Protein 2A7K (pdb70)

Solvent-accessible surface area: 74426 Å² total; per-residue (Å²): 79,23,104,58,117,87,35,127,46,0,24,10,0,20,0,51,27,114,69,126,65,0,35,8,35,162,59,0,2,61,27,0,46,69,0,1,62,116,0,56,85,49,138,78,1,73,0,0,0,0,16,1,3,74,160,46,2,0,0,32,2,31,79,38,58,108,25,129,132,61,69,57,130,61,33,72,107,68,5,41,64,5,0,56,0,0,16,26,0,2,60,2,17,24,4,0,0,0,0,0,14,21,88,0,44,6,14,0,0,6,0,0,1,1,0,1,7,7,0,0,0,41,104,0,29,0,14,1,14,20,0,116,91,20,20,44,2,32,22,1,4,28,0,0,21,54,4,26,31,12,10,14,7,2,6,5,0,1,42,10,83,64,3,68,3,92,68,0,82,83,10,56,0,9,32,59,52,32,114,46,116,45,0,51,103,17,0,21,70,42,0,56,72,1,4,82,6,55,36,78,11,4,62,68,1,0,127,41,5,2,121,66,1,37,84,35,0,69,117,12,30,88,53,12,40,62,88,82,174,77,27,93,64,88,90,34,124,26,0,23,5,0,6,0,62,27,109,68,125,66,0,30,5,36,132,77,0,1,62,20,0,54,69,0,2,60,116,0,48,90,48,141,77,3,114,0,0,0,0,15,2,5,75,161,48,2,0,0,31,1,19,42,60,100,77,26,120,135,42,66,141,38,104,47,17,44,83,42,7,41,41,5,0,56,0,0,19,26,0,4,64,1,37,26,5,0,0,0,0,0,12,20,91,0,44,7,12,0,0,7,0,0,1,2,0,0,2,7,0,0,0,43,105,1,26,0,14,1,15,20,0,120,94,16,18,43,2,27,16,1,2,30,0,0,22,52,4,27,30,10,12,14,7,5,15,4,0,0,35,6,80,63,3,66,4,91,66,0,84,88,9,53,1,7,29,62,51,35,113,46,118,40,0,52,95,16,0,30,74,33,0,56,64,1,8,75,8,66,56,79,12,3,51,42,1,4,139,47,5,1,146,64,0,44,106,36,0,61,92,11,31,90,61,6,45,72,74,80,105,47,28,90,60,92,91,37,129,50,0,20,4,0,5,0,58,29,81,68,105,60,0,34,9,40,80,15,0,0,59,21,0,52,63,0,1,49,75,0,50,60,45,135,78,2,82,0,0,0,0,16,0,4,74,160,43,2,0,0,30,2,14,64,44,90,105,22,115,132,34,60,82,11,49,15,16,31,82,53,6,20,56,4,0,29,0,0,7,26,0,5,48,3,40,25,6,0,0,0,0,0,12,22,86,0,38,1,10,0,0,7,0,0,2,1,0,0,7,6,1,0,0,42,97,0,28,0,12,1,9,9,1,122,86,12,11,42,2,31,21,1,3,29,0,0,21,52,3,28,32,12,11,14,8,3,5,3,0,1,27,9,82,68,3,71,5,93,72,0,84,90,10,54,1,7,29,58,51,30,102,46,112,47,0,47,99,16,0,22,69,50,0,60,72,7,6,83,6,61,33,81,11,3,62,73,1,2,84,41,6,2,107,65,0,25,65,34,0,13,112,10,8,94,72,9,24,53,65,50,75,58,54,40,131,73,81,110,121,75,24,100,54,110,92,33,123,45,0,23,10,0,20,1,48,26,114,73,108,58,0,31,8,38,154,71,0,2,64,20,0,56,72,0,1,62,122,0,60,83,47,135,80,4,87,0,0,0,0,15,2,4,75,150,46,2,0,0,31,1,14,90,46,114,49,27,122,145,48,44,123,92,29,40,106,63,7,36,51,3,0,59,0,0,18,28,0,2,74,2,27,29,5,0,0,0,0,0,12,22,84,0,37,2,10,0,0,8,0,0,1,1,0,0,1,4,0,0,0,43,100,1,25,0,12,1,10,9,1,118,73,19,9,45,3,32,24,1,3,28,0,0,22,52,2,26,32,12,11,13,7,4,8,4,0,0,29,9,84,65,3,66,2,94,69,0,82,90,10,53,0,7,29,56,51,34,105,43,114,44,0,51,99,21,0,24,82,28,0,57,64,1,2,83,6,59,41,77,11,3,56,63,1,1,123,42,5,2,139,63,0,43,108,36,0,64,90,10,32,90,57,9,50,70,96,90,93,72,27,96,63,96,95,37,124,44,0,23,6,0,6,0,56,26,108,54,115,78,0,32,9,39,139,75,0,2,62,23,0,49,70,0,1,63,114,0,56,86,44,136,82,3,84,0,0,0,0,15,1,4,72,170,45,3,0,0,30,2,17,72,47,105,34,29,115,136,47,104,53,19,76,61,26,55,90,57,7,38,41,7,0,57,0,0,15,24,0,2,80,2,28,25,7,0,0,0,0,0,12,22,89,0,35,1,16,0,0,8,0,0,1,2,0,1,2,4,0,0,0,43,101,1,26,0,12,1,10,9,0,120,82,17,10,41,2,31,23,1,4,27,0,0,21,52,4,26,32,13,10,16,6,3,7,5,0,1,22,8,77,68,3,67,2,93,68,0,83,87,10,50,1,6,29,65,52,30,103,49,114,44,0,54,101,18,0,22,72,37,0,55,63,1,6,84,7,57,39,81,13,3,57,90,2,0,77,45,6,2,149,63,1,45,102,36,0,61,84,11,28,88,53,9,44,64,78,71,30,63,68,97,145,95,110,26,30,72,51,97,90,36,125,53,0,19,5,0,6,0,30,16,48,70,124,65,0,31,7,40,86,26,0,2,66,23,0,50,47,0,1,39,61,0,48,58,49,135,78,3,85,0,0,0,0,12,1,3,72,167,49,3,0,0,32,2,15,66,43,117,104,24,119,64,43,96,63,72,39,35,55,63,51,46,9,7,51,4,0,25,0,0,19,26,0,5,72,2,38,22,5,0,0,0,0,0,13,22,88,0,36,1,13,0,0,6,0,0,2,2,0,0,0,7,0,0,0,44,102,1,27,0,13,1,10,10,0,122,83,17,9,45,3,29,17,0,3,29,0,0,21,52,3,28,30,13,10,16,7,4,5,5,0,1,33,8,86,64,3,65,4,90,75,0,85,90,10,53,0,7,30,67,52,37,109,48,115,44,0,52,102,19,0,32,75,24,0,55,68,1,4,79,8,62,35,83,14,3,55,74,1,3,136,43,6,2,143,65,1,44,102,34,0,16,94,9,11,97,85,33,87,86,26,94,60,86,92,40,127,28,0,16,4,0,5,0,61,25,109,71,48,82,0,32,7,37,132,75,0,2,65,19,0,54,70,0,1,62,114,0,55,82,48,136,79,2,120,0,0,0,0,14,1,5,78,105,47,4,0,0,32,2,30,121,70,33,147,89,63,77,58,90,81,33,26,62,80,54,6,39,40,5,0,54,0,0,16,27,0,2,80,2,27,25,5,0,0,0,0,0,12,22,86,0,42,7,12,0,0,7,0,0,1,3,0,1,1,3,1,0,0,42,102,1,27,0,15,1,19,21,0,122,98,20,29,42,2,31,25,0,3,29,0,0,20,53,2,27,31,11,11,12,8,3,9,6,0,0,26,10,86,62,4,67,2,95,69,0,88,81,9,60,0,6,30,72,54,27,107,45,110,44,0,50,98,20,0,24,82,36,0,56,62,1,8,74,10,63,63,80,12,3,51,63,1,0,128,40,6,2,114,67,1,32,91,40,0,64,118,13,31,89,55,13,48,72,94,98,123,74,28,92,66,90,96,33,129,43,0,22,5,0,5,0,62,24,112,70,104,62,0,32,9,40,54,77,0,2,85,27,0,54,73,0,1,60,97,0,54,84,46,140,75,2,77,0,0,0,0,12,0,4,70,146,47,2,0,0,32,2,14,84,48,114,81,20,108,71,42,103,37,57,130,63,28,48,122,49,6,43,53,6,0,55,0,0,16,25,0,0,75,1,24,22,6,0,0,0,0,0,14,20,92,0,38,1,14,0,0,7,0,0,3,0,0,0,4,7,2,0,0,40,102,1,27,0,12,1,9,8,0,124,81,20,10,45,3,29,22,0,2,29,0,0,22,53,4,28,32,12,8,15,7,4,10,5,0,0,29,8,78,70,3,67,4,94,70,0,82,81,8,57,0,8,33,74,48,27,106,45,118,46,0,51,98,19,0,24,71,48,0,55,68,3,1,82,7,59,38,82,14,2,44,46,1,0,136,38,6,0,114,67,0,37,87,39,0,72,113,12,29,85,56,11,43,67,76,90,158,136,25,28,64,56,89,75,36,121,26,0,24,5,0,4,0,36,14,25,74,117,63,0,32,7,32,93,17,0,2,67,24,0,51,56,0,1,37,73,0,58,37,47,130,76,2,119,0,0,0,0,14,2,4,64,160,45,2,0,0,31,2,16,84,44,87,58,26,122,122,57,55,52,73,31,23,57,64,46,8,28,52,4,0,11,0,0,6,24,0,2,42,3,31,25,6,0,0,0,0,0,14,21,90,0,38,1,14,0,0,6,0,0,1,1,0,1,1,5,0,0,0,41,104,1,27,0,13,1,11,7,1,121,80,15,8,41,2,17,14,0,3,29,0,0,22,52,3,26,31,14,12,12,6,3,10,3,0,2,39,10,79,61,2,68,3,92,72,0,82,85,7,54,0,9,27,60,50,32,110,46,112,46,0,52,96,20,0,24,74,32,0,57,67,1,7,81,9,64,59,84,12,2,67,76,0,0,71,42,5,1,115,67,0,29,99,37,0,24,89,10,21,82,60,6,32,82,58,120

Organism: Pectobacterium carotovorum subsp. carotovorum (NCBI:txid555)

B-factor: mean 36.79, std 12.66, range [13.12, 106.33]

Structure (mmCIF, N/CA/C/O backbone):
data_2A7K
#
_entry.id   2A7K
#
_cell.length_a   87.207
_cell.length_b   89.860
_cell.length_c   264.582
_cell.angle_alpha   90.00
_cell.angle_beta   90.00
_cell.angle_gamma   90.00
#
_symmetry.space_group_name_H-M   'P 21 21 21'
#
loop_
_entity.id
_entity.type
_entity.pdbx_description
1 polymer CarB
2 water water
#
loop_
_atom_site.group_PDB
_atom_site.id
_atom_site.type_symbol
_atom_site.label_atom_id
_atom_site.label_alt_id
_atom_site.label_comp_id
_atom_site.label_asym_id
_atom_site.label_entity_id
_atom_site.label_seq_id
_atom_site.pdbx_PDB_ins_code
_atom_site.Cartn_x
_atom_site.Cartn_y
_atom_site.Cartn_z
_atom_site.occupancy
_atom_site.B_iso_or_equiv
_atom_site.auth_seq_id
_atom_site.auth_comp_id
_atom_site.auth_asym_id
_atom_site.auth_atom_id
_atom_site.pdbx_PDB_model_num
ATOM 1 N N . MET A 1 1 ? 62.667 -50.669 104.625 1.00 45.55 1 MET A N 1
ATOM 2 C CA . MET A 1 1 ? 63.341 -49.530 105.326 1.00 43.88 1 MET A CA 1
ATOM 3 C C . MET A 1 1 ? 64.841 -49.714 105.521 1.00 40.98 1 MET A C 1
ATOM 4 O O . MET A 1 1 ? 65.516 -48.819 106.020 1.00 39.91 1 MET A O 1
ATOM 9 N N . VAL A 1 2 ? 65.341 -50.886 105.143 1.00 40.33 2 VAL A N 1
ATOM 10 C CA . VAL A 1 2 ? 66.771 -51.187 105.123 1.00 38.61 2 VAL A CA 1
ATOM 11 C C . VAL A 1 2 ? 67.094 -51.993 103.858 1.00 39.91 2 VAL A C 1
ATOM 12 O O . VAL A 1 2 ? 66.230 -52.668 103.317 1.00 41.27 2 VAL A O 1
ATOM 16 N N . PHE A 1 3 ? 68.327 -51.923 103.379 1.00 39.78 3 PHE A N 1
ATOM 17 C CA . PHE A 1 3 ? 68.800 -52.903 102.422 1.00 41.28 3 PHE A CA 1
ATOM 18 C C . PHE A 1 3 ? 69.740 -53.860 103.071 1.00 39.39 3 PHE A C 1
ATOM 19 O O . PHE A 1 3 ? 70.461 -53.507 103.993 1.00 37.78 3 PHE A O 1
ATOM 27 N N . GLU A 1 4 ? 69.754 -55.075 102.552 1.00 40.42 4 GLU A N 1
ATOM 28 C CA . GLU A 1 4 ? 70.594 -56.123 103.085 1.00 39.85 4 GLU A CA 1
ATOM 29 C C . GLU A 1 4 ? 71.422 -56.677 101.950 1.00 40.73 4 GLU A C 1
ATOM 30 O O . GLU A 1 4 ? 70.873 -57.140 100.988 1.00 42.79 4 GLU A O 1
ATOM 36 N N . GLU A 1 5 ? 72.742 -56.563 102.041 1.00 39.81 5 GLU A N 1
ATOM 37 C CA . GLU A 1 5 ? 73.603 -57.006 100.953 1.00 41.21 5 GLU A CA 1
ATOM 38 C C . GLU A 1 5 ? 74.731 -57.785 101.575 1.00 40.07 5 GLU A C 1
ATOM 39 O O . GLU A 1 5 ? 74.881 -57.801 102.797 1.00 37.83 5 GLU A O 1
ATOM 45 N N . ASN A 1 6 ? 75.487 -58.466 100.729 1.00 41.55 6 ASN A N 1
ATOM 46 C CA . ASN A 1 6 ? 76.551 -59.340 101.207 1.00 41.32 6 ASN A CA 1
ATOM 47 C C . ASN A 1 6 ? 77.860 -59.044 100.541 1.00 41.91 6 ASN A C 1
ATOM 48 O O . ASN A 1 6 ? 77.925 -58.888 99.328 1.00 43.16 6 ASN A O 1
ATOM 53 N N . SER A 1 7 ? 78.895 -58.966 101.369 1.00 40.65 7 SER A N 1
ATOM 54 C CA . SER A 1 7 ? 80.264 -59.024 100.922 1.00 41.90 7 SER A CA 1
ATOM 55 C C . SER A 1 7 ? 80.759 -60.379 101.450 1.00 41.88 7 SER A C 1
ATOM 56 O O . SER A 1 7 ? 81.329 -60.477 102.531 1.00 40.31 7 SER A O 1
ATOM 59 N N . ASP A 1 8 ? 80.480 -61.423 100.680 1.00 43.74 8 ASP A N 1
ATOM 60 C CA . ASP A 1 8 ? 80.714 -62.797 101.085 1.00 44.63 8 ASP A CA 1
ATOM 61 C C . ASP A 1 8 ? 80.064 -63.069 102.435 1.00 42.53 8 ASP A C 1
ATOM 62 O O . ASP A 1 8 ? 78.843 -62.975 102.529 1.00 42.29 8 ASP A O 1
ATOM 67 N N . GLU A 1 9 ? 80.856 -63.385 103.461 1.00 41.40 9 GLU A N 1
ATOM 68 C CA . GLU A 1 9 ? 80.337 -63.776 104.768 1.00 39.93 9 GLU A CA 1
ATOM 69 C C . GLU A 1 9 ? 79.921 -62.549 105.609 1.00 37.35 9 GLU A C 1
ATOM 70 O O . GLU A 1 9 ? 79.452 -62.706 106.733 1.00 35.80 9 GLU A O 1
ATOM 76 N N . VAL A 1 10 ? 80.111 -61.347 105.062 1.00 36.76 10 VAL A N 1
ATOM 77 C CA . VAL A 1 10 ? 79.724 -60.104 105.745 1.00 34.91 10 VAL A CA 1
ATOM 78 C C . VAL A 1 10 ? 78.362 -59.625 105.250 1.00 34.89 10 VAL A C 1
ATOM 79 O O . VAL A 1 10 ? 78.152 -59.400 104.081 1.00 36.47 10 VAL A O 1
ATOM 83 N N . ARG A 1 11 ? 77.419 -59.503 106.169 1.00 34.15 11 ARG A N 1
ATOM 84 C CA . ARG A 1 11 ? 76.129 -58.897 105.878 1.00 33.77 11 ARG A CA 1
ATOM 85 C C . ARG A 1 11 ? 76.205 -57.404 106.114 1.00 32.56 11 ARG A C 1
ATOM 86 O O . ARG A 1 11 ? 76.581 -56.954 107.201 1.00 30.57 11 ARG A O 1
ATOM 94 N N . VAL A 1 12 ? 75.860 -56.643 105.087 1.00 33.71 12 VAL A N 1
ATOM 95 C CA . VAL A 1 12 ? 75.796 -55.202 105.185 1.00 33.13 12 VAL A CA 1
ATOM 96 C C . VAL A 1 12 ? 74.339 -54.725 105.205 1.00 33.09 12 VAL A C 1
ATOM 97 O O . VAL A 1 12 ? 73.590 -54.911 104.265 1.00 34.17 12 VAL A O 1
ATOM 101 N N . ILE A 1 13 ? 73.960 -54.105 106.312 1.00 31.85 13 ILE A N 1
ATOM 102 C CA . ILE A 1 13 ? 72.617 -53.571 106.496 1.00 32.09 13 ILE A CA 1
ATOM 103 C C . ILE A 1 13 ? 72.677 -52.041 106.377 1.00 32.24 13 ILE A C 1
ATOM 104 O O . ILE A 1 13 ? 73.340 -51.358 107.167 1.00 31.05 13 ILE A O 1
ATOM 109 N N . THR A 1 14 ? 72.011 -51.514 105.360 1.00 33.75 14 THR A N 1
ATOM 110 C CA . THR A 1 14 ? 72.040 -50.101 105.096 1.00 34.17 14 THR A CA 1
ATOM 111 C C . THR A 1 14 ? 70.669 -49.537 105.462 1.00 34.78 14 THR A C 1
ATOM 112 O O . THR A 1 14 ? 69.646 -49.978 104.956 1.00 35.18 14 THR A O 1
ATOM 116 N N . LEU A 1 15 ? 70.659 -48.567 106.368 1.00 34.26 15 LEU A N 1
ATOM 117 C CA . LEU A 1 15 ? 69.395 -47.968 106.805 1.00 34.91 15 LEU A CA 1
ATOM 118 C C . LEU A 1 15 ? 68.869 -47.102 105.675 1.00 36.45 15 LEU A C 1
ATOM 119 O O . LEU A 1 15 ? 69.617 -46.334 105.073 1.00 36.57 15 LEU A O 1
ATOM 124 N N . ASP A 1 16 ? 67.577 -47.247 105.384 1.00 37.66 16 ASP A N 1
ATOM 125 C CA . ASP A 1 16 ? 66.961 -46.604 104.224 1.00 39.77 16 ASP A CA 1
ATOM 126 C C . ASP A 1 16 ? 65.595 -45.993 104.571 1.00 40.91 16 ASP A C 1
ATOM 127 O O . ASP A 1 16 ? 64.591 -46.199 103.874 1.00 42.72 16 ASP A O 1
ATOM 132 N N . HIS A 1 17 ? 65.552 -45.228 105.647 1.00 39.85 17 HIS A N 1
ATOM 133 C CA . HIS A 1 17 ? 64.384 -44.411 105.945 1.00 40.98 17 HIS A CA 1
ATOM 134 C C . HIS A 1 17 ? 64.192 -43.433 104.775 1.00 43.03 17 HIS A C 1
ATOM 135 O O . HIS A 1 17 ? 65.185 -43.027 104.178 1.00 42.25 17 HIS A O 1
ATOM 142 N N . PRO A 1 18 ? 62.928 -43.060 104.447 1.00 45.53 18 PRO A N 1
ATOM 143 C CA . PRO A 1 18 ? 62.731 -42.030 103.405 1.00 48.23 18 PRO A CA 1
ATOM 144 C C . PRO A 1 18 ? 63.503 -40.719 103.666 1.00 47.99 18 PRO A C 1
ATOM 145 O O . PRO A 1 18 ? 63.920 -40.037 102.725 1.00 49.02 18 PRO A O 1
ATOM 149 N N . ASN A 1 19 ? 63.675 -40.375 104.935 1.00 46.59 19 ASN A N 1
ATOM 150 C CA . ASN A 1 19 ? 64.499 -39.256 105.341 1.00 46.07 19 ASN A CA 1
ATOM 151 C C . ASN A 1 19 ? 65.960 -39.633 105.400 1.00 43.94 19 ASN A C 1
ATOM 152 O O . ASN A 1 19 ? 66.340 -40.661 105.988 1.00 42.17 19 ASN A O 1
ATOM 157 N N . LYS A 1 20 ? 66.790 -38.774 104.819 1.00 44.59 20 LYS A N 1
ATOM 158 C CA . LYS A 1 20 ? 68.218 -39.040 104.631 1.00 43.38 20 LYS A CA 1
ATOM 159 C C . LYS A 1 20 ? 68.988 -39.191 105.953 1.00 40.34 20 LYS A C 1
ATOM 160 O O . LYS A 1 20 ? 70.058 -39.753 105.975 1.00 37.96 20 LYS A O 1
ATOM 166 N N . HIS A 1 21 ? 68.408 -38.693 107.044 1.00 40.43 21 HIS A N 1
ATOM 167 C CA . HIS A 1 21 ? 69.027 -38.743 108.356 1.00 38.66 21 HIS A CA 1
ATOM 168 C C . HIS A 1 21 ? 68.693 -39.984 109.181 1.00 36.63 21 HIS A C 1
ATOM 169 O O . HIS A 1 21 ? 69.165 -40.106 110.313 1.00 33.81 21 HIS A O 1
ATOM 176 N N . ASN A 1 22 ? 67.888 -40.883 108.603 1.00 37.08 22 ASN A N 1
ATOM 177 C CA . ASN A 1 22 ? 67.577 -42.172 109.200 1.00 35.63 22 ASN A CA 1
ATOM 178 C C . ASN A 1 22 ? 67.053 -42.048 110.616 1.00 34.94 22 ASN A C 1
ATOM 179 O O . ASN A 1 22 ? 67.570 -42.703 111.527 1.00 32.85 22 ASN A O 1
ATOM 184 N N . PRO A 1 23 ? 66.004 -41.227 110.802 1.00 36.59 23 PRO A N 1
ATOM 185 C CA . PRO A 1 23 ? 65.417 -41.110 112.129 1.00 36.22 23 PRO A CA 1
ATOM 186 C C . PRO A 1 23 ? 64.801 -42.446 112.532 1.00 36.03 23 PRO A C 1
ATOM 187 O O . PRO A 1 23 ? 64.231 -43.178 111.688 1.00 36.16 23 PRO A O 1
ATOM 191 N N . PHE A 1 24 ? 64.928 -42.781 113.811 1.00 35.24 24 PHE A N 1
ATOM 192 C CA . PHE A 1 24 ? 64.325 -44.011 114.313 1.00 35.16 24 PHE A CA 1
ATOM 193 C C . PHE A 1 24 ? 62.841 -43.863 114.525 1.00 37.26 24 PHE A C 1
ATOM 194 O O . PHE A 1 24 ? 62.374 -43.584 115.615 1.00 38.26 24 PHE A O 1
ATOM 202 N N . SER A 1 25 ? 62.112 -44.048 113.437 1.00 38.86 25 SER A N 1
ATOM 203 C CA . SER A 1 25 ? 60.702 -44.318 113.504 1.00 40.50 25 SER A CA 1
ATOM 204 C C . SER A 1 25 ? 60.493 -45.776 113.940 1.00 39.58 25 SER A C 1
ATOM 205 O O . SER A 1 25 ? 61.413 -46.603 113.914 1.00 37.36 25 SER A O 1
ATOM 208 N N . ARG A 1 26 ? 59.262 -46.083 114.321 1.00 40.85 26 ARG A N 1
ATOM 209 C CA . ARG A 1 26 ? 58.868 -47.437 114.694 1.00 40.69 26 ARG A CA 1
ATOM 210 C C . ARG A 1 26 ? 59.115 -48.409 113.545 1.00 40.69 26 ARG A C 1
ATOM 211 O O . ARG A 1 26 ? 59.561 -49.525 113.803 1.00 39.59 26 ARG A O 1
ATOM 219 N N . THR A 1 27 ? 58.867 -47.980 112.298 1.00 42.55 27 THR A N 1
ATOM 220 C CA . THR A 1 27 ? 59.129 -48.815 111.125 1.00 42.90 27 THR A CA 1
ATOM 221 C C . THR A 1 27 ? 60.610 -49.097 110.914 1.00 40.52 27 THR A C 1
ATOM 222 O O . THR A 1 27 ? 60.960 -50.237 110.618 1.00 40.27 27 THR A O 1
ATOM 226 N N . LEU A 1 28 ? 61.474 -48.080 111.057 1.00 39.15 28 LEU A N 1
ATOM 227 C CA . LEU A 1 28 ? 62.900 -48.282 110.898 1.00 36.93 28 LEU A CA 1
ATOM 228 C C . LEU A 1 28 ? 63.427 -49.198 111.971 1.00 35.69 28 LEU A C 1
ATOM 229 O O . LEU A 1 28 ? 64.171 -50.122 111.669 1.00 35.27 28 LEU A O 1
ATOM 234 N N . GLU A 1 29 ? 63.039 -48.960 113.221 1.00 35.47 29 GLU A N 1
ATOM 235 C CA . GLU A 1 29 ? 63.443 -49.838 114.307 1.00 34.34 29 GLU A CA 1
ATOM 236 C C . GLU A 1 29 ? 63.079 -51.291 114.016 1.00 34.83 29 GLU A C 1
ATOM 237 O O . GLU A 1 29 ? 63.862 -52.184 114.212 1.00 33.47 29 GLU A O 1
ATOM 243 N N . THR A 1 30 ? 61.859 -51.529 113.573 1.00 37.06 30 THR A N 1
ATOM 244 C CA . THR A 1 30 ? 61.432 -52.892 113.321 1.00 38.08 30 THR A CA 1
ATOM 245 C C . THR A 1 30 ? 62.218 -53.565 112.178 1.00 38.11 30 THR A C 1
ATOM 246 O O . THR A 1 30 ? 62.567 -54.735 112.293 1.00 37.92 30 THR A O 1
ATOM 250 N N . SER A 1 31 ? 62.489 -52.821 111.096 1.00 38.36 31 SER A N 1
ATOM 251 C CA . SER A 1 31 ? 63.256 -53.322 109.944 1.00 37.81 31 SER A CA 1
ATOM 252 C C . SER A 1 31 ? 64.681 -53.657 110.351 1.00 35.47 31 SER A C 1
ATOM 253 O O . SER A 1 31 ? 65.203 -54.679 109.954 1.00 35.44 31 SER A O 1
ATOM 256 N N . VAL A 1 32 ? 65.292 -52.793 111.147 1.00 33.99 32 VAL A N 1
ATOM 257 C CA . VAL A 1 32 ? 66.636 -52.998 111.652 1.00 32.03 32 VAL A CA 1
ATOM 258 C C . VAL A 1 32 ? 66.668 -54.216 112.609 1.00 31.85 32 VAL A C 1
ATOM 259 O O . VAL A 1 32 ? 67.530 -55.096 112.528 1.00 30.89 32 VAL A O 1
ATOM 263 N N . LYS A 1 33 ? 65.737 -54.264 113.541 1.00 32.18 33 LYS A N 1
ATOM 264 C CA . LYS A 1 33 ? 65.735 -55.374 114.473 1.00 32.34 33 LYS A CA 1
ATOM 265 C C . LYS A 1 33 ? 65.529 -56.687 113.706 1.00 33.69 33 LYS A C 1
ATOM 266 O O . LYS A 1 33 ? 66.182 -57.668 113.995 1.00 33.91 33 LYS A O 1
ATOM 272 N N . ASP A 1 34 ? 64.632 -56.700 112.723 1.00 35.58 34 ASP A N 1
ATOM 273 C CA . ASP A 1 34 ? 64.402 -57.898 111.898 1.00 37.09 34 ASP A CA 1
ATOM 274 C C . ASP A 1 34 ? 65.634 -58.290 111.077 1.00 36.20 34 ASP A C 1
ATOM 275 O O . ASP A 1 34 ? 65.958 -59.448 110.947 1.00 37.18 34 ASP A O 1
ATOM 280 N N . ALA A 1 35 ? 66.309 -57.312 110.494 1.00 35.29 35 ALA A N 1
ATOM 281 C CA . ALA A 1 35 ? 67.507 -57.563 109.682 1.00 34.65 35 ALA A CA 1
ATOM 282 C C . ALA A 1 35 ? 68.647 -58.132 110.515 1.00 33.41 35 ALA A C 1
ATOM 283 O O . ALA A 1 35 ? 69.405 -58.981 110.057 1.00 34.11 35 ALA A O 1
ATOM 285 N N . LEU A 1 36 ? 68.779 -57.624 111.727 1.00 32.25 36 LEU A N 1
ATOM 286 C CA . LEU A 1 36 ? 69.782 -58.096 112.694 1.00 31.62 36 LEU A CA 1
ATOM 287 C C . LEU A 1 36 ? 69.518 -59.554 113.112 1.00 32.16 36 LEU A C 1
ATOM 288 O O . LEU A 1 36 ? 70.427 -60.357 113.261 1.00 32.01 36 LEU A O 1
ATOM 293 N N . ALA A 1 37 ? 68.254 -59.878 113.324 1.00 33.64 37 ALA A N 1
ATOM 294 C CA . ALA A 1 37 ? 67.873 -61.211 113.731 1.00 34.91 37 ALA A CA 1
ATOM 295 C C . ALA A 1 37 ? 68.126 -62.184 112.576 1.00 36.11 37 ALA A C 1
ATOM 296 O O . ALA A 1 37 ? 68.597 -63.305 112.786 1.00 36.86 37 ALA A O 1
ATOM 298 N N . ARG A 1 38 ? 67.809 -61.758 111.358 1.00 36.47 38 ARG A N 1
ATOM 299 C CA . ARG A 1 38 ? 68.110 -62.567 110.198 1.00 37.82 38 ARG A CA 1
ATOM 300 C C . ARG A 1 38 ? 69.602 -62.847 110.131 1.00 36.51 38 ARG A C 1
ATOM 301 O O . ARG A 1 38 ? 70.023 -63.969 110.014 1.00 37.72 38 ARG A O 1
ATOM 309 N N . ALA A 1 39 ? 70.393 -61.793 110.215 1.00 34.95 39 ALA A N 1
ATOM 310 C CA . ALA A 1 39 ? 71.825 -61.884 110.119 1.00 33.88 39 ALA A CA 1
ATOM 311 C C . ALA A 1 39 ? 72.419 -62.827 111.160 1.00 33.93 39 ALA A C 1
ATOM 312 O O . ALA A 1 39 ? 73.333 -63.596 110.852 1.00 34.73 39 ALA A O 1
ATOM 314 N N . ASN A 1 40 ? 71.868 -62.788 112.378 1.00 33.45 40 ASN A N 1
ATOM 315 C CA . ASN A 1 40 ? 72.339 -63.620 113.482 1.00 33.43 40 ASN A CA 1
ATOM 316 C C . ASN A 1 40 ? 71.990 -65.097 113.294 1.00 35.22 40 ASN A C 1
ATOM 317 O O . ASN A 1 40 ? 72.756 -65.950 113.753 1.00 35.45 40 ASN A O 1
ATOM 322 N N . ALA A 1 41 ? 70.857 -65.392 112.629 1.00 36.67 41 ALA A N 1
ATOM 323 C CA . ALA A 1 41 ? 70.377 -66.764 112.412 1.00 38.63 41 ALA A CA 1
ATOM 324 C C . ALA A 1 41 ? 70.912 -67.391 111.124 1.00 39.91 41 ALA A C 1
ATOM 325 O O . ALA A 1 41 ? 70.878 -68.619 110.962 1.00 41.95 41 ALA A O 1
ATOM 327 N N . ASP A 1 42 ? 71.360 -66.553 110.197 1.00 39.08 42 ASP A N 1
ATOM 328 C CA . ASP A 1 42 ? 71.899 -67.008 108.914 1.00 40.56 42 ASP A CA 1
ATOM 329 C C . ASP A 1 42 ? 73.307 -67.518 109.139 1.00 40.46 42 ASP A C 1
ATOM 330 O O . ASP A 1 42 ? 74.205 -66.755 109.490 1.00 38.91 42 ASP A O 1
ATOM 335 N N . ASP A 1 43 ? 73.506 -68.813 108.936 1.00 42.58 43 ASP A N 1
ATOM 336 C CA . ASP A 1 43 ? 74.822 -69.443 109.126 1.00 43.12 43 ASP A CA 1
ATOM 337 C C . ASP A 1 43 ? 75.868 -68.945 108.137 1.00 42.43 43 ASP A C 1
ATOM 338 O O . ASP A 1 43 ? 77.057 -69.006 108.427 1.00 42.39 43 ASP A O 1
ATOM 343 N N . SER A 1 44 ? 75.422 -68.463 106.982 1.00 42.75 44 SER A N 1
ATOM 344 C CA . SER A 1 44 ? 76.335 -67.974 105.939 1.00 42.92 44 SER A CA 1
ATOM 345 C C . SER A 1 44 ? 76.865 -66.581 106.262 1.00 40.67 44 SER A C 1
ATOM 346 O O . SER A 1 44 ? 77.743 -66.071 105.563 1.00 41.27 44 SER A O 1
ATOM 349 N N . VAL A 1 45 ? 76.328 -65.961 107.308 1.00 38.89 45 VAL A N 1
ATOM 350 C CA . VAL A 1 45 ? 76.776 -64.643 107.698 1.00 36.49 45 VAL A CA 1
ATOM 351 C C . VAL A 1 45 ? 77.674 -64.808 108.926 1.00 36.18 45 VAL A C 1
ATOM 352 O O . VAL A 1 45 ? 77.278 -65.458 109.910 1.00 35.94 45 VAL A O 1
ATOM 356 N N . ARG A 1 46 ? 78.893 -64.269 108.840 1.00 35.73 46 ARG A N 1
ATOM 357 C CA . ARG A 1 46 ? 79.882 -64.396 109.914 1.00 35.91 46 ARG A CA 1
ATOM 358 C C . ARG A 1 46 ? 80.218 -63.041 110.563 1.00 33.31 46 ARG A C 1
ATOM 359 O O . ARG A 1 46 ? 80.946 -62.997 111.553 1.00 32.73 46 ARG A O 1
ATOM 367 N N . ALA A 1 47 ? 79.737 -61.944 109.985 1.00 32.35 47 ALA A N 1
ATOM 368 C CA . ALA A 1 47 ? 79.959 -60.615 110.530 1.00 30.43 47 ALA A CA 1
ATOM 369 C C . ALA A 1 47 ? 78.956 -59.666 109.935 1.00 29.93 47 ALA A C 1
ATOM 370 O O . ALA A 1 47 ? 78.433 -59.932 108.877 1.00 30.81 47 ALA A O 1
ATOM 372 N N . VAL A 1 48 ? 78.683 -58.569 110.646 1.00 28.96 48 VAL A N 1
ATOM 373 C CA . VAL A 1 48 ? 77.612 -57.638 110.312 1.00 28.85 48 VAL A CA 1
ATOM 374 C C . VAL A 1 48 ? 78.104 -56.200 110.316 1.00 28.13 48 VAL A C 1
ATOM 375 O O . VAL A 1 48 ? 78.741 -55.759 111.280 1.00 26.99 48 VAL A O 1
ATOM 379 N N . VAL A 1 49 ? 77.808 -55.474 109.225 1.00 28.95 49 VAL A N 1
ATOM 380 C CA . VAL A 1 49 ? 78.048 -54.024 109.166 1.00 28.28 49 VAL A CA 1
ATOM 381 C C . VAL A 1 49 ? 76.705 -53.311 109.079 1.00 28.15 49 VAL A C 1
ATOM 382 O O . VAL A 1 49 ? 75.852 -53.713 108.306 1.00 28.16 49 VAL A O 1
ATOM 386 N N . VAL A 1 50 ? 76.532 -52.266 109.892 1.00 27.17 50 VAL A N 1
ATOM 387 C CA . VAL A 1 50 ? 75.372 -51.353 109.759 1.00 27.82 50 VAL A CA 1
ATOM 388 C C . VAL A 1 50 ? 75.865 -49.956 109.362 1.00 27.69 50 VAL A C 1
ATOM 389 O O . VAL A 1 50 ? 76.784 -49.397 109.957 1.00 26.97 50 VAL A O 1
ATOM 393 N N . TYR A 1 51 ? 75.219 -49.423 108.346 1.00 29.08 51 TYR A N 1
ATOM 394 C CA . TYR A 1 51 ? 75.646 -48.226 107.663 1.00 29.59 51 TYR A CA 1
ATOM 395 C C . TYR A 1 51 ? 74.407 -47.396 107.364 1.00 30.46 51 TYR A C 1
ATOM 396 O O . TYR A 1 51 ? 73.375 -47.930 106.986 1.00 30.94 51 TYR A O 1
ATOM 405 N N . GLY A 1 52 ? 74.501 -46.084 107.546 1.00 30.91 52 GLY A N 1
ATOM 406 C CA . GLY A 1 52 ? 73.397 -45.202 107.185 1.00 32.45 52 GLY A CA 1
ATOM 407 C C . GLY A 1 52 ? 73.183 -44.996 105.697 1.00 34.08 52 GLY A C 1
ATOM 408 O O . GLY A 1 52 ? 72.149 -44.498 105.298 1.00 35.44 52 GLY A O 1
ATOM 409 N N . GLY A 1 53 ? 74.165 -45.364 104.874 1.00 34.73 53 GLY A N 1
ATOM 410 C CA . GLY A 1 53 ? 74.114 -45.110 103.449 1.00 36.36 53 GLY A CA 1
ATOM 411 C C . GLY A 1 53 ? 74.976 -43.912 103.032 1.00 37.54 53 GLY A C 1
ATOM 412 O O . GLY A 1 53 ? 75.288 -43.041 103.835 1.00 36.07 53 GLY A O 1
ATOM 413 N N . ALA A 1 54 ? 75.350 -43.872 101.756 1.00 39.77 54 ALA A N 1
ATOM 414 C CA . ALA A 1 54 ? 76.141 -42.773 101.224 1.00 41.67 54 ALA A CA 1
ATOM 415 C C . ALA A 1 54 ? 75.318 -41.476 101.240 1.00 43.05 54 ALA A C 1
ATOM 416 O O . ALA A 1 54 ? 74.196 -41.452 100.751 1.00 43.97 54 ALA A O 1
ATOM 418 N N . GLU A 1 55 ? 75.879 -40.404 101.801 1.00 43.40 55 GLU A N 1
ATOM 419 C CA . GLU A 1 55 ? 75.259 -39.076 101.741 1.00 45.15 55 GLU A CA 1
ATOM 420 C C . GLU A 1 55 ? 74.097 -39.008 102.720 1.00 43.19 55 GLU A C 1
ATOM 421 O O . GLU A 1 55 ? 73.203 -38.162 102.635 1.00 43.92 55 GLU A O 1
ATOM 427 N N . ARG A 1 56 ? 74.127 -39.918 103.673 1.00 40.92 56 ARG A N 1
ATOM 428 C CA . ARG A 1 56 ? 73.070 -39.998 104.650 1.00 39.35 56 ARG A CA 1
ATOM 429 C C . ARG A 1 56 ? 73.701 -40.005 106.042 1.00 37.45 56 ARG A C 1
ATOM 430 O O . ARG A 1 56 ? 74.902 -40.186 106.197 1.00 37.14 56 ARG A O 1
ATOM 438 N N . SER A 1 57 ? 72.887 -39.805 107.061 1.00 36.65 57 SER A N 1
ATOM 439 C CA . SER A 1 57 ? 73.370 -39.907 108.429 1.00 34.12 57 SER A CA 1
ATOM 440 C C . SER A 1 57 ? 73.157 -41.326 108.927 1.00 32.97 57 SER A C 1
ATOM 441 O O . SER A 1 57 ? 72.236 -42.013 108.491 1.00 33.26 57 SER A O 1
ATOM 444 N N . PHE A 1 58 ? 74.025 -41.754 109.850 1.00 31.52 58 PHE A N 1
ATOM 445 C CA . PHE A 1 58 ? 73.857 -43.024 110.547 1.00 30.39 58 PHE A CA 1
ATOM 446 C C . PHE A 1 58 ? 72.474 -43.068 111.183 1.00 30.29 58 PHE A C 1
ATOM 447 O O . PHE A 1 58 ? 71.690 -43.985 110.916 1.00 30.17 58 PHE A O 1
ATOM 455 N N . SER A 1 59 ? 72.195 -42.084 112.041 1.00 30.47 59 SER A N 1
ATOM 456 C CA . SER A 1 59 ? 70.840 -41.813 112.505 1.00 30.78 59 SER A CA 1
ATOM 457 C C . SER A 1 59 ? 70.810 -40.529 113.335 1.00 31.22 59 SER A C 1
ATOM 458 O O . SER A 1 59 ? 71.543 -40.377 114.317 1.00 29.35 59 SER A O 1
ATOM 461 N N . ALA A 1 60 ? 69.932 -39.616 112.923 1.00 33.24 60 ALA A N 1
ATOM 462 C CA . ALA A 1 60 ? 69.574 -38.444 113.707 1.00 33.95 60 ALA A CA 1
ATOM 463 C C . ALA A 1 60 ? 68.767 -38.803 114.961 1.00 33.64 60 ALA A C 1
ATOM 464 O O . ALA A 1 60 ? 68.486 -37.937 115.777 1.00 34.73 60 ALA A O 1
ATOM 466 N N . GLY A 1 61 ? 68.419 -40.078 115.119 1.00 33.21 61 GLY A N 1
ATOM 467 C CA . GLY A 1 61 ? 67.827 -40.589 116.364 1.00 32.96 61 GLY A CA 1
ATOM 468 C C . GLY A 1 61 ? 66.324 -40.552 116.336 1.00 34.68 61 GLY A C 1
ATOM 469 O O . GLY A 1 61 ? 65.744 -40.478 115.277 1.00 36.45 61 GLY A O 1
ATOM 470 N N . GLY A 1 62 ? 65.684 -40.564 117.491 1.00 35.95 62 GLY A N 1
ATOM 471 C CA . GLY A 1 62 ? 64.226 -40.441 117.539 1.00 39.34 62 GLY A CA 1
ATOM 472 C C . GLY A 1 62 ? 63.693 -39.029 117.446 1.00 43.03 62 GLY A C 1
ATOM 473 O O . GLY A 1 62 ? 64.406 -38.058 117.692 1.00 42.97 62 GLY A O 1
ATOM 474 N N . ASP A 1 63 ? 62.409 -38.904 117.134 1.00 49.19 63 ASP A N 1
ATOM 475 C CA . ASP A 1 63 ? 61.783 -37.580 117.105 1.00 53.89 63 ASP A CA 1
ATOM 476 C C . ASP A 1 63 ? 61.517 -36.984 118.498 1.00 56.43 63 ASP A C 1
ATOM 477 O O . ASP A 1 63 ? 60.614 -37.424 119.224 1.00 58.09 63 ASP A O 1
ATOM 482 N N . PHE A 1 64 ? 62.297 -35.962 118.849 1.00 57.88 64 PHE A N 1
ATOM 483 C CA . PHE A 1 64 ? 62.221 -35.360 120.175 1.00 59.86 64 PHE A CA 1
ATOM 484 C C . PHE A 1 64 ? 60.839 -34.743 120.415 1.00 63.07 64 PHE A C 1
ATOM 485 O O . PHE A 1 64 ? 60.335 -34.790 121.535 1.00 63.72 64 PHE A O 1
ATOM 487 N N . ASN A 1 65 ? 60.226 -34.203 119.353 1.00 65.98 65 ASN A N 1
ATOM 488 C CA . ASN A 1 65 ? 58.854 -33.648 119.401 1.00 69.75 65 ASN A CA 1
ATOM 489 C C . ASN A 1 65 ? 57.790 -34.717 119.725 1.00 71.02 65 ASN A C 1
ATOM 490 O O . ASN A 1 65 ? 56.821 -34.446 120.435 1.00 73.09 65 ASN A O 1
ATOM 492 N N . GLU A 1 66 ? 57.989 -35.931 119.209 1.00 70.40 66 GLU A N 1
ATOM 493 C CA . GLU A 1 66 ? 57.126 -37.077 119.533 1.00 71.35 66 GLU A CA 1
ATOM 494 C C . GLU A 1 66 ? 57.306 -37.606 120.969 1.00 70.67 66 GLU A C 1
ATOM 495 O O . GLU A 1 66 ? 56.363 -38.167 121.547 1.00 72.41 66 GLU A O 1
ATOM 501 N N . VAL A 1 67 ? 58.501 -37.421 121.538 1.00 68.78 67 VAL A N 1
ATOM 502 C CA . VAL A 1 67 ? 58.760 -37.783 122.936 1.00 68.22 67 VAL A CA 1
ATOM 503 C C . VAL A 1 67 ? 58.131 -36.749 123.901 1.00 70.80 67 VAL A C 1
ATOM 504 O O . VAL A 1 67 ? 57.452 -37.134 124.867 1.00 71.74 67 VAL A O 1
ATOM 506 N N . LYS A 1 68 ? 58.338 -35.456 123.629 1.00 71.85 68 LYS A N 1
ATOM 507 C CA . LYS A 1 68 ? 57.803 -34.369 124.475 1.00 74.47 68 LYS A CA 1
ATOM 508 C C . LYS A 1 68 ? 56.277 -34.479 124.734 1.00 77.92 68 LYS A C 1
ATOM 509 O O . LYS A 1 68 ? 55.752 -33.928 125.710 1.00 79.57 68 LYS A O 1
ATOM 515 N N . GLN A 1 69 ? 55.589 -35.209 123.860 1.00 78.84 69 GLN A N 1
ATOM 516 C CA . GLN A 1 69 ? 54.144 -35.257 123.830 1.00 82.29 69 GLN A CA 1
ATOM 517 C C . GLN A 1 69 ? 53.536 -36.606 124.243 1.00 82.78 69 GLN A C 1
ATOM 518 O O . GLN A 1 69 ? 52.317 -36.785 124.111 1.00 85.78 69 GLN A O 1
ATOM 524 N N . LEU A 1 70 ? 54.350 -37.549 124.735 1.00 80.22 70 LEU A N 1
ATOM 525 C CA . LEU A 1 70 ? 53.838 -38.896 125.041 1.00 80.43 70 LEU A CA 1
ATOM 526 C C . LEU A 1 70 ? 52.712 -38.904 126.108 1.00 83.81 70 LEU A C 1
ATOM 527 O O . LEU A 1 70 ? 52.913 -38.593 127.294 1.00 83.74 70 LEU A O 1
ATOM 532 N N . ARG A 1 72 ? 50.846 -40.192 127.871 1.00 83.59 72 ARG A N 1
ATOM 533 C CA . ARG A 1 72 ? 50.128 -41.288 128.536 1.00 85.46 72 ARG A CA 1
ATOM 534 C C . ARG A 1 72 ? 51.107 -42.408 128.900 1.00 82.24 72 ARG A C 1
ATOM 535 O O . ARG A 1 72 ? 52.135 -42.573 128.234 1.00 79.48 72 ARG A O 1
ATOM 537 N N . SER A 1 73 ? 50.789 -43.191 129.934 1.00 82.86 73 SER A N 1
ATOM 538 C CA . SER A 1 73 ? 51.774 -44.140 130.491 1.00 79.41 73 SER A CA 1
ATOM 539 C C . SER A 1 73 ? 52.011 -45.430 129.675 1.00 77.43 73 SER A C 1
ATOM 540 O O . SER A 1 73 ? 53.116 -45.992 129.699 1.00 74.35 73 SER A O 1
ATOM 543 N N . GLU A 1 74 ? 50.983 -45.884 128.959 1.00 79.05 74 GLU A N 1
ATOM 544 C CA . GLU A 1 74 ? 51.083 -47.057 128.082 1.00 77.75 74 GLU A CA 1
ATOM 545 C C . GLU A 1 74 ? 52.093 -46.755 126.976 1.00 74.00 74 GLU A C 1
ATOM 546 O O . GLU A 1 74 ? 52.881 -47.616 126.580 1.00 71.00 74 GLU A O 1
ATOM 552 N N . ASP A 1 75 ? 52.032 -45.509 126.499 1.00 73.68 75 ASP A N 1
ATOM 553 C CA . ASP A 1 75 ? 52.883 -44.994 125.433 1.00 70.63 75 ASP A CA 1
ATOM 554 C C . ASP A 1 75 ? 54.297 -44.687 125.926 1.00 66.59 75 ASP A C 1
ATOM 555 O O . ASP A 1 75 ? 55.278 -44.926 125.207 1.00 63.82 75 ASP A O 1
ATOM 560 N N . ILE A 1 76 ? 54.421 -44.148 127.136 1.00 66.16 76 ILE A N 1
ATOM 561 C CA . ILE A 1 76 ? 55.763 -43.814 127.625 1.00 62.84 76 ILE A CA 1
ATOM 562 C C . ILE A 1 76 ? 56.572 -45.095 127.924 1.00 60.21 76 ILE A C 1
ATOM 563 O O . ILE A 1 76 ? 57.759 -45.155 127.601 1.00 56.95 76 ILE A O 1
ATOM 568 N N . GLU A 1 77 ? 55.907 -46.097 128.517 1.00 60.91 77 GLU A N 1
ATOM 569 C CA . GLU A 1 77 ? 56.473 -47.436 128.714 1.00 59.27 77 GLU A CA 1
ATOM 570 C C . GLU A 1 77 ? 56.794 -48.136 127.394 1.00 57.05 77 GLU A C 1
ATOM 571 O O . GLU A 1 77 ? 57.847 -48.784 127.268 1.00 54.47 77 GLU A O 1
ATOM 577 N N . GLU A 1 78 ? 55.890 -47.991 126.427 1.00 57.60 78 GLU A N 1
ATOM 578 C CA . GLU A 1 78 ? 56.033 -48.554 125.066 1.00 56.18 78 GLU A CA 1
ATOM 579 C C . GLU A 1 78 ? 57.218 -47.994 124.278 1.00 50.97 78 GLU A C 1
ATOM 580 O O . GLU A 1 78 ? 57.908 -48.747 123.567 1.00 49.83 78 GLU A O 1
ATOM 586 N N . TRP A 1 79 ? 57.471 -46.688 124.402 1.00 48.12 79 TRP A N 1
ATOM 587 C CA . TRP A 1 79 ? 58.620 -46.052 123.756 1.00 44.95 79 TRP A CA 1
ATOM 588 C C . TRP A 1 79 ? 59.957 -46.461 124.384 1.00 41.55 79 TRP A C 1
ATOM 589 O O . TRP A 1 79 ? 60.935 -46.753 123.669 1.00 39.29 79 TRP A O 1
ATOM 600 N N . ILE A 1 80 ? 60.021 -46.455 125.714 1.00 40.84 80 ILE A N 1
ATOM 601 C CA . ILE A 1 80 ? 61.203 -46.909 126.432 1.00 38.78 80 ILE A CA 1
ATOM 602 C C . ILE A 1 80 ? 61.539 -48.319 126.027 1.00 36.90 80 ILE A C 1
ATOM 603 O O . ILE A 1 80 ? 62.686 -48.621 125.738 1.00 35.14 80 ILE A O 1
ATOM 608 N N . ASP A 1 81 ? 60.527 -49.179 126.020 1.00 38.19 81 ASP A N 1
ATOM 609 C CA . ASP A 1 81 ? 60.702 -50.562 125.602 1.00 37.82 81 ASP A CA 1
ATOM 610 C C . ASP A 1 81 ? 61.278 -50.692 124.191 1.00 36.42 81 ASP A C 1
ATOM 611 O O . ASP A 1 81 ? 62.139 -51.508 123.976 1.00 35.40 81 ASP A O 1
ATOM 616 N N . ARG A 1 82 ? 60.789 -49.880 123.257 1.00 37.13 82 ARG A N 1
ATOM 617 C CA . ARG A 1 82 ? 61.244 -49.866 121.877 1.00 36.72 82 ARG A CA 1
ATOM 618 C C . ARG A 1 82 ? 62.728 -49.520 121.788 1.00 33.89 82 ARG A C 1
ATOM 619 O O . ARG A 1 82 ? 63.485 -50.136 121.072 1.00 32.56 82 ARG A O 1
ATOM 627 N N . VAL A 1 83 ? 63.113 -48.503 122.537 1.00 33.71 83 VAL A N 1
ATOM 628 C CA . VAL A 1 83 ? 64.485 -48.014 122.545 1.00 31.57 83 VAL A CA 1
ATOM 629 C C . VAL A 1 83 ? 65.432 -49.102 123.051 1.00 29.83 83 VAL A C 1
ATOM 630 O O . VAL A 1 83 ? 66.394 -49.472 122.382 1.00 28.05 83 VAL A O 1
ATOM 634 N N . ILE A 1 84 ? 65.121 -49.654 124.216 1.00 30.43 84 ILE A N 1
ATOM 635 C CA . ILE A 1 84 ? 65.978 -50.685 124.817 1.00 29.27 84 ILE A CA 1
ATOM 636 C C . ILE A 1 84 ? 65.988 -51.959 123.944 1.00 29.21 84 ILE A C 1
ATOM 637 O O . ILE A 1 84 ? 67.025 -52.586 123.796 1.00 26.97 84 ILE A O 1
ATOM 642 N N . ASP A 1 85 ? 64.815 -52.328 123.392 1.00 30.77 85 ASP A N 1
ATOM 643 C CA . ASP A 1 85 ? 64.701 -53.515 122.530 1.00 31.42 85 ASP A CA 1
ATOM 644 C C . ASP A 1 85 ? 65.573 -53.369 121.292 1.00 30.43 85 ASP A C 1
ATOM 645 O O . ASP A 1 85 ? 66.209 -54.326 120.859 1.00 29.93 85 ASP A O 1
ATOM 650 N N . LEU A 1 86 ? 65.581 -52.172 120.718 1.00 30.05 86 LEU A N 1
ATOM 651 C CA . LEU A 1 86 ? 66.477 -51.873 119.607 1.00 29.56 86 LEU A CA 1
ATOM 652 C C . LEU A 1 86 ? 67.938 -52.157 119.952 1.00 27.71 86 LEU A C 1
ATOM 653 O O . LEU A 1 86 ? 68.651 -52.789 119.199 1.00 27.79 86 LEU A O 1
ATOM 658 N N . TYR A 1 87 ? 68.401 -51.679 121.099 1.00 27.01 87 TYR A N 1
ATOM 659 C CA . TYR A 1 87 ? 69.811 -51.840 121.474 1.00 24.87 87 TYR A CA 1
ATOM 660 C C . TYR A 1 87 ? 70.112 -53.297 121.875 1.00 25.40 87 TYR A C 1
ATOM 661 O O . TYR A 1 87 ? 71.145 -53.838 121.556 1.00 23.62 87 TYR A O 1
ATOM 670 N N . GLN A 1 88 ? 69.178 -53.944 122.573 1.00 27.10 88 GLN A N 1
ATOM 671 C CA . GLN A 1 88 ? 69.379 -55.338 122.949 1.00 27.76 88 GLN A CA 1
ATOM 672 C C . GLN A 1 88 ? 69.523 -56.176 121.697 1.00 27.43 88 GLN A C 1
ATOM 673 O O . GLN A 1 88 ? 70.336 -57.080 121.689 1.00 26.80 88 GLN A O 1
ATOM 679 N N . ALA A 1 89 ? 68.749 -55.851 120.658 1.00 27.98 89 ALA A N 1
ATOM 680 C CA . ALA A 1 89 ? 68.810 -56.547 119.361 1.00 28.42 89 ALA A CA 1
ATOM 681 C C . ALA A 1 89 ? 70.239 -56.572 118.776 1.00 27.37 89 ALA A C 1
ATOM 682 O O . ALA A 1 89 ? 70.685 -57.560 118.201 1.00 28.62 89 ALA A O 1
ATOM 684 N N . VAL A 1 90 ? 70.958 -55.470 118.939 1.00 26.25 90 VAL A N 1
ATOM 685 C CA . VAL A 1 90 ? 72.329 -55.352 118.487 1.00 24.95 90 VAL A CA 1
ATOM 686 C C . VAL A 1 90 ? 73.264 -56.186 119.382 1.00 24.90 90 VAL A C 1
ATOM 687 O O . VAL A 1 90 ? 74.152 -56.933 118.886 1.00 24.19 90 VAL A O 1
ATOM 691 N N . LEU A 1 91 ? 73.072 -56.049 120.704 1.00 24.51 91 LEU A N 1
ATOM 692 C CA . LEU A 1 91 ? 73.940 -56.719 121.681 1.00 24.28 91 LEU A CA 1
ATOM 693 C C . LEU A 1 91 ? 73.804 -58.208 121.598 1.00 25.34 91 LEU A C 1
ATOM 694 O O . LEU A 1 91 ? 74.778 -58.905 121.855 1.00 25.61 91 LEU A O 1
ATOM 699 N N . ASN A 1 92 ? 72.624 -58.693 121.211 1.00 26.80 92 ASN A N 1
ATOM 700 C CA . ASN A 1 92 ? 72.389 -60.136 121.115 1.00 28.66 92 ASN A CA 1
ATOM 701 C C . ASN A 1 92 ? 72.780 -60.801 119.785 1.00 28.37 92 ASN A C 1
ATOM 702 O O . ASN A 1 92 ? 72.596 -61.986 119.620 1.00 29.63 92 ASN A O 1
ATOM 707 N N . VAL A 1 93 ? 73.349 -60.034 118.865 1.00 27.83 93 VAL A N 1
ATOM 708 C CA . VAL A 1 93 ? 73.990 -60.586 117.689 1.00 28.47 93 VAL A CA 1
ATOM 709 C C . VAL A 1 93 ? 75.326 -61.164 118.101 1.00 29.05 93 VAL A C 1
ATOM 710 O O . VAL A 1 93 ? 76.217 -60.446 118.575 1.00 28.40 93 VAL A O 1
ATOM 714 N N . ASN A 1 94 ? 75.485 -62.468 117.934 1.00 31.30 94 ASN A N 1
ATOM 715 C CA . ASN A 1 94 ? 76.695 -63.094 118.464 1.00 32.81 94 ASN A CA 1
ATOM 716 C C . ASN A 1 94 ? 77.857 -63.234 117.476 1.00 32.63 94 ASN A C 1
ATOM 717 O O . ASN A 1 94 ? 78.881 -63.836 117.765 1.00 35.16 94 ASN A O 1
ATOM 722 N N . LYS A 1 95 ? 77.695 -62.611 116.332 1.00 31.38 95 LYS A N 1
ATOM 723 C CA . LYS A 1 95 ? 78.737 -62.470 115.353 1.00 30.58 95 LYS A CA 1
ATOM 724 C C . LYS A 1 95 ? 79.275 -61.034 115.499 1.00 28.55 95 LYS A C 1
ATOM 725 O O . LYS A 1 95 ? 78.599 -60.177 116.067 1.00 27.58 95 LYS A O 1
ATOM 731 N N . PRO A 1 96 ? 80.489 -60.761 114.990 1.00 28.26 96 PRO A N 1
ATOM 732 C CA . PRO A 1 96 ? 81.024 -59.390 114.983 1.00 27.16 96 PRO A CA 1
ATOM 733 C C . PRO A 1 96 ? 80.074 -58.376 114.362 1.00 26.60 96 PRO A C 1
ATOM 734 O O . PRO A 1 96 ? 79.514 -58.631 113.299 1.00 26.79 96 PRO A O 1
ATOM 738 N N . THR A 1 97 ? 79.891 -57.248 115.033 1.00 25.65 97 THR A N 1
ATOM 739 C CA . THR A 1 97 ? 79.082 -56.163 114.512 1.00 25.27 97 THR A CA 1
ATOM 740 C C . THR A 1 97 ? 79.911 -54.893 114.430 1.00 25.11 97 THR A C 1
ATOM 741 O O . THR A 1 97 ? 80.649 -54.551 115.373 1.00 23.82 97 THR A O 1
ATOM 745 N N . ILE A 1 98 ? 79.791 -54.234 113.276 1.00 25.81 98 ILE A N 1
ATOM 746 C CA . ILE A 1 98 ? 80.545 -53.031 112.959 1.00 26.20 98 ILE A CA 1
ATOM 747 C C . ILE A 1 98 ? 79.569 -51.933 112.561 1.00 25.61 98 ILE A C 1
ATOM 748 O O . ILE A 1 98 ? 78.721 -52.154 111.726 1.00 25.97 98 ILE A O 1
ATOM 753 N N . ALA A 1 99 ? 79.693 -50.767 113.206 1.00 25.27 99 ALA A N 1
ATOM 754 C CA . ALA A 1 99 ? 78.953 -49.573 112.858 1.00 24.85 99 ALA A CA 1
ATOM 755 C C . ALA A 1 99 ? 79.831 -48.715 111.978 1.00 25.96 99 ALA A C 1
ATOM 756 O O . ALA A 1 99 ? 80.967 -48.402 112.373 1.00 25.85 99 ALA A O 1
ATOM 758 N N . ALA A 1 100 ? 79.315 -48.329 110.803 1.00 26.84 100 ALA A N 1
ATOM 759 C CA . ALA A 1 100 ? 79.995 -47.390 109.906 1.00 27.76 100 ALA A CA 1
ATOM 760 C C . ALA A 1 100 ? 79.243 -46.066 109.909 1.00 28.18 100 ALA A C 1
ATOM 761 O O . ALA A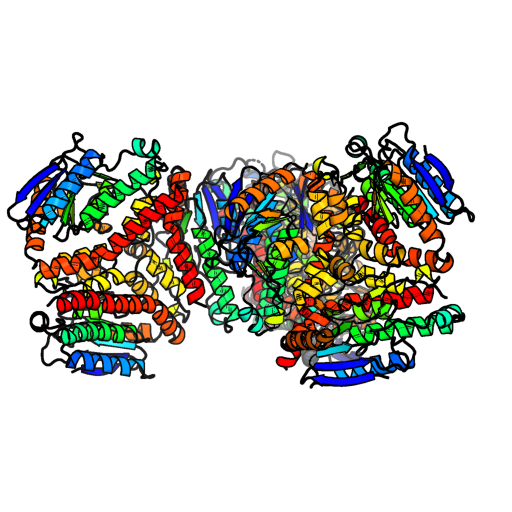 1 100 ? 78.179 -45.932 109.266 1.00 28.71 100 ALA A O 1
ATOM 763 N N . VAL A 1 101 ? 79.774 -45.097 110.656 1.00 27.85 101 VAL A N 1
ATOM 764 C CA . VAL A 1 101 ? 79.039 -43.855 110.954 1.00 28.05 101 VAL A CA 1
ATOM 765 C C . VAL A 1 101 ? 79.438 -42.684 110.057 1.00 29.51 101 VAL A C 1
ATOM 766 O O . VAL A 1 101 ? 80.557 -42.174 110.118 1.00 29.84 101 VAL A O 1
ATOM 770 N N . ASP A 1 102 ? 78.521 -42.253 109.213 1.00 30.67 102 ASP A N 1
ATOM 771 C CA . ASP A 1 102 ? 78.741 -41.030 108.435 1.00 32.48 102 ASP A CA 1
ATOM 772 C C . ASP A 1 102 ? 77.601 -40.081 108.788 1.00 32.76 102 ASP A C 1
ATOM 773 O O . ASP A 1 102 ? 76.618 -40.490 109.392 1.00 31.88 102 ASP A O 1
ATOM 778 N N . GLY A 1 103 ? 77.749 -38.819 108.435 1.00 34.54 103 GLY A N 1
ATOM 779 C CA . GLY A 1 103 ? 76.820 -37.783 108.847 1.00 35.28 103 GLY A CA 1
ATOM 780 C C . GLY A 1 103 ? 76.655 -37.784 110.350 1.00 34.02 103 GLY A C 1
ATOM 781 O O . GLY A 1 103 ? 77.624 -37.862 111.089 1.00 33.00 103 GLY A O 1
ATOM 782 N N . TYR A 1 104 ? 75.411 -37.722 110.802 1.00 34.34 104 TYR A N 1
ATOM 783 C CA . TYR A 1 104 ? 75.106 -37.571 112.224 1.00 33.27 104 TYR A CA 1
ATOM 784 C C . TYR A 1 104 ? 74.729 -38.868 112.901 1.00 31.17 104 TYR A C 1
ATOM 785 O O . TYR A 1 104 ? 74.043 -39.705 112.323 1.00 30.97 104 TYR A O 1
ATOM 794 N N . ALA A 1 105 ? 75.226 -39.016 114.130 1.00 29.46 105 ALA A N 1
ATOM 795 C CA . ALA A 1 105 ? 74.773 -39.998 115.065 1.00 28.16 105 ALA A CA 1
ATOM 796 C C . ALA A 1 105 ? 74.318 -39.228 116.303 1.00 28.25 105 ALA A C 1
ATOM 797 O O . ALA A 1 105 ? 75.134 -38.865 117.138 1.00 27.76 105 ALA A O 1
ATOM 799 N N . ILE A 1 106 ? 73.011 -38.979 116.403 1.00 28.89 106 ILE A N 1
ATOM 800 C CA . ILE A 1 106 ? 72.450 -38.091 117.423 1.00 29.28 106 ILE A CA 1
ATOM 801 C C . ILE A 1 106 ? 71.504 -38.855 118.348 1.00 29.07 106 ILE A C 1
ATOM 802 O O . ILE A 1 106 ? 70.676 -39.644 117.879 1.00 29.20 106 ILE A O 1
ATOM 807 N N . GLY A 1 107 ? 71.644 -38.653 119.666 1.00 29.22 107 GLY A N 1
ATOM 808 C CA . GLY A 1 107 ? 70.712 -39.247 120.627 1.00 28.64 107 GLY A CA 1
ATOM 809 C C . GLY A 1 107 ? 70.700 -40.750 120.476 1.00 27.80 107 GLY A C 1
ATOM 810 O O . GLY A 1 107 ? 71.726 -41.397 120.685 1.00 26.27 107 GLY A O 1
ATOM 811 N N . MET A 1 108 ? 69.539 -41.314 120.127 1.00 28.64 108 MET A N 1
ATOM 812 C CA . MET A 1 108 ? 69.401 -42.755 119.907 1.00 28.10 108 MET A CA 1
ATOM 813 C C . MET A 1 108 ? 70.392 -43.285 118.915 1.00 26.81 108 MET A C 1
ATOM 814 O O . MET A 1 108 ? 70.818 -44.425 119.032 1.00 25.93 108 MET A O 1
ATOM 819 N N . GLY A 1 109 ? 70.753 -42.466 117.927 1.00 27.36 109 GLY A N 1
ATOM 820 C CA . GLY A 1 109 ? 71.736 -42.860 116.920 1.00 26.45 109 GLY A CA 1
ATOM 821 C C . GLY A 1 109 ? 73.098 -43.072 117.526 1.00 25.41 109 GLY A C 1
ATOM 822 O O . GLY A 1 109 ? 73.820 -43.949 117.119 1.00 25.37 109 GLY A O 1
ATOM 823 N N . PHE A 1 110 ? 73.456 -42.219 118.473 1.00 25.32 110 PHE A N 1
ATOM 824 C CA . PHE A 1 110 ? 74.700 -42.276 119.210 1.00 24.69 110 PHE A CA 1
ATOM 825 C C . PHE A 1 110 ? 74.669 -43.532 120.120 1.00 24.25 110 PHE A C 1
ATOM 826 O O . PHE A 1 110 ? 75.579 -44.366 120.132 1.00 23.44 110 PHE A O 1
ATOM 834 N N . GLN A 1 111 ? 73.569 -43.669 120.865 1.00 24.66 111 GLN A N 1
ATOM 835 C CA . GLN A 1 111 ? 73.382 -44.810 121.747 1.00 23.89 111 GLN A CA 1
ATOM 836 C C . GLN A 1 111 ? 73.395 -46.132 120.995 1.00 23.10 111 GLN A C 1
ATOM 837 O O . GLN A 1 111 ? 73.974 -47.143 121.440 1.00 22.63 111 GLN A O 1
ATOM 843 N N . PHE A 1 112 ? 72.736 -46.133 119.859 1.00 23.88 112 PHE A N 1
ATOM 844 C CA . PHE A 1 112 ? 72.719 -47.276 118.976 1.00 23.97 112 PHE A CA 1
ATOM 845 C C . PHE A 1 112 ? 74.105 -47.734 118.526 1.00 23.02 112 PHE A C 1
ATOM 846 O O . PHE A 1 112 ? 74.423 -48.913 118.579 1.00 22.84 112 PHE A O 1
ATOM 854 N N . ALA A 1 113 ? 74.907 -46.784 118.070 1.00 22.85 113 ALA A N 1
ATOM 855 C CA . ALA A 1 113 ? 76.282 -47.049 117.673 1.00 22.75 113 ALA A CA 1
ATOM 856 C C . ALA A 1 113 ? 77.143 -47.662 118.802 1.00 22.33 113 ALA A C 1
ATOM 857 O O . ALA A 1 113 ? 78.051 -48.471 118.549 1.00 22.35 113 ALA A O 1
ATOM 859 N N . LEU A 1 114 ? 76.878 -47.269 120.042 1.00 21.95 114 LEU A N 1
ATOM 860 C CA . LEU A 1 114 ? 77.620 -47.806 121.173 1.00 21.36 114 LEU A CA 1
ATOM 861 C C . LEU A 1 114 ? 77.354 -49.259 121.453 1.00 21.53 114 LEU A C 1
ATOM 862 O O . LEU A 1 114 ? 78.082 -49.881 122.248 1.00 22.07 114 LEU A O 1
ATOM 867 N N . MET A 1 115 ? 76.355 -49.828 120.797 1.00 22.12 115 MET A N 1
ATOM 868 C CA . MET A 1 115 ? 76.009 -51.253 120.974 1.00 22.21 115 MET A CA 1
ATOM 869 C C . MET A 1 115 ? 76.872 -52.198 120.137 1.00 22.23 115 MET A C 1
ATOM 870 O O . MET A 1 115 ? 76.879 -53.426 120.390 1.00 23.08 115 MET A O 1
ATOM 875 N N . PHE A 1 116 ? 77.572 -51.629 119.149 1.00 21.95 116 PHE A N 1
ATOM 876 C CA . PHE A 1 116 ? 78.383 -52.388 118.190 1.00 21.74 116 PHE A CA 1
ATOM 877 C C . PHE A 1 116 ? 79.730 -52.710 118.739 1.00 21.86 116 PHE A C 1
ATOM 878 O O . PHE A 1 116 ? 80.298 -51.978 119.523 1.00 20.71 116 PHE A O 1
ATOM 886 N N . ASP A 1 117 ? 80.274 -53.831 118.295 1.00 22.73 117 ASP A N 1
ATOM 887 C CA . ASP A 1 117 ? 81.570 -54.246 118.763 1.00 22.93 117 ASP A CA 1
ATOM 888 C C . ASP A 1 117 ? 82.670 -53.238 118.420 1.00 23.58 117 ASP A C 1
ATOM 889 O O . ASP A 1 117 ? 83.598 -53.041 119.216 1.00 24.01 117 ASP A O 1
ATOM 894 N N . GLN A 1 118 ? 82.588 -52.640 117.225 1.00 24.70 118 GLN A N 1
ATOM 895 C CA . GLN A 1 118 ? 83.555 -51.639 116.749 1.00 25.48 118 GLN A CA 1
ATOM 896 C C . GLN A 1 118 ? 82.748 -50.553 116.057 1.00 24.49 118 GLN A C 1
ATOM 897 O O . GLN A 1 118 ? 81.688 -50.823 115.528 1.00 24.55 118 GLN A O 1
ATOM 903 N N . ARG A 1 119 ? 83.284 -49.335 116.056 1.00 24.84 119 ARG A N 1
ATOM 904 C CA . ARG A 1 119 ? 82.739 -48.202 115.299 1.00 25.39 119 ARG A CA 1
ATOM 905 C C . ARG A 1 119 ? 83.850 -47.574 114.448 1.00 26.26 119 ARG A C 1
ATOM 906 O O . ARG A 1 119 ? 84.960 -47.340 114.931 1.00 25.58 119 ARG A O 1
ATOM 914 N N . LEU A 1 120 ? 83.533 -47.307 113.179 1.00 27.16 120 LEU A N 1
ATOM 915 C CA . LEU A 1 120 ? 84.343 -46.364 112.394 1.00 28.69 120 LEU A CA 1
ATOM 916 C C . LEU A 1 120 ? 83.450 -45.196 112.021 1.00 28.67 120 LEU A C 1
ATOM 917 O O . LEU A 1 120 ? 82.251 -45.357 111.817 1.00 28.61 120 LEU A O 1
ATOM 922 N N . MET A 1 121 ? 84.046 -44.027 111.910 1.00 29.34 121 MET A N 1
ATOM 923 C CA . MET A 1 121 ? 83.306 -42.878 111.434 1.00 29.94 121 MET A CA 1
ATOM 924 C C . MET A 1 121 ? 84.069 -42.207 110.306 1.00 31.53 121 MET A C 1
ATOM 925 O O . MET A 1 121 ? 85.269 -42.395 110.167 1.00 32.11 121 MET A O 1
ATOM 930 N N . ALA A 1 122 ? 83.336 -41.417 109.531 1.00 32.10 122 ALA A N 1
ATOM 931 C CA . ALA A 1 122 ? 83.917 -40.573 108.525 1.00 33.99 122 ALA A CA 1
ATOM 932 C C . ALA A 1 122 ? 84.516 -39.385 109.214 1.00 34.60 122 ALA A C 1
ATOM 933 O O . ALA A 1 122 ? 84.071 -38.995 110.272 1.00 33.02 122 ALA A O 1
ATOM 935 N N . SER A 1 123 ? 85.533 -38.801 108.594 1.00 36.74 123 SER A N 1
ATOM 936 C CA . SER A 1 123 ? 86.229 -37.674 109.159 1.00 37.71 123 SER A CA 1
ATOM 937 C C . SER A 1 123 ? 85.318 -36.448 109.230 1.00 38.60 123 SER A C 1
ATOM 938 O O . SER A 1 123 ? 85.611 -35.506 109.966 1.00 39.29 123 SER A O 1
ATOM 941 N N . THR A 1 124 ? 84.205 -36.486 108.481 1.00 38.71 124 THR A N 1
ATOM 942 C CA . THR A 1 124 ? 83.242 -35.400 108.420 1.00 39.30 124 THR A CA 1
ATOM 943 C C . THR A 1 124 ? 81.948 -35.717 109.183 1.00 37.46 124 THR A C 1
ATOM 944 O O . THR A 1 124 ? 80.984 -34.955 109.135 1.00 38.17 124 THR A O 1
ATOM 948 N N . ALA A 1 125 ? 81.936 -36.831 109.908 1.00 35.40 125 ALA A N 1
ATOM 949 C CA . ALA A 1 125 ? 80.784 -37.210 110.730 1.00 33.45 125 ALA A CA 1
ATOM 950 C C . ALA A 1 125 ? 80.818 -36.538 112.112 1.00 32.89 125 ALA A C 1
ATOM 951 O O . ALA A 1 125 ? 81.848 -36.001 112.533 1.00 32.78 125 ALA A O 1
ATOM 953 N N . ASN A 1 126 ? 79.673 -36.597 112.807 1.00 32.05 126 ASN A N 1
ATOM 954 C CA . ASN A 1 126 ? 79.512 -36.041 114.140 1.00 31.54 126 ASN A CA 1
ATOM 955 C C . ASN A 1 126 ? 78.644 -36.932 114.998 1.00 29.97 126 ASN A C 1
ATOM 956 O O . ASN A 1 126 ? 77.612 -37.425 114.539 1.00 28.88 126 ASN A O 1
ATOM 961 N N . PHE A 1 127 ? 79.086 -37.119 116.248 1.00 29.27 127 PHE A N 1
ATOM 962 C CA . PHE A 1 127 ? 78.277 -37.715 117.312 1.00 28.18 127 PHE A CA 1
ATOM 963 C C . PHE A 1 127 ? 77.704 -36.594 118.179 1.00 29.14 127 PHE A C 1
ATOM 964 O O . PHE A 1 127 ? 78.397 -35.647 118.502 1.00 29.79 127 PHE A O 1
ATOM 972 N N . VAL A 1 128 ? 76.434 -36.702 118.568 1.00 29.37 128 VAL A N 1
ATOM 973 C CA . VAL A 1 128 ? 75.820 -35.697 119.452 1.00 30.07 128 VAL A CA 1
ATOM 974 C C . VAL A 1 128 ? 74.903 -36.420 120.440 1.00 29.46 128 VAL A C 1
ATOM 975 O O . VAL A 1 128 ? 74.246 -37.411 120.066 1.00 28.71 128 VAL A O 1
ATOM 979 N N . MET A 1 129 ? 74.917 -35.949 121.689 1.00 29.59 129 MET A N 1
ATOM 980 C CA . MET A 1 129 ? 73.952 -36.347 122.732 1.00 29.84 129 MET A CA 1
ATOM 981 C C . MET A 1 129 ? 73.327 -35.067 123.316 1.00 31.40 129 MET A C 1
ATOM 982 O O . MET A 1 129 ? 73.606 -34.698 124.466 1.00 31.79 129 MET A O 1
ATOM 987 N N . PRO A 1 130 ? 72.491 -34.378 122.506 1.00 32.07 130 PRO A N 1
ATOM 988 C CA . PRO A 1 130 ? 72.003 -33.042 122.847 1.00 33.95 130 PRO A CA 1
ATOM 989 C C . PRO A 1 130 ? 70.685 -33.008 123.627 1.00 34.55 130 PRO A C 1
ATOM 990 O O . PRO A 1 130 ? 70.098 -31.929 123.801 1.00 36.20 130 PRO A O 1
ATOM 994 N N . GLU A 1 131 ? 70.243 -34.179 124.103 1.00 33.61 131 GLU A N 1
ATOM 995 C CA . GLU A 1 131 ? 68.927 -34.320 124.734 1.00 34.62 131 GLU A CA 1
ATOM 996 C C . GLU A 1 131 ? 68.607 -33.199 125.729 1.00 36.12 131 GLU A C 1
ATOM 997 O O . GLU A 1 131 ? 67.572 -32.570 125.602 1.00 37.74 131 GLU A O 1
ATOM 1003 N N . LEU A 1 132 ? 69.502 -32.949 126.687 1.00 35.89 132 LEU A N 1
ATOM 1004 C CA . LEU A 1 132 ? 69.245 -32.021 127.768 1.00 37.49 132 LEU A CA 1
ATOM 1005 C C . LEU A 1 132 ? 69.095 -30.592 127.305 1.00 39.64 132 LEU A C 1
ATOM 1006 O O . LEU A 1 132 ? 68.295 -29.839 127.857 1.00 41.13 132 LEU A O 1
ATOM 1011 N N . LYS A 1 133 ? 69.885 -30.229 126.302 1.00 39.43 133 LYS A N 1
ATOM 1012 C CA . LYS A 1 133 ? 69.808 -28.928 125.655 1.00 41.72 133 LYS A CA 1
ATOM 1013 C C . LYS A 1 133 ? 68.408 -28.687 125.039 1.00 43.21 133 LYS A C 1
ATOM 1014 O O . LYS A 1 133 ? 67.950 -27.552 124.966 1.00 44.97 133 LYS A O 1
ATOM 1020 N N . HIS A 1 134 ? 67.764 -29.773 124.610 1.00 42.26 134 HIS A N 1
ATOM 1021 C CA . HIS A 1 134 ? 66.472 -29.730 123.968 1.00 43.93 134 HIS A CA 1
ATOM 1022 C C . HIS A 1 134 ? 65.292 -30.087 124.874 1.00 44.88 134 HIS A C 1
ATOM 1023 O O . HIS A 1 134 ? 64.168 -30.225 124.393 1.00 45.78 134 HIS A O 1
ATOM 1030 N N . GLY A 1 135 ? 65.547 -30.215 126.178 1.00 44.10 135 GLY A N 1
ATOM 1031 C CA . GLY A 1 135 ? 64.500 -30.514 127.151 1.00 44.76 135 GLY A CA 1
ATOM 1032 C C . GLY A 1 135 ? 64.032 -31.948 127.098 1.00 43.16 135 GLY A C 1
ATOM 1033 O O . GLY A 1 135 ? 62.897 -32.245 127.441 1.00 44.17 135 GLY A O 1
ATOM 1034 N N . ILE A 1 136 ? 64.915 -32.835 126.644 1.00 40.96 136 ILE A N 1
ATOM 1035 C CA . ILE A 1 136 ? 64.637 -34.266 126.526 1.00 40.20 136 ILE A CA 1
ATOM 1036 C C . ILE A 1 136 ? 65.452 -35.001 127.603 1.00 38.73 136 ILE A C 1
ATOM 1037 O O . ILE A 1 136 ? 66.633 -34.736 127.770 1.00 37.38 136 ILE A O 1
ATOM 1042 N N . GLY A 1 137 ? 64.828 -35.909 128.336 1.00 39.11 137 GLY A N 1
ATOM 1043 C CA . GLY A 1 137 ? 65.540 -36.678 129.335 1.00 38.01 137 GLY A CA 1
ATOM 1044 C C . GLY A 1 137 ? 66.660 -37.453 128.681 1.00 35.63 137 GLY A C 1
ATOM 1045 O O . GLY A 1 137 ? 66.535 -37.915 127.541 1.00 35.16 137 GLY A O 1
ATOM 1046 N N . CYS A 1 138 ? 67.781 -37.581 129.379 1.00 34.73 138 CYS A N 1
ATOM 1047 C CA . CYS A 1 138 ? 68.905 -38.340 128.838 1.00 32.26 138 CYS A CA 1
ATOM 1048 C C . CYS A 1 138 ? 69.346 -39.485 129.743 1.00 30.83 138 CYS A C 1
ATOM 1049 O O . CYS A 1 138 ? 70.488 -39.896 129.695 1.00 29.29 138 CYS A O 1
ATOM 1052 N N . SER A 1 139 ? 68.444 -40.008 130.563 1.00 31.63 139 SER A N 1
ATOM 1053 C CA . SER A 1 139 ? 68.848 -41.003 131.534 1.00 31.45 139 SER A CA 1
ATOM 1054 C C . SER A 1 139 ? 69.286 -42.290 130.846 1.00 29.69 139 SER A C 1
ATOM 1055 O O . SER A 1 139 ? 70.176 -42.959 131.327 1.00 29.57 139 SER A O 1
ATOM 1058 N N . VAL A 1 140 ? 68.703 -42.615 129.698 1.00 29.41 140 VAL A N 1
ATOM 1059 C CA . VAL A 1 140 ? 69.087 -43.807 128.934 1.00 28.09 140 VAL A CA 1
ATOM 1060 C C . VAL A 1 140 ? 70.450 -43.637 128.285 1.00 26.57 140 VAL A C 1
ATOM 1061 O O . VAL A 1 140 ? 71.321 -44.495 128.387 1.00 25.85 140 VAL A O 1
ATOM 1065 N N . GLY A 1 141 ? 70.645 -42.530 127.599 1.00 26.60 141 GLY A N 1
ATOM 1066 C CA . GLY A 1 141 ? 71.944 -42.241 127.028 1.00 25.55 141 GLY A CA 1
ATOM 1067 C C . GLY A 1 141 ? 73.057 -42.117 128.070 1.00 25.32 141 GLY A C 1
ATOM 1068 O O . GLY A 1 141 ? 74.202 -42.528 127.820 1.00 24.95 141 GLY A O 1
ATOM 1069 N N . ALA A 1 142 ? 72.721 -41.582 129.236 1.00 26.11 142 ALA A N 1
ATOM 1070 C CA . ALA A 1 142 ? 73.654 -41.503 130.346 1.00 26.22 142 ALA A CA 1
ATOM 1071 C C . ALA A 1 142 ? 74.066 -42.893 130.870 1.00 25.39 142 ALA A C 1
ATOM 1072 O O . ALA A 1 142 ? 75.235 -43.170 131.092 1.00 24.81 142 ALA A O 1
ATOM 1074 N N . ALA A 1 143 ? 73.085 -43.761 131.081 1.00 26.12 143 ALA A N 1
ATOM 1075 C CA . ALA A 1 143 ? 73.330 -45.085 131.582 1.00 25.45 143 ALA A CA 1
ATOM 1076 C C . ALA A 1 143 ? 74.255 -45.811 130.635 1.00 23.98 143 ALA A C 1
ATOM 1077 O O . ALA A 1 143 ? 75.196 -46.442 131.061 1.00 23.61 143 ALA A O 1
ATOM 1079 N N . ILE A 1 144 ? 73.973 -45.695 129.339 1.00 24.00 144 ILE A N 1
ATOM 1080 C CA . ILE A 1 144 ? 74.735 -46.382 128.307 1.00 23.19 144 ILE A CA 1
ATOM 1081 C C . ILE A 1 144 ? 76.178 -45.853 128.228 1.00 22.68 144 ILE A C 1
ATOM 1082 O O . ILE A 1 144 ? 77.148 -46.588 128.277 1.00 22.07 144 ILE A O 1
ATOM 1087 N N . LEU A 1 145 ? 76.317 -44.554 128.147 1.00 23.38 145 LEU A N 1
ATOM 1088 C CA . LEU A 1 145 ? 77.635 -43.963 127.997 1.00 23.80 145 LEU A CA 1
ATOM 1089 C C . LEU A 1 145 ? 78.486 -44.147 129.255 1.00 23.34 145 LEU A C 1
ATOM 1090 O O . LEU A 1 145 ? 79.696 -44.371 129.160 1.00 23.20 145 LEU A O 1
ATOM 1095 N N . GLY A 1 146 ? 77.862 -44.067 130.429 1.00 23.61 146 GLY A N 1
ATOM 1096 C CA . GLY A 1 146 ? 78.539 -44.350 131.680 1.00 23.88 146 GLY A CA 1
ATOM 1097 C C . GLY A 1 146 ? 79.062 -45.785 131.716 1.00 23.72 146 GLY A C 1
ATOM 1098 O O . GLY A 1 146 ? 80.123 -46.043 132.232 1.00 23.70 146 GLY A O 1
ATOM 1099 N N . PHE A 1 147 ? 78.282 -46.731 131.193 1.00 23.51 147 PHE A N 1
ATOM 1100 C CA . PHE A 1 147 ? 78.721 -48.131 131.094 1.00 23.12 147 PHE A CA 1
ATOM 1101 C C . PHE A 1 147 ? 79.887 -48.289 130.109 1.00 22.32 147 PHE A C 1
ATOM 1102 O O . PHE A 1 147 ? 80.895 -48.951 130.414 1.00 22.26 147 PHE A O 1
ATOM 1110 N N . THR A 1 148 ? 79.741 -47.671 128.942 1.00 21.66 148 THR A N 1
ATOM 1111 C CA . THR A 1 148 ? 80.716 -47.848 127.849 1.00 21.40 148 THR A CA 1
ATOM 1112 C C . THR A 1 148 ? 81.978 -47.067 128.071 1.00 21.58 148 THR A C 1
ATOM 1113 O O . THR A 1 148 ? 83.079 -47.591 127.835 1.00 21.57 148 THR A O 1
ATOM 1117 N N . HIS A 1 149 ? 81.832 -45.828 128.539 1.00 21.46 149 HIS A N 1
ATOM 1118 C CA . HIS A 1 149 ? 82.955 -44.903 128.577 1.00 22.05 149 HIS A CA 1
ATOM 1119 C C . HIS A 1 149 ? 83.243 -44.284 129.945 1.00 22.75 149 HIS A C 1
ATOM 1120 O O . HIS A 1 149 ? 84.107 -43.448 130.056 1.00 23.19 149 HIS A O 1
ATOM 1127 N N . GLY A 1 150 ? 82.540 -44.745 130.963 1.00 22.89 150 GLY A N 1
ATOM 1128 C CA . GLY A 1 150 ? 82.755 -44.327 132.322 1.00 24.00 150 GLY A CA 1
ATOM 1129 C C . GLY A 1 150 ? 81.999 -43.047 132.649 1.00 24.53 150 GLY A C 1
ATOM 1130 O O . GLY A 1 150 ? 81.537 -42.313 131.756 1.00 23.46 150 GLY A O 1
ATOM 1131 N N . PHE A 1 151 ? 81.938 -42.771 133.944 1.00 25.66 151 PHE A N 1
ATOM 1132 C CA . PHE A 1 151 ? 81.079 -41.757 134.480 1.00 26.15 151 PHE A CA 1
ATOM 1133 C C . PHE A 1 151 ? 81.451 -40.338 134.061 1.00 26.86 151 PHE A C 1
ATOM 1134 O O . PHE A 1 151 ? 80.586 -39.572 133.596 1.00 25.79 151 PHE A O 1
ATOM 1142 N N . SER A 1 152 ? 82.719 -39.981 134.212 1.00 27.84 152 SER A N 1
ATOM 1143 C CA . SER A 1 152 ? 83.149 -38.599 133.990 1.00 29.20 152 SER A CA 1
ATOM 1144 C C . SER A 1 152 ? 83.104 -38.200 132.507 1.00 28.16 152 SER A C 1
ATOM 1145 O O . SER A 1 152 ? 82.769 -37.077 132.159 1.00 28.21 152 SER A O 1
ATOM 1148 N N . THR A 1 153 ? 83.419 -39.135 131.629 1.00 26.82 153 THR A N 1
ATOM 1149 C CA . THR A 1 153 ? 83.223 -38.895 130.197 1.00 26.39 153 THR A CA 1
ATOM 1150 C C . THR A 1 153 ? 81.767 -38.749 129.833 1.00 25.49 153 THR A C 1
ATOM 1151 O O . THR A 1 153 ? 81.399 -37.917 129.031 1.00 24.79 153 THR A O 1
ATOM 1155 N N . MET A 1 154 ? 80.936 -39.598 130.417 1.00 25.23 154 MET A N 1
ATOM 1156 C CA . MET A 1 154 ? 79.511 -39.509 130.206 1.00 24.99 154 MET A CA 1
ATOM 1157 C C . MET A 1 154 ? 78.985 -38.128 130.638 1.00 26.38 154 MET A C 1
ATOM 1158 O O . MET A 1 154 ? 78.240 -37.485 129.872 1.00 25.42 154 MET A O 1
ATOM 1163 N N . GLN A 1 155 ? 79.374 -37.692 131.844 1.00 26.92 155 GLN A N 1
ATOM 1164 C CA . GLN A 1 155 ? 78.942 -36.406 132.357 1.00 29.20 155 GLN A CA 1
ATOM 1165 C C . GLN A 1 155 ? 79.268 -35.271 131.406 1.00 29.71 155 GLN A C 1
ATOM 1166 O O . GLN A 1 155 ? 78.449 -34.397 131.150 1.00 30.11 155 GLN A O 1
ATOM 1172 N N . GLU A 1 156 ? 80.508 -35.281 130.940 1.00 30.18 156 GLU A N 1
ATOM 1173 C CA . GLU A 1 156 ? 81.029 -34.260 130.051 1.00 31.65 156 GLU A CA 1
ATOM 1174 C C . GLU A 1 156 ? 80.196 -34.220 128.755 1.00 30.44 156 GLU A C 1
ATOM 1175 O O . GLU A 1 156 ? 79.787 -33.153 128.286 1.00 31.00 156 GLU A O 1
ATOM 1181 N N . ILE A 1 157 ? 79.924 -35.386 128.203 1.00 28.71 157 ILE A N 1
ATOM 1182 C CA . ILE A 1 157 ? 79.204 -35.467 126.949 1.00 28.36 157 ILE A CA 1
ATOM 1183 C C . ILE A 1 157 ? 77.751 -35.016 127.087 1.00 28.53 157 ILE A C 1
ATOM 1184 O O . ILE A 1 157 ? 77.317 -34.174 126.324 1.00 28.82 157 ILE A O 1
ATOM 1189 N N . ILE A 1 158 ? 77.018 -35.561 128.053 1.00 28.66 158 ILE A N 1
ATOM 1190 C CA . ILE A 1 158 ? 75.578 -35.259 128.194 1.00 29.62 158 ILE A CA 1
ATOM 1191 C C . ILE A 1 158 ? 75.292 -33.831 128.731 1.00 31.27 158 ILE A C 1
ATOM 1192 O O . ILE A 1 158 ? 74.221 -33.283 128.483 1.00 32.73 158 ILE A O 1
ATOM 1197 N N . TYR A 1 159 ? 76.233 -33.250 129.474 1.00 31.40 159 TYR A N 1
ATOM 1198 C CA . TYR A 1 159 ? 76.040 -31.935 130.061 1.00 33.40 159 TYR A CA 1
ATOM 1199 C C . TYR A 1 159 ? 76.526 -30.813 129.159 1.00 34.75 159 TYR A C 1
ATOM 1200 O O . TYR A 1 159 ? 76.066 -29.683 129.293 1.00 36.80 159 TYR A O 1
ATOM 1209 N N . GLN A 1 160 ? 77.435 -31.118 128.242 1.00 33.85 160 GLN A N 1
ATOM 1210 C CA . GLN A 1 160 ? 77.898 -30.132 127.295 1.00 35.79 160 GLN A CA 1
ATOM 1211 C C . GLN A 1 160 ? 77.073 -30.071 126.007 1.00 35.72 160 GLN A C 1
ATOM 1212 O O . GLN A 1 160 ? 76.980 -29.018 125.399 1.00 36.86 160 GLN A O 1
ATOM 1218 N N . CYS A 1 161 ? 76.501 -31.203 125.597 1.00 34.30 161 CYS A N 1
ATOM 1219 C CA . CYS A 1 161 ? 75.638 -31.272 124.438 1.00 34.63 161 CYS A CA 1
ATOM 1220 C C . CYS A 1 161 ? 76.288 -30.688 123.183 1.00 35.72 161 CYS A C 1
ATOM 1221 O O . CYS A 1 161 ? 75.673 -29.941 122.419 1.00 36.53 161 CYS A O 1
ATOM 1224 N N . GLN A 1 162 ? 77.548 -31.018 122.994 1.00 35.25 162 GLN A N 1
ATOM 1225 C CA . GLN A 1 162 ? 78.296 -30.536 121.864 1.00 36.67 162 GLN A CA 1
ATOM 1226 C C . GLN A 1 162 ? 78.308 -31.522 120.713 1.00 34.60 162 GLN A C 1
ATOM 1227 O O . GLN A 1 162 ? 78.150 -32.721 120.901 1.00 33.17 162 GLN A O 1
ATOM 1233 N N . SER A 1 163 ? 78.464 -30.991 119.521 1.00 35.46 163 SER A N 1
ATOM 1234 C CA . SER A 1 163 ? 78.682 -31.791 118.358 1.00 35.43 163 SER A CA 1
ATOM 1235 C C . SER A 1 163 ? 80.095 -32.288 118.402 1.00 34.45 163 SER A C 1
ATOM 1236 O O . SER A 1 163 ? 81.039 -31.497 118.458 1.00 35.49 163 SER A O 1
ATOM 1239 N N . LEU A 1 164 ? 80.234 -33.612 118.409 1.00 32.49 164 LEU A N 1
ATOM 1240 C CA . LEU A 1 164 ? 81.538 -34.261 118.541 1.00 31.71 164 LEU A CA 1
ATOM 1241 C C . LEU A 1 164 ? 82.052 -34.645 117.191 1.00 31.98 164 LEU A C 1
ATOM 1242 O O . LEU A 1 164 ? 81.577 -35.602 116.616 1.00 31.05 164 LEU A O 1
ATOM 1247 N N . ASP A 1 165 ? 83.034 -33.909 116.696 1.00 33.84 165 ASP A N 1
ATOM 1248 C CA . ASP A 1 165 ? 83.648 -34.230 115.416 1.00 34.54 165 ASP A CA 1
ATOM 1249 C C . ASP A 1 165 ? 84.632 -35.397 115.543 1.00 34.00 165 ASP A C 1
ATOM 1250 O O . ASP A 1 165 ? 84.811 -35.978 116.641 1.00 33.26 165 ASP A O 1
ATOM 1255 N N . ALA A 1 166 ? 85.217 -35.784 114.413 1.00 34.41 166 ALA A N 1
ATOM 1256 C CA . ALA A 1 166 ? 86.051 -36.961 114.367 1.00 33.66 166 ALA A CA 1
ATOM 1257 C C . ALA A 1 166 ? 87.188 -36.932 115.378 1.00 33.54 166 ALA A C 1
ATOM 1258 O O . ALA A 1 166 ? 87.373 -37.893 116.102 1.00 32.19 166 ALA A O 1
ATOM 1260 N N . PRO A 1 167 ? 87.977 -35.853 115.401 1.00 35.66 167 PRO A N 1
ATOM 1261 C CA . PRO A 1 167 ? 89.033 -35.744 116.402 1.00 36.48 167 PRO A CA 1
ATOM 1262 C C . PRO A 1 167 ? 88.553 -35.822 117.845 1.00 35.31 167 PRO A C 1
ATOM 1263 O O . PRO A 1 167 ? 89.237 -36.372 118.684 1.00 35.11 167 PRO A O 1
ATOM 1267 N N . ARG A 1 168 ? 87.392 -35.243 118.126 1.00 35.45 168 ARG A N 1
ATOM 1268 C CA . ARG A 1 168 ? 86.834 -35.280 119.472 1.00 34.82 168 ARG A CA 1
ATOM 1269 C C . ARG A 1 168 ? 86.382 -36.699 119.836 1.00 32.16 168 ARG A C 1
ATOM 1270 O O . ARG A 1 168 ? 86.558 -37.154 120.966 1.00 32.04 168 ARG A O 1
ATOM 1278 N N . CYS A 1 169 ? 85.821 -37.414 118.875 1.00 31.15 169 CYS A N 1
ATOM 1279 C CA . CYS A 1 169 ? 85.453 -38.829 119.077 1.00 29.20 169 CYS A CA 1
ATOM 1280 C C . CYS A 1 169 ? 86.665 -39.742 119.246 1.00 29.27 169 CYS A C 1
ATOM 1281 O O . CYS A 1 169 ? 86.620 -40.685 120.009 1.00 28.64 169 CYS A O 1
ATOM 1284 N N . VAL A 1 170 ? 87.757 -39.462 118.539 1.00 30.94 170 VAL A N 1
ATOM 1285 C CA . VAL A 1 170 ? 89.021 -40.181 118.753 1.00 31.66 170 VAL A CA 1
ATOM 1286 C C . VAL A 1 170 ? 89.541 -39.930 120.196 1.00 32.29 170 VAL A C 1
ATOM 1287 O O . VAL A 1 170 ? 89.850 -40.877 120.945 1.00 31.84 170 VAL A O 1
ATOM 1291 N N . ASP A 1 171 ? 89.573 -38.664 120.594 1.00 33.04 171 ASP A N 1
ATOM 1292 C CA . ASP A 1 171 ? 89.950 -38.302 121.949 1.00 34.10 171 ASP A CA 1
ATOM 1293 C C . ASP A 1 171 ? 89.109 -38.999 123.053 1.00 32.39 171 ASP A C 1
ATOM 1294 O O . ASP A 1 171 ? 89.658 -39.421 124.069 1.00 32.51 171 ASP A O 1
ATOM 1299 N N . TYR A 1 172 ? 87.797 -39.136 122.838 1.00 30.61 172 TYR A N 1
ATOM 1300 C CA . TYR A 1 172 ? 86.923 -39.858 123.760 1.00 29.03 172 TYR A CA 1
ATOM 1301 C C . TYR A 1 172 ? 86.999 -41.366 123.653 1.00 28.21 172 TYR A C 1
ATOM 1302 O O . TYR A 1 172 ? 86.481 -42.089 124.501 1.00 27.33 172 TYR A O 1
ATOM 1311 N N . ARG A 1 173 ? 87.635 -41.831 122.588 1.00 29.27 173 ARG A N 1
ATOM 1312 C CA . ARG A 1 173 ? 87.678 -43.240 122.222 1.00 28.99 173 ARG A CA 1
ATOM 1313 C C . ARG A 1 173 ? 86.278 -43.737 121.914 1.00 26.61 173 ARG A C 1
ATOM 1314 O O . ARG A 1 173 ? 85.913 -44.853 122.261 1.00 25.64 173 ARG A O 1
ATOM 1322 N N . LEU A 1 174 ? 85.478 -42.907 121.233 1.00 26.24 174 LEU A N 1
ATOM 1323 C CA . LEU A 1 174 ? 84.119 -43.324 120.853 1.00 25.19 174 LEU A CA 1
ATOM 1324 C C . LEU A 1 174 ? 84.153 -44.157 119.594 1.00 24.99 174 LEU A C 1
ATOM 1325 O O . LEU A 1 174 ? 83.206 -44.907 119.288 1.00 24.67 174 LEU A O 1
ATOM 1330 N N . VAL A 1 175 ? 85.242 -44.024 118.839 1.00 25.81 175 VAL A N 1
ATOM 1331 C CA . VAL A 1 175 ? 85.367 -44.759 117.588 1.00 25.86 175 VAL A CA 1
ATOM 1332 C C . VAL A 1 175 ? 86.763 -45.365 117.493 1.00 27.02 175 VAL A C 1
ATOM 1333 O O . VAL A 1 175 ? 87.684 -44.914 118.175 1.00 27.83 175 VAL A O 1
ATOM 1337 N N . ASN A 1 176 ? 86.873 -46.393 116.652 1.00 27.42 176 ASN A N 1
ATOM 1338 C CA . ASN A 1 176 ? 88.027 -47.232 116.509 1.00 28.79 176 ASN A CA 1
ATOM 1339 C C . ASN A 1 176 ? 88.904 -46.718 115.397 1.00 30.62 176 ASN A C 1
ATOM 1340 O O . ASN A 1 176 ? 90.090 -46.886 115.430 1.00 32.08 176 ASN A O 1
ATOM 1345 N N . GLN A 1 177 ? 88.270 -46.097 114.392 1.00 31.42 177 GLN A N 1
ATOM 1346 C CA . GLN A 1 177 ? 88.915 -45.554 113.190 1.00 32.91 177 GLN A CA 1
ATOM 1347 C C . GLN A 1 177 ? 88.170 -44.371 112.645 1.00 32.24 177 GLN A C 1
ATOM 1348 O O . GLN A 1 177 ? 86.960 -44.282 112.730 1.00 30.51 177 GLN A O 1
ATOM 1354 N N . VAL A 1 178 ? 88.927 -43.479 112.026 1.00 33.92 178 VAL A N 1
ATOM 1355 C CA . VAL A 1 178 ? 88.379 -42.374 111.260 1.00 34.44 178 VAL A CA 1
ATOM 1356 C C . VAL A 1 178 ? 88.912 -42.493 109.840 1.00 36.46 178 VAL A C 1
ATOM 1357 O O . VAL A 1 178 ? 90.112 -42.610 109.657 1.00 37.58 178 VAL A O 1
ATOM 1361 N N . VAL A 1 179 ? 88.027 -42.459 108.847 1.00 37.02 179 VAL A N 1
ATOM 1362 C CA . VAL A 1 179 ? 88.442 -42.464 107.427 1.00 39.24 179 VAL A CA 1
ATOM 1363 C C . VAL A 1 179 ? 87.556 -41.494 106.622 1.00 39.81 179 VAL A C 1
ATOM 1364 O O . VAL A 1 179 ? 86.608 -40.938 107.158 1.00 38.86 179 VAL A O 1
ATOM 1368 N N . GLU A 1 180 ? 87.880 -41.258 105.363 1.00 42.04 180 GLU A N 1
ATOM 1369 C CA . GLU A 1 180 ? 87.068 -40.369 104.532 1.00 43.60 180 GLU A CA 1
ATOM 1370 C C . GLU A 1 180 ? 85.751 -41.077 104.201 1.00 42.06 180 GLU A C 1
ATOM 1371 O O . GLU A 1 180 ? 85.704 -42.307 104.123 1.00 41.18 180 GLU A O 1
ATOM 1377 N N . SER A 1 181 ? 84.686 -40.296 104.032 1.00 42.07 181 SER A N 1
ATOM 1378 C CA . SER A 1 181 ? 83.365 -40.846 103.713 1.00 41.17 181 SER A CA 1
ATOM 1379 C C . SER A 1 181 ? 83.414 -41.896 102.619 1.00 41.91 181 SER A C 1
ATOM 1380 O O . SER A 1 181 ? 82.786 -42.948 102.734 1.00 40.87 181 SER A O 1
ATOM 1383 N N . SER A 1 182 ? 84.162 -41.604 101.558 1.00 44.41 182 SER A N 1
ATOM 1384 C CA . SER A 1 182 ? 84.205 -42.470 100.385 1.00 45.78 182 SER A CA 1
ATOM 1385 C C . SER A 1 182 ? 84.912 -43.790 100.643 1.00 44.84 182 SER A C 1
ATOM 1386 O O . SER A 1 182 ? 84.771 -44.717 99.860 1.00 45.67 182 SER A O 1
ATOM 1389 N N . ALA A 1 183 ? 85.684 -43.859 101.729 1.00 43.58 183 ALA A N 1
ATOM 1390 C CA . ALA A 1 183 ? 86.416 -45.061 102.122 1.00 42.94 183 ALA A CA 1
ATOM 1391 C C . ALA A 1 183 ? 85.757 -45.805 103.301 1.00 40.30 183 ALA A C 1
ATOM 1392 O O . ALA A 1 183 ? 86.151 -46.905 103.651 1.00 40.31 183 ALA A O 1
ATOM 1394 N N . LEU A 1 184 ? 84.749 -45.199 103.916 1.00 38.70 184 LEU A N 1
ATOM 1395 C CA . LEU A 1 184 ? 84.222 -45.694 105.164 1.00 36.15 184 LEU A CA 1
ATOM 1396 C C . LEU A 1 184 ? 83.639 -47.086 105.077 1.00 35.33 184 LEU A C 1
ATOM 1397 O O . LEU A 1 184 ? 83.963 -47.942 105.898 1.00 33.87 184 LEU A O 1
ATOM 1402 N N . LEU A 1 185 ? 82.735 -47.313 104.131 1.00 35.97 185 LEU A N 1
ATOM 1403 C CA . LEU A 1 185 ? 82.039 -48.581 104.094 1.00 35.53 185 LEU A CA 1
ATOM 1404 C C . LEU A 1 185 ? 83.010 -49.741 103.826 1.00 36.02 185 LEU A C 1
ATOM 1405 O O . LEU A 1 185 ? 82.906 -50.807 104.430 1.00 34.99 185 LEU A O 1
ATOM 1410 N N . ASP A 1 186 ? 83.950 -49.531 102.915 1.00 38.34 186 ASP A N 1
ATOM 1411 C CA . ASP A 1 186 ? 84.982 -50.529 102.623 1.00 39.51 186 ASP A CA 1
ATOM 1412 C C . ASP A 1 186 ? 85.877 -50.801 103.822 1.00 37.70 186 ASP A C 1
ATOM 1413 O O . ASP A 1 186 ? 86.278 -51.925 104.071 1.00 37.23 186 ASP A O 1
ATOM 1418 N N . ALA A 1 187 ? 86.215 -49.764 104.562 1.00 36.99 187 ALA A N 1
ATOM 1419 C CA . ALA A 1 187 ? 87.029 -49.974 105.761 1.00 36.24 187 ALA A CA 1
ATOM 1420 C C . ALA A 1 187 ? 86.247 -50.787 106.819 1.00 34.05 187 ALA A C 1
ATOM 1421 O O . ALA A 1 187 ? 86.795 -51.653 107.507 1.00 33.78 187 ALA A O 1
ATOM 1423 N N . ALA A 1 188 ? 84.957 -50.523 106.924 1.00 33.17 188 ALA A N 1
ATOM 1424 C CA . ALA A 1 188 ? 84.104 -51.226 107.870 1.00 31.01 188 ALA A CA 1
ATOM 1425 C C . ALA A 1 188 ? 83.911 -52.691 107.472 1.00 31.63 188 ALA A C 1
ATOM 1426 O O . ALA A 1 188 ? 83.962 -53.591 108.304 1.00 30.71 188 ALA A O 1
ATOM 1428 N N . ILE A 1 189 ? 83.688 -52.930 106.189 1.00 33.53 189 ILE A N 1
ATOM 1429 C CA . ILE A 1 189 ? 83.594 -54.282 105.671 1.00 34.37 189 ILE A CA 1
ATOM 1430 C C . ILE A 1 189 ? 84.902 -55.056 105.882 1.00 35.34 189 ILE A C 1
ATOM 1431 O O . ILE A 1 189 ? 84.875 -56.241 106.277 1.00 35.42 189 ILE A O 1
ATOM 1436 N N . THR A 1 190 ? 86.026 -54.377 105.625 1.00 36.30 190 THR A N 1
ATOM 1437 C CA . THR A 1 190 ? 87.350 -54.911 105.868 1.00 37.42 190 THR A CA 1
ATOM 1438 C C . THR A 1 190 ? 87.499 -55.382 107.315 1.00 36.23 190 THR A C 1
ATOM 1439 O O . THR A 1 190 ? 87.906 -56.510 107.555 1.00 37.00 190 THR A O 1
ATOM 1443 N N . GLN A 1 191 ? 87.171 -54.521 108.278 1.00 34.92 191 GLN A N 1
ATOM 1444 C CA . GLN A 1 191 ? 87.247 -54.932 109.713 1.00 34.20 191 GLN A CA 1
ATOM 1445 C C . GLN A 1 191 ? 86.288 -56.063 110.035 1.00 32.83 191 GLN A C 1
ATOM 1446 O O . GLN A 1 191 ? 86.575 -56.893 110.873 1.00 32.46 191 GLN A O 1
ATOM 1452 N N . ALA A 1 192 ? 85.135 -56.081 109.374 1.00 32.28 192 ALA A N 1
ATOM 1453 C CA . ALA A 1 192 ? 84.187 -57.156 109.560 1.00 31.73 192 ALA A CA 1
ATOM 1454 C C . ALA A 1 192 ? 84.757 -58.507 109.058 1.00 33.39 192 ALA A C 1
ATOM 1455 O O . ALA A 1 192 ? 84.501 -59.573 109.651 1.00 33.43 192 ALA A O 1
ATOM 1457 N N . HIS A 1 193 ? 85.526 -58.456 107.968 1.00 34.54 193 HIS A N 1
ATOM 1458 C CA . HIS A 1 193 ? 86.183 -59.630 107.441 1.00 36.23 193 HIS A CA 1
ATOM 1459 C C . HIS A 1 193 ? 87.235 -60.140 108.408 1.00 36.20 193 HIS A C 1
ATOM 1460 O O . HIS A 1 193 ? 87.344 -61.338 108.631 1.00 37.07 193 HIS A O 1
ATOM 1467 N N . VAL A 1 194 ? 88.006 -59.220 108.976 1.00 35.59 194 VAL A N 1
ATOM 1468 C CA . VAL A 1 194 ? 89.033 -59.568 109.941 1.00 36.21 194 VAL A CA 1
ATOM 1469 C C . VAL A 1 194 ? 88.442 -60.304 111.157 1.00 34.95 194 VAL A C 1
ATOM 1470 O O . VAL A 1 194 ? 88.949 -61.343 111.556 1.00 36.56 194 VAL A O 1
ATOM 1474 N N . MET A 1 195 ? 87.365 -59.766 111.708 1.00 33.21 195 MET A N 1
ATOM 1475 C CA . MET A 1 195 ? 86.710 -60.331 112.860 1.00 32.36 195 MET A CA 1
ATOM 1476 C C . MET A 1 195 ? 85.926 -61.599 112.537 1.00 32.38 195 MET A C 1
ATOM 1477 O O . MET A 1 195 ? 85.827 -62.509 113.362 1.00 32.27 195 MET A O 1
ATOM 1482 N N . ALA A 1 196 ? 85.366 -61.665 111.334 1.00 32.97 196 ALA A N 1
ATOM 1483 C CA . ALA A 1 196 ? 84.721 -62.902 110.848 1.00 34.14 196 ALA A CA 1
ATOM 1484 C C . ALA A 1 196 ? 85.702 -64.092 110.741 1.00 36.28 196 ALA A C 1
ATOM 1485 O O . ALA A 1 196 ? 85.281 -65.263 110.820 1.00 37.29 196 ALA A O 1
ATOM 1487 N N . SER A 1 197 ? 86.995 -63.807 110.570 1.00 36.99 197 SER A N 1
ATOM 1488 C CA . SER A 1 197 ? 87.993 -64.860 110.446 1.00 39.12 197 SER A CA 1
ATOM 1489 C C . SER A 1 197 ? 88.382 -65.425 111.815 1.00 38.66 197 SER A C 1
ATOM 1490 O O . SER A 1 197 ? 89.029 -66.454 111.897 1.00 40.32 197 SER A O 1
ATOM 1493 N N . TYR A 1 198 ? 87.997 -64.758 112.893 1.00 36.58 198 TYR A N 1
ATOM 1494 C CA . TYR A 1 198 ? 88.190 -65.332 114.220 1.00 36.52 198 TYR A CA 1
ATOM 1495 C C . TYR A 1 198 ? 87.309 -66.553 114.362 1.00 37.02 198 TYR A C 1
ATOM 1496 O O . TYR A 1 198 ? 86.106 -66.456 114.121 1.00 35.96 198 TYR A O 1
ATOM 1505 N N . PRO A 1 199 ? 87.897 -67.707 114.748 1.00 38.56 199 PRO A N 1
ATOM 1506 C CA . PRO A 1 199 ? 87.062 -68.892 114.997 1.00 39.40 199 PRO A CA 1
ATOM 1507 C C . PRO A 1 199 ? 85.787 -68.566 115.790 1.00 38.03 199 PRO A C 1
ATOM 1508 O O . PRO A 1 199 ? 85.834 -67.916 116.835 1.00 36.38 199 PRO A O 1
ATOM 1512 N N . ALA A 1 200 ? 84.652 -69.008 115.253 1.00 38.29 200 ALA A N 1
ATOM 1513 C CA . ALA A 1 200 ? 83.337 -68.530 115.679 1.00 36.85 200 ALA A CA 1
ATOM 1514 C C . ALA A 1 200 ? 82.962 -68.903 117.083 1.00 36.73 200 ALA A C 1
ATOM 1515 O O . ALA A 1 200 ? 82.416 -68.109 117.822 1.00 35.85 200 ALA A O 1
ATOM 1517 N N . SER A 1 201 ? 83.267 -70.124 117.461 1.00 38.98 201 SER A N 1
ATOM 1518 C CA . SER A 1 201 ? 82.876 -70.627 118.760 1.00 39.75 201 SER A CA 1
ATOM 1519 C C . SER A 1 201 ? 83.485 -69.834 119.893 1.00 38.22 201 SER A C 1
ATOM 1520 O O . SER A 1 201 ? 82.761 -69.463 120.794 1.00 37.39 201 SER A O 1
ATOM 1523 N N . ALA A 1 202 ? 84.803 -69.595 119.847 1.00 38.36 202 ALA A N 1
ATOM 1524 C CA . ALA A 1 202 ? 85.491 -68.794 120.849 1.00 36.81 202 ALA A CA 1
ATOM 1525 C C . ALA A 1 202 ? 84.957 -67.385 120.804 1.00 34.21 202 ALA A C 1
ATOM 1526 O O . ALA A 1 202 ? 84.739 -66.789 121.853 1.00 32.63 202 ALA A O 1
ATOM 1528 N N . PHE A 1 203 ? 84.724 -66.854 119.605 1.00 33.10 203 PHE A N 1
ATOM 1529 C CA . PHE A 1 203 ? 84.223 -65.493 119.500 1.00 31.50 203 PHE A CA 1
ATOM 1530 C C . PHE A 1 203 ? 82.828 -65.289 120.138 1.00 30.69 203 PHE A C 1
ATOM 1531 O O . PHE A 1 203 ? 82.588 -64.376 120.884 1.00 28.44 203 PHE A O 1
ATOM 1539 N N . ILE A 1 204 ? 81.902 -66.164 119.755 1.00 32.53 204 ILE A N 1
ATOM 1540 C CA . ILE A 1 204 ? 80.520 -66.150 120.218 1.00 32.14 204 ILE A CA 1
ATOM 1541 C C . ILE A 1 204 ? 80.483 -66.253 121.723 1.00 31.97 204 ILE A C 1
ATOM 1542 O O . ILE A 1 204 ? 79.839 -65.437 122.368 1.00 31.05 204 ILE A O 1
ATOM 1547 N N . ASN A 1 205 ? 81.206 -67.220 122.281 1.00 33.48 205 ASN A N 1
ATOM 1548 C CA . ASN A 1 205 ? 81.194 -67.419 123.723 1.00 34.26 205 ASN A CA 1
ATOM 1549 C C . ASN A 1 205 ? 81.790 -66.224 124.479 1.00 32.32 205 ASN A C 1
ATOM 1550 O O . ASN A 1 205 ? 81.231 -65.781 125.485 1.00 31.32 205 ASN A O 1
ATOM 1555 N N . THR A 1 206 ? 82.861 -65.662 123.942 1.00 31.39 206 THR A N 1
ATOM 1556 C CA . THR A 1 206 ? 83.494 -64.493 124.513 1.00 29.80 206 THR A CA 1
ATOM 1557 C C . THR A 1 206 ? 82.566 -63.300 124.459 1.00 27.89 206 THR A C 1
ATOM 1558 O O . THR A 1 206 ? 82.354 -62.647 125.478 1.00 26.46 206 THR A O 1
ATOM 1562 N N . LYS A 1 207 ? 82.011 -63.026 123.280 1.00 27.21 207 LYS A N 1
ATOM 1563 C CA . LYS A 1 207 ? 81.124 -61.865 123.097 1.00 26.49 207 LYS A CA 1
ATOM 1564 C C . LYS A 1 207 ? 79.895 -61.911 124.020 1.00 26.82 207 LYS A C 1
ATOM 1565 O O . LYS A 1 207 ? 79.485 -60.903 124.537 1.00 25.37 207 LYS A O 1
ATOM 1571 N N . ARG A 1 208 ? 79.317 -63.097 124.179 1.00 28.27 208 ARG A N 1
ATOM 1572 C CA . ARG A 1 208 ? 78.226 -63.288 125.088 1.00 29.86 208 ARG A CA 1
ATOM 1573 C C . ARG A 1 208 ? 78.601 -62.898 126.511 1.00 28.61 208 ARG A C 1
ATOM 1574 O O . ARG A 1 208 ? 77.847 -62.189 127.145 1.00 28.12 208 ARG A O 1
ATOM 1582 N N . ALA A 1 209 ? 79.749 -63.363 126.993 1.00 28.81 209 ALA A N 1
ATOM 1583 C CA . ALA A 1 209 ? 80.260 -63.010 128.308 1.00 28.92 209 ALA A CA 1
ATOM 1584 C C . ALA A 1 209 ? 80.547 -61.505 128.429 1.00 27.19 209 ALA A C 1
ATOM 1585 O O . ALA A 1 209 ? 80.272 -60.900 129.458 1.00 27.95 209 ALA A O 1
ATOM 1587 N N . VAL A 1 210 ? 81.102 -60.925 127.378 1.00 26.11 210 VAL A N 1
ATOM 1588 C CA . VAL A 1 210 ? 81.378 -59.475 127.278 1.00 24.96 210 VAL A CA 1
ATOM 1589 C C . VAL A 1 210 ? 80.111 -58.625 127.350 1.00 24.09 210 VAL A C 1
ATOM 1590 O O . VAL A 1 210 ? 80.022 -57.642 128.073 1.00 23.57 210 VAL A O 1
ATOM 1594 N N . ASN A 1 211 ? 79.124 -59.003 126.549 1.00 24.50 211 ASN A N 1
ATOM 1595 C CA . ASN A 1 211 ? 77.898 -58.202 126.411 1.00 24.35 211 ASN A CA 1
ATOM 1596 C C . ASN A 1 211 ? 76.891 -58.437 127.512 1.00 24.70 211 ASN A C 1
ATOM 1597 O O . ASN A 1 211 ? 76.002 -57.652 127.667 1.00 24.32 211 ASN A O 1
ATOM 1602 N N . LYS A 1 212 ? 77.059 -59.517 128.261 1.00 26.01 212 LYS A N 1
ATOM 1603 C CA . LYS A 1 212 ? 76.118 -59.868 129.318 1.00 27.58 212 LYS A CA 1
ATOM 1604 C C . LYS A 1 212 ? 75.872 -58.728 130.331 1.00 26.46 212 LYS A C 1
ATOM 1605 O O . LYS A 1 212 ? 74.744 -58.368 130.561 1.00 26.14 212 LYS A O 1
ATOM 1611 N N . PRO A 1 213 ? 76.922 -58.163 130.936 1.00 26.25 213 PRO A N 1
ATOM 1612 C CA . PRO A 1 213 ? 76.688 -57.003 131.826 1.00 26.18 213 PRO A CA 1
ATOM 1613 C C . PRO A 1 213 ? 76.104 -55.745 131.146 1.00 25.16 213 PRO A C 1
ATOM 1614 O O . PRO A 1 213 ? 75.448 -54.964 131.819 1.00 25.12 213 PRO A O 1
ATOM 1618 N N . PHE A 1 214 ? 76.316 -55.579 129.831 1.00 24.23 214 PHE A N 1
ATOM 1619 C CA . PHE A 1 214 ? 75.705 -54.470 129.069 1.00 23.67 214 PHE A CA 1
ATOM 1620 C C . PHE A 1 214 ? 74.196 -54.704 128.942 1.00 24.71 214 PHE A C 1
ATOM 1621 O O . PHE A 1 214 ? 73.359 -53.803 129.182 1.00 25.24 214 PHE A O 1
ATOM 1629 N N . ILE A 1 215 ? 73.837 -55.922 128.573 1.00 25.13 215 ILE A N 1
ATOM 1630 C CA . ILE A 1 215 ? 72.447 -56.304 128.454 1.00 25.71 215 ILE A CA 1
ATOM 1631 C C . ILE A 1 215 ? 71.721 -56.142 129.772 1.00 27.36 215 ILE A C 1
ATOM 1632 O O . ILE A 1 215 ? 70.567 -55.664 129.810 1.00 27.54 215 ILE A O 1
ATOM 1637 N N . HIS A 1 216 ? 72.381 -56.574 130.854 1.00 27.79 216 HIS A N 1
ATOM 1638 C CA . HIS A 1 216 ? 71.846 -56.459 132.193 1.00 29.38 216 HIS A CA 1
ATOM 1639 C C . HIS A 1 216 ? 71.657 -54.965 132.560 1.00 28.71 216 HIS A C 1
ATOM 1640 O O . HIS A 1 216 ? 70.629 -54.551 133.057 1.00 29.16 216 HIS A O 1
ATOM 1647 N N . LEU A 1 217 ? 72.657 -54.150 132.281 1.00 27.62 217 LEU A N 1
ATOM 1648 C CA . LEU A 1 217 ? 72.549 -52.715 132.498 1.00 27.45 217 LEU A CA 1
ATOM 1649 C C . LEU A 1 217 ? 71.333 -52.129 131.737 1.00 27.23 217 LEU A C 1
ATOM 1650 O O . LEU A 1 217 ? 70.547 -51.361 132.297 1.00 27.35 217 LEU A O 1
ATOM 1655 N N . LEU A 1 218 ? 71.170 -52.505 130.466 1.00 26.50 218 LEU A N 1
ATOM 1656 C CA . LEU A 1 218 ? 70.056 -51.981 129.684 1.00 26.88 218 LEU A CA 1
ATOM 1657 C C . LEU A 1 218 ? 68.718 -52.359 130.267 1.00 28.43 218 LEU A C 1
ATOM 1658 O O . LEU A 1 218 ? 67.796 -51.567 130.270 1.00 28.52 218 LEU A O 1
ATOM 1663 N N . GLU A 1 219 ? 68.633 -53.584 130.760 1.00 29.56 219 GLU A N 1
ATOM 1664 C CA . GLU A 1 219 ? 67.434 -54.088 131.367 1.00 32.13 219 GLU A CA 1
ATOM 1665 C C . GLU A 1 219 ? 67.098 -53.351 132.656 1.00 32.93 219 GLU A C 1
ATOM 1666 O O . GLU A 1 219 ? 65.935 -53.022 132.921 1.00 34.32 219 GLU A O 1
ATOM 1672 N N . GLN A 1 220 ? 68.115 -53.093 133.467 1.00 32.90 220 GLN A N 1
ATOM 1673 C CA . GLN A 1 220 ? 67.949 -52.264 134.672 1.00 34.69 220 GLN A CA 1
ATOM 1674 C C . GLN A 1 220 ? 67.515 -50.850 134.305 1.00 33.53 220 GLN A C 1
ATOM 1675 O O . GLN A 1 220 ? 66.714 -50.239 134.998 1.00 35.11 220 GLN A O 1
ATOM 1681 N N . THR A 1 221 ? 68.060 -50.341 133.205 1.00 31.87 221 THR A N 1
ATOM 1682 C CA . THR A 1 221 ? 67.717 -49.004 132.715 1.00 31.55 221 THR A CA 1
ATOM 1683 C C . THR A 1 221 ? 66.261 -48.966 132.219 1.00 33.20 221 THR A C 1
ATOM 1684 O O . THR A 1 221 ? 65.550 -48.016 132.507 1.00 34.13 221 THR A O 1
ATOM 1688 N N . ARG A 1 222 ? 65.828 -50.007 131.523 1.00 32.82 222 ARG A N 1
ATOM 1689 C CA . ARG A 1 222 ? 64.455 -50.117 131.086 1.00 34.31 222 ARG A CA 1
ATOM 1690 C C . ARG A 1 222 ? 63.538 -49.955 132.291 1.00 37.18 222 ARG A C 1
ATOM 1691 O O . ARG A 1 222 ? 62.623 -49.122 132.281 1.00 38.33 222 ARG A O 1
ATOM 1699 N N . ASP A 1 223 ? 63.814 -50.732 133.337 1.00 37.94 223 ASP A N 1
ATOM 1700 C CA . ASP A 1 223 ? 62.989 -50.767 134.509 1.00 41.21 223 ASP A CA 1
ATOM 1701 C C . ASP A 1 223 ? 63.000 -49.453 135.285 1.00 41.62 223 ASP A C 1
ATOM 1702 O O . ASP A 1 223 ? 61.963 -49.031 135.841 1.00 43.54 223 ASP A O 1
ATOM 1707 N N . ALA A 1 224 ? 64.174 -48.846 135.370 1.00 39.53 224 ALA A N 1
ATOM 1708 C CA . ALA A 1 224 ? 64.345 -47.629 136.128 1.00 40.02 224 ALA A CA 1
ATOM 1709 C C . ALA A 1 224 ? 63.688 -46.458 135.423 1.00 40.78 224 ALA A C 1
ATOM 1710 O O . ALA A 1 224 ? 63.015 -45.672 136.088 1.00 43.09 224 ALA A O 1
ATOM 1712 N N . SER A 1 225 ? 63.863 -46.315 134.108 1.00 40.14 225 SER A N 1
ATOM 1713 C CA . SER A 1 225 ? 63.152 -45.234 133.378 1.00 42.23 225 SER A CA 1
ATOM 1714 C C . SER A 1 225 ? 61.620 -45.326 133.596 1.00 45.47 225 SER A C 1
ATOM 1715 O O . SER A 1 225 ? 60.926 -44.295 133.600 1.00 47.42 225 SER A O 1
ATOM 1718 N N . LYS A 1 226 ? 61.106 -46.541 133.835 1.00 47.34 226 LYS A N 1
ATOM 1719 C CA . LYS A 1 226 ? 59.678 -46.767 134.079 1.00 51.15 226 LYS A CA 1
ATOM 1720 C C . LYS A 1 226 ? 59.202 -46.603 135.525 1.00 54.80 226 LYS A C 1
ATOM 1721 O O . LYS A 1 226 ? 58.143 -46.009 135.768 1.00 57.64 226 LYS A O 1
ATOM 1727 N N . ALA A 1 227 ? 59.944 -47.166 136.477 1.00 55.70 227 ALA A N 1
ATOM 1728 C CA . ALA A 1 227 ? 59.701 -46.905 137.900 1.00 59.11 227 ALA A CA 1
ATOM 1729 C C . ALA A 1 227 ? 59.573 -45.398 138.089 1.00 61.22 227 ALA A C 1
ATOM 1730 O O . ALA A 1 227 ? 58.677 -44.911 138.789 1.00 63.75 227 ALA A O 1
ATOM 1732 N N . VAL A 1 228 ? 60.477 -44.681 137.426 1.00 60.35 228 VAL A N 1
ATOM 1733 C CA . VAL A 1 228 ? 60.518 -43.227 137.459 1.00 62.36 228 VAL A CA 1
ATOM 1734 C C . VAL A 1 228 ? 59.267 -42.592 136.847 1.00 64.92 228 VAL A C 1
ATOM 1735 O O . VAL A 1 228 ? 58.620 -41.783 137.503 1.00 67.67 228 VAL A O 1
ATOM 1739 N N . HIS A 1 229 ? 58.925 -42.957 135.614 1.00 65.36 229 HIS A N 1
ATOM 1740 C CA . HIS A 1 229 ? 57.707 -42.435 134.957 1.00 68.24 229 HIS A CA 1
ATOM 1741 C C . HIS A 1 229 ? 56.411 -43.025 135.553 1.00 72.58 229 HIS A C 1
ATOM 1742 O O . HIS A 1 229 ? 55.807 -43.965 134.999 1.00 73.37 229 HIS A O 1
ATOM 1749 N N . LYS A 1 230 ? 55.990 -42.425 136.671 1.00 75.48 230 LYS A N 1
ATOM 1750 C CA . LYS A 1 230 ? 55.001 -42.981 137.567 1.00 79.06 230 LYS A CA 1
ATOM 1751 C C . LYS A 1 230 ? 55.359 -42.530 138.995 1.00 80.33 230 LYS A C 1
ATOM 1752 O O . LYS A 1 230 ? 55.006 -41.426 139.428 1.00 82.13 230 LYS A O 1
ATOM 1757 N N . MET B 1 1 ? 111.264 -72.463 139.551 1.00 41.51 1 MET B N 1
ATOM 1758 C CA . MET B 1 1 ? 111.061 -71.753 138.263 1.00 40.65 1 MET B CA 1
ATOM 1759 C C . MET B 1 1 ? 110.991 -70.263 138.437 1.00 37.74 1 MET B C 1
ATOM 1760 O O . MET B 1 1 ? 110.598 -69.571 137.517 1.00 36.96 1 MET B O 1
ATOM 1765 N N . VAL B 1 2 ? 111.371 -69.776 139.620 1.00 36.90 2 VAL B N 1
ATOM 1766 C CA . VAL B 1 2 ? 111.534 -68.352 139.875 1.00 35.18 2 VAL B CA 1
ATOM 1767 C C . VAL B 1 2 ? 112.813 -68.169 140.692 1.00 36.52 2 VAL B C 1
ATOM 1768 O O . VAL B 1 2 ? 113.242 -69.103 141.399 1.00 37.47 2 VAL B O 1
ATOM 1772 N N . PHE B 1 3 ? 113.443 -66.995 140.623 1.00 36.40 3 PHE B N 1
ATOM 1773 C CA . PHE B 1 3 ? 114.389 -66.671 141.682 1.00 37.60 3 PHE B CA 1
ATOM 1774 C C . PHE B 1 3 ? 113.992 -65.461 142.449 1.00 35.64 3 PHE B C 1
ATOM 1775 O O . PHE B 1 3 ? 113.384 -64.549 141.921 1.00 34.35 3 PHE B O 1
ATOM 1783 N N . GLU B 1 4 ? 114.320 -65.492 143.734 1.00 36.39 4 GLU B N 1
ATOM 1784 C CA . GLU B 1 4 ? 113.857 -64.507 144.704 1.00 35.55 4 GLU B CA 1
ATOM 1785 C C . GLU B 1 4 ? 115.077 -63.783 145.197 1.00 36.38 4 GLU B C 1
ATOM 1786 O O . GLU B 1 4 ? 115.996 -64.394 145.675 1.00 38.39 4 GLU B O 1
ATOM 1792 N N . GLU B 1 5 ? 115.060 -62.467 145.063 1.00 35.67 5 GLU B N 1
ATOM 1793 C CA . GLU B 1 5 ? 116.149 -61.625 145.470 1.00 36.70 5 GLU B CA 1
ATOM 1794 C C . GLU B 1 5 ? 115.620 -60.474 146.261 1.00 35.79 5 GLU B C 1
ATOM 1795 O O . GLU B 1 5 ? 114.412 -60.159 146.206 1.00 33.75 5 GLU B O 1
ATOM 1801 N N . ASN B 1 6 ? 116.513 -59.821 146.986 1.00 36.93 6 ASN B N 1
ATOM 1802 C CA . ASN B 1 6 ? 116.106 -58.708 147.817 1.00 36.89 6 ASN B CA 1
ATOM 1803 C C . ASN B 1 6 ? 116.919 -57.445 147.568 1.00 37.59 6 ASN B C 1
ATOM 1804 O O . ASN B 1 6 ? 118.141 -57.495 147.463 1.00 38.99 6 ASN B O 1
ATOM 1809 N N . SER B 1 7 ? 116.203 -56.326 147.412 1.00 36.93 7 SER B N 1
ATOM 1810 C CA . SER B 1 7 ? 116.799 -54.991 147.494 1.00 38.09 7 SER B CA 1
ATOM 1811 C C . SER B 1 7 ? 116.237 -54.438 148.776 1.00 37.86 7 SER B C 1
ATOM 1812 O O . SER B 1 7 ? 115.197 -53.811 148.785 1.00 36.33 7 SER B O 1
ATOM 1815 N N . ASP B 1 8 ? 116.930 -54.712 149.866 1.00 39.43 8 ASP B N 1
ATOM 1816 C CA . ASP B 1 8 ? 116.432 -54.434 151.214 1.00 40.16 8 ASP B CA 1
ATOM 1817 C C . ASP B 1 8 ? 115.017 -54.954 151.431 1.00 38.13 8 ASP B C 1
ATOM 1818 O O . ASP B 1 8 ? 114.786 -56.162 151.428 1.00 37.53 8 ASP B O 1
ATOM 1823 N N . GLU B 1 9 ? 114.067 -54.039 151.612 1.00 37.06 9 GLU B N 1
ATOM 1824 C CA . GLU B 1 9 ? 112.707 -54.417 151.949 1.00 35.42 9 GLU B CA 1
ATOM 1825 C C . GLU B 1 9 ? 111.874 -54.770 150.704 1.00 33.19 9 GLU B C 1
ATOM 1826 O O . GLU B 1 9 ? 110.666 -55.053 150.806 1.00 31.06 9 GLU B O 1
ATOM 1832 N N . VAL B 1 10 ? 112.509 -54.695 149.530 1.00 33.02 10 VAL B N 1
ATOM 1833 C CA . VAL B 1 10 ? 111.851 -55.058 148.271 1.00 30.96 10 VAL B CA 1
ATOM 1834 C C . VAL B 1 10 ? 112.247 -56.476 147.831 1.00 30.94 10 VAL B C 1
ATOM 1835 O O . VAL B 1 10 ? 113.409 -56.762 147.583 1.00 32.61 10 VAL B O 1
ATOM 1839 N N . ARG B 1 11 ? 111.248 -57.350 147.757 1.00 30.08 11 ARG B N 1
ATOM 1840 C CA . ARG B 1 11 ? 111.401 -58.691 147.205 1.00 29.70 11 ARG B CA 1
ATOM 1841 C C . ARG B 1 11 ? 111.227 -58.632 145.684 1.00 28.81 11 ARG B C 1
ATOM 1842 O O . ARG B 1 11 ? 110.194 -58.148 145.188 1.00 26.47 11 ARG B O 1
ATOM 1850 N N . VAL B 1 12 ? 112.243 -59.126 144.973 1.00 29.84 12 VAL B N 1
ATOM 1851 C CA . VAL B 1 12 ? 112.227 -59.208 143.522 1.00 29.50 12 VAL B CA 1
ATOM 1852 C C . VAL B 1 12 ? 112.080 -60.679 143.154 1.00 29.50 12 VAL B C 1
ATOM 1853 O O . VAL B 1 12 ? 112.900 -61.501 143.526 1.00 30.55 12 VAL B O 1
ATOM 1857 N N . ILE B 1 13 ? 111.002 -60.993 142.447 1.00 28.13 13 ILE B N 1
ATOM 1858 C CA . ILE B 1 13 ? 110.736 -62.343 141.958 1.00 28.63 13 ILE B CA 1
ATOM 1859 C C . ILE B 1 13 ? 110.909 -62.361 140.431 1.00 28.84 13 ILE B C 1
ATOM 1860 O O . ILE B 1 13 ? 110.166 -61.713 139.688 1.00 27.60 13 ILE B O 1
ATOM 1865 N N . THR B 1 14 ? 111.911 -63.102 139.972 1.00 30.34 14 THR B N 1
ATOM 1866 C CA . THR B 1 14 ? 112.194 -63.190 138.533 1.00 30.90 14 THR B CA 1
ATOM 1867 C C . THR B 1 14 ? 111.709 -64.532 138.031 1.00 31.21 14 THR B C 1
ATOM 1868 O O . THR B 1 14 ? 112.035 -65.568 138.575 1.00 31.83 14 THR B O 1
ATOM 1872 N N . LEU B 1 15 ? 110.861 -64.487 137.015 1.00 31.08 15 LEU B N 1
ATOM 1873 C CA . LEU B 1 15 ? 110.320 -65.693 136.431 1.00 31.90 15 LEU B CA 1
ATOM 1874 C C . LEU B 1 15 ? 111.438 -66.364 135.644 1.00 33.53 15 LEU B C 1
ATOM 1875 O O . LEU B 1 15 ? 112.158 -65.697 134.890 1.00 33.64 15 LEU B O 1
ATOM 1880 N N . ASP B 1 16 ? 111.574 -67.677 135.839 1.00 34.60 16 ASP B N 1
ATOM 1881 C CA . ASP B 1 16 ? 112.688 -68.425 135.313 1.00 36.82 16 ASP B CA 1
ATOM 1882 C C . ASP B 1 16 ? 112.261 -69.778 134.728 1.00 38.15 16 ASP B C 1
ATOM 1883 O O . ASP B 1 16 ? 112.878 -70.810 134.981 1.00 39.50 16 ASP B O 1
ATOM 1888 N N . HIS B 1 17 ? 111.201 -69.765 133.931 1.00 37.27 17 HIS B N 1
ATOM 1889 C CA . HIS B 1 17 ? 110.849 -70.941 133.122 1.00 38.57 17 HIS B CA 1
ATOM 1890 C C . HIS B 1 17 ? 112.013 -71.302 132.186 1.00 40.48 17 HIS B C 1
ATOM 1891 O O . HIS B 1 17 ? 112.761 -70.438 131.748 1.00 39.74 17 HIS B O 1
ATOM 1898 N N . PRO B 1 18 ? 112.205 -72.593 131.903 1.00 43.29 18 PRO B N 1
ATOM 1899 C CA . PRO B 1 18 ? 113.225 -72.956 130.912 1.00 45.81 18 PRO B CA 1
ATOM 1900 C C . PRO B 1 18 ? 113.153 -72.183 129.598 1.00 45.61 18 PRO B C 1
ATOM 1901 O O . PRO B 1 18 ? 114.175 -71.858 129.024 1.00 46.42 18 PRO B O 1
ATOM 1905 N N . ASN B 1 19 ? 111.945 -71.930 129.120 1.00 44.55 19 ASN B N 1
ATOM 1906 C CA . ASN B 1 19 ? 111.711 -71.084 127.939 1.00 44.19 19 ASN B CA 1
ATOM 1907 C C . ASN B 1 19 ? 111.778 -69.587 128.283 1.00 41.81 19 ASN B C 1
ATOM 1908 O O . ASN B 1 19 ? 111.088 -69.097 129.213 1.00 39.59 19 ASN B O 1
ATOM 1913 N N . LYS B 1 20 ? 112.590 -68.858 127.518 1.00 42.26 20 LYS B N 1
ATOM 1914 C CA . LYS B 1 20 ? 112.818 -67.445 127.778 1.00 41.08 20 LYS B CA 1
ATOM 1915 C C . LYS B 1 20 ? 111.553 -66.572 127.725 1.00 38.56 20 LYS B C 1
ATOM 1916 O O . LYS B 1 20 ? 111.606 -65.429 128.157 1.00 37.28 20 LYS B O 1
ATOM 1922 N N . HIS B 1 21 ? 110.424 -67.094 127.220 1.00 38.27 21 HIS B N 1
ATOM 1923 C CA . HIS B 1 21 ? 109.161 -66.326 127.196 1.00 36.29 21 HIS B CA 1
ATOM 1924 C C . HIS B 1 21 ? 108.249 -66.520 128.409 1.00 34.17 21 HIS B C 1
ATOM 1925 O O . HIS B 1 21 ? 107.183 -65.939 128.462 1.00 31.24 21 HIS B O 1
ATOM 1932 N N . ASN B 1 22 ? 108.696 -67.341 129.364 1.00 34.64 22 ASN B N 1
ATOM 1933 C CA . ASN B 1 22 ? 107.979 -67.575 130.625 1.00 33.38 22 ASN B CA 1
ATOM 1934 C C . ASN B 1 22 ? 106.533 -67.931 130.439 1.00 32.70 22 ASN B C 1
ATOM 1935 O O . ASN B 1 22 ? 105.654 -67.283 131.027 1.00 30.31 22 ASN B O 1
ATOM 1940 N N . PRO B 1 23 ? 106.285 -68.969 129.631 1.00 34.38 23 PRO B N 1
ATOM 1941 C CA . PRO B 1 23 ? 104.926 -69.452 129.471 1.00 34.28 23 PRO B CA 1
ATOM 1942 C C . PRO B 1 23 ? 104.397 -69.976 130.800 1.00 34.14 23 PRO B C 1
ATOM 1943 O O . PRO B 1 23 ? 105.140 -70.625 131.558 1.00 34.23 23 PRO B O 1
ATOM 1947 N N . PHE B 1 24 ? 103.127 -69.677 131.093 1.00 33.05 24 PHE B N 1
ATOM 1948 C CA . PHE B 1 24 ? 102.524 -70.144 132.335 1.00 32.89 24 PHE B CA 1
ATOM 1949 C C . PHE B 1 24 ? 102.133 -71.622 132.218 1.00 35.01 24 PHE B C 1
ATOM 1950 O O . PHE B 1 24 ? 101.003 -71.983 131.928 1.00 36.15 24 PHE B O 1
ATOM 1958 N N . SER B 1 25 ? 103.121 -72.460 132.442 1.00 36.60 25 SER B N 1
ATOM 1959 C CA . SER B 1 25 ? 102.913 -73.859 132.724 1.00 38.37 25 SER B CA 1
ATOM 1960 C C . SER B 1 25 ? 102.422 -73.967 134.172 1.00 37.41 25 SER B C 1
ATOM 1961 O O . SER B 1 25 ? 102.526 -73.028 134.949 1.00 34.93 25 SER B O 1
ATOM 1964 N N . ARG B 1 26 ? 101.883 -75.126 134.514 1.00 39.54 26 ARG B N 1
ATOM 1965 C CA . ARG B 1 26 ? 101.449 -75.394 135.869 1.00 40.43 26 ARG B CA 1
ATOM 1966 C C . ARG B 1 26 ? 102.586 -75.256 136.882 1.00 39.34 26 ARG B C 1
ATOM 1967 O O . ARG B 1 26 ? 102.361 -74.785 137.960 1.00 38.86 26 ARG B O 1
ATOM 1975 N N . THR B 1 27 ? 103.799 -75.646 136.523 1.00 40.17 27 THR B N 1
ATOM 1976 C CA . THR B 1 27 ? 104.985 -75.485 137.371 1.00 40.03 27 THR B CA 1
ATOM 1977 C C . THR B 1 27 ? 105.320 -74.020 137.640 1.00 37.45 27 THR B C 1
ATOM 1978 O O . THR B 1 27 ? 105.533 -73.630 138.780 1.00 36.91 27 THR B O 1
ATOM 1982 N N . LEU B 1 28 ? 105.347 -73.193 136.602 1.00 36.26 28 LEU B N 1
ATOM 1983 C CA . LEU B 1 28 ? 105.628 -71.780 136.798 1.00 34.11 28 LEU B CA 1
ATOM 1984 C C . LEU B 1 28 ? 104.514 -71.070 137.606 1.00 32.81 28 LEU B C 1
ATOM 1985 O O . LEU B 1 28 ? 104.796 -70.193 138.443 1.00 31.85 28 LEU B O 1
ATOM 1990 N N . GLU B 1 29 ? 103.249 -71.416 137.355 1.00 32.73 29 GLU B N 1
ATOM 1991 C CA . GLU B 1 29 ? 102.141 -70.877 138.167 1.00 31.27 29 GLU B CA 1
ATOM 1992 C C . GLU B 1 29 ? 102.372 -71.170 139.654 1.00 31.32 29 GLU B C 1
ATOM 1993 O O . GLU B 1 29 ? 102.285 -70.308 140.498 1.00 29.44 29 GLU B O 1
ATOM 1999 N N . THR B 1 30 ? 102.665 -72.423 139.951 1.00 33.40 30 THR B N 1
ATOM 2000 C CA . THR B 1 30 ? 102.860 -72.842 141.313 1.00 34.36 30 THR B CA 1
ATOM 2001 C C . THR B 1 30 ? 104.035 -72.108 141.991 1.00 33.96 30 THR B C 1
ATOM 2002 O O . THR B 1 30 ? 103.916 -71.688 143.136 1.00 33.48 30 THR B O 1
ATOM 2006 N N . SER B 1 31 ? 105.164 -71.987 141.283 1.00 34.34 31 SER B N 1
ATOM 2007 C CA . SER B 1 31 ? 106.357 -71.309 141.788 1.00 33.93 31 SER B CA 1
ATOM 2008 C C . SER B 1 31 ? 106.090 -69.857 142.093 1.00 31.24 31 SER B C 1
ATOM 2009 O O . SER B 1 31 ? 106.535 -69.346 143.105 1.00 30.79 31 SER B O 1
ATOM 2012 N N . VAL B 1 32 ? 105.390 -69.205 141.188 1.00 30.28 32 VAL B N 1
ATOM 2013 C CA . VAL B 1 32 ? 105.013 -67.805 141.338 1.00 28.18 32 VAL B CA 1
ATOM 2014 C C . VAL B 1 32 ? 104.078 -67.648 142.527 1.00 27.75 32 VAL B C 1
ATOM 2015 O O . VAL B 1 32 ? 104.344 -66.837 143.412 1.00 27.21 32 VAL B O 1
ATOM 2019 N N . LYS B 1 33 ? 103.013 -68.442 142.561 1.00 28.22 33 LYS B N 1
ATOM 2020 C CA . LYS B 1 33 ? 102.026 -68.393 143.629 1.00 27.90 33 LYS B CA 1
ATOM 2021 C C . LYS B 1 33 ? 102.696 -68.603 144.981 1.00 28.73 33 LYS B C 1
ATOM 2022 O O . LYS B 1 33 ? 102.429 -67.892 145.935 1.00 28.92 33 LYS B O 1
ATOM 2028 N N . ASP B 1 34 ? 103.582 -69.586 145.049 1.00 30.68 34 ASP B N 1
ATOM 2029 C CA . ASP B 1 34 ? 104.362 -69.909 146.260 1.00 31.85 34 ASP B CA 1
ATOM 2030 C C . ASP B 1 34 ? 105.301 -68.766 146.709 1.00 31.29 34 ASP B C 1
ATOM 2031 O O . ASP B 1 34 ? 105.430 -68.494 147.904 1.00 31.87 34 ASP B O 1
ATOM 2036 N N . ALA B 1 35 ? 105.947 -68.112 145.745 1.00 30.67 35 ALA B N 1
ATOM 2037 C CA . ALA B 1 35 ? 106.842 -66.999 146.017 1.00 30.19 35 ALA B CA 1
ATOM 2038 C C . ALA B 1 35 ? 106.098 -65.778 146.530 1.00 28.90 35 ALA B C 1
ATOM 2039 O O . ALA B 1 35 ? 106.593 -65.068 147.410 1.00 29.39 35 ALA B O 1
ATOM 2041 N N . LEU B 1 36 ? 104.936 -65.526 145.944 1.00 27.78 36 LEU B N 1
ATOM 2042 C CA . LEU B 1 36 ? 104.096 -64.420 146.314 1.00 26.96 36 LEU B CA 1
ATOM 2043 C C . LEU B 1 36 ? 103.574 -64.580 147.711 1.00 27.02 36 LEU B C 1
ATOM 2044 O O . LEU B 1 36 ? 103.404 -63.612 148.444 1.00 27.17 36 LEU B O 1
ATOM 2049 N N . ALA B 1 37 ? 103.233 -65.816 148.044 1.00 28.39 37 ALA B N 1
ATOM 2050 C CA . ALA B 1 37 ? 102.725 -66.179 149.368 1.00 29.33 37 ALA B CA 1
ATOM 2051 C C . ALA B 1 37 ? 103.797 -66.028 150.444 1.00 30.32 37 ALA B C 1
ATOM 2052 O O . ALA B 1 37 ? 103.513 -65.611 151.540 1.00 30.96 37 ALA B O 1
ATOM 2054 N N . ARG B 1 38 ? 105.031 -66.385 150.104 1.00 30.89 38 ARG B N 1
ATOM 2055 C CA . ARG B 1 38 ? 106.167 -66.139 150.966 1.00 31.94 38 ARG B CA 1
ATOM 2056 C C . ARG B 1 38 ? 106.423 -64.666 151.160 1.00 30.89 38 ARG B C 1
ATOM 2057 O O . ARG B 1 38 ? 106.604 -64.234 152.290 1.00 31.94 38 ARG B O 1
ATOM 2065 N N . ALA B 1 39 ? 106.453 -63.910 150.074 1.00 29.24 39 ALA B N 1
ATOM 2066 C CA . ALA B 1 39 ? 106.631 -62.466 150.156 1.00 28.74 39 ALA B CA 1
ATOM 2067 C C . ALA B 1 39 ? 105.572 -61.809 151.060 1.00 28.68 39 ALA B C 1
ATOM 2068 O O . ALA B 1 39 ? 105.872 -60.881 151.833 1.00 29.88 39 ALA B O 1
ATOM 2070 N N . ASN B 1 40 ? 104.327 -62.270 150.928 1.00 27.79 40 ASN B N 1
ATOM 2071 C CA . ASN B 1 40 ? 103.177 -61.729 151.661 1.00 28.07 40 ASN B CA 1
ATOM 2072 C C . ASN B 1 40 ? 103.227 -61.965 153.184 1.00 29.12 40 ASN B C 1
ATOM 2073 O O . ASN B 1 40 ? 102.740 -61.152 153.985 1.00 29.10 40 ASN B O 1
ATOM 2078 N N . ALA B 1 41 ? 103.815 -63.101 153.548 1.00 30.12 41 ALA B N 1
ATOM 2079 C CA . ALA B 1 41 ? 103.932 -63.559 154.935 1.00 31.72 41 ALA B CA 1
ATOM 2080 C C . ALA B 1 41 ? 105.222 -63.125 155.622 1.00 33.03 41 ALA B C 1
ATOM 2081 O O . ALA B 1 41 ? 105.316 -63.186 156.860 1.00 34.72 41 ALA B O 1
ATOM 2083 N N . ASP B 1 42 ? 106.216 -62.728 154.822 1.00 32.65 42 ASP B N 1
ATOM 2084 C CA . ASP B 1 42 ? 107.498 -62.292 155.300 1.00 33.70 42 ASP B CA 1
ATOM 2085 C C . ASP B 1 42 ? 107.408 -60.803 155.680 1.00 33.72 42 ASP B C 1
ATOM 2086 O O . ASP B 1 42 ? 107.137 -59.934 154.859 1.00 31.97 42 ASP B O 1
ATOM 2091 N N . ASP B 1 43 ? 107.618 -60.538 156.952 1.00 35.56 43 ASP B N 1
ATOM 2092 C CA . ASP B 1 43 ? 107.491 -59.225 157.546 1.00 36.10 43 ASP B CA 1
ATOM 2093 C C . ASP B 1 43 ? 108.623 -58.304 157.072 1.00 36.04 43 ASP B C 1
ATOM 2094 O O . ASP B 1 43 ? 108.478 -57.094 157.092 1.00 36.45 43 ASP B O 1
ATOM 2099 N N . SER B 1 44 ? 109.747 -58.880 156.666 1.00 36.46 44 SER B N 1
ATOM 2100 C CA . SER B 1 44 ? 110.902 -58.115 156.195 1.00 36.80 44 SER B CA 1
ATOM 2101 C C . SER B 1 44 ? 110.639 -57.547 154.817 1.00 34.81 44 SER B C 1
ATOM 2102 O O . SER B 1 44 ? 111.333 -56.655 154.364 1.00 35.89 44 SER B O 1
ATOM 2105 N N . VAL B 1 45 ? 109.625 -58.063 154.149 1.00 33.18 45 VAL B N 1
ATOM 2106 C CA . VAL B 1 45 ? 109.294 -57.659 152.780 1.00 31.17 45 VAL B CA 1
ATOM 2107 C C . VAL B 1 45 ? 108.190 -56.595 152.806 1.00 30.80 45 VAL B C 1
ATOM 2108 O O . VAL B 1 45 ? 107.092 -56.820 153.306 1.00 30.17 45 VAL B O 1
ATOM 2112 N N . ARG B 1 46 ? 108.475 -55.428 152.260 1.00 31.01 46 ARG B N 1
ATOM 2113 C CA . ARG B 1 46 ? 107.515 -54.339 152.314 1.00 31.25 46 ARG B CA 1
ATOM 2114 C C . ARG B 1 46 ? 106.986 -53.954 150.929 1.00 29.32 46 ARG B C 1
ATOM 2115 O O . ARG B 1 46 ? 106.074 -53.140 150.818 1.00 29.07 46 ARG B O 1
ATOM 2123 N N . ALA B 1 47 ? 107.558 -54.543 149.879 1.00 28.42 47 ALA B N 1
ATOM 2124 C CA . ALA B 1 47 ? 107.034 -54.395 148.520 1.00 27.01 47 ALA B CA 1
ATOM 2125 C C . ALA B 1 47 ? 107.532 -55.543 147.693 1.00 26.20 47 ALA B C 1
ATOM 2126 O O . ALA B 1 47 ? 108.481 -56.200 148.063 1.00 27.00 47 ALA B O 1
ATOM 2128 N N . VAL B 1 48 ? 106.890 -55.744 146.539 1.00 25.71 48 VAL B N 1
ATOM 2129 C CA . VAL B 1 48 ? 107.205 -56.874 145.648 1.00 25.30 48 VAL B CA 1
ATOM 2130 C C . VAL B 1 48 ? 107.313 -56.444 144.191 1.00 24.78 48 VAL B C 1
ATOM 2131 O O . VAL B 1 48 ? 106.413 -55.787 143.675 1.00 24.16 48 VAL B O 1
ATOM 2135 N N . VAL B 1 49 ? 108.401 -56.841 143.532 1.00 25.32 49 VAL B N 1
ATOM 2136 C CA . VAL B 1 49 ? 108.565 -56.666 142.105 1.00 24.97 49 VAL B CA 1
ATOM 2137 C C . VAL B 1 49 ? 108.560 -58.032 141.392 1.00 24.89 49 VAL B C 1
ATOM 2138 O O . VAL B 1 49 ? 109.237 -58.960 141.802 1.00 25.05 49 VAL B O 1
ATOM 2142 N N . VAL B 1 50 ? 107.772 -58.141 140.320 1.00 24.02 50 VAL B N 1
ATOM 2143 C CA . VAL B 1 50 ? 107.797 -59.319 139.474 1.00 24.68 50 VAL B CA 1
ATOM 2144 C C . VAL B 1 50 ? 108.316 -58.958 138.086 1.00 24.72 50 VAL B C 1
ATOM 2145 O O . VAL B 1 50 ? 107.842 -58.058 137.484 1.00 24.61 50 VAL B O 1
ATOM 2149 N N . TYR B 1 51 ? 109.299 -59.712 137.613 1.00 26.13 51 TYR B N 1
ATOM 2150 C CA . TYR B 1 51 ? 110.086 -59.395 136.439 1.00 26.73 51 TYR B CA 1
ATOM 2151 C C . TYR B 1 51 ? 110.322 -60.701 135.690 1.00 27.52 51 TYR B C 1
ATOM 2152 O O . TYR B 1 51 ? 110.574 -61.730 136.293 1.00 28.21 51 TYR B O 1
ATOM 2161 N N . GLY B 1 52 ? 110.212 -60.655 134.380 1.00 28.00 52 GLY B N 1
ATOM 2162 C CA . GLY B 1 52 ? 110.483 -61.838 133.545 1.00 29.72 52 GLY B CA 1
ATOM 2163 C C . GLY B 1 52 ? 111.951 -62.203 133.397 1.00 31.09 52 GLY B C 1
ATOM 2164 O O . GLY B 1 52 ? 112.249 -63.300 132.978 1.00 32.34 52 GLY B O 1
ATOM 2165 N N . GLY B 1 53 ? 112.845 -61.275 133.745 1.00 31.44 53 GLY B N 1
ATOM 2166 C CA . GLY B 1 53 ? 114.295 -61.456 133.615 1.00 33.24 53 GLY B CA 1
ATOM 2167 C C . GLY B 1 53 ? 114.855 -60.717 132.394 1.00 34.41 53 GLY B C 1
ATOM 2168 O O . GLY B 1 53 ? 114.125 -60.348 131.484 1.00 33.32 53 GLY B O 1
ATOM 2169 N N . ALA B 1 54 ? 116.155 -60.480 132.389 1.00 36.47 54 ALA B N 1
ATOM 2170 C CA . ALA B 1 54 ? 116.803 -59.756 131.311 1.00 38.03 54 ALA B CA 1
ATOM 2171 C C . ALA B 1 54 ? 116.797 -60.584 130.029 1.00 39.77 54 ALA B C 1
ATOM 2172 O O . ALA B 1 54 ? 117.200 -61.765 130.029 1.00 40.61 54 ALA B O 1
ATOM 2174 N N . GLU B 1 55 ? 116.377 -59.928 128.942 1.00 40.32 55 GLU B N 1
ATOM 2175 C CA . GLU B 1 55 ? 116.282 -60.543 127.622 1.00 41.86 55 GLU B CA 1
ATOM 2176 C C . GLU B 1 55 ? 115.301 -61.724 127.593 1.00 40.07 55 GLU B C 1
ATOM 2177 O O . GLU B 1 55 ? 115.481 -62.685 126.868 1.00 41.59 55 GLU B O 1
ATOM 2183 N N . ARG B 1 56 ? 114.274 -61.636 128.422 1.00 37.59 56 ARG B N 1
ATOM 2184 C CA . ARG B 1 56 ? 113.209 -62.634 128.461 1.00 36.31 56 ARG B CA 1
ATOM 2185 C C . ARG B 1 56 ? 111.903 -61.862 128.370 1.00 34.50 56 ARG B C 1
ATOM 2186 O O . ARG B 1 56 ? 111.909 -60.634 128.381 1.00 34.26 56 ARG B O 1
ATOM 2194 N N . SER B 1 57 ? 110.800 -62.581 128.225 1.00 33.72 57 SER B N 1
ATOM 2195 C CA . SER B 1 57 ? 109.469 -61.980 128.230 1.00 31.45 57 SER B CA 1
ATOM 2196 C C . SER B 1 57 ? 108.864 -62.076 129.610 1.00 30.07 57 SER B C 1
ATOM 2197 O O . SER B 1 57 ? 109.134 -63.011 130.338 1.00 30.45 57 SER B O 1
ATOM 2200 N N . PHE B 1 58 ? 108.018 -61.110 129.936 1.00 28.56 58 PHE B N 1
ATOM 2201 C CA . PHE B 1 58 ? 107.269 -61.138 131.192 1.00 27.79 58 PHE B CA 1
ATOM 2202 C C . PHE B 1 58 ? 106.469 -62.454 131.260 1.00 27.84 58 PHE B C 1
ATOM 2203 O O . PHE B 1 58 ? 106.639 -63.255 132.194 1.00 27.61 58 PHE B O 1
ATOM 2211 N N . SER B 1 59 ? 105.631 -62.675 130.245 1.00 27.95 59 SER B N 1
ATOM 2212 C CA . SER B 1 59 ? 105.038 -64.001 129.998 1.00 28.53 59 SER B CA 1
ATOM 2213 C C . SER B 1 59 ? 104.280 -63.975 128.698 1.00 28.80 59 SER B C 1
ATOM 2214 O O . SER B 1 59 ? 103.415 -63.102 128.493 1.00 26.96 59 SER B O 1
ATOM 2217 N N . ALA B 1 60 ? 104.638 -64.909 127.825 1.00 30.66 60 ALA B N 1
ATOM 2218 C CA . ALA B 1 60 ? 103.890 -65.194 126.627 1.00 31.63 60 ALA B CA 1
ATOM 2219 C C . ALA B 1 60 ? 102.553 -65.877 126.941 1.00 31.74 60 ALA B C 1
ATOM 2220 O O . ALA B 1 60 ? 101.775 -66.149 126.006 1.00 33.13 60 ALA B O 1
ATOM 2222 N N . GLY B 1 61 ? 102.294 -66.162 128.228 1.00 30.90 61 GLY B N 1
ATOM 2223 C CA . GLY B 1 61 ? 101.002 -66.651 128.695 1.00 30.72 61 GLY B CA 1
ATOM 2224 C C . GLY B 1 61 ? 100.873 -68.149 128.709 1.00 32.75 61 GLY B C 1
ATOM 2225 O O . GLY B 1 61 ? 101.868 -68.864 128.748 1.00 34.54 61 GLY B O 1
ATOM 2226 N N . GLY B 1 62 ? 99.637 -68.634 128.654 1.00 34.18 62 GLY B N 1
ATOM 2227 C CA . GLY B 1 62 ? 99.375 -70.059 128.573 1.00 37.37 62 GLY B CA 1
ATOM 2228 C C . GLY B 1 62 ? 99.659 -70.670 127.228 1.00 41.53 62 GLY B C 1
ATOM 2229 O O . GLY B 1 62 ? 99.361 -70.080 126.136 1.00 41.42 62 GLY B O 1
ATOM 2230 N N . ASP B 1 63 ? 100.291 -71.848 127.340 1.00 48.06 63 ASP B N 1
ATOM 2231 C CA . ASP B 1 63 ? 100.282 -72.926 126.319 1.00 53.40 63 ASP B CA 1
ATOM 2232 C C . ASP B 1 63 ? 98.928 -73.039 125.557 1.00 57.18 63 ASP B C 1
ATOM 2233 O O . ASP B 1 63 ? 97.881 -73.365 126.145 1.00 58.11 63 ASP B O 1
ATOM 2235 N N . PHE B 1 64 ? 98.949 -72.778 124.245 1.00 60.93 64 PHE B N 1
ATOM 2236 C CA . PHE B 1 64 ? 97.720 -72.421 123.510 1.00 62.43 64 PHE B CA 1
ATOM 2237 C C . PHE B 1 64 ? 97.155 -73.556 122.603 1.00 66.22 64 PHE B C 1
ATOM 2238 O O . PHE B 1 64 ? 95.970 -73.541 122.243 1.00 66.85 64 PHE B O 1
ATOM 2241 N N . ASN B 1 65 ? 97.971 -74.547 122.255 1.00 69.77 65 ASN B N 1
ATOM 2242 C CA . ASN B 1 65 ? 97.408 -75.813 121.716 1.00 73.40 65 ASN B CA 1
ATOM 2243 C C . ASN B 1 65 ? 97.036 -76.767 122.863 1.00 74.89 65 ASN B C 1
ATOM 2244 O O . ASN B 1 65 ? 96.225 -77.671 122.695 1.00 77.03 65 ASN B O 1
ATOM 2249 N N . GLU B 1 66 ? 97.630 -76.525 124.027 1.00 74.26 66 GLU B N 1
ATOM 2250 C CA . GLU B 1 66 ? 97.236 -77.169 125.276 1.00 75.25 66 GLU B CA 1
ATOM 2251 C C . GLU B 1 66 ? 95.765 -76.873 125.561 1.00 75.10 66 GLU B C 1
ATOM 2252 O O . GLU B 1 66 ? 95.008 -77.786 125.876 1.00 77.64 66 GLU B O 1
ATOM 2258 N N . VAL B 1 67 ? 95.345 -75.617 125.431 1.00 73.26 67 VAL B N 1
ATOM 2259 C CA . VAL B 1 67 ? 93.932 -75.274 125.679 1.00 72.82 67 VAL B CA 1
ATOM 2260 C C . VAL B 1 67 ? 92.975 -75.704 124.535 1.00 75.21 67 VAL B C 1
ATOM 2261 O O . VAL B 1 67 ? 91.791 -75.964 124.782 1.00 75.96 67 VAL B O 1
ATOM 2265 N N . LYS B 1 68 ? 93.469 -75.796 123.301 1.00 76.82 68 LYS B N 1
ATOM 2266 C CA . LYS B 1 68 ? 92.662 -76.380 122.212 1.00 79.46 68 LYS B CA 1
ATOM 2267 C C . LYS B 1 68 ? 92.464 -77.891 122.423 1.00 82.88 68 LYS B C 1
ATOM 2268 O O . LYS B 1 68 ? 91.344 -78.398 122.291 1.00 84.67 68 LYS B O 1
ATOM 2274 N N . GLN B 1 69 ? 93.554 -78.597 122.748 1.00 83.95 69 GLN B N 1
ATOM 2275 C CA . GLN B 1 69 ? 93.509 -80.043 123.009 1.00 87.06 69 GLN B CA 1
ATOM 2276 C C . GLN B 1 69 ? 92.889 -80.361 124.375 1.00 86.16 69 GLN B C 1
ATOM 2277 O O . GLN B 1 69 ? 92.274 -81.418 124.544 1.00 89.10 69 GLN B O 1
ATOM 2283 N N . LEU B 1 70 ? 93.056 -79.459 125.341 1.00 82.43 70 LEU B N 1
ATOM 2284 C CA . LEU B 1 70 ? 92.149 -79.402 126.481 1.00 81.14 70 LEU B CA 1
ATOM 2285 C C . LEU B 1 70 ? 90.742 -79.546 125.909 1.00 82.26 70 LEU B C 1
ATOM 2286 O O . LEU B 1 70 ? 90.312 -78.701 125.124 1.00 81.30 70 LEU B O 1
ATOM 2291 N N . SER B 1 71 ? 90.027 -80.603 126.282 1.00 84.63 71 SER B N 1
ATOM 2292 C CA . SER B 1 71 ? 88.696 -80.851 125.722 1.00 86.18 71 SER B CA 1
ATOM 2293 C C . SER B 1 71 ? 87.663 -81.430 126.691 1.00 87.06 71 SER B C 1
ATOM 2294 O O . SER B 1 71 ? 86.466 -81.415 126.394 1.00 88.15 71 SER B O 1
ATOM 2295 N N . ARG B 1 72 ? 88.117 -81.938 127.837 1.00 86.46 72 ARG B N 1
ATOM 2296 C CA . ARG B 1 72 ? 87.224 -82.561 128.812 1.00 87.34 72 ARG B CA 1
ATOM 2297 C C . ARG B 1 72 ? 86.718 -81.537 129.817 1.00 83.21 72 ARG B C 1
ATOM 2298 O O . ARG B 1 72 ? 87.457 -80.628 130.192 1.00 79.90 72 ARG B O 1
ATOM 2306 N N . SER B 1 73 ? 85.468 -81.704 130.260 1.00 83.06 73 SER B N 1
ATOM 2307 C CA . SER B 1 73 ? 84.854 -80.806 131.240 1.00 79.39 73 SER B CA 1
ATOM 2308 C C . SER B 1 73 ? 85.788 -80.532 132.424 1.00 76.08 73 SER B C 1
ATOM 2309 O O . SER B 1 73 ? 86.102 -79.379 132.719 1.00 73.18 73 SER B O 1
ATOM 2310 N N . GLU B 1 74 ? 86.232 -81.592 133.095 1.00 76.97 74 GLU B N 1
ATOM 2311 C CA . GLU B 1 74 ? 87.064 -81.448 134.295 1.00 74.36 74 GLU B CA 1
ATOM 2312 C C . GLU B 1 74 ? 88.339 -80.655 134.031 1.00 70.45 74 GLU B C 1
ATOM 2313 O O . GLU B 1 74 ? 88.774 -79.863 134.882 1.00 67.55 74 GLU B O 1
ATOM 2319 N N . ASP B 1 75 ? 88.914 -80.868 132.844 1.00 69.80 75 ASP B N 1
ATOM 2320 C CA . ASP B 1 75 ? 90.225 -80.324 132.477 1.00 66.60 75 ASP B CA 1
ATOM 2321 C C . ASP B 1 75 ? 90.209 -78.833 132.192 1.00 62.11 75 ASP B C 1
ATOM 2322 O O . ASP B 1 75 ? 91.154 -78.122 132.570 1.00 59.61 75 ASP B O 1
ATOM 2327 N N . ILE B 1 76 ? 89.155 -78.361 131.521 1.00 60.81 76 ILE B N 1
ATOM 2328 C CA . ILE B 1 76 ? 89.025 -76.926 131.166 1.00 57.29 76 ILE B CA 1
ATOM 2329 C C . ILE B 1 76 ? 88.754 -76.076 132.419 1.00 53.75 76 ILE B C 1
ATOM 2330 O O . ILE B 1 76 ? 89.226 -74.934 132.526 1.00 50.96 76 ILE B O 1
ATOM 2335 N N . GLU B 1 77 ? 87.973 -76.657 133.335 1.00 53.79 77 GLU B N 1
ATOM 2336 C CA . GLU B 1 77 ? 87.602 -76.042 134.607 1.00 51.70 77 GLU B CA 1
ATOM 2337 C C . GLU B 1 77 ? 88.785 -75.983 135.590 1.00 50.23 77 GLU B C 1
ATOM 2338 O O . GLU B 1 77 ? 89.016 -74.942 136.198 1.00 48.33 77 GLU B O 1
ATOM 2344 N N . GLU B 1 78 ? 89.504 -77.099 135.738 1.00 51.58 78 GLU B N 1
ATOM 2345 C CA . GLU B 1 78 ? 90.823 -77.154 136.402 1.00 50.75 78 GLU B CA 1
ATOM 2346 C C . GLU B 1 78 ? 91.720 -76.000 135.917 1.00 46.16 78 GLU B C 1
ATOM 2347 O O . GLU B 1 78 ? 92.380 -75.285 136.684 1.00 43.86 78 GLU B O 1
ATOM 2353 N N . TRP B 1 79 ? 91.718 -75.820 134.618 1.00 44.33 79 TRP B N 1
ATOM 2354 C CA . TRP B 1 79 ? 92.517 -74.782 134.033 1.00 41.73 79 TRP B CA 1
ATOM 2355 C C . TRP B 1 79 ? 91.985 -73.361 134.344 1.00 38.19 79 TRP B C 1
ATOM 2356 O O . TRP B 1 79 ? 92.768 -72.470 134.651 1.00 35.76 79 TRP B O 1
ATOM 2367 N N . ILE B 1 80 ? 90.664 -73.151 134.282 1.00 37.52 80 ILE B N 1
ATOM 2368 C CA . ILE B 1 80 ? 90.080 -71.851 134.650 1.00 35.26 80 ILE B CA 1
ATOM 2369 C C . ILE B 1 80 ? 90.405 -71.546 136.138 1.00 33.15 80 ILE B C 1
ATOM 2370 O O . ILE B 1 80 ? 90.758 -70.433 136.476 1.00 31.00 80 ILE B O 1
ATOM 2375 N N . ASP B 1 81 ? 90.274 -72.540 137.006 1.00 34.02 81 ASP B N 1
ATOM 2376 C CA . ASP B 1 81 ? 90.661 -72.393 138.401 1.00 33.53 81 ASP B CA 1
ATOM 2377 C C . ASP B 1 81 ? 92.118 -71.950 138.572 1.00 32.33 81 ASP B C 1
ATOM 2378 O O . ASP B 1 81 ? 92.436 -71.075 139.398 1.00 31.03 81 ASP B O 1
ATOM 2383 N N . ARG B 1 82 ? 93.008 -72.557 137.801 1.00 33.32 82 ARG B N 1
ATOM 2384 C CA . ARG B 1 82 ? 94.426 -72.210 137.850 1.00 32.86 82 ARG B CA 1
ATOM 2385 C C . ARG B 1 82 ? 94.677 -70.774 137.497 1.00 30.71 82 ARG B C 1
ATOM 2386 O O . ARG B 1 82 ? 95.448 -70.064 138.156 1.00 29.58 82 ARG B O 1
ATOM 2394 N N . VAL B 1 83 ? 94.036 -70.348 136.416 1.00 30.29 83 VAL B N 1
ATOM 2395 C CA . VAL B 1 83 ? 94.201 -68.997 135.924 1.00 28.22 83 VAL B CA 1
ATOM 2396 C C . VAL B 1 83 ? 93.741 -68.005 136.992 1.00 26.45 83 VAL B C 1
ATOM 2397 O O . VAL B 1 83 ? 94.469 -67.086 137.363 1.00 24.72 83 VAL B O 1
ATOM 2401 N N . ILE B 1 84 ? 92.537 -68.200 137.498 1.00 26.94 84 ILE B N 1
ATOM 2402 C CA . ILE B 1 84 ? 91.994 -67.246 138.462 1.00 25.69 84 ILE B CA 1
ATOM 2403 C C . ILE B 1 84 ? 92.806 -67.290 139.750 1.00 25.28 84 ILE B C 1
ATOM 2404 O O . ILE B 1 84 ? 93.077 -66.255 140.340 1.00 23.62 84 ILE B O 1
ATOM 2409 N N . ASP B 1 85 ? 93.156 -68.492 140.190 1.00 26.65 85 ASP B N 1
ATOM 2410 C CA . ASP B 1 85 ? 93.971 -68.673 141.391 1.00 27.06 85 ASP B CA 1
ATOM 2411 C C . ASP B 1 85 ? 95.286 -67.884 141.281 1.00 26.09 85 ASP B C 1
ATOM 2412 O O . ASP B 1 85 ? 95.711 -67.237 142.220 1.00 25.51 85 ASP B O 1
ATOM 2417 N N . LEU B 1 86 ? 95.906 -67.937 140.110 1.00 26.31 86 LEU B N 1
ATOM 2418 C CA . LEU B 1 86 ? 97.134 -67.178 139.836 1.00 25.82 86 LEU B CA 1
ATOM 2419 C C . LEU B 1 86 ? 96.979 -65.687 140.046 1.00 24.18 86 LEU B C 1
ATOM 2420 O O . LEU B 1 86 ? 97.866 -65.029 140.608 1.00 23.99 86 LEU B O 1
ATOM 2425 N N . TYR B 1 87 ? 95.868 -65.147 139.545 1.00 23.59 87 TYR B N 1
ATOM 2426 C CA . TYR B 1 87 ? 95.619 -63.704 139.626 1.00 21.67 87 TYR B CA 1
ATOM 2427 C C . TYR B 1 87 ? 95.233 -63.308 141.013 1.00 21.90 87 TYR B C 1
ATOM 2428 O O . TYR B 1 87 ? 95.677 -62.265 141.483 1.00 20.57 87 TYR B O 1
ATOM 2437 N N . GLN B 1 88 ? 94.393 -64.119 141.661 1.00 22.81 88 GLN B N 1
ATOM 2438 C CA . GLN B 1 88 ? 94.001 -63.866 143.058 1.00 23.37 88 GLN B CA 1
ATOM 2439 C C . GLN B 1 88 ? 95.222 -63.827 143.965 1.00 23.41 88 GLN B C 1
ATOM 2440 O O . GLN B 1 88 ? 95.292 -63.023 144.875 1.00 23.40 88 GLN B O 1
ATOM 2446 N N . ALA B 1 89 ? 96.184 -64.694 143.697 1.00 23.90 89 ALA B N 1
ATOM 2447 C CA . ALA B 1 89 ? 97.420 -64.728 144.428 1.00 24.14 89 ALA B CA 1
ATOM 2448 C C . ALA B 1 89 ? 98.165 -63.362 144.436 1.00 23.26 89 ALA B C 1
ATOM 2449 O O . ALA B 1 89 ? 98.745 -62.967 145.454 1.00 24.57 89 ALA B O 1
ATOM 2451 N N . VAL B 1 90 ? 98.139 -62.659 143.320 1.00 22.04 90 VAL B N 1
ATOM 2452 C CA . VAL B 1 90 ? 98.726 -61.343 143.215 1.00 21.03 90 VAL B CA 1
ATOM 2453 C C . VAL B 1 90 ? 97.844 -60.282 143.905 1.00 20.74 90 VAL B C 1
ATOM 2454 O O . VAL B 1 90 ? 98.331 -59.411 144.621 1.00 20.19 90 VAL B O 1
ATOM 2458 N N . LEU B 1 91 ? 96.543 -60.351 143.681 1.00 20.26 91 LEU B N 1
ATOM 2459 C CA . LEU B 1 91 ? 95.622 -59.364 144.243 1.00 20.07 91 LEU B CA 1
ATOM 2460 C C . LEU B 1 91 ? 95.592 -59.408 145.738 1.00 20.57 91 LEU B C 1
ATOM 2461 O O . LEU B 1 91 ? 95.350 -58.404 146.357 1.00 21.03 91 LEU B O 1
ATOM 2466 N N . ASN B 1 92 ? 95.872 -60.570 146.314 1.00 22.14 92 ASN B N 1
ATOM 2467 C CA . ASN B 1 92 ? 95.829 -60.749 147.750 1.00 23.34 92 ASN B CA 1
ATOM 2468 C C . ASN B 1 92 ? 97.132 -60.437 148.465 1.00 23.28 92 ASN B C 1
ATOM 2469 O O . ASN B 1 92 ? 97.208 -60.590 149.629 1.00 24.46 92 ASN B O 1
ATOM 2474 N N . VAL B 1 93 ? 98.144 -59.979 147.751 1.00 23.29 93 VAL B N 1
ATOM 2475 C CA . VAL B 1 93 ? 99.367 -59.471 148.350 1.00 23.75 93 VAL B CA 1
ATOM 2476 C C . VAL B 1 93 ? 99.095 -58.107 148.947 1.00 24.54 93 VAL B C 1
ATOM 2477 O O . VAL B 1 93 ? 98.710 -57.159 148.290 1.00 24.69 93 VAL B O 1
ATOM 2481 N N . ASN B 1 94 ? 99.299 -58.017 150.241 1.00 26.73 94 ASN B N 1
ATOM 2482 C CA . ASN B 1 94 ? 98.856 -56.898 150.979 1.00 28.32 94 ASN B CA 1
ATOM 2483 C C . ASN B 1 94 ? 99.938 -55.755 151.072 1.00 28.76 94 ASN B C 1
ATOM 2484 O O . ASN B 1 94 ? 99.736 -54.708 151.715 1.00 31.87 94 ASN B O 1
ATOM 2489 N N . LYS B 1 95 ? 101.043 -55.934 150.377 1.00 27.49 95 LYS B N 1
ATOM 2490 C CA . LYS B 1 95 ? 102.089 -54.938 150.231 1.00 26.81 95 LYS B CA 1
ATOM 2491 C C . LYS B 1 95 ? 102.078 -54.487 148.754 1.00 24.96 95 LYS B C 1
ATOM 2492 O O . LYS B 1 95 ? 101.454 -55.153 147.915 1.00 24.09 95 LYS B O 1
ATOM 2498 N N . PRO B 1 96 ? 102.739 -53.356 148.437 1.00 24.59 96 PRO B N 1
ATOM 2499 C CA . PRO B 1 96 ? 102.833 -52.869 147.061 1.00 24.14 96 PRO B CA 1
ATOM 2500 C C . PRO B 1 96 ? 103.372 -53.942 146.135 1.00 23.37 96 PRO B C 1
ATOM 2501 O O . PRO B 1 96 ? 104.329 -54.619 146.509 1.00 23.69 96 PRO B O 1
ATOM 2505 N N . THR B 1 97 ? 102.757 -54.075 144.955 1.00 22.71 97 THR B N 1
ATOM 2506 C CA . THR B 1 97 ? 103.266 -54.937 143.913 1.00 22.35 97 THR B CA 1
ATOM 2507 C C . THR B 1 97 ? 103.535 -54.169 142.648 1.00 22.44 97 THR B C 1
ATOM 2508 O O . THR B 1 97 ? 102.756 -53.339 142.246 1.00 21.23 97 THR B O 1
ATOM 2512 N N . ILE B 1 98 ? 104.676 -54.472 142.028 1.00 22.96 98 ILE B N 1
ATOM 2513 C CA . ILE B 1 98 ? 105.074 -53.837 140.797 1.00 23.44 98 ILE B CA 1
ATOM 2514 C C . ILE B 1 98 ? 105.415 -54.902 139.771 1.00 23.01 98 ILE B C 1
ATOM 2515 O O . ILE B 1 98 ? 106.179 -55.830 140.057 1.00 23.14 98 ILE B O 1
ATOM 2520 N N . ALA B 1 99 ? 104.849 -54.748 138.567 1.00 22.93 99 ALA B N 1
ATOM 2521 C CA . ALA B 1 99 ? 105.200 -55.582 137.398 1.00 22.59 99 ALA B CA 1
ATOM 2522 C C . ALA B 1 99 ? 106.223 -54.832 136.552 1.00 23.44 99 ALA B C 1
ATOM 2523 O O . ALA B 1 99 ? 105.993 -53.689 136.171 1.00 23.21 99 ALA B O 1
ATOM 2525 N N . ALA B 1 100 ? 107.348 -55.487 136.259 1.00 24.27 100 ALA B N 1
ATOM 2526 C CA . ALA B 1 100 ? 108.342 -54.936 135.345 1.00 25.13 100 ALA B CA 1
ATOM 2527 C C . ALA B 1 100 ? 108.283 -55.721 134.053 1.00 25.36 100 ALA B C 1
ATOM 2528 O O . ALA B 1 100 ? 108.854 -56.802 133.950 1.00 26.00 100 ALA B O 1
ATOM 2530 N N . VAL B 1 101 ? 107.638 -55.155 133.043 1.00 24.94 101 VAL B N 1
ATOM 2531 C CA . VAL B 1 101 ? 107.338 -55.900 131.844 1.00 25.21 101 VAL B CA 1
ATOM 2532 C C . VAL B 1 101 ? 108.304 -55.632 130.705 1.00 26.57 101 VAL B C 1
ATOM 2533 O O . VAL B 1 101 ? 108.399 -54.518 130.192 1.00 26.85 101 VAL B O 1
ATOM 2537 N N . ASP B 1 102 ? 109.035 -56.670 130.312 1.00 27.90 102 ASP B N 1
ATOM 2538 C CA . ASP B 1 102 ? 109.884 -56.575 129.120 1.00 29.56 102 ASP B CA 1
ATOM 2539 C C . ASP B 1 102 ? 109.479 -57.716 128.223 1.00 30.00 102 ASP B C 1
ATOM 2540 O O . ASP B 1 102 ? 108.800 -58.640 128.671 1.00 29.15 102 ASP B O 1
ATOM 2545 N N . GLY B 1 103 ? 109.883 -57.643 126.962 1.00 31.53 103 GLY B N 1
ATOM 2546 C CA . GLY B 1 103 ? 109.476 -58.615 125.974 1.00 32.16 103 GLY B CA 1
ATOM 2547 C C . GLY B 1 103 ? 107.986 -58.609 125.848 1.00 31.16 103 GLY B C 1
ATOM 2548 O O . GLY B 1 103 ? 107.370 -57.547 125.833 1.00 30.46 103 GLY B O 1
ATOM 2549 N N . TYR B 1 104 ? 107.396 -59.799 125.765 1.00 31.29 104 TYR B N 1
ATOM 2550 C CA . TYR B 1 104 ? 105.971 -59.927 125.545 1.00 30.54 104 TYR B CA 1
ATOM 2551 C C . TYR B 1 104 ? 105.200 -60.190 126.846 1.00 28.58 104 TYR B C 1
ATOM 2552 O O . TYR B 1 104 ? 105.641 -60.912 127.747 1.00 28.53 104 TYR B O 1
ATOM 2561 N N . ALA B 1 105 ? 104.038 -59.566 126.930 1.00 27.17 105 ALA B N 1
ATOM 2562 C CA . ALA B 1 105 ? 103.004 -59.928 127.894 1.00 25.68 105 ALA B CA 1
ATOM 2563 C C . ALA B 1 105 ? 101.777 -60.270 127.043 1.00 25.89 105 ALA B C 1
ATOM 2564 O O . ALA B 1 105 ? 101.078 -59.379 126.558 1.00 25.82 105 ALA B O 1
ATOM 2566 N N . ILE B 1 106 ? 101.544 -61.558 126.835 1.00 26.39 106 ILE B N 1
ATOM 2567 C CA . ILE B 1 106 ? 100.497 -62.024 125.950 1.00 26.95 106 ILE B CA 1
ATOM 2568 C C . ILE B 1 106 ? 99.476 -62.881 126.730 1.00 27.02 106 ILE B C 1
ATOM 2569 O O . ILE B 1 106 ? 99.851 -63.777 127.458 1.00 27.17 106 ILE B O 1
ATOM 2574 N N . GLY B 1 107 ? 98.192 -62.587 126.546 1.00 27.03 107 GLY B N 1
ATOM 2575 C CA . GLY B 1 107 ? 97.102 -63.371 127.104 1.00 26.73 107 GLY B CA 1
ATOM 2576 C C . GLY B 1 107 ? 97.139 -63.393 128.594 1.00 25.40 107 GLY B C 1
ATOM 2577 O O . GLY B 1 107 ? 97.002 -62.351 129.238 1.00 23.76 107 GLY B O 1
ATOM 2578 N N . MET B 1 108 ? 97.356 -64.573 129.159 1.00 26.19 108 MET B N 1
ATOM 2579 C CA . MET B 1 108 ? 97.521 -64.677 130.631 1.00 25.88 108 MET B CA 1
ATOM 2580 C C . MET B 1 108 ? 98.626 -63.772 131.166 1.00 24.57 108 MET B C 1
ATOM 2581 O O . MET B 1 108 ? 98.530 -63.299 132.290 1.00 23.45 108 MET B O 1
ATOM 2586 N N . GLY B 1 109 ? 99.669 -63.545 130.368 1.00 25.13 109 GLY B N 1
ATOM 2587 C CA . GLY B 1 109 ? 100.785 -62.636 130.771 1.00 24.55 109 GLY B CA 1
ATOM 2588 C C . GLY B 1 109 ? 100.335 -61.196 130.916 1.00 23.02 109 GLY B C 1
ATOM 2589 O O . GLY B 1 109 ? 100.782 -60.494 131.808 1.00 22.32 109 GLY B O 1
ATOM 2590 N N . PHE B 1 110 ? 99.443 -60.790 130.009 1.00 23.07 110 PHE B N 1
ATOM 2591 C CA . PHE B 1 110 ? 98.811 -59.480 129.971 1.00 22.45 110 PHE B CA 1
ATOM 2592 C C . PHE B 1 110 ? 97.869 -59.349 131.166 1.00 21.76 110 PHE B C 1
ATOM 2593 O O . PHE B 1 110 ? 97.921 -58.384 131.934 1.00 21.70 110 PHE B O 1
ATOM 2601 N N . GLN B 1 111 ? 96.998 -60.322 131.313 1.00 22.11 111 GLN B N 1
ATOM 2602 C CA . GLN B 1 111 ? 96.043 -60.367 132.412 1.00 21.34 111 GLN B CA 1
ATOM 2603 C C . GLN B 1 111 ? 96.735 -60.388 133.763 1.00 20.86 111 GLN B C 1
ATOM 2604 O O . GLN B 1 111 ? 96.320 -59.701 134.664 1.00 20.42 111 GLN B O 1
ATOM 2610 N N . PHE B 1 112 ? 97.779 -61.195 133.877 1.00 21.49 112 PHE B N 1
ATOM 2611 C CA . PHE B 1 112 ? 98.629 -61.261 135.057 1.00 21.33 112 PHE B CA 1
ATOM 2612 C C . PHE B 1 112 ? 99.203 -59.890 135.452 1.00 20.57 112 PHE B C 1
ATOM 2613 O O . PHE B 1 112 ? 99.156 -59.489 136.611 1.00 19.90 112 PHE B O 1
ATOM 2621 N N . ALA B 1 113 ? 99.722 -59.157 134.477 1.00 20.64 113 ALA B N 1
ATOM 2622 C CA . ALA B 1 113 ? 100.252 -57.813 134.743 1.00 20.33 113 ALA B CA 1
ATOM 2623 C C . ALA B 1 113 ? 99.228 -56.811 135.234 1.00 19.70 113 ALA B C 1
ATOM 2624 O O . ALA B 1 113 ? 99.571 -55.900 136.012 1.00 20.07 113 ALA B O 1
ATOM 2626 N N . LEU B 1 114 ? 97.985 -56.967 134.819 1.00 19.37 114 LEU B N 1
ATOM 2627 C CA . LEU B 1 114 ? 96.909 -56.100 135.280 1.00 19.35 114 LEU B CA 1
ATOM 2628 C C . LEU B 1 114 ? 96.544 -56.276 136.751 1.00 19.03 114 LEU B C 1
ATOM 2629 O O . LEU B 1 114 ? 95.814 -55.470 137.262 1.00 19.00 114 LEU B O 1
ATOM 2634 N N . MET B 1 115 ? 97.044 -57.334 137.395 1.00 19.36 115 MET B N 1
ATOM 2635 C CA . MET B 1 115 ? 96.783 -57.603 138.820 1.00 19.29 115 MET B CA 1
ATOM 2636 C C . MET B 1 115 ? 97.664 -56.815 139.750 1.00 19.30 115 MET B C 1
ATOM 2637 O O . MET B 1 115 ? 97.353 -56.708 140.938 1.00 20.38 115 MET B O 1
ATOM 2642 N N . PHE B 1 116 ? 98.751 -56.261 139.216 1.00 19.43 116 PHE B N 1
ATOM 2643 C CA . PHE B 1 116 ? 99.740 -55.509 139.977 1.00 19.34 116 PHE B CA 1
ATOM 2644 C C . PHE B 1 116 ? 99.289 -54.072 140.247 1.00 19.39 116 PHE B C 1
ATOM 2645 O O . PHE B 1 116 ? 98.525 -53.497 139.490 1.00 18.23 116 PHE B O 1
ATOM 2653 N N . ASP B 1 117 ? 99.778 -53.508 141.352 1.00 19.45 117 ASP B N 1
ATOM 2654 C CA . ASP B 1 117 ? 99.410 -52.162 141.711 1.00 20.46 117 ASP B CA 1
ATOM 2655 C C . ASP B 1 117 ? 99.914 -51.171 140.700 1.00 21.21 117 ASP B C 1
ATOM 2656 O O . ASP B 1 117 ? 99.240 -50.188 140.419 1.00 21.36 117 ASP B O 1
ATOM 2661 N N . GLN B 1 118 ? 101.101 -51.429 140.158 1.00 22.24 118 GLN B N 1
ATOM 2662 C CA . GLN B 1 118 ? 101.700 -50.561 139.130 1.00 23.25 118 GLN B CA 1
ATOM 2663 C C . GLN B 1 118 ? 102.430 -51.444 138.131 1.00 22.22 118 GLN B C 1
ATOM 2664 O O . GLN B 1 118 ? 102.842 -52.538 138.465 1.00 22.18 118 GLN B O 1
ATOM 2670 N N . ARG B 1 119 ? 102.521 -50.958 136.908 1.00 22.58 119 ARG B N 1
ATOM 2671 C CA . ARG B 1 119 ? 103.207 -51.596 135.805 1.00 23.67 119 ARG B CA 1
ATOM 2672 C C . ARG B 1 119 ? 104.196 -50.604 135.196 1.00 24.14 119 ARG B C 1
ATOM 2673 O O . ARG B 1 119 ? 103.827 -49.486 134.890 1.00 23.92 119 ARG B O 1
ATOM 2681 N N . LEU B 1 120 ? 105.445 -51.035 135.020 1.00 25.15 120 LEU B N 1
ATOM 2682 C CA . LEU B 1 120 ? 106.370 -50.365 134.106 1.00 26.60 120 LEU B CA 1
ATOM 2683 C C . LEU B 1 120 ? 106.674 -51.347 132.982 1.00 26.38 120 LEU B C 1
ATOM 2684 O O . LEU B 1 120 ? 106.671 -52.569 133.190 1.00 25.84 120 LEU B O 1
ATOM 2689 N N . MET B 1 121 ? 106.907 -50.811 131.791 1.00 27.02 121 MET B N 1
ATOM 2690 C CA . MET B 1 121 ? 107.339 -51.625 130.676 1.00 27.30 121 MET B CA 1
ATOM 2691 C C . MET B 1 121 ? 108.535 -50.990 130.004 1.00 28.51 121 MET B C 1
ATOM 2692 O O . MET B 1 121 ? 108.783 -49.771 130.122 1.00 28.84 121 MET B O 1
ATOM 2697 N N . ALA B 1 122 ? 109.269 -51.841 129.291 1.00 29.33 122 ALA B N 1
ATOM 2698 C CA . ALA B 1 122 ? 110.384 -51.414 128.470 1.00 30.72 122 ALA B CA 1
ATOM 2699 C C . ALA B 1 122 ? 109.827 -50.784 127.216 1.00 31.37 122 ALA B C 1
ATOM 2700 O O . ALA B 1 122 ? 108.713 -51.086 126.795 1.00 29.66 122 ALA B O 1
ATOM 2702 N N . SER B 1 123 ? 110.608 -49.901 126.608 1.00 33.19 123 SER B N 1
ATOM 2703 C CA . SER B 1 123 ? 110.158 -49.201 125.412 1.00 34.13 123 SER B CA 1
ATOM 2704 C C . SER B 1 123 ? 110.027 -50.160 124.226 1.00 34.58 123 SER B C 1
ATOM 2705 O O . SER B 1 123 ? 109.415 -49.833 123.197 1.00 35.36 123 SER B O 1
ATOM 2708 N N . THR B 1 124 ? 110.628 -51.334 124.364 1.00 34.66 124 THR B N 1
ATOM 2709 C CA . THR B 1 124 ? 110.644 -52.352 123.299 1.00 35.23 124 THR B CA 1
ATOM 2710 C C . THR B 1 124 ? 109.718 -53.526 123.622 1.00 33.77 124 THR B C 1
ATOM 2711 O O . THR B 1 124 ? 109.709 -54.521 122.901 1.00 34.15 124 THR B O 1
ATOM 2715 N N . ALA B 1 125 ? 108.934 -53.390 124.703 1.00 31.86 125 ALA B N 1
ATOM 2716 C CA . ALA B 1 125 ? 107.982 -54.420 125.104 1.00 29.99 125 ALA B CA 1
ATOM 2717 C C . ALA B 1 125 ? 106.639 -54.276 124.396 1.00 29.54 125 ALA B C 1
ATOM 2718 O O . ALA B 1 125 ? 106.294 -53.216 123.866 1.00 29.55 125 ALA B O 1
ATOM 2720 N N . ASN B 1 126 ? 105.889 -55.373 124.410 1.00 29.01 126 ASN B N 1
ATOM 2721 C CA . ASN B 1 126 ? 104.564 -55.463 123.796 1.00 28.48 126 ASN B CA 1
ATOM 2722 C C . ASN B 1 126 ? 103.573 -56.192 124.704 1.00 27.19 126 ASN B C 1
ATOM 2723 O O . ASN B 1 126 ? 103.904 -57.236 125.296 1.00 26.26 126 ASN B O 1
ATOM 2728 N N . PHE B 1 127 ? 102.370 -55.619 124.812 1.00 26.51 127 PHE B N 1
ATOM 2729 C CA . PHE B 1 127 ? 101.211 -56.274 125.412 1.00 25.66 127 PHE B CA 1
ATOM 2730 C C . PHE B 1 127 ? 100.328 -56.793 124.269 1.00 26.86 127 PHE B C 1
ATOM 2731 O O . PHE B 1 127 ? 100.118 -56.093 123.275 1.00 27.42 127 PHE B O 1
ATOM 2739 N N . VAL B 1 128 ? 99.809 -58.011 124.398 1.00 26.80 128 VAL B N 1
ATOM 2740 C CA . VAL B 1 128 ? 98.921 -58.569 123.372 1.00 27.60 128 VAL B CA 1
ATOM 2741 C C . VAL B 1 128 ? 97.809 -59.395 124.014 1.00 27.19 128 VAL B C 1
ATOM 2742 O O . VAL B 1 128 ? 98.041 -60.143 124.951 1.00 26.70 128 VAL B O 1
ATOM 2746 N N . MET B 1 129 ? 96.597 -59.242 123.500 1.00 27.62 129 MET B N 1
ATOM 2747 C CA . MET B 1 129 ? 95.458 -60.070 123.905 1.00 27.54 129 MET B CA 1
ATOM 2748 C C . MET B 1 129 ? 94.845 -60.696 122.658 1.00 29.14 129 MET B C 1
ATOM 2749 O O . MET B 1 129 ? 93.727 -60.344 122.294 1.00 29.34 129 MET B O 1
ATOM 2754 N N . PRO B 1 130 ? 95.578 -61.654 122.020 1.00 29.91 130 PRO B N 1
ATOM 2755 C CA . PRO B 1 130 ? 95.250 -62.162 120.706 1.00 31.58 130 PRO B CA 1
ATOM 2756 C C . PRO B 1 130 ? 94.343 -63.370 120.723 1.00 32.39 130 PRO B C 1
ATOM 2757 O O . PRO B 1 130 ? 94.116 -63.954 119.684 1.00 34.15 130 PRO B O 1
ATOM 2761 N N . GLU B 1 131 ? 93.805 -63.722 121.884 1.00 31.26 131 GLU B N 1
ATOM 2762 C CA . GLU B 1 131 ? 93.032 -64.958 122.034 1.00 32.47 131 GLU B CA 1
ATOM 2763 C C . GLU B 1 131 ? 92.078 -65.253 120.889 1.00 33.90 131 GLU B C 1
ATOM 2764 O O . GLU B 1 131 ? 92.108 -66.317 120.353 1.00 34.99 131 GLU B O 1
ATOM 2770 N N . LEU B 1 132 ? 91.227 -64.289 120.557 1.00 33.93 132 LEU B N 1
ATOM 2771 C CA . LEU B 1 132 ? 90.140 -64.477 119.582 1.00 35.48 132 LEU B CA 1
ATOM 2772 C C . LEU B 1 132 ? 90.680 -64.751 118.195 1.00 37.40 132 LEU B C 1
ATOM 2773 O O . LEU B 1 132 ? 90.110 -65.572 117.482 1.00 38.98 132 LEU B O 1
ATOM 2778 N N . LYS B 1 133 ? 91.766 -64.066 117.839 1.00 36.85 133 LYS B N 1
ATOM 2779 C CA . LYS B 1 133 ? 92.454 -64.264 116.571 1.00 39.33 133 LYS B CA 1
ATOM 2780 C C . LYS B 1 133 ? 92.894 -65.724 116.419 1.00 41.16 133 LYS B C 1
ATOM 2781 O O . LYS B 1 133 ? 92.960 -66.261 115.312 1.00 43.11 133 LYS B O 1
ATOM 2787 N N . HIS B 1 134 ? 93.215 -66.346 117.555 1.00 40.29 134 HIS B N 1
ATOM 2788 C CA . HIS B 1 134 ? 93.733 -67.718 117.589 1.00 42.25 134 HIS B CA 1
ATOM 2789 C C . HIS B 1 134 ? 92.701 -68.778 117.941 1.00 43.15 134 HIS B C 1
ATOM 2790 O O . HIS B 1 134 ? 93.043 -69.945 118.134 1.00 44.16 134 HIS B O 1
ATOM 2797 N N . GLY B 1 135 ? 91.442 -68.371 118.030 1.00 42.30 135 GLY B N 1
ATOM 2798 C CA . GLY B 1 135 ? 90.346 -69.294 118.306 1.00 43.33 135 GLY B CA 1
ATOM 2799 C C . GLY B 1 135 ? 90.295 -69.711 119.755 1.00 41.69 135 GLY B C 1
ATOM 2800 O O . GLY B 1 135 ? 89.762 -70.755 120.080 1.00 42.91 135 GLY B O 1
ATOM 2801 N N . ILE B 1 136 ? 90.855 -68.893 120.620 1.00 39.32 136 ILE B N 1
ATOM 2802 C CA . ILE B 1 136 ? 90.834 -69.117 122.082 1.00 38.54 136 ILE B CA 1
ATOM 2803 C C . ILE B 1 136 ? 89.808 -68.154 122.727 1.00 36.77 136 ILE B C 1
ATOM 2804 O O . ILE B 1 136 ? 89.734 -66.986 122.411 1.00 35.17 136 ILE B O 1
ATOM 2809 N N . GLY B 1 137 ? 88.986 -68.672 123.617 1.00 37.31 137 GLY B N 1
ATOM 2810 C CA . GLY B 1 137 ? 88.040 -67.812 124.320 1.00 36.06 137 GLY B CA 1
ATOM 2811 C C . GLY B 1 137 ? 88.745 -66.719 125.106 1.00 33.64 137 GLY B C 1
ATOM 2812 O O . GLY B 1 137 ? 89.809 -66.936 125.710 1.00 33.02 137 GLY B O 1
ATOM 2813 N N . CYS B 1 138 ? 88.178 -65.517 125.111 1.00 32.61 138 CYS B N 1
ATOM 2814 C CA . CYS B 1 138 ? 88.806 -64.433 125.867 1.00 29.98 138 CYS B CA 1
ATOM 2815 C C . CYS B 1 138 ? 87.895 -63.859 126.957 1.00 28.32 138 CYS B C 1
ATOM 2816 O O . CYS B 1 138 ? 88.001 -62.693 127.325 1.00 27.60 138 CYS B O 1
ATOM 2819 N N . SER B 1 139 ? 87.004 -64.652 127.492 1.00 28.90 139 SER B N 1
ATOM 2820 C CA . SER B 1 139 ? 86.025 -64.111 128.425 1.00 28.70 139 SER B CA 1
ATOM 2821 C C . SER B 1 139 ? 86.671 -63.678 129.733 1.00 26.85 139 SER B C 1
ATOM 2822 O O . SER B 1 139 ? 86.252 -62.704 130.375 1.00 26.76 139 SER B O 1
ATOM 2825 N N . VAL B 1 140 ? 87.707 -64.373 130.138 1.00 26.57 140 VAL B N 1
ATOM 2826 C CA . VAL B 1 140 ? 88.447 -63.988 131.353 1.00 25.05 140 VAL B CA 1
ATOM 2827 C C . VAL B 1 140 ? 89.259 -62.713 131.124 1.00 23.84 140 VAL B C 1
ATOM 2828 O O . VAL B 1 140 ? 89.227 -61.815 131.941 1.00 22.73 140 VAL B O 1
ATOM 2832 N N . GLY B 1 141 ? 89.984 -62.629 130.008 1.00 23.97 141 GLY B N 1
ATOM 2833 C CA . GLY B 1 141 ? 90.697 -61.403 129.669 1.00 23.26 141 GLY B CA 1
ATOM 2834 C C . GLY B 1 141 ? 89.767 -60.212 129.489 1.00 23.18 141 GLY B C 1
ATOM 2835 O O . GLY B 1 141 ? 90.093 -59.089 129.864 1.00 22.94 141 GLY B O 1
ATOM 2836 N N . ALA B 1 142 ? 88.600 -60.452 128.902 1.00 24.33 142 ALA B N 1
ATOM 2837 C CA . ALA B 1 142 ? 87.604 -59.412 128.721 1.00 23.86 142 ALA B CA 1
ATOM 2838 C C . ALA B 1 142 ? 87.084 -58.896 130.080 1.00 23.28 142 ALA B C 1
ATOM 2839 O O . ALA B 1 142 ? 86.892 -57.674 130.295 1.00 22.54 142 ALA B O 1
ATOM 2841 N N . ALA B 1 143 ? 86.777 -59.828 130.984 1.00 23.63 143 ALA B N 1
ATOM 2842 C CA . ALA B 1 143 ? 86.224 -59.459 132.261 1.00 22.69 143 ALA B CA 1
ATOM 2843 C C . ALA B 1 143 ? 87.215 -58.540 132.982 1.00 21.45 143 ALA B C 1
ATOM 2844 O O . ALA B 1 143 ? 86.854 -57.491 133.505 1.00 21.24 143 ALA B O 1
ATOM 2846 N N . ILE B 1 144 ? 88.472 -58.919 132.959 1.00 21.37 144 ILE B N 1
ATOM 2847 C CA . ILE B 1 144 ? 89.531 -58.220 133.676 1.00 20.41 144 ILE B CA 1
ATOM 2848 C C . ILE B 1 144 ? 89.760 -56.826 133.086 1.00 20.62 144 ILE B C 1
ATOM 2849 O O . ILE B 1 144 ? 89.856 -55.806 133.782 1.00 19.61 144 ILE B O 1
ATOM 2854 N N . LEU B 1 145 ? 89.882 -56.786 131.782 1.00 21.21 145 LEU B N 1
ATOM 2855 C CA . LEU B 1 145 ? 90.228 -55.560 131.135 1.00 21.53 145 LEU B CA 1
ATOM 2856 C C . LEU B 1 145 ? 89.030 -54.583 131.172 1.00 21.36 145 LEU B C 1
ATOM 2857 O O . LEU B 1 145 ? 89.205 -53.365 131.294 1.00 20.83 145 LEU B O 1
ATOM 2862 N N . GLY B 1 146 ? 87.818 -55.127 131.103 1.00 21.12 146 GLY B N 1
ATOM 2863 C CA . GLY B 1 146 ? 86.618 -54.361 131.311 1.00 21.76 146 GLY B CA 1
ATOM 2864 C C . GLY B 1 146 ? 86.554 -53.729 132.712 1.00 21.41 146 GLY B C 1
ATOM 2865 O O . GLY B 1 146 ? 86.080 -52.595 132.891 1.00 21.50 146 GLY B O 1
ATOM 2866 N N . PHE B 1 147 ? 87.018 -54.462 133.712 1.00 20.82 147 PHE B N 1
ATOM 2867 C CA . PHE B 1 147 ? 87.082 -53.940 135.084 1.00 20.09 147 PHE B CA 1
ATOM 2868 C C . PHE B 1 147 ? 88.185 -52.869 135.234 1.00 19.85 147 PHE B C 1
ATOM 2869 O O . PHE B 1 147 ? 87.974 -51.787 135.788 1.00 20.28 147 PHE B O 1
ATOM 2877 N N . THR B 1 148 ? 89.355 -53.145 134.703 1.00 19.60 148 THR B N 1
ATOM 2878 C CA . THR B 1 148 ? 90.515 -52.292 134.921 1.00 19.20 148 THR B CA 1
ATOM 2879 C C . THR B 1 148 ? 90.503 -51.070 134.064 1.00 19.61 148 THR B C 1
ATOM 2880 O O . THR B 1 148 ? 90.860 -50.014 134.552 1.00 19.93 148 THR B O 1
ATOM 2884 N N . HIS B 1 149 ? 90.063 -51.204 132.804 1.00 19.88 149 HIS B N 1
ATOM 2885 C CA . HIS B 1 149 ? 90.136 -50.149 131.823 1.00 20.35 149 HIS B CA 1
ATOM 2886 C C . HIS B 1 149 ? 88.815 -49.700 131.148 1.00 21.32 149 HIS B C 1
ATOM 2887 O O . HIS B 1 149 ? 88.777 -48.795 130.290 1.00 21.35 149 HIS B O 1
ATOM 2894 N N . GLY B 1 150 ? 87.728 -50.318 131.565 1.00 21.25 150 GLY B N 1
ATOM 2895 C CA . GLY B 1 150 ? 86.425 -49.962 131.057 1.00 21.77 150 GLY B CA 1
ATOM 2896 C C . GLY B 1 150 ? 86.091 -50.755 129.794 1.00 22.65 150 GLY B C 1
ATOM 2897 O O . GLY B 1 150 ? 86.949 -51.321 129.084 1.00 21.66 150 GLY B O 1
ATOM 2898 N N . PHE B 1 151 ? 84.818 -50.716 129.485 1.00 23.65 151 PHE B N 1
ATOM 2899 C CA . PHE B 1 151 ? 84.243 -51.559 128.482 1.00 24.13 151 PHE B CA 1
ATOM 2900 C C . PHE B 1 151 ? 84.741 -51.304 127.069 1.00 24.31 151 PHE B C 1
ATOM 2901 O O . PHE B 1 151 ? 85.120 -52.229 126.392 1.00 23.38 151 PHE B O 1
ATOM 2909 N N . SER B 1 152 ? 84.734 -50.055 126.629 1.00 25.46 152 SER B N 1
ATOM 2910 C CA . SER B 1 152 ? 85.078 -49.722 125.262 1.00 27.07 152 SER B CA 1
ATOM 2911 C C . SER B 1 152 ? 86.562 -49.946 124.930 1.00 25.88 152 SER B C 1
ATOM 2912 O O . SER B 1 152 ? 86.883 -50.336 123.816 1.00 25.21 152 SER B O 1
ATOM 2915 N N . THR B 1 153 ? 87.435 -49.686 125.901 1.00 24.45 153 THR B N 1
ATOM 2916 C CA . THR B 1 153 ? 88.840 -49.977 125.749 1.00 24.39 153 THR B CA 1
ATOM 2917 C C . THR B 1 153 ? 89.060 -51.494 125.702 1.00 23.52 153 THR B C 1
ATOM 2918 O O . THR B 1 153 ? 89.820 -52.000 124.886 1.00 23.32 153 THR B O 1
ATOM 2922 N N . MET B 1 154 ? 88.380 -52.221 126.573 1.00 23.07 154 MET B N 1
ATOM 2923 C CA . MET B 1 154 ? 88.445 -53.681 126.510 1.00 23.13 154 MET B CA 1
ATOM 2924 C C . MET B 1 154 ? 87.998 -54.205 125.150 1.00 23.73 154 MET B C 1
ATOM 2925 O O . MET B 1 154 ? 88.647 -55.057 124.622 1.00 22.96 154 MET B O 1
ATOM 2930 N N . GLN B 1 155 ? 86.882 -53.713 124.625 1.00 24.44 155 GLN B N 1
ATOM 2931 C CA . GLN B 1 155 ? 86.376 -54.164 123.331 1.00 26.85 155 GLN B CA 1
ATOM 2932 C C . GLN B 1 155 ? 87.407 -53.989 122.247 1.00 27.17 155 GLN B C 1
ATOM 2933 O O . GLN B 1 155 ? 87.627 -54.890 121.477 1.00 27.58 155 GLN B O 1
ATOM 2939 N N . GLU B 1 156 ? 88.002 -52.803 122.201 1.00 27.37 156 GLU B N 1
ATOM 2940 C CA . GLU B 1 156 ? 89.023 -52.446 121.235 1.00 28.84 156 GLU B CA 1
ATOM 2941 C C . GLU B 1 156 ? 90.200 -53.435 121.305 1.00 27.38 156 GLU B C 1
ATOM 2942 O O . GLU B 1 156 ? 90.614 -54.041 120.324 1.00 27.87 156 GLU B O 1
ATOM 2948 N N . ILE B 1 157 ? 90.698 -53.670 122.494 1.00 26.16 157 ILE B N 1
ATOM 2949 C CA . ILE B 1 157 ? 91.850 -54.524 122.641 1.00 25.77 157 ILE B CA 1
ATOM 2950 C C . ILE B 1 157 ? 91.560 -55.986 122.276 1.00 25.97 157 ILE B C 1
ATOM 2951 O O . ILE B 1 157 ? 92.284 -56.597 121.529 1.00 26.22 157 ILE B O 1
ATOM 2956 N N . ILE B 1 158 ? 90.480 -56.545 122.807 1.00 26.52 158 ILE B N 1
ATOM 2957 C CA . ILE B 1 158 ? 90.169 -57.964 122.581 1.00 27.31 158 ILE B CA 1
ATOM 2958 C C . ILE B 1 158 ? 89.690 -58.273 121.176 1.00 28.49 158 ILE B C 1
ATOM 2959 O O . ILE B 1 158 ? 89.907 -59.363 120.704 1.00 30.27 158 ILE B O 1
ATOM 2964 N N . TYR B 1 159 ? 89.082 -57.311 120.497 1.00 28.96 159 TYR B N 1
ATOM 2965 C CA . TYR B 1 159 ? 88.573 -57.529 119.131 1.00 30.62 159 TYR B CA 1
ATOM 2966 C C . TYR B 1 159 ? 89.559 -57.170 118.021 1.00 31.79 159 TYR B C 1
ATOM 2967 O O . TYR B 1 159 ? 89.461 -57.695 116.926 1.00 33.88 159 TYR B O 1
ATOM 2976 N N . GLN B 1 160 ? 90.521 -56.303 118.306 1.00 31.26 160 GLN B N 1
ATOM 2977 C CA . GLN B 1 160 ? 91.568 -55.975 117.324 1.00 32.96 160 GLN B CA 1
ATOM 2978 C C . GLN B 1 160 ? 92.759 -56.925 117.363 1.00 32.75 160 GLN B C 1
ATOM 2979 O O . GLN B 1 160 ? 93.371 -57.146 116.324 1.00 33.92 160 GLN B O 1
ATOM 2985 N N . CYS B 1 161 ? 93.044 -57.501 118.545 1.00 31.70 161 CYS B N 1
ATOM 2986 C CA . CYS B 1 161 ? 94.116 -58.491 118.735 1.00 31.99 161 CYS B CA 1
ATOM 2987 C C . CYS B 1 161 ? 95.440 -57.998 118.156 1.00 32.95 161 CYS B C 1
ATOM 2988 O O . CYS B 1 161 ? 96.135 -58.748 117.474 1.00 33.79 161 CYS B O 1
ATOM 2991 N N . GLN B 1 162 ? 95.769 -56.731 118.436 1.00 32.25 162 GLN B N 1
ATOM 2992 C CA . GLN B 1 162 ? 97.004 -56.113 117.990 1.00 33.26 162 GLN B CA 1
ATOM 2993 C C . GLN B 1 162 ? 98.102 -56.204 119.015 1.00 31.54 162 GLN B C 1
ATOM 2994 O O . GLN B 1 162 ? 97.873 -56.266 120.210 1.00 29.98 162 GLN B O 1
ATOM 3000 N N . SER B 1 163 ? 99.319 -56.201 118.521 1.00 32.70 163 SER B N 1
ATOM 3001 C CA . SER B 1 163 ? 100.483 -56.037 119.378 1.00 32.52 163 SER B CA 1
ATOM 3002 C C . SER B 1 163 ? 100.511 -54.578 119.836 1.00 31.19 163 SER B C 1
ATOM 3003 O O . SER B 1 163 ? 100.517 -53.655 119.009 1.00 32.07 163 SER B O 1
ATOM 3006 N N . LEU B 1 164 ? 100.480 -54.376 121.147 1.00 29.38 164 LEU B N 1
ATOM 3007 C CA . LEU B 1 164 ? 100.447 -53.037 121.731 1.00 28.59 164 LEU B CA 1
ATOM 3008 C C . LEU B 1 164 ? 101.843 -52.651 122.182 1.00 28.80 164 LEU B C 1
ATOM 3009 O O . LEU B 1 164 ? 102.357 -53.150 123.179 1.00 27.83 164 LEU B O 1
ATOM 3014 N N . ASP B 1 165 ? 102.464 -51.759 121.433 1.00 30.30 165 ASP B N 1
ATOM 3015 C CA . ASP B 1 165 ? 103.797 -51.304 121.770 1.00 31.31 165 ASP B CA 1
ATOM 3016 C C . ASP B 1 165 ? 103.728 -50.240 122.876 1.00 30.67 165 ASP B C 1
ATOM 3017 O O . ASP B 1 165 ? 102.659 -49.890 123.307 1.00 30.45 165 ASP B O 1
ATOM 3022 N N . ALA B 1 166 ? 104.874 -49.775 123.364 1.00 31.29 166 ALA B N 1
ATOM 3023 C CA . ALA B 1 166 ? 104.918 -48.856 124.496 1.00 30.40 166 ALA B CA 1
ATOM 3024 C C . ALA B 1 166 ? 104.019 -47.622 124.345 1.00 30.59 166 ALA B C 1
ATOM 3025 O O . ALA B 1 166 ? 103.228 -47.327 125.242 1.00 29.52 166 ALA B O 1
ATOM 3027 N N . PRO B 1 167 ? 104.141 -46.886 123.246 1.00 32.29 167 PRO B N 1
ATOM 3028 C CA . PRO B 1 167 ? 103.243 -45.725 123.060 1.00 33.11 167 PRO B CA 1
ATOM 3029 C C . PRO B 1 167 ? 101.769 -46.071 123.099 1.00 32.50 167 PRO B C 1
ATOM 3030 O O . PRO B 1 167 ? 100.950 -45.305 123.624 1.00 32.07 167 PRO B O 1
ATOM 3034 N N . ARG B 1 168 ? 101.432 -47.231 122.534 1.00 32.56 168 ARG B N 1
ATOM 3035 C CA . ARG B 1 168 ? 100.054 -47.680 122.513 1.00 31.94 168 ARG B CA 1
ATOM 3036 C C . ARG B 1 168 ? 99.592 -48.035 123.922 1.00 29.65 168 ARG B C 1
ATOM 3037 O O . ARG B 1 168 ? 98.444 -47.776 124.281 1.00 29.13 168 ARG B O 1
ATOM 3045 N N . CYS B 1 169 ? 100.489 -48.605 124.718 1.00 28.32 169 CYS B N 1
ATOM 3046 C CA . CYS B 1 169 ? 100.192 -48.908 126.120 1.00 27.00 169 CYS B CA 1
ATOM 3047 C C . CYS B 1 169 ? 100.040 -47.657 126.994 1.00 26.92 169 CYS B C 1
ATOM 3048 O O . CYS B 1 169 ? 99.194 -47.619 127.886 1.00 26.25 169 CYS B O 1
ATOM 3051 N N . VAL B 1 170 ? 100.869 -46.661 126.755 1.00 28.27 170 VAL B N 1
ATOM 3052 C CA . VAL B 1 170 ? 100.763 -45.371 127.407 1.00 29.27 170 VAL B CA 1
ATOM 3053 C C . VAL B 1 170 ? 99.408 -44.726 127.058 1.00 29.80 170 VAL B C 1
ATOM 3054 O O . VAL B 1 170 ? 98.701 -44.309 127.943 1.00 29.13 170 VAL B O 1
ATOM 3058 N N . ASP B 1 171 ? 99.075 -44.684 125.766 1.00 30.56 171 ASP B N 1
ATOM 3059 C CA . ASP B 1 171 ? 97.787 -44.166 125.306 1.00 31.78 171 ASP B CA 1
ATOM 3060 C C . ASP B 1 171 ? 96.554 -44.860 125.955 1.00 30.22 171 ASP B C 1
ATOM 3061 O O . ASP B 1 171 ? 95.562 -44.186 126.250 1.00 30.42 171 ASP B O 1
ATOM 3066 N N . TYR B 1 172 ? 96.628 -46.180 126.157 1.00 28.42 172 TYR B N 1
ATOM 3067 C CA . TYR B 1 172 ? 95.568 -46.937 126.837 1.00 26.98 172 TYR B CA 1
ATOM 3068 C C . TYR B 1 172 ? 95.633 -46.819 128.362 1.00 26.52 172 TYR B C 1
ATOM 3069 O O . TYR B 1 172 ? 94.692 -47.255 129.074 1.00 26.14 172 TYR B O 1
ATOM 3078 N N . ARG B 1 173 ? 96.729 -46.268 128.866 1.00 27.12 173 ARG B N 1
ATOM 3079 C CA . ARG B 1 173 ? 97.012 -46.239 130.290 1.00 27.21 173 ARG B CA 1
ATOM 3080 C C . ARG B 1 173 ? 97.176 -47.651 130.864 1.00 24.60 173 ARG B C 1
ATOM 3081 O O . ARG B 1 173 ? 96.756 -47.943 131.986 1.00 23.37 173 ARG B O 1
ATOM 3089 N N . LEU B 1 174 ? 97.813 -48.527 130.100 1.00 24.30 174 LEU B N 1
ATOM 3090 C CA . LEU B 1 174 ? 98.028 -49.880 130.572 1.00 22.89 174 LEU B CA 1
ATOM 3091 C C . LEU B 1 174 ? 99.242 -49.970 131.483 1.00 23.03 174 LEU B C 1
ATOM 3092 O O . LEU B 1 174 ? 99.401 -50.940 132.233 1.00 22.60 174 LEU B O 1
ATOM 3097 N N . VAL B 1 175 ? 100.106 -48.972 131.393 1.00 23.77 175 VAL B N 1
ATOM 3098 C CA . VAL B 1 175 ? 101.316 -48.947 132.193 1.00 23.88 175 VAL B CA 1
ATOM 3099 C C . VAL B 1 175 ? 101.473 -47.552 132.725 1.00 25.02 175 VAL B C 1
ATOM 3100 O O . VAL B 1 175 ? 100.904 -46.619 132.181 1.00 26.14 175 VAL B O 1
ATOM 3104 N N . ASN B 1 176 ? 102.284 -47.436 133.766 1.00 25.75 176 ASN B N 1
ATOM 3105 C CA . ASN B 1 176 ? 102.521 -46.198 134.481 1.00 27.08 176 ASN B CA 1
ATOM 3106 C C . ASN B 1 176 ? 103.804 -45.529 134.065 1.00 28.79 176 ASN B C 1
ATOM 3107 O O . ASN B 1 176 ? 103.969 -44.335 134.259 1.00 30.54 176 ASN B O 1
ATOM 3112 N N . GLN B 1 177 ? 104.738 -46.308 133.521 1.00 29.17 177 GLN B N 1
ATOM 3113 C CA . GLN B 1 177 ? 106.026 -45.787 133.065 1.00 30.82 177 GLN B CA 1
ATOM 3114 C C . GLN B 1 177 ? 106.569 -46.639 131.937 1.00 29.99 177 GLN B C 1
ATOM 3115 O O . GLN B 1 177 ? 106.367 -47.871 131.924 1.00 28.01 177 GLN B O 1
ATOM 3121 N N . VAL B 1 178 ? 107.294 -45.988 131.027 1.00 31.44 178 VAL B N 1
ATOM 3122 C CA . VAL B 1 178 ? 108.074 -46.664 129.992 1.00 31.61 178 VAL B CA 1
ATOM 3123 C C . VAL B 1 178 ? 109.537 -46.266 130.187 1.00 33.70 178 VAL B C 1
ATOM 3124 O O . VAL B 1 178 ? 109.857 -45.086 130.337 1.00 34.61 178 VAL B O 1
ATOM 3128 N N . VAL B 1 179 ? 110.425 -47.262 130.215 1.00 34.08 179 VAL B N 1
ATOM 3129 C CA . VAL B 1 179 ? 111.862 -47.014 130.257 1.00 36.19 179 VAL B CA 1
ATOM 3130 C C . VAL B 1 179 ? 112.607 -47.998 129.340 1.00 36.38 179 VAL B C 1
ATOM 3131 O O . VAL B 1 179 ? 112.015 -48.890 128.770 1.00 35.13 179 VAL B O 1
ATOM 3135 N N . GLU B 1 180 ? 113.905 -47.802 129.188 1.00 38.34 180 GLU B N 1
ATOM 3136 C CA . GLU B 1 180 ? 114.734 -48.697 128.399 1.00 39.73 180 GLU B CA 1
ATOM 3137 C C . GLU B 1 180 ? 114.879 -50.019 129.137 1.00 38.35 180 GLU B C 1
ATOM 3138 O O . GLU B 1 180 ? 114.908 -50.047 130.373 1.00 38.00 180 GLU B O 1
ATOM 3144 N N . SER B 1 181 ? 114.967 -51.114 128.385 1.00 38.35 181 SER B N 1
ATOM 3145 C CA . SER B 1 181 ? 115.083 -52.447 128.973 1.00 37.41 181 SER B CA 1
ATOM 3146 C C . SER B 1 181 ? 116.124 -52.471 130.063 1.00 37.89 181 SER B C 1
ATOM 3147 O O . SER B 1 181 ? 115.884 -53.032 131.121 1.00 37.45 181 SER B O 1
ATOM 3150 N N . SER B 1 182 ? 117.266 -51.850 129.816 1.00 40.48 182 SER B N 1
ATOM 3151 C CA . SER B 1 182 ? 118.417 -51.880 130.740 1.00 41.77 182 SER B CA 1
ATOM 3152 C C . SER B 1 182 ? 118.198 -51.069 132.019 1.00 41.02 182 SER B C 1
ATOM 3153 O O . SER B 1 182 ? 118.953 -51.226 132.987 1.00 42.09 182 SER B O 1
ATOM 3156 N N . ALA B 1 183 ? 117.188 -50.210 132.018 1.00 39.73 183 ALA B N 1
ATOM 3157 C CA . ALA B 1 183 ? 116.853 -49.407 133.177 1.00 39.39 183 ALA B CA 1
ATOM 3158 C C . ALA B 1 183 ? 115.615 -49.900 133.888 1.00 37.10 183 ALA B C 1
ATOM 3159 O O . ALA B 1 183 ? 115.297 -49.403 134.960 1.00 37.24 183 ALA B O 1
ATOM 3161 N N . LEU B 1 184 ? 114.908 -50.869 133.294 1.00 35.71 184 LEU B N 1
ATOM 3162 C CA . LEU B 1 184 ? 113.560 -51.258 133.740 1.00 33.10 184 LEU B CA 1
ATOM 3163 C C . LEU B 1 184 ? 113.511 -51.820 135.153 1.00 32.22 184 LEU B C 1
ATOM 3164 O O . LEU B 1 184 ? 112.683 -51.397 135.970 1.00 31.05 184 LEU B O 1
ATOM 3169 N N . LEU B 1 185 ? 114.357 -52.786 135.447 1.00 32.62 185 LEU B N 1
ATOM 3170 C CA . LEU B 1 185 ? 114.282 -53.433 136.749 1.00 32.57 185 LEU B CA 1
ATOM 3171 C C . LEU B 1 185 ? 114.576 -52.467 137.911 1.00 33.21 185 LEU B C 1
ATOM 3172 O O . LEU B 1 185 ? 113.911 -52.494 138.954 1.00 32.11 185 LEU B O 1
ATOM 3177 N N . ASP B 1 186 ? 115.606 -51.656 137.725 1.00 35.14 186 ASP B N 1
ATOM 3178 C CA . ASP B 1 186 ? 115.978 -50.618 138.635 1.00 36.27 186 ASP B CA 1
ATOM 3179 C C . ASP B 1 186 ? 114.838 -49.555 138.829 1.00 35.02 186 ASP B C 1
ATOM 3180 O O . ASP B 1 186 ? 114.516 -49.144 139.954 1.00 34.25 186 ASP B O 1
ATOM 3185 N N . ALA B 1 187 ? 114.191 -49.154 137.738 1.00 34.18 187 ALA B N 1
ATOM 3186 C CA . ALA B 1 187 ? 113.065 -48.231 137.830 1.00 33.39 187 ALA B CA 1
ATOM 3187 C C . ALA B 1 187 ? 111.907 -48.870 138.619 1.00 31.67 187 ALA B C 1
ATOM 3188 O O . ALA B 1 187 ? 111.199 -48.189 139.383 1.00 31.66 187 ALA B O 1
ATOM 3190 N N . ALA B 1 188 ? 111.714 -50.174 138.447 1.00 30.35 188 ALA B N 1
ATOM 3191 C CA . ALA B 1 188 ? 110.637 -50.881 139.140 1.00 28.54 188 ALA B CA 1
ATOM 3192 C C . ALA B 1 188 ? 110.944 -51.033 140.649 1.00 29.18 188 ALA B C 1
ATOM 3193 O O . ALA B 1 188 ? 110.074 -50.830 141.507 1.00 28.63 188 ALA B O 1
ATOM 3195 N N . ILE B 1 189 ? 112.175 -51.392 140.967 1.00 30.65 189 ILE B N 1
ATOM 3196 C CA . ILE B 1 189 ? 112.639 -51.460 142.341 1.00 31.35 189 ILE B CA 1
ATOM 3197 C C . ILE B 1 189 ? 112.521 -50.084 143.019 1.00 32.50 189 ILE B C 1
ATOM 3198 O O . ILE B 1 189 ? 112.038 -49.983 144.146 1.00 32.91 189 ILE B O 1
ATOM 3203 N N . THR B 1 190 ? 112.911 -49.026 142.318 1.00 33.66 190 THR B N 1
ATOM 3204 C CA . THR B 1 190 ? 112.785 -47.673 142.842 1.00 34.85 190 THR B CA 1
ATOM 3205 C C . THR B 1 190 ? 111.345 -47.362 143.235 1.00 33.97 190 THR B C 1
ATOM 3206 O O . THR B 1 190 ? 111.100 -46.877 144.330 1.00 35.22 190 THR B O 1
ATOM 3210 N N . GLN B 1 191 ? 110.402 -47.640 142.349 1.00 32.56 191 GLN B N 1
ATOM 3211 C CA . GLN B 1 191 ? 108.990 -47.420 142.629 1.00 31.98 191 GLN B CA 1
ATOM 3212 C C . GLN B 1 191 ? 108.460 -48.288 143.783 1.00 30.62 191 GLN B C 1
ATOM 3213 O O . GLN B 1 191 ? 107.560 -47.897 144.523 1.00 30.46 191 GLN B O 1
ATOM 3219 N N . ALA B 1 192 ? 109.001 -49.491 143.903 1.00 30.11 192 ALA B N 1
ATOM 3220 C CA . ALA B 1 192 ? 108.671 -50.394 144.997 1.00 29.16 192 ALA B CA 1
ATOM 3221 C C . ALA B 1 192 ? 109.175 -49.825 146.337 1.00 30.66 192 ALA B C 1
ATOM 3222 O O . ALA B 1 192 ? 108.506 -49.986 147.380 1.00 30.58 192 ALA B O 1
ATOM 3224 N N . HIS B 1 193 ? 110.336 -49.163 146.305 1.00 31.89 193 HIS B N 1
ATOM 3225 C CA . HIS B 1 193 ? 110.854 -48.480 147.500 1.00 33.56 193 HIS B CA 1
ATOM 3226 C C . HIS B 1 193 ? 109.964 -47.301 147.891 1.00 33.90 193 HIS B C 1
ATOM 3227 O O . HIS B 1 193 ? 109.726 -47.049 149.079 1.00 34.48 193 HIS B O 1
ATOM 3234 N N . VAL B 1 194 ? 109.484 -46.568 146.889 1.00 33.51 194 VAL B N 1
ATOM 3235 C CA . VAL B 1 194 ? 108.622 -45.413 147.157 1.00 34.20 194 VAL B CA 1
ATOM 3236 C C . VAL B 1 194 ? 107.306 -45.871 147.815 1.00 32.69 194 VAL B C 1
ATOM 3237 O O . VAL B 1 194 ? 106.848 -45.318 148.800 1.00 33.65 194 VAL B O 1
ATOM 3241 N N . MET B 1 195 ? 106.720 -46.909 147.255 1.00 30.67 195 MET B N 1
ATOM 3242 C CA . MET B 1 195 ? 105.471 -47.429 147.779 1.00 29.88 195 MET B CA 1
ATOM 3243 C C . MET B 1 195 ? 105.619 -48.166 149.097 1.00 29.56 195 MET B C 1
ATOM 3244 O O . MET B 1 195 ? 104.703 -48.154 149.910 1.00 29.73 195 MET B O 1
ATOM 3249 N N . ALA B 1 196 ? 106.768 -48.806 149.307 1.00 30.73 196 ALA B N 1
ATOM 3250 C CA . ALA B 1 196 ? 107.131 -49.421 150.594 1.00 31.15 196 ALA B CA 1
ATOM 3251 C C . ALA B 1 196 ? 107.256 -48.394 151.712 1.00 32.96 196 ALA B C 1
ATOM 3252 O O . ALA B 1 196 ? 107.010 -48.710 152.870 1.00 33.79 196 ALA B O 1
ATOM 3254 N N . SER B 1 197 ? 107.640 -47.162 151.375 1.00 34.08 197 SER B N 1
ATOM 3255 C CA . SER B 1 197 ? 107.790 -46.107 152.381 1.00 36.42 197 SER B CA 1
ATOM 3256 C C . SER B 1 197 ? 106.434 -45.562 152.858 1.00 35.92 197 SER B C 1
ATOM 3257 O O . SER B 1 197 ? 106.368 -44.870 153.854 1.00 37.66 197 SER B O 1
ATOM 3260 N N . TYR B 1 198 ? 105.357 -45.849 152.139 1.00 33.80 198 TYR B N 1
ATOM 3261 C CA . TYR B 1 198 ? 104.035 -45.491 152.609 1.00 33.77 198 TYR B CA 1
ATOM 3262 C C . TYR B 1 198 ? 103.739 -46.312 153.885 1.00 34.00 198 TYR B C 1
ATOM 3263 O O . TYR B 1 198 ? 103.861 -47.532 153.850 1.00 33.21 198 TYR B O 1
ATOM 3272 N N . PRO B 1 199 ? 103.348 -45.656 154.988 1.00 35.28 199 PRO B N 1
ATOM 3273 C CA . PRO B 1 199 ? 102.995 -46.394 156.205 1.00 35.92 199 PRO B CA 1
ATOM 3274 C C . PRO B 1 199 ? 102.108 -47.603 155.879 1.00 34.31 199 PRO B C 1
ATOM 3275 O O . PRO B 1 199 ? 101.081 -47.481 155.159 1.00 32.86 199 PRO B O 1
ATOM 3279 N N . ALA B 1 200 ? 102.523 -48.766 156.384 1.00 34.16 200 ALA B N 1
ATOM 3280 C CA . ALA B 1 200 ? 101.983 -50.047 155.939 1.00 32.72 200 ALA B CA 1
ATOM 3281 C C . ALA B 1 200 ? 100.507 -50.197 156.253 1.00 32.35 200 ALA B C 1
ATOM 3282 O O . ALA B 1 200 ? 99.726 -50.622 155.417 1.00 31.41 200 ALA B O 1
ATOM 3284 N N . SER B 1 201 ? 100.123 -49.852 157.462 1.00 34.09 201 SER B N 1
ATOM 3285 C CA . SER B 1 201 ? 98.773 -50.091 157.903 1.00 34.64 201 SER B CA 1
ATOM 3286 C C . SER B 1 201 ? 97.729 -49.391 156.997 1.00 33.53 201 SER B C 1
ATOM 3287 O O . SER B 1 201 ? 96.748 -49.983 156.549 1.00 32.40 201 SER B O 1
ATOM 3290 N N . ALA B 1 202 ? 97.941 -48.108 156.746 1.00 34.07 202 ALA B N 1
ATOM 3291 C CA . ALA B 1 202 ? 97.043 -47.340 155.875 1.00 33.03 202 ALA B CA 1
ATOM 3292 C C . ALA B 1 202 ? 97.070 -47.863 154.442 1.00 30.57 202 ALA B C 1
ATOM 3293 O O . ALA B 1 202 ? 96.044 -47.818 153.739 1.00 28.64 202 ALA B O 1
ATOM 3295 N N . PHE B 1 203 ? 98.243 -48.329 154.012 1.00 29.74 203 PHE B N 1
ATOM 3296 C CA . PHE B 1 203 ? 98.389 -48.879 152.692 1.00 27.72 203 PHE B CA 1
ATOM 3297 C C . PHE B 1 203 ? 97.628 -50.160 152.529 1.00 27.09 203 PHE B C 1
ATOM 3298 O O . PHE B 1 203 ? 96.867 -50.298 151.532 1.00 25.44 203 PHE B O 1
ATOM 3306 N N . ILE B 1 204 ? 97.851 -51.087 153.459 1.00 27.77 204 ILE B N 1
ATOM 3307 C CA . ILE B 1 204 ? 97.226 -52.411 153.475 1.00 27.69 204 ILE B CA 1
ATOM 3308 C C . ILE B 1 204 ? 95.719 -52.264 153.468 1.00 27.55 204 ILE B C 1
ATOM 3309 O O . ILE B 1 204 ? 95.030 -52.843 152.649 1.00 26.90 204 ILE B O 1
ATOM 3314 N N . ASN B 1 205 ? 95.201 -51.462 154.378 1.00 28.93 205 ASN B N 1
ATOM 3315 C CA . ASN B 1 205 ? 93.770 -51.266 154.460 1.00 29.17 205 ASN B CA 1
ATOM 3316 C C . ASN B 1 205 ? 93.178 -50.703 153.177 1.00 28.01 205 ASN B C 1
ATOM 3317 O O . ASN B 1 205 ? 92.083 -51.064 152.715 1.00 26.84 205 ASN B O 1
ATOM 3322 N N . THR B 1 206 ? 93.875 -49.731 152.635 1.00 27.14 206 THR B N 1
ATOM 3323 C CA . THR B 1 206 ? 93.418 -49.103 151.413 1.00 25.95 206 THR B CA 1
ATOM 3324 C C . THR B 1 206 ? 93.442 -50.102 150.238 1.00 24.28 206 THR B C 1
ATOM 3325 O O . THR B 1 206 ? 92.493 -50.210 149.445 1.00 22.92 206 THR B O 1
ATOM 3329 N N . LYS B 1 207 ? 94.530 -50.841 150.123 1.00 23.86 207 LYS B N 1
ATOM 3330 C CA . LYS B 1 207 ? 94.651 -51.808 149.054 1.00 23.00 207 LYS B CA 1
ATOM 3331 C C . LYS B 1 207 ? 93.574 -52.893 149.131 1.00 22.87 207 LYS B C 1
ATOM 3332 O O . LYS B 1 207 ? 92.988 -53.255 148.090 1.00 21.68 207 LYS B O 1
ATOM 3338 N N . ARG B 1 208 ? 93.306 -53.394 150.337 1.00 23.79 208 ARG B N 1
ATOM 3339 C CA . ARG B 1 208 ? 92.237 -54.386 150.540 1.00 24.61 208 ARG B CA 1
ATOM 3340 C C . ARG B 1 208 ? 90.899 -53.863 150.002 1.00 24.10 208 ARG B C 1
ATOM 3341 O O . ARG B 1 208 ? 90.130 -54.570 149.359 1.00 23.77 208 ARG B O 1
ATOM 3349 N N . ALA B 1 209 ? 90.595 -52.620 150.339 1.00 24.15 209 ALA B N 1
ATOM 3350 C CA . ALA B 1 209 ? 89.399 -51.977 149.889 1.00 24.27 209 ALA B CA 1
ATOM 3351 C C . ALA B 1 209 ? 89.350 -51.739 148.386 1.00 23.31 209 ALA B C 1
ATOM 3352 O O . ALA B 1 209 ? 88.295 -51.868 147.743 1.00 23.93 209 ALA B O 1
ATOM 3354 N N . VAL B 1 210 ? 90.493 -51.346 147.837 1.00 22.48 210 VAL B N 1
ATOM 3355 C CA . VAL B 1 210 ? 90.689 -51.190 146.380 1.00 21.34 210 VAL B CA 1
ATOM 3356 C C . VAL B 1 210 ? 90.493 -52.505 145.592 1.00 20.74 210 VAL B C 1
ATOM 3357 O O . VAL B 1 210 ? 89.786 -52.524 144.581 1.00 20.33 210 VAL B O 1
ATOM 3361 N N . ASN B 1 211 ? 91.120 -53.563 146.052 1.00 20.12 211 ASN B N 1
ATOM 3362 C CA . ASN B 1 211 ? 91.157 -54.802 145.334 1.00 20.29 211 ASN B CA 1
ATOM 3363 C C . ASN B 1 211 ? 89.966 -55.705 145.582 1.00 20.83 211 ASN B C 1
ATOM 3364 O O . ASN B 1 211 ? 89.746 -56.626 144.826 1.00 20.96 211 ASN B O 1
ATOM 3369 N N . LYS B 1 212 ? 89.211 -55.439 146.635 1.00 21.76 212 LYS B N 1
ATOM 3370 C CA . LYS B 1 212 ? 88.023 -56.227 146.968 1.00 22.52 212 LYS B CA 1
ATOM 3371 C C . LYS B 1 212 ? 87.069 -56.467 145.816 1.00 21.90 212 LYS B C 1
ATOM 3372 O O . LYS B 1 212 ? 86.743 -57.606 145.569 1.00 21.30 212 LYS B O 1
ATOM 3378 N N . PRO B 1 213 ? 86.598 -55.392 145.129 1.00 21.81 213 PRO B N 1
ATOM 3379 C CA . PRO B 1 213 ? 85.749 -55.607 143.984 1.00 21.99 213 PRO B CA 1
ATOM 3380 C C . PRO B 1 213 ? 86.449 -56.293 142.783 1.00 21.05 213 PRO B C 1
ATOM 3381 O O . PRO B 1 213 ? 85.775 -56.934 141.999 1.00 21.08 213 PRO B O 1
ATOM 3385 N N . PHE B 1 214 ? 87.775 -56.176 142.667 1.00 20.48 214 PHE B N 1
ATOM 3386 C CA . PHE B 1 214 ? 88.537 -56.870 141.636 1.00 19.80 214 PHE B CA 1
ATOM 3387 C C . PHE B 1 214 ? 88.525 -58.383 141.951 1.00 20.54 214 PHE B C 1
ATOM 3388 O O . PHE B 1 214 ? 88.225 -59.195 141.112 1.00 20.81 214 PHE B O 1
ATOM 3396 N N . ILE B 1 215 ? 88.818 -58.732 143.199 1.00 21.00 215 ILE B N 1
ATOM 3397 C CA . ILE B 1 215 ? 88.818 -60.099 143.672 1.00 21.16 215 ILE B CA 1
ATOM 3398 C C . ILE B 1 215 ? 87.445 -60.722 143.459 1.00 22.11 215 ILE B C 1
ATOM 3399 O O . ILE B 1 215 ? 87.341 -61.852 143.001 1.00 22.25 215 ILE B O 1
ATOM 3404 N N . HIS B 1 216 ? 86.404 -59.967 143.788 1.00 22.97 216 HIS B N 1
ATOM 3405 C CA . HIS B 1 216 ? 85.053 -60.395 143.656 1.00 23.74 216 HIS B CA 1
ATOM 3406 C C . HIS B 1 216 ? 84.723 -60.610 142.182 1.00 24.02 216 HIS B C 1
ATOM 3407 O O . HIS B 1 216 ? 84.108 -61.625 141.825 1.00 24.90 216 HIS B O 1
ATOM 3414 N N . LEU B 1 217 ? 85.126 -59.677 141.332 1.00 23.13 217 LEU B N 1
ATOM 3415 C CA . LEU B 1 217 ? 84.959 -59.852 139.896 1.00 23.40 217 LEU B CA 1
ATOM 3416 C C . LEU B 1 217 ? 85.608 -61.163 139.391 1.00 23.04 217 LEU B C 1
ATOM 3417 O O . LEU B 1 217 ? 85.024 -61.888 138.601 1.00 23.75 217 LEU B O 1
ATOM 3422 N N . LEU B 1 218 ? 86.833 -61.434 139.814 1.00 22.57 218 LEU B N 1
ATOM 3423 C CA . LEU B 1 218 ? 87.504 -62.654 139.382 1.00 23.19 218 LEU B CA 1
ATOM 3424 C C . LEU B 1 218 ? 86.766 -63.924 139.809 1.00 24.08 218 LEU B C 1
ATOM 3425 O O . LEU B 1 218 ? 86.741 -64.877 139.074 1.00 24.11 218 LEU B O 1
ATOM 3430 N N . GLU B 1 219 ? 86.179 -63.910 140.998 1.00 24.82 219 GLU B N 1
ATOM 3431 C CA . GLU B 1 219 ? 85.411 -65.033 141.474 1.00 27.05 219 GLU B CA 1
ATOM 3432 C C . GLU B 1 219 ? 84.163 -65.246 140.667 1.00 27.99 219 GLU B C 1
ATOM 3433 O O . GLU B 1 219 ? 83.804 -66.397 140.417 1.00 29.36 219 GLU B O 1
ATOM 3439 N N . GLN B 1 220 ? 83.486 -64.155 140.299 1.00 27.96 220 GLN B N 1
ATOM 3440 C CA . GLN B 1 220 ? 82.301 -64.227 139.438 1.00 29.70 220 GLN B CA 1
ATOM 3441 C C . GLN B 1 220 ? 82.684 -64.762 138.060 1.00 29.07 220 GLN B C 1
ATOM 3442 O O . GLN B 1 220 ? 81.937 -65.495 137.438 1.00 30.72 220 GLN B O 1
ATOM 3448 N N . THR B 1 221 ? 83.856 -64.352 137.600 1.00 27.44 221 THR B N 1
ATOM 3449 C CA . THR B 1 221 ? 84.396 -64.763 136.311 1.00 27.47 221 THR B CA 1
ATOM 3450 C C . THR B 1 221 ? 84.754 -66.256 136.318 1.00 29.14 221 THR B C 1
ATOM 3451 O O . THR B 1 221 ? 84.499 -66.951 135.349 1.00 30.09 221 THR B O 1
ATOM 3455 N N . ARG B 1 222 ? 85.329 -66.729 137.429 1.00 28.77 222 ARG B N 1
ATOM 3456 C CA . ARG B 1 222 ? 85.645 -68.122 137.608 1.00 29.87 222 ARG B CA 1
ATOM 3457 C C . ARG B 1 222 ? 84.369 -68.927 137.436 1.00 32.44 222 ARG B C 1
ATOM 3458 O O . ARG B 1 222 ? 84.331 -69.880 136.654 1.00 33.78 222 ARG B O 1
ATOM 3466 N N . ASP B 1 223 ? 83.319 -68.525 138.145 1.00 33.21 223 ASP B N 1
ATOM 3467 C CA . ASP B 1 223 ? 82.062 -69.257 138.141 1.00 35.97 223 ASP B CA 1
ATOM 3468 C C . ASP B 1 223 ? 81.377 -69.188 136.767 1.00 36.57 223 ASP B C 1
ATOM 3469 O O . ASP B 1 223 ? 80.794 -70.188 136.300 1.00 38.79 223 ASP B O 1
ATOM 3474 N N . ALA B 1 224 ? 81.415 -68.011 136.138 1.00 34.64 224 ALA B N 1
ATOM 3475 C CA . ALA B 1 224 ? 80.737 -67.815 134.848 1.00 35.51 224 ALA B CA 1
ATOM 3476 C C . ALA B 1 224 ? 81.424 -68.584 133.718 1.00 36.48 224 ALA B C 1
ATOM 3477 O O . ALA B 1 224 ? 80.769 -69.254 132.949 1.00 39.17 224 ALA B O 1
ATOM 3479 N N . SER B 1 225 ? 82.734 -68.508 133.638 1.00 35.94 225 SER B N 1
ATOM 3480 C CA . SER B 1 225 ? 83.500 -69.261 132.634 1.00 38.27 225 SER B CA 1
ATOM 3481 C C . SER B 1 225 ? 83.405 -70.803 132.734 1.00 41.30 225 SER B C 1
ATOM 3482 O O . SER B 1 225 ? 83.299 -71.520 131.711 1.00 43.49 225 SER B O 1
ATOM 3485 N N . LYS B 1 226 ? 83.445 -71.321 133.948 1.00 43.68 226 LYS B N 1
ATOM 3486 C CA . LYS B 1 226 ? 83.253 -72.771 134.162 1.00 47.48 226 LYS B CA 1
ATOM 3487 C C . LYS B 1 226 ? 81.830 -73.277 133.853 1.00 52.16 226 LYS B C 1
ATOM 3488 O O . LYS B 1 226 ? 81.639 -74.462 133.504 1.00 56.02 226 LYS B O 1
ATOM 3494 N N . ALA B 1 227 ? 80.824 -72.413 133.992 1.00 53.64 227 ALA B N 1
ATOM 3495 C CA . ALA B 1 227 ? 79.451 -72.820 133.712 1.00 57.73 227 ALA B CA 1
ATOM 3496 C C . ALA B 1 227 ? 79.215 -72.828 132.204 1.00 60.45 227 ALA B C 1
ATOM 3497 O O . ALA B 1 227 ? 78.329 -73.538 131.704 1.00 63.33 227 ALA B O 1
ATOM 3499 N N . VAL B 1 228 ? 80.020 -72.039 131.487 1.00 60.40 228 VAL B N 1
ATOM 3500 C CA . VAL B 1 228 ? 80.082 -72.111 130.025 1.00 63.07 228 VAL B CA 1
ATOM 3501 C C . VAL B 1 228 ? 80.554 -73.506 129.546 1.00 66.30 228 VAL B C 1
ATOM 3502 O O . VAL B 1 228 ? 79.776 -74.256 128.921 1.00 68.45 228 VAL B O 1
ATOM 3506 N N . HIS B 1 229 ? 81.808 -73.868 129.851 1.00 66.62 229 HIS B N 1
ATOM 3507 C CA . HIS B 1 229 ? 82.294 -75.232 129.541 1.00 69.59 229 HIS B CA 1
ATOM 3508 C C . HIS B 1 229 ? 81.744 -76.273 130.573 1.00 72.08 229 HIS B C 1
ATOM 3509 O O . HIS B 1 229 ? 82.511 -76.946 131.281 1.00 72.39 229 HIS B O 1
ATOM 3516 N N . LYS B 1 230 ? 80.405 -76.374 130.629 1.00 73.74 230 LYS B N 1
ATOM 3517 C CA . LYS B 1 230 ? 79.660 -77.300 131.517 1.00 75.99 230 LYS B CA 1
ATOM 3518 C C . LYS B 1 230 ? 78.163 -77.173 131.258 1.00 77.44 230 LYS B C 1
ATOM 3519 O O . LYS B 1 230 ? 77.729 -77.113 130.109 1.00 78.21 230 LYS B O 1
ATOM 3521 N N . MET C 1 1 ? 81.423 -18.745 156.763 1.00 41.52 1 MET C N 1
ATOM 3522 C CA . MET C 1 1 ? 82.660 -19.252 156.113 1.00 40.14 1 MET C CA 1
ATOM 3523 C C . MET C 1 1 ? 82.521 -19.469 154.604 1.00 38.24 1 MET C C 1
ATOM 3524 O O . MET C 1 1 ? 83.363 -20.142 154.009 1.00 37.50 1 MET C O 1
ATOM 3529 N N . VAL C 1 2 ? 81.447 -18.942 154.010 1.00 38.24 2 VAL C N 1
ATOM 3530 C CA . VAL C 1 2 ? 81.266 -18.865 152.562 1.00 37.49 2 VAL C CA 1
ATOM 3531 C C . VAL C 1 2 ? 80.599 -17.526 152.275 1.00 38.99 2 VAL C C 1
ATOM 3532 O O . VAL C 1 2 ? 79.939 -17.000 153.141 1.00 39.61 2 VAL C O 1
ATOM 3536 N N . PHE C 1 3 ? 80.765 -16.975 151.078 1.00 39.62 3 PHE C N 1
ATOM 3537 C CA . PHE C 1 3 ? 79.818 -15.949 150.655 1.00 41.59 3 PHE C CA 1
ATOM 3538 C C . PHE C 1 3 ? 79.056 -16.367 149.409 1.00 40.38 3 PHE C C 1
ATOM 3539 O O . PHE C 1 3 ? 79.508 -17.176 148.611 1.00 39.06 3 PHE C O 1
ATOM 3547 N N . GLU C 1 4 ? 77.857 -15.828 149.300 1.00 41.36 4 GLU C N 1
ATOM 3548 C CA . GLU C 1 4 ? 76.917 -16.224 148.294 1.00 41.09 4 GLU C CA 1
ATOM 3549 C C . GLU C 1 4 ? 76.640 -15.022 147.453 1.00 42.82 4 GLU C C 1
ATOM 3550 O O . GLU C 1 4 ? 76.264 -13.969 147.985 1.00 44.96 4 GLU C O 1
ATOM 3556 N N . GLU C 1 5 ? 76.815 -15.172 146.142 1.00 42.35 5 GLU C N 1
ATOM 3557 C CA . GLU C 1 5 ? 76.595 -14.087 145.207 1.00 44.08 5 GLU C CA 1
ATOM 3558 C C . GLU C 1 5 ? 75.808 -14.625 144.045 1.00 43.38 5 GLU C C 1
ATOM 3559 O O . GLU C 1 5 ? 75.748 -15.824 143.823 1.00 41.43 5 GLU C O 1
ATOM 3565 N N . ASN C 1 6 ? 75.201 -13.721 143.297 1.00 45.03 6 ASN C N 1
ATOM 3566 C CA . ASN C 1 6 ? 74.358 -14.108 142.192 1.00 45.15 6 ASN C CA 1
ATOM 3567 C C . ASN C 1 6 ? 74.731 -13.426 140.895 1.00 46.37 6 ASN C C 1
ATOM 3568 O O . ASN C 1 6 ? 74.943 -12.217 140.849 1.00 47.76 6 ASN C O 1
ATOM 3573 N N . SER C 1 7 ? 74.856 -14.239 139.853 1.00 45.55 7 SER C N 1
ATOM 3574 C CA . SER C 1 7 ? 74.924 -13.756 138.493 1.00 46.95 7 SER C CA 1
ATOM 3575 C C . SER C 1 7 ? 73.597 -14.187 137.871 1.00 47.10 7 SER C C 1
ATOM 3576 O O . SER C 1 7 ? 73.472 -15.244 137.256 1.00 45.72 7 SER C O 1
ATOM 3579 N N . ASP C 1 8 ? 72.593 -13.346 138.073 1.00 49.09 8 ASP C N 1
ATOM 3580 C CA . ASP C 1 8 ? 71.210 -13.665 137.734 1.00 49.86 8 ASP C CA 1
ATOM 3581 C C . ASP C 1 8 ? 70.803 -15.026 138.316 1.00 47.55 8 ASP C C 1
ATOM 3582 O O . ASP C 1 8 ? 70.748 -15.171 139.538 1.00 46.89 8 ASP C O 1
ATOM 3587 N N . GLU C 1 9 ? 70.536 -16.014 137.460 1.00 46.59 9 GLU C N 1
ATOM 3588 C CA . GLU C 1 9 ? 70.031 -17.316 137.909 1.00 44.74 9 GLU C CA 1
ATOM 3589 C C . GLU C 1 9 ? 71.153 -18.235 138.403 1.00 41.80 9 GLU C C 1
ATOM 3590 O O . GLU C 1 9 ? 70.884 -19.321 138.852 1.00 39.98 9 GLU C O 1
ATOM 3596 N N . VAL C 1 10 ? 72.396 -17.776 138.328 1.00 41.49 10 VAL C N 1
ATOM 3597 C CA . VAL C 1 10 ? 73.543 -18.513 138.815 1.00 39.36 10 VAL C CA 1
ATOM 3598 C C . VAL C 1 10 ? 73.984 -18.098 140.217 1.00 39.06 10 VAL C C 1
ATOM 3599 O O . VAL C 1 10 ? 74.390 -16.956 140.433 1.00 40.42 10 VAL C O 1
ATOM 3603 N N . ARG C 1 11 ? 73.914 -19.031 141.162 1.00 37.80 11 ARG C N 1
ATOM 3604 C CA . ARG C 1 11 ? 74.426 -18.800 142.508 1.00 37.30 11 ARG C CA 1
ATOM 3605 C C . ARG C 1 11 ? 75.890 -19.127 142.565 1.00 35.95 11 ARG C C 1
ATOM 3606 O O . ARG C 1 11 ? 76.289 -20.238 142.239 1.00 34.21 11 ARG C O 1
ATOM 3614 N N . VAL C 1 12 ? 76.685 -18.172 143.018 1.00 36.93 12 VAL C N 1
ATOM 3615 C CA . VAL C 1 12 ? 78.102 -18.373 143.198 1.00 36.27 12 VAL C CA 1
ATOM 3616 C C . VAL C 1 12 ? 78.428 -18.440 144.690 1.00 35.79 12 VAL C C 1
ATOM 3617 O O . VAL C 1 12 ? 78.245 -17.478 145.428 1.00 36.53 12 VAL C O 1
ATOM 3621 N N . ILE C 1 13 ? 78.949 -19.596 145.099 1.00 34.33 13 ILE C N 1
ATOM 3622 C CA . ILE C 1 13 ? 79.358 -19.840 146.470 1.00 34.03 13 ILE C CA 1
ATOM 3623 C C . ILE C 1 13 ? 80.885 -19.859 146.532 1.00 33.96 13 ILE C C 1
ATOM 3624 O O . ILE C 1 13 ? 81.554 -20.734 145.945 1.00 32.30 13 ILE C O 1
ATOM 3629 N N . THR C 1 14 ? 81.423 -18.860 147.247 1.00 35.30 14 THR C N 1
ATOM 3630 C CA . THR C 1 14 ? 82.844 -18.730 147.422 1.00 35.53 14 THR C CA 1
ATOM 3631 C C . THR C 1 14 ? 83.202 -19.178 148.836 1.00 35.04 14 THR C C 1
ATOM 3632 O O . THR C 1 14 ? 82.666 -18.676 149.814 1.00 35.21 14 THR C O 1
ATOM 3636 N N . LEU C 1 15 ? 84.110 -20.148 148.916 1.00 34.47 15 LEU C N 1
ATOM 3637 C CA . LEU C 1 15 ? 84.612 -20.636 150.192 1.00 34.18 15 LEU C CA 1
ATOM 3638 C C . LEU C 1 15 ? 85.521 -19.573 150.822 1.00 35.76 15 LEU C C 1
ATOM 3639 O O . LEU C 1 15 ? 86.370 -18.960 150.158 1.00 35.96 15 LEU C O 1
ATOM 3644 N N . ASP C 1 16 ? 85.306 -19.350 152.111 1.00 36.31 16 ASP C N 1
ATOM 3645 C CA . ASP C 1 16 ? 85.899 -18.229 152.815 1.00 38.01 16 ASP C CA 1
ATOM 3646 C C . ASP C 1 16 ? 86.332 -18.644 154.229 1.00 38.16 16 ASP C C 1
ATOM 3647 O O . ASP C 1 16 ? 86.038 -17.969 155.219 1.00 39.41 16 ASP C O 1
ATOM 3652 N N . HIS C 1 17 ? 87.050 -19.758 154.309 1.00 36.84 17 HIS C N 1
ATOM 3653 C CA . HIS C 1 17 ? 87.743 -20.131 155.529 1.00 37.07 17 HIS C CA 1
ATOM 3654 C C . HIS C 1 17 ? 88.740 -19.001 155.840 1.00 38.88 17 HIS C C 1
ATOM 3655 O O . HIS C 1 17 ? 89.273 -18.369 154.917 1.00 38.77 17 HIS C O 1
ATOM 3662 N N . PRO C 1 18 ? 88.989 -18.723 157.134 1.00 40.81 18 PRO C N 1
ATOM 3663 C CA . PRO C 1 18 ? 90.101 -17.787 157.455 1.00 42.87 18 PRO C CA 1
ATOM 3664 C C . PRO C 1 18 ? 91.451 -18.120 156.794 1.00 42.70 18 PRO C C 1
ATOM 3665 O O . PRO C 1 18 ? 92.190 -17.199 156.429 1.00 44.11 18 PRO C O 1
ATOM 3669 N N . ASN C 1 19 ? 91.768 -19.409 156.655 1.00 41.38 19 ASN C N 1
ATOM 3670 C CA . ASN C 1 19 ? 92.923 -19.855 155.887 1.00 41.20 19 ASN C CA 1
ATOM 3671 C C . ASN C 1 19 ? 92.637 -19.861 154.376 1.00 40.04 19 ASN C C 1
ATOM 3672 O O . ASN C 1 19 ? 91.623 -20.330 153.929 1.00 38.27 19 ASN C O 1
ATOM 3677 N N . LYS C 1 20 ? 93.559 -19.334 153.594 1.00 41.96 20 LYS C N 1
ATOM 3678 C CA . LYS C 1 20 ? 93.357 -19.142 152.156 1.00 41.53 20 LYS C CA 1
ATOM 3679 C C . LYS C 1 20 ? 93.395 -20.449 151.382 1.00 38.86 20 LYS C C 1
ATOM 3680 O O . LYS C 1 20 ? 93.190 -20.455 150.195 1.00 38.29 20 LYS C O 1
ATOM 3686 N N . HIS C 1 21 ? 93.691 -21.561 152.035 1.00 37.58 21 HIS C N 1
ATOM 3687 C CA . HIS C 1 21 ? 93.644 -22.845 151.341 1.00 35.74 21 HIS C CA 1
ATOM 3688 C C . HIS C 1 21 ? 92.299 -23.572 151.546 1.00 33.83 21 HIS C C 1
ATOM 3689 O O . HIS C 1 21 ? 92.098 -24.635 151.015 1.00 31.01 21 HIS C O 1
ATOM 3696 N N . ASN C 1 22 ? 91.386 -22.949 152.299 1.00 34.44 22 ASN C N 1
ATOM 3697 C CA . ASN C 1 22 ? 90.034 -23.485 152.471 1.00 32.99 22 ASN C CA 1
ATOM 3698 C C . ASN C 1 22 ? 90.012 -24.929 152.960 1.00 31.37 22 ASN C C 1
ATOM 3699 O O . ASN C 1 22 ? 89.337 -25.794 152.358 1.00 29.60 22 ASN C O 1
ATOM 3704 N N . PRO C 1 23 ? 90.742 -25.190 154.056 1.00 32.10 23 PRO C N 1
ATOM 3705 C CA . PRO C 1 23 ? 90.695 -26.504 154.664 1.00 31.57 23 PRO C CA 1
ATOM 3706 C C . PRO C 1 23 ? 89.285 -26.848 155.144 1.00 31.14 23 PRO C C 1
ATOM 3707 O O . PRO C 1 23 ? 88.558 -25.997 155.692 1.00 31.26 23 PRO C O 1
ATOM 3711 N N . PHE C 1 24 ? 88.879 -28.082 154.926 1.00 30.25 24 PHE C N 1
ATOM 3712 C CA . PHE C 1 24 ? 87.546 -28.504 155.357 1.00 29.94 24 PHE C CA 1
ATOM 3713 C C . PHE C 1 24 ? 87.561 -28.779 156.867 1.00 31.25 24 PHE C C 1
ATOM 3714 O O . PHE C 1 24 ? 87.777 -29.903 157.328 1.00 31.68 24 PHE C O 1
ATOM 3722 N N . SER C 1 25 ? 87.385 -27.699 157.621 1.00 32.73 25 SER C N 1
ATOM 3723 C CA . SER C 1 25 ? 87.012 -27.776 159.010 1.00 33.33 25 SER C CA 1
ATOM 3724 C C . SER C 1 25 ? 85.517 -28.055 159.046 1.00 32.80 25 SER C C 1
ATOM 3725 O O . SER C 1 25 ? 84.825 -27.931 158.053 1.00 31.42 25 SER C O 1
ATOM 3728 N N . ARG C 1 26 ? 85.043 -28.429 160.217 1.00 34.04 26 ARG C N 1
ATOM 3729 C CA . ARG C 1 26 ? 83.662 -28.703 160.483 1.00 33.63 26 ARG C CA 1
ATOM 3730 C C . ARG C 1 26 ? 82.802 -27.498 160.105 1.00 33.97 26 ARG C C 1
ATOM 3731 O O . ARG C 1 26 ? 81.770 -27.625 159.449 1.00 32.24 26 ARG C O 1
ATOM 3739 N N . THR C 1 27 ? 83.254 -26.321 160.509 1.00 35.15 27 THR C N 1
ATOM 3740 C CA . THR C 1 27 ? 82.541 -25.104 160.220 1.00 35.90 27 THR C CA 1
ATOM 3741 C C . THR C 1 27 ? 82.433 -24.868 158.716 1.00 34.41 27 THR C C 1
ATOM 3742 O O . THR C 1 27 ? 81.353 -24.533 158.236 1.00 34.85 27 THR C O 1
ATOM 3746 N N . LEU C 1 28 ? 83.526 -25.020 157.973 1.00 33.50 28 LEU C N 1
ATOM 3747 C CA . LEU C 1 28 ? 83.472 -24.791 156.538 1.00 32.49 28 LEU C CA 1
ATOM 3748 C C . LEU C 1 28 ? 82.565 -25.788 155.870 1.00 31.36 28 LEU C C 1
ATOM 3749 O O . LEU C 1 28 ? 81.814 -25.393 154.981 1.00 31.84 28 LEU C O 1
ATOM 3754 N N . GLU C 1 29 ? 82.625 -27.057 156.271 1.00 30.92 29 GLU C N 1
ATOM 3755 C CA . GLU C 1 29 ? 81.716 -28.074 155.725 1.00 29.74 29 GLU C CA 1
ATOM 3756 C C . GLU C 1 29 ? 80.280 -27.655 155.891 1.00 30.39 29 GLU C C 1
ATOM 3757 O O . GLU C 1 29 ? 79.482 -27.705 154.940 1.00 29.39 29 GLU C O 1
ATOM 3763 N N . THR C 1 30 ? 79.942 -27.257 157.109 1.00 31.69 30 THR C N 1
ATOM 3764 C CA . THR C 1 30 ? 78.579 -26.932 157.446 1.00 32.75 30 THR C CA 1
ATOM 3765 C C . THR C 1 30 ? 78.064 -25.743 156.631 1.00 33.37 30 THR C C 1
ATOM 3766 O O . THR C 1 30 ? 76.950 -25.766 156.136 1.00 33.75 30 THR C O 1
ATOM 3770 N N . SER C 1 31 ? 78.877 -24.709 156.513 1.00 33.84 31 SER C N 1
ATOM 3771 C CA . SER C 1 31 ? 78.531 -23.544 155.711 1.00 34.13 31 SER C CA 1
ATOM 3772 C C . SER C 1 31 ? 78.299 -23.921 154.250 1.00 32.67 31 SER C C 1
ATOM 3773 O O . SER C 1 31 ? 77.394 -23.407 153.594 1.00 32.58 31 SER C O 1
ATOM 3776 N N . VAL C 1 32 ? 79.150 -24.799 153.732 1.00 31.23 32 VAL C N 1
ATOM 3777 C CA . VAL C 1 32 ? 79.021 -25.213 152.344 1.00 30.09 32 VAL C CA 1
ATOM 3778 C C . VAL C 1 32 ? 77.737 -26.003 152.170 1.00 30.12 32 VAL C C 1
ATOM 3779 O O . VAL C 1 32 ? 76.978 -25.745 151.227 1.00 29.93 32 VAL C O 1
ATOM 3783 N N . LYS C 1 33 ? 77.504 -26.960 153.071 1.00 29.94 33 LYS C N 1
ATOM 3784 C CA . LYS C 1 33 ? 76.341 -27.830 152.978 1.00 29.81 33 LYS C CA 1
ATOM 3785 C C . LYS C 1 33 ? 75.076 -26.994 153.038 1.00 30.92 33 LYS C C 1
ATOM 3786 O O . LYS C 1 33 ? 74.176 -27.213 152.261 1.00 31.08 33 LYS C O 1
ATOM 3792 N N . ASP C 1 34 ? 75.038 -26.038 153.960 1.00 32.66 34 ASP C N 1
ATOM 3793 C CA . ASP C 1 34 ? 73.903 -25.141 154.154 1.00 33.79 34 ASP C CA 1
ATOM 3794 C C . ASP C 1 34 ? 73.676 -24.243 152.942 1.00 34.39 34 ASP C C 1
ATOM 3795 O O . ASP C 1 34 ? 72.529 -23.916 152.603 1.00 35.88 34 ASP C O 1
ATOM 3800 N N . ALA C 1 35 ? 74.758 -23.779 152.324 1.00 33.74 35 ALA C N 1
ATOM 3801 C CA . ALA C 1 35 ? 74.647 -22.903 151.152 1.00 34.23 35 ALA C CA 1
ATOM 3802 C C . ALA C 1 35 ? 74.088 -23.670 149.942 1.00 33.31 35 ALA C C 1
ATOM 3803 O O . ALA C 1 35 ? 73.284 -23.155 149.151 1.00 34.37 35 ALA C O 1
ATOM 3805 N N . LEU C 1 36 ? 74.531 -24.897 149.815 1.00 32.02 36 LEU C N 1
ATOM 3806 C CA . LEU C 1 36 ? 74.088 -25.781 148.755 1.00 31.33 36 LEU C CA 1
ATOM 3807 C C . LEU C 1 36 ? 72.601 -26.082 148.894 1.00 31.97 36 LEU C C 1
ATOM 3808 O O . LEU C 1 36 ? 71.871 -26.168 147.907 1.00 32.22 36 LEU C O 1
ATOM 3813 N N . ALA C 1 37 ? 72.164 -26.300 150.128 1.00 32.63 37 ALA C N 1
ATOM 3814 C CA . ALA C 1 37 ? 70.776 -26.634 150.391 1.00 33.65 37 ALA C CA 1
ATOM 3815 C C . ALA C 1 37 ? 69.879 -25.416 150.126 1.00 35.23 37 ALA C C 1
ATOM 3816 O O . ALA C 1 37 ? 68.749 -25.555 149.666 1.00 36.31 37 ALA C O 1
ATOM 3818 N N . ARG C 1 38 ? 70.365 -24.224 150.444 1.00 35.70 38 ARG C N 1
ATOM 3819 C CA . ARG C 1 38 ? 69.641 -23.028 150.094 1.00 37.26 38 ARG C CA 1
ATOM 3820 C C . ARG C 1 38 ? 69.572 -22.841 148.585 1.00 36.94 38 ARG C C 1
ATOM 3821 O O . ARG C 1 38 ? 68.526 -22.463 148.053 1.00 38.47 38 ARG C O 1
ATOM 3829 N N . ALA C 1 39 ? 70.683 -23.060 147.897 1.00 35.44 39 ALA C N 1
ATOM 3830 C CA . ALA C 1 39 ? 70.693 -22.931 146.447 1.00 35.46 39 ALA C CA 1
ATOM 3831 C C . ALA C 1 39 ? 69.693 -23.896 145.797 1.00 35.43 39 ALA C C 1
ATOM 3832 O O . ALA C 1 39 ? 69.022 -23.559 144.832 1.00 36.45 39 ALA C O 1
ATOM 3834 N N . ASN C 1 40 ? 69.633 -25.110 146.326 1.00 34.59 40 ASN C N 1
ATOM 3835 C CA . ASN C 1 40 ? 68.788 -26.152 145.766 1.00 34.47 40 ASN C CA 1
ATOM 3836 C C . ASN C 1 40 ? 67.295 -25.836 145.984 1.00 36.08 40 ASN C C 1
ATOM 3837 O O . ASN C 1 40 ? 66.450 -26.165 145.157 1.00 36.55 40 ASN C O 1
ATOM 3842 N N . ALA C 1 41 ? 66.964 -25.202 147.103 1.00 36.96 41 ALA C N 1
ATOM 3843 C CA . ALA C 1 41 ? 65.549 -24.954 147.412 1.00 38.74 41 ALA C CA 1
ATOM 3844 C C . ALA C 1 41 ? 65.068 -23.586 146.904 1.00 40.49 41 ALA C C 1
ATOM 3845 O O . ALA C 1 41 ? 63.869 -23.325 146.879 1.00 42.07 41 ALA C O 1
ATOM 3847 N N . ASP C 1 42 ? 66.015 -22.728 146.512 1.00 40.26 42 ASP C N 1
ATOM 3848 C CA . ASP C 1 42 ? 65.735 -21.386 145.975 1.00 41.88 42 ASP C CA 1
ATOM 3849 C C . ASP C 1 42 ? 65.381 -21.492 144.495 1.00 42.27 42 ASP C C 1
ATOM 3850 O O . ASP C 1 42 ? 66.202 -21.894 143.673 1.00 40.83 42 ASP C O 1
ATOM 3855 N N . ASP C 1 43 ? 64.135 -21.177 144.166 1.00 44.36 43 ASP C N 1
ATOM 3856 C CA . ASP C 1 43 ? 63.639 -21.322 142.792 1.00 45.43 43 ASP C CA 1
ATOM 3857 C C . ASP C 1 43 ? 64.286 -20.345 141.832 1.00 45.58 43 ASP C C 1
ATOM 3858 O O . ASP C 1 43 ? 64.357 -20.598 140.617 1.00 45.70 43 ASP C O 1
ATOM 3863 N N . SER C 1 44 ? 64.758 -19.235 142.389 1.00 45.80 44 SER C N 1
ATOM 3864 C CA . SER C 1 44 ? 65.448 -18.220 141.605 1.00 46.34 44 SER C CA 1
ATOM 3865 C C . SER C 1 44 ? 66.861 -18.650 141.170 1.00 44.16 44 SER C C 1
ATOM 3866 O O . SER C 1 44 ? 67.495 -17.984 140.355 1.00 45.17 44 SER C O 1
ATOM 3869 N N . VAL C 1 45 ? 67.343 -19.756 141.718 1.00 42.05 45 VAL C N 1
ATOM 3870 C CA . VAL C 1 45 ? 68.645 -20.280 141.370 1.00 39.91 45 VAL C CA 1
ATOM 3871 C C . VAL C 1 45 ? 68.458 -21.425 140.397 1.00 39.61 45 VAL C C 1
ATOM 3872 O O . VAL C 1 45 ? 67.680 -22.338 140.659 1.00 39.23 45 VAL C O 1
ATOM 3876 N N . ARG C 1 46 ? 69.163 -21.376 139.274 1.00 39.45 46 ARG C N 1
ATOM 3877 C CA . ARG C 1 46 ? 69.036 -22.398 138.255 1.00 39.53 46 ARG C CA 1
ATOM 3878 C C . ARG C 1 46 ? 70.339 -23.150 137.992 1.00 37.17 46 ARG C C 1
ATOM 3879 O O . ARG C 1 46 ? 70.339 -24.135 137.277 1.00 36.49 46 ARG C O 1
ATOM 3887 N N . ALA C 1 47 ? 71.436 -22.682 138.579 1.00 36.23 47 ALA C N 1
ATOM 3888 C CA . ALA C 1 47 ? 72.735 -23.346 138.483 1.00 34.34 47 ALA C CA 1
ATOM 3889 C C . ALA C 1 47 ? 73.623 -22.788 139.591 1.00 33.71 47 ALA C C 1
ATOM 3890 O O . ALA C 1 47 ? 73.382 -21.687 140.104 1.00 34.77 47 ALA C O 1
ATOM 3892 N N . VAL C 1 48 ? 74.633 -23.546 139.956 1.00 32.19 48 VAL C N 1
ATOM 3893 C CA . VAL C 1 48 ? 75.468 -23.222 141.105 1.00 32.18 48 VAL C CA 1
ATOM 3894 C C . VAL C 1 48 ? 76.947 -23.385 140.760 1.00 31.32 48 VAL C C 1
ATOM 3895 O O . VAL C 1 48 ? 77.349 -24.376 140.153 1.00 30.47 48 VAL C O 1
ATOM 3899 N N . VAL C 1 49 ? 77.722 -22.370 141.115 1.00 32.10 49 VAL C N 1
ATOM 3900 C CA . VAL C 1 49 ? 79.165 -22.411 140.995 1.00 31.60 49 VAL C CA 1
ATOM 3901 C C . VAL C 1 49 ? 79.768 -22.391 142.396 1.00 31.04 49 VAL C C 1
ATOM 3902 O O . VAL C 1 49 ? 79.357 -21.561 143.211 1.00 30.88 49 VAL C O 1
ATOM 3906 N N . VAL C 1 50 ? 80.719 -23.311 142.664 1.00 29.78 50 VAL C N 1
ATOM 3907 C CA . VAL C 1 50 ? 81.548 -23.244 143.870 1.00 29.70 50 VAL C CA 1
ATOM 3908 C C . VAL C 1 50 ? 83.010 -22.950 143.499 1.00 29.87 50 VAL C C 1
ATOM 3909 O O . VAL C 1 50 ? 83.566 -23.563 142.598 1.00 29.29 50 VAL C O 1
ATOM 3913 N N . TYR C 1 51 ? 83.588 -21.983 144.217 1.00 30.92 51 TYR C N 1
ATOM 3914 C CA . TYR C 1 51 ? 84.862 -21.376 143.928 1.00 31.36 51 TYR C CA 1
ATOM 3915 C C . TYR C 1 51 ? 85.582 -21.089 145.251 1.00 31.94 51 TYR C C 1
ATOM 3916 O O . TYR C 1 51 ? 84.991 -20.595 146.209 1.00 32.26 51 TYR C O 1
ATOM 3925 N N . GLY C 1 52 ? 86.866 -21.393 145.306 1.00 32.10 52 GLY C N 1
ATOM 3926 C CA . GLY C 1 52 ? 87.666 -21.083 146.511 1.00 33.04 52 GLY C CA 1
ATOM 3927 C C . GLY C 1 52 ? 87.937 -19.606 146.763 1.00 34.52 52 GLY C C 1
ATOM 3928 O O . GLY C 1 52 ? 88.343 -19.218 147.844 1.00 35.34 52 GLY C O 1
ATOM 3929 N N . GLY C 1 53 ? 87.725 -18.775 145.760 1.00 35.56 53 GLY C N 1
ATOM 3930 C CA . GLY C 1 53 ? 88.030 -17.343 145.874 1.00 37.72 53 GLY C CA 1
ATOM 3931 C C . GLY C 1 53 ? 89.319 -16.998 145.149 1.00 38.77 53 GLY C C 1
ATOM 3932 O O . GLY C 1 53 ? 90.112 -17.881 144.868 1.00 37.51 53 GLY C O 1
ATOM 3933 N N . ALA C 1 54 ? 89.514 -15.720 144.834 1.00 40.97 54 ALA C N 1
ATOM 3934 C CA . ALA C 1 54 ? 90.711 -15.267 144.144 1.00 42.71 54 ALA C CA 1
ATOM 3935 C C . ALA C 1 54 ? 91.924 -15.398 145.035 1.00 43.48 54 ALA C C 1
ATOM 3936 O O . ALA C 1 54 ? 91.894 -14.971 146.182 1.00 44.11 54 ALA C O 1
ATOM 3938 N N . GLU C 1 55 ? 92.995 -15.974 144.480 1.00 44.07 55 GLU C N 1
ATOM 3939 C CA . GLU C 1 55 ? 94.290 -16.151 145.173 1.00 44.63 55 GLU C CA 1
ATOM 3940 C C . GLU C 1 55 ? 94.169 -17.084 146.377 1.00 42.27 55 GLU C C 1
ATOM 3941 O O . GLU C 1 55 ? 94.912 -17.021 147.340 1.00 42.19 55 GLU C O 1
ATOM 3947 N N . ARG C 1 56 ? 93.200 -17.978 146.285 1.00 40.53 56 ARG C N 1
ATOM 3948 C CA . ARG C 1 56 ? 92.958 -18.960 147.313 1.00 38.48 56 ARG C CA 1
ATOM 3949 C C . ARG C 1 56 ? 92.934 -20.310 146.633 1.00 36.79 56 ARG C C 1
ATOM 3950 O O . ARG C 1 56 ? 92.862 -20.383 145.404 1.00 36.96 56 ARG C O 1
ATOM 3958 N N . SER C 1 57 ? 92.989 -21.373 147.432 1.00 35.67 57 SER C N 1
ATOM 3959 C CA . SER C 1 57 ? 92.818 -22.733 146.927 1.00 33.29 57 SER C CA 1
ATOM 3960 C C . SER C 1 57 ? 91.361 -23.143 147.022 1.00 32.37 57 SER C C 1
ATOM 3961 O O . SER C 1 57 ? 90.616 -22.689 147.900 1.00 32.62 57 SER C O 1
ATOM 3964 N N . PHE C 1 58 ? 90.976 -24.032 146.111 1.00 31.13 58 PHE C N 1
ATOM 3965 C CA . PHE C 1 58 ? 89.661 -24.656 146.118 1.00 30.19 58 PHE C CA 1
ATOM 3966 C C . PHE C 1 58 ? 89.415 -25.340 147.472 1.00 29.58 58 PHE C C 1
ATOM 3967 O O . PHE C 1 58 ? 88.458 -25.018 148.186 1.00 29.42 58 PHE C O 1
ATOM 3975 N N . SER C 1 59 ? 90.296 -26.277 147.819 1.00 29.17 59 SER C N 1
ATOM 3976 C CA . SER C 1 59 ? 90.407 -26.789 149.186 1.00 28.90 59 SER C CA 1
ATOM 3977 C C . SER C 1 59 ? 91.649 -27.668 149.322 1.00 28.83 59 SER C C 1
ATOM 3978 O O . SER C 1 59 ? 91.822 -28.611 148.559 1.00 27.01 59 SER C O 1
ATOM 3981 N N . ALA C 1 60 ? 92.498 -27.327 150.297 1.00 30.07 60 ALA C N 1
ATOM 3982 C CA . ALA C 1 60 ? 93.574 -28.173 150.750 1.00 30.35 60 ALA C CA 1
ATOM 3983 C C . ALA C 1 60 ? 93.044 -29.426 151.481 1.00 29.69 60 ALA C C 1
ATOM 3984 O O . ALA C 1 60 ? 93.811 -30.320 151.819 1.00 29.98 60 ALA C O 1
ATOM 3986 N N . GLY C 1 61 ? 91.734 -29.492 151.693 1.00 29.19 61 GLY C N 1
ATOM 3987 C CA . GLY C 1 61 ? 91.093 -30.686 152.233 1.00 28.75 61 GLY C CA 1
ATOM 3988 C C . GLY C 1 61 ? 91.075 -30.709 153.756 1.00 29.96 61 GLY C C 1
ATOM 3989 O O . GLY C 1 61 ? 91.223 -29.670 154.404 1.00 30.90 61 GLY C O 1
ATOM 3990 N N . GLY C 1 62 ? 90.898 -31.898 154.324 1.00 30.54 62 GLY C N 1
ATOM 3991 C CA . GLY C 1 62 ? 90.949 -32.070 155.779 1.00 32.99 62 GLY C CA 1
ATOM 3992 C C . GLY C 1 62 ? 92.366 -32.097 156.363 1.00 35.42 62 GLY C C 1
ATOM 3993 O O . GLY C 1 62 ? 93.345 -32.429 155.672 1.00 35.40 62 GLY C O 1
ATOM 3994 N N . ASP C 1 63 ? 92.493 -31.794 157.652 1.00 38.35 63 ASP C N 1
ATOM 3995 C CA . ASP C 1 63 ? 93.806 -31.823 158.306 1.00 40.79 63 ASP C CA 1
ATOM 3996 C C . ASP C 1 63 ? 94.259 -33.280 158.541 1.00 41.01 63 ASP C C 1
ATOM 3997 O O . ASP C 1 63 ? 93.662 -33.990 159.360 1.00 41.57 63 ASP C O 1
ATOM 4002 N N . PHE C 1 64 ? 95.307 -33.715 157.832 1.00 41.22 64 PHE C N 1
ATOM 4003 C CA . PHE C 1 64 ? 95.802 -35.090 157.957 1.00 41.80 64 PHE C CA 1
ATOM 4004 C C . PHE C 1 64 ? 96.309 -35.386 159.370 1.00 44.72 64 PHE C C 1
ATOM 4005 O O . PHE C 1 64 ? 96.129 -36.498 159.878 1.00 44.54 64 PHE C O 1
ATOM 4013 N N . ASN C 1 65 ? 96.972 -34.408 159.982 1.00 47.38 65 ASN C N 1
ATOM 4014 C CA . ASN C 1 65 ? 97.427 -34.550 161.363 1.00 50.67 65 ASN C CA 1
ATOM 4015 C C . ASN C 1 65 ? 96.272 -34.795 162.309 1.00 50.90 65 ASN C C 1
ATOM 4016 O O . ASN C 1 65 ? 96.345 -35.677 163.147 1.00 51.88 65 ASN C O 1
ATOM 4021 N N . GLU C 1 66 ? 95.213 -34.011 162.186 1.00 50.93 66 GLU C N 1
ATOM 4022 C CA . GLU C 1 66 ? 94.022 -34.248 162.994 1.00 52.37 66 GLU C CA 1
ATOM 4023 C C . GLU C 1 66 ? 93.482 -35.661 162.810 1.00 50.82 66 GLU C C 1
ATOM 4024 O O . GLU C 1 66 ? 93.156 -36.324 163.785 1.00 51.95 66 GLU C O 1
ATOM 4030 N N . VAL C 1 67 ? 93.387 -36.140 161.577 1.00 49.02 67 VAL C N 1
ATOM 4031 C CA . VAL C 1 67 ? 92.808 -37.467 161.390 1.00 48.65 67 VAL C CA 1
ATOM 4032 C C . VAL C 1 67 ? 93.688 -38.591 162.007 1.00 49.69 67 VAL C C 1
ATOM 4033 O O . VAL C 1 67 ? 93.159 -39.503 162.667 1.00 49.53 67 VAL C O 1
ATOM 4037 N N . LYS C 1 68 ? 95.009 -38.508 161.834 1.00 50.53 68 LYS C N 1
ATOM 4038 C CA . LYS C 1 68 ? 95.928 -39.491 162.430 1.00 52.15 68 LYS C CA 1
ATOM 4039 C C . LYS C 1 68 ? 95.885 -39.469 163.961 1.00 54.00 68 LYS C C 1
ATOM 4040 O O . LYS C 1 68 ? 96.199 -40.487 164.610 1.00 55.51 68 LYS C O 1
ATOM 4046 N N . GLN C 1 69 ? 95.510 -38.327 164.540 1.00 53.90 69 GLN C N 1
ATOM 4047 C CA . GLN C 1 69 ? 95.528 -38.177 165.999 1.00 55.87 69 GLN C CA 1
ATOM 4048 C C . GLN C 1 69 ? 94.190 -38.556 166.673 1.00 55.12 69 GLN C C 1
ATOM 4049 O O . GLN C 1 69 ? 94.122 -38.620 167.897 1.00 56.25 69 GLN C O 1
ATOM 4055 N N . LEU C 1 70 ? 93.148 -38.813 165.875 1.00 52.50 70 LEU C N 1
ATOM 4056 C CA . LEU C 1 70 ? 91.831 -39.220 166.389 1.00 52.27 70 LEU C CA 1
ATOM 4057 C C . LEU C 1 70 ? 91.885 -40.472 167.286 1.00 53.69 70 LEU C C 1
ATOM 4058 O O . LEU C 1 70 ? 92.268 -41.552 166.845 1.00 53.25 70 LEU C O 1
ATOM 4063 N N . SER C 1 71 ? 91.481 -40.311 168.551 1.00 55.69 71 SER C N 1
ATOM 4064 C CA . SER C 1 71 ? 91.714 -41.338 169.573 1.00 57.29 71 SER C CA 1
ATOM 4065 C C . SER C 1 71 ? 90.649 -42.440 169.669 1.00 57.24 71 SER C C 1
ATOM 4066 O O . SER C 1 71 ? 90.896 -43.453 170.311 1.00 59.23 71 SER C O 1
ATOM 4069 N N . ARG C 1 72 ? 89.489 -42.260 169.037 1.00 55.23 72 ARG C N 1
ATOM 4070 C CA . ARG C 1 72 ? 88.405 -43.238 169.132 1.00 55.56 72 ARG C CA 1
ATOM 4071 C C . ARG C 1 72 ? 87.858 -43.634 167.761 1.00 51.82 72 ARG C C 1
ATOM 4072 O O . ARG C 1 72 ? 87.838 -42.845 166.826 1.00 49.75 72 ARG C O 1
ATOM 4080 N N . SER C 1 73 ? 87.408 -44.875 167.659 1.00 51.34 73 SER C N 1
ATOM 4081 C CA . SER C 1 73 ? 86.748 -45.372 166.461 1.00 48.72 73 SER C CA 1
ATOM 4082 C C . SER C 1 73 ? 85.602 -44.412 166.060 1.00 46.77 73 SER C C 1
ATOM 4083 O O . SER C 1 73 ? 85.510 -43.966 164.908 1.00 43.52 73 SER C O 1
ATOM 4086 N N . GLU C 1 74 ? 84.758 -44.092 167.043 1.00 47.79 74 GLU C N 1
ATOM 4087 C CA . GLU C 1 74 ? 83.622 -43.153 166.886 1.00 46.96 74 GLU C CA 1
ATOM 4088 C C . GLU C 1 74 ? 84.009 -41.764 166.350 1.00 44.57 74 GLU C C 1
ATOM 4089 O O . GLU C 1 74 ? 83.242 -41.146 165.605 1.00 41.97 74 GLU C O 1
ATOM 4095 N N . ASP C 1 75 ? 85.192 -41.279 166.746 1.00 44.56 75 ASP C N 1
ATOM 4096 C CA . ASP C 1 75 ? 85.750 -40.011 166.227 1.00 43.45 75 ASP C CA 1
ATOM 4097 C C . ASP C 1 75 ? 85.948 -40.043 164.733 1.00 40.84 75 ASP C C 1
ATOM 4098 O O . ASP C 1 75 ? 85.611 -39.094 164.035 1.00 39.92 75 ASP C O 1
ATOM 4103 N N . ILE C 1 76 ? 86.520 -41.146 164.260 1.00 40.19 76 ILE C N 1
ATOM 4104 C CA . ILE C 1 76 ? 86.797 -41.352 162.856 1.00 38.67 76 ILE C CA 1
ATOM 4105 C C . ILE C 1 76 ? 85.511 -41.624 162.043 1.00 36.57 76 ILE C C 1
ATOM 4106 O O . ILE C 1 76 ? 85.379 -41.141 160.945 1.00 34.10 76 ILE C O 1
ATOM 4111 N N . GLU C 1 77 ? 84.607 -42.424 162.595 1.00 37.43 77 GLU C N 1
ATOM 4112 C CA . GLU C 1 77 ? 83.263 -42.603 162.067 1.00 38.04 77 GLU C CA 1
ATOM 4113 C C . GLU C 1 77 ? 82.474 -41.291 161.834 1.00 37.23 77 GLU C C 1
ATOM 4114 O O . GLU C 1 77 ? 81.995 -41.045 160.725 1.00 35.94 77 GLU C O 1
ATOM 4120 N N . GLU C 1 78 ? 82.336 -40.474 162.876 1.00 38.86 78 GLU C N 1
ATOM 4121 C CA . GLU C 1 78 ? 81.705 -39.151 162.779 1.00 39.46 78 GLU C CA 1
ATOM 4122 C C . GLU C 1 78 ? 82.421 -38.346 161.709 1.00 36.85 78 GLU C C 1
ATOM 4123 O O . GLU C 1 78 ? 81.804 -37.603 160.957 1.00 35.20 78 GLU C O 1
ATOM 4129 N N . TRP C 1 79 ? 83.736 -38.500 161.635 1.00 36.16 79 TRP C N 1
ATOM 4130 C CA . TRP C 1 79 ? 84.466 -37.805 160.575 1.00 34.17 79 TRP C CA 1
ATOM 4131 C C . TRP C 1 79 ? 84.176 -38.367 159.156 1.00 31.75 79 TRP C C 1
ATOM 4132 O O . TRP C 1 79 ? 84.019 -37.579 158.183 1.00 29.99 79 TRP C O 1
ATOM 4143 N N . ILE C 1 80 ? 84.093 -39.698 159.025 1.00 30.61 80 ILE C N 1
ATOM 4144 C CA . ILE C 1 80 ? 83.715 -40.305 157.771 1.00 28.76 80 ILE C CA 1
ATOM 4145 C C . ILE C 1 80 ? 82.277 -39.867 157.368 1.00 28.11 80 ILE C C 1
ATOM 4146 O O . ILE C 1 80 ? 82.036 -39.562 156.193 1.00 27.01 80 ILE C O 1
ATOM 4151 N N . ASP C 1 81 ? 81.337 -39.849 158.313 1.00 28.62 81 ASP C N 1
ATOM 4152 C CA . ASP C 1 81 ? 79.980 -39.359 158.043 1.00 28.61 81 ASP C CA 1
ATOM 4153 C C . ASP C 1 81 ? 79.971 -37.922 157.553 1.00 28.14 81 ASP C C 1
ATOM 4154 O O . ASP C 1 81 ? 79.253 -37.596 156.628 1.00 27.79 81 ASP C O 1
ATOM 4159 N N . ARG C 1 82 ? 80.785 -37.075 158.161 1.00 28.40 82 ARG C N 1
ATOM 4160 C CA . ARG C 1 82 ? 80.951 -35.724 157.714 1.00 28.67 82 ARG C CA 1
ATOM 4161 C C . ARG C 1 82 ? 81.410 -35.630 156.281 1.00 27.63 82 ARG C C 1
ATOM 4162 O O . ARG C 1 82 ? 80.892 -34.831 155.490 1.00 27.16 82 ARG C O 1
ATOM 4170 N N . VAL C 1 83 ? 82.404 -36.445 155.954 1.00 26.80 83 VAL C N 1
ATOM 4171 C CA . VAL C 1 83 ? 83.014 -36.426 154.621 1.00 25.43 83 VAL C CA 1
ATOM 4172 C C . VAL C 1 83 ? 81.976 -36.859 153.572 1.00 24.44 83 VAL C C 1
ATOM 4173 O O . VAL C 1 83 ? 81.779 -36.203 152.542 1.00 23.26 83 VAL C O 1
ATOM 4177 N N . ILE C 1 84 ? 81.292 -37.965 153.843 1.00 24.75 84 ILE C N 1
ATOM 4178 C CA . ILE C 1 84 ? 80.371 -38.494 152.903 1.00 23.84 84 ILE C CA 1
ATOM 4179 C C . ILE C 1 84 ? 79.156 -37.572 152.788 1.00 24.41 84 ILE C C 1
ATOM 4180 O O . ILE C 1 84 ? 78.626 -37.414 151.690 1.00 23.22 84 ILE C O 1
ATOM 4185 N N . ASP C 1 85 ? 78.722 -36.982 153.914 1.00 25.32 85 ASP C N 1
ATOM 4186 C CA . ASP C 1 85 ? 77.595 -36.041 153.927 1.00 25.85 85 ASP C CA 1
ATOM 4187 C C . ASP C 1 85 ? 77.893 -34.811 153.100 1.00 25.81 85 ASP C C 1
ATOM 4188 O O . ASP C 1 85 ? 77.048 -34.342 152.374 1.00 26.01 85 ASP C O 1
ATOM 4193 N N . LEU C 1 86 ? 79.116 -34.296 153.209 1.00 25.69 86 LEU C N 1
ATOM 4194 C CA . LEU C 1 86 ? 79.566 -33.178 152.376 1.00 26.09 86 LEU C CA 1
ATOM 4195 C C . LEU C 1 86 ? 79.368 -33.471 150.881 1.00 25.14 86 LEU C C 1
ATOM 4196 O O . LEU C 1 86 ? 78.839 -32.652 150.123 1.00 25.76 86 LEU C O 1
ATOM 4201 N N . TYR C 1 87 ? 79.807 -34.646 150.459 1.00 24.14 87 TYR C N 1
ATOM 4202 C CA . TYR C 1 87 ? 79.774 -35.015 149.042 1.00 22.93 87 TYR C CA 1
ATOM 4203 C C . TYR C 1 87 ? 78.364 -35.313 148.572 1.00 23.20 87 TYR C C 1
ATOM 4204 O O . TYR C 1 87 ? 78.013 -34.981 147.480 1.00 23.03 87 TYR C O 1
ATOM 4213 N N . GLN C 1 88 ? 77.565 -35.952 149.398 1.00 24.38 88 GLN C N 1
ATOM 4214 C CA . GLN C 1 88 ? 76.170 -36.240 149.066 1.00 25.23 88 GLN C CA 1
ATOM 4215 C C . GLN C 1 88 ? 75.397 -34.935 148.913 1.00 25.65 88 GLN C C 1
ATOM 4216 O O . GLN C 1 88 ? 74.561 -34.814 148.024 1.00 25.75 88 GLN C O 1
ATOM 4222 N N . ALA C 1 89 ? 75.701 -33.960 149.778 1.00 26.01 89 ALA C N 1
ATOM 4223 C CA . ALA C 1 89 ? 75.133 -32.614 149.689 1.00 26.51 89 ALA C CA 1
ATOM 4224 C C . ALA C 1 89 ? 75.267 -32.071 148.279 1.00 26.32 89 ALA C C 1
ATOM 4225 O O . ALA C 1 89 ? 74.286 -31.498 147.747 1.00 27.81 89 ALA C O 1
ATOM 4227 N N . VAL C 1 90 ? 76.451 -32.236 147.671 1.00 25.07 90 VAL C N 1
ATOM 4228 C CA . VAL C 1 90 ? 76.686 -31.732 146.308 1.00 24.67 90 VAL C CA 1
ATOM 4229 C C . VAL C 1 90 ? 75.917 -32.568 145.261 1.00 24.61 90 VAL C C 1
ATOM 4230 O O . VAL C 1 90 ? 75.310 -32.034 144.322 1.00 24.46 90 VAL C O 1
ATOM 4234 N N . LEU C 1 91 ? 75.956 -33.890 145.422 1.00 23.93 91 LEU C N 1
ATOM 4235 C CA . LEU C 1 91 ? 75.279 -34.762 144.468 1.00 23.95 91 LEU C CA 1
ATOM 4236 C C . LEU C 1 91 ? 73.765 -34.590 144.474 1.00 25.08 91 LEU C C 1
ATOM 4237 O O . LEU C 1 91 ? 73.080 -34.852 143.479 1.00 25.34 91 LEU C O 1
ATOM 4242 N N . ASN C 1 92 ? 73.233 -34.184 145.625 1.00 26.43 92 ASN C N 1
ATOM 4243 C CA . ASN C 1 92 ? 71.810 -34.020 145.763 1.00 27.90 92 ASN C CA 1
ATOM 4244 C C . ASN C 1 92 ? 71.262 -32.667 145.309 1.00 28.36 92 ASN C C 1
ATOM 4245 O O . ASN C 1 92 ? 70.056 -32.459 145.339 1.00 29.51 92 ASN C O 1
ATOM 4250 N N . VAL C 1 93 ? 72.136 -31.781 144.840 1.00 28.12 93 VAL C N 1
ATOM 4251 C CA . VAL C 1 93 ? 71.690 -30.531 144.226 1.00 29.22 93 VAL C CA 1
ATOM 4252 C C . VAL C 1 93 ? 71.217 -30.861 142.823 1.00 30.13 93 VAL C C 1
ATOM 4253 O O . VAL C 1 93 ? 71.995 -31.318 141.989 1.00 30.17 93 VAL C O 1
ATOM 4257 N N . ASN C 1 94 ? 69.944 -30.642 142.550 1.00 32.56 94 ASN C N 1
ATOM 4258 C CA . ASN C 1 94 ? 69.349 -31.095 141.277 1.00 34.43 94 ASN C CA 1
ATOM 4259 C C . ASN C 1 94 ? 69.429 -30.035 140.151 1.00 35.04 94 ASN C C 1
ATOM 4260 O O . ASN C 1 94 ? 68.758 -30.175 139.107 1.00 37.65 94 ASN C O 1
ATOM 4265 N N . LYS C 1 95 ? 70.174 -28.970 140.402 1.00 33.69 95 LYS C N 1
ATOM 4266 C CA . LYS C 1 95 ? 70.507 -27.980 139.430 1.00 33.29 95 LYS C CA 1
ATOM 4267 C C . LYS C 1 95 ? 71.955 -28.212 139.017 1.00 31.46 95 LYS C C 1
ATOM 4268 O O . LYS C 1 95 ? 72.722 -28.831 139.750 1.00 30.02 95 LYS C O 1
ATOM 4274 N N . PRO C 1 96 ? 72.336 -27.725 137.842 1.00 31.42 96 PRO C N 1
ATOM 4275 C CA . PRO C 1 96 ? 73.723 -27.775 137.385 1.00 30.43 96 PRO C CA 1
ATOM 4276 C C . PRO C 1 96 ? 74.719 -27.286 138.426 1.00 29.67 96 PRO C C 1
ATOM 4277 O O . PRO C 1 96 ? 74.517 -26.235 139.017 1.00 30.20 96 PRO C O 1
ATOM 4281 N N . THR C 1 97 ? 75.790 -28.035 138.643 1.00 28.63 97 THR C N 1
ATOM 4282 C CA . THR C 1 97 ? 76.852 -27.619 139.579 1.00 28.45 97 THR C CA 1
ATOM 4283 C C . THR C 1 97 ? 78.188 -27.569 138.881 1.00 28.18 97 THR C C 1
ATOM 4284 O O . THR C 1 97 ? 78.545 -28.509 138.171 1.00 27.00 97 THR C O 1
ATOM 4288 N N . ILE C 1 98 ? 78.909 -26.466 139.095 1.00 28.91 98 ILE C N 1
ATOM 4289 C CA . ILE C 1 98 ? 80.188 -26.222 138.453 1.00 29.15 98 ILE C CA 1
ATOM 4290 C C . ILE C 1 98 ? 81.207 -25.865 139.519 1.00 28.33 98 ILE C C 1
ATOM 4291 O O . ILE C 1 98 ? 80.964 -24.999 140.324 1.00 28.64 98 ILE C O 1
ATOM 4296 N N . ALA C 1 99 ? 82.329 -26.577 139.521 1.00 28.00 99 ALA C N 1
ATOM 4297 C CA . ALA C 1 99 ? 83.439 -26.344 140.417 1.00 27.38 99 ALA C CA 1
ATOM 4298 C C . ALA C 1 99 ? 84.492 -25.552 139.657 1.00 28.57 99 ALA C C 1
ATOM 4299 O O . ALA C 1 99 ? 84.949 -25.985 138.602 1.00 28.24 99 ALA C O 1
ATOM 4301 N N . ALA C 1 100 ? 84.880 -24.399 140.211 1.00 29.72 100 ALA C N 1
ATOM 4302 C CA . ALA C 1 100 ? 85.936 -23.560 139.646 1.00 30.61 100 ALA C CA 1
ATOM 4303 C C . ALA C 1 100 ? 87.175 -23.664 140.526 1.00 30.58 100 ALA C C 1
ATOM 4304 O O . ALA C 1 100 ? 87.277 -23.000 141.568 1.00 30.77 100 ALA C O 1
ATOM 4306 N N . VAL C 1 101 ? 88.121 -24.504 140.078 1.00 30.16 101 VAL C N 1
ATOM 4307 C CA . VAL C 1 101 ? 89.257 -24.915 140.885 1.00 29.66 101 VAL C CA 1
ATOM 4308 C C . VAL C 1 101 ? 90.516 -24.095 140.610 1.00 30.84 101 VAL C C 1
ATOM 4309 O O . VAL C 1 101 ? 91.088 -24.120 139.524 1.00 30.84 101 VAL C O 1
ATOM 4313 N N . ASP C 1 102 ? 90.927 -23.350 141.619 1.00 31.81 102 ASP C N 1
ATOM 4314 C CA . ASP C 1 102 ? 92.179 -22.635 141.557 1.00 33.53 102 ASP C CA 1
ATOM 4315 C C . ASP C 1 102 ? 93.025 -23.085 142.726 1.00 33.24 102 ASP C C 1
ATOM 4316 O O . ASP C 1 102 ? 92.511 -23.709 143.662 1.00 31.69 102 ASP C O 1
ATOM 4321 N N . GLY C 1 103 ? 94.316 -22.768 142.685 1.00 34.60 103 GLY C N 1
ATOM 4322 C CA . GLY C 1 103 ? 95.218 -23.239 143.721 1.00 34.74 103 GLY C CA 1
ATOM 4323 C C . GLY C 1 103 ? 95.119 -24.758 143.814 1.00 33.37 103 GLY C C 1
ATOM 4324 O O . GLY C 1 103 ? 95.058 -25.473 142.796 1.00 32.14 103 GLY C O 1
ATOM 4325 N N . TYR C 1 104 ? 95.081 -25.243 145.045 1.00 33.22 104 TYR C N 1
ATOM 4326 C CA . TYR C 1 104 ? 95.107 -26.667 145.313 1.00 31.93 104 TYR C CA 1
ATOM 4327 C C . TYR C 1 104 ? 93.757 -27.260 145.606 1.00 30.09 104 TYR C C 1
ATOM 4328 O O . TYR C 1 104 ? 92.977 -26.659 146.343 1.00 30.19 104 TYR C O 1
ATOM 4337 N N . ALA C 1 105 ? 93.517 -28.446 145.026 1.00 28.36 105 ALA C N 1
ATOM 4338 C CA . ALA C 1 105 ? 92.425 -29.353 145.401 1.00 26.76 105 ALA C CA 1
ATOM 4339 C C . ALA C 1 105 ? 93.111 -30.634 145.904 1.00 26.42 105 ALA C C 1
ATOM 4340 O O . ALA C 1 105 ? 93.579 -31.462 145.097 1.00 25.89 105 ALA C O 1
ATOM 4342 N N . ILE C 1 106 ? 93.231 -30.761 147.230 1.00 26.18 106 ILE C N 1
ATOM 4343 C CA . ILE C 1 106 ? 93.978 -31.845 147.839 1.00 26.11 106 ILE C CA 1
ATOM 4344 C C . ILE C 1 106 ? 93.046 -32.738 148.662 1.00 25.68 106 ILE C C 1
ATOM 4345 O O . ILE C 1 106 ? 92.267 -32.260 149.459 1.00 25.88 106 ILE C O 1
ATOM 4350 N N . GLY C 1 107 ? 93.132 -34.044 148.460 1.00 25.69 107 GLY C N 1
ATOM 4351 C CA . GLY C 1 107 ? 92.409 -35.008 149.281 1.00 24.91 107 GLY C CA 1
ATOM 4352 C C . GLY C 1 107 ? 90.922 -34.785 149.180 1.00 24.27 107 GLY C C 1
ATOM 4353 O O . GLY C 1 107 ? 90.338 -34.930 148.099 1.00 23.32 107 GLY C O 1
ATOM 4354 N N . MET C 1 108 ? 90.306 -34.433 150.306 1.00 24.53 108 MET C N 1
ATOM 4355 C CA . MET C 1 108 ? 88.900 -34.070 150.332 1.00 24.76 108 MET C CA 1
ATOM 4356 C C . MET C 1 108 ? 88.562 -33.006 149.320 1.00 24.12 108 MET C C 1
ATOM 4357 O O . MET C 1 108 ? 87.459 -32.977 148.820 1.00 24.05 108 MET C O 1
ATOM 4362 N N . GLY C 1 109 ? 89.489 -32.097 149.057 1.00 24.68 109 GLY C N 1
ATOM 4363 C CA . GLY C 1 109 ? 89.260 -31.050 148.081 1.00 24.93 109 GLY C CA 1
ATOM 4364 C C . GLY C 1 109 ? 89.129 -31.552 146.662 1.00 24.17 109 GLY C C 1
ATOM 4365 O O . GLY C 1 109 ? 88.308 -31.035 145.881 1.00 24.30 109 GLY C O 1
ATOM 4366 N N . PHE C 1 110 ? 89.961 -32.545 146.347 1.00 23.62 110 PHE C N 1
ATOM 4367 C CA . PHE C 1 110 ? 89.946 -33.261 145.086 1.00 23.38 110 PHE C CA 1
ATOM 4368 C C . PHE C 1 110 ? 88.638 -34.113 144.984 1.00 22.71 110 PHE C C 1
ATOM 4369 O O . PHE C 1 110 ? 87.931 -34.069 143.983 1.00 22.37 110 PHE C O 1
ATOM 4377 N N . GLN C 1 111 ? 88.329 -34.861 146.033 1.00 22.40 111 GLN C N 1
ATOM 4378 C CA . GLN C 1 111 ? 87.076 -35.655 146.083 1.00 21.96 111 GLN C CA 1
ATOM 4379 C C . GLN C 1 111 ? 85.835 -34.790 145.988 1.00 21.71 111 GLN C C 1
ATOM 4380 O O . GLN C 1 111 ? 84.880 -35.125 145.320 1.00 21.62 111 GLN C O 1
ATOM 4386 N N . PHE C 1 112 ? 85.856 -33.680 146.688 1.00 22.68 112 PHE C N 1
ATOM 4387 C CA . PHE C 1 112 ? 84.774 -32.717 146.647 1.00 22.79 112 PHE C CA 1
ATOM 4388 C C . PHE C 1 112 ? 84.520 -32.270 145.212 1.00 22.80 112 PHE C C 1
ATOM 4389 O O . PHE C 1 112 ? 83.394 -32.282 144.726 1.00 22.94 112 PHE C O 1
ATOM 4397 N N . ALA C 1 113 ? 85.577 -31.887 144.513 1.00 22.53 113 ALA C N 1
ATOM 4398 C CA . ALA C 1 113 ? 85.430 -31.433 143.156 1.00 22.77 113 ALA C CA 1
ATOM 4399 C C . ALA C 1 113 ? 84.804 -32.442 142.233 1.00 22.55 113 ALA C C 1
ATOM 4400 O O . ALA C 1 113 ? 84.107 -32.059 141.313 1.00 22.82 113 ALA C O 1
ATOM 4402 N N . LEU C 1 114 ? 85.081 -33.728 142.468 1.00 22.27 114 LEU C N 1
ATOM 4403 C CA . LEU C 1 114 ? 84.530 -34.825 141.658 1.00 21.82 114 LEU C CA 1
ATOM 4404 C C . LEU C 1 114 ? 83.011 -35.024 141.769 1.00 21.82 114 LEU C C 1
ATOM 4405 O O . LEU C 1 114 ? 82.428 -35.753 140.992 1.00 21.37 114 LEU C O 1
ATOM 4410 N N . MET C 1 115 ? 82.389 -34.340 142.732 1.00 22.41 115 MET C N 1
ATOM 4411 C CA . MET C 1 115 ? 80.948 -34.410 142.940 1.00 22.33 115 MET C CA 1
ATOM 4412 C C . MET C 1 115 ? 80.175 -33.445 142.023 1.00 23.41 115 MET C C 1
ATOM 4413 O O . MET C 1 115 ? 78.948 -33.580 141.852 1.00 23.83 115 MET C O 1
ATOM 4418 N N . PHE C 1 116 ? 80.903 -32.480 141.439 1.00 23.04 116 PHE C N 1
ATOM 4419 C CA . PHE C 1 116 ? 80.304 -31.460 140.610 1.00 23.31 116 PHE C CA 1
ATOM 4420 C C . PHE C 1 116 ? 80.070 -32.010 139.208 1.00 23.70 116 PHE C C 1
ATOM 4421 O O . PHE C 1 116 ? 80.787 -32.886 138.760 1.00 21.97 116 PHE C O 1
ATOM 4429 N N . ASP C 1 117 ? 79.044 -31.482 138.536 1.00 24.80 117 ASP C N 1
ATOM 4430 C CA . ASP C 1 117 ? 78.708 -31.890 137.166 1.00 25.17 117 ASP C CA 1
ATOM 4431 C C . ASP C 1 117 ? 79.814 -31.560 136.213 1.00 25.95 117 ASP C C 1
ATOM 4432 O O . ASP C 1 117 ? 80.062 -32.309 135.281 1.00 25.94 117 ASP C O 1
ATOM 4437 N N . GLN C 1 118 ? 80.460 -30.415 136.415 1.00 27.08 118 GLN C N 1
ATOM 4438 C CA . GLN C 1 118 ? 81.552 -30.004 135.543 1.00 28.13 118 GLN C CA 1
ATOM 4439 C C . GLN C 1 118 ? 82.605 -29.325 136.402 1.00 27.35 118 GLN C C 1
ATOM 4440 O O . GLN C 1 118 ? 82.298 -28.763 137.444 1.00 27.26 118 GLN C O 1
ATOM 4446 N N . ARG C 1 119 ? 83.857 -29.447 135.984 1.00 27.79 119 ARG C N 1
ATOM 4447 C CA . ARG C 1 119 ? 85.001 -28.838 136.678 1.00 28.24 119 ARG C CA 1
ATOM 4448 C C . ARG C 1 119 ? 85.770 -28.012 135.674 1.00 29.06 119 ARG C C 1
ATOM 4449 O O . ARG C 1 119 ? 86.051 -28.505 134.582 1.00 28.83 119 ARG C O 1
ATOM 4457 N N . LEU C 1 120 ? 86.102 -26.769 136.039 1.00 30.10 120 LEU C N 1
ATOM 4458 C CA . LEU C 1 120 ? 87.142 -26.014 135.340 1.00 31.43 120 LEU C CA 1
ATOM 4459 C C . LEU C 1 120 ? 88.280 -25.719 136.323 1.00 31.05 120 LEU C C 1
ATOM 4460 O O . LEU C 1 120 ? 88.074 -25.528 137.504 1.00 30.92 120 LEU C O 1
ATOM 4465 N N . MET C 1 121 ? 89.501 -25.693 135.833 1.00 31.79 121 MET C N 1
ATOM 4466 C CA . MET C 1 121 ? 90.606 -25.310 136.695 1.00 32.21 121 MET C CA 1
ATOM 4467 C C . MET C 1 121 ? 91.434 -24.244 136.044 1.00 33.41 121 MET C C 1
ATOM 4468 O O . MET C 1 121 ? 91.410 -24.066 134.830 1.00 34.44 121 MET C O 1
ATOM 4473 N N . ALA C 1 122 ? 92.183 -23.542 136.880 1.00 34.02 122 ALA C N 1
ATOM 4474 C CA . ALA C 1 122 ? 93.147 -22.577 136.422 1.00 35.70 122 ALA C CA 1
ATOM 4475 C C . ALA C 1 122 ? 94.375 -23.315 135.864 1.00 36.01 122 ALA C C 1
ATOM 4476 O O . ALA C 1 122 ? 94.706 -24.419 136.281 1.00 34.51 122 ALA C O 1
ATOM 4478 N N . SER C 1 123 ? 95.080 -22.706 134.925 1.00 38.23 123 SER C N 1
ATOM 4479 C CA . SER C 1 123 ? 96.248 -23.376 134.337 1.00 38.85 123 SER C CA 1
ATOM 4480 C C . SER C 1 123 ? 97.375 -23.549 135.369 1.00 39.00 123 SER C C 1
ATOM 4481 O O . SER C 1 123 ? 98.341 -24.291 135.142 1.00 39.03 123 SER C O 1
ATOM 4484 N N . THR C 1 124 ? 97.237 -22.850 136.497 1.00 39.00 124 THR C N 1
ATOM 4485 C CA . THR C 1 124 ? 98.236 -22.853 137.547 1.00 39.16 124 THR C CA 1
ATOM 4486 C C . THR C 1 124 ? 97.756 -23.630 138.754 1.00 37.21 124 THR C C 1
ATOM 4487 O O . THR C 1 124 ? 98.413 -23.637 139.798 1.00 37.54 124 THR C O 1
ATOM 4491 N N . ALA C 1 125 ? 96.615 -24.304 138.621 1.00 35.64 125 ALA C N 1
ATOM 4492 C CA . ALA C 1 125 ? 96.081 -25.123 139.727 1.00 33.49 125 ALA C CA 1
ATOM 4493 C C . ALA C 1 125 ? 96.653 -26.534 139.747 1.00 32.48 125 ALA C C 1
ATOM 4494 O O . ALA C 1 125 ? 97.277 -27.014 138.778 1.00 32.37 125 ALA C O 1
ATOM 4496 N N . ASN C 1 126 ? 96.451 -27.192 140.882 1.00 31.37 126 ASN C N 1
ATOM 4497 C CA . ASN C 1 126 ? 96.916 -28.571 141.087 1.00 30.68 126 ASN C CA 1
ATOM 4498 C C . ASN C 1 126 ? 95.879 -29.407 141.810 1.00 28.75 126 ASN C C 1
ATOM 4499 O O . ASN C 1 126 ? 95.310 -28.949 142.782 1.00 28.42 126 ASN C O 1
ATOM 4504 N N . PHE C 1 127 ? 95.640 -30.619 141.330 1.00 28.09 127 PHE C N 1
ATOM 4505 C CA . PHE C 1 127 ? 94.885 -31.643 142.056 1.00 26.73 127 PHE C CA 1
ATOM 4506 C C . PHE C 1 127 ? 95.874 -32.626 142.689 1.00 27.02 127 PHE C C 1
ATOM 4507 O O . PHE C 1 127 ? 96.867 -32.971 142.084 1.00 27.64 127 PHE C O 1
ATOM 4515 N N . VAL C 1 128 ? 95.616 -33.039 143.924 1.00 26.63 128 VAL C N 1
ATOM 4516 C CA . VAL C 1 128 ? 96.489 -33.988 144.608 1.00 27.20 128 VAL C CA 1
ATOM 4517 C C . VAL C 1 128 ? 95.648 -34.960 145.440 1.00 26.20 128 VAL C C 1
ATOM 4518 O O . VAL C 1 128 ? 94.709 -34.550 146.117 1.00 26.01 128 VAL C O 1
ATOM 4522 N N . MET C 1 129 ? 96.001 -36.240 145.390 1.00 26.03 129 MET C N 1
ATOM 4523 C CA . MET C 1 129 ? 95.433 -37.253 146.274 1.00 25.48 129 MET C CA 1
ATOM 4524 C C . MET C 1 129 ? 96.572 -38.003 147.048 1.00 26.57 129 MET C C 1
ATOM 4525 O O . MET C 1 129 ? 96.837 -39.205 146.817 1.00 26.76 129 MET C O 1
ATOM 4530 N N . PRO C 1 130 ? 97.224 -37.299 147.999 1.00 26.91 130 PRO C N 1
ATOM 4531 C CA . PRO C 1 130 ? 98.505 -37.694 148.540 1.00 27.90 130 PRO C CA 1
ATOM 4532 C C . PRO C 1 130 ? 98.365 -38.482 149.846 1.00 28.06 130 PRO C C 1
ATOM 4533 O O . PRO C 1 130 ? 99.344 -38.692 150.559 1.00 29.03 130 PRO C O 1
ATOM 4537 N N . GLU C 1 131 ? 97.147 -38.924 150.142 1.00 27.11 131 GLU C N 1
ATOM 4538 C CA . GLU C 1 131 ? 96.838 -39.563 151.424 1.00 27.39 131 GLU C CA 1
ATOM 4539 C C . GLU C 1 131 ? 97.850 -40.606 151.844 1.00 28.22 131 GLU C C 1
ATOM 4540 O O . GLU C 1 131 ? 98.348 -40.561 152.952 1.00 28.96 131 GLU C O 1
ATOM 4546 N N . LEU C 1 132 ? 98.144 -41.553 150.960 1.00 28.36 132 LEU C N 1
ATOM 4547 C CA . LEU C 1 132 ? 99.001 -42.682 151.303 1.00 28.92 132 LEU C CA 1
ATOM 4548 C C . LEU C 1 132 ? 100.446 -42.277 151.629 1.00 30.85 132 LEU C C 1
ATOM 4549 O O . LEU C 1 132 ? 101.093 -42.878 152.526 1.00 31.41 132 LEU C O 1
ATOM 4554 N N . LYS C 1 133 ? 100.953 -41.298 150.871 1.00 30.80 133 LYS C N 1
ATOM 4555 C CA . LYS C 1 133 ? 102.261 -40.718 151.093 1.00 32.85 133 LYS C CA 1
ATOM 4556 C C . LYS C 1 133 ? 102.365 -40.197 152.531 1.00 33.81 133 LYS C C 1
ATOM 4557 O O . LYS C 1 133 ? 103.403 -40.268 153.173 1.00 34.87 133 LYS C O 1
ATOM 4563 N N . HIS C 1 134 ? 101.254 -39.677 153.031 1.00 33.06 134 HIS C N 1
ATOM 4564 C CA . HIS C 1 134 ? 101.193 -39.085 154.370 1.00 34.45 134 HIS C CA 1
ATOM 4565 C C . HIS C 1 134 ? 100.643 -40.041 155.449 1.00 34.30 134 HIS C C 1
ATOM 4566 O O . HIS C 1 134 ? 100.389 -39.631 156.571 1.00 34.54 134 HIS C O 1
ATOM 4573 N N . GLY C 1 135 ? 100.482 -41.317 155.107 1.00 33.33 135 GLY C N 1
ATOM 4574 C CA . GLY C 1 135 ? 100.059 -42.322 156.079 1.00 33.47 135 GLY C CA 1
ATOM 4575 C C . GLY C 1 135 ? 98.583 -42.214 156.428 1.00 32.05 135 GLY C C 1
ATOM 4576 O O . GLY C 1 135 ? 98.171 -42.593 157.509 1.00 32.29 135 GLY C O 1
ATOM 4577 N N . ILE C 1 136 ? 97.807 -41.646 155.519 1.00 30.76 136 ILE C N 1
ATOM 4578 C CA . ILE C 1 136 ? 96.372 -41.520 155.700 1.00 30.13 136 ILE C CA 1
ATOM 4579 C C . ILE C 1 136 ? 95.750 -42.552 154.786 1.00 29.40 136 ILE C C 1
ATOM 4580 O O . ILE C 1 136 ? 96.145 -42.708 153.629 1.00 28.67 136 ILE C O 1
ATOM 4585 N N . GLY C 1 137 ? 94.747 -43.245 155.293 1.00 29.76 137 GLY C N 1
ATOM 4586 C CA . GLY C 1 137 ? 93.976 -44.177 154.485 1.00 28.68 137 GLY C CA 1
ATOM 4587 C C . GLY C 1 137 ? 93.254 -43.435 153.364 1.00 27.15 137 GLY C C 1
ATOM 4588 O O . GLY C 1 137 ? 92.729 -42.348 153.567 1.00 27.14 137 GLY C O 1
ATOM 4589 N N . CYS C 1 138 ? 93.240 -44.034 152.172 1.00 26.75 138 CYS C N 1
ATOM 4590 C CA . CYS C 1 138 ? 92.641 -43.416 150.984 1.00 25.44 138 CYS C CA 1
ATOM 4591 C C . CYS C 1 138 ? 91.467 -44.212 150.420 1.00 24.02 138 CYS C C 1
ATOM 4592 O O . CYS C 1 138 ? 91.181 -44.130 149.224 1.00 23.19 138 CYS C O 1
ATOM 4595 N N . SER C 1 139 ? 90.767 -44.964 151.262 1.00 23.98 139 SER C N 1
ATOM 4596 C CA . SER C 1 139 ? 89.719 -45.820 150.746 1.00 23.96 139 SER C CA 1
ATOM 4597 C C . SER C 1 139 ? 88.529 -45.026 150.204 1.00 23.08 139 SER C C 1
ATOM 4598 O O . SER C 1 139 ? 87.901 -45.447 149.265 1.00 22.88 139 SER C O 1
ATOM 4601 N N . VAL C 1 140 ? 88.245 -43.862 150.775 1.00 23.01 140 VAL C N 1
ATOM 4602 C CA . VAL C 1 140 ? 87.160 -43.002 150.304 1.00 22.35 140 VAL C CA 1
ATOM 4603 C C . VAL C 1 140 ? 87.541 -42.362 148.970 1.00 21.47 140 VAL C C 1
ATOM 4604 O O . VAL C 1 140 ? 86.782 -42.351 148.030 1.00 20.79 140 VAL C O 1
ATOM 4608 N N . GLY C 1 141 ? 88.732 -41.806 148.892 1.00 21.75 141 GLY C N 1
ATOM 4609 C CA . GLY C 1 141 ? 89.204 -41.253 147.645 1.00 21.39 141 GLY C CA 1
ATOM 4610 C C . GLY C 1 141 ? 89.269 -42.273 146.526 1.00 21.29 141 GLY C C 1
ATOM 4611 O O . GLY C 1 141 ? 88.956 -41.963 145.363 1.00 21.64 141 GLY C O 1
ATOM 4612 N N . ALA C 1 142 ? 89.682 -43.489 146.874 1.00 21.69 142 ALA C N 1
ATOM 4613 C CA . ALA C 1 142 ? 89.796 -44.559 145.921 1.00 21.46 142 ALA C CA 1
ATOM 4614 C C . ALA C 1 142 ? 88.441 -44.977 145.397 1.00 20.95 142 ALA C C 1
ATOM 4615 O O . ALA C 1 142 ? 88.267 -45.249 144.202 1.00 20.56 142 ALA C O 1
ATOM 4617 N N . ALA C 1 143 ? 87.472 -45.091 146.281 1.00 21.34 143 ALA C N 1
ATOM 4618 C CA . ALA C 1 143 ? 86.168 -45.549 145.826 1.00 20.86 143 ALA C CA 1
ATOM 4619 C C . ALA C 1 143 ? 85.582 -44.505 144.862 1.00 20.36 143 ALA C C 1
ATOM 4620 O O . ALA C 1 143 ? 84.974 -44.864 143.864 1.00 20.61 143 ALA C O 1
ATOM 4622 N N . ILE C 1 144 ? 85.780 -43.231 145.168 1.00 20.42 144 ILE C N 1
ATOM 4623 C CA . ILE C 1 144 ? 85.222 -42.119 144.396 1.00 20.39 144 ILE C CA 1
ATOM 4624 C C . ILE C 1 144 ? 85.884 -42.020 143.018 1.00 20.49 144 ILE C C 1
ATOM 4625 O O . ILE C 1 144 ? 85.214 -41.964 141.986 1.00 19.75 144 ILE C O 1
ATOM 4630 N N . LEU C 1 145 ? 87.210 -42.026 143.015 1.00 20.98 145 LEU C N 1
ATOM 4631 C CA . LEU C 1 145 ? 87.925 -41.916 141.755 1.00 21.51 145 LEU C CA 1
ATOM 4632 C C . LEU C 1 145 ? 87.734 -43.137 140.856 1.00 21.03 145 LEU C C 1
ATOM 4633 O O . LEU C 1 145 ? 87.701 -42.994 139.643 1.00 21.04 145 LEU C O 1
ATOM 4638 N N . GLY C 1 146 ? 87.640 -44.325 141.457 1.00 20.50 146 GLY C N 1
ATOM 4639 C CA . GLY C 1 146 ? 87.375 -45.521 140.720 1.00 20.70 146 GLY C CA 1
ATOM 4640 C C . GLY C 1 146 ? 85.983 -45.505 140.105 1.00 20.92 146 GLY C C 1
ATOM 4641 O O . GLY C 1 146 ? 85.791 -46.013 139.018 1.00 21.47 146 GLY C O 1
ATOM 4642 N N . PHE C 1 147 ? 85.010 -44.908 140.796 1.00 20.87 147 PHE C N 1
ATOM 4643 C CA . PHE C 1 147 ? 83.690 -44.695 140.225 1.00 20.55 147 PHE C CA 1
ATOM 4644 C C . PHE C 1 147 ? 83.710 -43.667 139.075 1.00 20.29 147 PHE C C 1
ATOM 4645 O O . PHE C 1 147 ? 83.140 -43.880 138.016 1.00 20.13 147 PHE C O 1
ATOM 4653 N N . THR C 1 148 ? 84.371 -42.546 139.307 1.00 20.25 148 THR C N 1
ATOM 4654 C CA . THR C 1 148 ? 84.323 -41.453 138.349 1.00 20.56 148 THR C CA 1
ATOM 4655 C C . THR C 1 148 ? 85.254 -41.665 137.141 1.00 20.88 148 THR C C 1
ATOM 4656 O O . THR C 1 148 ? 84.873 -41.328 136.011 1.00 20.92 148 THR C O 1
ATOM 4660 N N . HIS C 1 149 ? 86.456 -42.209 137.378 1.00 20.29 149 HIS C N 1
ATOM 4661 C CA . HIS C 1 149 ? 87.468 -42.311 136.322 1.00 21.06 149 HIS C CA 1
ATOM 4662 C C . HIS C 1 149 ? 87.988 -43.729 136.061 1.00 21.29 149 HIS C C 1
ATOM 4663 O O . HIS C 1 149 ? 88.877 -43.913 135.277 1.00 21.59 149 HIS C O 1
ATOM 4670 N N . GLY C 1 150 ? 87.413 -44.722 136.706 1.00 21.38 150 GLY C N 1
ATOM 4671 C CA . GLY C 1 150 ? 87.785 -46.112 136.451 1.00 21.42 150 GLY C CA 1
ATOM 4672 C C . GLY C 1 150 ? 88.950 -46.525 137.322 1.00 21.38 150 GLY C C 1
ATOM 4673 O O . GLY C 1 150 ? 89.663 -45.718 137.906 1.00 20.34 150 GLY C O 1
ATOM 4674 N N . PHE C 1 151 ? 89.137 -47.829 137.356 1.00 22.13 151 PHE C N 1
ATOM 4675 C CA . PHE C 1 151 ? 90.003 -48.484 138.281 1.00 22.18 151 PHE C CA 1
ATOM 4676 C C . PHE C 1 151 ? 91.479 -48.170 138.094 1.00 22.33 151 PHE C C 1
ATOM 4677 O O . PHE C 1 151 ? 92.198 -47.865 139.035 1.00 21.08 151 PHE C O 1
ATOM 4685 N N . SER C 1 152 ? 91.939 -48.282 136.868 1.00 23.81 152 SER C N 1
ATOM 4686 C CA . SER C 1 152 ? 93.360 -48.107 136.601 1.00 24.93 152 SER C CA 1
ATOM 4687 C C . SER C 1 152 ? 93.853 -46.655 136.762 1.00 24.22 152 SER C C 1
ATOM 4688 O O . SER C 1 152 ? 94.988 -46.391 137.240 1.00 24.52 152 SER C O 1
ATOM 4691 N N . THR C 1 153 ? 93.029 -45.706 136.362 1.00 23.37 153 THR C N 1
ATOM 4692 C CA . THR C 1 153 ? 93.338 -44.312 136.607 1.00 23.29 153 THR C CA 1
ATOM 4693 C C . THR C 1 153 ? 93.367 -44.014 138.122 1.00 22.56 153 THR C C 1
ATOM 4694 O O . THR C 1 153 ? 94.253 -43.324 138.623 1.00 21.77 153 THR C O 1
ATOM 4698 N N . MET C 1 154 ? 92.369 -44.524 138.841 1.00 21.95 154 MET C N 1
ATOM 4699 C CA . MET C 1 154 ? 92.352 -44.375 140.272 1.00 21.43 154 MET C CA 1
ATOM 4700 C C . MET C 1 154 ? 93.639 -44.936 140.903 1.00 21.92 154 MET C C 1
ATOM 4701 O O . MET C 1 154 ? 94.254 -44.256 141.708 1.00 20.94 154 MET C O 1
ATOM 4706 N N . GLN C 1 155 ? 94.041 -46.161 140.520 1.00 22.32 155 GLN C N 1
ATOM 4707 C CA . GLN C 1 155 ? 95.221 -46.808 141.074 1.00 23.86 155 GLN C CA 1
ATOM 4708 C C . GLN C 1 155 ? 96.427 -45.944 140.845 1.00 24.51 155 GLN C C 1
ATOM 4709 O O . GLN C 1 155 ? 97.217 -45.773 141.739 1.00 24.85 155 GLN C O 1
ATOM 4715 N N . GLU C 1 156 ? 96.581 -45.435 139.640 1.00 24.88 156 GLU C N 1
ATOM 4716 C CA . GLU C 1 156 ? 97.728 -44.626 139.309 1.00 26.68 156 GLU C CA 1
ATOM 4717 C C . GLU C 1 156 ? 97.793 -43.405 140.217 1.00 25.72 156 GLU C C 1
ATOM 4718 O O . GLU C 1 156 ? 98.823 -43.125 140.797 1.00 25.67 156 GLU C O 1
ATOM 4724 N N . ILE C 1 157 ? 96.669 -42.711 140.355 1.00 24.80 157 ILE C N 1
ATOM 4725 C CA . ILE C 1 157 ? 96.628 -41.443 141.095 1.00 24.64 157 ILE C CA 1
ATOM 4726 C C . ILE C 1 157 ? 96.894 -41.610 142.573 1.00 24.18 157 ILE C C 1
ATOM 4727 O O . ILE C 1 157 ? 97.677 -40.912 143.143 1.00 24.45 157 ILE C O 1
ATOM 4732 N N . ILE C 1 158 ? 96.241 -42.570 143.171 1.00 24.13 158 ILE C N 1
ATOM 4733 C CA . ILE C 1 158 ? 96.270 -42.809 144.604 1.00 24.65 158 ILE C CA 1
ATOM 4734 C C . ILE C 1 158 ? 97.613 -43.444 145.034 1.00 25.28 158 ILE C C 1
ATOM 4735 O O . ILE C 1 158 ? 98.078 -43.234 146.136 1.00 25.91 158 ILE C O 1
ATOM 4740 N N . TYR C 1 159 ? 98.238 -44.199 144.138 1.00 25.62 159 TYR C N 1
ATOM 4741 C CA . TYR C 1 159 ? 99.508 -44.871 144.444 1.00 26.90 159 TYR C CA 1
ATOM 4742 C C . TYR C 1 159 ? 100.745 -44.029 144.074 1.00 27.95 159 TYR C C 1
ATOM 4743 O O . TYR C 1 159 ? 101.825 -44.249 144.613 1.00 30.08 159 TYR C O 1
ATOM 4752 N N . GLN C 1 160 ? 100.608 -43.071 143.177 1.00 27.87 160 GLN C N 1
ATOM 4753 C CA . GLN C 1 160 ? 101.747 -42.189 142.819 1.00 29.56 160 GLN C CA 1
ATOM 4754 C C . GLN C 1 160 ? 101.794 -40.938 143.669 1.00 29.70 160 GLN C C 1
ATOM 4755 O O . GLN C 1 160 ? 102.875 -40.372 143.853 1.00 30.49 160 GLN C O 1
ATOM 4761 N N . CYS C 1 161 ? 100.632 -40.497 144.178 1.00 28.52 161 CYS C N 1
ATOM 4762 C CA . CYS C 1 161 ? 100.595 -39.351 145.084 1.00 29.34 161 CYS C CA 1
ATOM 4763 C C . CYS C 1 161 ? 101.336 -38.111 144.516 1.00 30.38 161 CYS C C 1
ATOM 4764 O O . CYS C 1 161 ? 102.033 -37.431 145.242 1.00 30.88 161 CYS C O 1
ATOM 4767 N N . GLN C 1 162 ? 101.169 -37.841 143.218 1.00 30.45 162 GLN C N 1
ATOM 4768 C CA . GLN C 1 162 ? 101.825 -36.726 142.563 1.00 32.02 162 GLN C CA 1
ATOM 4769 C C . GLN C 1 162 ? 100.883 -35.541 142.560 1.00 30.77 162 GLN C C 1
ATOM 4770 O O . GLN C 1 162 ? 99.675 -35.724 142.654 1.00 29.56 162 GLN C O 1
ATOM 4776 N N . SER C 1 163 ? 101.452 -34.339 142.452 1.00 31.87 163 SER C N 1
ATOM 4777 C CA . SER C 1 163 ? 100.693 -33.140 142.161 1.00 32.05 163 SER C CA 1
ATOM 4778 C C . SER C 1 163 ? 100.371 -33.189 140.712 1.00 31.39 163 SER C C 1
ATOM 4779 O O . SER C 1 163 ? 101.275 -33.294 139.882 1.00 32.50 163 SER C O 1
ATOM 4782 N N . LEU C 1 164 ? 99.080 -33.080 140.426 1.00 30.00 164 LEU C N 1
ATOM 4783 C CA . LEU C 1 164 ? 98.569 -33.128 139.071 1.00 29.64 164 LEU C CA 1
ATOM 4784 C C . LEU C 1 164 ? 98.286 -31.711 138.602 1.00 30.39 164 LEU C C 1
ATOM 4785 O O . LEU C 1 164 ? 97.337 -31.087 139.049 1.00 29.66 164 LEU C O 1
ATOM 4790 N N . ASP C 1 165 ? 99.141 -31.213 137.701 1.00 32.45 165 ASP C N 1
ATOM 4791 C CA . ASP C 1 165 ? 98.978 -29.890 137.120 1.00 33.54 165 ASP C CA 1
ATOM 4792 C C . ASP C 1 165 ? 97.917 -29.917 136.003 1.00 33.25 165 ASP C C 1
ATOM 4793 O O . ASP C 1 165 ? 97.311 -30.967 135.733 1.00 32.74 165 ASP C O 1
ATOM 4798 N N . ALA C 1 166 ? 97.640 -28.760 135.413 1.00 34.15 166 ALA C N 1
ATOM 4799 C CA . ALA C 1 166 ? 96.548 -28.634 134.467 1.00 33.71 166 ALA C CA 1
ATOM 4800 C C . ALA C 1 166 ? 96.642 -29.640 133.306 1.00 33.68 166 ALA C C 1
ATOM 4801 O O . ALA C 1 166 ? 95.666 -30.341 133.030 1.00 32.62 166 ALA C O 1
ATOM 4803 N N . PRO C 1 167 ? 97.800 -29.730 132.641 1.00 35.10 167 PRO C N 1
ATOM 4804 C CA . PRO C 1 167 ? 97.954 -30.692 131.556 1.00 35.82 167 PRO C CA 1
ATOM 4805 C C . PRO C 1 167 ? 97.746 -32.121 131.977 1.00 34.70 167 PRO C C 1
ATOM 4806 O O . PRO C 1 167 ? 97.159 -32.912 131.232 1.00 34.68 167 PRO C O 1
ATOM 4810 N N . ARG C 1 168 ? 98.206 -32.457 133.167 1.00 34.37 168 ARG C N 1
ATOM 4811 C CA . ARG C 1 168 ? 97.980 -33.814 133.716 1.00 33.42 168 ARG C CA 1
ATOM 4812 C C . ARG C 1 168 ? 96.522 -34.116 134.012 1.00 31.34 168 ARG C C 1
ATOM 4813 O O . ARG C 1 168 ? 96.025 -35.230 133.790 1.00 31.22 168 ARG C O 1
ATOM 4821 N N . CYS C 1 169 ? 95.819 -33.116 134.514 1.00 30.64 169 CYS C N 1
ATOM 4822 C CA . CYS C 1 169 ? 94.389 -33.196 134.721 1.00 28.96 169 CYS C CA 1
ATOM 4823 C C . CYS C 1 169 ? 93.558 -33.289 133.425 1.00 29.57 169 CYS C C 1
ATOM 4824 O O . CYS C 1 169 ? 92.504 -33.972 133.398 1.00 28.91 169 CYS C O 1
ATOM 4827 N N . VAL C 1 170 ? 93.986 -32.585 132.378 1.00 30.85 170 VAL C N 1
ATOM 4828 C CA . VAL C 1 170 ? 93.376 -32.702 131.059 1.00 31.86 170 VAL C CA 1
ATOM 4829 C C . VAL C 1 170 ? 93.554 -34.131 130.561 1.00 32.04 170 VAL C C 1
ATOM 4830 O O . VAL C 1 170 ? 92.597 -34.792 130.173 1.00 31.80 170 VAL C O 1
ATOM 4834 N N . ASP C 1 171 ? 94.783 -34.628 130.640 1.00 32.74 171 ASP C N 1
ATOM 4835 C CA . ASP C 1 171 ? 95.097 -35.992 130.276 1.00 33.07 171 ASP C CA 1
ATOM 4836 C C . ASP C 1 171 ? 94.277 -37.072 130.999 1.00 31.40 171 ASP C C 1
ATOM 4837 O O . ASP C 1 171 ? 93.910 -38.061 130.396 1.00 31.99 171 ASP C O 1
ATOM 4842 N N . TYR C 1 172 ? 94.024 -36.893 132.286 1.00 29.72 172 TYR C N 1
ATOM 4843 C CA . TYR C 1 172 ? 93.176 -37.786 133.053 1.00 28.22 172 TYR C CA 1
ATOM 4844 C C . TYR C 1 172 ? 91.682 -37.541 132.869 1.00 27.93 172 TYR C C 1
ATOM 4845 O O . TYR C 1 172 ? 90.890 -38.294 133.396 1.00 27.22 172 TYR C O 1
ATOM 4854 N N . ARG C 1 173 ? 91.331 -36.479 132.156 1.00 28.99 173 ARG C N 1
ATOM 4855 C CA . ARG C 1 173 ? 89.980 -35.979 132.028 1.00 29.42 173 ARG C CA 1
ATOM 4856 C C . ARG C 1 173 ? 89.377 -35.708 133.417 1.00 27.03 173 ARG C C 1
ATOM 4857 O O . ARG C 1 173 ? 88.223 -36.109 133.722 1.00 26.23 173 ARG C O 1
ATOM 4865 N N . LEU C 1 174 ? 90.154 -35.054 134.277 1.00 26.29 174 LEU C N 1
ATOM 4866 C CA . LEU C 1 174 ? 89.645 -34.694 135.606 1.00 25.49 174 LEU C CA 1
ATOM 4867 C C . LEU C 1 174 ? 88.904 -33.385 135.543 1.00 25.80 174 LEU C C 1
ATOM 4868 O O . LEU C 1 174 ? 88.145 -33.071 136.443 1.00 26.12 174 LEU C O 1
ATOM 4873 N N . VAL C 1 175 ? 89.145 -32.612 134.504 1.00 26.99 175 VAL C N 1
ATOM 4874 C CA . VAL C 1 175 ? 88.511 -31.312 134.341 1.00 27.84 175 VAL C CA 1
ATOM 4875 C C . VAL C 1 175 ? 88.017 -31.217 132.898 1.00 28.88 175 VAL C C 1
ATOM 4876 O O . VAL C 1 175 ? 88.438 -31.985 132.026 1.00 28.91 175 VAL C O 1
ATOM 4880 N N . ASN C 1 176 ? 87.113 -30.261 132.689 1.00 29.64 176 ASN C N 1
ATOM 4881 C CA . ASN C 1 176 ? 86.451 -30.051 131.425 1.00 31.38 176 ASN C CA 1
ATOM 4882 C C . ASN C 1 176 ? 87.061 -28.900 130.673 1.00 33.25 176 ASN C C 1
ATOM 4883 O O . ASN C 1 176 ? 86.966 -28.826 129.448 1.00 34.86 176 ASN C O 1
ATOM 4888 N N . GLN C 1 177 ? 87.687 -27.999 131.415 1.00 33.60 177 GLN C N 1
ATOM 4889 C CA . GLN C 1 177 ? 88.335 -26.824 130.846 1.00 35.56 177 GLN C CA 1
ATOM 4890 C C . GLN C 1 177 ? 89.486 -26.369 131.725 1.00 34.69 177 GLN C C 1
ATOM 4891 O O . GLN C 1 177 ? 89.417 -26.495 132.956 1.00 33.02 177 GLN C O 1
ATOM 4897 N N . VAL C 1 178 ? 90.497 -25.789 131.077 1.00 36.08 178 VAL C N 1
ATOM 4898 C CA . VAL C 1 178 ? 91.571 -25.078 131.722 1.00 36.47 178 VAL C CA 1
ATOM 4899 C C . VAL C 1 178 ? 91.606 -23.626 131.226 1.00 38.77 178 VAL C C 1
ATOM 4900 O O . VAL C 1 178 ? 91.614 -23.368 130.021 1.00 39.95 178 VAL C O 1
ATOM 4904 N N . VAL C 1 179 ? 91.628 -22.677 132.152 1.00 39.18 179 VAL C N 1
ATOM 4905 C CA . VAL C 1 179 ? 91.755 -21.267 131.796 1.00 41.82 179 VAL C CA 1
ATOM 4906 C C . VAL C 1 179 ? 92.732 -20.568 132.736 1.00 42.07 179 VAL C C 1
ATOM 4907 O O . VAL C 1 179 ? 93.194 -21.176 133.685 1.00 40.91 179 VAL C O 1
ATOM 4911 N N . GLU C 1 180 ? 93.041 -19.307 132.473 1.00 44.09 180 GLU C N 1
ATOM 4912 C CA . GLU C 1 180 ? 93.879 -18.532 133.378 1.00 45.46 180 GLU C CA 1
ATOM 4913 C C . GLU C 1 180 ? 93.107 -18.248 134.632 1.00 44.10 180 GLU C C 1
ATOM 4914 O O . GLU C 1 180 ? 91.908 -18.085 134.580 1.00 44.06 180 GLU C O 1
ATOM 4920 N N . SER C 1 181 ? 93.803 -18.146 135.759 1.00 44.00 181 SER C N 1
ATOM 4921 C CA . SER C 1 181 ? 93.179 -17.790 137.039 1.00 43.18 181 SER C CA 1
ATOM 4922 C C . SER C 1 181 ? 92.185 -16.623 136.908 1.00 44.10 181 SER C C 1
ATOM 4923 O O . SER C 1 181 ? 91.064 -16.668 137.417 1.00 43.25 181 SER C O 1
ATOM 4926 N N . SER C 1 182 ? 92.611 -15.584 136.214 1.00 46.66 182 SER C N 1
ATOM 4927 C CA . SER C 1 182 ? 91.840 -14.341 136.127 1.00 48.45 182 SER C CA 1
ATOM 4928 C C . SER C 1 182 ? 90.568 -14.496 135.295 1.00 47.79 182 SER C C 1
ATOM 4929 O O . SER C 1 182 ? 89.658 -13.677 135.373 1.00 48.96 182 SER C O 1
ATOM 4932 N N . ALA C 1 183 ? 90.521 -15.555 134.506 1.00 46.67 183 ALA C N 1
ATOM 4933 C CA . ALA C 1 183 ? 89.382 -15.828 133.648 1.00 46.55 183 ALA C CA 1
ATOM 4934 C C . ALA C 1 183 ? 88.495 -16.928 134.191 1.00 43.91 183 ALA C C 1
ATOM 4935 O O . ALA C 1 183 ? 87.432 -17.172 133.634 1.00 44.19 183 ALA C O 1
ATOM 4937 N N . LEU C 1 184 ? 88.926 -17.593 135.266 1.00 42.20 184 LEU C N 1
ATOM 4938 C CA . LEU C 1 184 ? 88.287 -18.859 135.692 1.00 39.57 184 LEU C CA 1
ATOM 4939 C C . LEU C 1 184 ? 86.863 -18.682 136.172 1.00 39.02 184 LEU C C 1
ATOM 4940 O O . LEU C 1 184 ? 85.959 -19.376 135.724 1.00 38.16 184 LEU C O 1
ATOM 4945 N N . LEU C 1 185 ? 86.650 -17.768 137.097 1.00 39.68 185 LEU C N 1
ATOM 4946 C CA . LEU C 1 185 ? 85.344 -17.640 137.697 1.00 39.36 185 LEU C CA 1
ATOM 4947 C C . LEU C 1 185 ? 84.295 -17.280 136.642 1.00 40.19 185 LEU C C 1
ATOM 4948 O O . LEU C 1 185 ? 83.185 -17.819 136.659 1.00 39.41 185 LEU C O 1
ATOM 4953 N N . ASP C 1 186 ? 84.653 -16.382 135.733 1.00 42.69 186 ASP C N 1
ATOM 4954 C CA . ASP C 1 186 ? 83.781 -15.982 134.616 1.00 44.12 186 ASP C CA 1
ATOM 4955 C C . ASP C 1 186 ? 83.498 -17.139 133.667 1.00 42.37 186 ASP C C 1
ATOM 4956 O O . ASP C 1 186 ? 82.377 -17.303 133.202 1.00 41.89 186 ASP C O 1
ATOM 4961 N N . ALA C 1 187 ? 84.516 -17.953 133.401 1.00 41.51 187 ALA C N 1
ATOM 4962 C CA . ALA C 1 187 ? 84.339 -19.133 132.548 1.00 40.39 187 ALA C CA 1
ATOM 4963 C C . ALA C 1 187 ? 83.390 -20.111 133.182 1.00 38.64 187 ALA C C 1
ATOM 4964 O O . ALA C 1 187 ? 82.572 -20.730 132.496 1.00 38.71 187 ALA C O 1
ATOM 4966 N N . ALA C 1 188 ? 83.489 -20.250 134.498 1.00 37.35 188 ALA C N 1
ATOM 4967 C CA . ALA C 1 188 ? 82.603 -21.142 135.248 1.00 35.45 188 ALA C CA 1
ATOM 4968 C C . ALA C 1 188 ? 81.147 -20.633 135.275 1.00 36.12 188 ALA C C 1
ATOM 4969 O O . ALA C 1 188 ? 80.189 -21.375 135.066 1.00 35.20 188 ALA C O 1
ATOM 4971 N N . ILE C 1 189 ? 80.988 -19.349 135.541 1.00 37.92 189 ILE C N 1
ATOM 4972 C CA . ILE C 1 189 ? 79.675 -18.743 135.514 1.00 39.08 189 ILE C CA 1
ATOM 4973 C C . ILE C 1 189 ? 79.053 -18.925 134.119 1.00 40.19 189 ILE C C 1
ATOM 4974 O O . ILE C 1 189 ? 77.865 -19.243 133.995 1.00 40.54 189 ILE C O 1
ATOM 4979 N N . THR C 1 190 ? 79.848 -18.708 133.078 1.00 41.21 190 THR C N 1
ATOM 4980 C CA . THR C 1 190 ? 79.367 -18.868 131.714 1.00 42.42 190 THR C CA 1
ATOM 4981 C C . THR C 1 190 ? 78.830 -20.260 131.478 1.00 41.31 190 THR C C 1
ATOM 4982 O O . THR C 1 190 ? 77.744 -20.394 130.939 1.00 42.45 190 THR C O 1
ATOM 4986 N N . GLN C 1 191 ? 79.581 -21.293 131.863 1.00 39.71 191 GLN C N 1
ATOM 4987 C CA . GLN C 1 191 ? 79.116 -22.666 131.703 1.00 39.19 191 GLN C CA 1
ATOM 4988 C C . GLN C 1 191 ? 77.875 -22.929 132.567 1.00 37.65 191 GLN C C 1
ATOM 4989 O O . GLN C 1 191 ? 76.989 -23.663 132.170 1.00 37.15 191 GLN C O 1
ATOM 4995 N N . ALA C 1 192 ? 77.812 -22.305 133.732 1.00 37.05 192 ALA C N 1
ATOM 4996 C CA . ALA C 1 192 ? 76.635 -22.401 134.579 1.00 36.53 192 ALA C CA 1
ATOM 4997 C C . ALA C 1 192 ? 75.395 -21.796 133.919 1.00 38.09 192 ALA C C 1
ATOM 4998 O O . ALA C 1 192 ? 74.294 -22.342 134.044 1.00 38.44 192 ALA C O 1
ATOM 5000 N N . HIS C 1 193 ? 75.566 -20.694 133.200 1.00 39.52 193 HIS C N 1
ATOM 5001 C CA . HIS C 1 193 ? 74.466 -20.109 132.435 1.00 41.43 193 HIS C CA 1
ATOM 5002 C C . HIS C 1 193 ? 73.997 -21.066 131.330 1.00 41.52 193 HIS C C 1
ATOM 5003 O O . HIS C 1 193 ? 72.790 -21.217 131.082 1.00 42.44 193 HIS C O 1
ATOM 5010 N N . VAL C 1 194 ? 74.953 -21.683 130.643 1.00 40.83 194 VAL C N 1
ATOM 5011 C CA . VAL C 1 194 ? 74.652 -22.587 129.546 1.00 41.16 194 VAL C CA 1
ATOM 5012 C C . VAL C 1 194 ? 73.826 -23.768 130.042 1.00 39.66 194 VAL C C 1
ATOM 5013 O O . VAL C 1 194 ? 72.824 -24.116 129.448 1.00 41.23 194 VAL C O 1
ATOM 5017 N N . MET C 1 195 ? 74.229 -24.363 131.144 1.00 37.65 195 MET C N 1
ATOM 5018 C CA . MET C 1 195 ? 73.515 -25.495 131.688 1.00 36.85 195 MET C CA 1
ATOM 5019 C C . MET C 1 195 ? 72.200 -25.104 132.363 1.00 36.96 195 MET C C 1
ATOM 5020 O O . MET C 1 195 ? 71.251 -25.885 132.391 1.00 36.71 195 MET C O 1
ATOM 5025 N N . ALA C 1 196 ? 72.151 -23.896 132.912 1.00 37.96 196 ALA C N 1
ATOM 5026 C CA . ALA C 1 196 ? 70.891 -23.352 133.467 1.00 39.07 196 ALA C CA 1
ATOM 5027 C C . ALA C 1 196 ? 69.817 -23.138 132.402 1.00 40.95 196 ALA C C 1
ATOM 5028 O O . ALA C 1 196 ? 68.613 -23.135 132.705 1.00 41.75 196 ALA C O 1
ATOM 5030 N N . SER C 1 197 ? 70.248 -22.946 131.159 1.00 41.92 197 SER C N 1
ATOM 5031 C CA . SER C 1 197 ? 69.319 -22.770 130.055 1.00 44.02 197 SER C CA 1
ATOM 5032 C C . SER C 1 197 ? 68.660 -24.087 129.608 1.00 43.45 197 SER C C 1
ATOM 5033 O O . SER C 1 197 ? 67.674 -24.074 128.882 1.00 45.28 197 SER C O 1
ATOM 5036 N N . TYR C 1 198 ? 69.224 -25.227 129.989 1.00 41.20 198 TYR C N 1
ATOM 5037 C CA . TYR C 1 198 ? 68.605 -26.502 129.685 1.00 40.66 198 TYR C CA 1
ATOM 5038 C C . TYR C 1 198 ? 67.288 -26.569 130.458 1.00 41.18 198 TYR C C 1
ATOM 5039 O O . TYR C 1 198 ? 67.263 -26.319 131.660 1.00 40.49 198 TYR C O 1
ATOM 5048 N N . PRO C 1 199 ? 66.193 -26.921 129.784 1.00 42.43 199 PRO C N 1
ATOM 5049 C CA . PRO C 1 199 ? 64.934 -27.067 130.506 1.00 43.10 199 PRO C CA 1
ATOM 5050 C C . PRO C 1 199 ? 65.076 -27.880 131.794 1.00 41.53 199 PRO C C 1
ATOM 5051 O O . PRO C 1 199 ? 65.685 -28.985 131.816 1.00 39.86 199 PRO C O 1
ATOM 5055 N N . ALA C 1 200 ? 64.550 -27.326 132.877 1.00 41.54 200 ALA C N 1
ATOM 5056 C CA . ALA C 1 200 ? 64.893 -27.815 134.209 1.00 40.34 200 ALA C CA 1
ATOM 5057 C C . ALA C 1 200 ? 64.387 -29.228 134.484 1.00 39.82 200 ALA C C 1
ATOM 5058 O O . ALA C 1 200 ? 65.067 -30.048 135.083 1.00 38.37 200 ALA C O 1
ATOM 5060 N N . SER C 1 201 ? 63.174 -29.502 134.047 1.00 41.72 201 SER C N 1
ATOM 5061 C CA . SER C 1 201 ? 62.551 -30.770 134.349 1.00 41.88 201 SER C CA 1
ATOM 5062 C C . SER C 1 201 ? 63.356 -31.944 133.805 1.00 40.38 201 SER C C 1
ATOM 5063 O O . SER C 1 201 ? 63.653 -32.916 134.519 1.00 39.26 201 SER C O 1
ATOM 5066 N N . ALA C 1 202 ? 63.698 -31.868 132.527 1.00 40.67 202 ALA C N 1
ATOM 5067 C CA . ALA C 1 202 ? 64.456 -32.921 131.893 1.00 39.08 202 ALA C CA 1
ATOM 5068 C C . ALA C 1 202 ? 65.841 -33.028 132.513 1.00 36.62 202 ALA C C 1
ATOM 5069 O O . ALA C 1 202 ? 66.347 -34.135 132.666 1.00 34.80 202 ALA C O 1
ATOM 5071 N N . PHE C 1 203 ? 66.443 -31.893 132.852 1.00 35.93 203 PHE C N 1
ATOM 5072 C CA . PHE C 1 203 ? 67.734 -31.886 133.492 1.00 34.10 203 PHE C CA 1
ATOM 5073 C C . PHE C 1 203 ? 67.704 -32.515 134.896 1.00 33.25 203 PHE C C 1
ATOM 5074 O O . PHE C 1 203 ? 68.510 -33.353 135.233 1.00 31.57 203 PHE C O 1
ATOM 5082 N N . ILE C 1 204 ? 66.771 -32.082 135.721 1.00 34.61 204 ILE C N 1
ATOM 5083 C CA . ILE C 1 204 ? 66.652 -32.596 137.075 1.00 34.01 204 ILE C CA 1
ATOM 5084 C C . ILE C 1 204 ? 66.493 -34.093 137.079 1.00 33.28 204 ILE C C 1
ATOM 5085 O O . ILE C 1 204 ? 67.191 -34.795 137.801 1.00 32.02 204 ILE C O 1
ATOM 5090 N N . ASN C 1 205 ? 65.560 -34.573 136.268 1.00 34.98 205 ASN C N 1
ATOM 5091 C CA . ASN C 1 205 ? 65.279 -35.999 136.182 1.00 35.03 205 ASN C CA 1
ATOM 5092 C C . ASN C 1 205 ? 66.478 -36.816 135.720 1.00 33.06 205 ASN C C 1
ATOM 5093 O O . ASN C 1 205 ? 66.696 -37.922 136.208 1.00 31.63 205 ASN C O 1
ATOM 5098 N N . THR C 1 206 ? 67.198 -36.285 134.736 1.00 32.37 206 THR C N 1
ATOM 5099 C CA . THR C 1 206 ? 68.368 -36.947 134.181 1.00 30.77 206 THR C CA 1
ATOM 5100 C C . THR C 1 206 ? 69.471 -36.984 135.210 1.00 28.98 206 THR C C 1
ATOM 5101 O O . THR C 1 206 ? 70.063 -38.042 135.437 1.00 26.95 206 THR C O 1
ATOM 5105 N N . LYS C 1 207 ? 69.762 -35.823 135.819 1.00 28.95 207 LYS C N 1
ATOM 5106 C CA . LYS C 1 207 ? 70.843 -35.731 136.822 1.00 27.63 207 LYS C CA 1
ATOM 5107 C C . LYS C 1 207 ? 70.587 -36.674 138.002 1.00 27.59 207 LYS C C 1
ATOM 5108 O O . LYS C 1 207 ? 71.514 -37.327 138.503 1.00 26.68 207 LYS C O 1
ATOM 5114 N N . ARG C 1 208 ? 69.339 -36.760 138.432 1.00 28.68 208 ARG C N 1
ATOM 5115 C CA . ARG C 1 208 ? 68.935 -37.684 139.469 1.00 29.81 208 ARG C CA 1
ATOM 5116 C C . ARG C 1 208 ? 69.290 -39.118 139.119 1.00 28.22 208 ARG C C 1
ATOM 5117 O O . ARG C 1 208 ? 69.851 -39.848 139.929 1.00 27.06 208 ARG C O 1
ATOM 5125 N N . ALA C 1 209 ? 68.943 -39.506 137.898 1.00 28.63 209 ALA C N 1
ATOM 5126 C CA . ALA C 1 209 ? 69.239 -40.835 137.390 1.00 28.22 209 ALA C CA 1
ATOM 5127 C C . ALA C 1 209 ? 70.747 -41.076 137.264 1.00 26.55 209 ALA C C 1
ATOM 5128 O O . ALA C 1 209 ? 71.249 -42.183 137.553 1.00 26.95 209 ALA C O 1
ATOM 5130 N N . VAL C 1 210 ? 71.455 -40.043 136.828 1.00 26.05 210 VAL C N 1
ATOM 5131 C CA . VAL C 1 210 ? 72.933 -40.060 136.696 1.00 24.93 210 VAL C CA 1
ATOM 5132 C C . VAL C 1 210 ? 73.659 -40.240 138.046 1.00 24.04 210 VAL C C 1
ATOM 5133 O O . VAL C 1 210 ? 74.597 -41.090 138.206 1.00 22.90 210 VAL C O 1
ATOM 5137 N N . ASN C 1 211 ? 73.231 -39.425 139.009 1.00 24.00 211 ASN C N 1
ATOM 5138 C CA . ASN C 1 211 ? 73.890 -39.342 140.299 1.00 23.64 211 ASN C CA 1
ATOM 5139 C C . ASN C 1 211 ? 73.519 -40.463 141.262 1.00 23.96 211 ASN C C 1
ATOM 5140 O O . ASN C 1 211 ? 74.275 -40.764 142.187 1.00 23.28 211 ASN C O 1
ATOM 5145 N N . LYS C 1 212 ? 72.380 -41.103 141.024 1.00 24.90 212 LYS C N 1
ATOM 5146 C CA . LYS C 1 212 ? 71.899 -42.173 141.881 1.00 25.48 212 LYS C CA 1
ATOM 5147 C C . LYS C 1 212 ? 72.965 -43.245 142.188 1.00 24.13 212 LYS C C 1
ATOM 5148 O O . LYS C 1 212 ? 73.264 -43.513 143.332 1.00 23.11 212 LYS C O 1
ATOM 5154 N N . PRO C 1 213 ? 73.589 -43.848 141.163 1.00 23.80 213 PRO C N 1
ATOM 5155 C CA . PRO C 1 213 ? 74.653 -44.809 141.515 1.00 22.94 213 PRO C CA 1
ATOM 5156 C C . PRO C 1 213 ? 75.858 -44.243 142.243 1.00 22.35 213 PRO C C 1
ATOM 5157 O O . PRO C 1 213 ? 76.551 -44.983 142.924 1.00 21.99 213 PRO C O 1
ATOM 5161 N N . PHE C 1 214 ? 76.137 -42.958 142.068 1.00 21.68 214 PHE C N 1
ATOM 5162 C CA . PHE C 1 214 ? 77.224 -42.333 142.743 1.00 21.53 214 PHE C CA 1
ATOM 5163 C C . PHE C 1 214 ? 76.865 -42.185 144.233 1.00 22.15 214 PHE C C 1
ATOM 5164 O O . PHE C 1 214 ? 77.658 -42.516 145.145 1.00 21.93 214 PHE C O 1
ATOM 5172 N N . ILE C 1 215 ? 75.660 -41.689 144.476 1.00 22.49 215 ILE C N 1
ATOM 5173 C CA . ILE C 1 215 ? 75.128 -41.583 145.816 1.00 22.69 215 ILE C CA 1
ATOM 5174 C C . ILE C 1 215 ? 75.150 -42.949 146.483 1.00 23.34 215 ILE C C 1
ATOM 5175 O O . ILE C 1 215 ? 75.557 -43.075 147.652 1.00 23.57 215 ILE C O 1
ATOM 5180 N N . HIS C 1 216 ? 74.749 -43.993 145.753 1.00 23.78 216 HIS C N 1
ATOM 5181 C CA . HIS C 1 216 ? 74.715 -45.339 146.329 0.50 24.16 216 HIS C CA 1
ATOM 5182 C C . HIS C 1 216 ? 76.120 -45.813 146.664 1.00 23.84 216 HIS C C 1
ATOM 5183 O O . HIS C 1 216 ? 76.378 -46.371 147.718 1.00 23.75 216 HIS C O 1
ATOM 5190 N N . LEU C 1 217 ? 77.042 -45.560 145.760 1.00 23.22 217 LEU C N 1
ATOM 5191 C CA . LEU C 1 217 ? 78.424 -45.852 145.987 1.00 22.96 217 LEU C CA 1
ATOM 5192 C C . LEU C 1 217 ? 78.980 -45.164 147.231 1.00 22.22 217 LEU C C 1
ATOM 5193 O O . LEU C 1 217 ? 79.680 -45.780 148.022 1.00 22.00 217 LEU C O 1
ATOM 5198 N N . LEU C 1 218 ? 78.697 -43.885 147.395 1.00 22.25 218 LEU C N 1
ATOM 5199 C CA . LEU C 1 218 ? 79.188 -43.177 148.564 1.00 22.17 218 LEU C CA 1
ATOM 5200 C C . LEU C 1 218 ? 78.596 -43.715 149.857 1.00 22.90 218 LEU C C 1
ATOM 5201 O O . LEU C 1 218 ? 79.295 -43.828 150.827 1.00 22.53 218 LEU C O 1
ATOM 5206 N N . GLU C 1 219 ? 77.331 -44.112 149.837 1.00 24.14 219 GLU C N 1
ATOM 5207 C CA . GLU C 1 219 ? 76.699 -44.719 151.015 1.00 25.68 219 GLU C CA 1
ATOM 5208 C C . GLU C 1 219 ? 77.339 -46.094 151.383 1.00 25.92 219 GLU C C 1
ATOM 5209 O O . GLU C 1 219 ? 77.582 -46.369 152.550 1.00 26.32 219 GLU C O 1
ATOM 5215 N N . GLN C 1 220 ? 77.613 -46.918 150.387 1.00 25.96 220 GLN C N 1
ATOM 5216 C CA . GLN C 1 220 ? 78.363 -48.154 150.585 1.00 27.13 220 GLN C CA 1
ATOM 5217 C C . GLN C 1 220 ? 79.739 -47.868 151.153 1.00 26.00 220 GLN C C 1
ATOM 5218 O O . GLN C 1 220 ? 80.215 -48.585 151.995 1.00 26.77 220 GLN C O 1
ATOM 5224 N N . THR C 1 221 ? 80.376 -46.813 150.660 1.00 24.68 221 THR C N 1
ATOM 5225 C CA . THR C 1 221 ? 81.696 -46.427 151.120 1.00 24.39 221 THR C CA 1
ATOM 5226 C C . THR C 1 221 ? 81.658 -45.907 152.576 1.00 25.40 221 THR C C 1
ATOM 5227 O O . THR C 1 221 ? 82.518 -46.225 153.377 1.00 25.68 221 THR C O 1
ATOM 5231 N N . ARG C 1 222 ? 80.615 -45.157 152.922 1.00 25.33 222 ARG C N 1
ATOM 5232 C CA . ARG C 1 222 ? 80.382 -44.727 154.289 1.00 25.86 222 ARG C CA 1
ATOM 5233 C C . ARG C 1 222 ? 80.426 -45.939 155.192 1.00 27.59 222 ARG C C 1
ATOM 5234 O O . ARG C 1 222 ? 81.184 -45.961 156.163 1.00 27.76 222 ARG C O 1
ATOM 5242 N N . ASP C 1 223 ? 79.637 -46.958 154.853 1.00 28.77 223 ASP C N 1
ATOM 5243 C CA . ASP C 1 223 ? 79.510 -48.130 155.698 1.00 30.46 223 ASP C CA 1
ATOM 5244 C C . ASP C 1 223 ? 80.838 -48.917 155.737 1.00 30.40 223 ASP C C 1
ATOM 5245 O O . ASP C 1 223 ? 81.310 -49.318 156.776 1.00 31.19 223 ASP C O 1
ATOM 5250 N N . ALA C 1 224 ? 81.432 -49.147 154.570 1.00 29.16 224 ALA C N 1
ATOM 5251 C CA . ALA C 1 224 ? 82.598 -50.001 154.457 1.00 29.39 224 ALA C CA 1
ATOM 5252 C C . ALA C 1 224 ? 83.800 -49.403 155.169 1.00 29.85 224 ALA C C 1
ATOM 5253 O O . ALA C 1 224 ? 84.539 -50.119 155.841 1.00 30.71 224 ALA C O 1
ATOM 5255 N N . SER C 1 225 ? 84.007 -48.095 154.990 1.00 29.56 225 SER C N 1
ATOM 5256 C CA . SER C 1 225 ? 85.107 -47.364 155.653 1.00 30.93 225 SER C CA 1
ATOM 5257 C C . SER C 1 225 ? 85.076 -47.398 157.159 1.00 32.67 225 SER C C 1
ATOM 5258 O O . SER C 1 225 ? 86.103 -47.497 157.771 1.00 34.38 225 SER C O 1
ATOM 5261 N N . LYS C 1 226 ? 83.950 -47.336 157.795 1.00 32.27 226 LYS C N 1
ATOM 5262 C CA . LYS C 1 226 ? 84.067 -47.335 159.218 1.00 33.34 226 LYS C CA 1
ATOM 5263 C C . LYS C 1 226 ? 84.686 -48.648 159.749 1.00 34.45 226 LYS C C 1
ATOM 5264 O O . LYS C 1 226 ? 85.287 -48.681 160.818 1.00 36.85 226 LYS C O 1
ATOM 5270 N N . ALA C 1 227 ? 84.568 -49.732 159.000 1.00 33.53 227 ALA C N 1
ATOM 5271 C CA . ALA C 1 227 ? 84.685 -51.059 159.622 1.00 34.66 227 ALA C CA 1
ATOM 5272 C C . ALA C 1 227 ? 86.083 -51.413 160.110 1.00 34.63 227 ALA C C 1
ATOM 5273 O O . ALA C 1 227 ? 86.231 -51.998 161.191 1.00 35.59 227 ALA C O 1
ATOM 5275 N N . VAL C 1 228 ? 87.104 -51.089 159.327 1.00 33.30 228 VAL C N 1
ATOM 5276 C CA . VAL C 1 228 ? 88.467 -51.460 159.729 1.00 34.36 228 VAL C CA 1
ATOM 5277 C C . VAL C 1 228 ? 88.887 -50.735 161.014 1.00 35.80 228 VAL C C 1
ATOM 5278 O O . VAL C 1 228 ? 89.556 -51.328 161.898 1.00 38.14 228 VAL C O 1
ATOM 5282 N N . HIS C 1 229 ? 88.446 -49.481 161.143 1.00 35.37 229 HIS C N 1
ATOM 5283 C CA . HIS C 1 229 ? 88.697 -48.680 162.362 1.00 36.92 229 HIS C CA 1
ATOM 5284 C C . HIS C 1 229 ? 87.984 -49.198 163.607 1.00 39.50 229 HIS C C 1
ATOM 5285 O O . HIS C 1 229 ? 88.576 -49.183 164.689 1.00 41.11 229 HIS C O 1
ATOM 5292 N N . LYS C 1 230 ? 86.731 -49.644 163.478 1.00 40.21 230 LYS C N 1
ATOM 5293 C CA . LYS C 1 230 ? 86.094 -50.322 164.610 1.00 43.92 230 LYS C CA 1
ATOM 5294 C C . LYS C 1 230 ? 87.048 -51.435 165.090 1.00 44.75 230 LYS C C 1
ATOM 5295 O O . LYS C 1 230 ? 87.351 -51.509 166.271 1.00 47.51 230 LYS C O 1
ATOM 5301 N N . ALA C 1 231 ? 87.558 -52.266 164.178 1.00 43.44 231 ALA C N 1
ATOM 5302 C CA . ALA C 1 231 ? 88.433 -53.367 164.587 1.00 44.70 231 ALA C CA 1
ATOM 5303 C C . ALA C 1 231 ? 89.813 -52.945 165.142 1.00 44.87 231 ALA C C 1
ATOM 5304 O O . ALA C 1 231 ? 90.337 -53.598 166.032 1.00 47.14 231 ALA C O 1
ATOM 5306 N N . ALA C 1 232 ? 90.408 -51.886 164.589 1.00 43.12 232 ALA C N 1
ATOM 5307 C CA . ALA C 1 232 ? 91.716 -51.375 165.032 1.00 43.83 232 ALA C CA 1
ATOM 5308 C C . ALA C 1 232 ? 91.669 -50.957 166.498 1.00 45.79 232 ALA C C 1
ATOM 5309 O O . ALA C 1 232 ? 92.533 -51.326 167.316 1.00 47.75 232 ALA C O 1
ATOM 5311 N N . PHE C 1 233 ? 90.644 -50.189 166.824 1.00 45.65 233 PHE C N 1
ATOM 5312 C CA . PHE C 1 233 ? 90.502 -49.650 168.166 1.00 48.14 233 PHE C CA 1
ATOM 5313 C C . PHE C 1 233 ? 89.964 -50.701 169.129 1.00 50.33 233 PHE C C 1
ATOM 5314 O O . PHE C 1 233 ? 90.273 -50.661 170.337 1.00 52.02 233 PHE C O 1
ATOM 5322 N N . GLN C 1 234 ? 89.196 -51.664 168.612 1.00 49.76 234 GLN C N 1
ATOM 5323 C CA . GLN C 1 234 ? 88.807 -52.805 169.466 1.00 52.79 234 GLN C CA 1
ATOM 5324 C C . GLN C 1 234 ? 90.048 -53.520 170.009 1.00 54.48 234 GLN C C 1
ATOM 5325 O O . GLN C 1 234 ? 90.121 -53.863 171.197 1.00 57.18 234 GLN C O 1
ATOM 5331 N N . ALA C 1 235 ? 91.034 -53.717 169.140 1.00 53.47 235 ALA C N 1
ATOM 5332 C CA . ALA C 1 235 ? 92.291 -54.329 169.553 1.00 55.81 235 ALA C CA 1
ATOM 5333 C C . ALA C 1 235 ? 93.097 -53.444 170.540 1.00 57.28 235 ALA C C 1
ATOM 5334 O O . ALA C 1 235 ? 93.425 -53.897 171.636 1.00 59.97 235 ALA C O 1
ATOM 5336 N N . ARG C 1 236 ? 93.400 -52.200 170.145 1.00 56.09 236 ARG C N 1
ATOM 5337 C CA . ARG C 1 236 ? 94.128 -51.238 171.001 1.00 57.43 236 ARG C CA 1
ATOM 5338 C C . ARG C 1 236 ? 93.495 -51.070 172.395 1.00 60.34 236 ARG C C 1
ATOM 5339 O O . ARG C 1 236 ? 94.191 -51.110 173.417 1.00 62.69 236 ARG C O 1
ATOM 5341 N N . ASP C 1 237 ? 92.178 -50.903 172.426 1.00 60.17 237 ASP C N 1
ATOM 5342 C CA . ASP C 1 237 ? 91.477 -50.566 173.660 1.00 62.96 237 ASP C CA 1
ATOM 5343 C C . ASP C 1 237 ? 91.340 -51.755 174.586 1.00 66.02 237 ASP C C 1
ATOM 5344 O O . ASP C 1 237 ? 90.980 -51.588 175.750 1.00 68.51 237 ASP C O 1
ATOM 5349 N N . ALA C 1 238 ? 91.642 -52.952 174.074 1.00 65.98 238 ALA C N 1
ATOM 5350 C CA . ALA C 1 238 ? 91.834 -54.116 174.930 1.00 68.93 238 ALA C CA 1
ATOM 5351 C C . ALA C 1 238 ? 93.085 -53.924 175.791 1.00 70.89 238 ALA C C 1
ATOM 5352 O O . ALA C 1 238 ? 93.030 -54.063 177.005 1.00 73.08 238 ALA C O 1
ATOM 5354 N N . MET D 1 1 ? 89.291 30.365 153.123 1.00 33.10 1 MET D N 1
ATOM 5355 C CA . MET D 1 1 ? 88.109 29.764 153.802 1.00 32.79 1 MET D CA 1
ATOM 5356 C C . MET D 1 1 ? 88.358 29.453 155.281 1.00 30.35 1 MET D C 1
ATOM 5357 O O . MET D 1 1 ? 87.569 28.755 155.909 1.00 30.16 1 MET D O 1
ATOM 5362 N N . VAL D 1 2 ? 89.483 29.929 155.809 1.00 29.73 2 VAL D N 1
ATOM 5363 C CA . VAL D 1 2 ? 89.766 29.898 157.255 1.00 28.40 2 VAL D CA 1
ATOM 5364 C C . VAL D 1 2 ? 90.390 31.235 157.636 1.00 29.01 2 VAL D C 1
ATOM 5365 O O . VAL D 1 2 ? 90.863 31.977 156.799 1.00 29.33 2 VAL D O 1
ATOM 5369 N N . PHE D 1 3 ? 90.337 31.569 158.911 1.00 29.46 3 PHE D N 1
ATOM 5370 C CA . PHE D 1 3 ? 91.211 32.590 159.448 1.00 30.11 3 PHE D CA 1
ATOM 5371 C C . PHE D 1 3 ? 92.225 31.980 160.370 1.00 28.70 3 PHE D C 1
ATOM 5372 O O . PHE D 1 3 ? 91.962 30.989 161.035 1.00 27.89 3 PHE D O 1
ATOM 5380 N N . GLU D 1 4 ? 93.386 32.613 160.430 1.00 29.33 4 GLU D N 1
ATOM 5381 C CA . GLU D 1 4 ? 94.473 32.153 161.276 1.00 29.17 4 GLU D CA 1
ATOM 5382 C C . GLU D 1 4 ? 94.885 33.272 162.176 1.00 29.63 4 GLU D C 1
ATOM 5383 O O . GLU D 1 4 ? 95.278 34.290 161.699 1.00 31.29 4 GLU D O 1
ATOM 5389 N N . GLU D 1 5 ? 94.736 33.104 163.481 1.00 29.58 5 GLU D N 1
ATOM 5390 C CA . GLU D 1 5 ? 94.992 34.192 164.393 1.00 30.86 5 GLU D CA 1
ATOM 5391 C C . GLU D 1 5 ? 95.786 33.585 165.537 1.00 30.42 5 GLU D C 1
ATOM 5392 O O . GLU D 1 5 ? 95.928 32.341 165.602 1.00 28.99 5 GLU D O 1
ATOM 5398 N N . ASN D 1 6 ? 96.378 34.442 166.367 1.00 31.39 6 ASN D N 1
ATOM 5399 C CA . ASN D 1 6 ? 97.281 33.973 167.416 1.00 31.73 6 ASN D CA 1
ATOM 5400 C C . ASN D 1 6 ? 96.904 34.527 168.774 1.00 32.49 6 ASN D C 1
ATOM 5401 O O . ASN D 1 6 ? 96.509 35.662 168.900 1.00 33.45 6 ASN D O 1
ATOM 5406 N N . SER D 1 7 ? 96.969 33.669 169.765 1.00 32.18 7 SER D N 1
ATOM 5407 C CA . SER D 1 7 ? 96.966 34.058 171.137 1.00 33.60 7 SER D CA 1
ATOM 5408 C C . SER D 1 7 ? 98.345 33.608 171.636 1.00 34.10 7 SER D C 1
ATOM 5409 O O . SER D 1 7 ? 98.529 32.472 172.129 1.00 33.12 7 SER D O 1
ATOM 5412 N N . ASP D 1 8 ? 99.310 34.501 171.452 1.00 35.22 8 ASP D N 1
ATOM 5413 C CA . ASP D 1 8 ? 100.712 34.216 171.665 1.00 36.27 8 ASP D CA 1
ATOM 5414 C C . ASP D 1 8 ? 101.099 32.916 170.931 1.00 34.21 8 ASP D C 1
ATOM 5415 O O . ASP D 1 8 ? 101.003 32.858 169.706 1.00 33.36 8 ASP D O 1
ATOM 5420 N N . GLU D 1 9 ? 101.510 31.892 171.668 1.00 33.74 9 GLU D N 1
ATOM 5421 C CA . GLU D 1 9 ? 102.066 30.681 171.083 1.00 32.48 9 GLU D CA 1
ATOM 5422 C C . GLU D 1 9 ? 100.932 29.723 170.593 1.00 30.32 9 GLU D C 1
ATOM 5423 O O . GLU D 1 9 ? 101.213 28.623 170.109 1.00 28.78 9 GLU D O 1
ATOM 5429 N N . VAL D 1 10 ? 99.675 30.142 170.769 1.00 29.73 10 VAL D N 1
ATOM 5430 C CA . VAL D 1 10 ? 98.517 29.385 170.318 1.00 28.23 10 VAL D CA 1
ATOM 5431 C C . VAL D 1 10 ? 97.980 29.898 168.972 1.00 27.66 10 VAL D C 1
ATOM 5432 O O . VAL D 1 10 ? 97.551 31.030 168.851 1.00 28.29 10 VAL D O 1
ATOM 5436 N N . ARG D 1 11 ? 98.032 29.035 167.961 1.00 26.75 11 ARG D N 1
ATOM 5437 C CA . ARG D 1 11 ? 97.408 29.305 166.688 1.00 26.02 11 ARG D CA 1
ATOM 5438 C C . ARG D 1 11 ? 95.945 28.919 166.705 1.00 25.24 11 ARG D C 1
ATOM 5439 O O . ARG D 1 11 ? 95.615 27.801 166.976 1.00 23.23 11 ARG D O 1
ATOM 5447 N N . VAL D 1 12 ? 95.080 29.871 166.398 1.00 25.96 12 VAL D N 1
ATOM 5448 C CA . VAL D 1 12 ? 93.651 29.632 166.327 1.00 25.81 12 VAL D CA 1
ATOM 5449 C C . VAL D 1 12 ? 93.220 29.649 164.856 1.00 25.23 12 VAL D C 1
ATOM 5450 O O . VAL D 1 12 ? 93.351 30.661 164.151 1.00 25.78 12 VAL D O 1
ATOM 5454 N N . ILE D 1 13 ? 92.707 28.520 164.416 1.00 23.98 13 ILE D N 1
ATOM 5455 C CA . ILE D 1 13 ? 92.197 28.370 163.064 1.00 24.50 13 ILE D CA 1
ATOM 5456 C C . ILE D 1 13 ? 90.664 28.335 163.105 1.00 24.66 13 ILE D C 1
ATOM 5457 O O . ILE D 1 13 ? 90.080 27.425 163.689 1.00 24.24 13 ILE D O 1
ATOM 5462 N N . THR D 1 14 ? 90.043 29.343 162.501 1.00 25.63 14 THR D N 1
ATOM 5463 C CA . THR D 1 14 ? 88.602 29.469 162.475 1.00 26.00 14 THR D CA 1
ATOM 5464 C C . THR D 1 14 ? 88.107 29.142 161.063 1.00 26.16 14 THR D C 1
ATOM 5465 O O . THR D 1 14 ? 88.566 29.704 160.078 1.00 25.66 14 THR D O 1
ATOM 5469 N N . LEU D 1 15 ? 87.213 28.155 160.986 1.00 26.35 15 LEU D N 1
ATOM 5470 C CA . LEU D 1 15 ? 86.684 27.717 159.715 1.00 26.85 15 LEU D CA 1
ATOM 5471 C C . LEU D 1 15 ? 85.700 28.781 159.197 1.00 28.19 15 LEU D C 1
ATOM 5472 O O . LEU D 1 15 ? 84.844 29.292 159.925 1.00 28.62 15 LEU D O 1
ATOM 5477 N N . ASP D 1 16 ? 85.824 29.122 157.931 1.00 28.38 16 ASP D N 1
ATOM 5478 C CA . ASP D 1 16 ? 85.095 30.267 157.408 1.00 29.99 16 ASP D CA 1
ATOM 5479 C C . ASP D 1 16 ? 84.478 29.977 156.062 1.00 30.76 16 ASP D C 1
ATOM 5480 O O . ASP D 1 16 ? 84.569 30.790 155.154 1.00 31.59 16 ASP D O 1
ATOM 5485 N N . HIS D 1 17 ? 83.862 28.809 155.929 1.00 30.30 17 HIS D N 1
ATOM 5486 C CA . HIS D 1 17 ? 83.051 28.489 154.757 1.00 31.12 17 HIS D CA 1
ATOM 5487 C C . HIS D 1 17 ? 81.945 29.561 154.553 1.00 32.74 17 HIS D C 1
ATOM 5488 O O . HIS D 1 17 ? 81.443 30.121 155.522 1.00 32.31 17 HIS D O 1
ATOM 5495 N N . PRO D 1 18 ? 81.547 29.843 153.297 1.00 34.46 18 PRO D N 1
ATOM 5496 C CA . PRO D 1 18 ? 80.442 30.796 153.149 1.00 36.86 18 PRO D CA 1
ATOM 5497 C C . PRO D 1 18 ? 79.179 30.395 153.936 1.00 36.98 18 PRO D C 1
ATOM 5498 O O . PRO D 1 18 ? 78.467 31.236 154.433 1.00 37.49 18 PRO D O 1
ATOM 5502 N N . ASN D 1 19 ? 78.920 29.100 154.012 1.00 36.57 19 ASN D N 1
ATOM 5503 C CA . ASN D 1 19 ? 77.812 28.545 154.814 1.00 36.53 19 ASN D CA 1
ATOM 5504 C C . ASN D 1 19 ? 78.183 28.415 156.303 1.00 35.10 19 ASN D C 1
ATOM 5505 O O . ASN D 1 19 ? 79.258 27.887 156.644 1.00 33.23 19 ASN D O 1
ATOM 5510 N N . LYS D 1 20 ? 77.283 28.856 157.207 1.00 35.11 20 LYS D N 1
ATOM 5511 C CA . LYS D 1 20 ? 77.606 28.947 158.646 1.00 34.62 20 LYS D CA 1
ATOM 5512 C C . LYS D 1 20 ? 77.811 27.591 159.319 1.00 33.18 20 LYS D C 1
ATOM 5513 O O . LYS D 1 20 ? 78.266 27.509 160.468 1.00 30.77 20 LYS D O 1
ATOM 5519 N N . HIS D 1 21 ? 77.493 26.528 158.590 1.00 33.24 21 HIS D N 1
ATOM 5520 C CA . HIS D 1 21 ? 77.633 25.202 159.136 1.00 32.17 21 HIS D CA 1
ATOM 5521 C C . HIS D 1 21 ? 78.966 24.535 158.752 1.00 30.22 21 HIS D C 1
ATOM 5522 O O . HIS D 1 21 ? 79.212 23.398 159.110 1.00 28.37 21 HIS D O 1
ATOM 5529 N N . ASN D 1 22 ? 79.809 25.258 158.025 1.00 30.37 22 ASN D N 1
ATOM 5530 C CA . ASN D 1 22 ? 81.141 24.821 157.696 1.00 28.96 22 ASN D CA 1
ATOM 5531 C C . ASN D 1 22 ? 81.165 23.435 157.096 1.00 28.40 22 ASN D C 1
ATOM 5532 O O . ASN D 1 22 ? 81.891 22.584 157.572 1.00 26.88 22 ASN D O 1
ATOM 5537 N N . PRO D 1 23 ? 80.362 23.220 156.035 1.00 30.01 23 PRO D N 1
ATOM 5538 C CA . PRO D 1 23 ? 80.461 21.964 155.326 1.00 30.18 23 PRO D CA 1
ATOM 5539 C C . PRO D 1 23 ? 81.854 21.745 154.743 1.00 29.39 23 PRO D C 1
ATOM 5540 O O . PRO D 1 23 ? 82.488 22.670 154.275 1.00 29.05 23 PRO D O 1
ATOM 5544 N N . PHE D 1 24 ? 82.319 20.503 154.796 1.00 29.26 24 PHE D N 1
ATOM 5545 C CA . PHE D 1 24 ? 83.604 20.146 154.242 1.00 29.01 24 PHE D CA 1
ATOM 5546 C C . PHE D 1 24 ? 83.550 19.993 152.736 1.00 30.68 24 PHE D C 1
ATOM 5547 O O . PHE D 1 24 ? 83.458 18.906 152.213 1.00 32.03 24 PHE D O 1
ATOM 5555 N N . SER D 1 25 ? 83.600 21.144 152.056 1.00 31.75 25 SER D N 1
ATOM 5556 C CA . SER D 1 25 ? 83.856 21.239 150.644 1.00 32.23 25 SER D CA 1
ATOM 5557 C C . SER D 1 25 ? 85.346 20.980 150.441 1.00 31.16 25 SER D C 1
ATOM 5558 O O . SER D 1 25 ? 86.139 21.019 151.344 1.00 29.36 25 SER D O 1
ATOM 5561 N N . ARG D 1 26 ? 85.697 20.738 149.213 1.00 31.82 26 ARG D N 1
ATOM 5562 C CA . ARG D 1 26 ? 87.049 20.623 148.773 1.00 31.75 26 ARG D CA 1
ATOM 5563 C C . ARG D 1 26 ? 87.869 21.833 149.197 1.00 30.74 26 ARG D C 1
ATOM 5564 O O . ARG D 1 26 ? 88.970 21.718 149.682 1.00 28.55 26 ARG D O 1
ATOM 5572 N N . THR D 1 27 ? 87.330 23.006 148.962 1.00 32.34 27 THR D N 1
ATOM 5573 C CA . THR D 1 27 ? 88.037 24.210 149.288 1.00 32.14 27 THR D CA 1
ATOM 5574 C C . THR D 1 27 ? 88.271 24.364 150.809 1.00 30.39 27 THR D C 1
ATOM 5575 O O . THR D 1 27 ? 89.357 24.714 151.260 1.00 29.87 27 THR D O 1
ATOM 5579 N N . LEU D 1 28 ? 87.279 24.071 151.621 1.00 29.80 28 LEU D N 1
ATOM 5580 C CA . LEU D 1 28 ? 87.495 24.114 153.063 1.00 28.11 28 LEU D CA 1
ATOM 5581 C C . LEU D 1 28 ? 88.507 23.046 153.526 1.00 27.10 28 LEU D C 1
ATOM 5582 O O . LEU D 1 28 ? 89.336 23.294 154.381 1.00 25.98 28 LEU D O 1
ATOM 5587 N N . GLU D 1 29 ? 88.435 21.841 152.991 1.00 27.74 29 GLU D N 1
ATOM 5588 C CA . GLU D 1 29 ? 89.453 20.820 153.321 1.00 26.90 29 GLU D CA 1
ATOM 5589 C C . GLU D 1 29 ? 90.866 21.365 153.058 1.00 26.59 29 GLU D C 1
ATOM 5590 O O . GLU D 1 29 ? 91.785 21.277 153.879 1.00 24.81 29 GLU D O 1
ATOM 5596 N N . THR D 1 30 ? 91.030 21.907 151.871 1.00 27.80 30 THR D N 1
ATOM 5597 C CA . THR D 1 30 ? 92.313 22.393 151.463 1.00 28.60 30 THR D CA 1
ATOM 5598 C C . THR D 1 30 ? 92.860 23.499 152.403 1.00 27.92 30 THR D C 1
ATOM 5599 O O . THR D 1 30 ? 94.005 23.467 152.829 1.00 27.49 30 THR D O 1
ATOM 5603 N N . SER D 1 31 ? 92.015 24.473 152.688 1.00 27.83 31 SER D N 1
ATOM 5604 C CA . SER D 1 31 ? 92.352 25.593 153.553 1.00 27.15 31 SER D CA 1
ATOM 5605 C C . SER D 1 31 ? 92.723 25.135 154.952 1.00 25.77 31 SER D C 1
ATOM 5606 O O . SER D 1 31 ? 93.642 25.651 155.563 1.00 24.79 31 SER D O 1
ATOM 5609 N N . VAL D 1 32 ? 91.988 24.158 155.438 1.00 25.10 32 VAL D N 1
ATOM 5610 C CA . VAL D 1 32 ? 92.258 23.592 156.744 1.00 24.10 32 VAL D CA 1
ATOM 5611 C C . VAL D 1 32 ? 93.568 22.859 156.770 1.00 23.77 32 VAL D C 1
ATOM 5612 O O . VAL D 1 32 ? 94.348 23.080 157.667 1.00 23.49 32 VAL D O 1
ATOM 5616 N N . LYS D 1 33 ? 93.781 21.976 155.807 1.00 24.35 33 LYS D N 1
ATOM 5617 C CA . LYS D 1 33 ? 94.999 21.183 155.727 1.00 24.36 33 LYS D CA 1
ATOM 5618 C C . LYS D 1 33 ? 96.220 22.109 155.594 1.00 24.86 33 LYS D C 1
ATOM 5619 O O . LYS D 1 33 ? 97.247 21.923 156.198 1.00 25.27 33 LYS D O 1
ATOM 5625 N N . ASP D 1 34 ? 96.104 23.118 154.767 1.00 25.88 34 ASP D N 1
ATOM 5626 C CA . ASP D 1 34 ? 97.167 24.071 154.575 1.00 26.50 34 ASP D CA 1
ATOM 5627 C C . ASP D 1 34 ? 97.513 24.844 155.854 1.00 26.03 34 ASP D C 1
ATOM 5628 O O . ASP D 1 34 ? 98.698 25.111 156.131 1.00 26.18 34 ASP D O 1
ATOM 5633 N N . ALA D 1 35 ? 96.469 25.256 156.590 1.00 25.24 35 ALA D N 1
ATOM 5634 C CA . ALA D 1 35 ? 96.608 26.020 157.850 1.00 24.90 35 ALA D CA 1
ATOM 5635 C C . ALA D 1 35 ? 97.288 25.159 158.918 1.00 24.54 35 ALA D C 1
ATOM 5636 O O . ALA D 1 35 ? 98.164 25.605 159.657 1.00 25.21 35 ALA D O 1
ATOM 5638 N N . LEU D 1 36 ? 96.876 23.908 158.975 1.00 24.19 36 LEU D N 1
ATOM 5639 C CA . LEU D 1 36 ? 97.436 22.913 159.888 1.00 23.88 36 LEU D CA 1
ATOM 5640 C C . LEU D 1 36 ? 98.915 22.693 159.601 1.00 24.25 36 LEU D C 1
ATOM 5641 O O . LEU D 1 36 ? 99.736 22.606 160.504 1.00 24.53 36 LEU D O 1
ATOM 5646 N N . ALA D 1 37 ? 99.265 22.621 158.319 1.00 25.02 37 ALA D N 1
ATOM 5647 C CA . ALA D 1 37 ? 100.644 22.422 157.909 1.00 25.74 37 ALA D CA 1
ATOM 5648 C C . ALA D 1 37 ? 101.519 23.621 158.270 1.00 26.49 37 ALA D C 1
ATOM 5649 O O . ALA D 1 37 ? 102.698 23.485 158.631 1.00 26.70 37 ALA D O 1
ATOM 5651 N N . ARG D 1 38 ? 100.943 24.816 158.122 1.00 26.35 38 ARG D N 1
ATOM 5652 C CA . ARG D 1 38 ? 101.670 26.020 158.541 1.00 27.09 38 ARG D CA 1
ATOM 5653 C C . ARG D 1 38 ? 101.870 26.048 160.055 1.00 26.56 38 ARG D C 1
ATOM 5654 O O . ARG D 1 38 ? 102.946 26.381 160.540 1.00 27.45 38 ARG D O 1
ATOM 5662 N N . ALA D 1 39 ? 100.820 25.733 160.805 1.00 25.54 39 ALA D N 1
ATOM 5663 C CA . ALA D 1 39 ? 100.926 25.699 162.240 1.00 25.33 39 ALA D CA 1
ATOM 5664 C C . ALA D 1 39 ? 102.007 24.721 162.706 1.00 25.56 39 ALA D C 1
ATOM 5665 O O . ALA D 1 39 ? 102.735 24.998 163.659 1.00 26.53 39 ALA D O 1
ATOM 5667 N N . ASN D 1 40 ? 102.101 23.579 162.039 1.00 25.17 40 ASN D N 1
ATOM 5668 C CA . ASN D 1 40 ? 103.013 22.517 162.434 1.00 25.51 40 ASN D CA 1
ATOM 5669 C C . ASN D 1 40 ? 104.465 22.884 162.192 1.00 26.64 40 ASN D C 1
ATOM 5670 O O . ASN D 1 40 ? 105.349 22.532 162.981 1.00 26.97 40 ASN D O 1
ATOM 5675 N N . ALA D 1 41 ? 104.683 23.626 161.113 1.00 27.19 41 ALA D N 1
ATOM 5676 C CA . ALA D 1 41 ? 105.998 24.070 160.664 1.00 28.47 41 ALA D CA 1
ATOM 5677 C C . ALA D 1 41 ? 106.451 25.421 161.277 1.00 29.25 41 ALA D C 1
ATOM 5678 O O . ALA D 1 41 ? 107.624 25.761 161.288 1.00 30.71 41 ALA D O 1
ATOM 5680 N N . ASP D 1 42 ? 105.510 26.199 161.764 1.00 28.79 42 ASP D N 1
ATOM 5681 C CA . ASP D 1 42 ? 105.809 27.469 162.433 1.00 29.83 42 ASP D CA 1
ATOM 5682 C C . ASP D 1 42 ? 106.282 27.247 163.880 1.00 30.48 42 ASP D C 1
ATOM 5683 O O . ASP D 1 42 ? 105.515 26.815 164.757 1.00 29.25 42 ASP D O 1
ATOM 5688 N N . ASP D 1 43 ? 107.562 27.512 164.111 1.00 32.12 43 ASP D N 1
ATOM 5689 C CA . ASP D 1 43 ? 108.183 27.259 165.409 1.00 33.19 43 ASP D CA 1
ATOM 5690 C C . ASP D 1 43 ? 107.620 28.147 166.510 1.00 33.14 43 ASP D C 1
ATOM 5691 O O . ASP D 1 43 ? 107.681 27.792 167.675 1.00 33.94 43 ASP D O 1
ATOM 5696 N N . SER D 1 44 ? 107.050 29.272 166.127 1.00 32.82 44 SER D N 1
ATOM 5697 C CA . SER D 1 44 ? 106.447 30.174 167.086 1.00 33.25 44 SER D CA 1
ATOM 5698 C C . SER D 1 44 ? 105.091 29.688 167.559 1.00 31.59 44 SER D C 1
ATOM 5699 O O . SER D 1 44 ? 104.522 30.261 168.478 1.00 32.69 44 SER D O 1
ATOM 5702 N N . VAL D 1 45 ? 104.577 28.627 166.951 1.00 30.32 45 VAL D N 1
ATOM 5703 C CA . VAL D 1 45 ? 103.314 28.044 167.336 1.00 28.62 45 VAL D CA 1
ATOM 5704 C C . VAL D 1 45 ? 103.588 26.826 168.175 1.00 28.54 45 VAL D C 1
ATOM 5705 O O . VAL D 1 45 ? 104.347 25.966 167.765 1.00 28.46 45 VAL D O 1
ATOM 5709 N N . ARG D 1 46 ? 102.982 26.759 169.352 1.00 28.86 46 ARG D N 1
ATOM 5710 C CA . ARG D 1 46 ? 103.228 25.662 170.272 1.00 29.83 46 ARG D CA 1
ATOM 5711 C C . ARG D 1 46 ? 101.964 24.840 170.561 1.00 27.65 46 ARG D C 1
ATOM 5712 O O . ARG D 1 46 ? 102.037 23.754 171.133 1.00 27.30 46 ARG D O 1
ATOM 5720 N N . ALA D 1 47 ? 100.823 25.352 170.138 1.00 26.50 47 ALA D N 1
ATOM 5721 C CA . ALA D 1 47 ? 99.551 24.648 170.282 1.00 25.52 47 ALA D CA 1
ATOM 5722 C C . ALA D 1 47 ? 98.557 25.196 169.276 1.00 24.37 47 ALA D C 1
ATOM 5723 O O . ALA D 1 47 ? 98.704 26.305 168.819 1.00 24.75 47 ALA D O 1
ATOM 5725 N N . VAL D 1 48 ? 97.553 24.407 168.932 1.00 23.88 48 VAL D N 1
ATOM 5726 C CA . VAL D 1 48 ? 96.616 24.763 167.865 1.00 23.40 48 VAL D CA 1
ATOM 5727 C C . VAL D 1 48 ? 95.185 24.545 168.341 1.00 23.22 48 VAL D C 1
ATOM 5728 O O . VAL D 1 48 ? 94.870 23.502 168.911 1.00 22.84 48 VAL D O 1
ATOM 5732 N N . VAL D 1 49 ? 94.328 25.541 168.104 1.00 23.63 49 VAL D N 1
ATOM 5733 C CA . VAL D 1 49 ? 92.882 25.426 168.330 1.00 23.33 49 VAL D CA 1
ATOM 5734 C C . VAL D 1 49 ? 92.176 25.564 166.973 1.00 22.96 49 VAL D C 1
ATOM 5735 O O . VAL D 1 49 ? 92.482 26.466 166.190 1.00 21.97 49 VAL D O 1
ATOM 5739 N N . VAL D 1 50 ? 91.254 24.647 166.704 1.00 22.41 50 VAL D N 1
ATOM 5740 C CA . VAL D 1 50 ? 90.338 24.740 165.538 1.00 22.48 50 VAL D CA 1
ATOM 5741 C C . VAL D 1 50 ? 88.887 24.950 166.016 1.00 22.48 50 VAL D C 1
ATOM 5742 O O . VAL D 1 50 ? 88.405 24.242 166.863 1.00 22.14 50 VAL D O 1
ATOM 5746 N N . TYR D 1 51 ? 88.241 25.957 165.426 1.00 23.51 51 TYR D N 1
ATOM 5747 C CA . TYR D 1 51 ? 86.977 26.503 165.887 1.00 24.01 51 TYR D CA 1
ATOM 5748 C C . TYR D 1 51 ? 86.168 26.807 164.655 1.00 24.42 51 TYR D C 1
ATOM 5749 O O . TYR D 1 51 ? 86.713 27.306 163.686 1.00 24.50 51 TYR D O 1
ATOM 5758 N N . GLY D 1 52 ? 84.881 26.481 164.686 1.00 25.12 52 GLY D N 1
ATOM 5759 C CA . GLY D 1 52 ? 83.951 26.822 163.598 1.00 26.12 52 GLY D CA 1
ATOM 5760 C C . GLY D 1 52 ? 83.626 28.322 163.484 1.00 27.21 52 GLY D C 1
ATOM 5761 O O . GLY D 1 52 ? 83.171 28.785 162.441 1.00 27.61 52 GLY D O 1
ATOM 5762 N N . GLY D 1 53 ? 83.868 29.074 164.560 1.00 27.40 53 GLY D N 1
ATOM 5763 C CA . GLY D 1 53 ? 83.539 30.493 164.617 1.00 28.66 53 GLY D CA 1
ATOM 5764 C C . GLY D 1 53 ? 82.273 30.710 165.435 1.00 30.04 53 GLY D C 1
ATOM 5765 O O . GLY D 1 53 ? 81.496 29.778 165.645 1.00 28.51 53 GLY D O 1
ATOM 5766 N N . ALA D 1 54 ? 82.084 31.956 165.884 1.00 31.91 54 ALA D N 1
ATOM 5767 C CA . ALA D 1 54 ? 80.920 32.352 166.707 1.00 33.62 54 ALA D CA 1
ATOM 5768 C C . ALA D 1 54 ? 79.652 32.250 165.900 1.00 34.79 54 ALA D C 1
ATOM 5769 O O . ALA D 1 54 ? 79.595 32.747 164.768 1.00 35.76 54 ALA D O 1
ATOM 5771 N N . GLU D 1 55 ? 78.645 31.625 166.504 1.00 35.26 55 GLU D N 1
ATOM 5772 C CA . GLU D 1 55 ? 77.311 31.386 165.904 1.00 36.50 55 GLU D CA 1
ATOM 5773 C C . GLU D 1 55 ? 77.363 30.547 164.635 1.00 35.32 55 GLU D C 1
ATOM 5774 O O . GLU D 1 55 ? 76.478 30.657 163.794 1.00 35.97 55 GLU D O 1
ATOM 5780 N N . ARG D 1 56 ? 78.398 29.712 164.530 1.00 33.22 56 ARG D N 1
ATOM 5781 C CA . ARG D 1 56 ? 78.571 28.813 163.406 1.00 32.09 56 ARG D CA 1
ATOM 5782 C C . ARG D 1 56 ? 78.660 27.415 163.948 1.00 31.11 56 ARG D C 1
ATOM 5783 O O . ARG D 1 56 ? 78.772 27.229 165.166 1.00 31.22 56 ARG D O 1
ATOM 5791 N N . SER D 1 57 ? 78.618 26.433 163.051 1.00 30.35 57 SER D N 1
ATOM 5792 C CA . SER D 1 57 ? 78.843 25.053 163.421 1.00 28.64 57 SER D CA 1
ATOM 5793 C C . SER D 1 57 ? 80.315 24.672 163.216 1.00 27.53 57 SER D C 1
ATOM 5794 O O . SER D 1 57 ? 81.005 25.146 162.317 1.00 27.40 57 SER D O 1
ATOM 5797 N N . PHE D 1 58 ? 80.773 23.758 164.044 1.00 26.65 58 PHE D N 1
ATOM 5798 C CA . PHE D 1 58 ? 82.102 23.186 163.879 1.00 25.75 58 PHE D CA 1
ATOM 5799 C C . PHE D 1 58 ? 82.232 22.629 162.445 1.00 25.48 58 PHE D C 1
ATOM 5800 O O . PHE D 1 58 ? 83.088 23.071 161.699 1.00 25.09 58 PHE D O 1
ATOM 5808 N N . SER D 1 59 ? 81.391 21.654 162.100 1.00 25.58 59 SER D N 1
ATOM 5809 C CA . SER D 1 59 ? 81.192 21.244 160.711 1.00 26.16 59 SER D CA 1
ATOM 5810 C C . SER D 1 59 ? 79.985 20.334 160.576 1.00 26.85 59 SER D C 1
ATOM 5811 O O . SER D 1 59 ? 79.925 19.309 161.217 1.00 25.98 59 SER D O 1
ATOM 5814 N N . ALA D 1 60 ? 79.042 20.727 159.711 1.00 28.55 60 ALA D N 1
ATOM 5815 C CA . ALA D 1 60 ? 77.956 19.875 159.265 1.00 29.66 60 ALA D CA 1
ATOM 5816 C C . ALA D 1 60 ? 78.474 18.683 158.433 1.00 29.88 60 ALA D C 1
ATOM 5817 O O . ALA D 1 60 ? 77.708 17.758 158.103 1.00 31.40 60 ALA D O 1
ATOM 5819 N N . GLY D 1 61 ? 79.764 18.687 158.115 1.00 29.09 61 GLY D N 1
ATOM 5820 C CA . GLY D 1 61 ? 80.421 17.570 157.432 1.00 28.92 61 GLY D CA 1
ATOM 5821 C C . GLY D 1 61 ? 80.285 17.689 155.936 1.00 30.67 61 GLY D C 1
ATOM 5822 O O . GLY D 1 61 ? 80.047 18.763 155.420 1.00 31.51 61 GLY D O 1
ATOM 5823 N N . GLY D 1 62 ? 80.423 16.573 155.232 1.00 32.33 62 GLY D N 1
ATOM 5824 C CA . GLY D 1 62 ? 80.226 16.560 153.783 1.00 35.55 62 GLY D CA 1
ATOM 5825 C C . GLY D 1 62 ? 78.745 16.593 153.360 1.00 38.56 62 GLY D C 1
ATOM 5826 O O . GLY D 1 62 ? 77.850 16.131 154.089 1.00 38.76 62 GLY D O 1
ATOM 5827 N N . ASP D 1 63 ? 78.444 17.130 152.185 1.00 42.77 63 ASP D N 1
ATOM 5828 C CA . ASP D 1 63 ? 77.066 17.102 151.650 1.00 46.15 63 ASP D CA 1
ATOM 5829 C C . ASP D 1 63 ? 76.579 15.652 151.262 1.00 48.70 63 ASP D C 1
ATOM 5830 O O . ASP D 1 63 ? 77.178 14.973 150.406 1.00 49.24 63 ASP D O 1
ATOM 5835 N N . PHE D 1 64 ? 75.490 15.199 151.897 1.00 50.35 64 PHE D N 1
ATOM 5836 C CA . PHE D 1 64 ? 74.982 13.822 151.725 1.00 52.04 64 PHE D CA 1
ATOM 5837 C C . PHE D 1 64 ? 74.423 13.590 150.328 1.00 56.19 64 PHE D C 1
ATOM 5838 O O . PHE D 1 64 ? 74.497 12.478 149.803 1.00 56.92 64 PHE D O 1
ATOM 5846 N N . ASN D 1 65 ? 73.841 14.630 149.740 1.00 58.98 65 ASN D N 1
ATOM 5847 C CA . ASN D 1 65 ? 73.451 14.577 148.337 1.00 63.23 65 ASN D CA 1
ATOM 5848 C C . ASN D 1 65 ? 74.659 14.454 147.406 1.00 64.31 65 ASN D C 1
ATOM 5849 O O . ASN D 1 65 ? 74.604 13.705 146.421 1.00 66.55 65 ASN D O 1
ATOM 5854 N N . GLU D 1 66 ? 75.743 15.179 147.705 1.00 63.30 66 GLU D N 1
ATOM 5855 C CA . GLU D 1 66 ? 76.935 15.081 146.863 1.00 64.03 66 GLU D CA 1
ATOM 5856 C C . GLU D 1 66 ? 77.433 13.631 146.887 1.00 64.32 66 GLU D C 1
ATOM 5857 O O . GLU D 1 66 ? 77.667 13.037 145.822 1.00 65.90 66 GLU D O 1
ATOM 5859 N N . VAL D 1 67 ? 77.541 13.070 148.099 1.00 62.90 67 VAL D N 1
ATOM 5860 C CA . VAL D 1 67 ? 78.010 11.699 148.308 1.00 63.40 67 VAL D CA 1
ATOM 5861 C C . VAL D 1 67 ? 77.139 10.663 147.592 1.00 66.29 67 VAL D C 1
ATOM 5862 O O . VAL D 1 67 ? 77.672 9.803 146.877 1.00 67.16 67 VAL D O 1
ATOM 5866 N N . LYS D 1 68 ? 75.814 10.748 147.779 1.00 68.16 68 LYS D N 1
ATOM 5867 C CA . LYS D 1 68 ? 74.850 9.847 147.092 1.00 71.24 68 LYS D CA 1
ATOM 5868 C C . LYS D 1 68 ? 74.916 9.982 145.565 1.00 74.47 68 LYS D C 1
ATOM 5869 O O . LYS D 1 68 ? 74.698 9.015 144.837 1.00 76.46 68 LYS D O 1
ATOM 5875 N N . GLN D 1 69 ? 75.225 11.181 145.083 1.00 75.18 69 GLN D N 1
ATOM 5876 C CA . GLN D 1 69 ? 75.466 11.379 143.655 1.00 78.01 69 GLN D CA 1
ATOM 5877 C C . GLN D 1 69 ? 76.857 10.801 143.266 1.00 77.69 69 GLN D C 1
ATOM 5878 O O . GLN D 1 69 ? 77.034 10.304 142.144 1.00 80.48 69 GLN D O 1
ATOM 5884 N N . LEU D 1 70 ? 77.821 10.848 144.194 1.00 74.66 70 LEU D N 1
ATOM 5885 C CA . LEU D 1 70 ? 79.129 10.201 144.007 1.00 73.90 70 LEU D CA 1
ATOM 5886 C C . LEU D 1 70 ? 78.982 8.677 143.970 1.00 74.76 70 LEU D C 1
ATOM 5887 O O . LEU D 1 70 ? 78.459 8.116 142.995 1.00 77.20 70 LEU D O 1
ATOM 5889 N N . SER D 1 73 ? 83.903 4.841 140.552 1.00 78.24 73 SER D N 1
ATOM 5890 C CA . SER D 1 73 ? 84.508 4.409 141.821 1.00 75.57 73 SER D CA 1
ATOM 5891 C C . SER D 1 73 ? 85.590 5.411 142.221 1.00 73.09 73 SER D C 1
ATOM 5892 O O . SER D 1 73 ? 85.638 5.892 143.360 1.00 69.94 73 SER D O 1
ATOM 5895 N N . GLU D 1 74 ? 86.448 5.719 141.251 1.00 74.61 74 GLU D N 1
ATOM 5896 C CA . GLU D 1 74 ? 87.344 6.877 141.304 1.00 73.08 74 GLU D CA 1
ATOM 5897 C C . GLU D 1 74 ? 86.588 8.113 141.813 1.00 70.96 74 GLU D C 1
ATOM 5898 O O . GLU D 1 74 ? 87.189 9.054 142.291 1.00 69.04 74 GLU D O 1
ATOM 5904 N N . ASP D 1 75 ? 85.265 8.106 141.650 1.00 71.37 75 ASP D N 1
ATOM 5905 C CA . ASP D 1 75 ? 84.362 9.059 142.290 1.00 68.95 75 ASP D CA 1
ATOM 5906 C C . ASP D 1 75 ? 84.627 9.047 143.797 1.00 64.14 75 ASP D C 1
ATOM 5907 O O . ASP D 1 75 ? 85.171 10.009 144.360 1.00 62.44 75 ASP D O 1
ATOM 5912 N N . ILE D 1 76 ? 84.263 7.950 144.454 1.00 61.86 76 ILE D N 1
ATOM 5913 C CA . ILE D 1 76 ? 84.345 7.901 145.926 1.00 57.61 76 ILE D CA 1
ATOM 5914 C C . ILE D 1 76 ? 85.757 7.559 146.446 1.00 54.85 76 ILE D C 1
ATOM 5915 O O . ILE D 1 76 ? 86.092 7.912 147.564 1.00 51.45 76 ILE D O 1
ATOM 5920 N N . GLU D 1 77 ? 86.564 6.890 145.618 1.00 55.45 77 GLU D N 1
ATOM 5921 C CA . GLU D 1 77 ? 87.957 6.596 145.948 1.00 54.06 77 GLU D CA 1
ATOM 5922 C C . GLU D 1 77 ? 88.773 7.886 146.178 1.00 51.27 77 GLU D C 1
ATOM 5923 O O . GLU D 1 77 ? 89.574 7.928 147.096 1.00 48.77 77 GLU D O 1
ATOM 5929 N N . GLU D 1 78 ? 88.560 8.922 145.357 1.00 50.97 78 GLU D N 1
ATOM 5930 C CA . GLU D 1 78 ? 89.272 10.196 145.510 1.00 49.17 78 GLU D CA 1
ATOM 5931 C C . GLU D 1 78 ? 88.634 10.978 146.663 1.00 44.38 78 GLU D C 1
ATOM 5932 O O . GLU D 1 78 ? 89.306 11.715 147.397 1.00 42.00 78 GLU D O 1
ATOM 5938 N N . TRP D 1 79 ? 87.321 10.818 146.819 1.00 42.24 79 TRP D N 1
ATOM 5939 C CA . TRP D 1 79 ? 86.644 11.395 147.974 1.00 39.35 79 TRP D CA 1
ATOM 5940 C C . TRP D 1 79 ? 87.099 10.714 149.271 1.00 36.27 79 TRP D C 1
ATOM 5941 O O . TRP D 1 79 ? 87.363 11.407 150.274 1.00 34.03 79 TRP D O 1
ATOM 5952 N N . ILE D 1 80 ? 87.202 9.385 149.276 1.00 35.98 80 ILE D N 1
ATOM 5953 C CA . ILE D 1 80 ? 87.700 8.685 150.485 1.00 34.44 80 ILE D CA 1
ATOM 5954 C C . ILE D 1 80 ? 89.137 9.176 150.822 1.00 32.40 80 ILE D C 1
ATOM 5955 O O . ILE D 1 80 ? 89.459 9.374 151.982 1.00 30.32 80 ILE D O 1
ATOM 5960 N N . ASP D 1 81 ? 89.986 9.335 149.804 1.00 32.97 81 ASP D N 1
ATOM 5961 C CA . ASP D 1 81 ? 91.322 9.857 150.009 1.00 32.11 81 ASP D CA 1
ATOM 5962 C C . ASP D 1 81 ? 91.341 11.242 150.611 1.00 30.81 81 ASP D C 1
ATOM 5963 O O . ASP D 1 81 ? 92.146 11.519 151.484 1.00 29.42 81 ASP D O 1
ATOM 5968 N N . ARG D 1 82 ? 90.453 12.108 150.140 1.00 31.36 82 ARG D N 1
ATOM 5969 C CA . ARG D 1 82 ? 90.347 13.449 150.697 1.00 30.60 82 ARG D CA 1
ATOM 5970 C C . ARG D 1 82 ? 89.960 13.419 152.164 1.00 28.44 82 ARG D C 1
ATOM 5971 O O . ARG D 1 82 ? 90.542 14.141 152.958 1.00 26.77 82 ARG D O 1
ATOM 5979 N N . VAL D 1 83 ? 88.987 12.587 152.500 1.00 28.46 83 VAL D N 1
ATOM 5980 C CA . VAL D 1 83 ? 88.485 12.505 153.868 1.00 26.98 83 VAL D CA 1
ATOM 5981 C C . VAL D 1 83 ? 89.596 12.029 154.802 1.00 25.52 83 VAL D C 1
ATOM 5982 O O . VAL D 1 83 ? 89.886 12.696 155.753 1.00 24.02 83 VAL D O 1
ATOM 5986 N N . ILE D 1 84 ? 90.258 10.909 154.471 1.00 26.11 84 ILE D N 1
ATOM 5987 C CA . ILE D 1 84 ? 91.314 10.369 155.291 1.00 25.13 84 ILE D CA 1
ATOM 5988 C C . ILE D 1 84 ? 92.476 11.337 155.361 1.00 24.69 84 ILE D C 1
ATOM 5989 O O . ILE D 1 84 ? 93.054 11.523 156.401 1.00 23.12 84 ILE D O 1
ATOM 5994 N N . ASP D 1 85 ? 92.844 11.933 154.228 1.00 25.72 85 ASP D N 1
ATOM 5995 C CA . ASP D 1 85 ? 93.902 12.932 154.205 1.00 25.48 85 ASP D CA 1
ATOM 5996 C C . ASP D 1 85 ? 93.616 14.093 155.158 1.00 24.80 85 ASP D C 1
ATOM 5997 O O . ASP D 1 85 ? 94.493 14.517 155.874 1.00 25.00 85 ASP D O 1
ATOM 6002 N N . LEU D 1 86 ? 92.392 14.608 155.179 1.00 24.60 86 LEU D N 1
ATOM 6003 C CA . LEU D 1 86 ? 92.028 15.651 156.101 1.00 24.18 86 LEU D CA 1
ATOM 6004 C C . LEU D 1 86 ? 92.317 15.244 157.551 1.00 23.09 86 LEU D C 1
ATOM 6005 O O . LEU D 1 86 ? 92.846 16.049 158.332 1.00 23.47 86 LEU D O 1
ATOM 6010 N N . TYR D 1 87 ? 91.957 14.024 157.910 1.00 22.24 87 TYR D N 1
ATOM 6011 C CA . TYR D 1 87 ? 92.112 13.544 159.261 1.00 21.20 87 TYR D CA 1
ATOM 6012 C C . TYR D 1 87 ? 93.553 13.309 159.619 1.00 21.59 87 TYR D C 1
ATOM 6013 O O . TYR D 1 87 ? 93.963 13.621 160.736 1.00 20.39 87 TYR D O 1
ATOM 6022 N N . GLN D 1 88 ? 94.306 12.739 158.670 1.00 22.51 88 GLN D N 1
ATOM 6023 C CA . GLN D 1 88 ? 95.723 12.506 158.850 1.00 23.32 88 GLN D CA 1
ATOM 6024 C C . GLN D 1 88 ? 96.461 13.808 159.051 1.00 22.92 88 GLN D C 1
ATOM 6025 O O . GLN D 1 88 ? 97.397 13.873 159.840 1.00 22.79 88 GLN D O 1
ATOM 6031 N N . ALA D 1 89 ? 96.024 14.850 158.352 1.00 23.15 89 ALA D N 1
ATOM 6032 C CA . ALA D 1 89 ? 96.609 16.168 158.519 1.00 22.95 89 ALA D CA 1
ATOM 6033 C C . ALA D 1 89 ? 96.544 16.632 159.970 1.00 22.22 89 ALA D C 1
ATOM 6034 O O . ALA D 1 89 ? 97.520 17.225 160.461 1.00 23.47 89 ALA D O 1
ATOM 6036 N N . VAL D 1 90 ? 95.439 16.367 160.659 1.00 21.36 90 VAL D N 1
ATOM 6037 C CA . VAL D 1 90 ? 95.319 16.726 162.063 1.00 20.39 90 VAL D CA 1
ATOM 6038 C C . VAL D 1 90 ? 96.201 15.833 162.948 1.00 20.39 90 VAL D C 1
ATOM 6039 O O . VAL D 1 90 ? 96.879 16.297 163.876 1.00 20.02 90 VAL D O 1
ATOM 6043 N N . LEU D 1 91 ? 96.177 14.547 162.677 1.00 20.46 91 LEU D N 1
ATOM 6044 C CA . LEU D 1 91 ? 96.900 13.567 163.489 1.00 20.29 91 LEU D CA 1
ATOM 6045 C C . LEU D 1 91 ? 98.392 13.784 163.442 1.00 20.92 91 LEU D C 1
ATOM 6046 O O . LEU D 1 91 ? 99.125 13.496 164.371 1.00 21.70 91 LEU D O 1
ATOM 6051 N N . ASN D 1 92 ? 98.871 14.291 162.328 1.00 22.44 92 ASN D N 1
ATOM 6052 C CA . ASN D 1 92 ? 100.299 14.472 162.138 1.00 23.47 92 ASN D CA 1
ATOM 6053 C C . ASN D 1 92 ? 100.814 15.834 162.664 1.00 23.01 92 ASN D C 1
ATOM 6054 O O . ASN D 1 92 ? 102.012 16.117 162.618 1.00 23.63 92 ASN D O 1
ATOM 6059 N N . VAL D 1 93 ? 99.926 16.668 163.200 1.00 22.66 93 VAL D N 1
ATOM 6060 C CA . VAL D 1 93 ? 100.374 17.889 163.888 1.00 22.98 93 VAL D CA 1
ATOM 6061 C C . VAL D 1 93 ? 100.992 17.479 165.225 1.00 24.33 93 VAL D C 1
ATOM 6062 O O . VAL D 1 93 ? 100.330 16.922 166.118 1.00 24.47 93 VAL D O 1
ATOM 6066 N N . ASN D 1 94 ? 102.269 17.753 165.398 1.00 26.09 94 ASN D N 1
ATOM 6067 C CA . ASN D 1 94 ? 102.931 17.216 166.603 1.00 28.06 94 ASN D CA 1
ATOM 6068 C C . ASN D 1 94 ? 102.973 18.194 167.794 1.00 28.19 94 ASN D C 1
ATOM 6069 O O . ASN D 1 94 ? 103.695 17.991 168.757 1.00 31.09 94 ASN D O 1
ATOM 6074 N N . LYS D 1 95 ? 102.148 19.221 167.710 1.00 26.55 95 LYS D N 1
ATOM 6075 C CA . LYS D 1 95 ? 101.855 20.101 168.797 1.00 25.95 95 LYS D CA 1
ATOM 6076 C C . LYS D 1 95 ? 100.466 19.760 169.292 1.00 24.43 95 LYS D C 1
ATOM 6077 O O . LYS D 1 95 ? 99.679 19.156 168.545 1.00 23.17 95 LYS D O 1
ATOM 6083 N N . PRO D 1 96 ? 100.159 20.155 170.543 1.00 24.12 96 PRO D N 1
ATOM 6084 C CA . PRO D 1 96 ? 98.805 20.035 171.085 1.00 23.64 96 PRO D CA 1
ATOM 6085 C C . PRO D 1 96 ? 97.736 20.608 170.142 1.00 23.11 96 PRO D C 1
ATOM 6086 O O . PRO D 1 96 ? 97.898 21.710 169.622 1.00 22.26 96 PRO D O 1
ATOM 6090 N N . THR D 1 97 ? 96.674 19.833 169.909 1.00 22.67 97 THR D N 1
ATOM 6091 C CA . THR D 1 97 ? 95.538 20.298 169.083 1.00 22.03 97 THR D CA 1
ATOM 6092 C C . THR D 1 97 ? 94.237 20.203 169.886 1.00 22.12 97 THR D C 1
ATOM 6093 O O . THR D 1 97 ? 93.990 19.222 170.577 1.00 21.47 97 THR D O 1
ATOM 6097 N N . ILE D 1 98 ? 93.435 21.260 169.798 1.00 22.49 98 ILE D N 1
ATOM 6098 C CA . ILE D 1 98 ? 92.210 21.362 170.544 1.00 23.05 98 ILE D CA 1
ATOM 6099 C C . ILE D 1 98 ? 91.102 21.757 169.568 1.00 22.42 98 ILE D C 1
ATOM 6100 O O . ILE D 1 98 ? 91.230 22.716 168.831 1.00 22.14 98 ILE D O 1
ATOM 6105 N N . ALA D 1 99 ? 90.015 20.987 169.579 1.00 22.34 99 ALA D N 1
ATOM 6106 C CA . ALA D 1 99 ? 88.812 21.315 168.851 1.00 21.81 99 ALA D CA 1
ATOM 6107 C C . ALA D 1 99 ? 87.817 22.019 169.796 1.00 22.94 99 ALA D C 1
ATOM 6108 O O . ALA D 1 99 ? 87.493 21.511 170.842 1.00 22.92 99 ALA D O 1
ATOM 6110 N N . ALA D 1 100 ? 87.332 23.203 169.385 1.00 23.68 100 ALA D N 1
ATOM 6111 C CA . ALA D 1 100 ? 86.303 23.944 170.100 1.00 24.43 100 ALA D CA 1
ATOM 6112 C C . ALA D 1 100 ? 84.990 23.843 169.291 1.00 24.67 100 ALA D C 1
ATOM 6113 O O . ALA D 1 100 ? 84.807 24.541 168.276 1.00 24.23 100 ALA D O 1
ATOM 6115 N N . VAL D 1 101 ? 84.090 22.963 169.758 1.00 24.38 101 VAL D N 1
ATOM 6116 C CA . VAL D 1 101 ? 82.913 22.542 169.007 1.00 24.35 101 VAL D CA 1
ATOM 6117 C C . VAL D 1 101 ? 81.650 23.268 169.441 1.00 25.92 101 VAL D C 1
ATOM 6118 O O . VAL D 1 101 ? 81.170 23.093 170.571 1.00 26.35 101 VAL D O 1
ATOM 6122 N N . ASP D 1 102 ? 81.123 24.114 168.562 1.00 26.66 102 ASP D N 1
ATOM 6123 C CA . ASP D 1 102 ? 79.838 24.739 168.800 1.00 28.21 102 ASP D CA 1
ATOM 6124 C C . ASP D 1 102 ? 78.950 24.366 167.629 1.00 28.64 102 ASP D C 1
ATOM 6125 O O . ASP D 1 102 ? 79.431 23.864 166.614 1.00 27.48 102 ASP D O 1
ATOM 6130 N N . GLY D 1 103 ? 77.649 24.609 167.776 1.00 30.20 103 GLY D N 1
ATOM 6131 C CA . GLY D 1 103 ? 76.678 24.177 166.794 1.00 30.65 103 GLY D CA 1
ATOM 6132 C C . GLY D 1 103 ? 76.861 22.688 166.547 1.00 30.16 103 GLY D C 1
ATOM 6133 O O . GLY D 1 103 ? 77.034 21.896 167.476 1.00 29.16 103 GLY D O 1
ATOM 6134 N N . TYR D 1 104 ? 76.847 22.314 165.280 1.00 30.33 104 TYR D N 1
ATOM 6135 C CA . TYR D 1 104 ? 76.832 20.916 164.900 1.00 29.94 104 TYR D CA 1
ATOM 6136 C C . TYR D 1 104 ? 78.181 20.383 164.501 1.00 27.95 104 TYR D C 1
ATOM 6137 O O . TYR D 1 104 ? 78.964 21.066 163.828 1.00 27.87 104 TYR D O 1
ATOM 6146 N N . ALA D 1 105 ? 78.449 19.165 164.945 1.00 26.64 105 ALA D N 1
ATOM 6147 C CA . ALA D 1 105 ? 79.564 18.363 164.417 1.00 25.11 105 ALA D CA 1
ATOM 6148 C C . ALA D 1 105 ? 78.941 17.078 163.907 1.00 25.37 105 ALA D C 1
ATOM 6149 O O . ALA D 1 105 ? 78.700 16.177 164.680 1.00 25.40 105 ALA D O 1
ATOM 6151 N N . ILE D 1 106 ? 78.684 17.027 162.600 1.00 26.01 106 ILE D N 1
ATOM 6152 C CA . ILE D 1 106 ? 77.932 15.964 161.953 1.00 26.89 106 ILE D CA 1
ATOM 6153 C C . ILE D 1 106 ? 78.786 15.185 160.936 1.00 26.72 106 ILE D C 1
ATOM 6154 O O . ILE D 1 106 ? 79.455 15.771 160.094 1.00 26.52 106 ILE D O 1
ATOM 6159 N N . GLY D 1 107 ? 78.752 13.853 161.020 1.00 27.09 107 GLY D N 1
ATOM 6160 C CA . GLY D 1 107 ? 79.448 12.999 160.050 1.00 26.83 107 GLY D CA 1
ATOM 6161 C C . GLY D 1 107 ? 80.949 13.277 160.036 1.00 25.61 107 GLY D C 1
ATOM 6162 O O . GLY D 1 107 ? 81.597 13.120 161.041 1.00 24.19 107 GLY D O 1
ATOM 6163 N N . MET D 1 108 ? 81.483 13.719 158.893 1.00 25.87 108 MET D N 1
ATOM 6164 C CA . MET D 1 108 ? 82.870 14.142 158.786 1.00 25.60 108 MET D CA 1
ATOM 6165 C C . MET D 1 108 ? 83.297 15.127 159.840 1.00 23.92 108 MET D C 1
ATOM 6166 O O . MET D 1 108 ? 84.442 15.083 160.233 1.00 22.82 108 MET D O 1
ATOM 6171 N N . GLY D 1 109 ? 82.391 16.015 160.270 1.00 24.34 109 GLY D N 1
ATOM 6172 C CA . GLY D 1 109 ? 82.682 17.003 161.318 1.00 23.45 109 GLY D CA 1
ATOM 6173 C C . GLY D 1 109 ? 82.906 16.353 162.656 1.00 22.59 109 GLY D C 1
ATOM 6174 O O . GLY D 1 109 ? 83.766 16.775 163.403 1.00 22.31 109 GLY D O 1
ATOM 6175 N N . PHE D 1 110 ? 82.128 15.314 162.939 1.00 23.20 110 PHE D N 1
ATOM 6176 C CA . PHE D 1 110 ? 82.260 14.491 164.137 1.00 22.81 110 PHE D CA 1
ATOM 6177 C C . PHE D 1 110 ? 83.597 13.710 164.059 1.00 22.46 110 PHE D C 1
ATOM 6178 O O . PHE D 1 110 ? 84.440 13.718 164.966 1.00 22.06 110 PHE D O 1
ATOM 6186 N N . GLN D 1 111 ? 83.797 13.038 162.944 1.00 22.53 111 GLN D N 1
ATOM 6187 C CA . GLN D 1 111 ? 85.029 12.307 162.721 1.00 22.19 111 GLN D CA 1
ATOM 6188 C C . GLN D 1 111 ? 86.293 13.191 162.779 1.00 21.13 111 GLN D C 1
ATOM 6189 O O . GLN D 1 111 ? 87.300 12.823 163.366 1.00 20.68 111 GLN D O 1
ATOM 6195 N N . PHE D 1 112 ? 86.221 14.350 162.160 1.00 21.65 112 PHE D N 1
ATOM 6196 C CA . PHE D 1 112 ? 87.284 15.371 162.242 1.00 21.00 112 PHE D CA 1
ATOM 6197 C C . PHE D 1 112 ? 87.614 15.753 163.694 1.00 20.38 112 PHE D C 1
ATOM 6198 O O . PHE D 1 112 ? 88.784 15.806 164.066 1.00 19.64 112 PHE D O 1
ATOM 6206 N N . ALA D 1 113 ? 86.583 16.023 164.504 1.00 20.59 113 ALA D N 1
ATOM 6207 C CA . ALA D 1 113 ? 86.782 16.382 165.916 1.00 20.42 113 ALA D CA 1
ATOM 6208 C C . ALA D 1 113 ? 87.518 15.296 166.699 1.00 20.38 113 ALA D C 1
ATOM 6209 O O . ALA D 1 113 ? 88.343 15.597 167.608 1.00 20.54 113 ALA D O 1
ATOM 6211 N N . LEU D 1 114 ? 87.274 14.029 166.338 1.00 20.61 114 LEU D N 1
ATOM 6212 C CA . LEU D 1 114 ? 87.952 12.899 166.990 1.00 20.04 114 LEU D CA 1
ATOM 6213 C C . LEU D 1 114 ? 89.453 12.805 166.759 1.00 20.00 114 LEU D C 1
ATOM 6214 O O . LEU D 1 114 ? 90.135 12.036 167.421 1.00 20.03 114 LEU D O 1
ATOM 6219 N N . MET D 1 115 ? 89.972 13.585 165.819 1.00 20.27 115 MET D N 1
ATOM 6220 C CA . MET D 1 115 ? 91.402 13.581 165.508 1.00 19.88 115 MET D CA 1
ATOM 6221 C C . MET D 1 115 ? 92.199 14.466 166.429 1.00 19.94 115 MET D C 1
ATOM 6222 O O . MET D 1 115 ? 93.402 14.348 166.483 1.00 21.23 115 MET D O 1
ATOM 6227 N N . PHE D 1 116 ? 91.533 15.346 167.157 1.00 19.86 116 PHE D N 1
ATOM 6228 C CA . PHE D 1 116 ? 92.167 16.313 168.030 1.00 19.42 116 PHE D CA 1
ATOM 6229 C C . PHE D 1 116 ? 92.521 15.680 169.346 1.00 19.87 116 PHE D C 1
ATOM 6230 O O . PHE D 1 116 ? 91.819 14.773 169.797 1.00 18.83 116 PHE D O 1
ATOM 6238 N N . ASP D 1 117 ? 93.571 16.211 169.983 1.00 19.96 117 ASP D N 1
ATOM 6239 C CA . ASP D 1 117 ? 93.991 15.716 171.272 1.00 20.96 117 ASP D CA 1
ATOM 6240 C C . ASP D 1 117 ? 92.933 15.896 172.346 1.00 21.94 117 ASP D C 1
ATOM 6241 O O . ASP D 1 117 ? 92.811 15.064 173.218 1.00 22.24 117 ASP D O 1
ATOM 6246 N N . GLN D 1 118 ? 92.215 17.024 172.301 1.00 22.95 118 GLN D N 1
ATOM 6247 C CA . GLN D 1 118 ? 91.175 17.340 173.259 1.00 23.51 118 GLN D CA 1
ATOM 6248 C C . GLN D 1 118 ? 90.060 18.017 172.513 1.00 22.95 118 GLN D C 1
ATOM 6249 O O . GLN D 1 118 ? 90.267 18.591 171.444 1.00 22.73 118 GLN D O 1
ATOM 6255 N N . ARG D 1 119 ? 88.851 17.865 173.037 1.00 23.85 119 ARG D N 1
ATOM 6256 C CA . ARG D 1 119 ? 87.634 18.502 172.501 1.00 24.01 119 ARG D CA 1
ATOM 6257 C C . ARG D 1 119 ? 86.929 19.178 173.627 1.00 24.63 119 ARG D C 1
ATOM 6258 O O . ARG D 1 119 ? 86.758 18.583 174.694 1.00 24.82 119 ARG D O 1
ATOM 6266 N N . LEU D 1 120 ? 86.528 20.421 173.398 1.00 25.50 120 LEU D N 1
ATOM 6267 C CA . LEU D 1 120 ? 85.539 21.092 174.245 1.00 26.62 120 LEU D CA 1
ATOM 6268 C C . LEU D 1 120 ? 84.328 21.416 173.399 1.00 26.36 120 LEU D C 1
ATOM 6269 O O . LEU D 1 120 ? 84.447 21.728 172.227 1.00 25.98 120 LEU D O 1
ATOM 6274 N N . MET D 1 121 ? 83.148 21.351 173.999 1.00 27.54 121 MET D N 1
ATOM 6275 C CA . MET D 1 121 ? 81.952 21.700 173.276 1.00 27.85 121 MET D CA 1
ATOM 6276 C C . MET D 1 121 ? 81.135 22.674 174.049 1.00 28.57 121 MET D C 1
ATOM 6277 O O . MET D 1 121 ? 81.264 22.767 175.266 1.00 29.70 121 MET D O 1
ATOM 6282 N N . ALA D 1 122 ? 80.300 23.418 173.328 1.00 29.21 122 ALA D N 1
ATOM 6283 C CA . ALA D 1 122 ? 79.349 24.326 173.941 1.00 30.57 122 ALA D CA 1
ATOM 6284 C C . ALA D 1 122 ? 78.213 23.509 174.503 1.00 31.55 122 ALA D C 1
ATOM 6285 O O . ALA D 1 122 ? 77.904 22.435 173.978 1.00 29.82 122 ALA D O 1
ATOM 6287 N N . SER D 1 123 ? 77.556 24.040 175.544 1.00 33.59 123 SER D N 1
ATOM 6288 C CA . SER D 1 123 ? 76.474 23.322 176.202 1.00 34.89 123 SER D CA 1
ATOM 6289 C C . SER D 1 123 ? 75.277 23.168 175.251 1.00 35.49 123 SER D C 1
ATOM 6290 O O . SER D 1 123 ? 74.392 22.310 175.464 1.00 36.28 123 SER D O 1
ATOM 6293 N N . THR D 1 124 ? 75.289 23.950 174.177 1.00 34.93 124 THR D N 1
ATOM 6294 C CA . THR D 1 124 ? 74.222 23.927 173.194 1.00 35.39 124 THR D CA 1
ATOM 6295 C C . THR D 1 124 ? 74.621 23.270 171.901 1.00 33.72 124 THR D C 1
ATOM 6296 O O . THR D 1 124 ? 73.853 23.270 170.948 1.00 34.62 124 THR D O 1
ATOM 6300 N N . ALA D 1 125 ? 75.825 22.704 171.861 1.00 31.92 125 ALA D N 1
ATOM 6301 C CA . ALA D 1 125 ? 76.309 21.991 170.667 1.00 30.28 125 ALA D CA 1
ATOM 6302 C C . ALA D 1 125 ? 75.749 20.537 170.606 1.00 30.11 125 ALA D C 1
ATOM 6303 O O . ALA D 1 125 ? 75.217 19.998 171.589 1.00 30.10 125 ALA D O 1
ATOM 6305 N N . ASN D 1 126 ? 75.878 19.946 169.429 1.00 29.21 126 ASN D N 1
ATOM 6306 C CA . ASN D 1 126 ? 75.446 18.580 169.166 1.00 29.18 126 ASN D CA 1
ATOM 6307 C C . ASN D 1 126 ? 76.432 17.881 168.264 1.00 27.64 126 ASN D C 1
ATOM 6308 O O . ASN D 1 126 ? 76.849 18.459 167.268 1.00 26.73 126 ASN D O 1
ATOM 6313 N N . PHE D 1 127 ? 76.779 16.642 168.622 1.00 27.45 127 PHE D N 1
ATOM 6314 C CA . PHE D 1 127 ? 77.506 15.731 167.729 1.00 26.80 127 PHE D CA 1
ATOM 6315 C C . PHE D 1 127 ? 76.479 14.763 167.127 1.00 27.75 127 PHE D C 1
ATOM 6316 O O . PHE D 1 127 ? 75.538 14.356 167.799 1.00 28.75 127 PHE D O 1
ATOM 6324 N N . VAL D 1 128 ? 76.661 14.407 165.862 1.00 27.68 128 VAL D N 1
ATOM 6325 C CA . VAL D 1 128 ? 75.727 13.488 165.178 1.00 28.87 128 VAL D CA 1
ATOM 6326 C C . VAL D 1 128 ? 76.492 12.643 164.160 1.00 28.18 128 VAL D C 1
ATOM 6327 O O . VAL D 1 128 ? 77.405 13.133 163.491 1.00 27.87 128 VAL D O 1
ATOM 6331 N N . MET D 1 129 ? 76.147 11.371 164.099 1.00 28.84 129 MET D N 1
ATOM 6332 C CA . MET D 1 129 ? 76.658 10.451 163.103 1.00 29.05 129 MET D CA 1
ATOM 6333 C C . MET D 1 129 ? 75.439 9.792 162.436 1.00 30.47 129 MET D C 1
ATOM 6334 O O . MET D 1 129 ? 75.175 8.602 162.621 1.00 31.29 129 MET D O 1
ATOM 6339 N N . PRO D 1 130 ? 74.698 10.569 161.621 1.00 30.90 130 PRO D N 1
ATOM 6340 C CA . PRO D 1 130 ? 73.438 10.088 161.089 1.00 32.74 130 PRO D CA 1
ATOM 6341 C C . PRO D 1 130 ? 73.505 9.375 159.731 1.00 33.52 130 PRO D C 1
ATOM 6342 O O . PRO D 1 130 ? 72.469 9.159 159.126 1.00 35.16 130 PRO D O 1
ATOM 6346 N N . GLU D 1 131 ? 74.708 9.023 159.276 1.00 32.69 131 GLU D N 1
ATOM 6347 C CA . GLU D 1 131 ? 74.918 8.484 157.930 1.00 33.60 131 GLU D CA 1
ATOM 6348 C C . GLU D 1 131 ? 73.886 7.449 157.540 1.00 35.43 131 GLU D C 1
ATOM 6349 O O . GLU D 1 131 ? 73.197 7.588 156.531 1.00 36.56 131 GLU D O 1
ATOM 6355 N N . LEU D 1 132 ? 73.759 6.414 158.363 1.00 35.47 132 LEU D N 1
ATOM 6356 C CA . LEU D 1 132 ? 72.909 5.251 158.025 1.00 37.43 132 LEU D CA 1
ATOM 6357 C C . LEU D 1 132 ? 71.446 5.577 157.862 1.00 39.40 132 LEU D C 1
ATOM 6358 O O . LEU D 1 132 ? 70.754 5.021 156.995 1.00 40.81 132 LEU D O 1
ATOM 6363 N N . LYS D 1 133 ? 70.984 6.487 158.712 1.00 39.12 133 LYS D N 1
ATOM 6364 C CA . LYS D 1 133 ? 69.630 7.019 158.643 1.00 41.21 133 LYS D CA 1
ATOM 6365 C C . LYS D 1 133 ? 69.370 7.682 157.277 1.00 42.45 133 LYS D C 1
ATOM 6366 O O . LYS D 1 133 ? 68.250 7.642 156.771 1.00 44.71 133 LYS D O 1
ATOM 6372 N N . HIS D 1 134 ? 70.399 8.274 156.682 1.00 41.36 134 HIS D N 1
ATOM 6373 C CA . HIS D 1 134 ? 70.256 8.985 155.403 1.00 43.01 134 HIS D CA 1
ATOM 6374 C C . HIS D 1 134 ? 70.705 8.171 154.182 1.00 43.86 134 HIS D C 1
ATOM 6375 O O . HIS D 1 134 ? 70.716 8.692 153.066 1.00 44.64 134 HIS D O 1
ATOM 6382 N N . GLY D 1 135 ? 71.060 6.903 154.400 1.00 43.13 135 GLY D N 1
ATOM 6383 C CA . GLY D 1 135 ? 71.491 6.028 153.316 1.00 44.05 135 GLY D CA 1
ATOM 6384 C C . GLY D 1 135 ? 72.917 6.272 152.883 1.00 42.15 135 GLY D C 1
ATOM 6385 O O . GLY D 1 135 ? 73.275 6.034 151.754 1.00 43.05 135 GLY D O 1
ATOM 6386 N N . ILE D 1 136 ? 73.730 6.754 153.802 1.00 39.97 136 ILE D N 1
ATOM 6387 C CA . ILE D 1 136 ? 75.131 7.018 153.557 1.00 38.93 136 ILE D CA 1
ATOM 6388 C C . ILE D 1 136 ? 75.896 5.953 154.312 1.00 37.91 136 ILE D C 1
ATOM 6389 O O . ILE D 1 136 ? 75.559 5.670 155.452 1.00 36.97 136 ILE D O 1
ATOM 6394 N N . GLY D 1 137 ? 76.911 5.357 153.680 1.00 38.52 137 GLY D N 1
ATOM 6395 C CA . GLY D 1 137 ? 77.765 4.390 154.334 1.00 37.18 137 GLY D CA 1
ATOM 6396 C C . GLY D 1 137 ? 78.505 5.057 155.456 1.00 34.83 137 GLY D C 1
ATOM 6397 O O . GLY D 1 137 ? 78.937 6.202 155.331 1.00 34.31 137 GLY D O 1
ATOM 6398 N N . CYS D 1 138 ? 78.667 4.336 156.558 1.00 34.13 138 CYS D N 1
ATOM 6399 C CA . CYS D 1 138 ? 79.339 4.871 157.717 1.00 31.80 138 CYS D CA 1
ATOM 6400 C C . CYS D 1 138 ? 80.548 4.045 158.152 1.00 30.33 138 CYS D C 1
ATOM 6401 O O . CYS D 1 138 ? 80.929 4.053 159.329 1.00 29.21 138 CYS D O 1
ATOM 6404 N N . SER D 1 139 ? 81.182 3.354 157.216 1.00 31.03 139 SER D N 1
ATOM 6405 C CA . SER D 1 139 ? 82.269 2.472 157.581 1.00 30.73 139 SER D CA 1
ATOM 6406 C C . SER D 1 139 ? 83.547 3.247 158.032 1.00 28.78 139 SER D C 1
ATOM 6407 O O . SER D 1 139 ? 84.270 2.757 158.864 1.00 28.56 139 SER D O 1
ATOM 6410 N N . VAL D 1 140 ? 83.772 4.460 157.538 1.00 28.06 140 VAL D N 1
ATOM 6411 C CA . VAL D 1 140 ? 84.886 5.302 157.979 1.00 26.75 140 VAL D CA 1
ATOM 6412 C C . VAL D 1 140 ? 84.598 5.865 159.366 1.00 25.32 140 VAL D C 1
ATOM 6413 O O . VAL D 1 140 ? 85.440 5.796 160.237 1.00 24.70 140 VAL D O 1
ATOM 6417 N N . GLY D 1 141 ? 83.409 6.403 159.572 1.00 25.39 141 GLY D N 1
ATOM 6418 C CA . GLY D 1 141 ? 82.973 6.854 160.886 1.00 24.87 141 GLY D CA 1
ATOM 6419 C C . GLY D 1 141 ? 82.987 5.786 161.946 1.00 25.01 141 GLY D C 1
ATOM 6420 O O . GLY D 1 141 ? 83.301 6.063 163.112 1.00 24.56 141 GLY D O 1
ATOM 6421 N N . ALA D 1 142 ? 82.597 4.568 161.541 1.00 26.06 142 ALA D N 1
ATOM 6422 C CA . ALA D 1 142 ? 82.580 3.426 162.422 1.00 26.05 142 ALA D CA 1
ATOM 6423 C C . ALA D 1 142 ? 83.991 2.960 162.777 1.00 25.31 142 ALA D C 1
ATOM 6424 O O . ALA D 1 142 ? 84.215 2.586 163.919 1.00 24.86 142 ALA D O 1
ATOM 6426 N N . ALA D 1 143 ? 84.918 2.958 161.816 1.00 25.48 143 ALA D N 1
ATOM 6427 C CA . ALA D 1 143 ? 86.295 2.574 162.087 1.00 24.98 143 ALA D CA 1
ATOM 6428 C C . ALA D 1 143 ? 86.925 3.522 163.098 1.00 23.49 143 ALA D C 1
ATOM 6429 O O . ALA D 1 143 ? 87.563 3.095 164.035 1.00 22.95 143 ALA D O 1
ATOM 6431 N N . ILE D 1 144 ? 86.692 4.808 162.899 1.00 23.41 144 ILE D N 1
ATOM 6432 C CA . ILE D 1 144 ? 87.263 5.865 163.714 1.00 22.39 144 ILE D CA 1
ATOM 6433 C C . ILE D 1 144 ? 86.709 5.823 165.130 1.00 22.36 144 ILE D C 1
ATOM 6434 O O . ILE D 1 144 ? 87.457 5.879 166.100 1.00 21.62 144 ILE D O 1
ATOM 6439 N N . LEU D 1 145 ? 85.396 5.731 165.245 1.00 23.06 145 LEU D N 1
ATOM 6440 C CA . LEU D 1 145 ? 84.761 5.789 166.548 1.00 23.56 145 LEU D CA 1
ATOM 6441 C C . LEU D 1 145 ? 85.060 4.538 167.329 1.00 23.28 145 LEU D C 1
ATOM 6442 O O . LEU D 1 145 ? 85.274 4.633 168.529 1.00 23.22 145 LEU D O 1
ATOM 6447 N N . GLY D 1 146 ? 85.111 3.382 166.653 1.00 23.27 146 GLY D N 1
ATOM 6448 C CA . GLY D 1 146 ? 85.488 2.161 167.293 1.00 23.74 146 GLY D CA 1
ATOM 6449 C C . GLY D 1 146 ? 86.881 2.211 167.855 1.00 23.26 146 GLY D C 1
ATOM 6450 O O . GLY D 1 146 ? 87.132 1.646 168.907 1.00 23.38 146 GLY D O 1
ATOM 6451 N N . PHE D 1 147 ? 87.790 2.869 167.126 1.00 22.75 147 PHE D N 1
ATOM 6452 C CA . PHE D 1 147 ? 89.184 3.058 167.564 1.00 22.61 147 PHE D CA 1
ATOM 6453 C C . PHE D 1 147 ? 89.231 3.966 168.796 1.00 21.62 147 PHE D C 1
ATOM 6454 O O . PHE D 1 147 ? 89.834 3.640 169.782 1.00 21.78 147 PHE D O 1
ATOM 6462 N N . THR D 1 148 ? 88.536 5.091 168.722 1.00 21.27 148 THR D N 1
ATOM 6463 C CA . THR D 1 148 ? 88.625 6.113 169.749 1.00 20.61 148 THR D CA 1
ATOM 6464 C C . THR D 1 148 ? 87.802 5.780 170.997 1.00 21.28 148 THR D C 1
ATOM 6465 O O . THR D 1 148 ? 88.250 6.011 172.109 1.00 21.30 148 THR D O 1
ATOM 6469 N N . HIS D 1 149 ? 86.618 5.203 170.813 1.00 21.43 149 HIS D N 1
ATOM 6470 C CA . HIS D 1 149 ? 85.670 4.997 171.916 1.00 22.16 149 HIS D CA 1
ATOM 6471 C C . HIS D 1 149 ? 85.193 3.545 172.104 1.00 23.06 149 HIS D C 1
ATOM 6472 O O . HIS D 1 149 ? 84.378 3.261 172.976 1.00 23.66 149 HIS D O 1
ATOM 6479 N N . GLY D 1 150 ? 85.740 2.622 171.331 1.00 23.41 150 GLY D N 1
ATOM 6480 C CA . GLY D 1 150 ? 85.413 1.228 171.520 1.00 24.39 150 GLY D CA 1
ATOM 6481 C C . GLY D 1 150 ? 84.193 0.813 170.735 1.00 24.65 150 GLY D C 1
ATOM 6482 O O . GLY D 1 150 ? 83.382 1.629 170.285 1.00 23.60 150 GLY D O 1
ATOM 6483 N N . PHE D 1 151 ? 84.066 -0.492 170.618 1.00 25.62 151 PHE D N 1
ATOM 6484 C CA . PHE D 1 151 ? 83.136 -1.097 169.725 1.00 25.99 151 PHE D CA 1
ATOM 6485 C C . PHE D 1 151 ? 81.692 -0.786 170.052 1.00 26.66 151 PHE D C 1
ATOM 6486 O O . PHE D 1 151 ? 80.935 -0.357 169.188 1.00 25.48 151 PHE D O 1
ATOM 6494 N N . SER D 1 152 ? 81.306 -1.044 171.291 1.00 27.94 152 SER D N 1
ATOM 6495 C CA . SER D 1 152 ? 79.904 -0.956 171.670 1.00 29.55 152 SER D CA 1
ATOM 6496 C C . SER D 1 152 ? 79.390 0.459 171.689 1.00 28.43 152 SER D C 1
ATOM 6497 O O . SER D 1 152 ? 78.233 0.718 171.423 1.00 28.55 152 SER D O 1
ATOM 6500 N N . THR D 1 153 ? 80.248 1.394 172.071 1.00 27.39 153 THR D N 1
ATOM 6501 C CA . THR D 1 153 ? 79.886 2.765 172.001 1.00 26.35 153 THR D CA 1
ATOM 6502 C C . THR D 1 153 ? 79.688 3.177 170.548 1.00 26.03 153 THR D C 1
ATOM 6503 O O . THR D 1 153 ? 78.725 3.905 170.225 1.00 25.95 153 THR D O 1
ATOM 6507 N N . MET D 1 154 ? 80.606 2.758 169.686 1.00 25.62 154 MET D N 1
ATOM 6508 C CA . MET D 1 154 ? 80.500 3.066 168.273 1.00 25.27 154 MET D CA 1
ATOM 6509 C C . MET D 1 154 ? 79.182 2.494 167.673 1.00 26.68 154 MET D C 1
ATOM 6510 O O . MET D 1 154 ? 78.479 3.205 166.943 1.00 25.46 154 MET D O 1
ATOM 6515 N N . GLN D 1 155 ? 78.869 1.227 167.984 1.00 27.23 155 GLN D N 1
ATOM 6516 C CA . GLN D 1 155 ? 77.671 0.615 167.489 1.00 29.65 155 GLN D CA 1
ATOM 6517 C C . GLN D 1 155 ? 76.424 1.394 167.895 1.00 30.35 155 GLN D C 1
ATOM 6518 O O . GLN D 1 155 ? 75.492 1.628 167.104 1.00 30.53 155 GLN D O 1
ATOM 6524 N N . GLU D 1 156 ? 76.393 1.770 169.165 1.00 30.43 156 GLU D N 1
ATOM 6525 C CA . GLU D 1 156 ? 75.274 2.542 169.705 1.00 31.76 156 GLU D CA 1
ATOM 6526 C C . GLU D 1 156 ? 75.126 3.849 168.947 1.00 30.36 156 GLU D C 1
ATOM 6527 O O . GLU D 1 156 ? 74.019 4.264 168.574 1.00 30.79 156 GLU D O 1
ATOM 6533 N N . ILE D 1 157 ? 76.247 4.522 168.699 1.00 29.04 157 ILE D N 1
ATOM 6534 C CA . ILE D 1 157 ? 76.175 5.852 168.028 1.00 28.39 157 ILE D CA 1
ATOM 6535 C C . ILE D 1 157 ? 75.753 5.734 166.548 1.00 28.74 157 ILE D C 1
ATOM 6536 O O . ILE D 1 157 ? 74.828 6.460 166.104 1.00 28.86 157 ILE D O 1
ATOM 6541 N N . ILE D 1 158 ? 76.394 4.828 165.804 1.00 28.73 158 ILE D N 1
ATOM 6542 C CA . ILE D 1 158 ? 76.136 4.749 164.368 1.00 29.80 158 ILE D CA 1
ATOM 6543 C C . ILE D 1 158 ? 74.805 4.121 164.044 1.00 31.45 158 ILE D C 1
ATOM 6544 O O . ILE D 1 158 ? 74.257 4.374 162.987 1.00 32.96 158 ILE D O 1
ATOM 6549 N N . TYR D 1 159 ? 74.282 3.276 164.924 1.00 31.91 159 TYR D N 1
ATOM 6550 C CA . TYR D 1 159 ? 73.050 2.586 164.628 1.00 33.46 159 TYR D CA 1
ATOM 6551 C C . TYR D 1 159 ? 71.838 3.365 165.143 1.00 35.07 159 TYR D C 1
ATOM 6552 O O . TYR D 1 159 ? 70.733 3.198 164.632 1.00 36.95 159 TYR D O 1
ATOM 6561 N N . GLN D 1 160 ? 72.021 4.194 166.160 1.00 33.89 160 GLN D N 1
ATOM 6562 C CA . GLN D 1 160 ? 70.904 4.980 166.648 1.00 35.57 160 GLN D CA 1
ATOM 6563 C C . GLN D 1 160 ? 70.752 6.287 165.886 1.00 35.42 160 GLN D C 1
ATOM 6564 O O . GLN D 1 160 ? 69.640 6.762 165.783 1.00 36.65 160 GLN D O 1
ATOM 6570 N N . CYS D 1 161 ? 71.845 6.862 165.363 1.00 33.93 161 CYS D N 1
ATOM 6571 C CA . CYS D 1 161 ? 71.765 8.087 164.545 1.00 34.33 161 CYS D CA 1
ATOM 6572 C C . CYS D 1 161 ? 71.055 9.255 165.267 1.00 35.06 161 CYS D C 1
ATOM 6573 O O . CYS D 1 161 ? 70.232 9.980 164.665 1.00 35.41 161 CYS D O 1
ATOM 6576 N N . GLN D 1 162 ? 71.358 9.419 166.556 1.00 34.56 162 GLN D N 1
ATOM 6577 C CA . GLN D 1 162 ? 70.741 10.473 167.351 1.00 35.62 162 GLN D CA 1
ATOM 6578 C C . GLN D 1 162 ? 71.625 11.711 167.423 1.00 33.65 162 GLN D C 1
ATOM 6579 O O . GLN D 1 162 ? 72.839 11.654 167.273 1.00 32.06 162 GLN D O 1
ATOM 6585 N N . SER D 1 163 ? 70.988 12.847 167.658 1.00 34.58 163 SER D N 1
ATOM 6586 C CA . SER D 1 163 ? 71.689 14.062 168.006 1.00 33.80 163 SER D CA 1
ATOM 6587 C C . SER D 1 163 ? 72.160 13.924 169.434 1.00 32.88 163 SER D C 1
ATOM 6588 O O . SER D 1 163 ? 71.355 13.782 170.342 1.00 34.17 163 SER D O 1
ATOM 6591 N N . LEU D 1 164 ? 73.465 13.990 169.623 1.00 31.19 164 LEU D N 1
ATOM 6592 C CA . LEU D 1 164 ? 74.067 13.826 170.923 1.00 30.55 164 LEU D CA 1
ATOM 6593 C C . LEU D 1 164 ? 74.340 15.221 171.493 1.00 30.51 164 LEU D C 1
ATOM 6594 O O . LEU D 1 164 ? 75.221 15.943 171.021 1.00 29.18 164 LEU D O 1
ATOM 6599 N N . ASP D 1 165 ? 73.559 15.589 172.506 1.00 32.28 165 ASP D N 1
ATOM 6600 C CA . ASP D 1 165 ? 73.721 16.889 173.162 1.00 32.78 165 ASP D CA 1
ATOM 6601 C C . ASP D 1 165 ? 74.848 16.810 174.181 1.00 32.19 165 ASP D C 1
ATOM 6602 O O . ASP D 1 165 ? 75.459 15.751 174.380 1.00 31.70 165 ASP D O 1
ATOM 6607 N N . ALA D 1 166 ? 75.160 17.947 174.785 1.00 32.59 166 ALA D N 1
ATOM 6608 C CA . ALA D 1 166 ? 76.326 18.052 175.638 1.00 32.08 166 ALA D CA 1
ATOM 6609 C C . ALA D 1 166 ? 76.366 16.990 176.764 1.00 32.29 166 ALA D C 1
ATOM 6610 O O . ALA D 1 166 ? 77.383 16.318 176.944 1.00 31.46 166 ALA D O 1
ATOM 6612 N N . PRO D 1 167 ? 75.278 16.830 177.520 1.00 34.04 167 PRO D N 1
ATOM 6613 C CA . PRO D 1 167 ? 75.231 15.749 178.512 1.00 35.14 167 PRO D CA 1
ATOM 6614 C C . PRO D 1 167 ? 75.469 14.341 177.954 1.00 34.18 167 PRO D C 1
ATOM 6615 O O . PRO D 1 167 ? 76.078 13.490 178.605 1.00 34.37 167 PRO D O 1
ATOM 6619 N N . ARG D 1 168 ? 74.963 14.090 176.760 1.00 34.21 168 ARG D N 1
ATOM 6620 C CA . ARG D 1 168 ? 75.151 12.792 176.116 1.00 33.91 168 ARG D CA 1
ATOM 6621 C C . ARG D 1 168 ? 76.615 12.606 175.709 1.00 31.59 168 ARG D C 1
ATOM 6622 O O . ARG D 1 168 ? 77.196 11.512 175.822 1.00 31.49 168 ARG D O 1
ATOM 6630 N N . CYS D 1 169 ? 77.215 13.687 175.235 1.00 30.17 169 CYS D N 1
ATOM 6631 C CA . CYS D 1 169 ? 78.623 13.667 174.866 1.00 28.77 169 CYS D CA 1
ATOM 6632 C C . CYS D 1 169 ? 79.556 13.437 176.052 1.00 28.80 169 CYS D C 1
ATOM 6633 O O . CYS D 1 169 ? 80.571 12.761 175.918 1.00 28.00 169 CYS D O 1
ATOM 6636 N N . VAL D 1 170 ? 79.219 14.037 177.190 1.00 30.36 170 VAL D N 1
ATOM 6637 C CA . VAL D 1 170 ? 79.961 13.845 178.430 1.00 31.01 170 VAL D CA 1
ATOM 6638 C C . VAL D 1 170 ? 79.876 12.384 178.871 1.00 31.72 170 VAL D C 1
ATOM 6639 O O . VAL D 1 170 ? 80.901 11.752 179.188 1.00 31.22 170 VAL D O 1
ATOM 6643 N N . ASP D 1 171 ? 78.658 11.853 178.860 1.00 32.66 171 ASP D N 1
ATOM 6644 C CA . ASP D 1 171 ? 78.439 10.452 179.162 1.00 33.55 171 ASP D CA 1
ATOM 6645 C C . ASP D 1 171 ? 79.214 9.481 178.269 1.00 32.17 171 ASP D C 1
ATOM 6646 O O . ASP D 1 171 ? 79.712 8.456 178.756 1.00 32.36 171 ASP D O 1
ATOM 6651 N N . TYR D 1 172 ? 79.328 9.787 176.971 1.00 30.42 172 TYR D N 1
ATOM 6652 C CA . TYR D 1 172 ? 80.118 8.953 176.054 1.00 28.83 172 TYR D CA 1
ATOM 6653 C C . TYR D 1 172 ? 81.587 9.264 176.139 1.00 28.32 172 TYR D C 1
ATOM 6654 O O . TYR D 1 172 ? 82.389 8.539 175.570 1.00 28.16 172 TYR D O 1
ATOM 6663 N N . ARG D 1 173 ? 81.943 10.332 176.849 1.00 28.96 173 ARG D N 1
ATOM 6664 C CA . ARG D 1 173 ? 83.317 10.842 176.922 1.00 28.77 173 ARG D CA 1
ATOM 6665 C C . ARG D 1 173 ? 83.803 11.249 175.529 1.00 26.53 173 ARG D C 1
ATOM 6666 O O . ARG D 1 173 ? 84.949 11.014 175.146 1.00 25.09 173 ARG D O 1
ATOM 6674 N N . LEU D 1 174 ? 82.904 11.895 174.776 1.00 25.85 174 LEU D N 1
ATOM 6675 C CA . LEU D 1 174 ? 83.245 12.389 173.455 1.00 24.70 174 LEU D CA 1
ATOM 6676 C C . LEU D 1 174 ? 83.971 13.701 173.549 1.00 24.41 174 LEU D C 1
ATOM 6677 O O . LEU D 1 174 ? 84.626 14.091 172.601 1.00 24.50 174 LEU D O 1
ATOM 6682 N N . VAL D 1 175 ? 83.824 14.386 174.673 1.00 25.17 175 VAL D N 1
ATOM 6683 C CA . VAL D 1 175 ? 84.425 15.682 174.887 1.00 25.11 175 VAL D CA 1
ATOM 6684 C C . VAL D 1 175 ? 85.009 15.676 176.281 1.00 26.17 175 VAL D C 1
ATOM 6685 O O . VAL D 1 175 ? 84.606 14.846 177.133 1.00 27.04 175 VAL D O 1
ATOM 6689 N N . ASN D 1 176 ? 85.929 16.615 176.488 1.00 26.65 176 ASN D N 1
ATOM 6690 C CA . ASN D 1 176 ? 86.696 16.767 177.724 1.00 28.21 176 ASN D CA 1
ATOM 6691 C C . ASN D 1 176 ? 86.097 17.842 178.591 1.00 29.75 176 ASN D C 1
ATOM 6692 O O . ASN D 1 176 ? 86.194 17.774 179.805 1.00 31.85 176 ASN D O 1
ATOM 6697 N N . GLN D 1 177 ? 85.425 18.826 177.984 1.00 29.98 177 GLN D N 1
ATOM 6698 C CA . GLN D 1 177 ? 84.757 19.902 178.746 1.00 31.83 177 GLN D CA 1
ATOM 6699 C C . GLN D 1 177 ? 83.545 20.401 178.022 1.00 30.76 177 GLN D C 1
ATOM 6700 O O . GLN D 1 177 ? 83.552 20.405 176.780 1.00 28.84 177 GLN D O 1
ATOM 6706 N N . VAL D 1 178 ? 82.567 20.872 178.795 1.00 32.13 178 VAL D N 1
ATOM 6707 C CA . VAL D 1 178 ? 81.400 21.574 178.284 1.00 32.47 178 VAL D CA 1
ATOM 6708 C C . VAL D 1 178 ? 81.353 22.967 178.895 1.00 34.43 178 VAL D C 1
ATOM 6709 O O . VAL D 1 178 ? 81.418 23.119 180.104 1.00 35.73 178 VAL D O 1
ATOM 6713 N N . VAL D 1 179 ? 81.229 23.990 178.055 1.00 34.65 179 VAL D N 1
ATOM 6714 C CA . VAL D 1 179 ? 81.078 25.369 178.525 1.00 36.43 179 VAL D CA 1
ATOM 6715 C C . VAL D 1 179 ? 80.065 26.091 177.673 1.00 36.56 179 VAL D C 1
ATOM 6716 O O . VAL D 1 179 ? 79.625 25.532 176.669 1.00 35.51 179 VAL D O 1
ATOM 6720 N N . GLU D 1 180 ? 79.694 27.315 178.070 1.00 38.15 180 GLU D N 1
ATOM 6721 C CA . GLU D 1 180 ? 78.736 28.124 177.328 1.00 39.15 180 GLU D CA 1
ATOM 6722 C C . GLU D 1 180 ? 79.355 28.593 176.044 1.00 37.29 180 GLU D C 1
ATOM 6723 O O . GLU D 1 180 ? 80.537 28.848 176.004 1.00 36.95 180 GLU D O 1
ATOM 6729 N N . SER D 1 181 ? 78.558 28.742 174.996 1.00 37.04 181 SER D N 1
ATOM 6730 C CA . SER D 1 181 ? 79.085 29.213 173.698 1.00 36.09 181 SER D CA 1
ATOM 6731 C C . SER D 1 181 ? 80.040 30.384 173.847 1.00 36.44 181 SER D C 1
ATOM 6732 O O . SER D 1 181 ? 81.130 30.380 173.254 1.00 35.50 181 SER D O 1
ATOM 6735 N N . SER D 1 182 ? 79.632 31.382 174.635 1.00 38.63 182 SER D N 1
ATOM 6736 C CA . SER D 1 182 ? 80.387 32.624 174.784 1.00 39.60 182 SER D CA 1
ATOM 6737 C C . SER D 1 182 ? 81.736 32.457 175.487 1.00 38.97 182 SER D C 1
ATOM 6738 O O . SER D 1 182 ? 82.567 33.358 175.454 1.00 39.38 182 SER D O 1
ATOM 6741 N N . ALA D 1 183 ? 81.940 31.320 176.146 1.00 38.39 183 ALA D N 1
ATOM 6742 C CA . ALA D 1 183 ? 83.189 31.068 176.882 1.00 37.93 183 ALA D CA 1
ATOM 6743 C C . ALA D 1 183 ? 84.030 30.009 176.197 1.00 35.77 183 ALA D C 1
ATOM 6744 O O . ALA D 1 183 ? 85.152 29.703 176.630 1.00 35.89 183 ALA D O 1
ATOM 6746 N N . LEU D 1 184 ? 83.493 29.431 175.124 1.00 34.34 184 LEU D N 1
ATOM 6747 C CA . LEU D 1 184 ? 84.085 28.238 174.541 1.00 32.11 184 LEU D CA 1
ATOM 6748 C C . LEU D 1 184 ? 85.469 28.447 173.947 1.00 30.92 184 LEU D C 1
ATOM 6749 O O . LEU D 1 184 ? 86.402 27.679 174.222 1.00 29.66 184 LEU D O 1
ATOM 6754 N N . LEU D 1 185 ? 85.616 29.477 173.132 1.00 31.18 185 LEU D N 1
ATOM 6755 C CA . LEU D 1 185 ? 86.902 29.708 172.472 1.00 30.46 185 LEU D CA 1
ATOM 6756 C C . LEU D 1 185 ? 88.019 30.048 173.494 1.00 31.15 185 LEU D C 1
ATOM 6757 O O . LEU D 1 185 ? 89.156 29.611 173.372 1.00 30.28 185 LEU D O 1
ATOM 6762 N N . ASP D 1 186 ? 87.686 30.867 174.482 1.00 33.35 186 ASP D N 1
ATOM 6763 C CA . ASP D 1 186 ? 88.638 31.186 175.541 1.00 34.45 186 ASP D CA 1
ATOM 6764 C C . ASP D 1 186 ? 89.047 29.963 176.358 1.00 33.38 186 ASP D C 1
ATOM 6765 O O . ASP D 1 186 ? 90.198 29.821 176.735 1.00 33.00 186 ASP D O 1
ATOM 6770 N N . ALA D 1 187 ? 88.088 29.094 176.632 1.00 33.00 187 ALA D N 1
ATOM 6771 C CA . ALA D 1 187 ? 88.334 27.884 177.366 1.00 32.54 187 ALA D CA 1
ATOM 6772 C C . ALA D 1 187 ? 89.268 26.953 176.594 1.00 30.98 187 ALA D C 1
ATOM 6773 O O . ALA D 1 187 ? 90.137 26.300 177.187 1.00 31.12 187 ALA D O 1
ATOM 6775 N N . ALA D 1 188 ? 89.079 26.900 175.273 1.00 29.72 188 ALA D N 1
ATOM 6776 C CA . ALA D 1 188 ? 89.902 26.080 174.387 1.00 27.70 188 ALA D CA 1
ATOM 6777 C C . ALA D 1 188 ? 91.341 26.619 174.252 1.00 28.12 188 ALA D C 1
ATOM 6778 O O . ALA D 1 188 ? 92.310 25.860 174.355 1.00 27.23 188 ALA D O 1
ATOM 6780 N N . ILE D 1 189 ? 91.453 27.932 174.056 1.00 28.98 189 ILE D N 1
ATOM 6781 C CA . ILE D 1 189 ? 92.728 28.617 174.052 1.00 29.74 189 ILE D CA 1
ATOM 6782 C C . ILE D 1 189 ? 93.486 28.413 175.385 1.00 30.83 189 ILE D C 1
ATOM 6783 O O . ILE D 1 189 ? 94.689 28.147 175.378 1.00 31.00 189 ILE D O 1
ATOM 6788 N N . THR D 1 190 ? 92.772 28.525 176.507 1.00 32.28 190 THR D N 1
ATOM 6789 C CA . THR D 1 190 ? 93.337 28.264 177.840 1.00 33.83 190 THR D CA 1
ATOM 6790 C C . THR D 1 190 ? 93.930 26.840 177.930 1.00 33.45 190 THR D C 1
ATOM 6791 O O . THR D 1 190 ? 95.093 26.660 178.345 1.00 34.46 190 THR D O 1
ATOM 6795 N N . GLN D 1 191 ? 93.156 25.829 177.538 1.00 32.28 191 GLN D N 1
ATOM 6796 C CA . GLN D 1 191 ? 93.690 24.465 177.503 1.00 32.01 191 GLN D CA 1
ATOM 6797 C C . GLN D 1 191 ? 94.874 24.291 176.539 1.00 30.52 191 GLN D C 1
ATOM 6798 O O . GLN D 1 191 ? 95.805 23.550 176.841 1.00 30.39 191 GLN D O 1
ATOM 6804 N N . ALA D 1 192 ? 94.838 24.978 175.392 1.00 29.38 192 ALA D N 1
ATOM 6805 C CA . ALA D 1 192 ? 95.968 24.969 174.458 1.00 28.17 192 ALA D CA 1
ATOM 6806 C C . ALA D 1 192 ? 97.216 25.623 175.083 1.00 29.48 192 ALA D C 1
ATOM 6807 O O . ALA D 1 192 ? 98.349 25.226 174.793 1.00 30.05 192 ALA D O 1
ATOM 6809 N N . HIS D 1 193 ? 97.032 26.622 175.930 1.00 30.63 193 HIS D N 1
ATOM 6810 C CA . HIS D 1 193 ? 98.161 27.203 176.637 1.00 32.54 193 HIS D CA 1
ATOM 6811 C C . HIS D 1 193 ? 98.753 26.245 177.650 1.00 32.98 193 HIS D C 1
ATOM 6812 O O . HIS D 1 193 ? 99.965 26.181 177.809 1.00 33.99 193 HIS D O 1
ATOM 6819 N N . VAL D 1 194 ? 97.892 25.538 178.360 1.00 32.71 194 VAL D N 1
ATOM 6820 C CA . VAL D 1 194 ? 98.328 24.576 179.319 1.00 33.70 194 VAL D CA 1
ATOM 6821 C C . VAL D 1 194 ? 99.184 23.482 178.642 1.00 32.52 194 VAL D C 1
ATOM 6822 O O . VAL D 1 194 ? 100.263 23.129 179.112 1.00 34.15 194 VAL D O 1
ATOM 6826 N N . MET D 1 195 ? 98.693 22.945 177.543 1.00 30.65 195 MET D N 1
ATOM 6827 C CA . MET D 1 195 ? 99.381 21.872 176.839 1.00 29.96 195 MET D CA 1
ATOM 6828 C C . MET D 1 195 ? 100.636 22.401 176.138 1.00 29.42 195 MET D C 1
ATOM 6829 O O . MET D 1 195 ? 101.617 21.692 175.985 1.00 29.41 195 MET D O 1
ATOM 6834 N N . ALA D 1 196 ? 100.591 23.645 175.693 1.00 29.52 196 ALA D N 1
ATOM 6835 C CA . ALA D 1 196 ? 101.758 24.265 175.095 1.00 30.35 196 ALA D CA 1
ATOM 6836 C C . ALA D 1 196 ? 102.911 24.419 176.073 1.00 32.28 196 ALA D C 1
ATOM 6837 O O . ALA D 1 196 ? 104.062 24.502 175.645 1.00 32.63 196 ALA D O 1
ATOM 6839 N N . SER D 1 197 ? 102.608 24.483 177.376 1.00 33.62 197 SER D N 1
ATOM 6840 C CA . SER D 1 197 ? 103.661 24.654 178.390 1.00 35.87 197 SER D CA 1
ATOM 6841 C C . SER D 1 197 ? 104.377 23.327 178.679 1.00 35.79 197 SER D C 1
ATOM 6842 O O . SER D 1 197 ? 105.450 23.312 179.276 1.00 37.60 197 SER D O 1
ATOM 6845 N N . TYR D 1 198 ? 103.796 22.208 178.270 1.00 33.79 198 TYR D N 1
ATOM 6846 C CA . TYR D 1 198 ? 104.481 20.935 178.418 1.00 33.90 198 TYR D CA 1
ATOM 6847 C C . TYR D 1 198 ? 105.716 20.970 177.534 1.00 34.08 198 TYR D C 1
ATOM 6848 O O . TYR D 1 198 ? 105.605 21.274 176.332 1.00 32.53 198 TYR D O 1
ATOM 6857 N N . PRO D 1 199 ? 106.897 20.644 178.106 1.00 35.56 199 PRO D N 1
ATOM 6858 C CA . PRO D 1 199 ? 108.085 20.563 177.261 1.00 35.86 199 PRO D CA 1
ATOM 6859 C C . PRO D 1 199 ? 107.817 19.864 175.919 1.00 34.14 199 PRO D C 1
ATOM 6860 O O . PRO D 1 199 ? 107.206 18.784 175.868 1.00 32.82 199 PRO D O 1
ATOM 6864 N N . ALA D 1 200 ? 108.259 20.497 174.842 1.00 33.77 200 ALA D N 1
ATOM 6865 C CA . ALA D 1 200 ? 107.836 20.102 173.495 1.00 32.35 200 ALA D CA 1
ATOM 6866 C C . ALA D 1 200 ? 108.380 18.750 173.068 1.00 32.32 200 ALA D C 1
ATOM 6867 O O . ALA D 1 200 ? 107.696 17.960 172.437 1.00 31.74 200 ALA D O 1
ATOM 6869 N N . SER D 1 201 ? 109.623 18.486 173.407 1.00 34.13 201 SER D N 1
ATOM 6870 C CA . SER D 1 201 ? 110.282 17.290 172.983 1.00 34.78 201 SER D CA 1
ATOM 6871 C C . SER D 1 201 ? 109.605 16.013 173.494 1.00 34.04 201 SER D C 1
ATOM 6872 O O . SER D 1 201 ? 109.339 15.089 172.731 1.00 32.97 201 SER D O 1
ATOM 6875 N N . ALA D 1 202 ? 109.353 15.957 174.797 1.00 34.25 202 ALA D N 1
ATOM 6876 C CA . ALA D 1 202 ? 108.640 14.842 175.372 1.00 33.32 202 ALA D CA 1
ATOM 6877 C C . ALA D 1 202 ? 107.188 14.764 174.869 1.00 31.15 202 ALA D C 1
ATOM 6878 O O . ALA D 1 202 ? 106.665 13.664 174.660 1.00 29.75 202 ALA D O 1
ATOM 6880 N N . PHE D 1 203 ? 106.543 15.917 174.686 1.00 30.01 203 PHE D N 1
ATOM 6881 C CA . PHE D 1 203 ? 105.228 15.932 174.127 1.00 28.29 203 PHE D CA 1
ATOM 6882 C C . PHE D 1 203 ? 105.182 15.334 172.709 1.00 27.19 203 PHE D C 1
ATOM 6883 O O . PHE D 1 203 ? 104.367 14.498 172.417 1.00 25.39 203 PHE D O 1
ATOM 6891 N N . ILE D 1 204 ? 106.036 15.846 171.832 1.00 28.04 204 ILE D N 1
ATOM 6892 C CA . ILE D 1 204 ? 106.097 15.440 170.425 1.00 27.79 204 ILE D CA 1
ATOM 6893 C C . ILE D 1 204 ? 106.341 13.958 170.292 1.00 27.81 204 ILE D C 1
ATOM 6894 O O . ILE D 1 204 ? 105.661 13.243 169.565 1.00 26.97 204 ILE D O 1
ATOM 6899 N N . ASN D 1 205 ? 107.331 13.478 171.025 1.00 29.44 205 ASN D N 1
ATOM 6900 C CA . ASN D 1 205 ? 107.632 12.067 170.994 1.00 30.09 205 ASN D CA 1
ATOM 6901 C C . ASN D 1 205 ? 106.477 11.191 171.500 1.00 28.82 205 ASN D C 1
ATOM 6902 O O . ASN D 1 205 ? 106.202 10.128 170.957 1.00 27.90 205 ASN D O 1
ATOM 6907 N N . THR D 1 206 ? 105.813 11.641 172.556 1.00 27.86 206 THR D N 1
ATOM 6908 C CA . THR D 1 206 ? 104.724 10.901 173.137 1.00 26.99 206 THR D CA 1
ATOM 6909 C C . THR D 1 206 ? 103.531 10.873 172.183 1.00 25.05 206 THR D C 1
ATOM 6910 O O . THR D 1 206 ? 102.978 9.809 171.951 1.00 23.72 206 THR D O 1
ATOM 6914 N N . LYS D 1 207 ? 103.152 12.039 171.653 1.00 24.52 207 LYS D N 1
ATOM 6915 C CA . LYS D 1 207 ? 102.022 12.156 170.735 1.00 23.74 207 LYS D CA 1
ATOM 6916 C C . LYS D 1 207 ? 102.218 11.307 169.457 1.00 23.72 207 LYS D C 1
ATOM 6917 O O . LYS D 1 207 ? 101.325 10.612 169.004 1.00 22.64 207 LYS D O 1
ATOM 6923 N N . ARG D 1 208 ? 103.425 11.343 168.911 1.00 24.96 208 ARG D N 1
ATOM 6924 C CA . ARG D 1 208 ? 103.753 10.513 167.767 1.00 26.07 208 ARG D CA 1
ATOM 6925 C C . ARG D 1 208 ? 103.473 9.027 168.091 1.00 25.11 208 ARG D C 1
ATOM 6926 O O . ARG D 1 208 ? 102.863 8.311 167.295 1.00 24.59 208 ARG D O 1
ATOM 6934 N N . ALA D 1 209 ? 103.911 8.578 169.260 1.00 25.18 209 ALA D N 1
ATOM 6935 C CA . ALA D 1 209 ? 103.670 7.202 169.700 1.00 25.56 209 ALA D CA 1
ATOM 6936 C C . ALA D 1 209 ? 102.207 6.893 169.914 1.00 24.50 209 ALA D C 1
ATOM 6937 O O . ALA D 1 209 ? 101.745 5.785 169.626 1.00 25.01 209 ALA D O 1
ATOM 6939 N N . VAL D 1 210 ? 101.487 7.873 170.463 1.00 23.78 210 VAL D N 1
ATOM 6940 C CA . VAL D 1 210 ? 100.049 7.788 170.711 1.00 22.70 210 VAL D CA 1
ATOM 6941 C C . VAL D 1 210 ? 99.239 7.697 169.396 1.00 22.24 210 VAL D C 1
ATOM 6942 O O . VAL D 1 210 ? 98.344 6.850 169.233 1.00 22.11 210 VAL D O 1
ATOM 6946 N N . ASN D 1 211 ? 99.568 8.577 168.467 1.00 21.88 211 ASN D N 1
ATOM 6947 C CA . ASN D 1 211 ? 98.801 8.698 167.244 1.00 21.53 211 ASN D CA 1
ATOM 6948 C C . ASN D 1 211 ? 99.130 7.655 166.190 1.00 21.98 211 ASN D C 1
ATOM 6949 O O . ASN D 1 211 ? 98.329 7.376 165.316 1.00 21.83 211 ASN D O 1
ATOM 6954 N N . LYS D 1 212 ? 100.306 7.059 166.304 1.00 23.05 212 LYS D N 1
ATOM 6955 C CA . LYS D 1 212 ? 100.761 6.071 165.357 1.00 24.36 212 LYS D CA 1
ATOM 6956 C C . LYS D 1 212 ? 99.722 4.990 164.983 1.00 23.54 212 LYS D C 1
ATOM 6957 O O . LYS D 1 212 ? 99.454 4.773 163.789 1.00 22.69 212 LYS D O 1
ATOM 6963 N N . PRO D 1 213 ? 99.162 4.286 165.997 1.00 23.69 213 PRO D N 1
ATOM 6964 C CA . PRO D 1 213 ? 98.134 3.298 165.668 1.00 23.78 213 PRO D CA 1
ATOM 6965 C C . PRO D 1 213 ? 96.825 3.891 165.134 1.00 23.15 213 PRO D C 1
ATOM 6966 O O . PRO D 1 213 ? 96.053 3.164 164.472 1.00 23.69 213 PRO D O 1
ATOM 6970 N N . PHE D 1 214 ? 96.568 5.173 165.390 1.00 22.14 214 PHE D N 1
ATOM 6971 C CA . PHE D 1 214 ? 95.402 5.841 164.844 1.00 21.54 214 PHE D CA 1
ATOM 6972 C C . PHE D 1 214 ? 95.651 6.074 163.328 1.00 22.03 214 PHE D C 1
ATOM 6973 O O . PHE D 1 214 ? 94.796 5.799 162.481 1.00 21.51 214 PHE D O 1
ATOM 6981 N N . ILE D 1 215 ? 96.821 6.613 163.027 1.00 22.03 215 ILE D N 1
ATOM 6982 C CA . ILE D 1 215 ? 97.247 6.887 161.656 1.00 22.45 215 ILE D CA 1
ATOM 6983 C C . ILE D 1 215 ? 97.238 5.578 160.834 1.00 23.94 215 ILE D C 1
ATOM 6984 O O . ILE D 1 215 ? 96.795 5.559 159.690 1.00 23.89 215 ILE D O 1
ATOM 6989 N N . HIS D 1 216 ? 97.689 4.491 161.453 1.00 24.40 216 HIS D N 1
ATOM 6990 C CA . HIS D 1 216 ? 97.696 3.181 160.828 1.00 26.01 216 HIS D CA 1
ATOM 6991 C C . HIS D 1 216 ? 96.278 2.662 160.577 1.00 25.85 216 HIS D C 1
ATOM 6992 O O . HIS D 1 216 ? 95.974 2.140 159.517 1.00 26.11 216 HIS D O 1
ATOM 6999 N N . LEU D 1 217 ? 95.410 2.825 161.558 1.00 25.18 217 LEU D N 1
ATOM 7000 C CA . LEU D 1 217 ? 94.032 2.462 161.406 1.00 25.06 217 LEU D CA 1
ATOM 7001 C C . LEU D 1 217 ? 93.369 3.234 160.268 1.00 24.82 217 LEU D C 1
ATOM 7002 O O . LEU D 1 217 ? 92.579 2.666 159.525 1.00 25.10 217 LEU D O 1
ATOM 7007 N N . LEU D 1 218 ? 93.650 4.528 160.158 1.00 24.17 218 LEU D N 1
ATOM 7008 C CA . LEU D 1 218 ? 93.082 5.338 159.089 1.00 24.26 218 LEU D CA 1
ATOM 7009 C C . LEU D 1 218 ? 93.535 4.871 157.712 1.00 25.61 218 LEU D C 1
ATOM 7010 O O . LEU D 1 218 ? 92.768 4.892 156.754 1.00 25.93 218 LEU D O 1
ATOM 7015 N N . GLU D 1 219 ? 94.787 4.462 157.613 1.00 26.41 219 GLU D N 1
ATOM 7016 C CA . GLU D 1 219 ? 95.345 3.965 156.362 1.00 28.59 219 GLU D CA 1
ATOM 7017 C C . GLU D 1 219 ? 94.735 2.648 155.935 1.00 29.83 219 GLU D C 1
ATOM 7018 O O . GLU D 1 219 ? 94.472 2.415 154.767 1.00 30.83 219 GLU D O 1
ATOM 7024 N N . GLN D 1 220 ? 94.542 1.766 156.904 1.00 30.22 220 GLN D N 1
ATOM 7025 C CA . GLN D 1 220 ? 93.827 0.525 156.694 1.00 31.89 220 GLN D CA 1
ATOM 7026 C C . GLN D 1 220 ? 92.392 0.788 156.267 1.00 30.83 220 GLN D C 1
ATOM 7027 O O . GLN D 1 220 ? 91.849 0.064 155.463 1.00 32.36 220 GLN D O 1
ATOM 7033 N N . THR D 1 221 ? 91.785 1.804 156.848 1.00 29.05 221 THR D N 1
ATOM 7034 C CA . THR D 1 221 ? 90.410 2.169 156.529 1.00 29.29 221 THR D CA 1
ATOM 7035 C C . THR D 1 221 ? 90.346 2.737 155.121 1.00 30.47 221 THR D C 1
ATOM 7036 O O . THR D 1 221 ? 89.478 2.351 154.365 1.00 32.01 221 THR D O 1
ATOM 7040 N N . ARG D 1 222 ? 91.300 3.593 154.756 1.00 29.91 222 ARG D N 1
ATOM 7041 C CA . ARG D 1 222 ? 91.407 4.131 153.420 1.00 30.79 222 ARG D CA 1
ATOM 7042 C C . ARG D 1 222 ? 91.354 2.979 152.444 1.00 33.36 222 ARG D C 1
ATOM 7043 O O . ARG D 1 222 ? 90.566 2.995 151.515 1.00 34.69 222 ARG D O 1
ATOM 7051 N N . ASP D 1 223 ? 92.218 1.988 152.657 1.00 34.50 223 ASP D N 1
ATOM 7052 C CA . ASP D 1 223 ? 92.370 0.874 151.747 1.00 37.21 223 ASP D CA 1
ATOM 7053 C C . ASP D 1 223 ? 91.129 -0.002 151.716 1.00 37.90 223 ASP D C 1
ATOM 7054 O O . ASP D 1 223 ? 90.719 -0.457 150.659 1.00 39.98 223 ASP D O 1
ATOM 7059 N N . ALA D 1 224 ? 90.560 -0.252 152.890 1.00 36.23 224 ALA D N 1
ATOM 7060 C CA . ALA D 1 224 ? 89.376 -1.098 153.008 1.00 37.33 224 ALA D CA 1
ATOM 7061 C C . ALA D 1 224 ? 88.153 -0.490 152.319 1.00 38.13 224 ALA D C 1
ATOM 7062 O O . ALA D 1 224 ? 87.454 -1.161 151.597 1.00 40.49 224 ALA D O 1
ATOM 7064 N N . SER D 1 225 ? 87.903 0.793 152.557 1.00 37.84 225 SER D N 1
ATOM 7065 C CA . SER D 1 225 ? 86.795 1.494 151.908 1.00 39.57 225 SER D CA 1
ATOM 7066 C C . SER D 1 225 ? 86.863 1.486 150.390 1.00 42.66 225 SER D C 1
ATOM 7067 O O . SER D 1 225 ? 85.840 1.424 149.733 1.00 44.57 225 SER D O 1
ATOM 7070 N N . LYS D 1 226 ? 88.073 1.553 149.843 1.00 45.48 226 LYS D N 1
ATOM 7071 C CA . LYS D 1 226 ? 88.280 1.583 148.399 1.00 49.42 226 LYS D CA 1
ATOM 7072 C C . LYS D 1 226 ? 88.123 0.220 147.786 1.00 53.17 226 LYS D C 1
ATOM 7073 O O . LYS D 1 226 ? 87.687 0.100 146.641 1.00 56.10 226 LYS D O 1
ATOM 7079 N N . ALA D 1 227 ? 88.539 -0.805 148.520 1.00 54.33 227 ALA D N 1
ATOM 7080 C CA . ALA D 1 227 ? 88.432 -2.163 148.036 1.00 57.48 227 ALA D CA 1
ATOM 7081 C C . ALA D 1 227 ? 86.973 -2.593 147.926 1.00 59.92 227 ALA D C 1
ATOM 7082 O O . ALA D 1 227 ? 86.620 -3.307 146.981 1.00 63.92 227 ALA D O 1
ATOM 7084 N N . VAL D 1 228 ? 86.114 -2.189 148.866 1.00 59.60 228 VAL D N 1
ATOM 7085 C CA . VAL D 1 228 ? 84.731 -2.649 148.792 1.00 61.94 228 VAL D CA 1
ATOM 7086 C C . VAL D 1 228 ? 84.019 -2.003 147.598 1.00 65.38 228 VAL D C 1
ATOM 7087 O O . VAL D 1 228 ? 83.240 -2.683 146.915 1.00 68.10 228 VAL D O 1
ATOM 7091 N N . HIS D 1 229 ? 84.287 -0.721 147.334 1.00 65.85 229 HIS D N 1
ATOM 7092 C CA . HIS D 1 229 ? 83.796 -0.090 146.102 1.00 69.42 229 HIS D CA 1
ATOM 7093 C C . HIS D 1 229 ? 84.415 -0.730 144.821 1.00 72.90 229 HIS D C 1
ATOM 7094 O O . HIS D 1 229 ? 83.695 -1.406 144.063 1.00 76.01 229 HIS D O 1
ATOM 7101 N N . LYS D 1 230 ? 85.721 -0.558 144.580 1.00 53.51 230 LYS D N 1
ATOM 7102 C CA . LYS D 1 230 ? 86.405 -1.350 143.523 1.00 53.95 230 LYS D CA 1
ATOM 7103 C C . LYS D 1 230 ? 86.334 -2.882 143.775 1.00 54.62 230 LYS D C 1
ATOM 7104 O O . LYS D 1 230 ? 85.240 -3.473 143.853 1.00 55.35 230 LYS D O 1
ATOM 7106 N N . MET E 1 1 ? 113.212 -4.785 200.551 1.00 48.16 1 MET E N 1
ATOM 7107 C CA . MET E 1 1 ? 112.375 -3.581 200.324 1.00 47.34 1 MET E CA 1
ATOM 7108 C C . MET E 1 1 ? 110.911 -3.914 200.215 1.00 44.49 1 MET E C 1
ATOM 7109 O O . MET E 1 1 ? 110.146 -3.072 199.766 1.00 43.39 1 MET E O 1
ATOM 7114 N N . VAL E 1 2 ? 110.521 -5.144 200.571 1.00 43.90 2 VAL E N 1
ATOM 7115 C CA . VAL E 1 2 ? 109.106 -5.521 200.680 1.00 42.13 2 VAL E CA 1
ATOM 7116 C C . VAL E 1 2 ? 108.972 -6.424 201.892 1.00 43.71 2 VAL E C 1
ATOM 7117 O O . VAL E 1 2 ? 109.959 -7.029 202.329 1.00 44.85 2 VAL E O 1
ATOM 7121 N N . PHE E 1 3 ? 107.788 -6.489 202.493 1.00 44.03 3 PHE E N 1
ATOM 7122 C CA . PHE E 1 3 ? 107.524 -7.606 203.362 1.00 45.00 3 PHE E CA 1
ATOM 7123 C C . PHE E 1 3 ? 106.423 -8.458 202.820 1.00 42.87 3 PHE E C 1
ATOM 7124 O O . PHE E 1 3 ? 105.562 -8.006 202.091 1.00 41.23 3 PHE E O 1
ATOM 7132 N N . GLU E 1 4 ? 106.505 -9.728 203.175 1.00 43.26 4 GLU E N 1
ATOM 7133 C CA . GLU E 1 4 ? 105.642 -10.761 202.640 1.00 42.28 4 GLU E CA 1
ATOM 7134 C C . GLU E 1 4 ? 104.923 -11.423 203.810 1.00 43.38 4 GLU E C 1
ATOM 7135 O O . GLU E 1 4 ? 105.564 -11.903 204.751 1.00 45.75 4 GLU E O 1
ATOM 7141 N N . GLU E 1 5 ? 103.593 -11.383 203.784 1.00 42.67 5 GLU E N 1
ATOM 7142 C CA . GLU E 1 5 ? 102.791 -11.902 204.874 1.00 44.18 5 GLU E CA 1
ATOM 7143 C C . GLU E 1 5 ? 101.659 -12.696 204.275 1.00 42.86 5 GLU E C 1
ATOM 7144 O O . GLU E 1 5 ? 101.344 -12.540 203.089 1.00 40.54 5 GLU E O 1
ATOM 7150 N N . ASN E 1 6 ? 101.042 -13.528 205.109 1.00 43.84 6 ASN E N 1
ATOM 7151 C CA . ASN E 1 6 ? 100.014 -14.418 204.647 1.00 43.23 6 ASN E CA 1
ATOM 7152 C C . ASN E 1 6 ? 98.733 -14.244 205.431 1.00 44.23 6 ASN E C 1
ATOM 7153 O O . ASN E 1 6 ? 98.744 -14.140 206.627 1.00 45.84 6 ASN E O 1
ATOM 7158 N N . SER E 1 7 ? 97.632 -14.167 204.711 1.00 43.45 7 SER E N 1
ATOM 7159 C CA . SER E 1 7 ? 96.306 -14.320 205.280 1.00 45.04 7 SER E CA 1
ATOM 7160 C C . SER E 1 7 ? 95.796 -15.649 204.674 1.00 44.54 7 SER E C 1
ATOM 7161 O O . SER E 1 7 ? 95.158 -15.680 203.601 1.00 43.09 7 SER E O 1
ATOM 7164 N N . ASP E 1 8 ? 96.165 -16.740 205.331 1.00 45.54 8 ASP E N 1
ATOM 7165 C CA . ASP E 1 8 ? 96.005 -18.087 204.793 1.00 45.82 8 ASP E CA 1
ATOM 7166 C C . ASP E 1 8 ? 96.551 -18.217 203.367 1.00 43.32 8 ASP E C 1
ATOM 7167 O O . ASP E 1 8 ? 97.746 -18.107 203.138 1.00 42.92 8 ASP E O 1
ATOM 7172 N N . GLU E 1 9 ? 95.675 -18.439 202.398 1.00 42.32 9 GLU E N 1
ATOM 7173 C CA . GLU E 1 9 ? 96.097 -18.664 201.028 1.00 40.22 9 GLU E CA 1
ATOM 7174 C C . GLU E 1 9 ? 96.387 -17.358 200.278 1.00 38.13 9 GLU E C 1
ATOM 7175 O O . GLU E 1 9 ? 96.807 -17.383 199.110 1.00 35.98 9 GLU E O 1
ATOM 7181 N N . VAL E 1 10 ? 96.172 -16.225 200.941 1.00 38.23 10 VAL E N 1
ATOM 7182 C CA . VAL E 1 10 ? 96.466 -14.924 200.334 1.00 36.72 10 VAL E CA 1
ATOM 7183 C C . VAL E 1 10 ? 97.837 -14.399 200.772 1.00 36.81 10 VAL E C 1
ATOM 7184 O O . VAL E 1 10 ? 98.078 -14.179 201.948 1.00 38.17 10 VAL E O 1
ATOM 7188 N N . ARG E 1 11 ? 98.723 -14.210 199.802 1.00 35.57 11 ARG E N 1
ATOM 7189 C CA . ARG E 1 11 ? 100.013 -13.598 200.047 1.00 35.71 11 ARG E CA 1
ATOM 7190 C C . ARG E 1 11 ? 99.914 -12.082 199.915 1.00 35.01 11 ARG E C 1
ATOM 7191 O O . ARG E 1 11 ? 99.548 -11.571 198.865 1.00 32.93 11 ARG E O 1
ATOM 7199 N N . VAL E 1 12 ? 100.282 -11.378 200.974 1.00 36.43 12 VAL E N 1
ATOM 7200 C CA . VAL E 1 12 ? 100.277 -9.918 200.968 1.00 36.44 12 VAL E CA 1
ATOM 7201 C C . VAL E 1 12 ? 101.715 -9.397 200.901 1.00 36.43 12 VAL E C 1
ATOM 7202 O O . VAL E 1 12 ? 102.547 -9.674 201.780 1.00 37.55 12 VAL E O 1
ATOM 7206 N N . ILE E 1 13 ? 101.985 -8.655 199.835 1.00 34.81 13 ILE E N 1
ATOM 7207 C CA . ILE E 1 13 ? 103.283 -8.068 199.570 1.00 35.30 13 ILE E CA 1
ATOM 7208 C C . ILE E 1 13 ? 103.200 -6.556 199.812 1.00 35.68 13 ILE E C 1
ATOM 7209 O O . ILE E 1 13 ? 102.521 -5.837 199.066 1.00 34.27 13 ILE E O 1
ATOM 7214 N N . THR E 1 14 ? 103.884 -6.090 200.850 1.00 37.39 14 THR E N 1
ATOM 7215 C CA . THR E 1 14 ? 103.867 -4.693 201.216 1.00 38.65 14 THR E CA 1
ATOM 7216 C C . THR E 1 14 ? 105.164 -4.049 200.796 1.00 39.02 14 THR E C 1
ATOM 7217 O O . THR E 1 14 ? 106.240 -4.456 201.236 1.00 39.74 14 THR E O 1
ATOM 7221 N N . LEU E 1 15 ? 105.052 -3.024 199.949 1.00 38.61 15 LEU E N 1
ATOM 7222 C CA . LEU E 1 15 ? 106.218 -2.266 199.490 1.00 38.98 15 LEU E CA 1
ATOM 7223 C C . LEU E 1 15 ? 106.797 -1.488 200.658 1.00 41.06 15 LEU E C 1
ATOM 7224 O O . LEU E 1 15 ? 106.063 -0.814 201.395 1.00 41.79 15 LEU E O 1
ATOM 7229 N N . ASP E 1 16 ? 108.113 -1.591 200.827 1.00 42.26 16 ASP E N 1
ATOM 7230 C CA . ASP E 1 16 ? 108.803 -1.048 202.003 1.00 44.86 16 ASP E CA 1
ATOM 7231 C C . ASP E 1 16 ? 110.093 -0.315 201.642 1.00 45.83 16 ASP E C 1
ATOM 7232 O O . ASP E 1 16 ? 111.120 -0.515 202.283 1.00 47.10 16 ASP E O 1
ATOM 7237 N N . HIS E 1 17 ? 110.031 0.527 200.604 1.00 44.54 17 HIS E N 1
ATOM 7238 C CA . HIS E 1 17 ? 111.140 1.462 200.292 1.00 45.74 17 HIS E CA 1
ATOM 7239 C C . HIS E 1 17 ? 111.402 2.354 201.528 1.00 48.31 17 HIS E C 1
ATOM 7240 O O . HIS E 1 17 ? 110.467 2.675 202.259 1.00 47.98 17 HIS E O 1
ATOM 7247 N N . PRO E 1 18 ? 112.663 2.755 201.768 1.00 50.80 18 PRO E N 1
ATOM 7248 C CA . PRO E 1 18 ? 112.925 3.721 202.855 1.00 54.07 18 PRO E CA 1
ATOM 7249 C C . PRO E 1 18 ? 112.041 4.970 202.809 1.00 53.95 18 PRO E C 1
ATOM 7250 O O . PRO E 1 18 ? 111.607 5.465 203.845 1.00 55.17 18 PRO E O 1
ATOM 7254 N N . ASN E 1 19 ? 111.790 5.451 201.593 1.00 52.41 19 ASN E N 1
ATOM 7255 C CA . ASN E 1 19 ? 110.864 6.535 201.326 1.00 51.84 19 ASN E CA 1
ATOM 7256 C C . ASN E 1 19 ? 109.412 6.047 201.331 1.00 49.73 19 ASN E C 1
ATOM 7257 O O . ASN E 1 19 ? 109.091 5.023 200.728 1.00 47.37 19 ASN E O 1
ATOM 7262 N N . LYS E 1 20 ? 108.538 6.817 201.975 1.00 51.02 20 LYS E N 1
ATOM 7263 C CA . LYS E 1 20 ? 107.138 6.440 202.219 1.00 49.80 20 LYS E CA 1
ATOM 7264 C C . LYS E 1 20 ? 106.306 6.433 200.947 1.00 46.76 20 LYS E C 1
ATOM 7265 O O . LYS E 1 20 ? 105.207 5.904 200.904 1.00 45.10 20 LYS E O 1
ATOM 7271 N N . HIS E 1 21 ? 106.830 7.023 199.895 1.00 45.86 21 HIS E N 1
ATOM 7272 C CA . HIS E 1 21 ? 106.075 7.037 198.647 1.00 43.52 21 HIS E CA 1
ATOM 7273 C C . HIS E 1 21 ? 106.429 5.874 197.732 1.00 40.87 21 HIS E C 1
ATOM 7274 O O . HIS E 1 21 ? 105.920 5.782 196.628 1.00 38.04 21 HIS E O 1
ATOM 7281 N N . ASN E 1 22 ? 107.316 4.999 198.194 1.00 41.61 22 ASN E N 1
ATOM 7282 C CA . ASN E 1 22 ? 107.622 3.770 197.467 1.00 39.82 22 ASN E CA 1
ATOM 7283 C C . ASN E 1 22 ? 108.027 4.061 196.030 1.00 38.60 22 ASN E C 1
ATOM 7284 O O . ASN E 1 22 ? 107.444 3.494 195.091 1.00 36.04 22 ASN E O 1
ATOM 7289 N N . PRO E 1 23 ? 109.029 4.951 195.851 1.00 39.93 23 PRO E N 1
ATOM 7290 C CA . PRO E 1 23 ? 109.511 5.147 194.492 1.00 39.19 23 PRO E CA 1
ATOM 7291 C C . PRO E 1 23 ? 110.115 3.863 193.921 1.00 38.37 23 PRO E C 1
ATOM 7292 O O . PRO E 1 23 ? 110.774 3.125 194.631 1.00 38.90 23 PRO E O 1
ATOM 7296 N N . PHE E 1 24 ? 109.904 3.616 192.640 1.00 37.07 24 PHE E N 1
ATOM 7297 C CA . PHE E 1 24 ? 110.501 2.461 192.005 1.00 36.59 24 PHE E CA 1
ATOM 7298 C C . PHE E 1 24 ? 111.972 2.697 191.687 1.00 38.52 24 PHE E C 1
ATOM 7299 O O . PHE E 1 24 ? 112.352 3.085 190.585 1.00 39.19 24 PHE E O 1
ATOM 7307 N N . SER E 1 25 ? 112.796 2.472 192.692 1.00 40.30 25 SER E N 1
ATOM 7308 C CA . SER E 1 25 ? 114.211 2.306 192.503 1.00 41.80 25 SER E CA 1
ATOM 7309 C C . SER E 1 25 ? 114.439 0.922 191.937 1.00 40.74 25 SER E C 1
ATOM 7310 O O . SER E 1 25 ? 113.529 0.087 191.917 1.00 38.57 25 SER E O 1
ATOM 7313 N N . ARG E 1 26 ? 115.657 0.680 191.480 1.00 42.50 26 ARG E N 1
ATOM 7314 C CA . ARG E 1 26 ? 116.046 -0.632 190.973 1.00 43.19 26 ARG E CA 1
ATOM 7315 C C . ARG E 1 26 ? 115.905 -1.726 192.044 1.00 42.50 26 ARG E C 1
ATOM 7316 O O . ARG E 1 26 ? 115.461 -2.843 191.776 1.00 40.29 26 ARG E O 1
ATOM 7324 N N . THR E 1 27 ? 116.289 -1.379 193.268 1.00 43.99 27 THR E N 1
ATOM 7325 C CA . THR E 1 27 ? 116.157 -2.291 194.362 1.00 44.17 27 THR E CA 1
ATOM 7326 C C . THR E 1 27 ? 114.695 -2.624 194.644 1.00 41.85 27 THR E C 1
ATOM 7327 O O . THR E 1 27 ? 114.378 -3.790 194.817 1.00 41.49 27 THR E O 1
ATOM 7331 N N . LEU E 1 28 ? 113.806 -1.634 194.694 1.00 40.64 28 LEU E N 1
ATOM 7332 C CA . LEU E 1 28 ? 112.391 -1.918 194.941 1.00 39.00 28 LEU E CA 1
ATOM 7333 C C . LEU E 1 28 ? 111.787 -2.778 193.819 1.00 37.35 28 LEU E C 1
ATOM 7334 O O . LEU E 1 28 ? 111.022 -3.715 194.109 1.00 36.54 28 LEU E O 1
ATOM 7339 N N . GLU E 1 29 ? 112.112 -2.458 192.559 1.00 36.58 29 GLU E N 1
ATOM 7340 C CA . GLU E 1 29 ? 111.674 -3.268 191.422 1.00 34.98 29 GLU E CA 1
ATOM 7341 C C . GLU E 1 29 ? 112.084 -4.727 191.548 1.00 34.85 29 GLU E C 1
ATOM 7342 O O . GLU E 1 29 ? 111.298 -5.626 191.323 1.00 33.09 29 GLU E O 1
ATOM 7348 N N . THR E 1 30 ? 113.333 -4.948 191.899 1.00 36.88 30 THR E N 1
ATOM 7349 C CA . THR E 1 30 ? 113.863 -6.289 192.042 1.00 37.89 30 THR E CA 1
ATOM 7350 C C . THR E 1 30 ? 113.186 -7.081 193.183 1.00 37.92 30 THR E C 1
ATOM 7351 O O . THR E 1 30 ? 112.880 -8.254 193.039 1.00 37.54 30 THR E O 1
ATOM 7355 N N . SER E 1 31 ? 112.964 -6.443 194.313 1.00 38.69 31 SER E N 1
ATOM 7356 C CA . SER E 1 31 ? 112.299 -7.087 195.440 1.00 38.58 31 SER E CA 1
ATOM 7357 C C . SER E 1 31 ? 110.866 -7.452 195.098 1.00 36.28 31 SER E C 1
ATOM 7358 O O . SER E 1 31 ? 110.384 -8.537 195.454 1.00 35.81 31 SER E O 1
ATOM 7361 N N . VAL E 1 32 ? 110.185 -6.550 194.394 1.00 34.96 32 VAL E N 1
ATOM 7362 C CA . VAL E 1 32 ? 108.795 -6.745 194.030 1.00 32.91 32 VAL E CA 1
ATOM 7363 C C . VAL E 1 32 ? 108.668 -7.860 193.001 1.00 32.10 32 VAL E C 1
ATOM 7364 O O . VAL E 1 32 ? 107.772 -8.689 193.099 1.00 31.31 32 VAL E O 1
ATOM 7368 N N . LYS E 1 33 ? 109.555 -7.872 192.007 1.00 32.24 33 LYS E N 1
ATOM 7369 C CA . LYS E 1 33 ? 109.543 -8.905 190.988 1.00 31.65 33 LYS E CA 1
ATOM 7370 C C . LYS E 1 33 ? 109.869 -10.260 191.588 1.00 32.64 33 LYS E C 1
ATOM 7371 O O . LYS E 1 33 ? 109.218 -11.225 191.233 1.00 32.20 33 LYS E O 1
ATOM 7377 N N . ASP E 1 34 ? 110.870 -10.322 192.471 1.00 34.31 34 ASP E N 1
ATOM 7378 C CA . ASP E 1 34 ? 111.210 -11.561 193.163 1.00 35.53 34 ASP E CA 1
ATOM 7379 C C . ASP E 1 34 ? 110.060 -12.082 194.045 1.00 35.01 34 ASP E C 1
ATOM 7380 O O . ASP E 1 34 ? 109.790 -13.293 194.059 1.00 34.98 34 ASP E O 1
ATOM 7385 N N . ALA E 1 35 ? 109.396 -11.178 194.770 1.00 34.77 35 ALA E N 1
ATOM 7386 C CA . ALA E 1 35 ? 108.271 -11.538 195.644 1.00 34.72 35 ALA E CA 1
ATOM 7387 C C . ALA E 1 35 ? 107.095 -12.125 194.835 1.00 33.11 35 ALA E C 1
ATOM 7388 O O . ALA E 1 35 ? 106.430 -13.071 195.234 1.00 33.42 35 ALA E O 1
ATOM 7390 N N . LEU E 1 36 ? 106.843 -11.519 193.694 1.00 32.02 36 LEU E N 1
ATOM 7391 C CA . LEU E 1 36 ? 105.772 -11.935 192.785 1.00 30.93 36 LEU E CA 1
ATOM 7392 C C . LEU E 1 36 ? 106.021 -13.312 192.206 1.00 31.00 36 LEU E C 1
ATOM 7393 O O . LEU E 1 36 ? 105.082 -14.111 192.059 1.00 30.03 36 LEU E O 1
ATOM 7398 N N . ALA E 1 37 ? 107.290 -13.576 191.868 1.00 31.92 37 ALA E N 1
ATOM 7399 C CA . ALA E 1 37 ? 107.666 -14.877 191.330 1.00 32.33 37 ALA E CA 1
ATOM 7400 C C . ALA E 1 37 ? 107.592 -15.928 192.391 1.00 33.10 37 ALA E C 1
ATOM 7401 O O . ALA E 1 37 ? 107.215 -17.025 192.087 1.00 33.68 37 ALA E O 1
ATOM 7403 N N . ARG E 1 38 ? 107.964 -15.606 193.630 1.00 34.40 38 ARG E N 1
ATOM 7404 C CA . ARG E 1 38 ? 107.822 -16.529 194.731 1.00 35.09 38 ARG E CA 1
ATOM 7405 C C . ARG E 1 38 ? 106.359 -16.877 194.958 1.00 34.32 38 ARG E C 1
ATOM 7406 O O . ARG E 1 38 ? 106.012 -18.042 195.171 1.00 35.10 38 ARG E O 1
ATOM 7414 N N . ALA E 1 39 ? 105.518 -15.851 194.980 1.00 33.14 39 ALA E N 1
ATOM 7415 C CA . ALA E 1 39 ? 104.080 -16.024 195.184 1.00 32.79 39 ALA E CA 1
ATOM 7416 C C . ALA E 1 39 ? 103.450 -16.912 194.112 1.00 32.44 39 ALA E C 1
ATOM 7417 O O . ALA E 1 39 ? 102.581 -17.753 194.407 1.00 32.90 39 ALA E O 1
ATOM 7419 N N . ASN E 1 40 ? 103.912 -16.728 192.871 1.00 31.41 40 ASN E N 1
ATOM 7420 C CA . ASN E 1 40 ? 103.408 -17.502 191.740 1.00 31.07 40 ASN E CA 1
ATOM 7421 C C . ASN E 1 40 ? 103.843 -18.957 191.779 1.00 31.90 40 ASN E C 1
ATOM 7422 O O . ASN E 1 40 ? 103.095 -19.813 191.322 1.00 31.93 40 ASN E O 1
ATOM 7427 N N . ALA E 1 41 ? 105.030 -19.228 192.328 1.00 32.81 41 ALA E N 1
ATOM 7428 C CA . ALA E 1 41 ? 105.606 -20.564 192.400 1.00 34.13 41 ALA E CA 1
ATOM 7429 C C . ALA E 1 41 ? 105.176 -21.319 193.645 1.00 35.14 41 ALA E C 1
ATOM 7430 O O . ALA E 1 41 ? 105.243 -22.523 193.679 1.00 36.35 41 ALA E O 1
ATOM 7432 N N . ASP E 1 42 ? 104.748 -20.598 194.667 1.00 35.13 42 ASP E N 1
ATOM 7433 C CA . ASP E 1 42 ? 104.330 -21.194 195.933 1.00 36.66 42 ASP E CA 1
ATOM 7434 C C . ASP E 1 42 ? 102.902 -21.726 195.853 1.00 36.57 42 ASP E C 1
ATOM 7435 O O . ASP E 1 42 ? 101.951 -20.954 195.732 1.00 35.31 42 ASP E O 1
ATOM 7440 N N . ASP E 1 43 ? 102.758 -23.048 195.952 1.00 37.93 43 ASP E N 1
ATOM 7441 C CA . ASP E 1 43 ? 101.451 -23.687 195.793 1.00 38.26 43 ASP E CA 1
ATOM 7442 C C . ASP E 1 43 ? 100.488 -23.356 196.919 1.00 38.42 43 ASP E C 1
ATOM 7443 O O . ASP E 1 43 ? 99.280 -23.458 196.749 1.00 38.53 43 ASP E O 1
ATOM 7448 N N . SER E 1 44 ? 101.021 -22.965 198.072 1.00 39.09 44 SER E N 1
ATOM 7449 C CA . SER E 1 44 ? 100.185 -22.591 199.221 1.00 39.70 44 SER E CA 1
ATOM 7450 C C . SER E 1 44 ? 99.582 -21.198 199.062 1.00 38.23 44 SER E C 1
ATOM 7451 O O . SER E 1 44 ? 98.722 -20.801 199.836 1.00 39.39 44 SER E O 1
ATOM 7454 N N . VAL E 1 45 ? 100.025 -20.464 198.052 1.00 36.91 45 VAL E N 1
ATOM 7455 C CA . VAL E 1 45 ? 99.486 -19.135 197.743 1.00 35.29 45 VAL E CA 1
ATOM 7456 C C . VAL E 1 45 ? 98.464 -19.268 196.608 1.00 34.80 45 VAL E C 1
ATOM 7457 O O . VAL E 1 45 ? 98.759 -19.821 195.541 1.00 33.98 45 VAL E O 1
ATOM 7461 N N . ARG E 1 46 ? 97.262 -18.762 196.836 1.00 35.13 46 ARG E N 1
ATOM 7462 C CA . ARG E 1 46 ? 96.196 -18.856 195.838 1.00 35.25 46 ARG E CA 1
ATOM 7463 C C . ARG E 1 46 ? 95.731 -17.487 195.337 1.00 33.45 46 ARG E C 1
ATOM 7464 O O . ARG E 1 46 ? 94.923 -17.406 194.417 1.00 33.05 46 ARG E O 1
ATOM 7472 N N . ALA E 1 47 ? 96.208 -16.421 195.963 1.00 32.73 47 ALA E N 1
ATOM 7473 C CA . ALA E 1 47 ? 95.909 -15.056 195.532 1.00 31.68 47 ALA E CA 1
ATOM 7474 C C . ALA E 1 47 ? 96.941 -14.120 196.112 1.00 31.49 47 ALA E C 1
ATOM 7475 O O . ALA E 1 47 ? 97.593 -14.449 197.100 1.00 32.24 47 ALA E O 1
ATOM 7477 N N . VAL E 1 48 ? 97.091 -12.956 195.492 1.00 30.70 48 VAL E N 1
ATOM 7478 C CA . VAL E 1 48 ? 98.148 -12.029 195.863 1.00 30.91 48 VAL E CA 1
ATOM 7479 C C . VAL E 1 48 ? 97.613 -10.610 195.987 1.00 30.83 48 VAL E C 1
ATOM 7480 O O . VAL E 1 48 ? 96.906 -10.120 195.084 1.00 30.05 48 VAL E O 1
ATOM 7484 N N . VAL E 1 49 ? 97.950 -9.962 197.100 1.00 31.50 49 VAL E N 1
ATOM 7485 C CA . VAL E 1 49 ? 97.687 -8.534 197.280 1.00 31.65 49 VAL E CA 1
ATOM 7486 C C . VAL E 1 49 ? 99.008 -7.753 197.329 1.00 31.38 49 VAL E C 1
ATOM 7487 O O . VAL E 1 49 ? 99.961 -8.159 197.980 1.00 31.46 49 VAL E O 1
ATOM 7491 N N . VAL E 1 50 ? 99.058 -6.645 196.617 1.00 30.58 50 VAL E N 1
ATOM 7492 C CA . VAL E 1 50 ? 100.173 -5.718 196.726 1.00 31.25 50 VAL E CA 1
ATOM 7493 C C . VAL E 1 50 ? 99.679 -4.380 197.277 1.00 31.88 50 VAL E C 1
ATOM 7494 O O . VAL E 1 50 ? 98.720 -3.789 196.757 1.00 31.30 50 VAL E O 1
ATOM 7498 N N . TYR E 1 51 ? 100.376 -3.901 198.300 1.00 33.26 51 TYR E N 1
ATOM 7499 C CA . TYR E 1 51 ? 99.955 -2.771 199.096 1.00 34.18 51 TYR E CA 1
ATOM 7500 C C . TYR E 1 51 ? 101.182 -1.924 199.349 1.00 35.23 51 TYR E C 1
ATOM 7501 O O . TYR E 1 51 ? 102.267 -2.469 199.508 1.00 35.36 51 TYR E O 1
ATOM 7510 N N . GLY E 1 52 ? 101.030 -0.593 199.333 1.00 36.06 52 GLY E N 1
ATOM 7511 C CA . GLY E 1 52 ? 102.127 0.335 199.662 1.00 37.27 52 GLY E CA 1
ATOM 7512 C C . GLY E 1 52 ? 102.442 0.459 201.146 1.00 39.61 52 GLY E C 1
ATOM 7513 O O . GLY E 1 52 ? 103.485 0.966 201.507 1.00 41.09 52 GLY E O 1
ATOM 7514 N N . GLY E 1 53 ? 101.541 -0.002 202.003 1.00 40.47 53 GLY E N 1
ATOM 7515 C CA . GLY E 1 53 ? 101.713 0.076 203.451 1.00 42.88 53 GLY E CA 1
ATOM 7516 C C . GLY E 1 53 ? 100.830 1.153 204.034 1.00 44.25 53 GLY E C 1
ATOM 7517 O O . GLY E 1 53 ? 100.346 2.016 203.319 1.00 42.81 53 GLY E O 1
ATOM 7518 N N . ALA E 1 54 ? 100.595 1.074 205.336 1.00 46.85 54 ALA E N 1
ATOM 7519 C CA . ALA E 1 54 ? 99.782 2.051 206.035 1.00 49.05 54 ALA E CA 1
ATOM 7520 C C . ALA E 1 54 ? 100.457 3.414 206.024 1.00 50.43 54 ALA E C 1
ATOM 7521 O O . ALA E 1 54 ? 101.641 3.537 206.352 1.00 51.66 54 ALA E O 1
ATOM 7523 N N . GLU E 1 55 ? 99.694 4.426 205.627 1.00 50.50 55 GLU E N 1
ATOM 7524 C CA . GLU E 1 55 ? 100.177 5.802 205.622 1.00 52.16 55 GLU E CA 1
ATOM 7525 C C . GLU E 1 55 ? 101.418 5.989 204.767 1.00 51.09 55 GLU E C 1
ATOM 7526 O O . GLU E 1 55 ? 102.328 6.770 205.118 1.00 53.86 55 GLU E O 1
ATOM 7532 N N . ARG E 1 56 ? 101.428 5.249 203.660 1.00 47.80 56 ARG E N 1
ATOM 7533 C CA . ARG E 1 56 ? 102.437 5.305 202.613 1.00 45.79 56 ARG E CA 1
ATOM 7534 C C . ARG E 1 56 ? 101.702 5.364 201.278 1.00 43.28 56 ARG E C 1
ATOM 7535 O O . ARG E 1 56 ? 100.494 5.135 201.218 1.00 42.96 56 ARG E O 1
ATOM 7543 N N . SER E 1 57 ? 102.426 5.673 200.210 1.00 42.09 57 SER E N 1
ATOM 7544 C CA . SER E 1 57 ? 101.847 5.675 198.854 1.00 39.15 57 SER E CA 1
ATOM 7545 C C . SER E 1 57 ? 102.082 4.328 198.197 1.00 37.76 57 SER E C 1
ATOM 7546 O O . SER E 1 57 ? 103.078 3.662 198.485 1.00 38.27 57 SER E O 1
ATOM 7549 N N . PHE E 1 58 ? 101.156 3.930 197.324 1.00 35.95 58 PHE E N 1
ATOM 7550 C CA . PHE E 1 58 ? 101.297 2.719 196.525 1.00 34.52 58 PHE E CA 1
ATOM 7551 C C . PHE E 1 58 ? 102.640 2.813 195.794 1.00 34.27 58 PHE E C 1
ATOM 7552 O O . PHE E 1 58 ? 103.525 1.973 195.997 1.00 34.64 58 PHE E O 1
ATOM 7560 N N . SER E 1 59 ? 102.807 3.845 194.971 1.00 34.05 59 SER E N 1
ATOM 7561 C CA . SER E 1 59 ? 104.133 4.215 194.449 1.00 34.23 59 SER E CA 1
ATOM 7562 C C . SER E 1 59 ? 104.068 5.559 193.719 1.00 34.25 59 SER E C 1
ATOM 7563 O O . SER E 1 59 ? 103.290 5.730 192.758 1.00 32.19 59 SER E O 1
ATOM 7566 N N . ALA E 1 60 ? 104.916 6.492 194.154 1.00 36.20 60 ALA E N 1
ATOM 7567 C CA . ALA E 1 60 ? 105.133 7.745 193.417 1.00 36.50 60 ALA E CA 1
ATOM 7568 C C . ALA E 1 60 ? 105.849 7.525 192.082 1.00 35.67 60 ALA E C 1
ATOM 7569 O O . ALA E 1 60 ? 106.068 8.464 191.321 1.00 36.22 60 ALA E O 1
ATOM 7571 N N . GLY E 1 61 ? 106.215 6.280 191.787 1.00 35.28 61 GLY E N 1
ATOM 7572 C CA . GLY E 1 61 ? 106.749 5.907 190.475 1.00 34.12 61 GLY E CA 1
ATOM 7573 C C . GLY E 1 61 ? 108.262 6.006 190.439 1.00 36.03 61 GLY E C 1
ATOM 7574 O O . GLY E 1 61 ? 108.931 5.971 191.471 1.00 37.30 61 GLY E O 1
ATOM 7575 N N . GLY E 1 62 ? 108.810 6.127 189.234 1.00 36.83 62 GLY E N 1
ATOM 7576 C CA . GLY E 1 62 ? 110.247 6.344 189.094 1.00 39.88 62 GLY E CA 1
ATOM 7577 C C . GLY E 1 62 ? 110.630 7.790 189.360 1.00 43.45 62 GLY E C 1
ATOM 7578 O O . GLY E 1 62 ? 109.852 8.717 189.068 1.00 42.93 62 GLY E O 1
ATOM 7579 N N . ASP E 1 63 ? 111.820 8.000 189.920 1.00 49.27 63 ASP E N 1
ATOM 7580 C CA . ASP E 1 63 ? 112.442 9.350 189.932 1.00 54.08 63 ASP E CA 1
ATOM 7581 C C . ASP E 1 63 ? 112.481 10.032 188.521 1.00 54.88 63 ASP E C 1
ATOM 7582 O O . ASP E 1 63 ? 113.138 9.539 187.584 1.00 55.01 63 ASP E O 1
ATOM 7587 N N . PHE E 1 64 ? 111.773 11.161 188.398 1.00 56.14 64 PHE E N 1
ATOM 7588 C CA . PHE E 1 64 ? 111.680 11.910 187.136 1.00 56.55 64 PHE E CA 1
ATOM 7589 C C . PHE E 1 64 ? 113.001 12.598 186.793 1.00 59.83 64 PHE E C 1
ATOM 7590 O O . PHE E 1 64 ? 113.288 12.810 185.613 1.00 59.38 64 PHE E O 1
ATOM 7598 N N . ASN E 1 65 ? 113.789 12.925 187.835 1.00 63.19 65 ASN E N 1
ATOM 7599 C CA . ASN E 1 65 ? 115.158 13.491 187.718 1.00 66.44 65 ASN E CA 1
ATOM 7600 C C . ASN E 1 65 ? 116.285 12.476 187.392 1.00 67.70 65 ASN E C 1
ATOM 7601 O O . ASN E 1 65 ? 117.309 12.859 186.824 1.00 69.18 65 ASN E O 1
ATOM 7606 N N . GLU E 1 66 ? 116.102 11.201 187.769 1.00 67.20 66 GLU E N 1
ATOM 7607 C CA . GLU E 1 66 ? 116.996 10.108 187.337 1.00 68.04 66 GLU E CA 1
ATOM 7608 C C . GLU E 1 66 ? 116.796 9.848 185.843 1.00 67.57 66 GLU E C 1
ATOM 7609 O O . GLU E 1 66 ? 117.757 9.625 185.106 1.00 69.33 66 GLU E O 1
ATOM 7611 N N . VAL E 1 67 ? 115.538 9.891 185.410 1.00 65.71 67 VAL E N 1
ATOM 7612 C CA . VAL E 1 67 ? 115.167 9.735 184.002 1.00 65.06 67 VAL E CA 1
ATOM 7613 C C . VAL E 1 67 ? 115.644 10.888 183.109 1.00 67.23 67 VAL E C 1
ATOM 7614 O O . VAL E 1 67 ? 116.050 10.664 181.962 1.00 67.42 67 VAL E O 1
ATOM 7618 N N . LYS E 1 68 ? 115.592 12.117 183.629 1.00 69.24 68 LYS E N 1
ATOM 7619 C CA . LYS E 1 68 ? 116.042 13.285 182.878 1.00 71.33 68 LYS E CA 1
ATOM 7620 C C . LYS E 1 68 ? 117.566 13.371 182.867 1.00 74.63 68 LYS E C 1
ATOM 7621 O O . LYS E 1 68 ? 118.131 14.101 182.054 1.00 76.42 68 LYS E O 1
ATOM 7627 N N . GLN E 1 69 ? 118.233 12.623 183.751 1.00 76.12 69 GLN E N 1
ATOM 7628 C CA . GLN E 1 69 ? 119.713 12.552 183.741 1.00 79.40 69 GLN E CA 1
ATOM 7629 C C . GLN E 1 69 ? 120.223 11.293 183.028 1.00 79.25 69 GLN E C 1
ATOM 7630 O O . GLN E 1 69 ? 121.423 11.176 182.752 1.00 81.70 69 GLN E O 1
ATOM 7636 N N . LEU E 1 70 ? 119.301 10.369 182.731 1.00 76.30 70 LEU E N 1
ATOM 7637 C CA . LEU E 1 70 ? 119.607 9.141 181.973 1.00 75.62 70 LEU E CA 1
ATOM 7638 C C . LEU E 1 70 ? 120.101 9.493 180.553 1.00 76.72 70 LEU E C 1
ATOM 7639 O O . LEU E 1 70 ? 119.286 9.773 179.665 1.00 75.17 70 LEU E O 1
ATOM 7644 N N . SER E 1 71 ? 121.426 9.477 180.347 1.00 79.03 71 SER E N 1
ATOM 7645 C CA . SER E 1 71 ? 122.031 10.036 179.129 1.00 80.53 71 SER E CA 1
ATOM 7646 C C . SER E 1 71 ? 122.808 9.050 178.239 1.00 81.11 71 SER E C 1
ATOM 7647 O O . SER E 1 71 ? 122.967 9.303 177.043 1.00 81.98 71 SER E O 1
ATOM 7650 N N . ARG E 1 72 ? 123.313 7.956 178.801 1.00 80.87 72 ARG E N 1
ATOM 7651 C CA . ARG E 1 72 ? 123.948 6.925 177.979 1.00 81.37 72 ARG E CA 1
ATOM 7652 C C . ARG E 1 72 ? 122.852 5.923 177.578 1.00 77.73 72 ARG E C 1
ATOM 7653 O O . ARG E 1 72 ? 122.037 5.536 178.424 1.00 75.33 72 ARG E O 1
ATOM 7655 N N . SER E 1 73 ? 122.816 5.521 176.303 1.00 77.11 73 SER E N 1
ATOM 7656 C CA . SER E 1 73 ? 121.707 4.688 175.765 1.00 73.97 73 SER E CA 1
ATOM 7657 C C . SER E 1 73 ? 121.580 3.264 176.344 1.00 71.92 73 SER E C 1
ATOM 7658 O O . SER E 1 73 ? 120.465 2.812 176.619 1.00 69.37 73 SER E O 1
ATOM 7661 N N . GLU E 1 74 ? 122.697 2.554 176.506 1.00 73.13 74 GLU E N 1
ATOM 7662 C CA . GLU E 1 74 ? 122.670 1.232 177.125 1.00 71.37 74 GLU E CA 1
ATOM 7663 C C . GLU E 1 74 ? 121.832 1.319 178.385 1.00 68.22 74 GLU E C 1
ATOM 7664 O O . GLU E 1 74 ? 121.173 0.357 178.784 1.00 66.08 74 GLU E O 1
ATOM 7666 N N . ASP E 1 75 ? 121.869 2.497 178.998 1.00 67.84 75 ASP E N 1
ATOM 7667 C CA . ASP E 1 75 ? 121.126 2.784 180.223 1.00 65.22 75 ASP E CA 1
ATOM 7668 C C . ASP E 1 75 ? 119.643 3.084 179.998 1.00 61.28 75 ASP E C 1
ATOM 7669 O O . ASP E 1 75 ? 118.811 2.673 180.819 1.00 59.43 75 ASP E O 1
ATOM 7674 N N . ILE E 1 76 ? 119.316 3.787 178.907 1.00 59.70 76 ILE E N 1
ATOM 7675 C CA . ILE E 1 76 ? 117.909 4.023 178.512 1.00 56.72 76 ILE E CA 1
ATOM 7676 C C . ILE E 1 76 ? 117.260 2.680 178.168 1.00 53.54 76 ILE E C 1
ATOM 7677 O O . ILE E 1 76 ? 116.219 2.344 178.693 1.00 50.68 76 ILE E O 1
ATOM 7682 N N . GLU E 1 77 ? 117.906 1.935 177.272 1.00 53.98 77 GLU E N 1
ATOM 7683 C CA . GLU E 1 77 ? 117.551 0.552 176.956 1.00 52.45 77 GLU E CA 1
ATOM 7684 C C . GLU E 1 77 ? 117.309 -0.281 178.213 1.00 50.33 77 GLU E C 1
ATOM 7685 O O . GLU E 1 77 ? 116.359 -1.044 178.275 1.00 48.27 77 GLU E O 1
ATOM 7691 N N . GLU E 1 78 ? 118.191 -0.141 179.200 1.00 50.87 78 GLU E N 1
ATOM 7692 C CA . GLU E 1 78 ? 118.066 -0.860 180.456 1.00 49.56 78 GLU E CA 1
ATOM 7693 C C . GLU E 1 78 ? 116.930 -0.335 181.321 1.00 45.68 78 GLU E C 1
ATOM 7694 O O . GLU E 1 78 ? 116.293 -1.116 182.011 1.00 44.98 78 GLU E O 1
ATOM 7700 N N . TRP E 1 79 ? 116.650 0.959 181.284 1.00 43.59 79 TRP E N 1
ATOM 7701 C CA . TRP E 1 79 ? 115.542 1.477 182.056 1.00 41.41 79 TRP E CA 1
ATOM 7702 C C . TRP E 1 79 ? 114.150 1.117 181.455 1.00 37.88 79 TRP E C 1
ATOM 7703 O O . TRP E 1 79 ? 113.214 0.741 182.179 1.00 35.94 79 TRP E O 1
ATOM 7714 N N . ILE E 1 80 ? 114.018 1.215 180.139 1.00 36.57 80 ILE E N 1
ATOM 7715 C CA . ILE E 1 80 ? 112.846 0.717 179.448 1.00 34.63 80 ILE E CA 1
ATOM 7716 C C . ILE E 1 80 ? 112.572 -0.763 179.754 1.00 32.96 80 ILE E C 1
ATOM 7717 O O . ILE E 1 80 ? 111.443 -1.164 180.019 1.00 31.02 80 ILE E O 1
ATOM 7722 N N . ASP E 1 81 ? 113.618 -1.567 179.662 1.00 33.90 81 ASP E N 1
ATOM 7723 C CA . ASP E 1 81 ? 113.518 -2.985 179.986 1.00 33.44 81 ASP E CA 1
ATOM 7724 C C . ASP E 1 81 ? 113.072 -3.245 181.428 1.00 32.76 81 ASP E C 1
ATOM 7725 O O . ASP E 1 81 ? 112.280 -4.125 181.688 1.00 31.59 81 ASP E O 1
ATOM 7730 N N . ARG E 1 82 ? 113.611 -2.481 182.361 1.00 34.06 82 ARG E N 1
ATOM 7731 C CA . ARG E 1 82 ? 113.232 -2.601 183.762 1.00 33.97 82 ARG E CA 1
ATOM 7732 C C . ARG E 1 82 ? 111.750 -2.291 183.985 1.00 31.99 82 ARG E C 1
ATOM 7733 O O . ARG E 1 82 ? 111.058 -2.980 184.753 1.00 31.21 82 ARG E O 1
ATOM 7741 N N . VAL E 1 83 ? 111.276 -1.240 183.331 1.00 31.14 83 VAL E N 1
ATOM 7742 C CA . VAL E 1 83 ? 109.898 -0.827 183.480 1.00 29.45 83 VAL E CA 1
ATOM 7743 C C . VAL E 1 83 ? 108.957 -1.920 182.979 1.00 27.67 83 VAL E C 1
ATOM 7744 O O . VAL E 1 83 ? 108.070 -2.348 183.696 1.00 26.27 83 VAL E O 1
ATOM 7748 N N . ILE E 1 84 ? 109.178 -2.372 181.751 1.00 27.88 84 ILE E N 1
ATOM 7749 C CA . ILE E 1 84 ? 108.323 -3.375 181.121 1.00 26.57 84 ILE E CA 1
ATOM 7750 C C . ILE E 1 84 ? 108.439 -4.713 181.836 1.00 26.55 84 ILE E C 1
ATOM 7751 O O . ILE E 1 84 ? 107.450 -5.389 181.983 1.00 25.23 84 ILE E O 1
ATOM 7756 N N . ASP E 1 85 ? 109.653 -5.095 182.245 1.00 28.01 85 ASP E N 1
ATOM 7757 C CA . ASP E 1 85 ? 109.869 -6.338 183.009 1.00 28.63 85 ASP E CA 1
ATOM 7758 C C . ASP E 1 85 ? 109.089 -6.339 184.327 1.00 28.11 85 ASP E C 1
ATOM 7759 O O . ASP E 1 85 ? 108.542 -7.355 184.704 1.00 28.08 85 ASP E O 1
ATOM 7764 N N . LEU E 1 86 ? 109.071 -5.207 185.015 1.00 28.34 86 LEU E N 1
ATOM 7765 C CA . LEU E 1 86 ? 108.275 -5.045 186.233 1.00 28.54 86 LEU E CA 1
ATOM 7766 C C . LEU E 1 86 ? 106.801 -5.327 186.005 1.00 26.70 86 LEU E C 1
ATOM 7767 O O . LEU E 1 86 ? 106.183 -5.997 186.785 1.00 27.45 86 LEU E O 1
ATOM 7772 N N . TYR E 1 87 ? 106.241 -4.794 184.936 1.00 25.84 87 TYR E N 1
ATOM 7773 C CA . TYR E 1 87 ? 104.823 -4.987 184.643 1.00 24.25 87 TYR E CA 1
ATOM 7774 C C . TYR E 1 87 ? 104.517 -6.398 184.165 1.00 24.28 87 TYR E C 1
ATOM 7775 O O . TYR E 1 87 ? 103.455 -6.938 184.502 1.00 23.26 87 TYR E O 1
ATOM 7784 N N . GLN E 1 88 ? 105.426 -6.972 183.378 1.00 24.80 88 GLN E N 1
ATOM 7785 C CA . GLN E 1 88 ? 105.291 -8.334 182.922 1.00 25.59 88 GLN E CA 1
ATOM 7786 C C . GLN E 1 88 ? 105.297 -9.314 184.096 1.00 25.82 88 GLN E C 1
ATOM 7787 O O . GLN E 1 88 ? 104.628 -10.341 184.069 1.00 25.69 88 GLN E O 1
ATOM 7793 N N . ALA E 1 89 ? 106.101 -9.007 185.101 1.00 26.47 89 ALA E N 1
ATOM 7794 C CA . ALA E 1 89 ? 106.159 -9.799 186.327 1.00 26.94 89 ALA E CA 1
ATOM 7795 C C . ALA E 1 89 ? 104.783 -9.894 186.995 1.00 26.07 89 ALA E C 1
ATOM 7796 O O . ALA E 1 89 ? 104.399 -10.932 187.477 1.00 27.48 89 ALA E O 1
ATOM 7798 N N . VAL E 1 90 ? 104.021 -8.812 186.978 1.00 25.33 90 VAL E N 1
ATOM 7799 C CA . VAL E 1 90 ? 102.656 -8.840 187.495 1.00 24.51 90 VAL E CA 1
ATOM 7800 C C . VAL E 1 90 ? 101.709 -9.627 186.581 1.00 24.12 90 VAL E C 1
ATOM 7801 O O . VAL E 1 90 ? 100.945 -10.485 187.016 1.00 23.99 90 VAL E O 1
ATOM 7805 N N . LEU E 1 91 ? 101.750 -9.331 185.305 1.00 23.77 91 LEU E N 1
ATOM 7806 C CA . LEU E 1 91 ? 100.851 -10.003 184.344 1.00 23.30 91 LEU E CA 1
ATOM 7807 C C . LEU E 1 91 ? 101.070 -11.518 184.275 1.00 24.13 91 LEU E C 1
ATOM 7808 O O . LEU E 1 91 ? 100.153 -12.258 183.985 1.00 24.50 91 LEU E O 1
ATOM 7813 N N . ASN E 1 92 ? 102.290 -11.977 184.557 1.00 25.33 92 ASN E N 1
ATOM 7814 C CA . ASN E 1 92 ? 102.616 -13.387 184.488 1.00 26.34 92 ASN E CA 1
ATOM 7815 C C . ASN E 1 92 ? 102.348 -14.184 185.780 1.00 26.40 92 ASN E C 1
ATOM 7816 O O . ASN E 1 92 ? 102.644 -15.377 185.841 1.00 26.84 92 ASN E O 1
ATOM 7821 N N . VAL E 1 93 ? 101.789 -13.526 186.796 1.00 26.31 93 VAL E N 1
ATOM 7822 C CA . VAL E 1 93 ? 101.303 -14.222 187.987 1.00 27.29 93 VAL E CA 1
ATOM 7823 C C . VAL E 1 93 ? 99.951 -14.784 187.609 1.00 27.78 93 VAL E C 1
ATOM 7824 O O . VAL E 1 93 ? 99.055 -14.049 187.273 1.00 27.53 93 VAL E O 1
ATOM 7828 N N . ASN E 1 94 ? 99.814 -16.088 187.653 1.00 29.45 94 ASN E N 1
ATOM 7829 C CA . ASN E 1 94 ? 98.591 -16.674 187.145 1.00 30.73 94 ASN E CA 1
ATOM 7830 C C . ASN E 1 94 ? 97.520 -16.903 188.209 1.00 31.28 94 ASN E C 1
ATOM 7831 O O . ASN E 1 94 ? 96.438 -17.414 187.907 1.00 34.00 94 ASN E O 1
ATOM 7836 N N . LYS E 1 95 ? 97.809 -16.474 189.422 1.00 30.39 95 LYS E N 1
ATOM 7837 C CA . LYS E 1 95 ? 96.851 -16.441 190.523 1.00 30.21 95 LYS E CA 1
ATOM 7838 C C . LYS E 1 95 ? 96.187 -15.037 190.524 1.00 28.90 95 LYS E C 1
ATOM 7839 O O . LYS E 1 95 ? 96.742 -14.111 189.952 1.00 27.65 95 LYS E O 1
ATOM 7845 N N . PRO E 1 96 ? 94.995 -14.887 191.151 1.00 28.84 96 PRO E N 1
ATOM 7846 C CA . PRO E 1 96 ? 94.420 -13.552 191.316 1.00 28.76 96 PRO E CA 1
ATOM 7847 C C . PRO E 1 96 ? 95.387 -12.526 191.898 1.00 28.13 96 PRO E C 1
ATOM 7848 O O . PRO E 1 96 ? 96.052 -12.820 192.848 1.00 28.20 96 PRO E O 1
ATOM 7852 N N . THR E 1 97 ? 95.445 -11.332 191.313 1.00 27.68 97 THR E N 1
ATOM 7853 C CA . THR E 1 97 ? 96.272 -10.242 191.865 1.00 27.47 97 THR E CA 1
ATOM 7854 C C . THR E 1 97 ? 95.416 -9.022 192.147 1.00 27.72 97 THR E C 1
ATOM 7855 O O . THR E 1 97 ? 94.572 -8.642 191.322 1.00 26.20 97 THR E O 1
ATOM 7859 N N . ILE E 1 98 ? 95.618 -8.454 193.340 1.00 28.33 98 ILE E N 1
ATOM 7860 C CA . ILE E 1 98 ? 94.842 -7.316 193.797 1.00 29.26 98 ILE E CA 1
ATOM 7861 C C . ILE E 1 98 ? 95.813 -6.215 194.233 1.00 29.06 98 ILE E C 1
ATOM 7862 O O . ILE E 1 98 ? 96.696 -6.443 195.043 1.00 29.30 98 ILE E O 1
ATOM 7867 N N . ALA E 1 99 ? 95.626 -5.017 193.684 1.00 28.99 99 ALA E N 1
ATOM 7868 C CA . ALA E 1 99 ? 96.360 -3.824 194.102 1.00 28.74 99 ALA E CA 1
ATOM 7869 C C . ALA E 1 99 ? 95.485 -3.005 195.031 1.00 30.31 99 ALA E C 1
ATOM 7870 O O . ALA E 1 99 ? 94.349 -2.651 194.668 1.00 30.00 99 ALA E O 1
ATOM 7872 N N . ALA E 1 100 ? 96.025 -2.726 196.225 1.00 31.56 100 ALA E N 1
ATOM 7873 C CA . ALA E 1 100 ? 95.380 -1.939 197.234 1.00 32.86 100 ALA E CA 1
ATOM 7874 C C . ALA E 1 100 ? 96.099 -0.597 197.311 1.00 33.30 100 ALA E C 1
ATOM 7875 O O . ALA E 1 100 ? 97.178 -0.482 197.887 1.00 33.80 100 ALA E O 1
ATOM 7877 N N . VAL E 1 101 ? 95.479 0.412 196.712 1.00 32.70 101 VAL E N 1
ATOM 7878 C CA . VAL E 1 101 ? 96.144 1.672 196.425 1.00 32.90 101 VAL E CA 1
ATOM 7879 C C . VAL E 1 101 ? 95.776 2.730 197.451 1.00 34.86 101 VAL E C 1
ATOM 7880 O O . VAL E 1 101 ? 94.618 3.144 197.542 1.00 35.38 101 VAL E O 1
ATOM 7884 N N . ASP E 1 102 ? 96.763 3.145 198.247 1.00 36.09 102 ASP E N 1
ATOM 7885 C CA . ASP E 1 102 ? 96.578 4.293 199.119 1.00 38.38 102 ASP E CA 1
ATOM 7886 C C . ASP E 1 102 ? 97.634 5.313 198.743 1.00 38.46 102 ASP E C 1
ATOM 7887 O O . ASP E 1 102 ? 98.575 4.964 198.014 1.00 36.84 102 ASP E O 1
ATOM 7892 N N . GLY E 1 103 ? 97.474 6.541 199.242 1.00 40.37 103 GLY E N 1
ATOM 7893 C CA . GLY E 1 103 ? 98.337 7.675 198.891 1.00 40.71 103 GLY E CA 1
ATOM 7894 C C . GLY E 1 103 ? 98.329 7.840 197.391 1.00 39.01 103 GLY E C 1
ATOM 7895 O O . GLY E 1 103 ? 97.283 7.740 196.748 1.00 37.88 103 GLY E O 1
ATOM 7896 N N . TYR E 1 104 ? 99.518 8.035 196.827 1.00 38.99 104 TYR E N 1
ATOM 7897 C CA . TYR E 1 104 ? 99.694 8.276 195.395 1.00 37.15 104 TYR E CA 1
ATOM 7898 C C . TYR E 1 104 ? 100.102 7.047 194.599 1.00 34.94 104 TYR E C 1
ATOM 7899 O O . TYR E 1 104 ? 100.915 6.235 195.029 1.00 34.79 104 TYR E O 1
ATOM 7908 N N . ALA E 1 105 ? 99.490 6.933 193.423 1.00 32.97 105 ALA E N 1
ATOM 7909 C CA . ALA E 1 105 ? 99.943 6.048 192.372 1.00 31.05 105 ALA E CA 1
ATOM 7910 C C . ALA E 1 105 ? 100.255 6.945 191.172 1.00 30.33 105 ALA E C 1
ATOM 7911 O O . ALA E 1 105 ? 99.354 7.308 190.422 1.00 29.98 105 ALA E O 1
ATOM 7913 N N . ILE E 1 106 ? 101.536 7.295 191.009 1.00 30.77 106 ILE E N 1
ATOM 7914 C CA . ILE E 1 106 ? 101.969 8.289 190.027 1.00 30.67 106 ILE E CA 1
ATOM 7915 C C . ILE E 1 106 ? 102.898 7.646 188.998 1.00 30.16 106 ILE E C 1
ATOM 7916 O O . ILE E 1 106 ? 103.836 6.930 189.369 1.00 30.12 106 ILE E O 1
ATOM 7921 N N . GLY E 1 107 ? 102.617 7.887 187.708 1.00 29.41 107 GLY E N 1
ATOM 7922 C CA . GLY E 1 107 ? 103.446 7.410 186.614 1.00 28.53 107 GLY E CA 1
ATOM 7923 C C . GLY E 1 107 ? 103.572 5.907 186.583 1.00 27.98 107 GLY E C 1
ATOM 7924 O O . GLY E 1 107 ? 102.581 5.179 186.449 1.00 26.69 107 GLY E O 1
ATOM 7925 N N . MET E 1 108 ? 104.791 5.422 186.758 1.00 28.66 108 MET E N 1
ATOM 7926 C CA . MET E 1 108 ? 105.011 3.983 186.902 1.00 28.74 108 MET E CA 1
ATOM 7927 C C . MET E 1 108 ? 104.139 3.337 187.956 1.00 27.71 108 MET E C 1
ATOM 7928 O O . MET E 1 108 ? 103.823 2.188 187.837 1.00 27.08 108 MET E O 1
ATOM 7933 N N . GLY E 1 109 ? 103.792 4.062 189.024 1.00 28.51 109 GLY E N 1
ATOM 7934 C CA . GLY E 1 109 ? 102.920 3.508 190.073 1.00 28.38 109 GLY E CA 1
ATOM 7935 C C . GLY E 1 109 ? 101.505 3.271 189.590 1.00 27.52 109 GLY E C 1
ATOM 7936 O O . GLY E 1 109 ? 100.865 2.267 189.948 1.00 27.48 109 GLY E O 1
ATOM 7937 N N . PHE E 1 110 ? 101.029 4.200 188.759 1.00 27.13 110 PHE E N 1
ATOM 7938 C CA . PHE E 1 110 ? 99.734 4.136 188.105 1.00 25.94 110 PHE E CA 1
ATOM 7939 C C . PHE E 1 110 ? 99.739 2.989 187.090 1.00 25.41 110 PHE E C 1
ATOM 7940 O O . PHE E 1 110 ? 98.815 2.142 187.057 1.00 25.21 110 PHE E O 1
ATOM 7948 N N . GLN E 1 111 ? 100.782 2.958 186.259 1.00 24.97 111 GLN E N 1
ATOM 7949 C CA . GLN E 1 111 ? 100.959 1.906 185.279 1.00 24.31 111 GLN E CA 1
ATOM 7950 C C . GLN E 1 111 ? 101.070 0.518 185.886 1.00 23.91 111 GLN E C 1
ATOM 7951 O O . GLN E 1 111 ? 100.537 -0.443 185.345 1.00 23.49 111 GLN E O 1
ATOM 7957 N N . PHE E 1 112 ? 101.825 0.418 186.971 1.00 25.11 112 PHE E N 1
ATOM 7958 C CA . PHE E 1 112 ? 101.951 -0.808 187.760 1.00 24.68 112 PHE E CA 1
ATOM 7959 C C . PHE E 1 112 ? 100.608 -1.332 188.256 1.00 24.68 112 PHE E C 1
ATOM 7960 O O . PHE E 1 112 ? 100.293 -2.537 188.146 1.00 24.47 112 PHE E O 1
ATOM 7968 N N . ALA E 1 113 ? 99.797 -0.430 188.813 1.00 25.25 113 ALA E N 1
ATOM 7969 C CA . ALA E 1 113 ? 98.470 -0.783 189.290 1.00 24.90 113 ALA E CA 1
ATOM 7970 C C . ALA E 1 113 ? 97.553 -1.338 188.203 1.00 23.87 113 ALA E C 1
ATOM 7971 O O . ALA E 1 113 ? 96.731 -2.188 188.446 1.00 24.17 113 ALA E O 1
ATOM 7973 N N . LEU E 1 114 ? 97.722 -0.866 186.986 1.00 23.84 114 LEU E N 1
ATOM 7974 C CA . LEU E 1 114 ? 96.923 -1.309 185.855 1.00 23.03 114 LEU E CA 1
ATOM 7975 C C . LEU E 1 114 ? 97.202 -2.720 185.422 1.00 22.70 114 LEU E C 1
ATOM 7976 O O . LEU E 1 114 ? 96.440 -3.245 184.621 1.00 22.82 114 LEU E O 1
ATOM 7981 N N . MET E 1 115 ? 98.276 -3.325 185.942 1.00 22.98 115 MET E N 1
ATOM 7982 C CA . MET E 1 115 ? 98.630 -4.696 185.641 1.00 22.70 115 MET E CA 1
ATOM 7983 C C . MET E 1 115 ? 97.870 -5.731 186.483 1.00 23.41 115 MET E C 1
ATOM 7984 O O . MET E 1 115 ? 97.836 -6.906 186.120 1.00 24.24 115 MET E O 1
ATOM 7989 N N . PHE E 1 116 ? 97.275 -5.298 187.599 1.00 23.73 116 PHE E N 1
ATOM 7990 C CA . PHE E 1 116 ? 96.599 -6.184 188.538 1.00 23.48 116 PHE E CA 1
ATOM 7991 C C . PHE E 1 116 ? 95.233 -6.510 188.056 1.00 23.73 116 PHE E C 1
ATOM 7992 O O . PHE E 1 116 ? 94.641 -5.751 187.318 1.00 22.69 116 PHE E O 1
ATOM 8000 N N . ASP E 1 117 ? 94.731 -7.677 188.450 1.00 24.46 117 ASP E N 1
ATOM 8001 C CA . ASP E 1 117 ? 93.399 -8.101 188.021 1.00 24.91 117 ASP E CA 1
ATOM 8002 C C . ASP E 1 117 ? 92.316 -7.194 188.547 1.00 25.94 117 ASP E C 1
ATOM 8003 O O . ASP E 1 117 ? 91.289 -7.010 187.913 1.00 26.07 117 ASP E O 1
ATOM 8008 N N . GLN E 1 118 ? 92.525 -6.677 189.745 1.00 27.40 118 GLN E N 1
ATOM 8009 C CA . GLN E 1 118 ? 91.599 -5.775 190.357 1.00 28.96 118 GLN E CA 1
ATOM 8010 C C . GLN E 1 118 ? 92.368 -4.741 191.135 1.00 28.29 118 GLN E C 1
ATOM 8011 O O . GLN E 1 118 ? 93.443 -5.024 191.605 1.00 27.73 118 GLN E O 1
ATOM 8017 N N . ARG E 1 119 ? 91.775 -3.545 191.266 1.00 29.34 119 ARG E N 1
ATOM 8018 C CA . ARG E 1 119 ? 92.301 -2.434 192.062 1.00 29.76 119 ARG E CA 1
ATOM 8019 C C . ARG E 1 119 ? 91.248 -1.937 193.033 1.00 30.93 119 ARG E C 1
ATOM 8020 O O . ARG E 1 119 ? 90.098 -1.678 192.647 1.00 30.78 119 ARG E O 1
ATOM 8028 N N . LEU E 1 120 ? 91.643 -1.777 194.288 1.00 32.27 120 LEU E N 1
ATOM 8029 C CA . LEU E 1 120 ? 90.868 -0.981 195.234 1.00 33.89 120 LEU E CA 1
ATOM 8030 C C . LEU E 1 120 ? 91.710 0.208 195.625 1.00 33.97 120 LEU E C 1
ATOM 8031 O O . LEU E 1 120 ? 92.935 0.111 195.707 1.00 33.81 120 LEU E O 1
ATOM 8036 N N . MET E 1 121 ? 91.060 1.330 195.893 1.00 34.94 121 MET E N 1
ATOM 8037 C CA . MET E 1 121 ? 91.749 2.502 196.396 1.00 35.67 121 MET E CA 1
ATOM 8038 C C . MET E 1 121 ? 91.071 3.089 197.616 1.00 37.45 121 MET E C 1
ATOM 8039 O O . MET E 1 121 ? 89.896 2.860 197.872 1.00 38.15 121 MET E O 1
ATOM 8044 N N . ALA E 1 122 ? 91.863 3.826 198.377 1.00 38.41 122 ALA E N 1
ATOM 8045 C CA . ALA E 1 122 ? 91.373 4.576 199.514 1.00 40.63 122 ALA E CA 1
ATOM 8046 C C . ALA E 1 122 ? 90.629 5.799 198.993 1.00 41.08 122 ALA E C 1
ATOM 8047 O O . ALA E 1 122 ? 90.912 6.297 197.915 1.00 38.97 122 ALA E O 1
ATOM 8049 N N . SER E 1 123 ? 89.661 6.272 199.769 1.00 43.53 123 SER E N 1
ATOM 8050 C CA . SER E 1 123 ? 88.865 7.402 199.357 1.00 44.56 123 SER E CA 1
ATOM 8051 C C . SER E 1 123 ? 89.722 8.674 199.283 1.00 44.88 123 SER E C 1
ATOM 8052 O O . SER E 1 123 ? 89.319 9.657 198.680 1.00 45.05 123 SER E O 1
ATOM 8055 N N . THR E 1 124 ? 90.906 8.615 199.894 1.00 44.95 124 THR E N 1
ATOM 8056 C CA . THR E 1 124 ? 91.834 9.726 199.988 1.00 45.19 124 THR E CA 1
ATOM 8057 C C . THR E 1 124 ? 93.053 9.547 199.065 1.00 43.23 124 THR E C 1
ATOM 8058 O O . THR E 1 124 ? 93.999 10.337 199.095 1.00 43.87 124 THR E O 1
ATOM 8062 N N . ALA E 1 125 ? 93.030 8.514 198.231 1.00 40.98 125 ALA E N 1
ATOM 8063 C CA . ALA E 1 125 ? 94.136 8.236 197.345 1.00 38.52 125 ALA E CA 1
ATOM 8064 C C . ALA E 1 125 ? 93.991 8.990 196.025 1.00 37.49 125 ALA E C 1
ATOM 8065 O O . ALA E 1 125 ? 92.922 9.493 195.693 1.00 37.53 125 ALA E O 1
ATOM 8067 N N . ASN E 1 126 ? 95.090 9.060 195.279 1.00 36.30 126 ASN E N 1
ATOM 8068 C CA . ASN E 1 126 ? 95.123 9.722 193.981 1.00 35.36 126 ASN E CA 1
ATOM 8069 C C . ASN E 1 126 ? 95.944 8.954 192.967 1.00 33.01 126 ASN E C 1
ATOM 8070 O O . ASN E 1 126 ? 97.023 8.546 193.282 1.00 32.30 126 ASN E O 1
ATOM 8075 N N . PHE E 1 127 ? 95.414 8.817 191.744 1.00 32.21 127 PHE E N 1
ATOM 8076 C CA . PHE E 1 127 ? 96.173 8.344 190.580 1.00 30.61 127 PHE E CA 1
ATOM 8077 C C . PHE E 1 127 ? 96.611 9.579 189.766 1.00 31.09 127 PHE E C 1
ATOM 8078 O O . PHE E 1 127 ? 95.865 10.540 189.616 1.00 31.95 127 PHE E O 1
ATOM 8086 N N . VAL E 1 128 ? 97.833 9.554 189.251 1.00 30.76 128 VAL E N 1
ATOM 8087 C CA . VAL E 1 128 ? 98.337 10.638 188.422 1.00 30.82 128 VAL E CA 1
ATOM 8088 C C . VAL E 1 128 ? 99.234 10.088 187.308 1.00 29.65 128 VAL E C 1
ATOM 8089 O O . VAL E 1 128 ? 100.062 9.209 187.534 1.00 29.60 128 VAL E O 1
ATOM 8093 N N . MET E 1 129 ? 99.064 10.617 186.105 1.00 29.68 129 MET E N 1
ATOM 8094 C CA . MET E 1 129 ? 99.975 10.352 184.985 1.00 28.79 129 MET E CA 1
ATOM 8095 C C . MET E 1 129 ? 100.498 11.693 184.447 1.00 29.94 129 MET E C 1
ATOM 8096 O O . MET E 1 129 ? 100.129 12.118 183.347 1.00 29.63 129 MET E O 1
ATOM 8101 N N . PRO E 1 130 ? 101.374 12.364 185.227 1.00 30.70 130 PRO E N 1
ATOM 8102 C CA . PRO E 1 130 ? 101.775 13.736 184.960 1.00 32.05 130 PRO E CA 1
ATOM 8103 C C . PRO E 1 130 ? 103.041 13.875 184.132 1.00 32.14 130 PRO E C 1
ATOM 8104 O O . PRO E 1 130 ? 103.557 14.968 184.052 1.00 33.37 130 PRO E O 1
ATOM 8108 N N . GLU E 1 131 ? 103.503 12.785 183.514 1.00 31.09 131 GLU E N 1
ATOM 8109 C CA . GLU E 1 131 ? 104.752 12.768 182.762 1.00 31.45 131 GLU E CA 1
ATOM 8110 C C . GLU E 1 131 ? 104.934 14.024 181.904 1.00 32.43 131 GLU E C 1
ATOM 8111 O O . GLU E 1 131 ? 105.945 14.741 182.030 1.00 33.29 131 GLU E O 1
ATOM 8117 N N . LEU E 1 132 ? 103.958 14.288 181.039 1.00 31.78 132 LEU E N 1
ATOM 8118 C CA . LEU E 1 132 ? 104.105 15.306 180.008 1.00 32.49 132 LEU E CA 1
ATOM 8119 C C . LEU E 1 132 ? 104.256 16.692 180.585 1.00 34.24 132 LEU E C 1
ATOM 8120 O O . LEU E 1 132 ? 105.008 17.517 180.055 1.00 34.82 132 LEU E O 1
ATOM 8125 N N . LYS E 1 133 ? 103.520 16.923 181.672 1.00 34.63 133 LYS E N 1
ATOM 8126 C CA . LYS E 1 133 ? 103.586 18.153 182.459 1.00 36.83 133 LYS E CA 1
ATOM 8127 C C . LYS E 1 133 ? 104.997 18.400 183.005 1.00 38.43 133 LYS E C 1
ATOM 8128 O O . LYS E 1 133 ? 105.433 19.546 183.157 1.00 40.08 133 LYS E O 1
ATOM 8134 N N . HIS E 1 134 ? 105.720 17.319 183.255 1.00 37.84 134 HIS E N 1
ATOM 8135 C CA . HIS E 1 134 ? 107.097 17.406 183.745 1.00 39.89 134 HIS E CA 1
ATOM 8136 C C . HIS E 1 134 ? 108.188 17.227 182.685 1.00 40.11 134 HIS E C 1
ATOM 8137 O O . HIS E 1 134 ? 109.366 17.234 183.012 1.00 41.73 134 HIS E O 1
ATOM 8144 N N . GLY E 1 135 ? 107.803 17.102 181.423 1.00 38.41 135 GLY E N 1
ATOM 8145 C CA . GLY E 1 135 ? 108.765 16.929 180.352 1.00 38.67 135 GLY E CA 1
ATOM 8146 C C . GLY E 1 135 ? 109.335 15.547 180.285 1.00 37.41 135 GLY E C 1
ATOM 8147 O O . GLY E 1 135 ? 110.452 15.387 179.876 1.00 38.24 135 GLY E O 1
ATOM 8148 N N . ILE E 1 136 ? 108.551 14.561 180.728 1.00 36.04 136 ILE E N 1
ATOM 8149 C CA . ILE E 1 136 ? 108.906 13.150 180.698 1.00 35.54 136 ILE E CA 1
ATOM 8150 C C . ILE E 1 136 ? 108.018 12.481 179.636 1.00 33.85 136 ILE E C 1
ATOM 8151 O O . ILE E 1 136 ? 106.810 12.725 179.582 1.00 32.74 136 ILE E O 1
ATOM 8156 N N . GLY E 1 137 ? 108.616 11.683 178.771 1.00 33.80 137 GLY E N 1
ATOM 8157 C CA . GLY E 1 137 ? 107.848 10.977 177.769 1.00 32.74 137 GLY E CA 1
ATOM 8158 C C . GLY E 1 137 ? 106.844 10.032 178.409 1.00 30.86 137 GLY E C 1
ATOM 8159 O O . GLY E 1 137 ? 107.127 9.410 179.413 1.00 30.95 137 GLY E O 1
ATOM 8160 N N . CYS E 1 138 ? 105.658 9.932 177.825 1.00 29.89 138 CYS E N 1
ATOM 8161 C CA . CYS E 1 138 ? 104.604 9.088 178.415 1.00 28.14 138 CYS E CA 1
ATOM 8162 C C . CYS E 1 138 ? 104.156 8.050 177.418 1.00 26.56 138 CYS E C 1
ATOM 8163 O O . CYS E 1 138 ? 103.014 7.651 177.450 1.00 25.74 138 CYS E O 1
ATOM 8166 N N . SER E 1 139 ? 105.039 7.609 176.520 1.00 26.78 139 SER E N 1
ATOM 8167 C CA . SER E 1 139 ? 104.608 6.666 175.490 1.00 26.67 139 SER E CA 1
ATOM 8168 C C . SER E 1 139 ? 104.246 5.316 176.098 1.00 25.37 139 SER E C 1
ATOM 8169 O O . SER E 1 139 ? 103.298 4.654 175.645 1.00 24.65 139 SER E O 1
ATOM 8172 N N . VAL E 1 140 ? 104.938 4.925 177.169 1.00 25.68 140 VAL E N 1
ATOM 8173 C CA . VAL E 1 140 ? 104.646 3.633 177.846 1.00 24.65 140 VAL E CA 1
ATOM 8174 C C . VAL E 1 140 ? 103.325 3.684 178.602 1.00 23.62 140 VAL E C 1
ATOM 8175 O O . VAL E 1 140 ? 102.479 2.814 178.477 1.00 22.70 140 VAL E O 1
ATOM 8179 N N . GLY E 1 141 ? 103.138 4.719 179.390 1.00 24.05 141 GLY E N 1
ATOM 8180 C CA . GLY E 1 141 ? 101.865 4.917 180.080 1.00 23.70 141 GLY E CA 1
ATOM 8181 C C . GLY E 1 141 ? 100.684 5.046 179.144 1.00 23.23 141 GLY E C 1
ATOM 8182 O O . GLY E 1 141 ? 99.588 4.574 179.460 1.00 23.55 141 GLY E O 1
ATOM 8183 N N . ALA E 1 142 ? 100.910 5.679 177.990 1.00 23.41 142 ALA E N 1
ATOM 8184 C CA . ALA E 1 142 ? 99.907 5.838 176.946 1.00 23.08 142 ALA E CA 1
ATOM 8185 C C . ALA E 1 142 ? 99.518 4.526 176.301 1.00 22.31 142 ALA E C 1
ATOM 8186 O O . ALA E 1 142 ? 98.339 4.275 176.045 1.00 22.00 142 ALA E O 1
ATOM 8188 N N . ALA E 1 143 ? 100.519 3.688 176.016 1.00 22.84 143 ALA E N 1
ATOM 8189 C CA . ALA E 1 143 ? 100.289 2.353 175.460 1.00 22.17 143 ALA E CA 1
ATOM 8190 C C . ALA E 1 143 ? 99.443 1.516 176.393 1.00 21.43 143 ALA E C 1
ATOM 8191 O O . ALA E 1 143 ? 98.522 0.836 175.977 1.00 21.11 143 ALA E O 1
ATOM 8193 N N . ILE E 1 144 ? 99.773 1.593 177.663 1.00 21.59 144 ILE E N 1
ATOM 8194 C CA . ILE E 1 144 ? 99.133 0.805 178.708 1.00 21.36 144 ILE E CA 1
ATOM 8195 C C . ILE E 1 144 ? 97.675 1.231 178.912 1.00 21.37 144 ILE E C 1
ATOM 8196 O O . ILE E 1 144 ? 96.758 0.427 178.942 1.00 21.13 144 ILE E O 1
ATOM 8201 N N . LEU E 1 145 ? 97.480 2.514 179.052 1.00 21.73 145 LEU E N 1
ATOM 8202 C CA . LEU E 1 145 ? 96.188 3.017 179.365 1.00 22.72 145 LEU E CA 1
ATOM 8203 C C . LEU E 1 145 ? 95.246 2.929 178.161 1.00 22.25 145 LEU E C 1
ATOM 8204 O O . LEU E 1 145 ? 94.066 2.647 178.310 1.00 21.94 145 LEU E O 1
ATOM 8209 N N . GLY E 1 146 ? 95.787 3.138 176.967 1.00 21.58 146 GLY E N 1
ATOM 8210 C CA . GLY E 1 146 ? 95.034 2.926 175.782 1.00 21.72 146 GLY E CA 1
ATOM 8211 C C . GLY E 1 146 ? 94.590 1.484 175.620 1.00 21.87 146 GLY E C 1
ATOM 8212 O O . GLY E 1 146 ? 93.527 1.231 175.097 1.00 22.03 146 GLY E O 1
ATOM 8213 N N . PHE E 1 147 ? 95.430 0.533 176.039 1.00 21.82 147 PHE E N 1
ATOM 8214 C CA . PHE E 1 147 ? 95.061 -0.880 176.067 1.00 21.34 147 PHE E CA 1
ATOM 8215 C C . PHE E 1 147 ? 93.979 -1.182 177.129 1.00 21.46 147 PHE E C 1
ATOM 8216 O O . PHE E 1 147 ? 92.948 -1.789 176.824 1.00 22.04 147 PHE E O 1
ATOM 8224 N N . THR E 1 148 ? 94.200 -0.715 178.362 1.00 21.00 148 THR E N 1
ATOM 8225 C CA . THR E 1 148 ? 93.282 -1.009 179.455 1.00 21.23 148 THR E CA 1
ATOM 8226 C C . THR E 1 148 ? 91.956 -0.246 179.393 1.00 21.92 148 THR E C 1
ATOM 8227 O O . THR E 1 148 ? 90.892 -0.830 179.672 1.00 22.23 148 THR E O 1
ATOM 8231 N N . HIS E 1 149 ? 92.012 1.037 179.021 1.00 21.62 149 HIS E N 1
ATOM 8232 C CA . HIS E 1 149 ? 90.861 1.932 179.096 1.00 22.34 149 HIS E CA 1
ATOM 8233 C C . HIS E 1 149 ? 90.430 2.601 177.800 1.00 22.64 149 HIS E C 1
ATOM 8234 O O . HIS E 1 149 ? 89.549 3.426 177.796 1.00 23.30 149 HIS E O 1
ATOM 8241 N N . GLY E 1 150 ? 91.061 2.237 176.700 1.00 22.80 150 GLY E N 1
ATOM 8242 C CA . GLY E 1 150 ? 90.714 2.763 175.397 1.00 22.91 150 GLY E CA 1
ATOM 8243 C C . GLY E 1 150 ? 91.424 4.081 175.117 1.00 22.67 150 GLY E C 1
ATOM 8244 O O . GLY E 1 150 ? 91.951 4.707 176.000 1.00 21.96 150 GLY E O 1
ATOM 8245 N N . PHE E 1 151 ? 91.349 4.497 173.867 1.00 22.98 151 PHE E N 1
ATOM 8246 C CA . PHE E 1 151 ? 92.143 5.574 173.337 1.00 23.21 151 PHE E CA 1
ATOM 8247 C C . PHE E 1 151 ? 91.779 6.955 173.893 1.00 23.73 151 PHE E C 1
ATOM 8248 O O . PHE E 1 151 ? 92.664 7.695 174.346 1.00 22.51 151 PHE E O 1
ATOM 8256 N N . SER E 1 152 ? 90.491 7.300 173.885 1.00 25.10 152 SER E N 1
ATOM 8257 C CA . SER E 1 152 ? 90.074 8.642 174.253 1.00 26.24 152 SER E CA 1
ATOM 8258 C C . SER E 1 152 ? 90.203 8.848 175.766 1.00 25.58 152 SER E C 1
ATOM 8259 O O . SER E 1 152 ? 90.493 9.937 176.230 1.00 25.87 152 SER E O 1
ATOM 8262 N N . THR E 1 153 ? 89.975 7.811 176.560 1.00 25.03 153 THR E N 1
ATOM 8263 C CA . THR E 1 153 ? 90.214 7.946 177.992 1.00 25.00 153 THR E CA 1
ATOM 8264 C C . THR E 1 153 ? 91.707 8.209 178.254 1.00 24.26 153 THR E C 1
ATOM 8265 O O . THR E 1 153 ? 92.060 9.107 179.039 1.00 24.07 153 THR E O 1
ATOM 8269 N N . MET E 1 154 ? 92.555 7.426 177.584 1.00 23.49 154 MET E N 1
ATOM 8270 C CA . MET E 1 154 ? 93.987 7.575 177.706 1.00 23.00 154 MET E CA 1
ATOM 8271 C C . MET E 1 154 ? 94.435 9.010 177.328 1.00 23.59 154 MET E C 1
ATOM 8272 O O . MET E 1 154 ? 95.162 9.664 178.073 1.00 22.70 154 MET E O 1
ATOM 8277 N N . GLN E 1 155 ? 93.961 9.501 176.190 1.00 23.92 155 GLN E N 1
ATOM 8278 C CA . GLN E 1 155 ? 94.277 10.846 175.745 1.00 25.21 155 GLN E CA 1
ATOM 8279 C C . GLN E 1 155 ? 93.937 11.884 176.806 1.00 25.83 155 GLN E C 1
ATOM 8280 O O . GLN E 1 155 ? 94.723 12.755 177.115 1.00 25.66 155 GLN E O 1
ATOM 8286 N N . GLU E 1 156 ? 92.749 11.762 177.378 1.00 26.65 156 GLU E N 1
ATOM 8287 C CA . GLU E 1 156 ? 92.298 12.683 178.410 1.00 28.31 156 GLU E CA 1
ATOM 8288 C C . GLU E 1 156 ? 93.247 12.648 179.613 1.00 27.51 156 GLU E C 1
ATOM 8289 O O . GLU E 1 156 ? 93.688 13.677 180.102 1.00 27.78 156 GLU E O 1
ATOM 8295 N N . ILE E 1 157 ? 93.574 11.446 180.074 1.00 26.57 157 ILE E N 1
ATOM 8296 C CA . ILE E 1 157 ? 94.401 11.323 181.265 1.00 26.46 157 ILE E CA 1
ATOM 8297 C C . ILE E 1 157 ? 95.836 11.836 181.041 1.00 26.44 157 ILE E C 1
ATOM 8298 O O . ILE E 1 157 ? 96.325 12.632 181.829 1.00 26.51 157 ILE E O 1
ATOM 8303 N N . ILE E 1 158 ? 96.487 11.408 179.954 1.00 25.76 158 ILE E N 1
ATOM 8304 C CA . ILE E 1 158 ? 97.879 11.774 179.756 1.00 26.40 158 ILE E CA 1
ATOM 8305 C C . ILE E 1 158 ? 98.065 13.221 179.321 1.00 27.09 158 ILE E C 1
ATOM 8306 O O . ILE E 1 158 ? 99.116 13.750 179.527 1.00 28.72 158 ILE E O 1
ATOM 8311 N N . TYR E 1 159 ? 97.051 13.851 178.721 1.00 27.16 159 TYR E N 1
ATOM 8312 C CA . TYR E 1 159 ? 97.155 15.228 178.246 1.00 28.27 159 TYR E CA 1
ATOM 8313 C C . TYR E 1 159 ? 96.689 16.263 179.240 1.00 29.51 159 TYR E C 1
ATOM 8314 O O . TYR E 1 159 ? 97.098 17.412 179.171 1.00 30.44 159 TYR E O 1
ATOM 8323 N N . GLN E 1 160 ? 95.840 15.841 180.170 1.00 29.83 160 GLN E N 1
ATOM 8324 C CA . GLN E 1 160 ? 95.389 16.730 181.243 1.00 31.99 160 GLN E CA 1
ATOM 8325 C C . GLN E 1 160 ? 96.284 16.709 182.464 1.00 32.18 160 GLN E C 1
ATOM 8326 O O . GLN E 1 160 ? 96.309 17.711 183.176 1.00 33.74 160 GLN E O 1
ATOM 8332 N N . CYS E 1 161 ? 96.985 15.589 182.717 1.00 31.41 161 CYS E N 1
ATOM 8333 C CA . CYS E 1 161 ? 97.971 15.487 183.812 1.00 32.33 161 CYS E CA 1
ATOM 8334 C C . CYS E 1 161 ? 97.419 15.924 185.166 1.00 33.67 161 CYS E C 1
ATOM 8335 O O . CYS E 1 161 ? 98.097 16.585 185.949 1.00 34.64 161 CYS E O 1
ATOM 8338 N N . GLN E 1 162 ? 96.186 15.529 185.435 1.00 33.70 162 GLN E N 1
ATOM 8339 C CA . GLN E 1 162 ? 95.504 15.907 186.650 1.00 35.64 162 GLN E CA 1
ATOM 8340 C C . GLN E 1 162 ? 95.618 14.832 187.705 1.00 34.41 162 GLN E C 1
ATOM 8341 O O . GLN E 1 162 ? 95.771 13.694 187.374 1.00 32.95 162 GLN E O 1
ATOM 8347 N N . SER E 1 163 ? 95.544 15.224 188.972 1.00 35.97 163 SER E N 1
ATOM 8348 C CA . SER E 1 163 ? 95.406 14.293 190.060 1.00 36.14 163 SER E CA 1
ATOM 8349 C C . SER E 1 163 ? 94.024 13.721 190.054 1.00 35.41 163 SER E C 1
ATOM 8350 O O . SER E 1 163 ? 93.053 14.454 190.155 1.00 36.62 163 SER E O 1
ATOM 8353 N N . LEU E 1 164 ? 93.940 12.401 189.928 1.00 33.74 164 LEU E N 1
ATOM 8354 C CA . LEU E 1 164 ? 92.660 11.725 189.849 1.00 33.45 164 LEU E CA 1
ATOM 8355 C C . LEU E 1 164 ? 92.271 11.181 191.215 1.00 34.79 164 LEU E C 1
ATOM 8356 O O . LEU E 1 164 ? 92.831 10.179 191.692 1.00 33.96 164 LEU E O 1
ATOM 8361 N N . ASP E 1 165 ? 91.311 11.849 191.853 1.00 36.56 165 ASP E N 1
ATOM 8362 C CA . ASP E 1 165 ? 90.828 11.427 193.143 1.00 38.04 165 ASP E CA 1
ATOM 8363 C C . ASP E 1 165 ? 89.861 10.262 192.986 1.00 37.64 165 ASP E C 1
ATOM 8364 O O . ASP E 1 165 ? 89.532 9.864 191.875 1.00 36.67 165 ASP E O 1
ATOM 8369 N N . ALA E 1 166 ? 89.419 9.700 194.113 1.00 39.01 166 ALA E N 1
ATOM 8370 C CA . ALA E 1 166 ? 88.629 8.461 194.102 1.00 38.27 166 ALA E CA 1
ATOM 8371 C C . ALA E 1 166 ? 87.360 8.544 193.213 1.00 38.39 166 ALA E C 1
ATOM 8372 O O . ALA E 1 166 ? 87.117 7.661 192.389 1.00 37.01 166 ALA E O 1
ATOM 8374 N N . PRO E 1 167 ? 86.546 9.601 193.376 1.00 40.14 167 PRO E N 1
ATOM 8375 C CA . PRO E 1 167 ? 85.433 9.789 192.443 1.00 40.74 167 PRO E CA 1
ATOM 8376 C C . PRO E 1 167 ? 85.823 9.781 190.973 1.00 39.38 167 PRO E C 1
ATOM 8377 O O . PRO E 1 167 ? 85.120 9.179 190.143 1.00 39.27 167 PRO E O 1
ATOM 8381 N N . ARG E 1 168 ? 86.922 10.453 190.651 1.00 38.63 168 ARG E N 1
ATOM 8382 C CA . ARG E 1 168 ? 87.370 10.554 189.279 1.00 37.51 168 ARG E CA 1
ATOM 8383 C C . ARG E 1 168 ? 87.863 9.187 188.768 1.00 35.05 168 ARG E C 1
ATOM 8384 O O . ARG E 1 168 ? 87.635 8.807 187.628 1.00 34.15 168 ARG E O 1
ATOM 8392 N N . CYS E 1 169 ? 88.516 8.434 189.635 1.00 34.48 169 CYS E N 1
ATOM 8393 C CA . CYS E 1 169 ? 88.908 7.060 189.307 1.00 32.62 169 CYS E CA 1
ATOM 8394 C C . CYS E 1 169 ? 87.721 6.121 189.160 1.00 33.01 169 CYS E C 1
ATOM 8395 O O . CYS E 1 169 ? 87.763 5.220 188.343 1.00 31.96 169 CYS E O 1
ATOM 8398 N N . VAL E 1 170 ? 86.674 6.308 189.959 1.00 34.97 170 VAL E N 1
ATOM 8399 C CA . VAL E 1 170 ? 85.460 5.518 189.774 1.00 36.10 170 VAL E CA 1
ATOM 8400 C C . VAL E 1 170 ? 84.843 5.830 188.414 1.00 36.12 170 VAL E C 1
ATOM 8401 O O . VAL E 1 170 ? 84.518 4.901 187.649 1.00 35.79 170 VAL E O 1
ATOM 8405 N N . ASP E 1 171 ? 84.717 7.117 188.103 1.00 36.70 171 ASP E N 1
ATOM 8406 C CA . ASP E 1 171 ? 84.193 7.544 186.834 1.00 37.08 171 ASP E CA 1
ATOM 8407 C C . ASP E 1 171 ? 84.973 6.975 185.632 1.00 34.84 171 ASP E C 1
ATOM 8408 O O . ASP E 1 171 ? 84.384 6.636 184.616 1.00 34.98 171 ASP E O 1
ATOM 8413 N N . TYR E 1 172 ? 86.294 6.907 185.729 1.00 33.06 172 TYR E N 1
ATOM 8414 C CA . TYR E 1 172 ? 87.099 6.316 184.666 1.00 31.20 172 TYR E CA 1
ATOM 8415 C C . TYR E 1 172 ? 87.081 4.795 184.673 1.00 30.87 172 TYR E C 1
ATOM 8416 O O . TYR E 1 172 ? 87.552 4.123 183.759 1.00 29.85 172 TYR E O 1
ATOM 8425 N N . ARG E 1 173 ? 86.550 4.237 185.734 1.00 32.20 173 ARG E N 1
ATOM 8426 C CA . ARG E 1 173 ? 86.633 2.798 185.996 1.00 32.30 173 ARG E CA 1
ATOM 8427 C C . ARG E 1 173 ? 88.086 2.355 186.119 1.00 29.71 173 ARG E C 1
ATOM 8428 O O . ARG E 1 173 ? 88.469 1.273 185.626 1.00 28.59 173 ARG E O 1
ATOM 8436 N N . LEU E 1 174 ? 88.901 3.181 186.776 1.00 29.23 174 LEU E N 1
ATOM 8437 C CA . LEU E 1 174 ? 90.312 2.837 187.011 1.00 28.14 174 LEU E CA 1
ATOM 8438 C C . LEU E 1 174 ? 90.428 1.879 188.178 1.00 28.39 174 LEU E C 1
ATOM 8439 O O . LEU E 1 174 ? 91.422 1.153 188.303 1.00 28.29 174 LEU E O 1
ATOM 8444 N N . VAL E 1 175 ? 89.410 1.868 189.031 1.00 29.89 175 VAL E N 1
ATOM 8445 C CA . VAL E 1 175 ? 89.373 1.023 190.222 1.00 30.14 175 VAL E CA 1
ATOM 8446 C C . VAL E 1 175 ? 88.004 0.358 190.338 1.00 31.55 175 VAL E C 1
ATOM 8447 O O . VAL E 1 175 ? 87.004 0.811 189.750 1.00 32.01 175 VAL E O 1
ATOM 8451 N N . ASN E 1 176 ? 87.985 -0.722 191.111 1.00 32.32 176 ASN E N 1
ATOM 8452 C CA . ASN E 1 176 ? 86.811 -1.579 191.267 1.00 34.25 176 ASN E CA 1
ATOM 8453 C C . ASN E 1 176 ? 86.064 -1.269 192.541 1.00 36.26 176 ASN E C 1
ATOM 8454 O O . ASN E 1 176 ? 84.855 -1.472 192.607 1.00 38.37 176 ASN E O 1
ATOM 8459 N N . GLN E 1 177 ? 86.770 -0.708 193.527 1.00 36.90 177 GLN E N 1
ATOM 8460 C CA . GLN E 1 177 ? 86.179 -0.309 194.827 1.00 39.06 177 GLN E CA 1
ATOM 8461 C C . GLN E 1 177 ? 86.924 0.864 195.433 1.00 38.29 177 GLN E C 1
ATOM 8462 O O . GLN E 1 177 ? 88.124 0.981 195.248 1.00 36.35 177 GLN E O 1
ATOM 8468 N N . VAL E 1 178 ? 86.198 1.695 196.174 1.00 40.27 178 VAL E N 1
ATOM 8469 C CA . VAL E 1 178 ? 86.771 2.751 196.987 1.00 40.95 178 VAL E CA 1
ATOM 8470 C C . VAL E 1 178 ? 86.345 2.498 198.443 1.00 43.46 178 VAL E C 1
ATOM 8471 O O . VAL E 1 178 ? 85.172 2.296 198.722 1.00 44.85 178 VAL E O 1
ATOM 8475 N N . VAL E 1 179 ? 87.307 2.492 199.361 1.00 44.06 179 VAL E N 1
ATOM 8476 C CA . VAL E 1 179 ? 87.032 2.340 200.803 1.00 46.62 179 VAL E CA 1
ATOM 8477 C C . VAL E 1 179 ? 87.946 3.273 201.598 1.00 47.23 179 VAL E C 1
ATOM 8478 O O . VAL E 1 179 ? 88.843 3.878 201.049 1.00 45.95 179 VAL E O 1
ATOM 8482 N N . GLU E 1 180 ? 87.711 3.389 202.890 1.00 49.87 180 GLU E N 1
ATOM 8483 C CA . GLU E 1 180 ? 88.553 4.207 203.778 1.00 51.72 180 GLU E CA 1
ATOM 8484 C C . GLU E 1 180 ? 89.932 3.612 203.888 1.00 49.77 180 GLU E C 1
ATOM 8485 O O . GLU E 1 180 ? 90.054 2.413 203.895 1.00 49.12 180 GLU E O 1
ATOM 8491 N N . SER E 1 181 ? 90.960 4.445 204.035 1.00 49.74 181 SER E N 1
ATOM 8492 C CA . SER E 1 181 ? 92.317 3.935 204.214 1.00 48.80 181 SER E CA 1
ATOM 8493 C C . SER E 1 181 ? 92.368 2.782 205.202 1.00 49.82 181 SER E C 1
ATOM 8494 O O . SER E 1 181 ? 92.990 1.762 204.911 1.00 48.69 181 SER E O 1
ATOM 8497 N N . SER E 1 182 ? 91.708 2.943 206.350 1.00 52.77 182 SER E N 1
ATOM 8498 C CA . SER E 1 182 ? 91.786 2.002 207.453 1.00 54.39 182 SER E CA 1
ATOM 8499 C C . SER E 1 182 ? 91.128 0.670 207.158 1.00 53.30 182 SER E C 1
ATOM 8500 O O . SER E 1 182 ? 91.395 -0.320 207.848 1.00 54.05 182 SER E O 1
ATOM 8503 N N . ALA E 1 183 ? 90.267 0.654 206.143 1.00 52.03 183 ALA E N 1
ATOM 8504 C CA . ALA E 1 183 ? 89.532 -0.543 205.729 1.00 51.24 183 ALA E CA 1
ATOM 8505 C C . ALA E 1 183 ? 90.097 -1.163 204.470 1.00 48.18 183 ALA E C 1
ATOM 8506 O O . ALA E 1 183 ? 89.666 -2.240 204.080 1.00 48.31 183 ALA E O 1
ATOM 8508 N N . LEU E 1 184 ? 91.046 -0.490 203.826 1.00 46.41 184 LEU E N 1
ATOM 8509 C CA . LEU E 1 184 ? 91.491 -0.862 202.478 1.00 43.26 184 LEU E CA 1
ATOM 8510 C C . LEU E 1 184 ? 92.177 -2.219 202.361 1.00 42.12 184 LEU E C 1
ATOM 8511 O O . LEU E 1 184 ? 91.854 -3.015 201.464 1.00 40.28 184 LEU E O 1
ATOM 8516 N N . LEU E 1 185 ? 93.158 -2.471 203.215 1.00 42.91 185 LEU E N 1
ATOM 8517 C CA . LEU E 1 185 ? 93.931 -3.702 203.109 1.00 42.13 185 LEU E CA 1
ATOM 8518 C C . LEU E 1 185 ? 93.043 -4.936 203.362 1.00 42.79 185 LEU E C 1
ATOM 8519 O O . LEU E 1 185 ? 93.178 -5.963 202.676 1.00 41.43 185 LEU E O 1
ATOM 8524 N N . ASP E 1 186 ? 92.148 -4.834 204.336 1.00 45.03 186 ASP E N 1
ATOM 8525 C CA . ASP E 1 186 ? 91.174 -5.894 204.597 1.00 46.09 186 ASP E CA 1
ATOM 8526 C C . ASP E 1 186 ? 90.203 -6.102 203.452 1.00 44.30 186 ASP E C 1
ATOM 8527 O O . ASP E 1 186 ? 89.833 -7.227 203.147 1.00 43.62 186 ASP E O 1
ATOM 8532 N N . ALA E 1 187 ? 89.751 -5.015 202.842 1.00 43.68 187 ALA E N 1
ATOM 8533 C CA . ALA E 1 187 ? 88.843 -5.133 201.716 1.00 42.88 187 ALA E CA 1
ATOM 8534 C C . ALA E 1 187 ? 89.539 -5.841 200.558 1.00 40.27 187 ALA E C 1
ATOM 8535 O O . ALA E 1 187 ? 88.925 -6.634 199.855 1.00 39.98 187 ALA E O 1
ATOM 8537 N N . ALA E 1 188 ? 90.828 -5.562 200.388 1.00 39.17 188 ALA E N 1
ATOM 8538 C CA . ALA E 1 188 ? 91.643 -6.151 199.325 1.00 36.74 188 ALA E CA 1
ATOM 8539 C C . ALA E 1 188 ? 91.881 -7.641 199.559 1.00 37.01 188 ALA E C 1
ATOM 8540 O O . ALA E 1 188 ? 91.740 -8.476 198.645 1.00 35.38 188 ALA E O 1
ATOM 8542 N N . ILE E 1 189 ? 92.257 -7.960 200.797 1.00 38.71 189 ILE E N 1
ATOM 8543 C CA . ILE E 1 189 ? 92.396 -9.352 201.243 1.00 39.41 189 ILE E CA 1
ATOM 8544 C C . ILE E 1 189 ? 91.084 -10.151 201.076 1.00 40.17 189 ILE E C 1
ATOM 8545 O O . ILE E 1 189 ? 91.091 -11.296 200.617 1.00 40.15 189 ILE E O 1
ATOM 8550 N N . THR E 1 190 ? 89.967 -9.543 201.450 1.00 41.70 190 THR E N 1
ATOM 8551 C CA . THR E 1 190 ? 88.663 -10.139 201.229 1.00 42.80 190 THR E CA 1
ATOM 8552 C C . THR E 1 190 ? 88.441 -10.478 199.752 1.00 41.46 190 THR E C 1
ATOM 8553 O O . THR E 1 190 ? 88.057 -11.595 199.427 1.00 42.33 190 THR E O 1
ATOM 8557 N N . GLN E 1 191 ? 88.682 -9.539 198.852 1.00 40.29 191 GLN E N 1
ATOM 8558 C CA . GLN E 1 191 ? 88.537 -9.811 197.414 1.00 39.19 191 GLN E CA 1
ATOM 8559 C C . GLN E 1 191 ? 89.486 -10.888 196.930 1.00 37.42 191 GLN E C 1
ATOM 8560 O O . GLN E 1 191 ? 89.136 -11.716 196.093 1.00 36.81 191 GLN E O 1
ATOM 8566 N N . ALA E 1 192 ? 90.698 -10.867 197.463 1.00 36.62 192 ALA E N 1
ATOM 8567 C CA . ALA E 1 192 ? 91.687 -11.872 197.151 1.00 35.42 192 ALA E CA 1
ATOM 8568 C C . ALA E 1 192 ? 91.219 -13.261 197.573 1.00 36.45 192 ALA E C 1
ATOM 8569 O O . ALA E 1 192 ? 91.485 -14.237 196.861 1.00 36.49 192 ALA E O 1
ATOM 8571 N N . HIS E 1 193 ? 90.528 -13.347 198.707 1.00 38.15 193 HIS E N 1
ATOM 8572 C CA . HIS E 1 193 ? 89.925 -14.613 199.181 1.00 39.84 193 HIS E CA 1
ATOM 8573 C C . HIS E 1 193 ? 88.803 -15.107 198.258 1.00 39.79 193 HIS E C 1
ATOM 8574 O O . HIS E 1 193 ? 88.683 -16.286 197.973 1.00 40.10 193 HIS E O 1
ATOM 8581 N N . VAL E 1 194 ? 87.982 -14.178 197.800 1.00 39.71 194 VAL E N 1
ATOM 8582 C CA . VAL E 1 194 ? 86.887 -14.476 196.896 1.00 40.07 194 VAL E CA 1
ATOM 8583 C C . VAL E 1 194 ? 87.389 -15.083 195.599 1.00 38.28 194 VAL E C 1
ATOM 8584 O O . VAL E 1 194 ? 86.884 -16.111 195.161 1.00 39.67 194 VAL E O 1
ATOM 8588 N N . MET E 1 195 ? 88.380 -14.449 195.003 1.00 36.44 195 MET E N 1
ATOM 8589 C CA . MET E 1 195 ? 88.950 -14.873 193.731 1.00 34.98 195 MET E CA 1
ATOM 8590 C C . MET E 1 195 ? 89.834 -16.119 193.896 1.00 34.59 195 MET E C 1
ATOM 8591 O O . MET E 1 195 ? 89.930 -16.937 192.989 1.00 34.26 195 MET E O 1
ATOM 8596 N N . ALA E 1 196 ? 90.479 -16.263 195.058 1.00 35.14 196 ALA E N 1
ATOM 8597 C CA . ALA E 1 196 ? 91.212 -17.487 195.389 1.00 35.63 196 ALA E CA 1
ATOM 8598 C C . ALA E 1 196 ? 90.294 -18.717 195.483 1.00 37.21 196 ALA E C 1
ATOM 8599 O O . ALA E 1 196 ? 90.749 -19.816 195.273 1.00 37.68 196 ALA E O 1
ATOM 8601 N N . SER E 1 197 ? 89.012 -18.517 195.781 1.00 38.76 197 SER E N 1
ATOM 8602 C CA . SER E 1 197 ? 88.019 -19.616 195.877 1.00 40.52 197 SER E CA 1
ATOM 8603 C C . SER E 1 197 ? 87.552 -20.105 194.503 1.00 39.93 197 SER E C 1
ATOM 8604 O O . SER E 1 197 ? 86.935 -21.159 194.389 1.00 41.25 197 SER E O 1
ATOM 8607 N N . TYR E 1 198 ? 87.827 -19.325 193.460 1.00 38.17 198 TYR E N 1
ATOM 8608 C CA . TYR E 1 198 ? 87.542 -19.760 192.094 1.00 37.69 198 TYR E CA 1
ATOM 8609 C C . TYR E 1 198 ? 88.471 -20.952 191.761 1.00 37.37 198 TYR E C 1
ATOM 8610 O O . TYR E 1 198 ? 89.687 -20.867 191.947 1.00 36.49 198 TYR E O 1
ATOM 8619 N N . PRO E 1 199 ? 87.902 -22.077 191.309 1.00 38.54 199 PRO E N 1
ATOM 8620 C CA . PRO E 1 199 ? 88.753 -23.217 190.938 1.00 38.62 199 PRO E CA 1
ATOM 8621 C C . PRO E 1 199 ? 89.965 -22.791 190.094 1.00 36.73 199 PRO E C 1
ATOM 8622 O O . PRO E 1 199 ? 89.811 -22.068 189.088 1.00 35.78 199 PRO E O 1
ATOM 8626 N N . ALA E 1 200 ? 91.149 -23.221 190.516 1.00 36.19 200 ALA E N 1
ATOM 8627 C CA . ALA E 1 200 ? 92.401 -22.623 190.032 1.00 35.11 200 ALA E CA 1
ATOM 8628 C C . ALA E 1 200 ? 92.687 -22.889 188.566 1.00 34.70 200 ALA E C 1
ATOM 8629 O O . ALA E 1 200 ? 93.174 -22.018 187.848 1.00 33.96 200 ALA E O 1
ATOM 8631 N N . SER E 1 201 ? 92.362 -24.081 188.118 1.00 36.12 201 SER E N 1
ATOM 8632 C CA . SER E 1 201 ? 92.630 -24.493 186.756 1.00 36.71 201 SER E CA 1
ATOM 8633 C C . SER E 1 201 ? 91.897 -23.600 185.739 1.00 35.81 201 SER E C 1
ATOM 8634 O O . SER E 1 201 ? 92.505 -23.069 184.793 1.00 34.94 201 SER E O 1
ATOM 8637 N N . ALA E 1 202 ? 90.593 -23.429 185.931 1.00 36.05 202 ALA E N 1
ATOM 8638 C CA . ALA E 1 202 ? 89.813 -22.562 185.060 1.00 35.29 202 ALA E CA 1
ATOM 8639 C C . ALA E 1 202 ? 90.264 -21.111 185.161 1.00 33.16 202 ALA E C 1
ATOM 8640 O O . ALA E 1 202 ? 90.279 -20.391 184.149 1.00 31.54 202 ALA E O 1
ATOM 8642 N N . PHE E 1 203 ? 90.612 -20.678 186.377 1.00 32.23 203 PHE E N 1
ATOM 8643 C CA . PHE E 1 203 ? 91.088 -19.305 186.559 1.00 31.15 203 PHE E CA 1
ATOM 8644 C C . PHE E 1 203 ? 92.436 -19.050 185.836 1.00 29.91 203 PHE E C 1
ATOM 8645 O O . PHE E 1 203 ? 92.567 -18.088 185.117 1.00 28.34 203 PHE E O 1
ATOM 8653 N N . ILE E 1 204 ? 93.417 -19.920 186.055 1.00 30.54 204 ILE E N 1
ATOM 8654 C CA . ILE E 1 204 ? 94.747 -19.778 185.475 1.00 30.20 204 ILE E CA 1
ATOM 8655 C C . ILE E 1 204 ? 94.677 -19.738 183.969 1.00 29.68 204 ILE E C 1
ATOM 8656 O O . ILE E 1 204 ? 95.271 -18.876 183.334 1.00 28.74 204 ILE E O 1
ATOM 8661 N N . ASN E 1 205 ? 93.946 -20.676 183.404 1.00 31.08 205 ASN E N 1
ATOM 8662 C CA . ASN E 1 205 ? 93.842 -20.776 181.973 1.00 31.66 205 ASN E CA 1
ATOM 8663 C C . ASN E 1 205 ? 93.131 -19.611 181.363 1.00 30.41 205 ASN E C 1
ATOM 8664 O O . ASN E 1 205 ? 93.561 -19.134 180.337 1.00 29.88 205 ASN E O 1
ATOM 8669 N N . THR E 1 206 ? 92.089 -19.116 182.018 1.00 30.04 206 THR E N 1
ATOM 8670 C CA . THR E 1 206 ? 91.382 -17.939 181.573 1.00 28.73 206 THR E CA 1
ATOM 8671 C C . THR E 1 206 ? 92.285 -16.690 181.671 1.00 27.12 206 THR E C 1
ATOM 8672 O O . THR E 1 206 ? 92.378 -15.913 180.712 1.00 25.52 206 THR E O 1
ATOM 8676 N N . LYS E 1 207 ? 92.927 -16.507 182.818 1.00 26.47 207 LYS E N 1
ATOM 8677 C CA . LYS E 1 207 ? 93.752 -15.358 183.041 1.00 25.87 207 LYS E CA 1
ATOM 8678 C C . LYS E 1 207 ? 94.913 -15.295 182.015 1.00 25.55 207 LYS E C 1
ATOM 8679 O O . LYS E 1 207 ? 95.186 -14.225 181.486 1.00 24.47 207 LYS E O 1
ATOM 8685 N N . ARG E 1 208 ? 95.546 -16.437 181.726 1.00 26.42 208 ARG E N 1
ATOM 8686 C CA . ARG E 1 208 ? 96.577 -16.515 180.679 1.00 27.13 208 ARG E CA 1
ATOM 8687 C C . ARG E 1 208 ? 96.062 -16.004 179.342 1.00 26.33 208 ARG E C 1
ATOM 8688 O O . ARG E 1 208 ? 96.718 -15.194 178.679 1.00 25.98 208 ARG E O 1
ATOM 8692 N N . ALA E 1 209 ? 94.881 -16.455 178.947 1.00 26.96 209 ALA E N 1
ATOM 8693 C CA . ALA E 1 209 ? 94.259 -15.991 177.700 1.00 26.66 209 ALA E CA 1
ATOM 8694 C C . ALA E 1 209 ? 93.904 -14.521 177.763 1.00 25.40 209 ALA E C 1
ATOM 8695 O O . ALA E 1 209 ? 94.038 -13.805 176.787 1.00 26.27 209 ALA E O 1
ATOM 8697 N N . VAL E 1 210 ? 93.447 -14.060 178.915 1.00 25.10 210 VAL E N 1
ATOM 8698 C CA . VAL E 1 210 ? 93.103 -12.623 179.138 1.00 24.04 210 VAL E CA 1
ATOM 8699 C C . VAL E 1 210 ? 94.325 -11.709 179.056 1.00 23.36 210 VAL E C 1
ATOM 8700 O O . VAL E 1 210 ? 94.284 -10.601 178.443 1.00 22.44 210 VAL E O 1
ATOM 8704 N N . ASN E 1 211 ? 95.411 -12.148 179.700 1.00 22.97 211 ASN E N 1
ATOM 8705 C CA . ASN E 1 211 ? 96.592 -11.288 179.819 1.00 22.79 211 ASN E CA 1
ATOM 8706 C C . ASN E 1 211 ? 97.507 -11.349 178.600 1.00 23.04 211 ASN E C 1
ATOM 8707 O O . ASN E 1 211 ? 98.299 -10.444 178.401 1.00 22.78 211 ASN E O 1
ATOM 8712 N N . LYS E 1 212 ? 97.387 -12.411 177.807 1.00 24.11 212 LYS E N 1
ATOM 8713 C CA . LYS E 1 212 ? 98.237 -12.635 176.639 1.00 24.72 212 LYS E CA 1
ATOM 8714 C C . LYS E 1 212 ? 98.382 -11.424 175.736 1.00 23.79 212 LYS E C 1
ATOM 8715 O O . LYS E 1 212 ? 99.511 -11.046 175.452 1.00 22.97 212 LYS E O 1
ATOM 8721 N N . PRO E 1 213 ? 97.256 -10.811 175.281 1.00 23.77 213 PRO E N 1
ATOM 8722 C CA . PRO E 1 213 ? 97.387 -9.607 174.436 1.00 23.43 213 PRO E CA 1
ATOM 8723 C C . PRO E 1 213 ? 97.970 -8.396 175.173 1.00 22.43 213 PRO E C 1
ATOM 8724 O O . PRO E 1 213 ? 98.514 -7.498 174.534 1.00 22.28 213 PRO E O 1
ATOM 8728 N N . PHE E 1 214 ? 97.859 -8.365 176.497 1.00 21.70 214 PHE E N 1
ATOM 8729 C CA . PHE E 1 214 ? 98.442 -7.293 177.285 1.00 21.38 214 PHE E CA 1
ATOM 8730 C C . PHE E 1 214 ? 99.963 -7.456 177.325 1.00 21.89 214 PHE E C 1
ATOM 8731 O O . PHE E 1 214 ? 100.754 -6.526 177.105 1.00 21.76 214 PHE E O 1
ATOM 8739 N N . ILE E 1 215 ? 100.373 -8.691 177.584 1.00 22.79 215 ILE E N 1
ATOM 8740 C CA . ILE E 1 215 ? 101.764 -9.072 177.574 1.00 22.87 215 ILE E CA 1
ATOM 8741 C C . ILE E 1 215 ? 102.363 -8.725 176.209 1.00 23.57 215 ILE E C 1
ATOM 8742 O O . ILE E 1 215 ? 103.452 -8.176 176.125 1.00 24.11 215 ILE E O 1
ATOM 8747 N N . HIS E 1 216 ? 101.648 -9.037 175.149 1.00 23.81 216 HIS E N 1
ATOM 8748 C CA . HIS E 1 216 ? 102.156 -8.798 173.821 1.00 25.11 216 HIS E CA 1
ATOM 8749 C C . HIS E 1 216 ? 102.206 -7.255 173.547 1.00 24.67 216 HIS E C 1
ATOM 8750 O O . HIS E 1 216 ? 103.133 -6.726 172.975 1.00 24.88 216 HIS E O 1
ATOM 8757 N N . LEU E 1 217 ? 101.190 -6.536 173.965 1.00 23.96 217 LEU E N 1
ATOM 8758 C CA . LEU E 1 217 ? 101.227 -5.107 173.823 1.00 23.64 217 LEU E CA 1
ATOM 8759 C C . LEU E 1 217 ? 102.436 -4.490 174.587 1.00 23.10 217 LEU E C 1
ATOM 8760 O O . LEU E 1 217 ? 103.104 -3.587 174.074 1.00 22.96 217 LEU E O 1
ATOM 8765 N N . LEU E 1 218 ? 102.725 -4.967 175.787 1.00 23.03 218 LEU E N 1
ATOM 8766 C CA . LEU E 1 218 ? 103.922 -4.492 176.518 1.00 23.38 218 LEU E CA 1
ATOM 8767 C C . LEU E 1 218 ? 105.216 -4.813 175.799 1.00 24.16 218 LEU E C 1
ATOM 8768 O O . LEU E 1 218 ? 106.129 -4.007 175.829 1.00 24.17 218 LEU E O 1
ATOM 8773 N N . GLU E 1 219 ? 105.304 -5.970 175.152 1.00 25.03 219 GLU E N 1
ATOM 8774 C CA . GLU E 1 219 ? 106.519 -6.307 174.368 1.00 27.06 219 GLU E CA 1
ATOM 8775 C C . GLU E 1 219 ? 106.701 -5.421 173.147 1.00 27.62 219 GLU E C 1
ATOM 8776 O O . GLU E 1 219 ? 107.789 -4.997 172.826 1.00 28.66 219 GLU E O 1
ATOM 8782 N N . GLN E 1 220 ? 105.618 -5.149 172.453 1.00 27.62 220 GLN E N 1
ATOM 8783 C CA . GLN E 1 220 ? 105.627 -4.213 171.353 1.00 28.88 220 GLN E CA 1
ATOM 8784 C C . GLN E 1 220 ? 106.037 -2.829 171.806 1.00 27.57 220 GLN E C 1
ATOM 8785 O O . GLN E 1 220 ? 106.737 -2.110 171.112 1.00 28.64 220 GLN E O 1
ATOM 8791 N N . THR E 1 221 ? 105.581 -2.466 172.986 1.00 26.46 221 THR E N 1
ATOM 8792 C CA . THR E 1 221 ? 105.887 -1.179 173.586 1.00 26.34 221 THR E CA 1
ATOM 8793 C C . THR E 1 221 ? 107.371 -1.091 173.960 1.00 27.46 221 THR E C 1
ATOM 8794 O O . THR E 1 221 ? 107.962 -0.061 173.766 1.00 28.09 221 THR E O 1
ATOM 8798 N N . ARG E 1 222 ? 107.932 -2.188 174.489 1.00 27.47 222 ARG E N 1
ATOM 8799 C CA . ARG E 1 222 ? 109.338 -2.299 174.804 1.00 28.80 222 ARG E CA 1
ATOM 8800 C C . ARG E 1 222 ? 110.172 -2.010 173.528 1.00 30.92 222 ARG E C 1
ATOM 8801 O O . ARG E 1 222 ? 111.079 -1.184 173.510 1.00 31.80 222 ARG E O 1
ATOM 8809 N N . ASP E 1 223 ? 109.813 -2.703 172.468 1.00 31.14 223 ASP E N 1
ATOM 8810 C CA . ASP E 1 223 ? 110.523 -2.621 171.222 1.00 33.96 223 ASP E CA 1
ATOM 8811 C C . ASP E 1 223 ? 110.405 -1.249 170.564 1.00 33.78 223 ASP E C 1
ATOM 8812 O O . ASP E 1 223 ? 111.381 -0.745 170.033 1.00 35.19 223 ASP E O 1
ATOM 8817 N N . ALA E 1 224 ? 109.200 -0.674 170.617 1.00 32.14 224 ALA E N 1
ATOM 8818 C CA . ALA E 1 224 ? 108.921 0.625 170.030 1.00 32.43 224 ALA E CA 1
ATOM 8819 C C . ALA E 1 224 ? 109.666 1.755 170.773 1.00 33.24 224 ALA E C 1
ATOM 8820 O O . ALA E 1 224 ? 110.324 2.570 170.134 1.00 34.85 224 ALA E O 1
ATOM 8822 N N . SER E 1 225 ? 109.550 1.795 172.108 1.00 33.09 225 SER E N 1
ATOM 8823 C CA . SER E 1 225 ? 110.264 2.787 172.922 1.00 34.64 225 SER E CA 1
ATOM 8824 C C . SER E 1 225 ? 111.773 2.770 172.651 1.00 37.05 225 SER E C 1
ATOM 8825 O O . SER E 1 225 ? 112.387 3.815 172.583 1.00 38.91 225 SER E O 1
ATOM 8828 N N . LYS E 1 226 ? 112.355 1.575 172.519 1.00 36.20 226 LYS E N 1
ATOM 8829 C CA . LYS E 1 226 ? 113.814 1.402 172.283 1.00 38.66 226 LYS E CA 1
ATOM 8830 C C . LYS E 1 226 ? 114.317 1.720 170.883 1.00 39.30 226 LYS E C 1
ATOM 8831 O O . LYS E 1 226 ? 115.480 2.166 170.708 1.00 41.75 226 LYS E O 1
ATOM 8837 N N . ALA E 1 227 ? 113.493 1.437 169.874 1.00 37.19 227 ALA E N 1
ATOM 8838 C CA . ALA E 1 227 ? 113.870 1.774 168.483 1.00 38.76 227 ALA E CA 1
ATOM 8839 C C . ALA E 1 227 ? 113.870 3.290 168.327 1.00 38.56 227 ALA E C 1
ATOM 8840 O O . ALA E 1 227 ? 114.738 3.839 167.665 1.00 40.86 227 ALA E O 1
ATOM 8842 N N . VAL E 1 228 ? 112.896 3.954 168.956 1.00 36.45 228 VAL E N 1
ATOM 8843 C CA . VAL E 1 228 ? 112.808 5.417 168.907 1.00 36.96 228 VAL E CA 1
ATOM 8844 C C . VAL E 1 228 ? 114.036 6.091 169.542 1.00 38.95 228 VAL E C 1
ATOM 8845 O O . VAL E 1 228 ? 114.572 7.069 169.002 1.00 38.50 228 VAL E O 1
ATOM 8849 N N . HIS E 1 229 ? 114.473 5.538 170.683 1.00 40.03 229 HIS E N 1
ATOM 8850 C CA . HIS E 1 229 ? 115.617 6.056 171.437 1.00 42.78 229 HIS E CA 1
ATOM 8851 C C . HIS E 1 229 ? 116.961 5.605 170.866 1.00 44.34 229 HIS E C 1
ATOM 8852 O O . HIS E 1 229 ? 117.916 6.391 170.834 1.00 47.10 229 HIS E O 1
ATOM 8859 N N . LYS E 1 230 ? 117.052 4.365 170.403 1.00 43.36 230 LYS E N 1
ATOM 8860 C CA . LYS E 1 230 ? 118.275 3.927 169.738 1.00 45.67 230 LYS E CA 1
ATOM 8861 C C . LYS E 1 230 ? 118.513 4.795 168.484 1.00 47.17 230 LYS E C 1
ATOM 8862 O O . LYS E 1 230 ? 119.645 5.201 168.238 1.00 49.56 230 LYS E O 1
ATOM 8864 N N . ALA E 1 231 ? 117.473 5.134 167.716 1.00 45.43 231 ALA E N 1
ATOM 8865 C CA . ALA E 1 231 ? 117.698 6.075 166.589 1.00 47.64 231 ALA E CA 1
ATOM 8866 C C . ALA E 1 231 ? 118.091 7.493 167.041 1.00 49.28 231 ALA E C 1
ATOM 8867 O O . ALA E 1 231 ? 118.991 8.115 166.448 1.00 51.66 231 ALA E O 1
ATOM 8869 N N . ALA E 1 232 ? 117.424 8.029 168.068 1.00 48.31 232 ALA E N 1
ATOM 8870 C CA . ALA E 1 232 ? 117.794 9.350 168.592 1.00 51.04 232 ALA E CA 1
ATOM 8871 C C . ALA E 1 232 ? 119.233 9.378 169.180 1.00 54.84 232 ALA E C 1
ATOM 8872 O O . ALA E 1 232 ? 119.978 10.328 168.928 1.00 57.87 232 ALA E O 1
ATOM 8874 N N . PHE E 1 233 ? 119.628 8.334 169.919 1.00 55.94 233 PHE E N 1
ATOM 8875 C CA . PHE E 1 233 ? 121.010 8.172 170.401 1.00 59.07 233 PHE E CA 1
ATOM 8876 C C . PHE E 1 233 ? 122.023 7.953 169.274 1.00 62.54 233 PHE E C 1
ATOM 8877 O O . PHE E 1 233 ? 123.079 8.591 169.268 1.00 65.72 233 PHE E O 1
ATOM 8885 N N . GLN E 1 234 ? 121.725 7.049 168.335 1.00 62.45 234 GLN E N 1
ATOM 8886 C CA . GLN E 1 234 ? 122.684 6.701 167.240 1.00 66.10 234 GLN E CA 1
ATOM 8887 C C . GLN E 1 234 ? 123.041 7.880 166.377 1.00 68.52 234 GLN E C 1
ATOM 8888 O O . GLN E 1 234 ? 124.094 7.889 165.722 1.00 72.07 234 GLN E O 1
ATOM 8894 N N . ALA E 1 235 ? 122.147 8.862 166.349 1.00 67.43 235 ALA E N 1
ATOM 8895 C CA . ALA E 1 235 ? 122.439 10.141 165.703 1.00 70.35 235 ALA E CA 1
ATOM 8896 C C . ALA E 1 235 ? 123.465 10.980 166.511 1.00 73.21 235 ALA E C 1
ATOM 8897 O O . ALA E 1 235 ? 124.256 11.700 165.936 1.00 76.52 235 ALA E O 1
ATOM 8899 N N . ARG E 1 236 ? 123.448 10.860 167.840 1.00 72.77 236 ARG E N 1
ATOM 8900 C CA . ARG E 1 236 ? 124.409 11.544 168.720 1.00 75.17 236 ARG E CA 1
ATOM 8901 C C . ARG E 1 236 ? 125.603 10.645 169.072 1.00 77.85 236 ARG E C 1
ATOM 8902 O O . ARG E 1 236 ? 125.528 9.869 170.044 1.00 76.55 236 ARG E O 1
ATOM 8904 N N . MET F 1 1 ? 62.066 -25.576 168.425 1.00 52.78 1 MET F N 1
ATOM 8905 C CA . MET F 1 1 ? 62.624 -24.912 169.630 1.00 51.22 1 MET F CA 1
ATOM 8906 C C . MET F 1 1 ? 62.606 -23.387 169.571 1.00 48.60 1 MET F C 1
ATOM 8907 O O . MET F 1 1 ? 63.121 -22.723 170.485 1.00 47.43 1 MET F O 1
ATOM 8912 N N . VAL F 1 2 ? 62.087 -22.832 168.486 1.00 48.18 2 VAL F N 1
ATOM 8913 C CA . VAL F 1 2 ? 61.890 -21.384 168.386 1.00 46.84 2 VAL F CA 1
ATOM 8914 C C . VAL F 1 2 ? 60.557 -21.179 167.689 1.00 48.52 2 VAL F C 1
ATOM 8915 O O . VAL F 1 2 ? 60.106 -22.059 166.962 1.00 49.39 2 VAL F O 1
ATOM 8919 N N . PHE F 1 3 ? 59.910 -20.039 167.902 1.00 48.78 3 PHE F N 1
ATOM 8920 C CA . PHE F 1 3 ? 58.880 -19.639 166.944 1.00 50.38 3 PHE F CA 1
ATOM 8921 C C . PHE F 1 3 ? 59.233 -18.344 166.258 1.00 48.24 3 PHE F C 1
ATOM 8922 O O . PHE F 1 3 ? 59.991 -17.534 166.764 1.00 46.56 3 PHE F O 1
ATOM 8930 N N . GLU F 1 4 ? 58.729 -18.234 165.045 1.00 49.06 4 GLU F N 1
ATOM 8931 C CA . GLU F 1 4 ? 59.082 -17.180 164.143 1.00 48.32 4 GLU F CA 1
ATOM 8932 C C . GLU F 1 4 ? 57.803 -16.462 163.803 1.00 49.53 4 GLU F C 1
ATOM 8933 O O . GLU F 1 4 ? 56.832 -17.079 163.336 1.00 51.94 4 GLU F O 1
ATOM 8939 N N . GLU F 1 5 ? 57.801 -15.157 164.052 1.00 48.68 5 GLU F N 1
ATOM 8940 C CA . GLU F 1 5 ? 56.626 -14.327 163.821 1.00 49.96 5 GLU F CA 1
ATOM 8941 C C . GLU F 1 5 ? 57.088 -13.072 163.111 1.00 48.59 5 GLU F C 1
ATOM 8942 O O . GLU F 1 5 ? 58.288 -12.746 163.099 1.00 46.64 5 GLU F O 1
ATOM 8948 N N . ASN F 1 6 ? 56.138 -12.372 162.511 1.00 49.86 6 ASN F N 1
ATOM 8949 C CA . ASN F 1 6 ? 56.448 -11.198 161.733 1.00 49.45 6 ASN F CA 1
ATOM 8950 C C . ASN F 1 6 ? 55.626 -10.020 162.196 1.00 50.07 6 ASN F C 1
ATOM 8951 O O . ASN F 1 6 ? 54.431 -10.147 162.382 1.00 51.45 6 ASN F O 1
ATOM 8956 N N . SER F 1 7 ? 56.300 -8.888 162.400 1.00 48.78 7 SER F N 1
ATOM 8957 C CA . SER F 1 7 ? 55.633 -7.585 162.491 1.00 49.78 7 SER F CA 1
ATOM 8958 C C . SER F 1 7 ? 56.081 -6.876 161.228 1.00 49.45 7 SER F C 1
ATOM 8959 O O . SER F 1 7 ? 57.094 -6.172 161.231 1.00 48.23 7 SER F O 1
ATOM 8962 N N . ASP F 1 8 ? 55.330 -7.097 160.161 1.00 51.17 8 ASP F N 1
ATOM 8963 C CA . ASP F 1 8 ? 55.686 -6.698 158.797 1.00 51.67 8 ASP F CA 1
ATOM 8964 C C . ASP F 1 8 ? 57.097 -7.104 158.397 1.00 49.46 8 ASP F C 1
ATOM 8965 O O . ASP F 1 8 ? 57.389 -8.289 158.264 1.00 49.25 8 ASP F O 1
ATOM 8970 N N . GLU F 1 9 ? 57.980 -6.126 158.211 1.00 48.29 9 GLU F N 1
ATOM 8971 C CA . GLU F 1 9 ? 59.332 -6.407 157.740 1.00 46.58 9 GLU F CA 1
ATOM 8972 C C . GLU F 1 9 ? 60.252 -6.918 158.849 1.00 44.10 9 GLU F C 1
ATOM 8973 O O . GLU F 1 9 ? 61.399 -7.290 158.580 1.00 42.17 9 GLU F O 1
ATOM 8979 N N . VAL F 1 10 ? 59.745 -6.926 160.087 1.00 43.89 10 VAL F N 1
ATOM 8980 C CA . VAL F 1 10 ? 60.538 -7.354 161.238 1.00 41.97 10 VAL F CA 1
ATOM 8981 C C . VAL F 1 10 ? 60.219 -8.791 161.586 1.00 42.22 10 VAL F C 1
ATOM 8982 O O . VAL F 1 10 ? 59.077 -9.110 161.878 1.00 44.08 10 VAL F O 1
ATOM 8986 N N . ARG F 1 11 ? 61.247 -9.637 161.533 1.00 41.39 11 ARG F N 1
ATOM 8987 C CA . ARG F 1 11 ? 61.179 -11.040 161.952 1.00 41.48 11 ARG F CA 1
ATOM 8988 C C . ARG F 1 11 ? 61.454 -11.161 163.446 1.00 40.29 11 ARG F C 1
ATOM 8989 O O . ARG F 1 11 ? 62.489 -10.711 163.935 1.00 38.11 11 ARG F O 1
ATOM 8997 N N . VAL F 1 12 ? 60.503 -11.741 164.175 1.00 41.75 12 VAL F N 1
ATOM 8998 C CA . VAL F 1 12 ? 60.660 -11.943 165.609 1.00 41.37 12 VAL F CA 1
ATOM 8999 C C . VAL F 1 12 ? 60.855 -13.420 165.896 1.00 41.32 12 VAL F C 1
ATOM 9000 O O . VAL F 1 12 ? 59.978 -14.244 165.608 1.00 43.02 12 VAL F O 1
ATOM 9004 N N . ILE F 1 13 ? 62.021 -13.743 166.442 1.00 39.73 13 ILE F N 1
ATOM 9005 C CA . ILE F 1 13 ? 62.400 -15.110 166.779 1.00 40.14 13 ILE F CA 1
ATOM 9006 C C . ILE F 1 13 ? 62.344 -15.264 168.289 1.00 40.34 13 ILE F C 1
ATOM 9007 O O . ILE F 1 13 ? 63.094 -14.618 169.013 1.00 38.95 13 ILE F O 1
ATOM 9012 N N . THR F 1 14 ? 61.442 -16.113 168.752 1.00 41.92 14 THR F N 1
ATOM 9013 C CA . THR F 1 14 ? 61.282 -16.331 170.170 1.00 42.77 14 THR F CA 1
ATOM 9014 C C . THR F 1 14 ? 61.841 -17.689 170.533 1.00 43.06 14 THR F C 1
ATOM 9015 O O . THR F 1 14 ? 61.440 -18.701 169.965 1.00 43.62 14 THR F O 1
ATOM 9019 N N . LEU F 1 15 ? 62.785 -17.701 171.467 1.00 42.19 15 LEU F N 1
ATOM 9020 C CA . LEU F 1 15 ? 63.374 -18.937 171.914 1.00 42.81 15 LEU F CA 1
ATOM 9021 C C . LEU F 1 15 ? 62.324 -19.735 172.718 1.00 44.87 15 LEU F C 1
ATOM 9022 O O . LEU F 1 15 ? 61.625 -19.220 173.606 1.00 45.01 15 LEU F O 1
ATOM 9027 N N . ASP F 1 16 ? 62.233 -21.015 172.398 1.00 46.00 16 ASP F N 1
ATOM 9028 C CA . ASP F 1 16 ? 61.171 -21.837 172.925 1.00 48.17 16 ASP F CA 1
ATOM 9029 C C . ASP F 1 16 ? 61.676 -23.215 173.374 1.00 49.09 16 ASP F C 1
ATOM 9030 O O . ASP F 1 16 ? 61.049 -24.232 173.096 1.00 50.45 16 ASP F O 1
ATOM 9035 N N . HIS F 1 17 ? 62.794 -23.233 174.096 1.00 47.62 17 HIS F N 1
ATOM 9036 C CA . HIS F 1 17 ? 63.237 -24.450 174.773 1.00 48.53 17 HIS F CA 1
ATOM 9037 C C . HIS F 1 17 ? 62.096 -24.946 175.707 1.00 51.13 17 HIS F C 1
ATOM 9038 O O . HIS F 1 17 ? 61.319 -24.160 176.235 1.00 50.80 17 HIS F O 1
ATOM 9045 N N . PRO F 1 18 ? 61.945 -26.261 175.867 1.00 53.49 18 PRO F N 1
ATOM 9046 C CA . PRO F 1 18 ? 61.069 -26.702 176.958 1.00 56.23 18 PRO F CA 1
ATOM 9047 C C . PRO F 1 18 ? 61.334 -26.068 178.343 1.00 55.92 18 PRO F C 1
ATOM 9048 O O . PRO F 1 18 ? 60.376 -25.787 179.063 1.00 57.41 18 PRO F O 1
ATOM 9052 N N . ASN F 1 19 ? 62.589 -25.853 178.716 1.00 54.29 19 ASN F N 1
ATOM 9053 C CA . ASN F 1 19 ? 62.904 -25.127 179.937 1.00 54.09 19 ASN F CA 1
ATOM 9054 C C . ASN F 1 19 ? 62.771 -23.606 179.735 1.00 52.12 19 ASN F C 1
ATOM 9055 O O . ASN F 1 19 ? 63.220 -23.045 178.726 1.00 49.95 19 ASN F O 1
ATOM 9060 N N . LYS F 1 20 ? 62.151 -22.948 180.714 1.00 52.97 20 LYS F N 1
ATOM 9061 C CA . LYS F 1 20 ? 61.789 -21.541 180.579 1.00 52.15 20 LYS F CA 1
ATOM 9062 C C . LYS F 1 20 ? 62.995 -20.629 180.485 1.00 49.18 20 LYS F C 1
ATOM 9063 O O . LYS F 1 20 ? 62.852 -19.505 180.019 1.00 48.36 20 LYS F O 1
ATOM 9069 N N . HIS F 1 21 ? 64.177 -21.114 180.903 1.00 48.50 21 HIS F N 1
ATOM 9070 C CA . HIS F 1 21 ? 65.400 -20.292 180.911 1.00 46.06 21 HIS F CA 1
ATOM 9071 C C . HIS F 1 21 ? 66.197 -20.391 179.604 1.00 43.73 21 HIS F C 1
ATOM 9072 O O . HIS F 1 21 ? 67.266 -19.825 179.478 1.00 40.88 21 HIS F O 1
ATOM 9079 N N . ASN F 1 22 ? 65.665 -21.132 178.639 1.00 44.50 22 ASN F N 1
ATOM 9080 C CA . ASN F 1 22 ? 66.257 -21.209 177.301 1.00 42.89 22 ASN F CA 1
ATOM 9081 C C . ASN F 1 22 ? 67.729 -21.570 177.322 1.00 41.44 22 ASN F C 1
ATOM 9082 O O . ASN F 1 22 ? 68.535 -20.880 176.720 1.00 39.50 22 ASN F O 1
ATOM 9087 N N . PRO F 1 23 ? 68.079 -22.668 178.015 1.00 42.86 23 PRO F N 1
ATOM 9088 C CA . PRO F 1 23 ? 69.458 -23.122 178.001 1.00 42.11 23 PRO F CA 1
ATOM 9089 C C . PRO F 1 23 ? 69.882 -23.485 176.587 1.00 41.44 23 PRO F C 1
ATOM 9090 O O . PRO F 1 23 ? 69.080 -24.004 175.828 1.00 41.65 23 PRO F O 1
ATOM 9094 N N . PHE F 1 24 ? 71.122 -23.161 176.225 1.00 40.38 24 PHE F N 1
ATOM 9095 C CA . PHE F 1 24 ? 71.626 -23.496 174.903 1.00 39.72 24 PHE F CA 1
ATOM 9096 C C . PHE F 1 24 ? 72.042 -24.924 174.814 1.00 41.46 24 PHE F C 1
ATOM 9097 O O . PHE F 1 24 ? 73.220 -25.235 174.958 1.00 41.96 24 PHE F O 1
ATOM 9105 N N . SER F 1 25 ? 71.052 -25.780 174.580 1.00 43.01 25 SER F N 1
ATOM 9106 C CA . SER F 1 25 ? 71.274 -27.158 174.169 1.00 44.42 25 SER F CA 1
ATOM 9107 C C . SER F 1 25 ? 71.585 -27.131 172.685 1.00 43.75 25 SER F C 1
ATOM 9108 O O . SER F 1 25 ? 71.438 -26.076 172.013 1.00 41.94 25 SER F O 1
ATOM 9111 N N . ARG F 1 26 ? 71.985 -28.276 172.158 1.00 45.26 26 ARG F N 1
ATOM 9112 C CA . ARG F 1 26 ? 72.482 -28.297 170.801 1.00 45.72 26 ARG F CA 1
ATOM 9113 C C . ARG F 1 26 ? 71.296 -28.112 169.857 1.00 45.59 26 ARG F C 1
ATOM 9114 O O . ARG F 1 26 ? 71.416 -27.505 168.781 1.00 44.31 26 ARG F O 1
ATOM 9122 N N . THR F 1 27 ? 70.145 -28.611 170.298 1.00 46.64 27 THR F N 1
ATOM 9123 C CA . THR F 1 27 ? 68.910 -28.391 169.606 1.00 47.27 27 THR F CA 1
ATOM 9124 C C . THR F 1 27 ? 68.549 -26.896 169.517 1.00 45.25 27 THR F C 1
ATOM 9125 O O . THR F 1 27 ? 68.215 -26.398 168.431 1.00 45.19 27 THR F O 1
ATOM 9129 N N . LEU F 1 28 ? 68.588 -26.181 170.637 1.00 43.71 28 LEU F N 1
ATOM 9130 C CA . LEU F 1 28 ? 68.230 -24.755 170.594 1.00 42.56 28 LEU F CA 1
ATOM 9131 C C . LEU F 1 28 ? 69.206 -23.966 169.725 1.00 40.99 28 LEU F C 1
ATOM 9132 O O . LEU F 1 28 ? 68.799 -23.069 168.973 1.00 40.86 28 LEU F O 1
ATOM 9137 N N . GLU F 1 29 ? 70.496 -24.275 169.837 1.00 40.34 29 GLU F N 1
ATOM 9138 C CA . GLU F 1 29 ? 71.509 -23.635 168.990 1.00 38.70 29 GLU F CA 1
ATOM 9139 C C . GLU F 1 29 ? 71.171 -23.821 167.521 1.00 38.97 29 GLU F C 1
ATOM 9140 O O . GLU F 1 29 ? 71.163 -22.886 166.758 1.00 37.59 29 GLU F O 1
ATOM 9146 N N . THR F 1 30 ? 70.890 -25.052 167.129 1.00 41.19 30 THR F N 1
ATOM 9147 C CA . THR F 1 30 ? 70.591 -25.354 165.724 1.00 42.33 30 THR F CA 1
ATOM 9148 C C . THR F 1 30 ? 69.329 -24.614 165.227 1.00 42.70 30 THR F C 1
ATOM 9149 O O . THR F 1 30 ? 69.341 -24.034 164.135 1.00 42.57 30 THR F O 1
ATOM 9153 N N . SER F 1 31 ? 68.259 -24.613 166.026 1.00 43.23 31 SER F N 1
ATOM 9154 C CA . SER F 1 31 ? 67.027 -23.890 165.672 1.00 43.58 31 SER F CA 1
ATOM 9155 C C . SER F 1 31 ? 67.294 -22.412 165.487 1.00 41.30 31 SER F C 1
ATOM 9156 O O . SER F 1 31 ? 66.823 -21.797 164.516 1.00 41.10 31 SER F O 1
ATOM 9159 N N . VAL F 1 32 ? 68.033 -21.845 166.434 1.00 39.81 32 VAL F N 1
ATOM 9160 C CA . VAL F 1 32 ? 68.324 -20.417 166.410 1.00 37.87 32 VAL F CA 1
ATOM 9161 C C . VAL F 1 32 ? 69.145 -20.078 165.185 1.00 37.23 32 VAL F C 1
ATOM 9162 O O . VAL F 1 32 ? 68.808 -19.151 164.446 1.00 36.64 32 VAL F O 1
ATOM 9166 N N . LYS F 1 33 ? 70.212 -20.835 164.955 1.00 37.30 33 LYS F N 1
ATOM 9167 C CA . LYS F 1 33 ? 71.089 -20.576 163.820 1.00 36.65 33 LYS F CA 1
ATOM 9168 C C . LYS F 1 33 ? 70.282 -20.686 162.525 1.00 38.03 33 LYS F C 1
ATOM 9169 O O . LYS F 1 33 ? 70.377 -19.808 161.673 1.00 37.89 33 LYS F O 1
ATOM 9175 N N . ASP F 1 34 ? 69.477 -21.744 162.399 1.00 40.10 34 ASP F N 1
ATOM 9176 C CA . ASP F 1 34 ? 68.647 -21.957 161.206 1.00 41.82 34 ASP F CA 1
ATOM 9177 C C . ASP F 1 34 ? 67.630 -20.844 160.997 1.00 41.71 34 ASP F C 1
ATOM 9178 O O . ASP F 1 34 ? 67.380 -20.463 159.853 1.00 42.87 34 ASP F O 1
ATOM 9183 N N . ALA F 1 35 ? 67.021 -20.360 162.079 1.00 40.85 35 ALA F N 1
ATOM 9184 C CA . ALA F 1 35 ? 66.045 -19.266 162.012 1.00 40.89 35 ALA F CA 1
ATOM 9185 C C . ALA F 1 35 ? 66.700 -17.965 161.524 1.00 39.57 35 ALA F C 1
ATOM 9186 O O . ALA F 1 35 ? 66.157 -17.249 160.695 1.00 40.60 35 ALA F O 1
ATOM 9188 N N . LEU F 1 36 ? 67.883 -17.687 162.046 1.00 38.14 36 LEU F N 1
ATOM 9189 C CA . LEU F 1 36 ? 68.693 -16.532 161.655 1.00 37.05 36 LEU F CA 1
ATOM 9190 C C . LEU F 1 36 ? 69.111 -16.585 160.173 1.00 37.55 36 LEU F C 1
ATOM 9191 O O . LEU F 1 36 ? 69.125 -15.561 159.477 1.00 37.45 36 LEU F O 1
ATOM 9196 N N . ALA F 1 37 ? 69.475 -17.774 159.700 1.00 38.48 37 ALA F N 1
ATOM 9197 C CA . ALA F 1 37 ? 69.884 -17.919 158.312 1.00 39.33 37 ALA F CA 1
ATOM 9198 C C . ALA F 1 37 ? 68.705 -17.697 157.384 1.00 41.15 37 ALA F C 1
ATOM 9199 O O . ALA F 1 37 ? 68.899 -17.092 156.314 1.00 41.71 37 ALA F O 1
ATOM 9201 N N . ARG F 1 38 ? 67.506 -18.180 157.781 1.00 41.84 38 ARG F N 1
ATOM 9202 C CA . ARG F 1 38 ? 66.274 -17.941 157.036 1.00 43.27 38 ARG F CA 1
ATOM 9203 C C . ARG F 1 38 ? 65.910 -16.456 157.014 1.00 42.45 38 ARG F C 1
ATOM 9204 O O . ARG F 1 38 ? 65.561 -15.908 155.964 1.00 43.47 38 ARG F O 1
ATOM 9212 N N . ALA F 1 39 ? 65.996 -15.809 158.166 1.00 40.78 39 ALA F N 1
ATOM 9213 C CA . ALA F 1 39 ? 65.746 -14.372 158.257 1.00 40.29 39 ALA F CA 1
ATOM 9214 C C . ALA F 1 39 ? 66.680 -13.569 157.342 1.00 39.84 39 ALA F C 1
ATOM 9215 O O . ALA F 1 39 ? 66.278 -12.571 156.727 1.00 40.88 39 ALA F O 1
ATOM 9217 N N . ASN F 1 40 ? 67.931 -13.990 157.285 1.00 38.97 40 ASN F N 1
ATOM 9218 C CA . ASN F 1 40 ? 68.938 -13.298 156.503 1.00 38.76 40 ASN F CA 1
ATOM 9219 C C . ASN F 1 40 ? 68.751 -13.460 154.979 1.00 40.41 40 ASN F C 1
ATOM 9220 O O . ASN F 1 40 ? 69.072 -12.532 154.200 1.00 39.86 40 ASN F O 1
ATOM 9225 N N . ALA F 1 41 ? 68.208 -14.624 154.581 1.00 41.49 41 ALA F N 1
ATOM 9226 C CA . ALA F 1 41 ? 67.977 -14.954 153.176 1.00 43.38 41 ALA F CA 1
ATOM 9227 C C . ALA F 1 41 ? 66.641 -14.482 152.669 1.00 44.83 41 ALA F C 1
ATOM 9228 O O . ALA F 1 41 ? 66.470 -14.312 151.471 1.00 46.45 41 ALA F O 1
ATOM 9230 N N . ASP F 1 42 ? 65.697 -14.275 153.581 1.00 44.70 42 ASP F N 1
ATOM 9231 C CA . ASP F 1 42 ? 64.346 -13.871 153.234 1.00 46.18 42 ASP F CA 1
ATOM 9232 C C . ASP F 1 42 ? 64.316 -12.381 152.970 1.00 45.99 42 ASP F C 1
ATOM 9233 O O . ASP F 1 42 ? 64.577 -11.593 153.869 1.00 44.24 42 ASP F O 1
ATOM 9238 N N . ASP F 1 43 ? 64.010 -12.001 151.729 1.00 47.94 43 ASP F N 1
ATOM 9239 C CA . ASP F 1 43 ? 64.065 -10.578 151.313 1.00 48.40 43 ASP F CA 1
ATOM 9240 C C . ASP F 1 43 ? 62.905 -9.751 151.868 1.00 48.25 43 ASP F C 1
ATOM 9241 O O . ASP F 1 43 ? 62.958 -8.541 151.905 1.00 48.19 43 ASP F O 1
ATOM 9246 N N . SER F 1 44 ? 61.877 -10.425 152.354 1.00 48.84 44 SER F N 1
ATOM 9247 C CA . SER F 1 44 ? 60.757 -9.762 153.013 1.00 49.18 44 SER F CA 1
ATOM 9248 C C . SER F 1 44 ? 61.103 -9.324 154.433 1.00 46.98 44 SER F C 1
ATOM 9249 O O . SER F 1 44 ? 60.348 -8.584 155.056 1.00 47.90 44 SER F O 1
ATOM 9252 N N . VAL F 1 45 ? 62.226 -9.805 154.944 1.00 45.15 45 VAL F N 1
ATOM 9253 C CA . VAL F 1 45 ? 62.676 -9.494 156.284 1.00 42.97 45 VAL F CA 1
ATOM 9254 C C . VAL F 1 45 ? 63.716 -8.399 156.168 1.00 42.15 45 VAL F C 1
ATOM 9255 O O . VAL F 1 45 ? 64.646 -8.538 155.386 1.00 41.67 45 VAL F O 1
ATOM 9259 N N . ARG F 1 46 ? 63.537 -7.313 156.919 1.00 41.81 46 ARG F N 1
ATOM 9260 C CA . ARG F 1 46 ? 64.478 -6.197 156.905 1.00 41.54 46 ARG F CA 1
ATOM 9261 C C . ARG F 1 46 ? 65.174 -5.947 158.263 1.00 39.07 46 ARG F C 1
ATOM 9262 O O . ARG F 1 46 ? 66.098 -5.161 158.359 1.00 38.01 46 ARG F O 1
ATOM 9270 N N . ALA F 1 47 ? 64.695 -6.598 159.308 1.00 38.44 47 ALA F N 1
ATOM 9271 C CA . ALA F 1 47 ? 65.319 -6.532 160.618 1.00 36.54 47 ALA F CA 1
ATOM 9272 C C . ALA F 1 47 ? 64.869 -7.759 161.417 1.00 36.55 47 ALA F C 1
ATOM 9273 O O . ALA F 1 47 ? 63.867 -8.423 161.093 1.00 37.18 47 ALA F O 1
ATOM 9275 N N . VAL F 1 48 ? 65.620 -8.048 162.471 1.00 35.37 48 VAL F N 1
ATOM 9276 C CA . VAL F 1 48 ? 65.396 -9.259 163.249 1.00 35.59 48 VAL F CA 1
ATOM 9277 C C . VAL F 1 48 ? 65.455 -8.943 164.728 1.00 34.89 48 VAL F C 1
ATOM 9278 O O . VAL F 1 48 ? 66.371 -8.265 165.161 1.00 33.73 48 VAL F O 1
ATOM 9282 N N . VAL F 1 49 ? 64.472 -9.456 165.477 1.00 35.95 49 VAL F N 1
ATOM 9283 C CA . VAL F 1 49 ? 64.431 -9.401 166.940 1.00 35.30 49 VAL F CA 1
ATOM 9284 C C . VAL F 1 49 ? 64.515 -10.834 167.461 1.00 35.41 49 VAL F C 1
ATOM 9285 O O . VAL F 1 49 ? 63.814 -11.716 166.966 1.00 35.52 49 VAL F O 1
ATOM 9289 N N . VAL F 1 50 ? 65.379 -11.044 168.449 1.00 34.49 50 VAL F N 1
ATOM 9290 C CA . VAL F 1 50 ? 65.448 -12.292 169.197 1.00 34.94 50 VAL F CA 1
ATOM 9291 C C . VAL F 1 50 ? 65.064 -12.031 170.665 1.00 35.20 50 VAL F C 1
ATOM 9292 O O . VAL F 1 50 ? 65.614 -11.137 171.301 1.00 34.50 50 VAL F O 1
ATOM 9296 N N . TYR F 1 51 ? 64.134 -12.846 171.172 1.00 36.80 51 TYR F N 1
ATOM 9297 C CA . TYR F 1 51 ? 63.485 -12.677 172.463 1.00 37.34 51 TYR F CA 1
ATOM 9298 C C . TYR F 1 51 ? 63.345 -14.040 173.104 1.00 38.78 51 TYR F C 1
ATOM 9299 O O . TYR F 1 51 ? 63.024 -15.048 172.435 1.00 39.57 51 TYR F O 1
ATOM 9308 N N . GLY F 1 52 ? 63.594 -14.102 174.407 1.00 39.19 52 GLY F N 1
ATOM 9309 C CA . GLY F 1 52 ? 63.416 -15.368 175.138 1.00 40.52 52 GLY F CA 1
ATOM 9310 C C . GLY F 1 52 ? 61.963 -15.770 175.354 1.00 42.70 52 GLY F C 1
ATOM 9311 O O . GLY F 1 52 ? 61.667 -16.918 175.710 1.00 44.27 52 GLY F O 1
ATOM 9312 N N . GLY F 1 53 ? 61.042 -14.832 175.158 1.00 43.28 53 GLY F N 1
ATOM 9313 C CA . GLY F 1 53 ? 59.612 -15.067 175.410 1.00 45.56 53 GLY F CA 1
ATOM 9314 C C . GLY F 1 53 ? 59.123 -14.459 176.719 1.00 46.58 53 GLY F C 1
ATOM 9315 O O . GLY F 1 53 ? 59.904 -14.154 177.601 1.00 45.09 53 GLY F O 1
ATOM 9316 N N . ALA F 1 54 ? 57.817 -14.288 176.843 1.00 49.03 54 ALA F N 1
ATOM 9317 C CA . ALA F 1 54 ? 57.242 -13.718 178.068 1.00 50.97 54 ALA F CA 1
ATOM 9318 C C . ALA F 1 54 ? 57.382 -14.665 179.293 1.00 52.48 54 ALA F C 1
ATOM 9319 O O . ALA F 1 54 ? 57.077 -15.865 179.226 1.00 53.65 54 ALA F O 1
ATOM 9321 N N . GLU F 1 55 ? 57.842 -14.088 180.401 1.00 52.39 55 GLU F N 1
ATOM 9322 C CA . GLU F 1 55 ? 58.085 -14.791 181.652 1.00 53.79 55 GLU F CA 1
ATOM 9323 C C . GLU F 1 55 ? 59.082 -15.954 181.472 1.00 52.77 55 GLU F C 1
ATOM 9324 O O . GLU F 1 55 ? 58.959 -17.007 182.131 1.00 54.64 55 GLU F O 1
ATOM 9330 N N . ARG F 1 56 ? 60.060 -15.731 180.576 1.00 49.75 56 ARG F N 1
ATOM 9331 C CA . ARG F 1 56 ? 61.154 -16.648 180.303 1.00 48.11 56 ARG F CA 1
ATOM 9332 C C . ARG F 1 56 ? 62.448 -15.859 180.351 1.00 45.95 56 ARG F C 1
ATOM 9333 O O . ARG F 1 56 ? 62.434 -14.606 180.309 1.00 45.61 56 ARG F O 1
ATOM 9341 N N . SER F 1 57 ? 63.575 -16.568 180.417 1.00 44.67 57 SER F N 1
ATOM 9342 C CA . SER F 1 57 ? 64.886 -15.924 180.325 1.00 41.82 57 SER F CA 1
ATOM 9343 C C . SER F 1 57 ? 65.338 -15.879 178.882 1.00 40.50 57 SER F C 1
ATOM 9344 O O . SER F 1 57 ? 64.978 -16.752 178.079 1.00 40.98 57 SER F O 1
ATOM 9347 N N . PHE F 1 58 ? 66.138 -14.867 178.557 1.00 38.66 58 PHE F N 1
ATOM 9348 C CA . PHE F 1 58 ? 66.780 -14.760 177.250 1.00 37.35 58 PHE F CA 1
ATOM 9349 C C . PHE F 1 58 ? 67.613 -16.035 177.006 1.00 37.26 58 PHE F C 1
ATOM 9350 O O . PHE F 1 58 ? 67.380 -16.746 176.026 1.00 37.50 58 PHE F O 1
ATOM 9358 N N . SER F 1 59 ? 68.564 -16.313 177.900 1.00 36.66 59 SER F N 1
ATOM 9359 C CA . SER F 1 59 ? 69.222 -17.617 177.964 1.00 37.05 59 SER F CA 1
ATOM 9360 C C . SER F 1 59 ? 70.083 -17.735 179.206 1.00 37.08 59 SER F C 1
ATOM 9361 O O . SER F 1 59 ? 70.985 -16.935 179.415 1.00 35.63 59 SER F O 1
ATOM 9364 N N . ALA F 1 60 ? 69.803 -18.742 180.016 1.00 38.88 60 ALA F N 1
ATOM 9365 C CA . ALA F 1 60 ? 70.674 -19.136 181.107 1.00 39.54 60 ALA F CA 1
ATOM 9366 C C . ALA F 1 60 ? 72.008 -19.706 180.592 1.00 38.67 60 ALA F C 1
ATOM 9367 O O . ALA F 1 60 ? 72.881 -20.047 181.392 1.00 39.33 60 ALA F O 1
ATOM 9369 N N . GLY F 1 61 ? 72.153 -19.833 179.270 1.00 38.09 61 GLY F N 1
ATOM 9370 C CA . GLY F 1 61 ? 73.428 -20.217 178.639 1.00 36.98 61 GLY F CA 1
ATOM 9371 C C . GLY F 1 61 ? 73.538 -21.723 178.483 1.00 38.77 61 GLY F C 1
ATOM 9372 O O . GLY F 1 61 ? 72.523 -22.426 178.505 1.00 40.29 61 GLY F O 1
ATOM 9373 N N . GLY F 1 62 ? 74.774 -22.212 178.357 1.00 39.58 62 GLY F N 1
ATOM 9374 C CA . GLY F 1 62 ? 75.051 -23.643 178.311 1.00 42.18 62 GLY F CA 1
ATOM 9375 C C . GLY F 1 62 ? 75.002 -24.285 179.680 1.00 45.48 62 GLY F C 1
ATOM 9376 O O . GLY F 1 62 ? 75.264 -23.645 180.713 1.00 45.18 62 GLY F O 1
ATOM 9377 N N . ASP F 1 63 ? 74.683 -25.568 179.678 1.00 49.89 63 ASP F N 1
ATOM 9378 C CA . ASP F 1 63 ? 74.668 -26.350 180.900 1.00 54.47 63 ASP F CA 1
ATOM 9379 C C . ASP F 1 63 ? 76.089 -26.576 181.496 1.00 55.55 63 ASP F C 1
ATOM 9380 O O . ASP F 1 63 ? 76.929 -27.319 180.914 1.00 56.18 63 ASP F O 1
ATOM 9385 N N . PHE F 1 64 ? 76.338 -25.951 182.661 1.00 57.04 64 PHE F N 1
ATOM 9386 C CA . PHE F 1 64 ? 77.657 -26.000 183.341 1.00 57.76 64 PHE F CA 1
ATOM 9387 C C . PHE F 1 64 ? 77.989 -27.404 183.828 1.00 61.52 64 PHE F C 1
ATOM 9388 O O . PHE F 1 64 ? 79.149 -27.815 183.782 1.00 61.75 64 PHE F O 1
ATOM 9396 N N . ASN F 1 65 ? 76.995 -28.138 184.312 1.00 65.08 65 ASN F N 1
ATOM 9397 C CA . ASN F 1 65 ? 77.246 -29.533 184.641 1.00 68.85 65 ASN F CA 1
ATOM 9398 C C . ASN F 1 65 ? 77.861 -30.237 183.444 1.00 69.18 65 ASN F C 1
ATOM 9399 O O . ASN F 1 65 ? 78.813 -30.994 183.590 1.00 69.80 65 ASN F O 1
ATOM 9404 N N . GLU F 1 66 ? 77.319 -29.966 182.258 1.00 69.15 66 GLU F N 1
ATOM 9405 C CA . GLU F 1 66 ? 77.782 -30.641 181.043 1.00 70.16 66 GLU F CA 1
ATOM 9406 C C . GLU F 1 66 ? 79.114 -30.106 180.531 1.00 67.83 66 GLU F C 1
ATOM 9407 O O . GLU F 1 66 ? 79.892 -30.851 179.946 1.00 68.55 66 GLU F O 1
ATOM 9413 N N . VAL F 1 67 ? 79.395 -28.832 180.763 1.00 65.72 67 VAL F N 1
ATOM 9414 C CA . VAL F 1 67 ? 80.736 -28.330 180.474 1.00 64.20 67 VAL F CA 1
ATOM 9415 C C . VAL F 1 67 ? 81.745 -29.067 181.369 1.00 65.61 67 VAL F C 1
ATOM 9416 O O . VAL F 1 67 ? 82.790 -29.520 180.895 1.00 65.97 67 VAL F O 1
ATOM 9420 N N . LYS F 1 68 ? 81.421 -29.205 182.654 1.00 66.45 68 LYS F N 1
ATOM 9421 C CA . LYS F 1 68 ? 82.289 -29.929 183.592 1.00 67.64 68 LYS F CA 1
ATOM 9422 C C . LYS F 1 68 ? 82.531 -31.395 183.206 1.00 69.29 68 LYS F C 1
ATOM 9423 O O . LYS F 1 68 ? 83.625 -31.904 183.427 1.00 69.81 68 LYS F O 1
ATOM 9429 N N . GLN F 1 69 ? 81.523 -32.066 182.639 1.00 69.65 69 GLN F N 1
ATOM 9430 C CA . GLN F 1 69 ? 81.672 -33.462 182.189 1.00 71.31 69 GLN F CA 1
ATOM 9431 C C . GLN F 1 69 ? 82.568 -33.606 180.934 1.00 69.96 69 GLN F C 1
ATOM 9432 O O . GLN F 1 69 ? 83.046 -34.699 180.636 1.00 71.93 69 GLN F O 1
ATOM 9434 N N . LEU F 1 70 ? 82.804 -32.516 180.207 1.00 66.66 70 LEU F N 1
ATOM 9435 C CA . LEU F 1 70 ? 83.723 -32.540 179.069 1.00 65.72 70 LEU F CA 1
ATOM 9436 C C . LEU F 1 70 ? 85.139 -32.847 179.567 1.00 65.54 70 LEU F C 1
ATOM 9437 O O . LEU F 1 70 ? 85.710 -32.078 180.333 1.00 64.98 70 LEU F O 1
ATOM 9442 N N . SER F 1 71 ? 85.709 -33.970 179.139 1.00 66.16 71 SER F N 1
ATOM 9443 C CA . SER F 1 71 ? 86.980 -34.430 179.702 1.00 66.23 71 SER F CA 1
ATOM 9444 C C . SER F 1 71 ? 87.864 -35.004 178.623 1.00 65.48 71 SER F C 1
ATOM 9445 O O . SER F 1 71 ? 88.659 -35.914 178.873 1.00 68.47 71 SER F O 1
ATOM 9448 N N . ARG F 1 72 ? 87.719 -34.472 177.420 1.00 61.81 72 ARG F N 1
ATOM 9449 C CA . ARG F 1 72 ? 88.312 -35.056 176.244 1.00 60.69 72 ARG F CA 1
ATOM 9450 C C . ARG F 1 72 ? 88.453 -33.963 175.226 1.00 57.29 72 ARG F C 1
ATOM 9451 O O . ARG F 1 72 ? 87.470 -33.333 174.858 1.00 55.03 72 ARG F O 1
ATOM 9459 N N . SER F 1 73 ? 89.677 -33.739 174.766 1.00 56.00 73 SER F N 1
ATOM 9460 C CA . SER F 1 73 ? 89.968 -32.608 173.875 1.00 52.80 73 SER F CA 1
ATOM 9461 C C . SER F 1 73 ? 89.009 -32.507 172.664 1.00 51.02 73 SER F C 1
ATOM 9462 O O . SER F 1 73 ? 88.647 -31.418 172.238 1.00 48.76 73 SER F O 1
ATOM 9465 N N . GLU F 1 74 ? 88.598 -33.653 172.147 1.00 52.48 74 GLU F N 1
ATOM 9466 C CA . GLU F 1 74 ? 87.746 -33.766 170.982 1.00 52.04 74 GLU F CA 1
ATOM 9467 C C . GLU F 1 74 ? 86.352 -33.224 171.284 1.00 51.01 74 GLU F C 1
ATOM 9468 O O . GLU F 1 74 ? 85.738 -32.559 170.439 1.00 49.67 74 GLU F O 1
ATOM 9474 N N . ASP F 1 75 ? 85.865 -33.457 172.496 1.00 51.23 75 ASP F N 1
ATOM 9475 C CA . ASP F 1 75 ? 84.554 -32.943 172.867 1.00 51.07 75 ASP F CA 1
ATOM 9476 C C . ASP F 1 75 ? 84.541 -31.461 173.207 1.00 48.23 75 ASP F C 1
ATOM 9477 O O . ASP F 1 75 ? 83.597 -30.768 172.853 1.00 47.83 75 ASP F O 1
ATOM 9482 N N . ILE F 1 76 ? 85.575 -30.994 173.908 1.00 48.36 76 ILE F N 1
ATOM 9483 C CA . ILE F 1 76 ? 85.855 -29.548 174.111 1.00 45.99 76 ILE F CA 1
ATOM 9484 C C . ILE F 1 76 ? 85.827 -28.804 172.782 1.00 43.83 76 ILE F C 1
ATOM 9485 O O . ILE F 1 76 ? 85.134 -27.833 172.621 1.00 42.42 76 ILE F O 1
ATOM 9490 N N . GLU F 1 77 ? 86.619 -29.279 171.831 1.00 44.92 77 GLU F N 1
ATOM 9491 C CA . GLU F 1 77 ? 86.791 -28.614 170.560 1.00 44.33 77 GLU F CA 1
ATOM 9492 C C . GLU F 1 77 ? 85.460 -28.486 169.797 1.00 44.07 77 GLU F C 1
ATOM 9493 O O . GLU F 1 77 ? 85.137 -27.401 169.274 1.00 40.75 77 GLU F O 1
ATOM 9499 N N . GLU F 1 78 ? 84.675 -29.569 169.769 1.00 45.74 78 GLU F N 1
ATOM 9500 C CA . GLU F 1 78 ? 83.396 -29.550 169.049 1.00 46.53 78 GLU F CA 1
ATOM 9501 C C . GLU F 1 78 ? 82.367 -28.602 169.726 1.00 44.32 78 GLU F C 1
ATOM 9502 O O . GLU F 1 78 ? 81.573 -27.942 169.063 1.00 43.25 78 GLU F O 1
ATOM 9508 N N . TRP F 1 79 ? 82.401 -28.556 171.053 1.00 44.24 79 TRP F N 1
ATOM 9509 C CA . TRP F 1 79 ? 81.603 -27.640 171.826 1.00 42.56 79 TRP F CA 1
ATOM 9510 C C . TRP F 1 79 ? 82.042 -26.192 171.577 1.00 39.36 79 TRP F C 1
ATOM 9511 O O . TRP F 1 79 ? 81.207 -25.331 171.367 1.00 37.76 79 TRP F O 1
ATOM 9522 N N . ILE F 1 80 ? 83.352 -25.935 171.585 1.00 38.03 80 ILE F N 1
ATOM 9523 C CA . ILE F 1 80 ? 83.874 -24.601 171.266 1.00 35.90 80 ILE F CA 1
ATOM 9524 C C . ILE F 1 80 ? 83.398 -24.176 169.880 1.00 34.91 80 ILE F C 1
ATOM 9525 O O . ILE F 1 80 ? 82.946 -23.049 169.715 1.00 33.54 80 ILE F O 1
ATOM 9530 N N . ASP F 1 81 ? 83.476 -25.066 168.893 1.00 35.54 81 ASP F N 1
ATOM 9531 C CA . ASP F 1 81 ? 82.961 -24.733 167.564 1.00 35.48 81 ASP F CA 1
ATOM 9532 C C . ASP F 1 81 ? 81.472 -24.365 167.554 1.00 35.23 81 ASP F C 1
ATOM 9533 O O . ASP F 1 81 ? 81.083 -23.467 166.842 1.00 34.10 81 ASP F O 1
ATOM 9538 N N . ARG F 1 82 ? 80.662 -25.096 168.313 1.00 36.31 82 ARG F N 1
ATOM 9539 C CA . ARG F 1 82 ? 79.240 -24.807 168.447 1.00 36.47 82 ARG F CA 1
ATOM 9540 C C . ARG F 1 82 ? 78.985 -23.414 169.000 1.00 34.82 82 ARG F C 1
ATOM 9541 O O . ARG F 1 82 ? 78.148 -22.642 168.495 1.00 33.87 82 ARG F O 1
ATOM 9549 N N . VAL F 1 83 ? 79.722 -23.107 170.064 1.00 34.07 83 VAL F N 1
ATOM 9550 C CA . VAL F 1 83 ? 79.612 -21.817 170.721 1.00 32.28 83 VAL F CA 1
ATOM 9551 C C . VAL F 1 83 ? 79.958 -20.695 169.737 1.00 30.80 83 VAL F C 1
ATOM 9552 O O . VAL F 1 83 ? 79.177 -19.754 169.552 1.00 29.55 83 VAL F O 1
ATOM 9556 N N . ILE F 1 84 ? 81.126 -20.790 169.098 1.00 30.76 84 ILE F N 1
ATOM 9557 C CA . ILE F 1 84 ? 81.554 -19.715 168.181 1.00 29.78 84 ILE F CA 1
ATOM 9558 C C . ILE F 1 84 ? 80.623 -19.640 166.968 1.00 30.17 84 ILE F C 1
ATOM 9559 O O . ILE F 1 84 ? 80.306 -18.555 166.504 1.00 28.83 84 ILE F O 1
ATOM 9564 N N . ASP F 1 85 ? 80.218 -20.797 166.452 1.00 31.35 85 ASP F N 1
ATOM 9565 C CA . ASP F 1 85 ? 79.328 -20.857 165.298 1.00 32.22 85 ASP F CA 1
ATOM 9566 C C . ASP F 1 85 ? 78.002 -20.190 165.575 1.00 32.09 85 ASP F C 1
ATOM 9567 O O . ASP F 1 85 ? 77.471 -19.503 164.700 1.00 32.34 85 ASP F O 1
ATOM 9572 N N . LEU F 1 86 ? 77.463 -20.406 166.775 1.00 32.11 86 LEU F N 1
ATOM 9573 C CA . LEU F 1 86 ? 76.242 -19.723 167.217 1.00 32.26 86 LEU F CA 1
ATOM 9574 C C . LEU F 1 86 ? 76.367 -18.198 167.112 1.00 30.78 86 LEU F C 1
ATOM 9575 O O . LEU F 1 86 ? 75.486 -17.515 166.559 1.00 31.21 86 LEU F O 1
ATOM 9580 N N . TYR F 1 87 ? 77.465 -17.656 167.621 1.00 29.42 87 TYR F N 1
ATOM 9581 C CA . TYR F 1 87 ? 77.666 -16.219 167.616 1.00 27.88 87 TYR F CA 1
ATOM 9582 C C . TYR F 1 87 ? 77.920 -15.676 166.203 1.00 28.29 87 TYR F C 1
ATOM 9583 O O . TYR F 1 87 ? 77.447 -14.610 165.832 1.00 27.58 87 TYR F O 1
ATOM 9592 N N . GLN F 1 88 ? 78.710 -16.403 165.433 1.00 29.17 88 GLN F N 1
ATOM 9593 C CA . GLN F 1 88 ? 78.995 -16.019 164.066 1.00 29.84 88 GLN F CA 1
ATOM 9594 C C . GLN F 1 88 ? 77.713 -15.928 163.275 1.00 30.06 88 GLN F C 1
ATOM 9595 O O . GLN F 1 88 ? 77.586 -15.076 162.436 1.00 29.84 88 GLN F O 1
ATOM 9601 N N . ALA F 1 89 ? 76.791 -16.851 163.540 1.00 30.99 89 ALA F N 1
ATOM 9602 C CA . ALA F 1 89 ? 75.490 -16.871 162.897 1.00 31.79 89 ALA F CA 1
ATOM 9603 C C . ALA F 1 89 ? 74.741 -15.547 163.100 1.00 31.05 89 ALA F C 1
ATOM 9604 O O . ALA F 1 89 ? 74.133 -15.040 162.170 1.00 32.61 89 ALA F O 1
ATOM 9606 N N . VAL F 1 90 ? 74.826 -14.977 164.293 1.00 29.96 90 VAL F N 1
ATOM 9607 C CA . VAL F 1 90 ? 74.242 -13.661 164.554 1.00 29.41 90 VAL F CA 1
ATOM 9608 C C . VAL F 1 90 ? 75.007 -12.550 163.823 1.00 28.83 90 VAL F C 1
ATOM 9609 O O . VAL F 1 90 ? 74.388 -11.704 163.187 1.00 28.62 90 VAL F O 1
ATOM 9613 N N . LEU F 1 91 ? 76.340 -12.574 163.908 1.00 28.13 91 LEU F N 1
ATOM 9614 C CA . LEU F 1 91 ? 77.179 -11.497 163.354 1.00 27.62 91 LEU F CA 1
ATOM 9615 C C . LEU F 1 91 ? 77.100 -11.441 161.834 1.00 28.80 91 LEU F C 1
ATOM 9616 O O . LEU F 1 91 ? 77.388 -10.402 161.202 1.00 28.78 91 LEU F O 1
ATOM 9621 N N . ASN F 1 92 ? 76.738 -12.573 161.239 1.00 30.21 92 ASN F N 1
ATOM 9622 C CA . ASN F 1 92 ? 76.674 -12.665 159.795 1.00 31.74 92 ASN F CA 1
ATOM 9623 C C . ASN F 1 92 ? 75.334 -12.303 159.206 1.00 31.95 92 ASN F C 1
ATOM 9624 O O . ASN F 1 92 ? 75.199 -12.328 157.988 1.00 33.07 92 ASN F O 1
ATOM 9629 N N . VAL F 1 93 ? 74.361 -11.955 160.062 1.00 32.04 93 VAL F N 1
ATOM 9630 C CA . VAL F 1 93 ? 73.059 -11.439 159.604 1.00 32.61 93 VAL F CA 1
ATOM 9631 C C . VAL F 1 93 ? 73.282 -10.005 159.166 1.00 33.35 93 VAL F C 1
ATOM 9632 O O . VAL F 1 93 ? 73.664 -9.146 159.948 1.00 32.77 93 VAL F O 1
ATOM 9636 N N . ASN F 1 94 ? 73.020 -9.717 157.902 1.00 35.72 94 ASN F N 1
ATOM 9637 C CA . ASN F 1 94 ? 73.347 -8.383 157.371 1.00 36.95 94 ASN F CA 1
ATOM 9638 C C . ASN F 1 94 ? 72.234 -7.349 157.500 1.00 37.14 94 ASN F C 1
ATOM 9639 O O . ASN F 1 94 ? 72.313 -6.262 156.905 1.00 39.43 94 ASN F O 1
ATOM 9644 N N . LYS F 1 95 ? 71.178 -7.731 158.210 1.00 36.21 95 LYS F N 1
ATOM 9645 C CA . LYS F 1 95 ? 70.064 -6.897 158.557 1.00 35.51 95 LYS F CA 1
ATOM 9646 C C . LYS F 1 95 ? 70.183 -6.483 160.033 1.00 33.66 95 LYS F C 1
ATOM 9647 O O . LYS F 1 95 ? 70.822 -7.159 160.831 1.00 32.44 95 LYS F O 1
ATOM 9653 N N . PRO F 1 96 ? 69.585 -5.346 160.407 1.00 33.65 96 PRO F N 1
ATOM 9654 C CA . PRO F 1 96 ? 69.574 -5.001 161.830 1.00 32.66 96 PRO F CA 1
ATOM 9655 C C . PRO F 1 96 ? 69.121 -6.146 162.729 1.00 32.41 96 PRO F C 1
ATOM 9656 O O . PRO F 1 96 ? 68.132 -6.798 162.416 1.00 32.69 96 PRO F O 1
ATOM 9660 N N . THR F 1 97 ? 69.843 -6.369 163.833 1.00 31.14 97 THR F N 1
ATOM 9661 C CA . THR F 1 97 ? 69.449 -7.374 164.824 1.00 31.07 97 THR F CA 1
ATOM 9662 C C . THR F 1 97 ? 69.318 -6.770 166.191 1.00 31.00 97 THR F C 1
ATOM 9663 O O . THR F 1 97 ? 70.166 -5.970 166.629 1.00 29.83 97 THR F O 1
ATOM 9667 N N . ILE F 1 98 ? 68.257 -7.162 166.878 1.00 31.73 98 ILE F N 1
ATOM 9668 C CA . ILE F 1 98 ? 67.947 -6.622 168.195 1.00 32.32 98 ILE F CA 1
ATOM 9669 C C . ILE F 1 98 ? 67.697 -7.769 169.157 1.00 32.19 98 ILE F C 1
ATOM 9670 O O . ILE F 1 98 ? 66.909 -8.670 168.863 1.00 32.81 98 ILE F O 1
ATOM 9675 N N . ALA F 1 99 ? 68.366 -7.702 170.309 1.00 31.72 99 ALA F N 1
ATOM 9676 C CA . ALA F 1 99 ? 68.149 -8.641 171.398 1.00 31.56 99 ALA F CA 1
ATOM 9677 C C . ALA F 1 99 ? 67.235 -7.998 172.418 1.00 32.80 99 ALA F C 1
ATOM 9678 O O . ALA F 1 99 ? 67.515 -6.900 172.894 1.00 32.59 99 ALA F O 1
ATOM 9680 N N . ALA F 1 100 ? 66.136 -8.683 172.746 1.00 33.95 100 ALA F N 1
ATOM 9681 C CA . ALA F 1 100 ? 65.224 -8.241 173.774 1.00 35.10 100 ALA F CA 1
ATOM 9682 C C . ALA F 1 100 ? 65.386 -9.157 174.983 1.00 35.47 100 ALA F C 1
ATOM 9683 O O . ALA F 1 100 ? 64.867 -10.276 175.011 1.00 36.27 100 ALA F O 1
ATOM 9685 N N . VAL F 1 101 ? 66.115 -8.672 175.979 1.00 34.76 101 VAL F N 1
ATOM 9686 C CA . VAL F 1 101 ? 66.530 -9.497 177.093 1.00 34.99 101 VAL F CA 1
ATOM 9687 C C . VAL F 1 101 ? 65.624 -9.343 178.320 1.00 36.82 101 VAL F C 1
ATOM 9688 O O . VAL F 1 101 ? 65.568 -8.266 178.932 1.00 36.73 101 VAL F O 1
ATOM 9692 N N . ASP F 1 102 ? 64.937 -10.420 178.674 1.00 38.05 102 ASP F N 1
ATOM 9693 C CA . ASP F 1 102 ? 64.185 -10.475 179.939 1.00 40.32 102 ASP F CA 1
ATOM 9694 C C . ASP F 1 102 ? 64.735 -11.669 180.713 1.00 40.48 102 ASP F C 1
ATOM 9695 O O . ASP F 1 102 ? 65.456 -12.488 180.162 1.00 39.23 102 ASP F O 1
ATOM 9700 N N . GLY F 1 103 ? 64.407 -11.738 181.990 1.00 42.35 103 GLY F N 1
ATOM 9701 C CA . GLY F 1 103 ? 64.967 -12.759 182.859 1.00 42.99 103 GLY F CA 1
ATOM 9702 C C . GLY F 1 103 ? 66.490 -12.711 182.812 1.00 41.25 103 GLY F C 1
ATOM 9703 O O . GLY F 1 103 ? 67.077 -11.648 182.848 1.00 39.82 103 GLY F O 1
ATOM 9704 N N . TYR F 1 104 ? 67.116 -13.881 182.731 1.00 41.42 104 TYR F N 1
ATOM 9705 C CA . TYR F 1 104 ? 68.567 -13.980 182.790 1.00 40.14 104 TYR F CA 1
ATOM 9706 C C . TYR F 1 104 ? 69.212 -14.093 181.428 1.00 37.66 104 TYR F C 1
ATOM 9707 O O . TYR F 1 104 ? 68.685 -14.750 180.516 1.00 38.07 104 TYR F O 1
ATOM 9716 N N . ALA F 1 105 ? 70.365 -13.456 181.313 1.00 35.43 105 ALA F N 1
ATOM 9717 C CA . ALA F 1 105 ? 71.278 -13.685 180.226 1.00 33.79 105 ALA F CA 1
ATOM 9718 C C . ALA F 1 105 ? 72.588 -14.066 180.906 1.00 33.27 105 ALA F C 1
ATOM 9719 O O . ALA F 1 105 ? 73.325 -13.194 181.367 1.00 33.10 105 ALA F O 1
ATOM 9721 N N . ILE F 1 106 ? 72.859 -15.364 180.989 1.00 33.69 106 ILE F N 1
ATOM 9722 C CA . ILE F 1 106 ? 74.001 -15.885 181.752 1.00 34.10 106 ILE F CA 1
ATOM 9723 C C . ILE F 1 106 ? 74.982 -16.614 180.834 1.00 33.30 106 ILE F C 1
ATOM 9724 O O . ILE F 1 106 ? 74.573 -17.443 180.042 1.00 33.70 106 ILE F O 1
ATOM 9729 N N . GLY F 1 107 ? 76.273 -16.302 180.948 1.00 32.74 107 GLY F N 1
ATOM 9730 C CA . GLY F 1 107 ? 77.304 -17.011 180.202 1.00 31.75 107 GLY F CA 1
ATOM 9731 C C . GLY F 1 107 ? 77.116 -16.895 178.697 1.00 31.04 107 GLY F C 1
ATOM 9732 O O . GLY F 1 107 ? 77.167 -15.812 178.112 1.00 29.76 107 GLY F O 1
ATOM 9733 N N . MET F 1 108 ? 76.906 -18.020 178.050 1.00 31.84 108 MET F N 1
ATOM 9734 C CA . MET F 1 108 ? 76.621 -18.007 176.616 1.00 31.67 108 MET F CA 1
ATOM 9735 C C . MET F 1 108 ? 75.470 -17.104 176.278 1.00 30.90 108 MET F C 1
ATOM 9736 O O . MET F 1 108 ? 75.441 -16.545 175.200 1.00 30.57 108 MET F O 1
ATOM 9741 N N . GLY F 1 109 ? 74.508 -16.956 177.177 1.00 31.74 109 GLY F N 1
ATOM 9742 C CA . GLY F 1 109 ? 73.376 -16.039 176.924 1.00 31.40 109 GLY F CA 1
ATOM 9743 C C . GLY F 1 109 ? 73.786 -14.586 176.873 1.00 30.04 109 GLY F C 1
ATOM 9744 O O . GLY F 1 109 ? 73.337 -13.825 176.060 1.00 29.54 109 GLY F O 1
ATOM 9745 N N . PHE F 1 110 ? 74.679 -14.215 177.768 1.00 29.98 110 PHE F N 1
ATOM 9746 C CA . PHE F 1 110 ? 75.257 -12.885 177.846 1.00 29.07 110 PHE F CA 1
ATOM 9747 C C . PHE F 1 110 ? 76.115 -12.656 176.579 1.00 28.04 110 PHE F C 1
ATOM 9748 O O . PHE F 1 110 ? 75.966 -11.658 175.881 1.00 27.82 110 PHE F O 1
ATOM 9756 N N . GLN F 1 111 ? 76.994 -13.603 176.275 1.00 27.89 111 GLN F N 1
ATOM 9757 C CA . GLN F 1 111 ? 77.853 -13.540 175.092 1.00 26.94 111 GLN F CA 1
ATOM 9758 C C . GLN F 1 111 ? 77.072 -13.463 173.807 1.00 26.89 111 GLN F C 1
ATOM 9759 O O . GLN F 1 111 ? 77.430 -12.728 172.903 1.00 26.47 111 GLN F O 1
ATOM 9765 N N . PHE F 1 112 ? 76.028 -14.271 173.727 1.00 28.10 112 PHE F N 1
ATOM 9766 C CA . PHE F 1 112 ? 75.107 -14.285 172.597 1.00 28.36 112 PHE F CA 1
ATOM 9767 C C . PHE F 1 112 ? 74.455 -12.893 172.386 1.00 27.76 112 PHE F C 1
ATOM 9768 O O . PHE F 1 112 ? 74.383 -12.374 171.263 1.00 27.49 112 PHE F O 1
ATOM 9776 N N . ALA F 1 113 ? 74.021 -12.271 173.471 1.00 27.71 113 ALA F N 1
ATOM 9777 C CA . ALA F 1 113 ? 73.440 -10.931 173.416 1.00 27.76 113 ALA F CA 1
ATOM 9778 C C . ALA F 1 113 ? 74.384 -9.881 172.888 1.00 26.91 113 ALA F C 1
ATOM 9779 O O . ALA F 1 113 ? 73.957 -8.912 172.254 1.00 27.20 113 ALA F O 1
ATOM 9781 N N . LEU F 1 114 ? 75.668 -10.053 173.162 1.00 26.38 114 LEU F N 1
ATOM 9782 C CA . LEU F 1 114 ? 76.681 -9.098 172.688 1.00 25.72 114 LEU F CA 1
ATOM 9783 C C . LEU F 1 114 ? 76.914 -9.095 171.184 1.00 25.51 114 LEU F C 1
ATOM 9784 O O . LEU F 1 114 ? 77.582 -8.197 170.679 1.00 25.12 114 LEU F O 1
ATOM 9789 N N . MET F 1 115 ? 76.362 -10.098 170.493 1.00 26.12 115 MET F N 1
ATOM 9790 C CA . MET F 1 115 ? 76.483 -10.236 169.047 1.00 26.00 115 MET F CA 1
ATOM 9791 C C . MET F 1 115 ? 75.479 -9.367 168.273 1.00 26.54 115 MET F C 1
ATOM 9792 O O . MET F 1 115 ? 75.641 -9.120 167.070 1.00 26.90 115 MET F O 1
ATOM 9797 N N . PHE F 1 116 ? 74.437 -8.921 168.970 1.00 26.71 116 PHE F N 1
ATOM 9798 C CA . PHE F 1 116 ? 73.346 -8.185 168.353 1.00 26.72 116 PHE F CA 1
ATOM 9799 C C . PHE F 1 116 ? 73.766 -6.746 168.177 1.00 26.25 116 PHE F C 1
ATOM 9800 O O . PHE F 1 116 ? 74.569 -6.239 168.942 1.00 25.14 116 PHE F O 1
ATOM 9808 N N . ASP F 1 117 ? 73.221 -6.102 167.171 1.00 26.72 117 ASP F N 1
ATOM 9809 C CA . ASP F 1 117 ? 73.456 -4.707 166.936 1.00 27.20 117 ASP F CA 1
ATOM 9810 C C . ASP F 1 117 ? 73.033 -3.824 168.099 1.00 27.94 117 ASP F C 1
ATOM 9811 O O . ASP F 1 117 ? 73.705 -2.842 168.420 1.00 27.76 117 ASP F O 1
ATOM 9816 N N . GLN F 1 118 ? 71.900 -4.148 168.695 1.00 29.39 118 GLN F N 1
ATOM 9817 C CA . GLN F 1 118 ? 71.391 -3.380 169.822 1.00 30.36 118 GLN F CA 1
ATOM 9818 C C . GLN F 1 118 ? 70.813 -4.389 170.811 1.00 30.07 118 GLN F C 1
ATOM 9819 O O . GLN F 1 118 ? 70.433 -5.486 170.426 1.00 30.19 118 GLN F O 1
ATOM 9825 N N . ARG F 1 119 ? 70.797 -4.018 172.090 1.00 30.71 119 ARG F N 1
ATOM 9826 C CA . ARG F 1 119 ? 70.172 -4.792 173.169 1.00 31.33 119 ARG F CA 1
ATOM 9827 C C . ARG F 1 119 ? 69.225 -3.892 173.968 1.00 32.26 119 ARG F C 1
ATOM 9828 O O . ARG F 1 119 ? 69.604 -2.798 174.382 1.00 31.33 119 ARG F O 1
ATOM 9836 N N . LEU F 1 120 ? 67.999 -4.368 174.193 1.00 33.55 120 LEU F N 1
ATOM 9837 C CA . LEU F 1 120 ? 67.139 -3.781 175.221 1.00 34.85 120 LEU F CA 1
ATOM 9838 C C . LEU F 1 120 ? 66.931 -4.837 176.290 1.00 35.39 120 LEU F C 1
ATOM 9839 O O . LEU F 1 120 ? 66.899 -6.055 175.989 1.00 35.39 120 LEU F O 1
ATOM 9844 N N . MET F 1 121 ? 66.828 -4.394 177.536 1.00 35.69 121 MET F N 1
ATOM 9845 C CA . MET F 1 121 ? 66.541 -5.322 178.602 1.00 36.58 121 MET F CA 1
ATOM 9846 C C . MET F 1 121 ? 65.386 -4.821 179.462 1.00 38.01 121 MET F C 1
ATOM 9847 O O . MET F 1 121 ? 65.109 -3.625 179.537 1.00 38.61 121 MET F O 1
ATOM 9852 N N . ALA F 1 122 ? 64.728 -5.763 180.111 1.00 39.18 122 ALA F N 1
ATOM 9853 C CA . ALA F 1 122 ? 63.682 -5.452 181.066 1.00 41.21 122 ALA F CA 1
ATOM 9854 C C . ALA F 1 122 ? 64.321 -4.929 182.357 1.00 41.50 122 ALA F C 1
ATOM 9855 O O . ALA F 1 122 ? 65.447 -5.299 182.704 1.00 39.88 122 ALA F O 1
ATOM 9857 N N . SER F 1 123 ? 63.602 -4.068 183.060 1.00 43.45 123 SER F N 1
ATOM 9858 C CA . SER F 1 123 ? 64.132 -3.452 184.262 1.00 44.29 123 SER F CA 1
ATOM 9859 C C . SER F 1 123 ? 64.427 -4.522 185.318 1.00 44.94 123 SER F C 1
ATOM 9860 O O . SER F 1 123 ? 65.183 -4.274 186.250 1.00 45.24 123 SER F O 1
ATOM 9863 N N . THR F 1 124 ? 63.824 -5.700 185.153 1.00 45.28 124 THR F N 1
ATOM 9864 C CA . THR F 1 124 ? 63.933 -6.798 186.111 1.00 45.93 124 THR F CA 1
ATOM 9865 C C . THR F 1 124 ? 64.873 -7.897 185.615 1.00 44.36 124 THR F C 1
ATOM 9866 O O . THR F 1 124 ? 65.029 -8.929 186.252 1.00 45.25 124 THR F O 1
ATOM 9870 N N . ALA F 1 125 ? 65.514 -7.665 184.478 1.00 42.19 125 ALA F N 1
ATOM 9871 C CA . ALA F 1 125 ? 66.424 -8.623 183.900 1.00 40.26 125 ALA F CA 1
ATOM 9872 C C . ALA F 1 125 ? 67.826 -8.516 184.536 1.00 39.28 125 ALA F C 1
ATOM 9873 O O . ALA F 1 125 ? 68.136 -7.562 185.251 1.00 38.95 125 ALA F O 1
ATOM 9875 N N . ASN F 1 126 ? 68.640 -9.552 184.305 1.00 38.41 126 ASN F N 1
ATOM 9876 C CA . ASN F 1 126 ? 69.998 -9.636 184.846 1.00 37.51 126 ASN F CA 1
ATOM 9877 C C . ASN F 1 126 ? 70.916 -10.252 183.827 1.00 35.78 126 ASN F C 1
ATOM 9878 O O . ASN F 1 126 ? 70.545 -11.261 183.237 1.00 35.29 126 ASN F O 1
ATOM 9883 N N . PHE F 1 127 ? 72.096 -9.642 183.645 1.00 34.50 127 PHE F N 1
ATOM 9884 C CA . PHE F 1 127 ? 73.216 -10.221 182.908 1.00 33.30 127 PHE F CA 1
ATOM 9885 C C . PHE F 1 127 ? 74.194 -10.814 183.916 1.00 33.52 127 PHE F C 1
ATOM 9886 O O . PHE F 1 127 ? 74.455 -10.209 184.942 1.00 33.96 127 PHE F O 1
ATOM 9894 N N . VAL F 1 128 ? 74.724 -11.999 183.625 1.00 33.49 128 VAL F N 1
ATOM 9895 C CA . VAL F 1 128 ? 75.750 -12.632 184.492 1.00 33.95 128 VAL F CA 1
ATOM 9896 C C . VAL F 1 128 ? 76.819 -13.342 183.674 1.00 32.79 128 VAL F C 1
ATOM 9897 O O . VAL F 1 128 ? 76.511 -14.017 182.687 1.00 32.47 128 VAL F O 1
ATOM 9901 N N . MET F 1 129 ? 78.086 -13.172 184.079 1.00 32.83 129 MET F N 1
ATOM 9902 C CA . MET F 1 129 ? 79.198 -13.960 183.488 1.00 32.02 129 MET F CA 1
ATOM 9903 C C . MET F 1 129 ? 79.939 -14.690 184.617 1.00 33.00 129 MET F C 1
ATOM 9904 O O . MET F 1 129 ? 81.082 -14.355 184.939 1.00 32.95 129 MET F O 1
ATOM 9909 N N . PRO F 1 130 ? 79.280 -15.707 185.214 1.00 33.87 130 PRO F N 1
ATOM 9910 C CA . PRO F 1 130 ? 79.716 -16.310 186.463 1.00 35.41 130 PRO F CA 1
ATOM 9911 C C . PRO F 1 130 ? 80.643 -17.520 186.287 1.00 35.62 130 PRO F C 1
ATOM 9912 O O . PRO F 1 130 ? 80.917 -18.215 187.238 1.00 37.19 130 PRO F O 1
ATOM 9916 N N . GLU F 1 131 ? 81.133 -17.742 185.071 1.00 34.38 131 GLU F N 1
ATOM 9917 C CA . GLU F 1 131 ? 81.908 -18.926 184.728 1.00 34.60 131 GLU F CA 1
ATOM 9918 C C . GLU F 1 131 ? 82.984 -19.266 185.760 1.00 35.57 131 GLU F C 1
ATOM 9919 O O . GLU F 1 131 ? 83.016 -20.360 186.262 1.00 36.33 131 GLU F O 1
ATOM 9925 N N . LEU F 1 132 ? 83.843 -18.299 186.074 1.00 35.25 132 LEU F N 1
ATOM 9926 C CA . LEU F 1 132 ? 84.972 -18.525 186.970 1.00 35.99 132 LEU F CA 1
ATOM 9927 C C . LEU F 1 132 ? 84.565 -18.949 188.365 1.00 37.90 132 LEU F C 1
ATOM 9928 O O . LEU F 1 132 ? 85.185 -19.863 188.939 1.00 38.99 132 LEU F O 1
ATOM 9933 N N . LYS F 1 133 ? 83.529 -18.299 188.896 1.00 38.28 133 LYS F N 1
ATOM 9934 C CA . LYS F 1 133 ? 82.965 -18.653 190.197 1.00 40.82 133 LYS F CA 1
ATOM 9935 C C . LYS F 1 133 ? 82.563 -20.136 190.215 1.00 42.12 133 LYS F C 1
ATOM 9936 O O . LYS F 1 133 ? 82.686 -20.798 191.231 1.00 43.70 133 LYS F O 1
ATOM 9942 N N . HIS F 1 134 ? 82.109 -20.639 189.071 1.00 41.36 134 HIS F N 1
ATOM 9943 C CA . HIS F 1 134 ? 81.634 -22.019 188.940 1.00 43.41 134 HIS F CA 1
ATOM 9944 C C . HIS F 1 134 ? 82.681 -22.996 188.418 1.00 43.41 134 HIS F C 1
ATOM 9945 O O . HIS F 1 134 ? 82.369 -24.177 188.203 1.00 44.37 134 HIS F O 1
ATOM 9952 N N . GLY F 1 135 ? 83.918 -22.522 188.248 1.00 41.75 135 GLY F N 1
ATOM 9953 C CA . GLY F 1 135 ? 85.022 -23.377 187.810 1.00 41.83 135 GLY F CA 1
ATOM 9954 C C . GLY F 1 135 ? 84.983 -23.690 186.339 1.00 40.21 135 GLY F C 1
ATOM 9955 O O . GLY F 1 135 ? 85.494 -24.704 185.908 1.00 40.59 135 GLY F O 1
ATOM 9956 N N . ILE F 1 136 ? 84.355 -22.802 185.579 1.00 38.66 136 ILE F N 1
ATOM 9957 C CA . ILE F 1 136 ? 84.235 -22.927 184.132 1.00 37.73 136 ILE F CA 1
ATOM 9958 C C . ILE F 1 136 ? 85.182 -21.898 183.521 1.00 36.29 136 ILE F C 1
ATOM 9959 O O . ILE F 1 136 ? 85.269 -20.780 183.971 1.00 35.46 136 ILE F O 1
ATOM 9964 N N . GLY F 1 137 ? 85.923 -22.289 182.506 1.00 36.23 137 GLY F N 1
ATOM 9965 C CA . GLY F 1 137 ? 86.775 -21.353 181.810 1.00 34.86 137 GLY F CA 1
ATOM 9966 C C . GLY F 1 137 ? 85.967 -20.219 181.180 1.00 33.39 137 GLY F C 1
ATOM 9967 O O . GLY F 1 137 ? 84.865 -20.437 180.690 1.00 33.51 137 GLY F O 1
ATOM 9968 N N . CYS F 1 138 ? 86.507 -19.008 181.203 1.00 31.99 138 CYS F N 1
ATOM 9969 C CA . CYS F 1 138 ? 85.799 -17.882 180.633 1.00 30.91 138 CYS F CA 1
ATOM 9970 C C . CYS F 1 138 ? 86.583 -17.185 179.547 1.00 29.14 138 CYS F C 1
ATOM 9971 O O . CYS F 1 138 ? 86.401 -15.987 179.313 1.00 28.43 138 CYS F O 1
ATOM 9974 N N . SER F 1 139 ? 87.454 -17.911 178.871 1.00 29.04 139 SER F N 1
ATOM 9975 C CA . SER F 1 139 ? 88.317 -17.266 177.871 1.00 28.48 139 SER F CA 1
ATOM 9976 C C . SER F 1 139 ? 87.506 -16.710 176.669 1.00 27.11 139 SER F C 1
ATOM 9977 O O . SER F 1 139 ? 87.873 -15.717 176.051 1.00 26.72 139 SER F O 1
ATOM 9980 N N . VAL F 1 140 ? 86.413 -17.370 176.336 1.00 27.61 140 VAL F N 1
ATOM 9981 C CA . VAL F 1 140 ? 85.537 -16.955 175.234 1.00 26.88 140 VAL F CA 1
ATOM 9982 C C . VAL F 1 140 ? 84.755 -15.700 175.583 1.00 26.15 140 VAL F C 1
ATOM 9983 O O . VAL F 1 140 ? 84.712 -14.718 174.820 1.00 25.60 140 VAL F O 1
ATOM 9987 N N . GLY F 1 141 ? 84.134 -15.737 176.745 1.00 26.44 141 GLY F N 1
ATOM 9988 C CA . GLY F 1 141 ? 83.432 -14.597 177.249 1.00 26.13 141 GLY F CA 1
ATOM 9989 C C . GLY F 1 141 ? 84.355 -13.427 177.438 1.00 25.44 141 GLY F C 1
ATOM 9990 O O . GLY F 1 141 ? 83.949 -12.300 177.193 1.00 25.88 141 GLY F O 1
ATOM 9991 N N . ALA F 1 142 ? 85.584 -13.683 177.877 1.00 25.79 142 ALA F N 1
ATOM 9992 C CA . ALA F 1 142 ? 86.577 -12.613 178.102 1.00 25.28 142 ALA F CA 1
ATOM 9993 C C . ALA F 1 142 ? 87.032 -11.967 176.812 1.00 24.37 142 ALA F C 1
ATOM 9994 O O . ALA F 1 142 ? 87.140 -10.760 176.721 1.00 23.99 142 ALA F O 1
ATOM 9996 N N . ALA F 1 143 ? 87.290 -12.774 175.793 1.00 24.86 143 ALA F N 1
ATOM 9997 C CA . ALA F 1 143 ? 87.662 -12.234 174.499 1.00 23.97 143 ALA F CA 1
ATOM 9998 C C . ALA F 1 143 ? 86.555 -11.373 173.909 1.00 23.52 143 ALA F C 1
ATOM 9999 O O . ALA F 1 143 ? 86.820 -10.352 173.296 1.00 23.21 143 ALA F O 1
ATOM 10001 N N . ILE F 1 144 ? 85.317 -11.809 174.056 1.00 23.86 144 ILE F N 1
ATOM 10002 C CA . ILE F 1 144 ? 84.198 -11.097 173.484 1.00 23.70 144 ILE F CA 1
ATOM 10003 C C . ILE F 1 144 ? 83.976 -9.756 174.193 1.00 23.61 144 ILE F C 1
ATOM 10004 O O . ILE F 1 144 ? 83.863 -8.703 173.562 1.00 22.89 144 ILE F O 1
ATOM 10009 N N . LEU F 1 145 ? 83.949 -9.807 175.505 1.00 23.88 145 LEU F N 1
ATOM 10010 C CA . LEU F 1 145 ? 83.687 -8.624 176.283 1.00 24.65 145 LEU F CA 1
ATOM 10011 C C . LEU F 1 145 ? 84.823 -7.597 176.187 1.00 23.92 145 LEU F C 1
ATOM 10012 O O . LEU F 1 145 ? 84.633 -6.359 176.152 1.00 23.47 145 LEU F O 1
ATOM 10017 N N . GLY F 1 146 ? 86.033 -8.109 176.155 1.00 23.25 146 GLY F N 1
ATOM 10018 C CA . GLY F 1 146 ? 87.175 -7.267 175.916 1.00 23.26 146 GLY F CA 1
ATOM 10019 C C . GLY F 1 146 ? 87.117 -6.558 174.560 1.00 23.22 146 GLY F C 1
ATOM 10020 O O . GLY F 1 146 ? 87.537 -5.399 174.438 1.00 22.99 146 GLY F O 1
ATOM 10021 N N . PHE F 1 147 ? 86.621 -7.260 173.539 1.00 22.98 147 PHE F N 1
ATOM 10022 C CA . PHE F 1 147 ? 86.423 -6.667 172.239 1.00 22.85 147 PHE F CA 1
ATOM 10023 C C . PHE F 1 147 ? 85.272 -5.634 172.261 1.00 22.44 147 PHE F C 1
ATOM 10024 O O . PHE F 1 147 ? 85.419 -4.531 171.760 1.00 23.15 147 PHE F O 1
ATOM 10032 N N . THR F 1 148 ? 84.151 -5.977 172.866 1.00 22.53 148 THR F N 1
ATOM 10033 C CA . THR F 1 148 ? 82.964 -5.126 172.802 1.00 22.61 148 THR F CA 1
ATOM 10034 C C . THR F 1 148 ? 83.032 -3.955 173.742 1.00 22.41 148 THR F C 1
ATOM 10035 O O . THR F 1 148 ? 82.571 -2.886 173.371 1.00 22.66 148 THR F O 1
ATOM 10039 N N . HIS F 1 149 ? 83.567 -4.163 174.946 1.00 22.25 149 HIS F N 1
ATOM 10040 C CA . HIS F 1 149 ? 83.501 -3.178 176.025 1.00 22.92 149 HIS F CA 1
ATOM 10041 C C . HIS F 1 149 ? 84.852 -2.734 176.594 1.00 23.42 149 HIS F C 1
ATOM 10042 O O . HIS F 1 149 ? 84.909 -1.893 177.482 1.00 23.56 149 HIS F O 1
ATOM 10049 N N . GLY F 1 150 ? 85.939 -3.305 176.058 1.00 23.18 150 GLY F N 1
ATOM 10050 C CA . GLY F 1 150 ? 87.266 -2.984 176.517 1.00 23.50 150 GLY F CA 1
ATOM 10051 C C . GLY F 1 150 ? 87.764 -3.849 177.669 1.00 23.39 150 GLY F C 1
ATOM 10052 O O . GLY F 1 150 ? 87.017 -4.550 178.321 1.00 22.93 150 GLY F O 1
ATOM 10053 N N . PHE F 1 151 ? 89.051 -3.751 177.904 1.00 23.64 151 PHE F N 1
ATOM 10054 C CA . PHE F 1 151 ? 89.773 -4.676 178.746 1.00 24.21 151 PHE F CA 1
ATOM 10055 C C . PHE F 1 151 ? 89.401 -4.604 180.206 1.00 24.87 151 PHE F C 1
ATOM 10056 O O . PHE F 1 151 ? 89.116 -5.616 180.833 1.00 23.94 151 PHE F O 1
ATOM 10064 N N . SER F 1 152 ? 89.396 -3.395 180.752 1.00 26.10 152 SER F N 1
ATOM 10065 C CA . SER F 1 152 ? 89.165 -3.214 182.179 1.00 27.35 152 SER F CA 1
ATOM 10066 C C . SER F 1 152 ? 87.710 -3.482 182.579 1.00 26.75 152 SER F C 1
ATOM 10067 O O . SER F 1 152 ? 87.459 -3.959 183.672 1.00 27.27 152 SER F O 1
ATOM 10070 N N . THR F 1 153 ? 86.759 -3.157 181.721 1.00 26.14 153 THR F N 1
ATOM 10071 C CA . THR F 1 153 ? 85.377 -3.544 181.974 1.00 26.33 153 THR F CA 1
ATOM 10072 C C . THR F 1 153 ? 85.237 -5.077 181.969 1.00 25.80 153 THR F C 1
ATOM 10073 O O . THR F 1 153 ? 84.601 -5.666 182.829 1.00 25.93 153 THR F O 1
ATOM 10077 N N . MET F 1 154 ? 85.835 -5.712 180.973 1.00 24.90 154 MET F N 1
ATOM 10078 C CA . MET F 1 154 ? 85.822 -7.145 180.876 1.00 24.59 154 MET F CA 1
ATOM 10079 C C . MET F 1 154 ? 86.382 -7.785 182.120 1.00 25.48 154 MET F C 1
ATOM 10080 O O . MET F 1 154 ? 85.770 -8.682 182.665 1.00 25.27 154 MET F O 1
ATOM 10085 N N . GLN F 1 155 ? 87.541 -7.323 182.569 1.00 25.66 155 GLN F N 1
ATOM 10086 C CA . GLN F 1 155 ? 88.154 -7.834 183.787 1.00 27.49 155 GLN F CA 1
ATOM 10087 C C . GLN F 1 155 ? 87.209 -7.754 184.974 1.00 28.16 155 GLN F C 1
ATOM 10088 O O . GLN F 1 155 ? 87.039 -8.694 185.688 1.00 28.44 155 GLN F O 1
ATOM 10094 N N . GLU F 1 156 ? 86.634 -6.586 185.192 1.00 29.04 156 GLU F N 1
ATOM 10095 C CA . GLU F 1 156 ? 85.708 -6.385 186.297 1.00 30.57 156 GLU F CA 1
ATOM 10096 C C . GLU F 1 156 ? 84.597 -7.408 186.234 1.00 30.06 156 GLU F C 1
ATOM 10097 O O . GLU F 1 156 ? 84.291 -8.064 187.211 1.00 30.95 156 GLU F O 1
ATOM 10103 N N . ILE F 1 157 ? 83.996 -7.563 185.068 1.00 29.04 157 ILE F N 1
ATOM 10104 C CA . ILE F 1 157 ? 82.830 -8.434 184.934 1.00 29.14 157 ILE F CA 1
ATOM 10105 C C . ILE F 1 157 ? 83.164 -9.908 185.159 1.00 29.30 157 ILE F C 1
ATOM 10106 O O . ILE F 1 157 ? 82.548 -10.603 185.977 1.00 29.79 157 ILE F O 1
ATOM 10111 N N . ILE F 1 158 ? 84.177 -10.389 184.466 1.00 28.72 158 ILE F N 1
ATOM 10112 C CA . ILE F 1 158 ? 84.505 -11.819 184.569 1.00 29.28 158 ILE F CA 1
ATOM 10113 C C . ILE F 1 158 ? 85.156 -12.217 185.909 1.00 30.40 158 ILE F C 1
ATOM 10114 O O . ILE F 1 158 ? 85.065 -13.378 186.302 1.00 31.98 158 ILE F O 1
ATOM 10119 N N . TYR F 1 159 ? 85.788 -11.272 186.610 1.00 30.42 159 TYR F N 1
ATOM 10120 C CA . TYR F 1 159 ? 86.449 -11.584 187.886 1.00 31.89 159 TYR F CA 1
ATOM 10121 C C . TYR F 1 159 ? 85.546 -11.354 189.096 1.00 33.53 159 TYR F C 1
ATOM 10122 O O . TYR F 1 159 ? 85.793 -11.943 190.148 1.00 35.54 159 TYR F O 1
ATOM 10131 N N . GLN F 1 160 ? 84.528 -10.510 188.962 1.00 33.22 160 GLN F N 1
ATOM 10132 C CA . GLN F 1 160 ? 83.553 -10.290 190.041 1.00 35.64 160 GLN F CA 1
ATOM 10133 C C . GLN F 1 160 ? 82.377 -11.272 190.011 1.00 35.94 160 GLN F C 1
ATOM 10134 O O . GLN F 1 160 ? 81.835 -11.582 191.056 1.00 37.52 160 GLN F O 1
ATOM 10140 N N . CYS F 1 161 ? 82.001 -11.754 188.820 1.00 34.92 161 CYS F N 1
ATOM 10141 C CA . CYS F 1 161 ? 80.955 -12.754 188.660 1.00 35.67 161 CYS F CA 1
ATOM 10142 C C . CYS F 1 161 ? 79.675 -12.384 189.380 1.00 37.39 161 CYS F C 1
ATOM 10143 O O . CYS F 1 161 ? 79.058 -13.243 190.026 1.00 38.40 161 CYS F O 1
ATOM 10146 N N . GLN F 1 162 ? 79.298 -11.105 189.276 1.00 37.13 162 GLN F N 1
ATOM 10147 C CA . GLN F 1 162 ? 78.102 -10.571 189.927 1.00 39.00 162 GLN F CA 1
ATOM 10148 C C . GLN F 1 162 ? 76.913 -10.596 188.978 1.00 37.73 162 GLN F C 1
ATOM 10149 O O . GLN F 1 162 ? 77.060 -10.533 187.757 1.00 36.25 162 GLN F O 1
ATOM 10155 N N . SER F 1 163 ? 75.730 -10.679 189.543 1.00 39.25 163 SER F N 1
ATOM 10156 C CA . SER F 1 163 ? 74.515 -10.491 188.787 1.00 39.41 163 SER F CA 1
ATOM 10157 C C . SER F 1 163 ? 74.410 -8.998 188.464 1.00 38.35 163 SER F C 1
ATOM 10158 O O . SER F 1 163 ? 74.424 -8.146 189.348 1.00 39.29 163 SER F O 1
ATOM 10161 N N . LEU F 1 164 ? 74.337 -8.684 187.175 1.00 36.75 164 LEU F N 1
ATOM 10162 C CA . LEU F 1 164 ? 74.256 -7.292 186.725 1.00 35.85 164 LEU F CA 1
ATOM 10163 C C . LEU F 1 164 ? 72.813 -6.930 186.434 1.00 36.70 164 LEU F C 1
ATOM 10164 O O . LEU F 1 164 ? 72.240 -7.391 185.443 1.00 35.69 164 LEU F O 1
ATOM 10169 N N . ASP F 1 165 ? 72.226 -6.116 187.315 1.00 38.38 165 ASP F N 1
ATOM 10170 C CA . ASP F 1 165 ? 70.859 -5.681 187.132 1.00 39.54 165 ASP F CA 1
ATOM 10171 C C . ASP F 1 165 ? 70.787 -4.535 186.118 1.00 38.73 165 ASP F C 1
ATOM 10172 O O . ASP F 1 165 ? 71.807 -4.093 185.615 1.00 38.14 165 ASP F O 1
ATOM 10177 N N . ALA F 1 166 ? 69.586 -4.078 185.800 1.00 39.61 166 ALA F N 1
ATOM 10178 C CA . ALA F 1 166 ? 69.397 -3.085 184.760 1.00 38.87 166 ALA F CA 1
ATOM 10179 C C . ALA F 1 166 ? 70.272 -1.829 184.919 1.00 38.59 166 ALA F C 1
ATOM 10180 O O . ALA F 1 166 ? 70.945 -1.423 183.971 1.00 36.97 166 ALA F O 1
ATOM 10182 N N . PRO F 1 167 ? 70.272 -1.200 186.122 1.00 40.28 167 PRO F N 1
ATOM 10183 C CA . PRO F 1 167 ? 71.162 -0.028 186.317 1.00 40.28 167 PRO F CA 1
ATOM 10184 C C . PRO F 1 167 ? 72.615 -0.323 186.071 1.00 38.96 167 PRO F C 1
ATOM 10185 O O . PRO F 1 167 ? 73.343 0.508 185.530 1.00 38.39 167 PRO F O 1
ATOM 10189 N N . ARG F 1 168 ? 73.051 -1.501 186.494 1.00 39.07 168 ARG F N 1
ATOM 10190 C CA . ARG F 1 168 ? 74.446 -1.881 186.360 1.00 38.08 168 ARG F CA 1
ATOM 10191 C C . ARG F 1 168 ? 74.815 -2.075 184.892 1.00 35.72 168 ARG F C 1
ATOM 10192 O O . ARG F 1 168 ? 75.916 -1.709 184.452 1.00 34.74 168 ARG F O 1
ATOM 10200 N N . CYS F 1 169 ? 73.882 -2.647 184.136 1.00 35.18 169 CYS F N 1
ATOM 10201 C CA . CYS F 1 169 ? 74.052 -2.811 182.683 1.00 33.36 169 CYS F CA 1
ATOM 10202 C C . CYS F 1 169 ? 74.047 -1.472 181.932 1.00 33.24 169 CYS F C 1
ATOM 10203 O O . CYS F 1 169 ? 74.758 -1.338 180.954 1.00 32.15 169 CYS F O 1
ATOM 10206 N N . VAL F 1 170 ? 73.231 -0.514 182.377 1.00 34.64 170 VAL F N 1
ATOM 10207 C CA . VAL F 1 170 ? 73.234 0.831 181.814 1.00 35.31 170 VAL F CA 1
ATOM 10208 C C . VAL F 1 170 ? 74.592 1.477 182.060 1.00 35.24 170 VAL F C 1
ATOM 10209 O O . VAL F 1 170 ? 75.178 2.069 181.147 1.00 34.95 170 VAL F O 1
ATOM 10213 N N . ASP F 1 171 ? 75.081 1.364 183.287 1.00 35.93 171 ASP F N 1
ATOM 10214 C CA . ASP F 1 171 ? 76.370 1.902 183.640 1.00 36.22 171 ASP F CA 1
ATOM 10215 C C . ASP F 1 171 ? 77.554 1.278 182.896 1.00 34.37 171 ASP F C 1
ATOM 10216 O O . ASP F 1 171 ? 78.526 1.960 182.626 1.00 34.37 171 ASP F O 1
ATOM 10221 N N . TYR F 1 172 ? 77.491 -0.026 182.603 1.00 33.10 172 TYR F N 1
ATOM 10222 C CA . TYR F 1 172 ? 78.484 -0.659 181.771 1.00 31.16 172 TYR F CA 1
ATOM 10223 C C . TYR F 1 172 ? 78.265 -0.414 180.272 1.00 30.71 172 TYR F C 1
ATOM 10224 O O . TYR F 1 172 ? 79.125 -0.729 179.460 1.00 29.77 172 TYR F O 1
ATOM 10233 N N . ARG F 1 173 ? 77.133 0.168 179.914 1.00 31.82 173 ARG F N 1
ATOM 10234 C CA . ARG F 1 173 ? 76.729 0.318 178.524 1.00 31.76 173 ARG F CA 1
ATOM 10235 C C . ARG F 1 173 ? 76.531 -1.057 177.874 1.00 29.61 173 ARG F C 1
ATOM 10236 O O . ARG F 1 173 ? 76.853 -1.263 176.702 1.00 28.69 173 ARG F O 1
ATOM 10244 N N . LEU F 1 174 ? 75.977 -2.003 178.623 1.00 29.51 174 LEU F N 1
ATOM 10245 C CA . LEU F 1 174 ? 75.732 -3.358 178.069 1.00 28.93 174 LEU F CA 1
ATOM 10246 C C . LEU F 1 174 ? 74.474 -3.378 177.264 1.00 28.93 174 LEU F C 1
ATOM 10247 O O . LEU F 1 174 ? 74.269 -4.240 176.445 1.00 29.22 174 LEU F O 1
ATOM 10252 N N . VAL F 1 175 ? 73.609 -2.417 177.509 1.00 30.35 175 VAL F N 1
ATOM 10253 C CA . VAL F 1 175 ? 72.323 -2.354 176.816 1.00 30.67 175 VAL F CA 1
ATOM 10254 C C . VAL F 1 175 ? 72.089 -0.924 176.368 1.00 31.42 175 VAL F C 1
ATOM 10255 O O . VAL F 1 175 ? 72.690 -0.003 176.863 1.00 31.63 175 VAL F O 1
ATOM 10259 N N . ASN F 1 176 ? 71.196 -0.768 175.408 1.00 32.27 176 ASN F N 1
ATOM 10260 C CA . ASN F 1 176 ? 70.905 0.526 174.815 1.00 33.62 176 ASN F CA 1
ATOM 10261 C C . ASN F 1 176 ? 69.645 1.140 175.444 1.00 35.36 176 ASN F C 1
ATOM 10262 O O . ASN F 1 176 ? 69.485 2.355 175.443 1.00 36.68 176 ASN F O 1
ATOM 10267 N N . GLN F 1 177 ? 68.772 0.291 176.003 1.00 36.20 177 GLN F N 1
ATOM 10268 C CA . GLN F 1 177 ? 67.517 0.722 176.628 1.00 37.87 177 GLN F CA 1
ATOM 10269 C C . GLN F 1 177 ? 67.077 -0.234 177.750 1.00 37.77 177 GLN F C 1
ATOM 10270 O O . GLN F 1 177 ? 67.352 -1.440 177.699 1.00 36.45 177 GLN F O 1
ATOM 10276 N N . VAL F 1 178 ? 66.385 0.308 178.745 1.00 39.27 178 VAL F N 1
ATOM 10277 C CA . VAL F 1 178 ? 65.758 -0.481 179.792 1.00 40.01 178 VAL F CA 1
ATOM 10278 C C . VAL F 1 178 ? 64.278 -0.142 179.823 1.00 42.20 178 VAL F C 1
ATOM 10279 O O . VAL F 1 178 ? 63.936 1.027 179.887 1.00 43.21 178 VAL F O 1
ATOM 10283 N N . VAL F 1 179 ? 63.412 -1.159 179.774 1.00 42.93 179 VAL F N 1
ATOM 10284 C CA . VAL F 1 179 ? 61.961 -0.969 179.844 1.00 45.53 179 VAL F CA 1
ATOM 10285 C C . VAL F 1 179 ? 61.306 -2.035 180.696 1.00 46.41 179 VAL F C 1
ATOM 10286 O O . VAL F 1 179 ? 61.956 -2.987 181.082 1.00 45.52 179 VAL F O 1
ATOM 10290 N N . GLU F 1 180 ? 60.018 -1.865 181.018 1.00 48.90 180 GLU F N 1
ATOM 10291 C CA . GLU F 1 180 ? 59.299 -2.875 181.797 1.00 50.66 180 GLU F CA 1
ATOM 10292 C C . GLU F 1 180 ? 59.155 -4.130 180.951 1.00 49.51 180 GLU F C 1
ATOM 10293 O O . GLU F 1 180 ? 59.052 -4.046 179.715 1.00 48.82 180 GLU F O 1
ATOM 10299 N N . SER F 1 181 ? 59.156 -5.285 181.610 1.00 49.63 181 SER F N 1
ATOM 10300 C CA . SER F 1 181 ? 58.981 -6.564 180.918 1.00 49.15 181 SER F CA 1
ATOM 10301 C C . SER F 1 181 ? 57.851 -6.506 179.900 1.00 49.92 181 SER F C 1
ATOM 10302 O O . SER F 1 181 ? 58.010 -6.945 178.758 1.00 48.86 181 SER F O 1
ATOM 10305 N N . SER F 1 182 ? 56.719 -5.948 180.329 1.00 52.45 182 SER F N 1
ATOM 10306 C CA . SER F 1 182 ? 55.501 -5.917 179.538 1.00 54.02 182 SER F CA 1
ATOM 10307 C C . SER F 1 182 ? 55.600 -5.042 178.291 1.00 52.78 182 SER F C 1
ATOM 10308 O O . SER F 1 182 ? 54.795 -5.184 177.372 1.00 53.74 182 SER F O 1
ATOM 10311 N N . ALA F 1 183 ? 56.581 -4.145 178.271 1.00 51.21 183 ALA F N 1
ATOM 10312 C CA . ALA F 1 183 ? 56.783 -3.231 177.163 1.00 50.29 183 ALA F CA 1
ATOM 10313 C C . ALA F 1 183 ? 57.998 -3.617 176.309 1.00 47.68 183 ALA F C 1
ATOM 10314 O O . ALA F 1 183 ? 58.255 -3.022 175.262 1.00 47.40 183 ALA F O 1
ATOM 10316 N N . LEU F 1 184 ? 58.739 -4.621 176.752 1.00 46.43 184 LEU F N 1
ATOM 10317 C CA . LEU F 1 184 ? 60.030 -4.944 176.168 1.00 43.79 184 LEU F CA 1
ATOM 10318 C C . LEU F 1 184 ? 60.002 -5.348 174.700 1.00 42.99 184 LEU F C 1
ATOM 10319 O O . LEU F 1 184 ? 60.784 -4.833 173.892 1.00 41.38 184 LEU F O 1
ATOM 10324 N N . LEU F 1 185 ? 59.148 -6.306 174.366 1.00 43.93 185 LEU F N 1
ATOM 10325 C CA . LEU F 1 185 ? 59.129 -6.844 173.027 1.00 43.44 185 LEU F CA 1
ATOM 10326 C C . LEU F 1 185 ? 58.683 -5.785 172.020 1.00 43.99 185 LEU F C 1
ATOM 10327 O O . LEU F 1 185 ? 59.249 -5.672 170.949 1.00 42.82 185 LEU F O 1
ATOM 10332 N N . ASP F 1 186 ? 57.671 -5.001 172.382 1.00 46.31 186 ASP F N 1
ATOM 10333 C CA . ASP F 1 186 ? 57.186 -3.889 171.550 1.00 47.14 186 ASP F CA 1
ATOM 10334 C C . ASP F 1 186 ? 58.265 -2.828 171.356 1.00 44.96 186 ASP F C 1
ATOM 10335 O O . ASP F 1 186 ? 58.405 -2.284 170.272 1.00 44.24 186 ASP F O 1
ATOM 10340 N N . ALA F 1 187 ? 59.021 -2.534 172.407 1.00 43.96 187 ALA F N 1
ATOM 10341 C CA . ALA F 1 187 ? 60.117 -1.568 172.317 1.00 42.73 187 ALA F CA 1
ATOM 10342 C C . ALA F 1 187 ? 61.220 -2.056 171.377 1.00 40.82 187 ALA F C 1
ATOM 10343 O O . ALA F 1 187 ? 61.795 -1.283 170.615 1.00 40.26 187 ALA F O 1
ATOM 10345 N N . ALA F 1 188 ? 61.484 -3.361 171.429 1.00 40.16 188 ALA F N 1
ATOM 10346 C CA . ALA F 1 188 ? 62.456 -4.012 170.561 1.00 38.10 188 ALA F CA 1
ATOM 10347 C C . ALA F 1 188 ? 62.027 -4.033 169.093 1.00 38.63 188 ALA F C 1
ATOM 10348 O O . ALA F 1 188 ? 62.789 -3.693 168.188 1.00 37.29 188 ALA F O 1
ATOM 10350 N N . ILE F 1 189 ? 60.782 -4.426 168.862 1.00 40.80 189 ILE F N 1
ATOM 10351 C CA . ILE F 1 189 ? 60.201 -4.371 167.508 1.00 41.78 189 ILE F CA 1
ATOM 10352 C C . ILE F 1 189 ? 60.206 -2.914 166.965 1.00 42.19 189 ILE F C 1
ATOM 10353 O O . ILE F 1 189 ? 60.533 -2.690 165.793 1.00 42.51 189 ILE F O 1
ATOM 10358 N N . THR F 1 190 ? 59.873 -1.945 167.809 1.00 42.86 190 THR F N 1
ATOM 10359 C CA . THR F 1 190 ? 59.918 -0.536 167.423 1.00 43.81 190 THR F CA 1
ATOM 10360 C C . THR F 1 190 ? 61.309 -0.160 166.906 1.00 42.34 190 THR F C 1
ATOM 10361 O O . THR F 1 190 ? 61.421 0.396 165.818 1.00 42.95 190 THR F O 1
ATOM 10365 N N . GLN F 1 191 ? 62.352 -0.486 167.674 1.00 40.96 191 GLN F N 1
ATOM 10366 C CA . GLN F 1 191 ? 63.719 -0.210 167.283 1.00 40.15 191 GLN F CA 1
ATOM 10367 C C . GLN F 1 191 ? 64.095 -0.910 165.993 1.00 39.16 191 GLN F C 1
ATOM 10368 O O . GLN F 1 191 ? 64.922 -0.410 165.203 1.00 38.21 191 GLN F O 1
ATOM 10374 N N . ALA F 1 192 ? 63.563 -2.119 165.828 1.00 38.88 192 ALA F N 1
ATOM 10375 C CA . ALA F 1 192 ? 63.840 -2.906 164.641 1.00 38.21 192 ALA F CA 1
ATOM 10376 C C . ALA F 1 192 ? 63.203 -2.262 163.415 1.00 39.17 192 ALA F C 1
ATOM 10377 O O . ALA F 1 192 ? 63.777 -2.298 162.327 1.00 39.08 192 ALA F O 1
ATOM 10379 N N . HIS F 1 193 ? 62.027 -1.662 163.590 1.00 40.69 193 HIS F N 1
ATOM 10380 C CA . HIS F 1 193 ? 61.391 -0.926 162.489 1.00 42.15 193 HIS F CA 1
ATOM 10381 C C . HIS F 1 193 ? 62.189 0.310 162.108 1.00 41.71 193 HIS F C 1
ATOM 10382 O O . HIS F 1 193 ? 62.272 0.658 160.934 1.00 42.49 193 HIS F O 1
ATOM 10389 N N . VAL F 1 194 ? 62.756 0.982 163.100 1.00 41.07 194 VAL F N 1
ATOM 10390 C CA . VAL F 1 194 ? 63.582 2.169 162.867 1.00 41.02 194 VAL F CA 1
ATOM 10391 C C . VAL F 1 194 ? 64.830 1.837 162.051 1.00 39.68 194 VAL F C 1
ATOM 10392 O O . VAL F 1 194 ? 65.150 2.499 161.071 1.00 40.93 194 VAL F O 1
ATOM 10396 N N . MET F 1 195 ? 65.530 0.797 162.455 1.00 38.14 195 MET F N 1
ATOM 10397 C CA . MET F 1 195 ? 66.726 0.398 161.765 1.00 37.56 195 MET F CA 1
ATOM 10398 C C . MET F 1 195 ? 66.430 -0.236 160.413 1.00 37.62 195 MET F C 1
ATOM 10399 O O . MET F 1 195 ? 67.262 -0.137 159.492 1.00 37.34 195 MET F O 1
ATOM 10404 N N . ALA F 1 196 ? 65.281 -0.908 160.304 1.00 38.37 196 ALA F N 1
ATOM 10405 C CA . ALA F 1 196 ? 64.852 -1.482 159.025 1.00 39.56 196 ALA F CA 1
ATOM 10406 C C . ALA F 1 196 ? 64.545 -0.405 157.992 1.00 41.07 196 ALA F C 1
ATOM 10407 O O . ALA F 1 196 ? 64.615 -0.675 156.804 1.00 42.10 196 ALA F O 1
ATOM 10409 N N . SER F 1 197 ? 64.232 0.809 158.445 1.00 41.88 197 SER F N 1
ATOM 10410 C CA . SER F 1 197 ? 63.954 1.955 157.561 1.00 43.58 197 SER F CA 1
ATOM 10411 C C . SER F 1 197 ? 65.243 2.561 156.975 1.00 42.76 197 SER F C 1
ATOM 10412 O O . SER F 1 197 ? 65.207 3.259 155.982 1.00 44.26 197 SER F O 1
ATOM 10415 N N . TYR F 1 198 ? 66.384 2.283 157.594 1.00 40.83 198 TYR F N 1
ATOM 10416 C CA . TYR F 1 198 ? 67.676 2.676 157.044 1.00 40.15 198 TYR F CA 1
ATOM 10417 C C . TYR F 1 198 ? 67.881 2.013 155.686 1.00 40.62 198 TYR F C 1
ATOM 10418 O O . TYR F 1 198 ? 67.807 0.791 155.603 1.00 40.39 198 TYR F O 1
ATOM 10427 N N . PRO F 1 199 ? 68.133 2.808 154.616 1.00 41.99 199 PRO F N 1
ATOM 10428 C CA . PRO F 1 199 ? 68.376 2.153 153.324 1.00 42.65 199 PRO F CA 1
ATOM 10429 C C . PRO F 1 199 ? 69.338 0.948 153.455 1.00 41.34 199 PRO F C 1
ATOM 10430 O O . PRO F 1 199 ? 70.425 1.042 154.088 1.00 40.06 199 PRO F O 1
ATOM 10434 N N . ALA F 1 200 ? 68.928 -0.173 152.875 1.00 41.65 200 ALA F N 1
ATOM 10435 C CA . ALA F 1 200 ? 69.563 -1.463 153.151 1.00 40.75 200 ALA F CA 1
ATOM 10436 C C . ALA F 1 200 ? 71.019 -1.533 152.665 1.00 40.40 200 ALA F C 1
ATOM 10437 O O . ALA F 1 200 ? 71.914 -2.047 153.345 1.00 39.40 200 ALA F O 1
ATOM 10439 N N . SER F 1 201 ? 71.258 -1.033 151.471 1.00 41.99 201 SER F N 1
ATOM 10440 C CA . SER F 1 201 ? 72.559 -1.177 150.865 1.00 42.34 201 SER F CA 1
ATOM 10441 C C . SER F 1 201 ? 73.659 -0.558 151.743 1.00 40.87 201 SER F C 1
ATOM 10442 O O . SER F 1 201 ? 74.686 -1.205 152.046 1.00 39.78 201 SER F O 1
ATOM 10445 N N . ALA F 1 202 ? 73.445 0.692 152.156 1.00 40.72 202 ALA F N 1
ATOM 10446 C CA . ALA F 1 202 ? 74.399 1.380 153.027 1.00 39.10 202 ALA F CA 1
ATOM 10447 C C . ALA F 1 202 ? 74.502 0.715 154.377 1.00 36.68 202 ALA F C 1
ATOM 10448 O O . ALA F 1 202 ? 75.588 0.613 154.922 1.00 34.81 202 ALA F O 1
ATOM 10450 N N . PHE F 1 203 ? 73.373 0.245 154.903 1.00 36.49 203 PHE F N 1
ATOM 10451 C CA . PHE F 1 203 ? 73.376 -0.471 156.170 1.00 34.68 203 PHE F CA 1
ATOM 10452 C C . PHE F 1 203 ? 74.185 -1.775 156.109 1.00 34.09 203 PHE F C 1
ATOM 10453 O O . PHE F 1 203 ? 75.036 -2.047 156.966 1.00 32.25 203 PHE F O 1
ATOM 10461 N N . ILE F 1 204 ? 73.897 -2.590 155.109 1.00 35.42 204 ILE F N 1
ATOM 10462 C CA . ILE F 1 204 ? 74.571 -3.873 154.951 1.00 35.27 204 ILE F CA 1
ATOM 10463 C C . ILE F 1 204 ? 76.060 -3.686 154.856 1.00 34.58 204 ILE F C 1
ATOM 10464 O O . ILE F 1 204 ? 76.835 -4.346 155.534 1.00 33.84 204 ILE F O 1
ATOM 10469 N N . ASN F 1 205 ? 76.474 -2.791 153.979 1.00 35.95 205 ASN F N 1
ATOM 10470 C CA . ASN F 1 205 ? 77.891 -2.553 153.756 1.00 35.85 205 ASN F CA 1
ATOM 10471 C C . ASN F 1 205 ? 78.605 -2.062 154.996 1.00 34.18 205 ASN F C 1
ATOM 10472 O O . ASN F 1 205 ? 79.770 -2.394 155.261 1.00 32.77 205 ASN F O 1
ATOM 10477 N N . THR F 1 206 ? 77.924 -1.189 155.724 1.00 33.28 206 THR F N 1
ATOM 10478 C CA . THR F 1 206 ? 78.489 -0.639 156.946 1.00 31.54 206 THR F CA 1
ATOM 10479 C C . THR F 1 206 ? 78.611 -1.730 158.019 1.00 29.84 206 THR F C 1
ATOM 10480 O O . THR F 1 206 ? 79.657 -1.882 158.657 1.00 28.19 206 THR F O 1
ATOM 10484 N N . LYS F 1 207 ? 77.542 -2.483 158.226 1.00 30.04 207 LYS F N 1
ATOM 10485 C CA . LYS F 1 207 ? 77.527 -3.521 159.253 1.00 29.12 207 LYS F CA 1
ATOM 10486 C C . LYS F 1 207 ? 78.567 -4.599 158.965 1.00 29.24 207 LYS F C 1
ATOM 10487 O O . LYS F 1 207 ? 79.214 -5.088 159.895 1.00 28.01 207 LYS F O 1
ATOM 10493 N N . ARG F 1 208 ? 78.717 -4.966 157.697 1.00 30.08 208 ARG F N 1
ATOM 10494 C CA . ARG F 1 208 ? 79.743 -5.898 157.295 1.00 31.38 208 ARG F CA 1
ATOM 10495 C C . ARG F 1 208 ? 81.128 -5.420 157.703 1.00 29.90 208 ARG F C 1
ATOM 10496 O O . ARG F 1 208 ? 81.880 -6.189 158.253 1.00 29.01 208 ARG F O 1
ATOM 10504 N N . ALA F 1 209 ? 81.428 -4.142 157.454 1.00 29.99 209 ALA F N 1
ATOM 10505 C CA . ALA F 1 209 ? 82.686 -3.530 157.844 1.00 29.11 209 ALA F CA 1
ATOM 10506 C C . ALA F 1 209 ? 82.875 -3.418 159.361 1.00 28.01 209 ALA F C 1
ATOM 10507 O O . ALA F 1 209 ? 83.998 -3.584 159.898 1.00 27.79 209 ALA F O 1
ATOM 10509 N N . VAL F 1 210 ? 81.777 -3.120 160.049 1.00 27.49 210 VAL F N 1
ATOM 10510 C CA . VAL F 1 210 ? 81.728 -3.049 161.513 1.00 26.14 210 VAL F CA 1
ATOM 10511 C C . VAL F 1 210 ? 81.989 -4.432 162.170 1.00 25.44 210 VAL F C 1
ATOM 10512 O O . VAL F 1 210 ? 82.808 -4.569 163.082 1.00 24.55 210 VAL F O 1
ATOM 10516 N N . ASN F 1 211 ? 81.271 -5.440 161.707 1.00 25.74 211 ASN F N 1
ATOM 10517 C CA . ASN F 1 211 ? 81.328 -6.755 162.314 1.00 25.58 211 ASN F CA 1
ATOM 10518 C C . ASN F 1 211 ? 82.560 -7.585 161.908 1.00 25.82 211 ASN F C 1
ATOM 10519 O O . ASN F 1 211 ? 82.900 -8.563 162.577 1.00 25.27 211 ASN F O 1
ATOM 10524 N N . LYS F 1 212 ? 83.209 -7.198 160.815 1.00 26.61 212 LYS F N 1
ATOM 10525 C CA . LYS F 1 212 ? 84.355 -7.921 160.303 1.00 27.48 212 LYS F CA 1
ATOM 10526 C C . LYS F 1 212 ? 85.467 -8.199 161.353 1.00 26.11 212 LYS F C 1
ATOM 10527 O O . LYS F 1 212 ? 85.900 -9.328 161.508 1.00 25.71 212 LYS F O 1
ATOM 10533 N N . PRO F 1 213 ? 85.959 -7.164 162.057 1.00 25.70 213 PRO F N 1
ATOM 10534 C CA . PRO F 1 213 ? 86.901 -7.482 163.124 1.00 25.24 213 PRO F CA 1
ATOM 10535 C C . PRO F 1 213 ? 86.344 -8.281 164.325 1.00 24.38 213 PRO F C 1
ATOM 10536 O O . PRO F 1 213 ? 87.119 -8.953 165.022 1.00 24.22 213 PRO F O 1
ATOM 10540 N N . PHE F 1 214 ? 85.037 -8.256 164.531 1.00 24.04 214 PHE F N 1
ATOM 10541 C CA . PHE F 1 214 ? 84.390 -9.032 165.585 1.00 23.95 214 PHE F CA 1
ATOM 10542 C C . PHE F 1 214 ? 84.399 -10.523 165.157 1.00 24.46 214 PHE F C 1
ATOM 10543 O O . PHE F 1 214 ? 84.698 -11.427 165.908 1.00 24.13 214 PHE F O 1
ATOM 10551 N N . ILE F 1 215 ? 84.076 -10.735 163.902 1.00 25.59 215 ILE F N 1
ATOM 10552 C CA . ILE F 1 215 ? 84.085 -12.048 163.315 1.00 26.06 215 ILE F CA 1
ATOM 10553 C C . ILE F 1 215 ? 85.504 -12.607 163.364 1.00 26.33 215 ILE F C 1
ATOM 10554 O O . ILE F 1 215 ? 85.715 -13.773 163.695 1.00 26.01 215 ILE F O 1
ATOM 10559 N N . HIS F 1 216 ? 86.472 -11.760 163.026 1.00 26.36 216 HIS F N 1
ATOM 10560 C CA . HIS F 1 216 ? 87.845 -12.185 163.029 1.00 26.91 216 HIS F CA 1
ATOM 10561 C C . HIS F 1 216 ? 88.299 -12.534 164.446 1.00 26.49 216 HIS F C 1
ATOM 10562 O O . HIS F 1 216 ? 88.970 -13.526 164.679 1.00 27.02 216 HIS F O 1
ATOM 10569 N N . LEU F 1 217 ? 87.912 -11.711 165.410 1.00 26.07 217 LEU F N 1
ATOM 10570 C CA . LEU F 1 217 ? 88.233 -11.994 166.795 1.00 25.56 217 LEU F CA 1
ATOM 10571 C C . LEU F 1 217 ? 87.646 -13.337 167.240 1.00 25.31 217 LEU F C 1
ATOM 10572 O O . LEU F 1 217 ? 88.297 -14.090 167.907 1.00 25.22 217 LEU F O 1
ATOM 10577 N N . LEU F 1 218 ? 86.405 -13.626 166.878 1.00 25.33 218 LEU F N 1
ATOM 10578 C CA . LEU F 1 218 ? 85.802 -14.893 167.264 1.00 25.79 218 LEU F CA 1
ATOM 10579 C C . LEU F 1 218 ? 86.497 -16.108 166.681 1.00 26.72 218 LEU F C 1
ATOM 10580 O O . LEU F 1 218 ? 86.596 -17.132 167.364 1.00 26.55 218 LEU F O 1
ATOM 10585 N N . GLU F 1 219 ? 86.984 -15.983 165.445 1.00 27.35 219 GLU F N 1
ATOM 10586 C CA . GLU F 1 219 ? 87.749 -17.033 164.792 1.00 29.12 219 GLU F CA 1
ATOM 10587 C C . GLU F 1 219 ? 89.104 -17.284 165.437 1.00 29.56 219 GLU F C 1
ATOM 10588 O O . GLU F 1 219 ? 89.528 -18.410 165.574 1.00 30.03 219 GLU F O 1
ATOM 10594 N N . GLN F 1 220 ? 89.800 -16.209 165.800 1.00 29.76 220 GLN F N 1
ATOM 10595 C CA . GLN F 1 220 ? 91.005 -16.328 166.625 1.00 30.61 220 GLN F CA 1
ATOM 10596 C C . GLN F 1 220 ? 90.694 -16.986 167.974 1.00 28.93 220 GLN F C 1
ATOM 10597 O O . GLN F 1 220 ? 91.446 -17.759 168.508 1.00 29.79 220 GLN F O 1
ATOM 10603 N N . THR F 1 221 ? 89.566 -16.634 168.536 1.00 28.03 221 THR F N 1
ATOM 10604 C CA . THR F 1 221 ? 89.192 -17.175 169.838 1.00 28.13 221 THR F CA 1
ATOM 10605 C C . THR F 1 221 ? 88.848 -18.672 169.722 1.00 29.61 221 THR F C 1
ATOM 10606 O O . THR F 1 221 ? 89.162 -19.434 170.637 1.00 30.29 221 THR F O 1
ATOM 10610 N N . ARG F 1 222 ? 88.210 -19.064 168.616 1.00 29.47 222 ARG F N 1
ATOM 10611 C CA . ARG F 1 222 ? 87.921 -20.439 168.320 1.00 30.62 222 ARG F CA 1
ATOM 10612 C C . ARG F 1 222 ? 89.221 -21.220 168.361 1.00 32.52 222 ARG F C 1
ATOM 10613 O O . ARG F 1 222 ? 89.292 -22.259 169.043 1.00 33.29 222 ARG F O 1
ATOM 10621 N N . ASP F 1 223 ? 90.236 -20.734 167.622 1.00 33.03 223 ASP F N 1
ATOM 10622 C CA . ASP F 1 223 ? 91.503 -21.448 167.501 1.00 34.81 223 ASP F CA 1
ATOM 10623 C C . ASP F 1 223 ? 92.250 -21.426 168.825 1.00 34.34 223 ASP F C 1
ATOM 10624 O O . ASP F 1 223 ? 92.853 -22.394 169.226 1.00 36.26 223 ASP F O 1
ATOM 10629 N N . ALA F 1 224 ? 92.267 -20.285 169.491 1.00 33.09 224 ALA F N 1
ATOM 10630 C CA . ALA F 1 224 ? 93.027 -20.141 170.756 1.00 33.25 224 ALA F CA 1
ATOM 10631 C C . ALA F 1 224 ? 92.455 -20.972 171.918 1.00 33.82 224 ALA F C 1
ATOM 10632 O O . ALA F 1 224 ? 93.201 -21.571 172.674 1.00 35.15 224 ALA F O 1
ATOM 10634 N N . SER F 1 225 ? 91.139 -20.982 172.065 1.00 33.87 225 SER F N 1
ATOM 10635 C CA . SER F 1 225 ? 90.451 -21.836 173.058 1.00 35.72 225 SER F CA 1
ATOM 10636 C C . SER F 1 225 ? 90.681 -23.343 172.867 1.00 38.51 225 SER F C 1
ATOM 10637 O O . SER F 1 225 ? 90.775 -24.100 173.826 1.00 40.25 225 SER F O 1
ATOM 10640 N N . LYS F 1 226 ? 90.866 -23.803 171.656 1.00 41.17 226 LYS F N 1
ATOM 10641 C CA . LYS F 1 226 ? 91.139 -25.221 171.513 1.00 43.65 226 LYS F CA 1
ATOM 10642 C C . LYS F 1 226 ? 92.599 -25.622 171.857 1.00 45.87 226 LYS F C 1
ATOM 10643 O O . LYS F 1 226 ? 93.581 -25.005 171.376 1.00 46.96 226 LYS F O 1
ATOM 10649 N N . MET G 1 1 ? 15.095 -22.230 182.372 1.00 53.00 1 MET G N 1
ATOM 10650 C CA . MET G 1 1 ? 15.689 -22.895 181.183 1.00 52.08 1 MET G CA 1
ATOM 10651 C C . MET G 1 1 ? 16.031 -24.386 181.411 1.00 48.56 1 MET G C 1
ATOM 10652 O O . MET G 1 1 ? 16.638 -25.008 180.555 1.00 47.64 1 MET G O 1
ATOM 10657 N N . VAL G 1 2 ? 15.625 -24.959 182.547 1.00 47.56 2 VAL G N 1
ATOM 10658 C CA . VAL G 1 2 ? 15.662 -26.414 182.739 1.00 45.62 2 VAL G CA 1
ATOM 10659 C C . VAL G 1 2 ? 14.399 -26.791 183.483 1.00 46.87 2 VAL G C 1
ATOM 10660 O O . VAL G 1 2 ? 13.828 -25.940 184.152 1.00 48.16 2 VAL G O 1
ATOM 10664 N N . PHE G 1 3 ? 13.908 -28.020 183.341 1.00 47.23 3 PHE G N 1
ATOM 10665 C CA . PHE G 1 3 ? 12.906 -28.470 184.321 1.00 48.85 3 PHE G CA 1
ATOM 10666 C C . PHE G 1 3 ? 13.422 -29.633 185.116 1.00 46.16 3 PHE G C 1
ATOM 10667 O O . PHE G 1 3 ? 14.263 -30.372 184.658 1.00 44.72 3 PHE G O 1
ATOM 10675 N N . GLU G 1 4 ? 12.943 -29.732 186.339 1.00 46.59 4 GLU G N 1
ATOM 10676 C CA . GLU G 1 4 ? 13.429 -30.690 187.287 1.00 45.34 4 GLU G CA 1
ATOM 10677 C C . GLU G 1 4 ? 12.268 -31.592 187.614 1.00 46.88 4 GLU G C 1
ATOM 10678 O O . GLU G 1 4 ? 11.204 -31.124 187.973 1.00 49.14 4 GLU G O 1
ATOM 10684 N N . GLU G 1 5 ? 12.490 -32.889 187.491 1.00 45.99 5 GLU G N 1
ATOM 10685 C CA . GLU G 1 5 ? 11.498 -33.882 187.830 1.00 47.79 5 GLU G CA 1
ATOM 10686 C C . GLU G 1 5 ? 12.174 -34.964 188.619 1.00 46.24 5 GLU G C 1
ATOM 10687 O O . GLU G 1 5 ? 13.393 -35.102 188.607 1.00 43.65 5 GLU G O 1
ATOM 10693 N N . ASN G 1 6 ? 11.353 -35.754 189.289 1.00 47.97 6 ASN G N 1
ATOM 10694 C CA . ASN G 1 6 ? 11.852 -36.806 190.138 1.00 47.59 6 ASN G CA 1
ATOM 10695 C C . ASN G 1 6 ? 11.238 -38.152 189.814 1.00 48.90 6 ASN G C 1
ATOM 10696 O O . ASN G 1 6 ? 10.025 -38.270 189.634 1.00 50.94 6 ASN G O 1
ATOM 10701 N N . SER G 1 7 ? 12.109 -39.151 189.713 1.00 47.81 7 SER G N 1
ATOM 10702 C CA . SER G 1 7 ? 11.704 -40.552 189.735 1.00 49.75 7 SER G CA 1
ATOM 10703 C C . SER G 1 7 ? 12.213 -41.086 191.057 1.00 49.33 7 SER G C 1
ATOM 10704 O O . SER G 1 7 ? 13.313 -41.594 191.148 1.00 47.68 7 SER G O 1
ATOM 10707 N N . ASP G 1 8 ? 11.403 -40.925 192.087 1.00 51.09 8 ASP G N 1
ATOM 10708 C CA . ASP G 1 8 ? 11.813 -41.193 193.458 1.00 51.39 8 ASP G CA 1
ATOM 10709 C C . ASP G 1 8 ? 13.133 -40.506 193.780 1.00 48.40 8 ASP G C 1
ATOM 10710 O O . ASP G 1 8 ? 13.206 -39.285 193.777 1.00 47.51 8 ASP G O 1
ATOM 10715 N N . GLU G 1 9 ? 14.183 -41.280 194.036 1.00 47.25 9 GLU G N 1
ATOM 10716 C CA . GLU G 1 9 ? 15.455 -40.725 194.500 1.00 44.97 9 GLU G CA 1
ATOM 10717 C C . GLU G 1 9 ? 16.313 -40.182 193.359 1.00 42.28 9 GLU G C 1
ATOM 10718 O O . GLU G 1 9 ? 17.398 -39.674 193.593 1.00 40.12 9 GLU G O 1
ATOM 10724 N N . VAL G 1 10 ? 15.825 -40.316 192.132 1.00 42.30 10 VAL G N 1
ATOM 10725 C CA . VAL G 1 10 ? 16.525 -39.870 190.935 1.00 40.34 10 VAL G CA 1
ATOM 10726 C C . VAL G 1 10 ? 15.978 -38.515 190.447 1.00 40.17 10 VAL G C 1
ATOM 10727 O O . VAL G 1 10 ? 14.803 -38.396 190.096 1.00 42.00 10 VAL G O 1
ATOM 10731 N N . ARG G 1 11 ? 16.834 -37.493 190.472 1.00 38.54 11 ARG G N 1
ATOM 10732 C CA . ARG G 1 11 ? 16.488 -36.185 189.944 1.00 38.33 11 ARG G CA 1
ATOM 10733 C C . ARG G 1 11 ? 16.781 -36.146 188.444 1.00 37.57 11 ARG G C 1
ATOM 10734 O O . ARG G 1 11 ? 17.902 -36.449 188.012 1.00 35.39 11 ARG G O 1
ATOM 10742 N N . VAL G 1 12 ? 15.768 -35.792 187.656 1.00 39.24 12 VAL G N 1
ATOM 10743 C CA . VAL G 1 12 ? 15.916 -35.645 186.210 1.00 38.94 12 VAL G CA 1
ATOM 10744 C C . VAL G 1 12 ? 15.876 -34.171 185.859 1.00 38.90 12 VAL G C 1
ATOM 10745 O O . VAL G 1 12 ? 14.898 -33.472 186.120 1.00 39.88 12 VAL G O 1
ATOM 10749 N N . ILE G 1 13 ? 16.966 -33.713 185.248 1.00 37.38 13 ILE G N 1
ATOM 10750 C CA . ILE G 1 13 ? 17.101 -32.334 184.810 1.00 37.81 13 ILE G CA 1
ATOM 10751 C C . ILE G 1 13 ? 17.050 -32.323 183.308 1.00 38.29 13 ILE G C 1
ATOM 10752 O O . ILE G 1 13 ? 17.906 -32.910 182.654 1.00 37.08 13 ILE G O 1
ATOM 10757 N N . THR G 1 14 ? 16.037 -31.655 182.770 1.00 40.44 14 THR G N 1
ATOM 10758 C CA . THR G 1 14 ? 15.863 -31.559 181.345 1.00 41.85 14 THR G CA 1
ATOM 10759 C C . THR G 1 14 ? 16.154 -30.140 180.869 1.00 42.27 14 THR G C 1
ATOM 10760 O O . THR G 1 14 ? 15.556 -29.162 181.321 1.00 43.25 14 THR G O 1
ATOM 10764 N N . LEU G 1 15 ? 17.083 -30.043 179.937 1.00 41.61 15 LEU G N 1
ATOM 10765 C CA . LEU G 1 15 ? 17.483 -28.761 179.387 1.00 42.47 15 LEU G CA 1
ATOM 10766 C C . LEU G 1 15 ? 16.360 -28.245 178.526 1.00 45.25 15 LEU G C 1
ATOM 10767 O O . LEU G 1 15 ? 15.822 -28.992 177.707 1.00 46.00 15 LEU G O 1
ATOM 10772 N N . ASP G 1 16 ? 16.013 -26.970 178.729 1.00 46.53 16 ASP G N 1
ATOM 10773 C CA . ASP G 1 16 ? 14.825 -26.374 178.150 1.00 49.77 16 ASP G CA 1
ATOM 10774 C C . ASP G 1 16 ? 15.096 -24.977 177.592 1.00 51.30 16 ASP G C 1
ATOM 10775 O O . ASP G 1 16 ? 14.315 -24.060 177.811 1.00 53.36 16 ASP G O 1
ATOM 10780 N N . HIS G 1 17 ? 16.201 -24.819 176.870 1.00 50.12 17 HIS G N 1
ATOM 10781 C CA . HIS G 1 17 ? 16.459 -23.581 176.122 1.00 51.83 17 HIS G CA 1
ATOM 10782 C C . HIS G 1 17 ? 15.311 -23.398 175.120 1.00 55.24 17 HIS G C 1
ATOM 10783 O O . HIS G 1 17 ? 14.754 -24.386 174.647 1.00 55.17 17 HIS G O 1
ATOM 10790 N N . PRO G 1 18 ? 14.934 -22.139 174.801 1.00 58.58 18 PRO G N 1
ATOM 10791 C CA . PRO G 1 18 ? 13.929 -21.931 173.751 1.00 62.47 18 PRO G CA 1
ATOM 10792 C C . PRO G 1 18 ? 14.245 -22.671 172.445 1.00 62.62 18 PRO G C 1
ATOM 10793 O O . PRO G 1 18 ? 13.346 -23.205 171.818 1.00 64.55 18 PRO G O 1
ATOM 10797 N N . ASN G 1 19 ? 15.518 -22.686 172.053 1.00 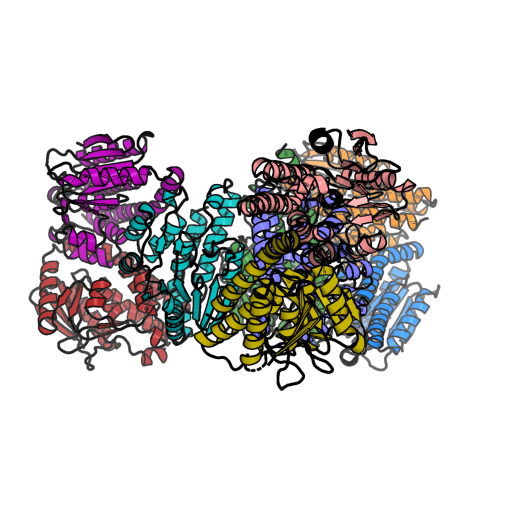61.01 19 ASN G N 1
ATOM 10798 C CA . ASN G 1 19 ? 15.999 -23.451 170.887 1.00 60.80 19 ASN G CA 1
ATOM 10799 C C . ASN G 1 19 ? 16.126 -24.944 171.203 1.00 57.94 19 ASN G C 1
ATOM 10800 O O . ASN G 1 19 ? 16.624 -25.326 172.272 1.00 54.58 19 ASN G O 1
ATOM 10805 N N . LYS G 1 20 ? 15.678 -25.752 170.236 1.00 59.88 20 LYS G N 1
ATOM 10806 C CA . LYS G 1 20 ? 15.509 -27.198 170.376 1.00 58.45 20 LYS G CA 1
ATOM 10807 C C . LYS G 1 20 ? 16.839 -27.916 170.548 1.00 54.72 20 LYS G C 1
ATOM 10808 O O . LYS G 1 20 ? 16.897 -29.059 171.011 1.00 53.25 20 LYS G O 1
ATOM 10810 N N . HIS G 1 21 ? 17.915 -27.228 170.189 1.00 53.50 21 HIS G N 1
ATOM 10811 C CA . HIS G 1 21 ? 19.246 -27.789 170.256 1.00 50.24 21 HIS G CA 1
ATOM 10812 C C . HIS G 1 21 ? 20.001 -27.470 171.550 1.00 47.08 21 HIS G C 1
ATOM 10813 O O . HIS G 1 21 ? 21.164 -27.840 171.679 1.00 43.85 21 HIS G O 1
ATOM 10820 N N . ASN G 1 22 ? 19.349 -26.782 172.489 1.00 47.72 22 ASN G N 1
ATOM 10821 C CA . ASN G 1 22 ? 19.951 -26.507 173.820 1.00 45.34 22 ASN G CA 1
ATOM 10822 C C . ASN G 1 22 ? 21.366 -25.887 173.745 1.00 43.95 22 ASN G C 1
ATOM 10823 O O . ASN G 1 22 ? 22.345 -26.408 174.334 1.00 40.64 22 ASN G O 1
ATOM 10828 N N . PRO G 1 23 ? 21.481 -24.767 172.997 1.00 46.08 23 PRO G N 1
ATOM 10829 C CA . PRO G 1 23 ? 22.784 -24.133 172.961 1.00 45.43 23 PRO G CA 1
ATOM 10830 C C . PRO G 1 23 ? 23.130 -23.610 174.350 1.00 44.28 23 PRO G C 1
ATOM 10831 O O . PRO G 1 23 ? 22.241 -23.163 175.067 1.00 44.83 23 PRO G O 1
ATOM 10835 N N . PHE G 1 24 ? 24.397 -23.709 174.743 1.00 42.45 24 PHE G N 1
ATOM 10836 C CA . PHE G 1 24 ? 24.806 -23.175 176.031 1.00 41.57 24 PHE G CA 1
ATOM 10837 C C . PHE G 1 24 ? 24.969 -21.659 175.978 1.00 44.13 24 PHE G C 1
ATOM 10838 O O . PHE G 1 24 ? 26.049 -21.126 175.756 1.00 44.92 24 PHE G O 1
ATOM 10846 N N . SER G 1 25 ? 23.840 -20.977 176.151 1.00 46.56 25 SER G N 1
ATOM 10847 C CA . SER G 1 25 ? 23.789 -19.571 176.443 1.00 48.41 25 SER G CA 1
ATOM 10848 C C . SER G 1 25 ? 24.040 -19.375 177.929 1.00 46.95 25 SER G C 1
ATOM 10849 O O . SER G 1 25 ? 24.062 -20.329 178.695 1.00 44.28 25 SER G O 1
ATOM 10852 N N . ARG G 1 26 ? 24.208 -18.122 178.337 1.00 49.03 26 ARG G N 1
ATOM 10853 C CA . ARG G 1 26 ? 24.615 -17.791 179.706 1.00 49.20 26 ARG G CA 1
ATOM 10854 C C . ARG G 1 26 ? 23.539 -18.193 180.682 1.00 47.76 26 ARG G C 1
ATOM 10855 O O . ARG G 1 26 ? 23.785 -18.625 181.801 1.00 45.43 26 ARG G O 1
ATOM 10863 N N . THR G 1 27 ? 22.322 -18.008 180.219 1.00 49.83 27 THR G N 1
ATOM 10864 C CA . THR G 1 27 ? 21.163 -18.366 180.988 1.00 49.79 27 THR G CA 1
ATOM 10865 C C . THR G 1 27 ? 21.047 -19.892 181.135 1.00 46.91 27 THR G C 1
ATOM 10866 O O . THR G 1 27 ? 20.786 -20.380 182.221 1.00 45.77 27 THR G O 1
ATOM 10870 N N . LEU G 1 28 ? 21.259 -20.655 180.070 1.00 45.83 28 LEU G N 1
ATOM 10871 C CA . LEU G 1 28 ? 21.169 -22.104 180.192 1.00 43.60 28 LEU G CA 1
ATOM 10872 C C . LEU G 1 28 ? 22.245 -22.653 181.108 1.00 41.06 28 LEU G C 1
ATOM 10873 O O . LEU G 1 28 ? 21.944 -23.497 181.922 1.00 40.07 28 LEU G O 1
ATOM 10878 N N . GLU G 1 29 ? 23.492 -22.189 180.962 1.00 40.71 29 GLU G N 1
ATOM 10879 C CA . GLU G 1 29 ? 24.591 -22.603 181.841 1.00 38.58 29 GLU G CA 1
ATOM 10880 C C . GLU G 1 29 ? 24.239 -22.348 183.321 1.00 38.44 29 GLU G C 1
ATOM 10881 O O . GLU G 1 29 ? 24.469 -23.202 184.165 1.00 36.54 29 GLU G O 1
ATOM 10887 N N . THR G 1 30 ? 23.710 -21.171 183.624 1.00 40.53 30 THR G N 1
ATOM 10888 C CA . THR G 1 30 ? 23.378 -20.825 184.994 1.00 41.42 30 THR G CA 1
ATOM 10889 C C . THR G 1 30 ? 22.268 -21.758 185.542 1.00 41.15 30 THR G C 1
ATOM 10890 O O . THR G 1 30 ? 22.339 -22.232 186.669 1.00 40.16 30 THR G O 1
ATOM 10894 N N . SER G 1 31 ? 21.230 -21.992 184.746 1.00 42.10 31 SER G N 1
ATOM 10895 C CA . SER G 1 31 ? 20.114 -22.836 185.153 1.00 41.77 31 SER G CA 1
ATOM 10896 C C . SER G 1 31 ? 20.597 -24.243 185.435 1.00 38.94 31 SER G C 1
ATOM 10897 O O . SER G 1 31 ? 20.155 -24.901 186.376 1.00 38.19 31 SER G O 1
ATOM 10900 N N . VAL G 1 32 ? 21.484 -24.728 184.581 1.00 37.62 32 VAL G N 1
ATOM 10901 C CA . VAL G 1 32 ? 22.026 -26.069 184.724 1.00 35.37 32 VAL G CA 1
ATOM 10902 C C . VAL G 1 32 ? 22.886 -26.146 185.968 1.00 34.18 32 VAL G C 1
ATOM 10903 O O . VAL G 1 32 ? 22.761 -27.076 186.754 1.00 33.00 32 VAL G O 1
ATOM 10907 N N . LYS G 1 33 ? 23.767 -25.173 186.139 1.00 34.55 33 LYS G N 1
ATOM 10908 C CA . LYS G 1 33 ? 24.641 -25.138 187.312 1.00 33.94 33 LYS G CA 1
ATOM 10909 C C . LYS G 1 33 ? 23.819 -25.072 188.605 1.00 34.88 33 LYS G C 1
ATOM 10910 O O . LYS G 1 33 ? 24.086 -25.786 189.546 1.00 34.37 33 LYS G O 1
ATOM 10916 N N . ASP G 1 34 ? 22.807 -24.214 188.628 1.00 36.80 34 ASP G N 1
ATOM 10917 C CA . ASP G 1 34 ? 21.933 -24.062 189.796 1.00 38.14 34 ASP G CA 1
ATOM 10918 C C . ASP G 1 34 ? 21.184 -25.369 190.100 1.00 37.60 34 ASP G C 1
ATOM 10919 O O . ASP G 1 34 ? 21.004 -25.725 191.252 1.00 38.10 34 ASP G O 1
ATOM 10924 N N . ALA G 1 35 ? 20.694 -26.045 189.062 1.00 37.10 35 ALA G N 1
ATOM 10925 C CA . ALA G 1 35 ? 19.939 -27.279 189.229 1.00 36.93 35 ALA G CA 1
ATOM 10926 C C . ALA G 1 35 ? 20.815 -28.404 189.798 1.00 35.44 35 ALA G C 1
ATOM 10927 O O . ALA G 1 35 ? 20.384 -29.213 190.638 1.00 35.85 35 ALA G O 1
ATOM 10929 N N . LEU G 1 36 ? 22.044 -28.453 189.320 1.00 34.07 36 LEU G N 1
ATOM 10930 C CA . LEU G 1 36 ? 23.013 -29.445 189.750 1.00 32.79 36 LEU G CA 1
ATOM 10931 C C . LEU G 1 36 ? 23.374 -29.219 191.226 1.00 32.98 36 LEU G C 1
ATOM 10932 O O . LEU G 1 36 ? 23.500 -30.163 191.999 1.00 32.55 36 LEU G O 1
ATOM 10937 N N . ALA G 1 37 ? 23.523 -27.958 191.609 1.00 34.02 37 ALA G N 1
ATOM 10938 C CA . ALA G 1 37 ? 23.853 -27.616 192.976 1.00 34.65 37 ALA G CA 1
ATOM 10939 C C . ALA G 1 37 ? 22.684 -27.945 193.923 1.00 35.99 37 ALA G C 1
ATOM 10940 O O . ALA G 1 37 ? 22.891 -28.395 195.059 1.00 36.37 37 ALA G O 1
ATOM 10942 N N . ARG G 1 38 ? 21.456 -27.711 193.469 1.00 36.63 38 ARG G N 1
ATOM 10943 C CA . ARG G 1 38 ? 20.282 -28.128 194.245 1.00 37.95 38 ARG G CA 1
ATOM 10944 C C . ARG G 1 38 ? 20.232 -29.638 194.411 1.00 36.90 38 ARG G C 1
ATOM 10945 O O . ARG G 1 38 ? 19.972 -30.134 195.485 1.00 37.75 38 ARG G O 1
ATOM 10953 N N . ALA G 1 39 ? 20.456 -30.364 193.321 1.00 35.97 39 ALA G N 1
ATOM 10954 C CA . ALA G 1 39 ? 20.436 -31.824 193.343 1.00 35.27 39 ALA G CA 1
ATOM 10955 C C . ALA G 1 39 ? 21.462 -32.378 194.328 1.00 34.97 39 ALA G C 1
ATOM 10956 O O . ALA G 1 39 ? 21.183 -33.338 195.068 1.00 35.96 39 ALA G O 1
ATOM 10958 N N . ASN G 1 40 ? 22.629 -31.748 194.363 1.00 34.26 40 ASN G N 1
ATOM 10959 C CA . ASN G 1 40 ? 23.737 -32.217 195.185 1.00 34.14 40 ASN G CA 1
ATOM 10960 C C . ASN G 1 40 ? 23.518 -31.949 196.677 1.00 35.54 40 ASN G C 1
ATOM 10961 O O . ASN G 1 40 ? 24.008 -32.705 197.526 1.00 35.71 40 ASN G O 1
ATOM 10966 N N . ALA G 1 41 ? 22.790 -30.869 196.996 1.00 36.31 41 ALA G N 1
ATOM 10967 C CA . ALA G 1 41 ? 22.510 -30.498 198.377 1.00 37.96 41 ALA G CA 1
ATOM 10968 C C . ALA G 1 41 ? 21.230 -31.112 198.907 1.00 39.30 41 ALA G C 1
ATOM 10969 O O . ALA G 1 41 ? 21.009 -31.103 200.103 1.00 40.89 41 ALA G O 1
ATOM 10971 N N . ASP G 1 42 ? 20.374 -31.603 198.020 1.00 39.08 42 ASP G N 1
ATOM 10972 C CA . ASP G 1 42 ? 19.098 -32.206 198.417 1.00 40.49 42 ASP G CA 1
ATOM 10973 C C . ASP G 1 42 ? 19.337 -33.661 198.788 1.00 40.87 42 ASP G C 1
ATOM 10974 O O . ASP G 1 42 ? 19.728 -34.489 197.940 1.00 39.46 42 ASP G O 1
ATOM 10979 N N . ASP G 1 43 ? 19.116 -33.966 200.060 1.00 42.50 43 ASP G N 1
ATOM 10980 C CA . ASP G 1 43 ? 19.362 -35.292 200.598 1.00 43.53 43 ASP G CA 1
ATOM 10981 C C . ASP G 1 43 ? 18.409 -36.341 200.044 1.00 43.74 43 ASP G C 1
ATOM 10982 O O . ASP G 1 43 ? 18.718 -37.530 200.058 1.00 44.32 43 ASP G O 1
ATOM 10987 N N . SER G 1 44 ? 17.270 -35.902 199.533 1.00 44.03 44 SER G N 1
ATOM 10988 C CA . SER G 1 44 ? 16.281 -36.807 198.953 1.00 44.90 44 SER G CA 1
ATOM 10989 C C . SER G 1 44 ? 16.650 -37.236 197.547 1.00 43.05 44 SER G C 1
ATOM 10990 O O . SER G 1 44 ? 16.022 -38.122 196.993 1.00 44.32 44 SER G O 1
ATOM 10993 N N . VAL G 1 45 ? 17.680 -36.617 196.980 1.00 41.11 45 VAL G N 1
ATOM 10994 C CA . VAL G 1 45 ? 18.176 -36.985 195.674 1.00 39.09 45 VAL G CA 1
ATOM 10995 C C . VAL G 1 45 ? 19.414 -37.869 195.858 1.00 38.87 45 VAL G C 1
ATOM 10996 O O . VAL G 1 45 ? 20.365 -37.472 196.551 1.00 38.17 45 VAL G O 1
ATOM 11000 N N . ARG G 1 46 ? 19.406 -39.059 195.254 1.00 38.92 46 ARG G N 1
ATOM 11001 C CA . ARG G 1 46 ? 20.539 -39.991 195.379 1.00 39.28 46 ARG G CA 1
ATOM 11002 C C . ARG G 1 46 ? 21.258 -40.254 194.042 1.00 37.00 46 ARG G C 1
ATOM 11003 O O . ARG G 1 46 ? 22.299 -40.898 194.025 1.00 36.33 46 ARG G O 1
ATOM 11011 N N . ALA G 1 47 ? 20.701 -39.737 192.946 1.00 36.18 47 ALA G N 1
ATOM 11012 C CA . ALA G 1 47 ? 21.313 -39.814 191.611 1.00 34.53 47 ALA G CA 1
ATOM 11013 C C . ALA G 1 47 ? 20.695 -38.751 190.676 1.00 33.84 47 ALA G C 1
ATOM 11014 O O . ALA G 1 47 ? 19.614 -38.246 190.925 1.00 34.71 47 ALA G O 1
ATOM 11016 N N . VAL G 1 48 ? 21.396 -38.411 189.606 1.00 32.71 48 VAL G N 1
ATOM 11017 C CA . VAL G 1 48 ? 20.990 -37.328 188.739 1.00 32.60 48 VAL G CA 1
ATOM 11018 C C . VAL G 1 48 ? 21.080 -37.715 187.281 1.00 32.36 48 VAL G C 1
ATOM 11019 O O . VAL G 1 48 ? 22.081 -38.250 186.850 1.00 31.41 48 VAL G O 1
ATOM 11023 N N . VAL G 1 49 ? 20.018 -37.450 186.531 1.00 33.55 49 VAL G N 1
ATOM 11024 C CA . VAL G 1 49 ? 20.023 -37.608 185.087 1.00 33.39 49 VAL G CA 1
ATOM 11025 C C . VAL G 1 49 ? 19.873 -36.251 184.411 1.00 33.31 49 VAL G C 1
ATOM 11026 O O . VAL G 1 49 ? 19.020 -35.468 184.786 1.00 33.07 49 VAL G O 1
ATOM 11030 N N . VAL G 1 50 ? 20.731 -35.984 183.417 1.00 32.32 50 VAL G N 1
ATOM 11031 C CA . VAL G 1 50 ? 20.601 -34.792 182.593 1.00 32.75 50 VAL G CA 1
ATOM 11032 C C . VAL G 1 50 ? 20.278 -35.218 181.166 1.00 33.42 50 VAL G C 1
ATOM 11033 O O . VAL G 1 50 ? 20.944 -36.071 180.595 1.00 32.54 50 VAL G O 1
ATOM 11037 N N . TYR G 1 51 ? 19.248 -34.587 180.616 1.00 35.34 51 TYR G N 1
ATOM 11038 C CA . TYR G 1 51 ? 18.641 -34.985 179.373 1.00 36.69 51 TYR G CA 1
ATOM 11039 C C . TYR G 1 51 ? 18.294 -33.702 178.616 1.00 38.07 51 TYR G C 1
ATOM 11040 O O . TYR G 1 51 ? 17.872 -32.699 179.223 1.00 38.49 51 TYR G O 1
ATOM 11049 N N . GLY G 1 52 ? 18.491 -33.717 177.298 1.00 38.85 52 GLY G N 1
ATOM 11050 C CA . GLY G 1 52 ? 18.107 -32.572 176.452 1.00 40.92 52 GLY G CA 1
ATOM 11051 C C . GLY G 1 52 ? 16.621 -32.416 176.218 1.00 43.65 52 GLY G C 1
ATOM 11052 O O . GLY G 1 52 ? 16.173 -31.359 175.769 1.00 45.92 52 GLY G O 1
ATOM 11053 N N . GLY G 1 53 ? 15.836 -33.453 176.512 1.00 44.49 53 GLY G N 1
ATOM 11054 C CA . GLY G 1 53 ? 14.387 -33.429 176.256 1.00 47.33 53 GLY G CA 1
ATOM 11055 C C . GLY G 1 53 ? 14.039 -34.227 175.015 1.00 49.31 53 GLY G C 1
ATOM 11056 O O . GLY G 1 53 ? 14.915 -34.470 174.175 1.00 47.83 53 GLY G O 1
ATOM 11057 N N . ALA G 1 54 ? 12.764 -34.633 174.907 1.00 52.41 54 ALA G N 1
ATOM 11058 C CA . ALA G 1 54 ? 12.278 -35.398 173.780 1.00 55.06 54 ALA G CA 1
ATOM 11059 C C . ALA G 1 54 ? 12.325 -34.534 172.528 1.00 57.15 54 ALA G C 1
ATOM 11060 O O . ALA G 1 54 ? 11.889 -33.382 172.577 1.00 58.63 54 ALA G O 1
ATOM 11062 N N . GLU G 1 55 ? 12.845 -35.081 171.422 1.00 57.67 55 GLU G N 1
ATOM 11063 C CA . GLU G 1 55 ? 12.837 -34.395 170.128 1.00 59.52 55 GLU G CA 1
ATOM 11064 C C . GLU G 1 55 ? 13.736 -33.161 170.162 1.00 57.77 55 GLU G C 1
ATOM 11065 O O . GLU G 1 55 ? 13.524 -32.212 169.407 1.00 60.41 55 GLU G O 1
ATOM 11067 N N . ARG G 1 56 ? 14.731 -33.181 171.052 1.00 54.17 56 ARG G N 1
ATOM 11068 C CA . ARG G 1 56 ? 15.671 -32.073 171.216 1.00 52.06 56 ARG G CA 1
ATOM 11069 C C . ARG G 1 56 ? 17.080 -32.654 171.224 1.00 49.19 56 ARG G C 1
ATOM 11070 O O . ARG G 1 56 ? 17.248 -33.873 171.337 1.00 48.93 56 ARG G O 1
ATOM 11078 N N . SER G 1 57 ? 18.087 -31.783 171.108 1.00 47.73 57 SER G N 1
ATOM 11079 C CA . SER G 1 57 ? 19.489 -32.175 171.223 1.00 44.11 57 SER G CA 1
ATOM 11080 C C . SER G 1 57 ? 19.982 -31.994 172.649 1.00 42.08 57 SER G C 1
ATOM 11081 O O . SER G 1 57 ? 19.538 -31.103 173.370 1.00 42.40 57 SER G O 1
ATOM 11084 N N . PHE G 1 58 ? 20.920 -32.849 173.045 1.00 39.81 58 PHE G N 1
ATOM 11085 C CA . PHE G 1 58 ? 21.563 -32.746 174.349 1.00 37.72 58 PHE G CA 1
ATOM 11086 C C . PHE G 1 58 ? 22.180 -31.335 174.520 1.00 37.58 58 PHE G C 1
ATOM 11087 O O . PHE G 1 58 ? 21.799 -30.566 175.419 1.00 37.77 58 PHE G O 1
ATOM 11095 N N . SER G 1 59 ? 23.105 -30.994 173.634 1.00 37.24 59 SER G N 1
ATOM 11096 C CA . SER G 1 59 ? 23.495 -29.585 173.441 1.00 37.98 59 SER G CA 1
ATOM 11097 C C . SER G 1 59 ? 24.311 -29.409 172.158 1.00 38.35 59 SER G C 1
ATOM 11098 O O . SER G 1 59 ? 25.312 -30.084 171.957 1.00 35.89 59 SER G O 1
ATOM 11101 N N . ALA G 1 60 ? 23.842 -28.509 171.284 1.00 40.97 60 ALA G N 1
ATOM 11102 C CA . ALA G 1 60 ? 24.636 -28.043 170.146 1.00 42.01 60 ALA G CA 1
ATOM 11103 C C . ALA G 1 60 ? 25.902 -27.273 170.621 1.00 41.13 60 ALA G C 1
ATOM 11104 O O . ALA G 1 60 ? 26.772 -26.921 169.814 1.00 42.04 60 ALA G O 1
ATOM 11106 N N . GLY G 1 61 ? 25.997 -26.995 171.919 1.00 39.88 61 GLY G N 1
ATOM 11107 C CA . GLY G 1 61 ? 27.175 -26.338 172.473 1.00 38.94 61 GLY G CA 1
ATOM 11108 C C . GLY G 1 61 ? 27.027 -24.833 172.495 1.00 41.40 61 GLY G C 1
ATOM 11109 O O . GLY G 1 61 ? 25.934 -24.314 172.397 1.00 43.68 61 GLY G O 1
ATOM 11110 N N . GLY G 1 62 ? 28.149 -24.132 172.613 1.00 42.40 62 GLY G N 1
ATOM 11111 C CA . GLY G 1 62 ? 28.159 -22.684 172.601 1.00 45.63 62 GLY G CA 1
ATOM 11112 C C . GLY G 1 62 ? 28.055 -22.151 171.194 1.00 49.92 62 GLY G C 1
ATOM 11113 O O . GLY G 1 62 ? 28.422 -22.823 170.221 1.00 49.88 62 GLY G O 1
ATOM 11114 N N . ASP G 1 63 ? 27.571 -20.913 171.094 1.00 54.30 63 ASP G N 1
ATOM 11115 C CA . ASP G 1 63 ? 27.426 -20.241 169.802 1.00 58.07 63 ASP G CA 1
ATOM 11116 C C . ASP G 1 63 ? 28.748 -20.193 168.981 1.00 58.26 63 ASP G C 1
ATOM 11117 O O . ASP G 1 63 ? 29.616 -19.333 169.191 1.00 59.22 63 ASP G O 1
ATOM 11122 N N . GLU G 1 66 ? 29.667 -15.826 168.093 1.00 85.28 66 GLU G N 1
ATOM 11123 C CA . GLU G 1 66 ? 29.786 -15.338 169.468 1.00 84.58 66 GLU G CA 1
ATOM 11124 C C . GLU G 1 66 ? 31.210 -15.526 169.952 1.00 82.48 66 GLU G C 1
ATOM 11125 O O . GLU G 1 66 ? 31.845 -14.570 170.400 1.00 84.00 66 GLU G O 1
ATOM 11127 N N . VAL G 1 67 ? 31.695 -16.770 169.859 1.00 79.35 67 VAL G N 1
ATOM 11128 C CA . VAL G 1 67 ? 33.068 -17.116 170.235 1.00 77.10 67 VAL G CA 1
ATOM 11129 C C . VAL G 1 67 ? 34.036 -16.255 169.440 1.00 79.64 67 VAL G C 1
ATOM 11130 O O . VAL G 1 67 ? 34.847 -15.528 170.021 1.00 80.68 67 VAL G O 1
ATOM 11134 N N . LYS G 1 68 ? 33.929 -16.328 168.110 1.00 81.01 68 LYS G N 1
ATOM 11135 C CA . LYS G 1 68 ? 34.813 -15.580 167.205 1.00 83.28 68 LYS G CA 1
ATOM 11136 C C . LYS G 1 68 ? 34.665 -14.058 167.369 1.00 87.46 68 LYS G C 1
ATOM 11137 O O . LYS G 1 68 ? 35.600 -13.308 167.074 1.00 89.48 68 LYS G O 1
ATOM 11143 N N . GLN G 1 69 ? 33.492 -13.614 167.832 1.00 88.67 69 GLN G N 1
ATOM 11144 C CA . GLN G 1 69 ? 33.212 -12.185 168.029 1.00 92.80 69 GLN G CA 1
ATOM 11145 C C . GLN G 1 69 ? 33.732 -11.613 169.367 1.00 92.60 69 GLN G C 1
ATOM 11146 O O . GLN G 1 69 ? 33.583 -10.413 169.609 1.00 95.96 69 GLN G O 1
ATOM 11148 N N . LEU G 1 70 ? 34.326 -12.455 170.232 1.00 88.72 70 LEU G N 1
ATOM 11149 C CA . LEU G 1 70 ? 34.940 -11.970 171.488 1.00 88.30 70 LEU G CA 1
ATOM 11150 C C . LEU G 1 70 ? 36.319 -11.357 171.209 1.00 89.90 70 LEU G C 1
ATOM 11151 O O . LEU G 1 70 ? 37.213 -12.045 170.725 1.00 88.41 70 LEU G O 1
ATOM 11156 N N . SER G 1 71 ? 36.487 -10.071 171.513 1.00 93.16 71 SER G N 1
ATOM 11157 C CA . SER G 1 71 ? 37.761 -9.386 171.289 1.00 95.05 71 SER G CA 1
ATOM 11158 C C . SER G 1 71 ? 38.117 -8.421 172.422 1.00 96.39 71 SER G C 1
ATOM 11159 O O . SER G 1 71 ? 38.285 -7.222 172.194 1.00 101.28 71 SER G O 1
ATOM 11160 N N . ARG G 1 72 ? 38.231 -8.953 173.634 1.00 92.66 72 ARG G N 1
ATOM 11161 C CA . ARG G 1 72 ? 38.633 -8.175 174.809 1.00 93.67 72 ARG G CA 1
ATOM 11162 C C . ARG G 1 72 ? 39.197 -9.110 175.897 1.00 89.57 72 ARG G C 1
ATOM 11163 O O . ARG G 1 72 ? 38.718 -10.241 176.063 1.00 84.91 72 ARG G O 1
ATOM 11165 N N . SER G 1 73 ? 40.207 -8.617 176.629 1.00 90.52 73 SER G N 1
ATOM 11166 C CA . SER G 1 73 ? 40.944 -9.405 177.642 1.00 87.09 73 SER G CA 1
ATOM 11167 C C . SER G 1 73 ? 40.045 -10.072 178.707 1.00 83.69 73 SER G C 1
ATOM 11168 O O . SER G 1 73 ? 40.063 -11.295 178.856 1.00 79.45 73 SER G O 1
ATOM 11171 N N . GLU G 1 74 ? 39.260 -9.265 179.423 1.00 85.01 74 GLU G N 1
ATOM 11172 C CA . GLU G 1 74 ? 38.386 -9.755 180.489 1.00 82.47 74 GLU G CA 1
ATOM 11173 C C . GLU G 1 74 ? 37.229 -10.613 179.966 1.00 78.90 74 GLU G C 1
ATOM 11174 O O . GLU G 1 74 ? 36.531 -11.250 180.758 1.00 76.01 74 GLU G O 1
ATOM 11176 N N . ASP G 1 75 ? 37.037 -10.614 178.642 1.00 78.85 75 ASP G N 1
ATOM 11177 C CA . ASP G 1 75 ? 35.849 -11.191 178.001 1.00 76.60 75 ASP G CA 1
ATOM 11178 C C . ASP G 1 75 ? 36.081 -12.586 177.456 1.00 72.14 75 ASP G C 1
ATOM 11179 O O . ASP G 1 75 ? 35.142 -13.374 177.389 1.00 70.00 75 ASP G O 1
ATOM 11181 N N . ILE G 1 76 ? 37.316 -12.897 177.059 1.00 70.60 76 ILE G N 1
ATOM 11182 C CA . ILE G 1 76 ? 37.648 -14.273 176.629 1.00 66.43 76 ILE G CA 1
ATOM 11183 C C . ILE G 1 76 ? 37.770 -15.078 177.883 1.00 62.43 76 ILE G C 1
ATOM 11184 O O . ILE G 1 76 ? 37.324 -16.215 177.945 1.00 59.49 76 ILE G O 1
ATOM 11189 N N . GLU G 1 77 ? 38.370 -14.441 178.887 1.00 62.78 77 GLU G N 1
ATOM 11190 C CA . GLU G 1 77 ? 38.549 -15.017 180.216 1.00 60.48 77 GLU G CA 1
ATOM 11191 C C . GLU G 1 77 ? 37.248 -15.371 180.908 1.00 57.67 77 GLU G C 1
ATOM 11192 O O . GLU G 1 77 ? 37.156 -16.392 181.570 1.00 54.47 77 GLU G O 1
ATOM 11198 N N . GLU G 1 78 ? 36.267 -14.491 180.770 1.00 58.76 78 GLU G N 1
ATOM 11199 C CA . GLU G 1 78 ? 34.950 -14.707 181.316 1.00 57.02 78 GLU G CA 1
ATOM 11200 C C . GLU G 1 78 ? 34.326 -15.936 180.650 1.00 52.78 78 GLU G C 1
ATOM 11201 O O . GLU G 1 78 ? 33.700 -16.776 181.321 1.00 50.40 78 GLU G O 1
ATOM 11207 N N . TRP G 1 79 ? 34.501 -16.048 179.333 1.00 51.37 79 TRP G N 1
ATOM 11208 C CA . TRP G 1 79 ? 33.915 -17.168 178.609 1.00 48.67 79 TRP G CA 1
ATOM 11209 C C . TRP G 1 79 ? 34.607 -18.488 178.949 1.00 44.20 79 TRP G C 1
ATOM 11210 O O . TRP G 1 79 ? 33.951 -19.516 179.085 1.00 42.02 79 TRP G O 1
ATOM 11221 N N . ILE G 1 80 ? 35.928 -18.481 179.049 1.00 43.14 80 ILE G N 1
ATOM 11222 C CA . ILE G 1 80 ? 36.666 -19.674 179.463 1.00 40.42 80 ILE G CA 1
ATOM 11223 C C . ILE G 1 80 ? 36.246 -20.093 180.870 1.00 38.48 80 ILE G C 1
ATOM 11224 O O . ILE G 1 80 ? 35.982 -21.254 181.139 1.00 36.16 80 ILE G O 1
ATOM 11229 N N . ASP G 1 81 ? 36.193 -19.127 181.777 1.00 39.85 81 ASP G N 1
ATOM 11230 C CA . ASP G 1 81 ? 35.739 -19.422 183.145 1.00 38.97 81 ASP G CA 1
ATOM 11231 C C . ASP G 1 81 ? 34.326 -20.019 183.170 1.00 37.90 81 ASP G C 1
ATOM 11232 O O . ASP G 1 81 ? 34.065 -20.946 183.928 1.00 36.38 81 ASP G O 1
ATOM 11237 N N . ARG G 1 82 ? 33.415 -19.482 182.355 1.00 39.27 82 ARG G N 1
ATOM 11238 C CA . ARG G 1 82 ? 32.067 -20.028 182.243 1.00 38.80 82 ARG G CA 1
ATOM 11239 C C . ARG G 1 82 ? 32.081 -21.479 181.858 1.00 36.16 82 ARG G C 1
ATOM 11240 O O . ARG G 1 82 ? 31.369 -22.300 182.448 1.00 35.54 82 ARG G O 1
ATOM 11248 N N . VAL G 1 83 ? 32.859 -21.792 180.840 1.00 35.53 83 VAL G N 1
ATOM 11249 C CA . VAL G 1 83 ? 32.890 -23.124 180.288 1.00 33.45 83 VAL G CA 1
ATOM 11250 C C . VAL G 1 83 ? 33.439 -24.106 181.324 1.00 31.30 83 VAL G C 1
ATOM 11251 O O . VAL G 1 83 ? 32.859 -25.166 181.549 1.00 29.67 83 VAL G O 1
ATOM 11255 N N . ILE G 1 84 ? 34.566 -23.762 181.942 1.00 31.54 84 ILE G N 1
ATOM 11256 C CA . ILE G 1 84 ? 35.197 -24.659 182.915 1.00 29.86 84 ILE G CA 1
ATOM 11257 C C . ILE G 1 84 ? 34.310 -24.766 184.160 1.00 29.94 84 ILE G C 1
ATOM 11258 O O . ILE G 1 84 ? 34.134 -25.858 184.714 1.00 28.17 84 ILE G O 1
ATOM 11263 N N . ASP G 1 85 ? 33.712 -23.646 184.565 1.00 31.51 85 ASP G N 1
ATOM 11264 C CA . ASP G 1 85 ? 32.781 -23.641 185.708 1.00 31.97 85 ASP G CA 1
ATOM 11265 C C . ASP G 1 85 ? 31.602 -24.579 185.487 1.00 30.99 85 ASP G C 1
ATOM 11266 O O . ASP G 1 85 ? 31.149 -25.218 186.409 1.00 30.97 85 ASP G O 1
ATOM 11271 N N . LEU G 1 86 ? 31.072 -24.585 184.286 1.00 31.11 86 LEU G N 1
ATOM 11272 C CA . LEU G 1 86 ? 30.007 -25.484 183.918 1.00 30.93 86 LEU G CA 1
ATOM 11273 C C . LEU G 1 86 ? 30.393 -26.925 184.197 1.00 29.01 86 LEU G C 1
ATOM 11274 O O . LEU G 1 86 ? 29.632 -27.685 184.804 1.00 29.09 86 LEU G O 1
ATOM 11279 N N . TYR G 1 87 ? 31.578 -27.298 183.713 1.00 28.18 87 TYR G N 1
ATOM 11280 C CA . TYR G 1 87 ? 32.063 -28.679 183.769 1.00 25.74 87 TYR G CA 1
ATOM 11281 C C . TYR G 1 87 ? 32.393 -29.075 185.199 1.00 26.05 87 TYR G C 1
ATOM 11282 O O . TYR G 1 87 ? 32.082 -30.154 185.659 1.00 25.09 87 TYR G O 1
ATOM 11291 N N . GLN G 1 88 ? 33.019 -28.171 185.930 1.00 27.45 88 GLN G N 1
ATOM 11292 C CA . GLN G 1 88 ? 33.317 -28.421 187.339 1.00 27.85 88 GLN G CA 1
ATOM 11293 C C . GLN G 1 88 ? 32.060 -28.686 188.137 1.00 27.76 88 GLN G C 1
ATOM 11294 O O . GLN G 1 88 ? 32.063 -29.559 188.999 1.00 27.40 88 GLN G O 1
ATOM 11300 N N . ALA G 1 89 ? 31.000 -27.932 187.827 1.00 28.65 89 ALA G N 1
ATOM 11301 C CA . ALA G 1 89 ? 29.690 -28.085 188.459 1.00 29.00 89 ALA G CA 1
ATOM 11302 C C . ALA G 1 89 ? 29.195 -29.521 188.381 1.00 27.76 89 ALA G C 1
ATOM 11303 O O . ALA G 1 89 ? 28.655 -30.021 189.342 1.00 29.28 89 ALA G O 1
ATOM 11305 N N . VAL G 1 90 ? 29.392 -30.182 187.246 1.00 26.86 90 VAL G N 1
ATOM 11306 C CA . VAL G 1 90 ? 29.024 -31.582 187.065 1.00 25.69 90 VAL G CA 1
ATOM 11307 C C . VAL G 1 90 ? 29.951 -32.486 187.887 1.00 25.53 90 VAL G C 1
ATOM 11308 O O . VAL G 1 90 ? 29.511 -33.427 188.596 1.00 25.10 90 VAL G O 1
ATOM 11312 N N . LEU G 1 91 ? 31.243 -32.216 187.781 1.00 25.10 91 LEU G N 1
ATOM 11313 C CA . LEU G 1 91 ? 32.237 -33.075 188.431 1.00 24.78 91 LEU G CA 1
ATOM 11314 C C . LEU G 1 91 ? 32.127 -33.034 189.944 1.00 25.45 91 LEU G C 1
ATOM 11315 O O . LEU G 1 91 ? 32.511 -33.956 190.627 1.00 25.73 91 LEU G O 1
ATOM 11320 N N . ASN G 1 92 ? 31.610 -31.936 190.464 1.00 26.92 92 ASN G N 1
ATOM 11321 C CA . ASN G 1 92 ? 31.525 -31.767 191.927 1.00 28.59 92 ASN G CA 1
ATOM 11322 C C . ASN G 1 92 ? 30.211 -32.313 192.525 1.00 28.54 92 ASN G C 1
ATOM 11323 O O . ASN G 1 92 ? 30.015 -32.238 193.710 1.00 29.40 92 ASN G O 1
ATOM 11328 N N . VAL G 1 93 ? 29.332 -32.870 191.698 1.00 28.20 93 VAL G N 1
ATOM 11329 C CA . VAL G 1 93 ? 28.138 -33.541 192.197 1.00 29.29 93 VAL G CA 1
ATOM 11330 C C . VAL G 1 93 ? 28.589 -34.885 192.691 1.00 29.78 93 VAL G C 1
ATOM 11331 O O . VAL G 1 93 ? 29.081 -35.679 191.947 1.00 29.64 93 VAL G O 1
ATOM 11335 N N . ASN G 1 94 ? 28.442 -35.142 193.964 1.00 32.12 94 ASN G N 1
ATOM 11336 C CA . ASN G 1 94 ? 29.056 -36.371 194.477 1.00 34.23 94 ASN G CA 1
ATOM 11337 C C . ASN G 1 94 ? 28.072 -37.579 194.539 1.00 34.58 94 ASN G C 1
ATOM 11338 O O . ASN G 1 94 ? 28.364 -38.612 195.125 1.00 37.46 94 ASN G O 1
ATOM 11343 N N . LYS G 1 95 ? 26.936 -37.419 193.873 1.00 33.50 95 LYS G N 1
ATOM 11344 C CA . LYS G 1 95 ? 25.970 -38.476 193.610 1.00 33.14 95 LYS G CA 1
ATOM 11345 C C . LYS G 1 95 ? 26.179 -38.932 192.173 1.00 31.19 95 LYS G C 1
ATOM 11346 O O . LYS G 1 95 ? 26.751 -38.175 191.365 1.00 29.72 95 LYS G O 1
ATOM 11352 N N . PRO G 1 96 ? 25.740 -40.158 191.836 1.00 31.39 96 PRO G N 1
ATOM 11353 C CA . PRO G 1 96 ? 25.793 -40.623 190.464 1.00 30.49 96 PRO G CA 1
ATOM 11354 C C . PRO G 1 96 ? 25.189 -39.644 189.468 1.00 29.94 96 PRO G C 1
ATOM 11355 O O . PRO G 1 96 ? 24.134 -39.108 189.702 1.00 30.07 96 PRO G O 1
ATOM 11359 N N . THR G 1 97 ? 25.882 -39.408 188.357 1.00 29.12 97 THR G N 1
ATOM 11360 C CA . THR G 1 97 ? 25.375 -38.540 187.295 1.00 28.57 97 THR G CA 1
ATOM 11361 C C . THR G 1 97 ? 25.348 -39.290 185.977 1.00 28.90 97 THR G C 1
ATOM 11362 O O . THR G 1 97 ? 26.322 -39.993 185.617 1.00 27.27 97 THR G O 1
ATOM 11366 N N . ILE G 1 98 ? 24.202 -39.175 185.290 1.00 29.71 98 ILE G N 1
ATOM 11367 C CA . ILE G 1 98 ? 23.969 -39.879 184.035 1.00 30.44 98 ILE G CA 1
ATOM 11368 C C . ILE G 1 98 ? 23.540 -38.869 182.977 1.00 29.97 98 ILE G C 1
ATOM 11369 O O . ILE G 1 98 ? 22.650 -38.078 183.191 1.00 30.38 98 ILE G O 1
ATOM 11374 N N . ALA G 1 99 ? 24.211 -38.885 181.844 1.00 29.71 99 ALA G N 1
ATOM 11375 C CA . ALA G 1 99 ? 23.827 -38.064 180.711 1.00 29.83 99 ALA G CA 1
ATOM 11376 C C . ALA G 1 99 ? 23.068 -38.943 179.714 1.00 31.58 99 ALA G C 1
ATOM 11377 O O . ALA G 1 99 ? 23.551 -40.021 179.348 1.00 31.37 99 ALA G O 1
ATOM 11379 N N . ALA G 1 100 ? 21.874 -38.479 179.315 1.00 33.03 100 ALA G N 1
ATOM 11380 C CA . ALA G 1 100 ? 21.054 -39.132 178.312 1.00 34.64 100 ALA G CA 1
ATOM 11381 C C . ALA G 1 100 ? 21.090 -38.297 177.048 1.00 35.14 100 ALA G C 1
ATOM 11382 O O . ALA G 1 100 ? 20.398 -37.286 176.919 1.00 35.65 100 ALA G O 1
ATOM 11384 N N . VAL G 1 101 ? 21.926 -38.725 176.100 1.00 34.87 101 VAL G N 1
ATOM 11385 C CA . VAL G 1 101 ? 22.193 -37.917 174.902 1.00 34.95 101 VAL G CA 1
ATOM 11386 C C . VAL G 1 101 ? 21.300 -38.347 173.730 1.00 37.28 101 VAL G C 1
ATOM 11387 O O . VAL G 1 101 ? 21.349 -39.463 173.257 1.00 37.72 101 VAL G O 1
ATOM 11391 N N . ASP G 1 102 ? 20.448 -37.435 173.296 1.00 39.27 102 ASP G N 1
ATOM 11392 C CA . ASP G 1 102 ? 19.716 -37.608 172.066 1.00 41.92 102 ASP G CA 1
ATOM 11393 C C . ASP G 1 102 ? 20.047 -36.409 171.194 1.00 42.52 102 ASP G C 1
ATOM 11394 O O . ASP G 1 102 ? 20.612 -35.404 171.687 1.00 41.15 102 ASP G O 1
ATOM 11399 N N . GLY G 1 103 ? 19.726 -36.508 169.911 1.00 44.78 103 GLY G N 1
ATOM 11400 C CA . GLY G 1 103 ? 20.112 -35.485 168.954 1.00 45.66 103 GLY G CA 1
ATOM 11401 C C . GLY G 1 103 ? 21.621 -35.281 168.964 1.00 43.44 103 GLY G C 1
ATOM 11402 O O . GLY G 1 103 ? 22.414 -36.236 169.011 1.00 41.45 103 GLY G O 1
ATOM 11403 N N . TYR G 1 104 ? 22.021 -34.014 168.946 1.00 43.77 104 TYR G N 1
ATOM 11404 C CA . TYR G 1 104 ? 23.438 -33.653 168.887 1.00 41.73 104 TYR G CA 1
ATOM 11405 C C . TYR G 1 104 ? 24.060 -33.302 170.217 1.00 38.52 104 TYR G C 1
ATOM 11406 O O . TYR G 1 104 ? 23.432 -32.696 171.067 1.00 38.71 104 TYR G O 1
ATOM 11415 N N . ALA G 1 105 ? 25.314 -33.728 170.375 1.00 36.38 105 ALA G N 1
ATOM 11416 C CA . ALA G 1 105 ? 26.213 -33.267 171.428 1.00 33.72 105 ALA G CA 1
ATOM 11417 C C . ALA G 1 105 ? 27.418 -32.735 170.708 1.00 33.38 105 ALA G C 1
ATOM 11418 O O . ALA G 1 105 ? 28.293 -33.500 170.330 1.00 32.53 105 ALA G O 1
ATOM 11420 N N . ILE G 1 106 ? 27.465 -31.425 170.527 1.00 34.12 106 ILE G N 1
ATOM 11421 C CA . ILE G 1 106 ? 28.466 -30.776 169.705 1.00 34.67 106 ILE G CA 1
ATOM 11422 C C . ILE G 1 106 ? 29.316 -29.827 170.551 1.00 33.97 106 ILE G C 1
ATOM 11423 O O . ILE G 1 106 ? 28.778 -28.968 171.251 1.00 34.58 106 ILE G O 1
ATOM 11428 N N . GLY G 1 107 ? 30.639 -29.965 170.464 1.00 32.96 107 GLY G N 1
ATOM 11429 C CA . GLY G 1 107 ? 31.554 -29.031 171.118 1.00 32.43 107 GLY G CA 1
ATOM 11430 C C . GLY G 1 107 ? 31.405 -29.067 172.6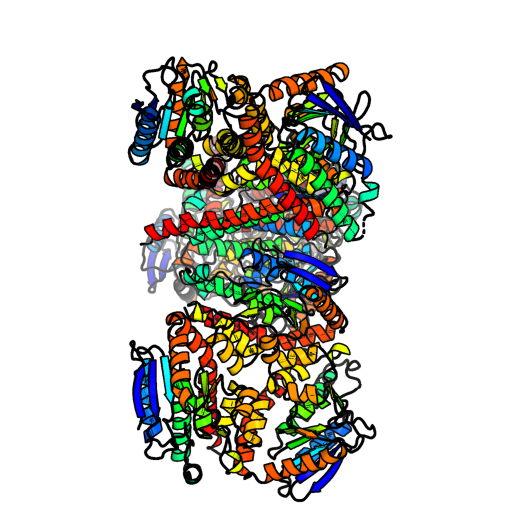18 1.00 31.10 107 GLY G C 1
ATOM 11431 O O . GLY G 1 107 ? 31.670 -30.100 173.231 1.00 29.30 107 GLY G O 1
ATOM 11432 N N . MET G 1 108 ? 30.987 -27.942 173.200 1.00 32.19 108 MET G N 1
ATOM 11433 C CA . MET G 1 108 ? 30.699 -27.848 174.626 1.00 31.76 108 MET G CA 1
ATOM 11434 C C . MET G 1 108 ? 29.741 -28.930 175.084 1.00 30.33 108 MET G C 1
ATOM 11435 O O . MET G 1 108 ? 29.839 -29.377 176.238 1.00 28.99 108 MET G O 1
ATOM 11440 N N . GLY G 1 109 ? 28.796 -29.299 174.220 1.00 31.18 109 GLY G N 1
ATOM 11441 C CA . GLY G 1 109 ? 27.810 -30.318 174.549 1.00 30.86 109 GLY G CA 1
ATOM 11442 C C . GLY G 1 109 ? 28.452 -31.676 174.692 1.00 29.32 109 GLY G C 1
ATOM 11443 O O . GLY G 1 109 ? 28.077 -32.475 175.567 1.00 28.53 109 GLY G O 1
ATOM 11444 N N . PHE G 1 110 ? 29.419 -31.935 173.805 1.00 29.00 110 PHE G N 1
ATOM 11445 C CA . PHE G 1 110 ? 30.221 -33.152 173.834 1.00 27.94 110 PHE G CA 1
ATOM 11446 C C . PHE G 1 110 ? 31.072 -33.146 175.126 1.00 26.55 110 PHE G C 1
ATOM 11447 O O . PHE G 1 110 ? 31.097 -34.115 175.893 1.00 25.49 110 PHE G O 1
ATOM 11455 N N . GLN G 1 111 ? 31.772 -32.034 175.332 1.00 26.43 111 GLN G N 1
ATOM 11456 C CA . GLN G 1 111 ? 32.614 -31.828 176.511 1.00 25.53 111 GLN G CA 1
ATOM 11457 C C . GLN G 1 111 ? 31.858 -31.943 177.828 1.00 24.80 111 GLN G C 1
ATOM 11458 O O . GLN G 1 111 ? 32.321 -32.562 178.767 1.00 24.13 111 GLN G O 1
ATOM 11464 N N . PHE G 1 112 ? 30.679 -31.347 177.861 1.00 26.40 112 PHE G N 1
ATOM 11465 C CA . PHE G 1 112 ? 29.762 -31.458 179.003 1.00 26.25 112 PHE G CA 1
ATOM 11466 C C . PHE G 1 112 ? 29.337 -32.911 179.292 1.00 25.61 112 PHE G C 1
ATOM 11467 O O . PHE G 1 112 ? 29.321 -33.355 180.449 1.00 25.16 112 PHE G O 1
ATOM 11475 N N . ALA G 1 113 ? 28.982 -33.658 178.246 1.00 25.79 113 ALA G N 1
ATOM 11476 C CA . ALA G 1 113 ? 28.627 -35.073 178.401 1.00 25.61 113 ALA G CA 1
ATOM 11477 C C . ALA G 1 113 ? 29.748 -35.922 179.020 1.00 24.41 113 ALA G C 1
ATOM 11478 O O . ALA G 1 113 ? 29.485 -36.877 179.745 1.00 24.87 113 ALA G O 1
ATOM 11480 N N . LEU G 1 114 ? 30.991 -35.572 178.721 1.00 24.02 114 LEU G N 1
ATOM 11481 C CA . LEU G 1 114 ? 32.160 -36.283 179.232 1.00 23.23 114 LEU G CA 1
ATOM 11482 C C . LEU G 1 114 ? 32.405 -36.126 180.754 1.00 22.81 114 LEU G C 1
ATOM 11483 O O . LEU G 1 114 ? 33.192 -36.845 181.312 1.00 22.21 114 LEU G O 1
ATOM 11488 N N . MET G 1 115 ? 31.689 -35.180 181.376 1.00 23.77 115 MET G N 1
ATOM 11489 C CA . MET G 1 115 ? 31.742 -34.886 182.798 1.00 23.39 115 MET G CA 1
ATOM 11490 C C . MET G 1 115 ? 30.895 -35.830 183.648 1.00 23.64 115 MET G C 1
ATOM 11491 O O . MET G 1 115 ? 31.068 -35.924 184.872 1.00 24.64 115 MET G O 1
ATOM 11496 N N . PHE G 1 116 ? 29.967 -36.514 183.009 1.00 23.73 116 PHE G N 1
ATOM 11497 C CA . PHE G 1 116 ? 29.037 -37.401 183.702 1.00 23.93 116 PHE G CA 1
ATOM 11498 C C . PHE G 1 116 ? 29.671 -38.744 183.940 1.00 24.09 116 PHE G C 1
ATOM 11499 O O . PHE G 1 116 ? 30.536 -39.180 183.180 1.00 22.03 116 PHE G O 1
ATOM 11507 N N . ASP G 1 117 ? 29.226 -39.403 185.010 1.00 25.00 117 ASP G N 1
ATOM 11508 C CA . ASP G 1 117 ? 29.754 -40.713 185.357 1.00 25.33 117 ASP G CA 1
ATOM 11509 C C . ASP G 1 117 ? 29.487 -41.748 184.296 1.00 26.34 117 ASP G C 1
ATOM 11510 O O . ASP G 1 117 ? 30.317 -42.619 184.065 1.00 26.51 117 ASP G O 1
ATOM 11515 N N . GLN G 1 118 ? 28.307 -41.680 183.690 1.00 27.81 118 GLN G N 1
ATOM 11516 C CA . GLN G 1 118 ? 27.914 -42.623 182.635 1.00 29.06 118 GLN G CA 1
ATOM 11517 C C . GLN G 1 118 ? 27.161 -41.832 181.574 1.00 28.61 118 GLN G C 1
ATOM 11518 O O . GLN G 1 118 ? 26.570 -40.813 181.871 1.00 28.10 118 GLN G O 1
ATOM 11524 N N . ARG G 1 119 ? 27.228 -42.316 180.335 1.00 29.17 119 ARG G N 1
ATOM 11525 C CA . ARG G 1 119 ? 26.543 -41.719 179.195 1.00 30.05 119 ARG G CA 1
ATOM 11526 C C . ARG G 1 119 ? 25.805 -42.783 178.434 1.00 31.39 119 ARG G C 1
ATOM 11527 O O . ARG G 1 119 ? 26.381 -43.809 178.105 1.00 31.16 119 ARG G O 1
ATOM 11535 N N . LEU G 1 120 ? 24.530 -42.531 178.171 1.00 33.19 120 LEU G N 1
ATOM 11536 C CA . LEU G 1 120 ? 23.748 -43.333 177.227 1.00 35.09 120 LEU G CA 1
ATOM 11537 C C . LEU G 1 120 ? 23.413 -42.390 176.103 1.00 35.10 120 LEU G C 1
ATOM 11538 O O . LEU G 1 120 ? 23.237 -41.191 176.324 1.00 34.87 120 LEU G O 1
ATOM 11543 N N . MET G 1 121 ? 23.325 -42.920 174.902 1.00 36.31 121 MET G N 1
ATOM 11544 C CA . MET G 1 121 ? 22.877 -42.142 173.768 1.00 37.04 121 MET G CA 1
ATOM 11545 C C . MET G 1 121 ? 21.829 -42.908 172.979 1.00 39.56 121 MET G C 1
ATOM 11546 O O . MET G 1 121 ? 21.735 -44.138 173.060 1.00 40.39 121 MET G O 1
ATOM 11551 N N . ALA G 1 122 ? 21.031 -42.158 172.219 1.00 41.17 122 ALA G N 1
ATOM 11552 C CA . ALA G 1 122 ? 20.056 -42.737 171.304 1.00 43.78 122 ALA G CA 1
ATOM 11553 C C . ALA G 1 122 ? 20.805 -43.254 170.089 1.00 44.27 122 ALA G C 1
ATOM 11554 O O . ALA G 1 122 ? 21.877 -42.745 169.756 1.00 42.04 122 ALA G O 1
ATOM 11556 N N . SER G 1 123 ? 20.235 -44.268 169.425 1.00 47.04 123 SER G N 1
ATOM 11557 C CA . SER G 1 123 ? 20.857 -44.873 168.265 1.00 47.94 123 SER G CA 1
ATOM 11558 C C . SER G 1 123 ? 20.932 -43.885 167.104 1.00 48.71 123 SER G C 1
ATOM 11559 O O . SER G 1 123 ? 21.672 -44.106 166.146 1.00 48.90 123 SER G O 1
ATOM 11562 N N . THR G 1 124 ? 20.160 -42.802 167.200 1.00 49.19 124 THR G N 1
ATOM 11563 C CA . THR G 1 124 ? 20.110 -41.781 166.158 1.00 50.27 124 THR G CA 1
ATOM 11564 C C . THR G 1 124 ? 20.856 -40.507 166.566 1.00 47.86 124 THR G C 1
ATOM 11565 O O . THR G 1 124 ? 20.804 -39.489 165.865 1.00 49.07 124 THR G O 1
ATOM 11569 N N . ALA G 1 125 ? 21.539 -40.555 167.699 1.00 44.77 125 ALA G N 1
ATOM 11570 C CA . ALA G 1 125 ? 22.256 -39.392 168.194 1.00 42.45 125 ALA G CA 1
ATOM 11571 C C . ALA G 1 125 ? 23.637 -39.312 167.562 1.00 40.82 125 ALA G C 1
ATOM 11572 O O . ALA G 1 125 ? 24.111 -40.285 167.000 1.00 40.70 125 ALA G O 1
ATOM 11574 N N . ASN G 1 126 ? 24.261 -38.136 167.671 1.00 39.83 126 ASN G N 1
ATOM 11575 C CA . ASN G 1 126 ? 25.624 -37.891 167.186 1.00 38.36 126 ASN G CA 1
ATOM 11576 C C . ASN G 1 126 ? 26.415 -37.027 168.168 1.00 35.95 126 ASN G C 1
ATOM 11577 O O . ASN G 1 126 ? 25.898 -36.068 168.721 1.00 35.54 126 ASN G O 1
ATOM 11582 N N . PHE G 1 127 ? 27.677 -37.409 168.371 1.00 34.62 127 PHE G N 1
ATOM 11583 C CA . PHE G 1 127 ? 28.689 -36.608 169.066 1.00 32.66 127 PHE G CA 1
ATOM 11584 C C . PHE G 1 127 ? 29.586 -35.937 168.008 1.00 33.39 127 PHE G C 1
ATOM 11585 O O . PHE G 1 127 ? 29.972 -36.586 167.038 1.00 33.82 127 PHE G O 1
ATOM 11593 N N . VAL G 1 128 ? 29.889 -34.646 168.186 1.00 33.43 128 VAL G N 1
ATOM 11594 C CA . VAL G 1 128 ? 30.727 -33.915 167.256 1.00 34.14 128 VAL G CA 1
ATOM 11595 C C . VAL G 1 128 ? 31.655 -32.973 168.003 1.00 33.03 128 VAL G C 1
ATOM 11596 O O . VAL G 1 128 ? 31.248 -32.336 168.950 1.00 32.56 128 VAL G O 1
ATOM 11600 N N . MET G 1 129 ? 32.920 -32.915 167.569 1.00 33.00 129 MET G N 1
ATOM 11601 C CA . MET G 1 129 ? 33.895 -31.949 168.082 1.00 32.42 129 MET G CA 1
ATOM 11602 C C . MET G 1 129 ? 34.489 -31.231 166.890 1.00 33.72 129 MET G C 1
ATOM 11603 O O . MET G 1 129 ? 35.658 -31.440 166.551 1.00 33.96 129 MET G O 1
ATOM 11608 N N . PRO G 1 130 ? 33.680 -30.382 166.222 1.00 35.46 130 PRO G N 1
ATOM 11609 C CA . PRO G 1 130 ? 34.055 -29.809 164.929 1.00 37.36 130 PRO G CA 1
ATOM 11610 C C . PRO G 1 130 ? 34.750 -28.438 164.999 1.00 38.00 130 PRO G C 1
ATOM 11611 O O . PRO G 1 130 ? 34.875 -27.774 163.981 1.00 40.29 130 PRO G O 1
ATOM 11615 N N . GLU G 1 131 ? 35.194 -28.039 166.183 1.00 36.43 131 GLU G N 1
ATOM 11616 C CA . GLU G 1 131 ? 35.730 -26.706 166.414 1.00 37.70 131 GLU G CA 1
ATOM 11617 C C . GLU G 1 131 ? 36.716 -26.282 165.335 1.00 39.20 131 GLU G C 1
ATOM 11618 O O . GLU G 1 131 ? 36.562 -25.227 164.752 1.00 41.13 131 GLU G O 1
ATOM 11624 N N . LEU G 1 132 ? 37.715 -27.118 165.068 1.00 38.19 132 LEU G N 1
ATOM 11625 C CA . LEU G 1 132 ? 38.810 -26.753 164.166 1.00 39.55 132 LEU G CA 1
ATOM 11626 C C . LEU G 1 132 ? 38.381 -26.526 162.732 1.00 42.28 132 LEU G C 1
ATOM 11627 O O . LEU G 1 132 ? 38.905 -25.643 162.030 1.00 44.05 132 LEU G O 1
ATOM 11632 N N . LYS G 1 133 ? 37.437 -27.346 162.303 1.00 42.21 133 LYS G N 1
ATOM 11633 C CA . LYS G 1 133 ? 36.828 -27.201 161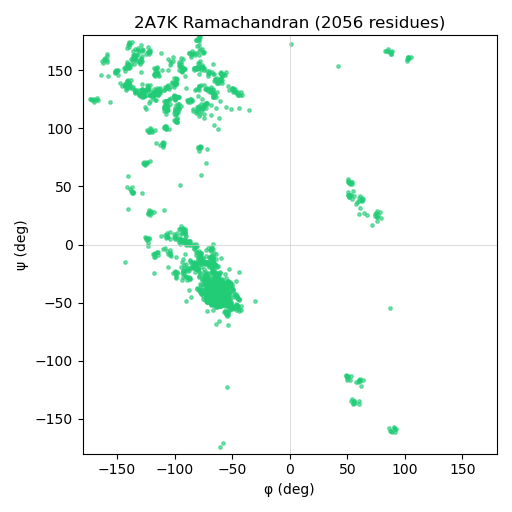.002 1.00 45.53 133 LYS G CA 1
ATOM 11634 C C . LYS G 1 133 ? 36.181 -25.828 160.860 1.00 48.05 133 LYS G C 1
ATOM 11635 O O . LYS G 1 133 ? 36.155 -25.267 159.779 1.00 50.69 133 LYS G O 1
ATOM 11641 N N . HIS G 1 134 ? 35.667 -25.297 161.966 1.00 47.30 134 HIS G N 1
ATOM 11642 C CA . HIS G 1 134 ? 34.958 -24.019 161.961 1.00 50.33 134 HIS G CA 1
ATOM 11643 C C . HIS G 1 134 ? 35.837 -22.826 162.375 1.00 51.10 134 HIS G C 1
ATOM 11644 O O . HIS G 1 134 ? 35.357 -21.696 162.460 1.00 53.25 134 HIS G O 1
ATOM 11651 N N . GLY G 1 135 ? 37.127 -23.059 162.599 1.00 49.29 135 GLY G N 1
ATOM 11652 C CA . GLY G 1 135 ? 38.034 -21.969 162.961 1.00 49.97 135 GLY G CA 1
ATOM 11653 C C . GLY G 1 135 ? 37.900 -21.610 164.426 1.00 48.12 135 GLY G C 1
ATOM 11654 O O . GLY G 1 135 ? 38.236 -20.505 164.820 1.00 49.38 135 GLY G O 1
ATOM 11655 N N . ILE G 1 136 ? 37.415 -22.552 165.231 1.00 45.37 136 ILE G N 1
ATOM 11656 C CA . ILE G 1 136 ? 37.291 -22.349 166.675 1.00 44.31 136 ILE G CA 1
ATOM 11657 C C . ILE G 1 136 ? 38.417 -23.124 167.360 1.00 41.95 136 ILE G C 1
ATOM 11658 O O . ILE G 1 136 ? 38.690 -24.267 167.011 1.00 40.49 136 ILE G O 1
ATOM 11663 N N . GLY G 1 137 ? 39.085 -22.514 168.326 1.00 41.96 137 GLY G N 1
ATOM 11664 C CA . GLY G 1 137 ? 40.083 -23.252 169.076 1.00 40.05 137 GLY G CA 1
ATOM 11665 C C . GLY G 1 137 ? 39.462 -24.449 169.758 1.00 37.01 137 GLY G C 1
ATOM 11666 O O . GLY G 1 137 ? 38.347 -24.378 170.208 1.00 37.12 137 GLY G O 1
ATOM 11667 N N . CYS G 1 138 ? 40.204 -25.544 169.856 1.00 35.59 138 CYS G N 1
ATOM 11668 C CA . CYS G 1 138 ? 39.714 -26.744 170.534 1.00 32.78 138 CYS G CA 1
ATOM 11669 C C . CYS G 1 138 ? 40.627 -27.204 171.672 1.00 30.61 138 CYS G C 1
ATOM 11670 O O . CYS G 1 138 ? 40.629 -28.368 172.044 1.00 29.13 138 CYS G O 1
ATOM 11673 N N . SER G 1 139 ? 41.348 -26.277 172.266 1.00 31.33 139 SER G N 1
ATOM 11674 C CA . SER G 1 139 ? 42.239 -26.600 173.363 1.00 30.82 139 SER G CA 1
ATOM 11675 C C . SER G 1 139 ? 41.553 -27.206 174.562 1.00 28.90 139 SER G C 1
ATOM 11676 O O . SER G 1 139 ? 42.106 -28.089 175.199 1.00 28.69 139 SER G O 1
ATOM 11679 N N . VAL G 1 140 ? 40.370 -26.710 174.893 1.00 29.06 140 VAL G N 1
ATOM 11680 C CA . VAL G 1 140 ? 39.608 -27.225 176.052 1.00 27.79 140 VAL G CA 1
ATOM 11681 C C . VAL G 1 140 ? 39.061 -28.607 175.757 1.00 26.42 140 VAL G C 1
ATOM 11682 O O . VAL G 1 140 ? 39.216 -29.518 176.563 1.00 24.96 140 VAL G O 1
ATOM 11686 N N . GLY G 1 141 ? 38.411 -28.757 174.599 1.00 26.68 141 GLY G N 1
ATOM 11687 C CA . GLY G 1 141 ? 37.908 -30.042 174.151 1.00 25.83 141 GLY G CA 1
ATOM 11688 C C . GLY G 1 141 ? 38.995 -31.106 174.073 1.00 25.15 141 GLY G C 1
ATOM 11689 O O . GLY G 1 141 ? 38.743 -32.261 174.434 1.00 24.60 141 GLY G O 1
ATOM 11690 N N . ALA G 1 142 ? 40.187 -30.706 173.610 1.00 25.55 142 ALA G N 1
ATOM 11691 C CA . ALA G 1 142 ? 41.340 -31.605 173.504 1.00 25.08 142 ALA G CA 1
ATOM 11692 C C . ALA G 1 142 ? 41.871 -32.042 174.878 1.00 23.87 142 ALA G C 1
ATOM 11693 O O . ALA G 1 142 ? 42.212 -33.203 175.075 1.00 23.25 142 ALA G O 1
ATOM 11695 N N . ALA G 1 143 ? 41.967 -31.099 175.808 1.00 24.46 143 ALA G N 1
ATOM 11696 C CA . ALA G 1 143 ? 42.436 -31.394 177.126 1.00 23.98 143 ALA G CA 1
ATOM 11697 C C . ALA G 1 143 ? 41.538 -32.420 177.772 1.00 22.48 143 ALA G C 1
ATOM 11698 O O . ALA G 1 143 ? 42.001 -33.359 178.335 1.00 21.68 143 ALA G O 1
ATOM 11700 N N . ILE G 1 144 ? 40.238 -32.218 177.635 1.00 23.01 144 ILE G N 1
ATOM 11701 C CA . ILE G 1 144 ? 39.214 -33.023 178.269 1.00 22.05 144 ILE G CA 1
ATOM 11702 C C . ILE G 1 144 ? 39.166 -34.419 177.670 1.00 22.04 144 ILE G C 1
ATOM 11703 O O . ILE G 1 144 ? 39.116 -35.431 178.381 1.00 20.98 144 ILE G O 1
ATOM 11708 N N . LEU G 1 145 ? 39.171 -34.485 176.340 1.00 23.06 145 LEU G N 1
ATOM 11709 C CA . LEU G 1 145 ? 39.052 -35.772 175.659 1.00 22.89 145 LEU G CA 1
ATOM 11710 C C . LEU G 1 145 ? 40.333 -36.565 175.798 1.00 22.34 145 LEU G C 1
ATOM 11711 O O . LEU G 1 145 ? 40.299 -37.788 175.929 1.00 22.59 145 LEU G O 1
ATOM 11716 N N . GLY G 1 146 ? 41.468 -35.882 175.811 1.00 22.07 146 GLY G N 1
ATOM 11717 C CA . GLY G 1 146 ? 42.707 -36.563 176.066 1.00 22.40 146 GLY G CA 1
ATOM 11718 C C . GLY G 1 146 ? 42.764 -37.164 177.449 1.00 21.91 146 GLY G C 1
ATOM 11719 O O . GLY G 1 146 ? 43.368 -38.228 177.598 1.00 22.60 146 GLY G O 1
ATOM 11720 N N . PHE G 1 147 ? 42.189 -36.470 178.447 1.00 21.66 147 PHE G N 1
ATOM 11721 C CA . PHE G 1 147 ? 42.117 -36.959 179.812 1.00 21.52 147 PHE G CA 1
ATOM 11722 C C . PHE G 1 147 ? 41.179 -38.183 179.896 1.00 21.04 147 PHE G C 1
ATOM 11723 O O . PHE G 1 147 ? 41.527 -39.215 180.489 1.00 21.79 147 PHE G O 1
ATOM 11731 N N . THR G 1 148 ? 40.021 -38.076 179.274 1.00 20.79 148 THR G N 1
ATOM 11732 C CA . THR G 1 148 ? 38.971 -39.089 179.398 1.00 20.90 148 THR G CA 1
ATOM 11733 C C . THR G 1 148 ? 39.219 -40.288 178.491 1.00 21.16 148 THR G C 1
ATOM 11734 O O . THR G 1 148 ? 38.982 -41.400 178.907 1.00 21.25 148 THR G O 1
ATOM 11738 N N . HIS G 1 149 ? 39.738 -40.057 177.278 1.00 20.87 149 HIS G N 1
ATOM 11739 C CA . HIS G 1 149 ? 39.855 -41.125 176.288 1.00 21.40 149 HIS G CA 1
ATOM 11740 C C . HIS G 1 149 ? 41.260 -41.330 175.740 1.00 21.69 149 HIS G C 1
ATOM 11741 O O . HIS G 1 149 ? 41.418 -42.139 174.868 1.00 22.26 149 HIS G O 1
ATOM 11748 N N . GLY G 1 150 ? 42.253 -40.616 176.283 1.00 21.68 150 GLY G N 1
ATOM 11749 C CA . GLY G 1 150 ? 43.631 -40.734 175.854 1.00 22.00 150 GLY G CA 1
ATOM 11750 C C . GLY G 1 150 ? 43.968 -39.912 174.625 1.00 22.05 150 GLY G C 1
ATOM 11751 O O . GLY G 1 150 ? 43.092 -39.449 173.869 1.00 21.01 150 GLY G O 1
ATOM 11752 N N . PHE G 1 151 ? 45.266 -39.799 174.412 1.00 22.57 151 PHE G N 1
ATOM 11753 C CA . PHE G 1 151 ? 45.809 -38.870 173.439 1.00 22.94 151 PHE G CA 1
ATOM 11754 C C . PHE G 1 151 ? 45.420 -39.197 172.005 1.00 23.10 151 PHE G C 1
ATOM 11755 O O . PHE G 1 151 ? 44.979 -38.328 171.287 1.00 22.07 151 PHE G O 1
ATOM 11763 N N . SER G 1 152 ? 45.616 -40.437 171.579 1.00 23.85 152 SER G N 1
ATOM 11764 C CA . SER G 1 152 ? 45.430 -40.753 170.181 1.00 25.43 152 SER G CA 1
ATOM 11765 C C . SER G 1 152 ? 43.959 -40.719 169.752 1.00 24.74 152 SER G C 1
ATOM 11766 O O . SER G 1 152 ? 43.618 -40.341 168.630 1.00 24.87 152 SER G O 1
ATOM 11769 N N . THR G 1 153 ? 43.086 -41.141 170.639 1.00 23.68 153 THR G N 1
ATOM 11770 C CA . THR G 1 153 ? 41.668 -41.020 170.386 1.00 23.93 153 THR G CA 1
ATOM 11771 C C . THR G 1 153 ? 41.241 -39.572 170.276 1.00 23.49 153 THR G C 1
ATOM 11772 O O . THR G 1 153 ? 40.515 -39.196 169.383 1.00 23.43 153 THR G O 1
ATOM 11776 N N . MET G 1 154 ? 41.718 -38.755 171.200 1.00 23.23 154 MET G N 1
ATOM 11777 C CA . MET G 1 154 ? 41.478 -37.332 171.142 1.00 23.02 154 MET G CA 1
ATOM 11778 C C . MET G 1 154 ? 41.963 -36.711 169.831 1.00 24.13 154 MET G C 1
ATOM 11779 O O . MET G 1 154 ? 41.204 -35.929 169.206 1.00 23.76 154 MET G O 1
ATOM 11784 N N . GLN G 1 155 ? 43.193 -37.018 169.419 1.00 23.85 155 GLN G N 1
ATOM 11785 C CA . GLN G 1 155 ? 43.732 -36.443 168.169 1.00 26.18 155 GLN G CA 1
ATOM 11786 C C . GLN G 1 155 ? 42.834 -36.770 166.999 1.00 26.84 155 GLN G C 1
ATOM 11787 O O . GLN G 1 155 ? 42.517 -35.917 166.161 1.00 27.34 155 GLN G O 1
ATOM 11793 N N . GLU G 1 156 ? 42.456 -38.033 166.918 1.00 27.22 156 GLU G N 1
ATOM 11794 C CA . GLU G 1 156 ? 41.607 -38.513 165.833 1.00 29.04 156 GLU G CA 1
ATOM 11795 C C . GLU G 1 156 ? 40.290 -37.752 165.803 1.00 28.50 156 GLU G C 1
ATOM 11796 O O . GLU G 1 156 ? 39.837 -37.300 164.755 1.00 29.74 156 GLU G O 1
ATOM 11802 N N . ILE G 1 157 ? 39.678 -37.572 166.956 1.00 27.48 157 ILE G N 1
ATOM 11803 C CA . ILE G 1 157 ? 38.373 -36.891 167.026 1.00 27.63 157 ILE G CA 1
ATOM 11804 C C . ILE G 1 157 ? 38.468 -35.410 166.682 1.00 28.14 157 ILE G C 1
ATOM 11805 O O . ILE G 1 157 ? 37.709 -34.920 165.860 1.00 29.20 157 ILE G O 1
ATOM 11810 N N . ILE G 1 158 ? 39.402 -34.695 167.290 1.00 27.88 158 ILE G N 1
ATOM 11811 C CA . ILE G 1 158 ? 39.475 -33.250 167.068 1.00 29.04 158 ILE G CA 1
ATOM 11812 C C . ILE G 1 158 ? 40.010 -32.857 165.693 1.00 30.64 158 ILE G C 1
ATOM 11813 O O . ILE G 1 158 ? 39.697 -31.770 165.203 1.00 32.32 158 ILE G O 1
ATOM 11818 N N . TYR G 1 159 ? 40.818 -33.727 165.080 1.00 30.30 159 TYR G N 1
ATOM 11819 C CA . TYR G 1 159 ? 41.446 -33.418 163.794 1.00 31.80 159 TYR G CA 1
ATOM 11820 C C . TYR G 1 159 ? 40.608 -33.896 162.615 1.00 33.49 159 TYR G C 1
ATOM 11821 O O . TYR G 1 159 ? 40.737 -33.388 161.505 1.00 35.58 159 TYR G O 1
ATOM 11830 N N . GLN G 1 160 ? 39.748 -34.870 162.841 1.00 32.97 160 GLN G N 1
ATOM 11831 C CA . GLN G 1 160 ? 38.853 -35.305 161.768 1.00 35.51 160 GLN G CA 1
ATOM 11832 C C . GLN G 1 160 ? 37.531 -34.557 161.730 1.00 36.18 160 GLN G C 1
ATOM 11833 O O . GLN G 1 160 ? 36.954 -34.445 160.665 1.00 37.93 160 GLN G O 1
ATOM 11839 N N . CYS G 1 161 ? 37.063 -34.062 162.885 1.00 35.36 161 CYS G N 1
ATOM 11840 C CA . CYS G 1 161 ? 35.833 -33.252 162.968 1.00 36.59 161 CYS G CA 1
ATOM 11841 C C . CYS G 1 161 ? 34.651 -33.911 162.306 1.00 38.23 161 CYS G C 1
ATOM 11842 O O . CYS G 1 161 ? 33.875 -33.257 161.603 1.00 39.73 161 CYS G O 1
ATOM 11845 N N . GLN G 1 162 ? 34.512 -35.210 162.528 1.00 37.54 162 GLN G N 1
ATOM 11846 C CA . GLN G 1 162 ? 33.408 -35.969 161.956 1.00 39.63 162 GLN G CA 1
ATOM 11847 C C . GLN G 1 162 ? 32.240 -36.060 162.929 1.00 38.30 162 GLN G C 1
ATOM 11848 O O . GLN G 1 162 ? 32.392 -35.955 164.157 1.00 36.37 162 GLN G O 1
ATOM 11854 N N . SER G 1 163 ? 31.071 -36.250 162.363 1.00 40.26 163 SER G N 1
ATOM 11855 C CA . SER G 1 163 ? 29.900 -36.589 163.129 1.00 40.52 163 SER G CA 1
ATOM 11856 C C . SER G 1 163 ? 30.012 -38.052 163.569 1.00 39.17 163 SER G C 1
ATOM 11857 O O . SER G 1 163 ? 30.095 -38.960 162.729 1.00 40.20 163 SER G O 1
ATOM 11860 N N . LEU G 1 164 ? 30.011 -38.262 164.886 1.00 36.78 164 LEU G N 1
ATOM 11861 C CA . LEU G 1 164 ? 30.197 -39.591 165.441 1.00 35.76 164 LEU G CA 1
ATOM 11862 C C . LEU G 1 164 ? 28.862 -40.172 165.805 1.00 36.88 164 LEU G C 1
ATOM 11863 O O . LEU G 1 164 ? 28.266 -39.753 166.794 1.00 36.19 164 LEU G O 1
ATOM 11868 N N . ASP G 1 165 ? 28.396 -41.129 165.000 1.00 39.10 165 ASP G N 1
ATOM 11869 C CA . ASP G 1 165 ? 27.107 -41.781 165.225 1.00 40.74 165 ASP G CA 1
ATOM 11870 C C . ASP G 1 165 ? 27.224 -42.843 166.321 1.00 39.73 165 ASP G C 1
ATOM 11871 O O . ASP G 1 165 ? 28.298 -43.043 166.888 1.00 38.45 165 ASP G O 1
ATOM 11876 N N . ALA G 1 166 ? 26.120 -43.507 166.652 1.00 41.28 166 ALA G N 1
ATOM 11877 C CA . ALA G 1 166 ? 26.106 -44.425 167.801 1.00 40.17 166 ALA G CA 1
ATOM 11878 C C . ALA G 1 166 ? 27.163 -45.541 167.720 1.00 39.74 166 ALA G C 1
ATOM 11879 O O . ALA G 1 166 ? 27.897 -45.744 168.670 1.00 37.90 166 ALA G O 1
ATOM 11881 N N . PRO G 1 167 ? 27.230 -46.283 166.601 1.00 41.66 167 PRO G N 1
ATOM 11882 C CA . PRO G 1 167 ? 28.320 -47.263 166.474 1.00 41.74 167 PRO G CA 1
ATOM 11883 C C . PRO G 1 167 ? 29.738 -46.689 166.645 1.00 39.78 167 PRO G C 1
ATOM 11884 O O . PRO G 1 167 ? 30.592 -47.316 167.274 1.00 38.83 167 PRO G O 1
ATOM 11888 N N . ARG G 1 168 ? 29.980 -45.504 166.103 1.00 39.49 168 ARG G N 1
ATOM 11889 C CA . ARG G 1 168 ? 31.278 -44.889 166.219 1.00 37.99 168 ARG G CA 1
ATOM 11890 C C . ARG G 1 168 ? 31.567 -44.527 167.667 1.00 35.25 168 ARG G C 1
ATOM 11891 O O . ARG G 1 168 ? 32.698 -44.627 168.135 1.00 34.21 168 ARG G O 1
ATOM 11899 N N . CYS G 1 169 ? 30.543 -44.074 168.377 1.00 34.74 169 CYS G N 1
ATOM 11900 C CA . CYS G 1 169 ? 30.675 -43.761 169.791 1.00 32.88 169 CYS G CA 1
ATOM 11901 C C . CYS G 1 169 ? 30.935 -45.016 170.636 1.00 32.81 169 CYS G C 1
ATOM 11902 O O . CYS G 1 169 ? 31.712 -44.981 171.569 1.00 31.63 169 CYS G O 1
ATOM 11905 N N . VAL G 1 170 ? 30.269 -46.112 170.318 1.00 34.93 170 VAL G N 1
ATOM 11906 C CA . VAL G 1 170 ? 30.511 -47.394 171.003 1.00 35.74 170 VAL G CA 1
ATOM 11907 C C . VAL G 1 170 ? 31.969 -47.766 170.793 1.00 35.32 170 VAL G C 1
ATOM 11908 O O . VAL G 1 170 ? 32.680 -48.071 171.740 1.00 34.66 170 VAL G O 1
ATOM 11912 N N . ASP G 1 171 ? 32.419 -47.693 169.548 1.00 36.25 171 ASP G N 1
ATOM 11913 C CA . ASP G 1 171 ? 33.807 -47.978 169.193 1.00 36.04 171 ASP G CA 1
ATOM 11914 C C . ASP G 1 171 ? 34.824 -47.202 169.985 1.00 33.82 171 ASP G C 1
ATOM 11915 O O . ASP G 1 171 ? 35.846 -47.746 170.433 1.00 33.79 171 ASP G O 1
ATOM 11920 N N . TYR G 1 172 ? 34.566 -45.911 170.131 1.00 32.07 172 TYR G N 1
ATOM 11921 C CA . TYR G 1 172 ? 35.426 -45.040 170.892 1.00 30.06 172 TYR G CA 1
ATOM 11922 C C . TYR G 1 172 ? 35.260 -45.178 172.414 1.00 29.61 172 TYR G C 1
ATOM 11923 O O . TYR G 1 172 ? 35.995 -44.571 173.203 1.00 28.31 172 TYR G O 1
ATOM 11932 N N . ARG G 1 173 ? 34.262 -45.942 172.816 1.00 30.94 173 ARG G N 1
ATOM 11933 C CA . ARG G 1 173 ? 33.858 -46.032 174.217 1.00 31.18 173 ARG G CA 1
ATOM 11934 C C . ARG G 1 173 ? 33.436 -44.686 174.764 1.00 28.52 173 ARG G C 1
ATOM 11935 O O . ARG G 1 173 ? 33.698 -44.365 175.921 1.00 27.62 173 ARG G O 1
ATOM 11943 N N . LEU G 1 174 ? 32.759 -43.893 173.938 1.00 28.23 174 LEU G N 1
ATOM 11944 C CA . LEU G 1 174 ? 32.284 -42.562 174.341 1.00 27.31 174 LEU G CA 1
ATOM 11945 C C . LEU G 1 174 ? 31.027 -42.642 175.137 1.00 27.66 174 LEU G C 1
ATOM 11946 O O . LEU G 1 174 ? 30.672 -41.688 175.839 1.00 27.26 174 LEU G O 1
ATOM 11951 N N . VAL G 1 175 ? 30.327 -43.764 174.995 1.00 29.24 175 VAL G N 1
ATOM 11952 C CA . VAL G 1 175 ? 29.071 -44.000 175.714 1.00 29.90 175 VAL G CA 1
ATOM 11953 C C . VAL G 1 175 ? 29.075 -45.413 176.277 1.00 31.18 175 VAL G C 1
ATOM 11954 O O . VAL G 1 175 ? 29.823 -46.276 175.842 1.00 31.70 175 VAL G O 1
ATOM 11958 N N . ASN G 1 176 ? 28.213 -45.626 177.252 1.00 32.04 176 ASN G N 1
ATOM 11959 C CA . ASN G 1 176 ? 28.123 -46.898 177.942 1.00 34.06 176 ASN G CA 1
ATOM 11960 C C . ASN G 1 176 ? 27.002 -47.760 177.397 1.00 36.44 176 ASN G C 1
ATOM 11961 O O . ASN G 1 176 ? 27.074 -48.978 177.500 1.00 38.43 176 ASN G O 1
ATOM 11966 N N . GLN G 1 177 ? 25.992 -47.116 176.797 1.00 37.24 177 GLN G N 1
ATOM 11967 C CA . GLN G 1 177 ? 24.806 -47.762 176.248 1.00 39.72 177 GLN G CA 1
ATOM 11968 C C . GLN G 1 177 ? 24.241 -46.996 175.046 1.00 39.39 177 GLN G C 1
ATOM 11969 O O . GLN G 1 177 ? 24.296 -45.769 175.004 1.00 37.44 177 GLN G O 1
ATOM 11975 N N . VAL G 1 178 ? 23.686 -47.739 174.081 1.00 41.83 178 VAL G N 1
ATOM 11976 C CA . VAL G 1 178 ? 22.931 -47.182 172.965 1.00 42.63 178 VAL G CA 1
ATOM 11977 C C . VAL G 1 178 ? 21.526 -47.761 173.038 1.00 45.70 178 VAL G C 1
ATOM 11978 O O . VAL G 1 178 ? 21.377 -48.972 173.155 1.00 47.06 178 VAL G O 1
ATOM 11982 N N . VAL G 1 179 ? 20.505 -46.897 172.995 1.00 46.66 179 VAL G N 1
ATOM 11983 C CA . VAL G 1 179 ? 19.095 -47.336 172.934 1.00 49.85 179 VAL G CA 1
ATOM 11984 C C . VAL G 1 179 ? 18.263 -46.437 171.999 1.00 50.91 179 VAL G C 1
ATOM 11985 O O . VAL G 1 179 ? 18.716 -45.403 171.570 1.00 49.44 179 VAL G O 1
ATOM 11989 N N . GLU G 1 180 ? 17.044 -46.844 171.681 1.00 54.22 180 GLU G N 1
ATOM 11990 C CA . GLU G 1 180 ? 16.156 -46.050 170.845 0.50 56.49 180 GLU G CA 1
ATOM 11991 C C . GLU G 1 180 ? 15.779 -44.769 171.573 1.00 54.83 180 GLU G C 1
ATOM 11992 O O . GLU G 1 180 ? 15.650 -44.764 172.798 1.00 53.77 180 GLU G O 1
ATOM 11998 N N . SER G 1 181 ? 15.591 -43.683 170.828 1.00 55.05 181 SER G N 1
ATOM 11999 C CA . SER G 1 181 ? 15.220 -42.399 171.436 1.00 54.00 181 SER G CA 1
ATOM 12000 C C . SER G 1 181 ? 14.103 -42.570 172.454 1.00 55.25 181 SER G C 1
ATOM 12001 O O . SER G 1 181 ? 14.186 -42.034 173.563 1.00 53.49 181 SER G O 1
ATOM 12004 N N . SER G 1 182 ? 13.074 -43.342 172.089 1.00 58.76 182 SER G N 1
ATOM 12005 C CA . SER G 1 182 ? 11.880 -43.511 172.930 1.00 60.69 182 SER G CA 1
ATOM 12006 C C . SER G 1 182 ? 12.145 -44.296 174.217 1.00 59.20 182 SER G C 1
ATOM 12007 O O . SER G 1 182 ? 11.333 -44.252 175.149 1.00 60.56 182 SER G O 1
ATOM 12010 N N . ALA G 1 183 ? 13.258 -45.019 174.262 1.00 57.27 183 ALA G N 1
ATOM 12011 C CA . ALA G 1 183 ? 13.643 -45.816 175.424 1.00 56.16 183 ALA G CA 1
ATOM 12012 C C . ALA G 1 183 ? 14.738 -45.152 176.261 1.00 52.48 183 ALA G C 1
ATOM 12013 O O . ALA G 1 183 ? 15.023 -45.600 177.375 1.00 52.01 183 ALA G O 1
ATOM 12015 N N . LEU G 1 184 ? 15.331 -44.082 175.727 1.00 50.51 184 LEU G N 1
ATOM 12016 C CA . LEU G 1 184 ? 16.559 -43.502 176.277 1.00 46.79 184 LEU G CA 1
ATOM 12017 C C . LEU G 1 184 ? 16.413 -42.990 177.698 1.00 45.41 184 LEU G C 1
ATOM 12018 O O . LEU G 1 184 ? 17.202 -43.352 178.551 1.00 43.37 184 LEU G O 1
ATOM 12023 N N . LEU G 1 185 ? 15.411 -42.152 177.941 1.00 46.58 185 LEU G N 1
ATOM 12024 C CA . LEU G 1 185 ? 15.247 -41.523 179.247 1.00 45.63 185 LEU G CA 1
ATOM 12025 C C . LEU G 1 185 ? 15.017 -42.562 180.336 1.00 46.30 185 LEU G C 1
ATOM 12026 O O . LEU G 1 185 ? 15.611 -42.485 181.405 1.00 44.66 185 LEU G O 1
ATOM 12031 N N . ASP G 1 186 ? 14.144 -43.526 180.058 1.00 49.34 186 ASP G N 1
ATOM 12032 C CA . ASP G 1 186 ? 13.867 -44.592 180.998 1.00 50.50 186 ASP G CA 1
ATOM 12033 C C . ASP G 1 186 ? 15.107 -45.466 181.254 1.00 48.46 186 ASP G C 1
ATOM 12034 O O . ASP G 1 186 ? 15.352 -45.876 182.374 1.00 47.41 186 ASP G O 1
ATOM 12039 N N . ALA G 1 187 ? 15.898 -45.736 180.218 1.00 47.70 187 ALA G N 1
ATOM 12040 C CA . ALA G 1 187 ? 17.143 -46.494 180.392 1.00 46.38 187 ALA G CA 1
ATOM 12041 C C . ALA G 1 187 ? 18.143 -45.733 181.284 1.00 43.49 187 ALA G C 1
ATOM 12042 O O . ALA G 1 187 ? 18.831 -46.342 182.113 1.00 43.15 187 ALA G O 1
ATOM 12044 N N . ALA G 1 188 ? 18.192 -44.406 181.126 1.00 41.83 188 ALA G N 1
ATOM 12045 C CA . ALA G 1 188 ? 19.053 -43.563 181.921 1.00 39.11 188 ALA G CA 1
ATOM 12046 C C . ALA G 1 188 ? 18.621 -43.501 183.377 1.00 39.53 188 ALA G C 1
ATOM 12047 O O . ALA G 1 188 ? 19.443 -43.631 184.287 1.00 38.13 188 ALA G O 1
ATOM 12049 N N . ILE G 1 189 ? 17.326 -43.304 183.591 1.00 41.56 189 ILE G N 1
ATOM 12050 C CA . ILE G 1 189 ? 16.739 -43.341 184.924 1.00 42.67 189 ILE G CA 1
ATOM 12051 C C . ILE G 1 189 ? 16.995 -44.690 185.617 1.00 43.65 189 ILE G C 1
ATOM 12052 O O . ILE G 1 189 ? 17.362 -44.731 186.795 1.00 43.56 189 ILE G O 1
ATOM 12057 N N . THR G 1 190 ? 16.816 -45.774 184.878 1.00 45.22 190 THR G N 1
ATOM 12058 C CA . THR G 1 190 ? 17.119 -47.118 185.384 1.00 46.96 190 THR G CA 1
ATOM 12059 C C . THR G 1 190 ? 18.576 -47.231 185.888 1.00 45.15 190 THR G C 1
ATOM 12060 O O . THR G 1 190 ? 18.810 -47.644 187.019 1.00 45.93 190 THR G O 1
ATOM 12064 N N . GLN G 1 191 ? 19.545 -46.832 185.072 1.00 43.30 191 GLN G N 1
ATOM 12065 C CA . GLN G 1 191 ? 20.936 -46.846 185.506 1.00 42.08 191 GLN G CA 1
ATOM 12066 C C . GLN G 1 191 ? 21.175 -45.944 186.724 1.00 40.25 191 GLN G C 1
ATOM 12067 O O . GLN G 1 191 ? 21.981 -46.251 187.616 1.00 39.37 191 GLN G O 1
ATOM 12073 N N . ALA G 1 192 ? 20.489 -44.806 186.748 1.00 39.42 192 ALA G N 1
ATOM 12074 C CA . ALA G 1 192 ? 20.583 -43.906 187.876 1.00 38.13 192 ALA G CA 1
ATOM 12075 C C . ALA G 1 192 ? 20.053 -44.590 189.142 1.00 39.79 192 ALA G C 1
ATOM 12076 O O . ALA G 1 192 ? 20.596 -44.415 190.225 1.00 39.76 192 ALA G O 1
ATOM 12078 N N . HIS G 1 193 ? 19.001 -45.380 189.010 1.00 41.86 193 HIS G N 1
ATOM 12079 C CA . HIS G 1 193 ? 18.496 -46.143 190.159 1.00 44.11 193 HIS G CA 1
ATOM 12080 C C . HIS G 1 193 ? 19.498 -47.183 190.671 1.00 44.28 193 HIS G C 1
ATOM 12081 O O . HIS G 1 193 ? 19.672 -47.342 191.885 1.00 44.89 193 HIS G O 1
ATOM 12088 N N . VAL G 1 194 ? 20.139 -47.880 189.740 1.00 43.91 194 VAL G N 1
ATOM 12089 C CA . VAL G 1 194 ? 21.159 -48.884 190.069 1.00 44.67 194 VAL G CA 1
ATOM 12090 C C . VAL G 1 194 ? 22.335 -48.264 190.829 1.00 42.76 194 VAL G C 1
ATOM 12091 O O . VAL G 1 194 ? 22.780 -48.798 191.839 1.00 44.40 194 VAL G O 1
ATOM 12095 N N . MET G 1 195 ? 22.831 -47.136 190.341 1.00 40.14 195 MET G N 1
ATOM 12096 C CA . MET G 1 195 ? 23.939 -46.449 190.994 1.00 38.73 195 MET G CA 1
ATOM 12097 C C . MET G 1 195 ? 23.531 -45.792 192.324 1.00 38.67 195 MET G C 1
ATOM 12098 O O . MET G 1 195 ? 24.308 -45.740 193.266 1.00 38.53 195 MET G O 1
ATOM 12103 N N . ALA G 1 196 ? 22.298 -45.307 192.396 1.00 39.37 196 ALA G N 1
ATOM 12104 C CA . ALA G 1 196 ? 21.757 -44.743 193.629 1.00 39.95 196 ALA G CA 1
ATOM 12105 C C . ALA G 1 196 ? 21.663 -45.774 194.735 1.00 42.49 196 ALA G C 1
ATOM 12106 O O . ALA G 1 196 ? 21.713 -45.413 195.905 1.00 43.15 196 ALA G O 1
ATOM 12108 N N . SER G 1 197 ? 21.533 -47.057 194.372 1.00 44.19 197 SER G N 1
ATOM 12109 C CA . SER G 1 197 ? 21.478 -48.138 195.349 1.00 46.88 197 SER G CA 1
ATOM 12110 C C . SER G 1 197 ? 22.841 -48.497 195.931 1.00 46.58 197 SER G C 1
ATOM 12111 O O . SER G 1 197 ? 22.910 -49.203 196.935 1.00 48.93 197 SER G O 1
ATOM 12114 N N . TYR G 1 198 ? 23.929 -48.051 195.309 1.00 44.11 198 TYR G N 1
ATOM 12115 C CA . TYR G 1 198 ? 25.245 -48.251 195.913 1.00 44.00 198 TYR G CA 1
ATOM 12116 C C . TYR G 1 198 ? 25.299 -47.428 197.178 1.00 43.94 198 TYR G C 1
ATOM 12117 O O . TYR G 1 198 ? 24.965 -46.253 197.135 1.00 42.79 198 TYR G O 1
ATOM 12126 N N . PRO G 1 199 ? 25.707 -48.032 198.309 1.00 45.90 199 PRO G N 1
ATOM 12127 C CA . PRO G 1 199 ? 25.826 -47.231 199.552 1.00 46.47 199 PRO G CA 1
ATOM 12128 C C . PRO G 1 199 ? 26.561 -45.923 199.321 1.00 44.00 199 PRO G C 1
ATOM 12129 O O . PRO G 1 199 ? 27.624 -45.891 198.687 1.00 42.46 199 PRO G O 1
ATOM 12133 N N . ALA G 1 200 ? 25.966 -44.845 199.817 1.00 43.67 200 ALA G N 1
ATOM 12134 C CA . ALA G 1 200 ? 26.336 -43.475 199.426 1.00 41.71 200 ALA G CA 1
ATOM 12135 C C . ALA G 1 200 ? 27.722 -43.099 199.856 1.00 41.24 200 ALA G C 1
ATOM 12136 O O . ALA G 1 200 ? 28.460 -42.502 199.098 1.00 40.11 200 ALA G O 1
ATOM 12138 N N . SER G 1 201 ? 28.069 -43.446 201.077 1.00 43.56 201 SER G N 1
ATOM 12139 C CA . SER G 1 201 ? 29.334 -43.065 201.663 1.00 44.31 201 SER G CA 1
ATOM 12140 C C . SER G 1 201 ? 30.514 -43.516 200.826 1.00 42.88 201 SER G C 1
ATOM 12141 O O . SER G 1 201 ? 31.388 -42.711 200.484 1.00 41.37 201 SER G O 1
ATOM 12144 N N . ALA G 1 202 ? 30.527 -44.809 200.507 1.00 43.62 202 ALA G N 1
ATOM 12145 C CA . ALA G 1 202 ? 31.582 -45.418 199.690 1.00 42.52 202 ALA G CA 1
ATOM 12146 C C . ALA G 1 202 ? 31.594 -44.803 198.298 1.00 39.41 202 ALA G C 1
ATOM 12147 O O . ALA G 1 202 ? 32.644 -44.509 197.729 1.00 37.48 202 ALA G O 1
ATOM 12149 N N . PHE G 1 203 ? 30.408 -44.603 197.745 1.00 38.44 203 PHE G N 1
ATOM 12150 C CA . PHE G 1 203 ? 30.319 -44.031 196.406 1.00 36.18 203 PHE G CA 1
ATOM 12151 C C . PHE G 1 203 ? 30.880 -42.610 196.348 1.00 34.71 203 PHE G C 1
ATOM 12152 O O . PHE G 1 203 ? 31.685 -42.298 195.473 1.00 32.72 203 PHE G O 1
ATOM 12160 N N . ILE G 1 204 ? 30.429 -41.762 197.263 1.00 35.41 204 ILE G N 1
ATOM 12161 C CA . ILE G 1 204 ? 30.855 -40.376 197.338 1.00 34.79 204 ILE G CA 1
ATOM 12162 C C . ILE G 1 204 ? 32.352 -40.258 197.516 1.00 34.44 204 ILE G C 1
ATOM 12163 O O . ILE G 1 204 ? 33.003 -39.501 196.841 1.00 33.50 204 ILE G O 1
ATOM 12168 N N . ASN G 1 205 ? 32.914 -40.999 198.448 1.00 36.77 205 ASN G N 1
ATOM 12169 C CA . ASN G 1 205 ? 34.350 -40.947 198.669 1.00 37.30 205 ASN G CA 1
ATOM 12170 C C . ASN G 1 205 ? 35.152 -41.412 197.453 1.00 35.63 205 ASN G C 1
ATOM 12171 O O . ASN G 1 205 ? 36.183 -40.838 197.141 1.00 34.29 205 ASN G O 1
ATOM 12176 N N . THR G 1 206 ? 34.662 -42.458 196.789 1.00 34.92 206 THR G N 1
ATOM 12177 C CA . THR G 1 206 ? 35.320 -43.012 195.628 1.00 33.56 206 THR G CA 1
ATOM 12178 C C . THR G 1 206 ? 35.247 -42.029 194.494 1.00 31.13 206 THR G C 1
ATOM 12179 O O . THR G 1 206 ? 36.261 -41.786 193.842 1.00 29.50 206 THR G O 1
ATOM 12183 N N . LYS G 1 207 ? 34.054 -41.479 194.249 1.00 30.36 207 LYS G N 1
ATOM 12184 C CA . LYS G 1 207 ? 33.863 -40.540 193.149 1.00 28.88 207 LYS G CA 1
ATOM 12185 C C . LYS G 1 207 ? 34.718 -39.275 193.328 1.00 28.71 207 LYS G C 1
ATOM 12186 O O . LYS G 1 207 ? 35.277 -38.760 192.374 1.00 27.30 207 LYS G O 1
ATOM 12192 N N . ARG G 1 208 ? 34.813 -38.782 194.560 1.00 30.28 208 ARG G N 1
ATOM 12193 C CA . ARG G 1 208 ? 35.693 -37.661 194.856 1.00 31.02 208 ARG G CA 1
ATOM 12194 C C . ARG G 1 208 ? 37.095 -37.949 194.441 1.00 30.04 208 ARG G C 1
ATOM 12195 O O . ARG G 1 208 ? 37.715 -37.100 193.824 1.00 29.44 208 ARG G O 1
ATOM 12203 N N . ALA G 1 209 ? 37.605 -39.120 194.826 1.00 30.55 209 ALA G N 1
ATOM 12204 C CA . ALA G 1 209 ? 38.948 -39.533 194.496 1.00 30.56 209 ALA G CA 1
ATOM 12205 C C . ALA G 1 209 ? 39.139 -39.742 193.016 1.00 28.79 209 ALA G C 1
ATOM 12206 O O . ALA G 1 209 ? 40.196 -39.408 192.467 1.00 29.46 209 ALA G O 1
ATOM 12208 N N . VAL G 1 210 ? 38.136 -40.308 192.375 1.00 27.81 210 VAL G N 1
ATOM 12209 C CA . VAL G 1 210 ? 38.118 -40.474 190.903 1.00 26.69 210 VAL G CA 1
ATOM 12210 C C . VAL G 1 210 ? 38.135 -39.154 190.118 1.00 25.32 210 VAL G C 1
ATOM 12211 O O . VAL G 1 210 ? 38.878 -39.004 189.146 1.00 24.63 210 VAL G O 1
ATOM 12215 N N . ASN G 1 211 ? 37.293 -38.221 190.528 1.00 25.16 211 ASN G N 1
ATOM 12216 C CA . ASN G 1 211 ? 37.147 -36.968 189.804 1.00 24.67 211 ASN G CA 1
ATOM 12217 C C . ASN G 1 211 ? 38.224 -35.957 190.094 1.00 25.02 211 ASN G C 1
ATOM 12218 O O . ASN G 1 211 ? 38.441 -35.074 189.308 1.00 24.35 211 ASN G O 1
ATOM 12223 N N . LYS G 1 212 ? 38.903 -36.100 191.222 1.00 26.53 212 LYS G N 1
ATOM 12224 C CA . LYS G 1 212 ? 39.912 -35.134 191.633 1.00 27.58 212 LYS G CA 1
ATOM 12225 C C . LYS G 1 212 ? 40.929 -34.765 190.536 1.00 26.45 212 LYS G C 1
ATOM 12226 O O . LYS G 1 212 ? 41.126 -33.597 190.268 1.00 25.77 212 LYS G O 1
ATOM 12232 N N . PRO G 1 213 ? 41.591 -35.760 189.909 1.00 26.05 213 PRO G N 1
ATOM 12233 C CA . PRO G 1 213 ? 42.477 -35.409 188.801 1.00 25.53 213 PRO G CA 1
ATOM 12234 C C . PRO G 1 213 ? 41.811 -34.750 187.585 1.00 24.55 213 PRO G C 1
ATOM 12235 O O . PRO G 1 213 ? 42.428 -33.957 186.880 1.00 24.30 213 PRO G O 1
ATOM 12239 N N . PHE G 1 214 ? 40.554 -35.070 187.348 1.00 23.72 214 PHE G N 1
ATOM 12240 C CA . PHE G 1 214 ? 39.807 -34.480 186.245 1.00 23.24 214 PHE G CA 1
ATOM 12241 C C . PHE G 1 214 ? 39.546 -32.989 186.559 1.00 23.93 214 PHE G C 1
ATOM 12242 O O . PHE G 1 214 ? 39.764 -32.112 185.722 1.00 24.00 214 PHE G O 1
ATOM 12250 N N . ILE G 1 215 ? 39.122 -32.725 187.779 1.00 24.37 215 ILE G N 1
ATOM 12251 C CA . ILE G 1 215 ? 38.945 -31.366 188.281 1.00 25.38 215 ILE G CA 1
ATOM 12252 C C . ILE G 1 215 ? 40.235 -30.565 188.216 1.00 26.47 215 ILE G C 1
ATOM 12253 O O . ILE G 1 215 ? 40.220 -29.397 187.865 1.00 26.39 215 ILE G O 1
ATOM 12258 N N . HIS G 1 216 ? 41.341 -31.204 188.609 1.00 26.97 216 HIS G N 1
ATOM 12259 C CA . HIS G 1 216 ? 42.642 -30.543 188.614 1.00 28.67 216 HIS G CA 1
ATOM 12260 C C . HIS G 1 216 ? 43.052 -30.263 187.162 1.00 27.83 216 HIS G C 1
ATOM 12261 O O . HIS G 1 216 ? 43.547 -29.193 186.862 1.00 28.66 216 HIS G O 1
ATOM 12268 N N . LEU G 1 217 ? 42.836 -31.221 186.271 1.00 26.57 217 LEU G N 1
ATOM 12269 C CA . LEU G 1 217 ? 43.087 -31.032 184.866 1.00 26.23 217 LEU G CA 1
ATOM 12270 C C . LEU G 1 217 ? 42.285 -29.856 184.282 1.00 25.99 217 LEU G C 1
ATOM 12271 O O . LEU G 1 217 ? 42.825 -29.062 183.543 1.00 26.51 217 LEU G O 1
ATOM 12276 N N . LEU G 1 218 ? 41.003 -29.746 184.607 1.00 25.74 218 LEU G N 1
ATOM 12277 C CA . LEU G 1 218 ? 40.203 -28.636 184.132 1.00 25.91 218 LEU G CA 1
ATOM 12278 C C . LEU G 1 218 ? 40.743 -27.293 184.630 1.00 27.65 218 LEU G C 1
ATOM 12279 O O . LEU G 1 218 ? 40.790 -26.321 183.873 1.00 27.64 218 LEU G O 1
ATOM 12284 N N . GLU G 1 219 ? 41.159 -27.237 185.895 1.00 28.75 219 GLU G N 1
ATOM 12285 C CA . GLU G 1 219 ? 41.699 -26.014 186.462 1.00 31.14 219 GLU G CA 1
ATOM 12286 C C . GLU G 1 219 ? 42.994 -25.583 185.782 1.00 32.02 219 GLU G C 1
ATOM 12287 O O . GLU G 1 219 ? 43.229 -24.391 185.570 1.00 33.38 219 GLU G O 1
ATOM 12293 N N . GLN G 1 220 ? 43.848 -26.543 185.473 1.00 31.72 220 GLN G N 1
ATOM 12294 C CA . GLN G 1 220 ? 45.043 -26.271 184.692 1.00 33.13 220 GLN G CA 1
ATOM 12295 C C . GLN G 1 220 ? 44.705 -25.802 183.297 1.00 32.12 220 GLN G C 1
ATOM 12296 O O . GLN G 1 220 ? 45.387 -24.939 182.747 1.00 34.20 220 GLN G O 1
ATOM 12302 N N . THR G 1 221 ? 43.668 -26.380 182.720 1.00 30.21 221 THR G N 1
ATOM 12303 C CA . THR G 1 221 ? 43.209 -25.995 181.396 1.00 30.39 221 THR G CA 1
ATOM 12304 C C . THR G 1 221 ? 42.631 -24.564 181.408 1.00 32.33 221 THR G C 1
ATOM 12305 O O . THR G 1 221 ? 42.924 -23.783 180.497 1.00 33.26 221 THR G O 1
ATOM 12309 N N . ARG G 1 222 ? 41.845 -24.233 182.453 1.00 31.93 222 ARG G N 1
ATOM 12310 C CA . ARG G 1 222 ? 41.337 -22.884 182.665 1.00 33.88 222 ARG G CA 1
ATOM 12311 C C . ARG G 1 222 ? 42.522 -21.905 182.601 1.00 36.50 222 ARG G C 1
ATOM 12312 O O . ARG G 1 222 ? 42.502 -20.924 181.854 1.00 38.04 222 ARG G O 1
ATOM 12320 N N . ASP G 1 223 ? 43.559 -22.203 183.363 1.00 37.15 223 ASP G N 1
ATOM 12321 C CA . ASP G 1 223 ? 44.688 -21.310 183.504 1.00 40.51 223 ASP G CA 1
ATOM 12322 C C . ASP G 1 223 ? 45.506 -21.222 182.210 1.00 40.90 223 ASP G C 1
ATOM 12323 O O . ASP G 1 223 ? 45.985 -20.154 181.850 1.00 43.39 223 ASP G O 1
ATOM 12328 N N . ALA G 1 224 ? 45.685 -22.349 181.532 1.00 38.76 224 ALA G N 1
ATOM 12329 C CA . ALA G 1 224 ? 46.504 -22.366 180.323 1.00 39.27 224 ALA G CA 1
ATOM 12330 C C . ALA G 1 224 ? 45.794 -21.650 179.192 1.00 40.08 224 ALA G C 1
ATOM 12331 O O . ALA G 1 224 ? 46.439 -20.890 178.501 1.00 42.82 224 ALA G O 1
ATOM 12333 N N . SER G 1 225 ? 44.500 -21.906 178.994 1.00 39.50 225 SER G N 1
ATOM 12334 C CA . SER G 1 225 ? 43.678 -21.213 177.989 1.00 41.77 225 SER G CA 1
ATOM 12335 C C . SER G 1 225 ? 43.728 -19.702 178.124 1.00 45.29 225 SER G C 1
ATOM 12336 O O . SER G 1 225 ? 43.864 -19.007 177.119 1.00 47.96 225 SER G O 1
ATOM 12339 N N . LYS G 1 226 ? 43.620 -19.196 179.364 1.00 46.85 226 LYS G N 1
ATOM 12340 C CA . LYS G 1 226 ? 43.726 -17.748 179.684 1.00 51.08 226 LYS G CA 1
ATOM 12341 C C . LYS G 1 226 ? 45.109 -17.133 179.515 1.00 54.19 226 LYS G C 1
ATOM 12342 O O . LYS G 1 226 ? 45.243 -15.993 179.080 1.00 56.92 226 LYS G O 1
ATOM 12348 N N . ALA G 1 227 ? 46.134 -17.868 179.925 1.00 54.04 227 ALA G N 1
ATOM 12349 C CA . ALA G 1 227 ? 47.497 -17.380 179.847 1.00 56.90 227 ALA G CA 1
ATOM 12350 C C . ALA G 1 227 ? 47.931 -17.222 178.376 1.00 58.43 227 ALA G C 1
ATOM 12351 O O . ALA G 1 227 ? 48.778 -16.373 178.043 1.00 61.65 227 ALA G O 1
ATOM 12353 N N . VAL G 1 228 ? 47.341 -18.045 177.508 1.00 56.74 228 VAL G N 1
ATOM 12354 C CA . VAL G 1 228 ? 47.616 -18.004 176.076 1.00 57.89 228 VAL G CA 1
ATOM 12355 C C . VAL G 1 228 ? 46.884 -16.807 175.451 1.00 61.26 228 VAL G C 1
ATOM 12356 O O . VAL G 1 228 ? 47.454 -16.087 174.629 1.00 63.96 228 VAL G O 1
ATOM 12360 N N . HIS G 1 229 ? 45.640 -16.571 175.845 1.00 61.85 229 HIS G N 1
ATOM 12361 C CA . HIS G 1 229 ? 44.967 -15.336 175.445 1.00 65.87 229 HIS G CA 1
ATOM 12362 C C . HIS G 1 229 ? 45.578 -14.163 176.233 1.00 69.49 229 HIS G C 1
ATOM 12363 O O . HIS G 1 229 ? 44.935 -13.567 177.102 1.00 70.72 229 HIS G O 1
ATOM 12370 N N . LYS G 1 230 ? 46.835 -13.846 175.889 1.00 71.67 230 LYS G N 1
ATOM 12371 C CA . LYS G 1 230 ? 47.726 -12.981 176.668 1.00 74.22 230 LYS G CA 1
ATOM 12372 C C . LYS G 1 230 ? 49.165 -13.178 176.168 1.00 75.13 230 LYS G C 1
ATOM 12373 O O . LYS G 1 230 ? 49.398 -13.399 174.960 1.00 74.54 230 LYS G O 1
ATOM 12375 N N . MET H 1 1 ? 51.772 -70.695 202.277 1.00 66.56 1 MET H N 1
ATOM 12376 C CA . MET H 1 1 ? 50.526 -70.275 201.556 1.00 64.32 1 MET H CA 1
ATOM 12377 C C . MET H 1 1 ? 50.719 -70.100 200.062 1.00 59.56 1 MET H C 1
ATOM 12378 O O . MET H 1 1 ? 49.784 -69.730 199.362 1.00 57.95 1 MET H O 1
ATOM 12383 N N . VAL H 1 2 ? 51.927 -70.353 199.570 1.00 58.33 2 VAL H N 1
ATOM 12384 C CA . VAL H 1 2 ? 52.182 -70.463 198.130 1.00 55.32 2 VAL H CA 1
ATOM 12385 C C . VAL H 1 2 ? 53.063 -71.690 197.908 1.00 56.70 2 VAL H C 1
ATOM 12386 O O . VAL H 1 2 ? 53.768 -72.128 198.823 1.00 59.24 2 VAL H O 1
ATOM 12390 N N . PHE H 1 3 ? 53.025 -72.280 196.719 1.00 55.99 3 PHE H N 1
ATOM 12391 C CA . PHE H 1 3 ? 54.153 -73.167 196.348 1.00 57.14 3 PHE H CA 1
ATOM 12392 C C . PHE H 1 3 ? 54.915 -72.612 195.178 1.00 53.36 3 PHE H C 1
ATOM 12393 O O . PHE H 1 3 ? 54.380 -71.893 194.338 1.00 50.59 3 PHE H O 1
ATOM 12401 N N . GLU H 1 4 ? 56.199 -72.930 195.181 1.00 53.92 4 GLU H N 1
ATOM 12402 C CA . GLU H 1 4 ? 57.136 -72.416 194.216 1.00 51.77 4 GLU H CA 1
ATOM 12403 C C . GLU H 1 4 ? 57.699 -73.556 193.408 1.00 52.33 4 GLU H C 1
ATOM 12404 O O . GLU H 1 4 ? 58.252 -74.533 193.950 1.00 55.18 4 GLU H O 1
ATOM 12410 N N . GLU H 1 5 ? 57.556 -73.436 192.099 1.00 49.80 5 GLU H N 1
ATOM 12411 C CA . GLU H 1 5 ? 58.039 -74.459 191.204 1.00 50.63 5 GLU H CA 1
ATOM 12412 C C . GLU H 1 5 ? 58.818 -73.817 190.089 1.00 47.97 5 GLU H C 1
ATOM 12413 O O . GLU H 1 5 ? 58.717 -72.620 189.838 1.00 45.31 5 GLU H O 1
ATOM 12419 N N . ASN H 1 6 ? 59.599 -74.630 189.402 1.00 48.61 6 ASN H N 1
ATOM 12420 C CA . ASN H 1 6 ? 60.416 -74.123 188.323 1.00 46.94 6 ASN H CA 1
ATOM 12421 C C . ASN H 1 6 ? 60.172 -74.878 187.018 1.00 46.81 6 ASN H C 1
ATOM 12422 O O . ASN H 1 6 ? 60.137 -76.089 187.003 1.00 48.44 6 ASN H O 1
ATOM 12427 N N . SER H 1 7 ? 59.973 -74.132 185.942 1.00 44.69 7 SER H N 1
ATOM 12428 C CA . SER H 1 7 ? 60.108 -74.672 184.598 1.00 44.83 7 SER H CA 1
ATOM 12429 C C . SER H 1 7 ? 61.368 -74.024 184.054 1.00 43.77 7 SER H C 1
ATOM 12430 O O . SER H 1 7 ? 61.323 -72.961 183.436 1.00 41.54 7 SER H O 1
ATOM 12433 N N . ASP H 1 8 ? 62.491 -74.670 184.333 1.00 45.39 8 ASP H N 1
ATOM 12434 C CA . ASP H 1 8 ? 63.818 -74.139 184.054 1.00 45.46 8 ASP H CA 1
ATOM 12435 C C . ASP H 1 8 ? 63.963 -72.720 184.612 1.00 43.74 8 ASP H C 1
ATOM 12436 O O . ASP H 1 8 ? 63.923 -72.519 185.854 1.00 44.50 8 ASP H O 1
ATOM 12441 N N . GLU H 1 9 ? 64.099 -71.717 183.750 1.00 41.88 9 GLU H N 1
ATOM 12442 C CA . GLU H 1 9 ? 64.367 -70.347 184.240 1.00 40.33 9 GLU H CA 1
ATOM 12443 C C . GLU H 1 9 ? 63.083 -69.615 184.652 1.00 38.49 9 GLU H C 1
ATOM 12444 O O . GLU H 1 9 ? 63.132 -68.465 185.110 1.00 36.91 9 GLU H O 1
ATOM 12450 N N . VAL H 1 10 ? 61.939 -70.280 184.485 1.00 38.29 10 VAL H N 1
ATOM 12451 C CA . VAL H 1 10 ? 60.650 -69.706 184.868 1.00 36.89 10 VAL H CA 1
ATOM 12452 C C . VAL H 1 10 ? 60.233 -70.142 186.283 1.00 38.11 10 VAL H C 1
ATOM 12453 O O . VAL H 1 10 ? 60.059 -71.315 186.567 1.00 40.10 10 VAL H O 1
ATOM 12457 N N . ARG H 1 11 ? 60.075 -69.175 187.177 1.00 37.86 11 ARG H N 1
ATOM 12458 C CA . ARG H 1 11 ? 59.532 -69.455 188.513 1.00 38.89 11 ARG H CA 1
ATOM 12459 C C . ARG H 1 11 ? 58.040 -69.374 188.507 1.00 38.01 11 ARG H C 1
ATOM 12460 O O . ARG H 1 11 ? 57.498 -68.343 188.170 1.00 35.72 11 ARG H O 1
ATOM 12468 N N . VAL H 1 12 ? 57.378 -70.456 188.913 1.00 40.12 12 VAL H N 1
ATOM 12469 C CA . VAL H 1 12 ? 55.926 -70.486 188.997 1.00 40.08 12 VAL H CA 1
ATOM 12470 C C . VAL H 1 12 ? 55.532 -70.493 190.462 1.00 41.49 12 VAL H C 1
ATOM 12471 O O . VAL H 1 12 ? 55.873 -71.419 191.209 1.00 43.63 12 VAL H O 1
ATOM 12475 N N . ILE H 1 13 ? 54.798 -69.458 190.841 1.00 40.37 13 ILE H N 1
ATOM 12476 C CA . ILE H 1 13 ? 54.266 -69.291 192.175 1.00 41.94 13 ILE H CA 1
ATOM 12477 C C . ILE H 1 13 ? 52.779 -69.559 192.141 1.00 42.40 13 ILE H C 1
ATOM 12478 O O . ILE H 1 13 ? 52.033 -68.833 191.483 1.00 40.55 13 ILE H O 1
ATOM 12483 N N . THR H 1 14 ? 52.351 -70.590 192.856 1.00 45.06 14 THR H N 1
ATOM 12484 C CA . THR H 1 14 ? 50.940 -70.936 192.942 1.00 46.30 14 THR H CA 1
ATOM 12485 C C . THR H 1 14 ? 50.395 -70.557 194.317 1.00 47.89 14 THR H C 1
ATOM 12486 O O . THR H 1 14 ? 50.909 -71.004 195.347 1.00 49.63 14 THR H O 1
ATOM 12490 N N . LEU H 1 15 ? 49.352 -69.735 194.317 1.00 47.00 15 LEU H N 1
ATOM 12491 C CA . LEU H 1 15 ? 48.727 -69.278 195.552 1.00 48.96 15 LEU H CA 1
ATOM 12492 C C . LEU H 1 15 ? 47.988 -70.462 196.153 1.00 52.10 15 LEU H C 1
ATOM 12493 O O . LEU H 1 15 ? 47.263 -71.163 195.446 1.00 52.30 15 LEU H O 1
ATOM 12498 N N . ASP H 1 16 ? 48.177 -70.660 197.458 1.00 54.63 16 ASP H N 1
ATOM 12499 C CA . ASP H 1 16 ? 47.753 -71.865 198.159 1.00 58.39 16 ASP H CA 1
ATOM 12500 C C . ASP H 1 16 ? 47.091 -71.521 199.514 1.00 60.98 16 ASP H C 1
ATOM 12501 O O . ASP H 1 16 ? 47.369 -72.121 200.561 1.00 63.72 16 ASP H O 1
ATOM 12506 N N . HIS H 1 17 ? 46.214 -70.527 199.497 1.00 59.54 17 HIS H N 1
ATOM 12507 C CA . HIS H 1 17 ? 45.390 -70.267 200.668 1.00 61.88 17 HIS H CA 1
ATOM 12508 C C . HIS H 1 17 ? 44.569 -71.515 200.941 1.00 65.24 17 HIS H C 1
ATOM 12509 O O . HIS H 1 17 ? 44.217 -72.217 200.014 1.00 64.23 17 HIS H O 1
ATOM 12516 N N . PRO H 1 18 ? 44.287 -71.810 202.215 1.00 69.60 18 PRO H N 1
ATOM 12517 C CA . PRO H 1 18 ? 43.324 -72.863 202.551 1.00 73.64 18 PRO H CA 1
ATOM 12518 C C . PRO H 1 18 ? 42.005 -72.782 201.786 1.00 72.85 18 PRO H C 1
ATOM 12519 O O . PRO H 1 18 ? 41.482 -73.809 201.370 1.00 74.47 18 PRO H O 1
ATOM 12523 N N . ASN H 1 19 ? 41.473 -71.569 201.620 1.00 70.43 19 ASN H N 1
ATOM 12524 C CA . ASN H 1 19 ? 40.288 -71.357 200.796 1.00 69.41 19 ASN H CA 1
ATOM 12525 C C . ASN H 1 19 ? 40.629 -71.349 199.315 1.00 65.81 19 ASN H C 1
ATOM 12526 O O . ASN H 1 19 ? 41.597 -70.711 198.887 1.00 62.47 19 ASN H O 1
ATOM 12531 N N . LYS H 1 20 ? 39.808 -72.050 198.538 1.00 67.00 20 LYS H N 1
ATOM 12532 C CA . LYS H 1 20 ? 40.093 -72.267 197.133 1.00 64.58 20 LYS H CA 1
ATOM 12533 C C . LYS H 1 20 ? 40.089 -70.973 196.310 1.00 59.94 20 LYS H C 1
ATOM 12534 O O . LYS H 1 20 ? 40.649 -70.945 195.216 1.00 56.66 20 LYS H O 1
ATOM 12540 N N . HIS H 1 21 ? 39.498 -69.901 196.850 1.00 59.09 21 HIS H N 1
ATOM 12541 C CA . HIS H 1 21 ? 39.406 -68.627 196.143 1.00 55.40 21 HIS H CA 1
ATOM 12542 C C . HIS H 1 21 ? 40.580 -67.666 196.429 1.00 52.56 21 HIS H C 1
ATOM 12543 O O . HIS H 1 21 ? 40.599 -66.540 195.951 1.00 48.74 21 HIS H O 1
ATOM 12550 N N . ASN H 1 22 ? 41.556 -68.128 197.207 1.00 53.91 22 ASN H N 1
ATOM 12551 C CA . ASN H 1 22 ? 42.786 -67.373 197.460 1.00 51.69 22 ASN H CA 1
ATOM 12552 C C . ASN H 1 22 ? 42.482 -65.942 197.901 1.00 50.39 22 ASN H C 1
ATOM 12553 O O . ASN H 1 22 ? 42.948 -64.966 197.295 1.00 46.84 22 ASN H O 1
ATOM 12558 N N . PRO H 1 23 ? 41.703 -65.809 198.981 1.00 53.03 23 PRO H N 1
ATOM 12559 C CA . PRO H 1 23 ? 41.485 -64.474 199.526 1.00 52.28 23 PRO H CA 1
ATOM 12560 C C . PRO H 1 23 ? 42.777 -63.895 200.083 1.00 51.62 23 PRO H C 1
ATOM 12561 O O . PRO H 1 23 ? 43.560 -64.603 200.698 1.00 53.17 23 PRO H O 1
ATOM 12565 N N . PHE H 1 24 ? 42.995 -62.611 199.880 1.00 49.68 24 PHE H N 1
ATOM 12566 C CA . PHE H 1 24 ? 44.187 -61.963 200.396 1.00 49.50 24 PHE H CA 1
ATOM 12567 C C . PHE H 1 24 ? 44.097 -61.679 201.875 1.00 52.77 24 PHE H C 1
ATOM 12568 O O . PHE H 1 24 ? 43.725 -60.587 202.309 1.00 53.43 24 PHE H O 1
ATOM 12576 N N . SER H 1 25 ? 44.422 -62.704 202.646 1.00 55.76 25 SER H N 1
ATOM 12577 C CA . SER H 1 25 ? 44.685 -62.556 204.063 1.00 58.71 25 SER H CA 1
ATOM 12578 C C . SER H 1 25 ? 46.090 -62.013 204.214 1.00 57.47 25 SER H C 1
ATOM 12579 O O . SER H 1 25 ? 46.875 -62.090 203.279 1.00 54.76 25 SER H O 1
ATOM 12582 N N . ARG H 1 26 ? 46.414 -61.490 205.390 1.00 59.64 26 ARG H N 1
ATOM 12583 C CA . ARG H 1 26 ? 47.755 -60.991 205.680 1.00 59.80 26 ARG H CA 1
ATOM 12584 C C . ARG H 1 26 ? 48.806 -62.073 205.435 1.00 60.61 26 ARG H C 1
ATOM 12585 O O . ARG H 1 26 ? 49.903 -61.791 204.960 1.00 59.26 26 ARG H O 1
ATOM 12587 N N . THR H 1 27 ? 48.464 -63.314 205.769 1.00 63.17 27 THR H N 1
ATOM 12588 C CA . THR H 1 27 ? 49.365 -64.436 205.575 1.00 63.77 27 THR H CA 1
ATOM 12589 C C . THR H 1 27 ? 49.645 -64.693 204.100 1.00 59.97 27 THR H C 1
ATOM 12590 O O . THR H 1 27 ? 50.805 -64.860 203.726 1.00 59.24 27 THR H O 1
ATOM 12594 N N . LEU H 1 28 ? 48.609 -64.699 203.257 1.00 57.80 28 LEU H N 1
ATOM 12595 C CA . LEU H 1 28 ? 48.821 -64.890 201.824 1.00 54.28 28 LEU H CA 1
ATOM 12596 C C . LEU H 1 28 ? 49.615 -63.751 201.197 1.00 51.61 28 LEU H C 1
ATOM 12597 O O . LEU H 1 28 ? 50.508 -63.990 200.359 1.00 50.20 28 LEU H O 1
ATOM 12602 N N . GLU H 1 29 ? 49.276 -62.513 201.565 1.00 51.18 29 GLU H N 1
ATOM 12603 C CA . GLU H 1 29 ? 50.007 -61.347 201.080 1.00 48.50 29 GLU H CA 1
ATOM 12604 C C . GLU H 1 29 ? 51.497 -61.464 201.416 1.00 49.26 29 GLU H C 1
ATOM 12605 O O . GLU H 1 29 ? 52.341 -61.228 200.570 1.00 46.74 29 GLU H O 1
ATOM 12611 N N . THR H 1 30 ? 51.816 -61.842 202.652 1.00 52.84 30 THR H N 1
ATOM 12612 C CA . THR H 1 30 ? 53.224 -61.979 203.073 1.00 54.62 30 THR H CA 1
ATOM 12613 C C . THR H 1 30 ? 53.983 -63.091 202.318 1.00 54.31 30 THR H C 1
ATOM 12614 O O . THR H 1 30 ? 55.129 -62.872 201.881 1.00 53.20 30 THR H O 1
ATOM 12618 N N . SER H 1 31 ? 53.334 -64.249 202.151 1.00 55.04 31 SER H N 1
ATOM 12619 C CA . SER H 1 31 ? 53.885 -65.361 201.363 1.00 54.21 31 SER H CA 1
ATOM 12620 C C . SER H 1 31 ? 54.178 -64.952 199.939 1.00 50.29 31 SER H C 1
ATOM 12621 O O . SER H 1 31 ? 55.244 -65.242 199.395 1.00 49.37 31 SER H O 1
ATOM 12624 N N . VAL H 1 32 ? 53.213 -64.278 199.327 1.00 48.06 32 VAL H N 1
ATOM 12625 C CA . VAL H 1 32 ? 53.337 -63.839 197.937 1.00 44.23 32 VAL H CA 1
ATOM 12626 C C . VAL H 1 32 ? 54.446 -62.805 197.774 1.00 43.11 32 VAL H C 1
ATOM 12627 O O . VAL H 1 32 ? 55.300 -62.889 196.903 1.00 41.89 32 VAL H O 1
ATOM 12631 N N . LYS H 1 33 ? 54.434 -61.805 198.628 1.00 44.43 33 LYS H N 1
ATOM 12632 C CA . LYS H 1 33 ? 55.442 -60.765 198.575 1.00 43.68 33 LYS H CA 1
ATOM 12633 C C . LYS H 1 33 ? 56.844 -61.364 198.765 1.00 45.23 33 LYS H C 1
ATOM 12634 O O . LYS H 1 33 ? 57.735 -61.008 197.993 1.00 43.80 33 LYS H O 1
ATOM 12640 N N . ASP H 1 34 ? 57.027 -62.266 199.751 1.00 48.50 34 ASP H N 1
ATOM 12641 C CA . ASP H 1 34 ? 58.358 -62.912 199.933 1.00 50.28 34 ASP H CA 1
ATOM 12642 C C . ASP H 1 34 ? 58.728 -63.734 198.680 1.00 48.43 34 ASP H C 1
ATOM 12643 O O . ASP H 1 34 ? 59.848 -63.641 198.195 1.00 48.11 34 ASP H O 1
ATOM 12648 N N . ALA H 1 35 ? 57.784 -64.498 198.141 1.00 47.49 35 ALA H N 1
ATOM 12649 C CA . ALA H 1 35 ? 58.057 -65.356 196.990 1.00 46.21 35 ALA H CA 1
ATOM 12650 C C . ALA H 1 35 ? 58.531 -64.525 195.778 1.00 43.45 35 ALA H C 1
ATOM 12651 O O . ALA H 1 35 ? 59.447 -64.866 195.053 1.00 43.04 35 ALA H O 1
ATOM 12653 N N . LEU H 1 36 ? 57.876 -63.395 195.589 1.00 41.93 36 LEU H N 1
ATOM 12654 C CA . LEU H 1 36 ? 58.205 -62.460 194.515 1.00 39.63 36 LEU H CA 1
ATOM 12655 C C . LEU H 1 36 ? 59.576 -61.811 194.673 1.00 40.16 36 LEU H C 1
ATOM 12656 O O . LEU H 1 36 ? 60.288 -61.569 193.667 1.00 38.66 36 LEU H O 1
ATOM 12661 N N . ALA H 1 37 ? 59.931 -61.517 195.920 1.00 42.35 37 ALA H N 1
ATOM 12662 C CA . ALA H 1 37 ? 61.199 -60.912 196.218 1.00 43.66 37 ALA H CA 1
ATOM 12663 C C . ALA H 1 37 ? 62.310 -61.932 196.113 1.00 44.93 37 ALA H C 1
ATOM 12664 O O . ALA H 1 37 ? 63.376 -61.555 195.607 1.00 44.82 37 ALA H O 1
ATOM 12666 N N . ARG H 1 38 ? 62.071 -63.197 196.511 1.00 46.38 38 ARG H N 1
ATOM 12667 C CA . ARG H 1 38 ? 63.058 -64.249 196.242 1.00 47.48 38 ARG H CA 1
ATOM 12668 C C . ARG H 1 38 ? 63.236 -64.461 194.755 1.00 44.93 38 ARG H C 1
ATOM 12669 O O . ARG H 1 38 ? 64.354 -64.509 194.307 1.00 45.69 38 ARG H O 1
ATOM 12677 N N . ALA H 1 39 ? 62.152 -64.543 193.994 1.00 42.65 39 ALA H N 1
ATOM 12678 C CA . ALA H 1 39 ? 62.242 -64.726 192.548 1.00 40.64 39 ALA H CA 1
ATOM 12679 C C . ALA H 1 39 ? 63.042 -63.601 191.887 1.00 39.71 39 ALA H C 1
ATOM 12680 O O . ALA H 1 39 ? 63.788 -63.814 190.925 1.00 39.72 39 ALA H O 1
ATOM 12682 N N . ASN H 1 40 ? 62.879 -62.385 192.389 1.00 39.61 40 ASN H N 1
ATOM 12683 C CA . ASN H 1 40 ? 63.565 -61.221 191.787 1.00 38.69 40 ASN H CA 1
ATOM 12684 C C . ASN H 1 40 ? 65.073 -61.205 192.093 1.00 40.78 40 ASN H C 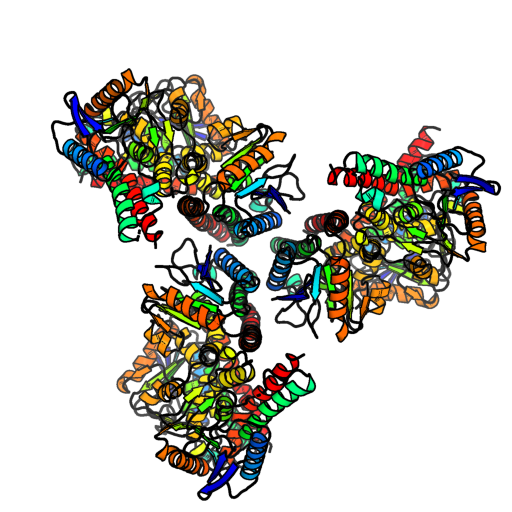1
ATOM 12685 O O . ASN H 1 40 ? 65.858 -60.724 191.250 1.00 39.66 40 ASN H O 1
ATOM 12690 N N . ALA H 1 41 ? 65.468 -61.779 193.247 1.00 43.07 41 ALA H N 1
ATOM 12691 C CA . ALA H 1 41 ? 66.858 -61.776 193.671 1.00 45.36 41 ALA H CA 1
ATOM 12692 C C . ALA H 1 41 ? 67.601 -63.038 193.238 1.00 46.16 41 ALA H C 1
ATOM 12693 O O . ALA H 1 41 ? 68.823 -63.043 193.288 1.00 47.99 41 ALA H O 1
ATOM 12695 N N . ASP H 1 42 ? 66.861 -64.079 192.837 1.00 45.33 42 ASP H N 1
ATOM 12696 C CA . ASP H 1 42 ? 67.423 -65.330 192.365 1.00 46.22 42 ASP H CA 1
ATOM 12697 C C . ASP H 1 42 ? 67.854 -65.179 190.910 1.00 44.80 42 ASP H C 1
ATOM 12698 O O . ASP H 1 42 ? 67.026 -64.978 190.027 1.00 41.87 42 ASP H O 1
ATOM 12703 N N . ASP H 1 43 ? 69.152 -65.301 190.663 1.00 46.45 43 ASP H N 1
ATOM 12704 C CA . ASP H 1 43 ? 69.701 -65.105 189.311 1.00 45.69 43 ASP H CA 1
ATOM 12705 C C . ASP H 1 43 ? 69.342 -66.272 188.354 1.00 44.59 43 ASP H C 1
ATOM 12706 O O . ASP H 1 43 ? 69.434 -66.145 187.152 1.00 43.55 43 ASP H O 1
ATOM 12711 N N . SER H 1 44 ? 68.921 -67.395 188.907 1.00 45.34 44 SER H N 1
ATOM 12712 C CA . SER H 1 44 ? 68.497 -68.539 188.138 1.00 45.04 44 SER H CA 1
ATOM 12713 C C . SER H 1 44 ? 67.100 -68.354 187.576 1.00 42.46 44 SER H C 1
ATOM 12714 O O . SER H 1 44 ? 66.670 -69.098 186.711 1.00 42.89 44 SER H O 1
ATOM 12717 N N . VAL H 1 45 ? 66.385 -67.367 188.077 1.00 41.48 45 VAL H N 1
ATOM 12718 C CA . VAL H 1 45 ? 65.019 -67.095 187.668 1.00 38.78 45 VAL H CA 1
ATOM 12719 C C . VAL H 1 45 ? 65.105 -65.967 186.683 1.00 37.91 45 VAL H C 1
ATOM 12720 O O . VAL H 1 45 ? 65.741 -64.950 186.968 1.00 38.10 45 VAL H O 1
ATOM 12724 N N . ARG H 1 46 ? 64.508 -66.152 185.503 1.00 36.76 46 ARG H N 1
ATOM 12725 C CA . ARG H 1 46 ? 64.507 -65.130 184.470 1.00 36.24 46 ARG H CA 1
ATOM 12726 C C . ARG H 1 46 ? 63.095 -64.629 184.112 1.00 33.68 46 ARG H C 1
ATOM 12727 O O . ARG H 1 46 ? 62.941 -63.661 183.358 1.00 32.63 46 ARG H O 1
ATOM 12735 N N . ALA H 1 47 ? 62.074 -65.290 184.643 1.00 33.22 47 ALA H N 1
ATOM 12736 C CA . ALA H 1 47 ? 60.708 -64.824 184.478 1.00 31.76 47 ALA H CA 1
ATOM 12737 C C . ALA H 1 47 ? 59.868 -65.467 185.551 1.00 32.04 47 ALA H C 1
ATOM 12738 O O . ALA H 1 47 ? 60.261 -66.471 186.110 1.00 33.11 47 ALA H O 1
ATOM 12740 N N . VAL H 1 48 ? 58.706 -64.873 185.828 1.00 31.44 48 VAL H N 1
ATOM 12741 C CA . VAL H 1 48 ? 57.871 -65.304 186.938 1.00 32.14 48 VAL H CA 1
ATOM 12742 C C . VAL H 1 48 ? 56.421 -65.410 186.492 1.00 31.51 48 VAL H C 1
ATOM 12743 O O . VAL H 1 48 ? 55.902 -64.492 185.869 1.00 30.23 48 VAL H O 1
ATOM 12747 N N . VAL H 1 49 ? 55.784 -66.528 186.822 1.00 32.87 49 VAL H N 1
ATOM 12748 C CA . VAL H 1 49 ? 54.347 -66.709 186.642 1.00 32.69 49 VAL H CA 1
ATOM 12749 C C . VAL H 1 49 ? 53.650 -66.865 188.011 1.00 33.61 49 VAL H C 1
ATOM 12750 O O . VAL H 1 49 ? 54.127 -67.599 188.850 1.00 34.14 49 VAL H O 1
ATOM 12754 N N . VAL H 1 50 ? 52.532 -66.166 188.200 1.00 32.81 50 VAL H N 1
ATOM 12755 C CA . VAL H 1 50 ? 51.687 -66.320 189.371 1.00 34.38 50 VAL H CA 1
ATOM 12756 C C . VAL H 1 50 ? 50.324 -66.831 188.954 1.00 34.77 50 VAL H C 1
ATOM 12757 O O . VAL H 1 50 ? 49.699 -66.269 188.040 1.00 33.64 50 VAL H O 1
ATOM 12761 N N . TYR H 1 51 ? 49.878 -67.882 189.646 1.00 37.00 51 TYR H N 1
ATOM 12762 C CA . TYR H 1 51 ? 48.736 -68.689 189.278 1.00 38.04 51 TYR H CA 1
ATOM 12763 C C . TYR H 1 51 ? 47.976 -69.025 190.560 1.00 40.55 51 TYR H C 1
ATOM 12764 O O . TYR H 1 51 ? 48.588 -69.269 191.606 1.00 41.81 51 TYR H O 1
ATOM 12773 N N . GLY H 1 52 ? 46.645 -69.023 190.491 1.00 41.47 52 GLY H N 1
ATOM 12774 C CA . GLY H 1 52 ? 45.813 -69.411 191.627 1.00 43.99 52 GLY H CA 1
ATOM 12775 C C . GLY H 1 52 ? 45.779 -70.909 191.918 1.00 47.12 52 GLY H C 1
ATOM 12776 O O . GLY H 1 52 ? 45.378 -71.332 193.011 1.00 49.77 52 GLY H O 1
ATOM 12777 N N . GLY H 1 53 ? 46.191 -71.717 190.947 1.00 46.94 53 GLY H N 1
ATOM 12778 C CA . GLY H 1 53 ? 46.132 -73.172 191.074 1.00 49.87 53 GLY H CA 1
ATOM 12779 C C . GLY H 1 53 ? 44.946 -73.755 190.320 1.00 51.14 53 GLY H C 1
ATOM 12780 O O . GLY H 1 53 ? 43.994 -73.063 190.014 1.00 49.63 53 GLY H O 1
ATOM 12781 N N . ALA H 1 54 ? 45.015 -75.042 190.010 1.00 54.13 54 ALA H N 1
ATOM 12782 C CA . ALA H 1 54 ? 43.957 -75.710 189.258 1.00 56.02 54 ALA H CA 1
ATOM 12783 C C . ALA H 1 54 ? 42.695 -75.788 190.121 1.00 58.78 54 ALA H C 1
ATOM 12784 O O . ALA H 1 54 ? 42.778 -76.103 191.290 1.00 60.82 54 ALA H O 1
ATOM 12786 N N . GLU H 1 55 ? 41.538 -75.481 189.552 1.00 59.01 55 GLU H N 1
ATOM 12787 C CA . GLU H 1 55 ? 40.263 -75.543 190.284 1.00 62.00 55 GLU H CA 1
ATOM 12788 C C . GLU H 1 55 ? 40.106 -74.455 191.324 1.00 60.45 55 GLU H C 1
ATOM 12789 O O . GLU H 1 55 ? 39.251 -74.561 192.203 1.00 63.08 55 GLU H O 1
ATOM 12795 N N . ARG H 1 56 ? 40.915 -73.408 191.226 1.00 56.56 56 ARG H N 1
ATOM 12796 C CA . ARG H 1 56 ? 40.933 -72.372 192.237 1.00 55.00 56 ARG H CA 1
ATOM 12797 C C . ARG H 1 56 ? 40.781 -71.060 191.516 1.00 51.76 56 ARG H C 1
ATOM 12798 O O . ARG H 1 56 ? 40.864 -71.019 190.288 1.00 50.47 56 ARG H O 1
ATOM 12806 N N . SER H 1 57 ? 40.534 -70.002 192.285 1.00 50.91 57 SER H N 1
ATOM 12807 C CA . SER H 1 57 ? 40.493 -68.633 191.766 1.00 47.10 57 SER H CA 1
ATOM 12808 C C . SER H 1 57 ? 41.851 -67.991 191.919 1.00 45.10 57 SER H C 1
ATOM 12809 O O . SER H 1 57 ? 42.616 -68.304 192.836 1.00 45.91 57 SER H O 1
ATOM 12812 N N . PHE H 1 58 ? 42.140 -67.076 190.999 1.00 42.29 58 PHE H N 1
ATOM 12813 C CA . PHE H 1 58 ? 43.329 -66.255 191.085 1.00 40.39 58 PHE H CA 1
ATOM 12814 C C . PHE H 1 58 ? 43.363 -65.534 192.425 1.00 40.86 58 PHE H C 1
ATOM 12815 O O . PHE H 1 58 ? 44.293 -65.721 193.198 1.00 41.22 58 PHE H O 1
ATOM 12823 N N . SER H 1 59 ? 42.336 -64.713 192.679 1.00 41.01 59 SER H N 1
ATOM 12824 C CA . SER H 1 59 ? 42.016 -64.226 194.042 1.00 42.15 59 SER H CA 1
ATOM 12825 C C . SER H 1 59 ? 40.644 -63.573 194.122 1.00 42.39 59 SER H C 1
ATOM 12826 O O . SER H 1 59 ? 40.343 -62.642 193.376 1.00 39.85 59 SER H O 1
ATOM 12829 N N . ALA H 1 60 ? 39.819 -64.047 195.042 1.00 45.20 60 ALA H N 1
ATOM 12830 C CA . ALA H 1 60 ? 38.596 -63.350 195.383 1.00 45.97 60 ALA H CA 1
ATOM 12831 C C . ALA H 1 60 ? 38.871 -62.013 196.103 1.00 45.28 60 ALA H C 1
ATOM 12832 O O . ALA H 1 60 ? 37.938 -61.280 196.392 1.00 46.31 60 ALA H O 1
ATOM 12834 N N . GLY H 1 61 ? 40.133 -61.689 196.387 1.00 44.47 61 GLY H N 1
ATOM 12835 C CA . GLY H 1 61 ? 40.501 -60.380 196.929 1.00 43.48 61 GLY H CA 1
ATOM 12836 C C . GLY H 1 61 ? 40.453 -60.376 198.435 1.00 46.77 61 GLY H C 1
ATOM 12837 O O . GLY H 1 61 ? 40.458 -61.432 199.059 1.00 50.03 61 GLY H O 1
ATOM 12838 N N . GLY H 1 62 ? 40.383 -59.198 199.030 1.00 47.67 62 GLY H N 1
ATOM 12839 C CA . GLY H 1 62 ? 40.242 -59.050 200.468 1.00 52.12 62 GLY H CA 1
ATOM 12840 C C . GLY H 1 62 ? 38.809 -59.274 200.962 1.00 55.96 62 GLY H C 1
ATOM 12841 O O . GLY H 1 62 ? 37.835 -59.028 200.247 1.00 55.09 62 GLY H O 1
ATOM 12842 N N . ASP H 1 63 ? 38.680 -59.727 202.198 1.00 61.24 63 ASP H N 1
ATOM 12843 C CA . ASP H 1 63 ? 37.378 -59.959 202.875 1.00 66.26 63 ASP H CA 1
ATOM 12844 C C . ASP H 1 63 ? 36.503 -58.671 203.041 1.00 67.11 63 ASP H C 1
ATOM 12845 O O . ASP H 1 63 ? 36.830 -57.800 203.856 1.00 68.46 63 ASP H O 1
ATOM 12850 N N . PHE H 1 64 ? 35.397 -58.548 202.292 1.00 67.52 64 PHE H N 1
ATOM 12851 C CA . PHE H 1 64 ? 34.603 -57.276 202.292 1.00 67.51 64 PHE H CA 1
ATOM 12852 C C . PHE H 1 64 ? 33.870 -56.949 203.599 1.00 72.19 64 PHE H C 1
ATOM 12853 O O . PHE H 1 64 ? 33.700 -55.771 203.925 1.00 71.98 64 PHE H O 1
ATOM 12861 N N . ASN H 1 65 ? 33.401 -57.958 204.326 1.00 76.88 65 ASN H N 1
ATOM 12862 C CA . ASN H 1 65 ? 32.771 -57.677 205.617 1.00 81.77 65 ASN H CA 1
ATOM 12863 C C . ASN H 1 65 ? 33.787 -57.390 206.721 1.00 83.95 65 ASN H C 1
ATOM 12864 O O . ASN H 1 65 ? 33.474 -56.710 207.714 1.00 86.31 65 ASN H O 1
ATOM 12869 N N . GLU H 1 66 ? 34.997 -57.909 206.529 1.00 83.51 66 GLU H N 1
ATOM 12870 C CA . GLU H 1 66 ? 36.127 -57.615 207.398 1.00 85.53 66 GLU H CA 1
ATOM 12871 C C . GLU H 1 66 ? 36.579 -56.152 207.174 1.00 83.11 66 GLU H C 1
ATOM 12872 O O . GLU H 1 66 ? 36.953 -55.452 208.125 1.00 84.77 66 GLU H O 1
ATOM 12878 N N . VAL H 1 67 ? 36.506 -55.686 205.923 1.00 79.61 67 VAL H N 1
ATOM 12879 C CA . VAL H 1 67 ? 36.830 -54.293 205.597 1.00 77.48 67 VAL H CA 1
ATOM 12880 C C . VAL H 1 67 ? 35.846 -53.305 206.272 1.00 79.72 67 VAL H C 1
ATOM 12881 O O . VAL H 1 67 ? 36.215 -52.180 206.598 1.00 79.81 67 VAL H O 1
ATOM 12885 N N . LYS H 1 68 ? 34.606 -53.727 206.494 1.00 82.13 68 LYS H N 1
ATOM 12886 C CA . LYS H 1 68 ? 33.628 -52.891 207.190 1.00 84.43 68 LYS H CA 1
ATOM 12887 C C . LYS H 1 68 ? 33.789 -52.920 208.709 1.00 89.12 68 LYS H C 1
ATOM 12888 O O . LYS H 1 68 ? 33.231 -52.054 209.411 1.00 91.21 68 LYS H O 1
ATOM 12894 N N . GLN H 1 69 ? 34.535 -53.904 209.222 1.00 90.87 69 GLN H N 1
ATOM 12895 C CA . GLN H 1 69 ? 34.814 -53.979 210.664 1.00 95.39 69 GLN H CA 1
ATOM 12896 C C . GLN H 1 69 ? 35.914 -52.992 211.079 1.00 94.76 69 GLN H C 1
ATOM 12897 O O . GLN H 1 69 ? 36.134 -52.781 212.278 1.00 98.31 69 GLN H O 1
ATOM 12899 N N . LEU H 1 70 ? 36.592 -52.394 210.089 1.00 90.12 70 LEU H N 1
ATOM 12900 C CA . LEU H 1 70 ? 37.591 -51.353 210.344 1.00 89.19 70 LEU H CA 1
ATOM 12901 C C . LEU H 1 70 ? 36.922 -50.102 210.924 1.00 90.57 70 LEU H C 1
ATOM 12902 O O . LEU H 1 70 ? 36.277 -49.323 210.210 1.00 87.82 70 LEU H O 1
ATOM 12907 N N . SER H 1 71 ? 37.090 -49.948 212.236 1.00 94.59 71 SER H N 1
ATOM 12908 C CA . SER H 1 71 ? 36.505 -48.864 213.016 1.00 96.88 71 SER H CA 1
ATOM 12909 C C . SER H 1 71 ? 37.622 -48.206 213.822 1.00 98.71 71 SER H C 1
ATOM 12910 O O . SER H 1 71 ? 37.456 -47.930 215.027 1.00 103.30 71 SER H O 1
ATOM 12913 N N . ARG H 1 72 ? 38.762 -47.976 213.172 1.00 95.05 72 ARG H N 1
ATOM 12914 C CA . ARG H 1 72 ? 39.928 -47.397 213.843 1.00 96.44 72 ARG H CA 1
ATOM 12915 C C . ARG H 1 72 ? 40.907 -46.893 212.798 1.00 91.87 72 ARG H C 1
ATOM 12916 O O . ARG H 1 72 ? 41.032 -47.482 211.728 1.00 88.24 72 ARG H O 1
ATOM 12918 N N . SER H 1 73 ? 41.600 -45.802 213.108 1.00 92.05 73 SER H N 1
ATOM 12919 C CA . SER H 1 73 ? 42.538 -45.200 212.157 1.00 87.97 73 SER H CA 1
ATOM 12920 C C . SER H 1 73 ? 43.734 -46.119 211.863 1.00 86.18 73 SER H C 1
ATOM 12921 O O . SER H 1 73 ? 44.120 -46.307 210.703 1.00 81.59 73 SER H O 1
ATOM 12924 N N . GLU H 1 74 ? 44.300 -46.684 212.931 1.00 89.38 74 GLU H N 1
ATOM 12925 C CA . GLU H 1 74 ? 45.470 -47.570 212.858 1.00 88.66 74 GLU H CA 1
ATOM 12926 C C . GLU H 1 74 ? 45.196 -48.768 211.949 1.00 84.99 74 GLU H C 1
ATOM 12927 O O . GLU H 1 74 ? 46.060 -49.200 211.174 1.00 81.64 74 GLU H O 1
ATOM 12933 N N . ASP H 1 75 ? 43.973 -49.286 212.095 1.00 85.09 75 ASP H N 1
ATOM 12934 C CA . ASP H 1 75 ? 43.436 -50.396 211.301 1.00 82.11 75 ASP H CA 1
ATOM 12935 C C . ASP H 1 75 ? 43.342 -50.046 209.814 1.00 76.42 75 ASP H C 1
ATOM 12936 O O . ASP H 1 75 ? 43.825 -50.794 208.976 1.00 73.99 75 ASP H O 1
ATOM 12941 N N . ILE H 1 76 ? 42.696 -48.921 209.502 1.00 74.45 76 ILE H N 1
ATOM 12942 C CA . ILE H 1 76 ? 42.458 -48.519 208.112 1.00 69.76 76 ILE H CA 1
ATOM 12943 C C . ILE H 1 76 ? 43.794 -48.390 207.395 1.00 66.60 76 ILE H C 1
ATOM 12944 O O . ILE H 1 76 ? 43.946 -48.889 206.288 1.00 63.43 76 ILE H O 1
ATOM 12949 N N . GLU H 1 77 ? 44.757 -47.741 208.054 1.00 67.85 77 GLU H N 1
ATOM 12950 C CA . GLU H 1 77 ? 46.027 -47.343 207.432 1.00 65.95 77 GLU H CA 1
ATOM 12951 C C . GLU H 1 77 ? 46.951 -48.545 207.174 1.00 64.74 77 GLU H C 1
ATOM 12952 O O . GLU H 1 77 ? 47.343 -48.806 206.040 1.00 62.04 77 GLU H O 1
ATOM 12958 N N . GLU H 1 78 ? 47.269 -49.270 208.235 1.00 67.61 78 GLU H N 1
ATOM 12959 C CA . GLU H 1 78 ? 47.828 -50.613 208.149 1.00 67.19 78 GLU H CA 1
ATOM 12960 C C . GLU H 1 78 ? 47.348 -51.356 206.921 1.00 62.15 78 GLU H C 1
ATOM 12961 O O . GLU H 1 78 ? 48.156 -51.930 206.204 1.00 60.74 78 GLU H O 1
ATOM 12967 N N . TRP H 1 79 ? 46.034 -51.350 206.689 1.00 60.02 79 TRP H N 1
ATOM 12968 C CA . TRP H 1 79 ? 45.404 -52.104 205.587 1.00 56.72 79 TRP H CA 1
ATOM 12969 C C . TRP H 1 79 ? 45.675 -51.498 204.200 1.00 51.63 79 TRP H C 1
ATOM 12970 O O . TRP H 1 79 ? 45.941 -52.222 203.231 1.00 49.32 79 TRP H O 1
ATOM 12981 N N . ILE H 1 80 ? 45.607 -50.172 204.100 1.00 50.19 80 ILE H N 1
ATOM 12982 C CA . ILE H 1 80 ? 45.976 -49.462 202.877 1.00 46.79 80 ILE H CA 1
ATOM 12983 C C . ILE H 1 80 ? 47.422 -49.766 202.488 1.00 45.11 80 ILE H C 1
ATOM 12984 O O . ILE H 1 80 ? 47.724 -50.060 201.342 1.00 42.75 80 ILE H O 1
ATOM 12989 N N . ASP H 1 81 ? 48.315 -49.647 203.460 1.00 47.23 81 ASP H N 1
ATOM 12990 C CA . ASP H 1 81 ? 49.726 -49.957 203.281 1.00 47.28 81 ASP H CA 1
ATOM 12991 C C . ASP H 1 81 ? 49.944 -51.375 202.754 1.00 46.30 81 ASP H C 1
ATOM 12992 O O . ASP H 1 81 ? 50.758 -51.603 201.872 1.00 44.86 81 ASP H O 1
ATOM 12997 N N . ARG H 1 82 ? 49.237 -52.329 203.337 1.00 47.82 82 ARG H N 1
ATOM 12998 C CA . ARG H 1 82 ? 49.314 -53.713 202.912 1.00 47.69 82 ARG H CA 1
ATOM 12999 C C . ARG H 1 82 ? 48.984 -53.875 201.465 1.00 44.16 82 ARG H C 1
ATOM 13000 O O . ARG H 1 82 ? 49.674 -54.576 200.713 1.00 43.06 82 ARG H O 1
ATOM 13008 N N . VAL H 1 83 ? 47.878 -53.254 201.095 1.00 42.79 83 VAL H N 1
ATOM 13009 C CA . VAL H 1 83 ? 47.347 -53.362 199.759 1.00 39.87 83 VAL H CA 1
ATOM 13010 C C . VAL H 1 83 ? 48.338 -52.825 198.750 1.00 37.22 83 VAL H C 1
ATOM 13011 O O . VAL H 1 83 ? 48.638 -53.487 197.786 1.00 35.58 83 VAL H O 1
ATOM 13015 N N . ILE H 1 84 ? 48.843 -51.626 198.990 1.00 37.56 84 ILE H N 1
ATOM 13016 C CA . ILE H 1 84 ? 49.777 -50.987 198.086 1.00 35.88 84 ILE H CA 1
ATOM 13017 C C . ILE H 1 84 ? 51.114 -51.719 198.085 1.00 36.39 84 ILE H C 1
ATOM 13018 O O . ILE H 1 84 ? 51.711 -51.882 197.056 1.00 33.94 84 ILE H O 1
ATOM 13023 N N . ASP H 1 85 ? 51.575 -52.148 199.255 1.00 39.02 85 ASP H N 1
ATOM 13024 C CA . ASP H 1 85 ? 52.829 -52.906 199.358 1.00 39.99 85 ASP H CA 1
ATOM 13025 C C . ASP H 1 85 ? 52.792 -54.167 198.525 1.00 38.91 85 ASP H C 1
ATOM 13026 O O . ASP H 1 85 ? 53.782 -54.548 197.891 1.00 38.53 85 ASP H O 1
ATOM 13031 N N . LEU H 1 86 ? 51.654 -54.844 198.547 1.00 39.09 86 LEU H N 1
ATOM 13032 C CA . LEU H 1 86 ? 51.443 -56.046 197.717 1.00 38.08 86 LEU H CA 1
ATOM 13033 C C . LEU H 1 86 ? 51.670 -55.781 196.235 1.00 35.25 86 LEU H C 1
ATOM 13034 O O . LEU H 1 86 ? 52.333 -56.569 195.517 1.00 35.29 86 LEU H O 1
ATOM 13039 N N . TYR H 1 87 ? 51.082 -54.694 195.759 1.00 33.47 87 TYR H N 1
ATOM 13040 C CA . TYR H 1 87 ? 51.127 -54.339 194.362 1.00 30.76 87 TYR H CA 1
ATOM 13041 C C . TYR H 1 87 ? 52.492 -53.849 193.951 1.00 30.97 87 TYR H C 1
ATOM 13042 O O . TYR H 1 87 ? 52.974 -54.180 192.860 1.00 28.94 87 TYR H O 1
ATOM 13051 N N . GLN H 1 88 ? 53.115 -53.063 194.818 1.00 32.53 88 GLN H N 1
ATOM 13052 C CA . GLN H 1 88 ? 54.485 -52.641 194.573 1.00 33.32 88 GLN H CA 1
ATOM 13053 C C . GLN H 1 88 ? 55.427 -53.840 194.456 1.00 33.35 88 GLN H C 1
ATOM 13054 O O . GLN H 1 88 ? 56.320 -53.883 193.628 1.00 32.42 88 GLN H O 1
ATOM 13060 N N . ALA H 1 89 ? 55.223 -54.821 195.307 1.00 34.75 89 ALA H N 1
ATOM 13061 C CA . ALA H 1 89 ? 56.059 -56.002 195.284 1.00 35.94 89 ALA H CA 1
ATOM 13062 C C . ALA H 1 89 ? 56.086 -56.588 193.869 1.00 33.61 89 ALA H C 1
ATOM 13063 O O . ALA H 1 89 ? 57.123 -56.987 193.382 1.00 34.73 89 ALA H O 1
ATOM 13065 N N . VAL H 1 90 ? 54.939 -56.615 193.201 1.00 31.95 90 VAL H N 1
ATOM 13066 C CA . VAL H 1 90 ? 54.853 -57.136 191.834 1.00 29.87 90 VAL H CA 1
ATOM 13067 C C . VAL H 1 90 ? 55.552 -56.222 190.844 1.00 28.88 90 VAL H C 1
ATOM 13068 O O . VAL H 1 90 ? 56.292 -56.665 189.988 1.00 27.81 90 VAL H O 1
ATOM 13072 N N . LEU H 1 91 ? 55.284 -54.927 190.973 1.00 28.72 91 LEU H N 1
ATOM 13073 C CA . LEU H 1 91 ? 55.809 -53.924 190.075 1.00 27.56 91 LEU H CA 1
ATOM 13074 C C . LEU H 1 91 ? 57.339 -53.801 190.140 1.00 28.74 91 LEU H C 1
ATOM 13075 O O . LEU H 1 91 ? 57.977 -53.404 189.155 1.00 28.67 91 LEU H O 1
ATOM 13080 N N . ASN H 1 92 ? 57.917 -54.151 191.290 1.00 31.25 92 ASN H N 1
ATOM 13081 C CA . ASN H 1 92 ? 59.354 -54.069 191.544 1.00 33.03 92 ASN H CA 1
ATOM 13082 C C . ASN H 1 92 ? 60.156 -55.331 191.195 1.00 33.37 92 ASN H C 1
ATOM 13083 O O . ASN H 1 92 ? 61.376 -55.392 191.437 1.00 34.67 92 ASN H O 1
ATOM 13088 N N . VAL H 1 93 ? 59.473 -56.338 190.646 1.00 32.29 93 VAL H N 1
ATOM 13089 C CA . VAL H 1 93 ? 60.117 -57.492 190.074 1.00 32.53 93 VAL H CA 1
ATOM 13090 C C . VAL H 1 93 ? 60.551 -57.065 188.707 1.00 32.24 93 VAL H C 1
ATOM 13091 O O . VAL H 1 93 ? 59.709 -56.720 187.877 1.00 30.90 93 VAL H O 1
ATOM 13095 N N . ASN H 1 94 ? 61.857 -57.087 188.458 1.00 34.43 94 ASN H N 1
ATOM 13096 C CA . ASN H 1 94 ? 62.364 -56.536 187.202 1.00 34.69 94 ASN H CA 1
ATOM 13097 C C . ASN H 1 94 ? 62.560 -57.551 186.105 1.00 34.17 94 ASN H C 1
ATOM 13098 O O . ASN H 1 94 ? 63.046 -57.240 185.018 1.00 35.91 94 ASN H O 1
ATOM 13103 N N . LYS H 1 95 ? 62.146 -58.778 186.397 1.00 33.60 95 LYS H N 1
ATOM 13104 C CA . LYS H 1 95 ? 62.060 -59.829 185.411 1.00 32.08 95 LYS H CA 1
ATOM 13105 C C . LYS H 1 95 ? 60.632 -59.838 184.875 1.00 29.87 95 LYS H C 1
ATOM 13106 O O . LYS H 1 95 ? 59.728 -59.302 185.514 1.00 28.41 95 LYS H O 1
ATOM 13112 N N . PRO H 1 96 ? 60.428 -60.442 183.687 1.00 29.09 96 PRO H N 1
ATOM 13113 C CA . PRO H 1 96 ? 59.053 -60.648 183.182 1.00 28.16 96 PRO H CA 1
ATOM 13114 C C . PRO H 1 96 ? 58.105 -61.287 184.222 1.00 28.06 96 PRO H C 1
ATOM 13115 O O . PRO H 1 96 ? 58.476 -62.245 184.870 1.00 28.51 96 PRO H O 1
ATOM 13119 N N . THR H 1 97 ? 56.909 -60.729 184.371 1.00 27.33 97 THR H N 1
ATOM 13120 C CA . THR H 1 97 ? 55.894 -61.322 185.236 1.00 27.66 97 THR H CA 1
ATOM 13121 C C . THR H 1 97 ? 54.616 -61.594 184.440 1.00 27.33 97 THR H C 1
ATOM 13122 O O . THR H 1 97 ? 54.180 -60.766 183.625 1.00 25.34 97 THR H O 1
ATOM 13126 N N . ILE H 1 98 ? 54.047 -62.774 184.686 1.00 28.15 98 ILE H N 1
ATOM 13127 C CA . ILE H 1 98 ? 52.849 -63.218 183.986 1.00 28.47 98 ILE H CA 1
ATOM 13128 C C . ILE H 1 98 ? 51.831 -63.722 185.002 1.00 28.91 98 ILE H C 1
ATOM 13129 O O . ILE H 1 98 ? 52.171 -64.528 185.853 1.00 29.45 98 ILE H O 1
ATOM 13134 N N . ALA H 1 99 ? 50.603 -63.196 184.903 1.00 28.72 99 ALA H N 1
ATOM 13135 C CA . ALA H 1 99 ? 49.458 -63.630 185.708 1.00 29.20 99 ALA H CA 1
ATOM 13136 C C . ALA H 1 99 ? 48.661 -64.602 184.896 1.00 30.26 99 ALA H C 1
ATOM 13137 O O . ALA H 1 99 ? 48.290 -64.303 183.748 1.00 29.67 99 ALA H O 1
ATOM 13139 N N . ALA H 1 100 ? 48.405 -65.774 185.474 1.00 31.79 100 ALA H N 1
ATOM 13140 C CA . ALA H 1 100 ? 47.544 -66.780 184.865 1.00 33.21 100 ALA H CA 1
ATOM 13141 C C . ALA H 1 100 ? 46.260 -66.856 185.656 1.00 34.22 100 ALA H C 1
ATOM 13142 O O . ALA H 1 100 ? 46.214 -67.462 186.691 1.00 35.52 100 ALA H O 1
ATOM 13144 N N . VAL H 1 101 ? 45.217 -66.219 185.149 1.00 33.92 101 VAL H N 1
ATOM 13145 C CA . VAL H 1 101 ? 43.986 -65.989 185.902 1.00 34.57 101 VAL H CA 1
ATOM 13146 C C . VAL H 1 101 ? 42.912 -66.999 185.543 1.00 36.78 101 VAL H C 1
ATOM 13147 O O . VAL H 1 101 ? 42.433 -67.047 184.416 1.00 36.43 101 VAL H O 1
ATOM 13151 N N . ASP H 1 102 ? 42.554 -67.828 186.526 1.00 39.12 102 ASP H N 1
ATOM 13152 C CA . ASP H 1 102 ? 41.443 -68.736 186.395 1.00 41.85 102 ASP H CA 1
ATOM 13153 C C . ASP H 1 102 ? 40.482 -68.428 187.556 1.00 43.10 102 ASP H C 1
ATOM 13154 O O . ASP H 1 102 ? 40.862 -67.740 188.509 1.00 41.80 102 ASP H O 1
ATOM 13159 N N . GLY H 1 103 ? 39.252 -68.940 187.464 1.00 45.40 103 GLY H N 1
ATOM 13160 C CA . GLY H 1 103 ? 38.215 -68.609 188.416 1.00 46.65 103 GLY H CA 1
ATOM 13161 C C . GLY H 1 103 ? 38.020 -67.091 188.495 1.00 44.63 103 GLY H C 1
ATOM 13162 O O . GLY H 1 103 ? 37.948 -66.403 187.481 1.00 42.51 103 GLY H O 1
ATOM 13163 N N . TYR H 1 104 ? 37.933 -66.579 189.714 1.00 45.24 104 TYR H N 1
ATOM 13164 C CA . TYR H 1 104 ? 37.642 -65.175 189.939 1.00 43.65 104 TYR H CA 1
ATOM 13165 C C . TYR H 1 104 ? 38.873 -64.358 190.298 1.00 40.95 104 TYR H C 1
ATOM 13166 O O . TYR H 1 104 ? 39.727 -64.788 191.066 1.00 41.42 104 TYR H O 1
ATOM 13175 N N . ALA H 1 105 ? 38.926 -63.165 189.709 1.00 38.35 105 ALA H N 1
ATOM 13176 C CA . ALA H 1 105 ? 39.838 -62.112 190.098 1.00 36.10 105 ALA H CA 1
ATOM 13177 C C . ALA H 1 105 ? 38.942 -60.943 190.494 1.00 35.53 105 ALA H C 1
ATOM 13178 O O . ALA H 1 105 ? 38.465 -60.222 189.628 1.00 34.34 105 ALA H O 1
ATOM 13180 N N . ILE H 1 106 ? 38.729 -60.780 191.802 1.00 36.77 106 ILE H N 1
ATOM 13181 C CA . ILE H 1 106 ? 37.760 -59.824 192.355 1.00 37.30 106 ILE H CA 1
ATOM 13182 C C . ILE H 1 106 ? 38.444 -58.796 193.233 1.00 36.50 106 ILE H C 1
ATOM 13183 O O . ILE H 1 106 ? 39.206 -59.162 194.113 1.00 37.29 106 ILE H O 1
ATOM 13188 N N . GLY H 1 107 ? 38.186 -57.518 192.973 1.00 35.28 107 GLY H N 1
ATOM 13189 C CA . GLY H 1 107 ? 38.716 -56.452 193.813 1.00 35.01 107 GLY H CA 1
ATOM 13190 C C . GLY H 1 107 ? 40.235 -56.442 193.836 1.00 34.01 107 GLY H C 1
ATOM 13191 O O . GLY H 1 107 ? 40.853 -56.244 192.811 1.00 31.92 107 GLY H O 1
ATOM 13192 N N . MET H 1 108 ? 40.833 -56.664 195.004 1.00 35.37 108 MET H N 1
ATOM 13193 C CA . MET H 1 108 ? 42.275 -56.768 195.125 1.00 35.42 108 MET H CA 1
ATOM 13194 C C . MET H 1 108 ? 42.880 -57.805 194.186 1.00 34.24 108 MET H C 1
ATOM 13195 O O . MET H 1 108 ? 44.018 -57.648 193.736 1.00 32.90 108 MET H O 1
ATOM 13200 N N . GLY H 1 109 ? 42.130 -58.865 193.894 1.00 34.90 109 GLY H N 1
ATOM 13201 C CA . GLY H 1 109 ? 42.553 -59.872 192.914 1.00 34.26 109 GLY H CA 1
ATOM 13202 C C . GLY H 1 109 ? 42.702 -59.336 191.500 1.00 31.91 109 GLY H C 1
ATOM 13203 O O . GLY H 1 109 ? 43.643 -59.667 190.765 1.00 30.66 109 GLY H O 1
ATOM 13204 N N . PHE H 1 110 ? 41.745 -58.494 191.143 1.00 31.31 110 PHE H N 1
ATOM 13205 C CA . PHE H 1 110 ? 41.680 -57.793 189.868 1.00 29.90 110 PHE H CA 1
ATOM 13206 C C . PHE H 1 110 ? 42.813 -56.749 189.831 1.00 28.49 110 PHE H C 1
ATOM 13207 O O . PHE H 1 110 ? 43.562 -56.679 188.874 1.00 27.57 110 PHE H O 1
ATOM 13215 N N . GLN H 1 111 ? 42.943 -55.967 190.900 1.00 28.87 111 GLN H N 1
ATOM 13216 C CA . GLN H 1 111 ? 44.003 -54.977 191.016 1.00 27.85 111 GLN H CA 1
ATOM 13217 C C . GLN H 1 111 ? 45.387 -55.610 190.985 1.00 27.50 111 GLN H C 1
ATOM 13218 O O . GLN H 1 111 ? 46.294 -55.143 190.302 1.00 26.66 111 GLN H O 1
ATOM 13224 N N . PHE H 1 112 ? 45.539 -56.694 191.724 1.00 29.33 112 PHE H N 1
ATOM 13225 C CA . PHE H 1 112 ? 46.772 -57.475 191.734 1.00 29.28 112 PHE H CA 1
ATOM 13226 C C . PHE H 1 112 ? 47.206 -57.922 190.330 1.00 27.69 112 PHE H C 1
ATOM 13227 O O . PHE H 1 112 ? 48.365 -57.800 189.953 1.00 26.70 112 PHE H O 1
ATOM 13235 N N . ALA H 1 113 ? 46.258 -58.451 189.571 1.00 27.76 113 ALA H N 1
ATOM 13236 C CA . ALA H 1 113 ? 46.520 -58.901 188.188 1.00 26.81 113 ALA H CA 1
ATOM 13237 C C . ALA H 1 113 ? 46.995 -57.832 187.255 1.00 25.42 113 ALA H C 1
ATOM 13238 O O . ALA H 1 113 ? 47.742 -58.113 186.341 1.00 25.14 113 ALA H O 1
ATOM 13240 N N . LEU H 1 114 ? 46.547 -56.599 187.475 1.00 25.32 114 LEU H N 1
ATOM 13241 C CA . LEU H 1 114 ? 46.965 -55.455 186.654 1.00 24.13 114 LEU H CA 1
ATOM 13242 C C . LEU H 1 114 ? 48.400 -55.020 186.846 1.00 23.76 114 LEU H C 1
ATOM 13243 O O . LEU H 1 114 ? 48.868 -54.183 186.086 1.00 23.82 114 LEU H O 1
ATOM 13248 N N . MET H 1 115 ? 49.079 -55.551 187.863 1.00 24.98 115 MET H N 1
ATOM 13249 C CA . MET H 1 115 ? 50.477 -55.228 188.189 1.00 25.00 115 MET H CA 1
ATOM 13250 C C . MET H 1 115 ? 51.438 -56.050 187.332 1.00 25.15 115 MET H C 1
ATOM 13251 O O . MET H 1 115 ? 52.633 -55.725 187.220 1.00 26.14 115 MET H O 1
ATOM 13256 N N . PHE H 1 116 ? 50.937 -57.125 186.726 1.00 24.75 116 PHE H N 1
ATOM 13257 C CA . PHE H 1 116 ? 51.777 -58.050 185.964 1.00 24.20 116 PHE H CA 1
ATOM 13258 C C . PHE H 1 116 ? 51.988 -57.515 184.587 1.00 23.61 116 PHE H C 1
ATOM 13259 O O . PHE H 1 116 ? 51.151 -56.799 184.054 1.00 22.75 116 PHE H O 1
ATOM 13267 N N . ASP H 1 117 ? 53.111 -57.875 183.984 1.00 23.99 117 ASP H N 1
ATOM 13268 C CA . ASP H 1 117 ? 53.422 -57.420 182.634 1.00 23.67 117 ASP H CA 1
ATOM 13269 C C . ASP H 1 117 ? 52.425 -57.929 181.611 1.00 24.15 117 ASP H C 1
ATOM 13270 O O . ASP H 1 117 ? 52.119 -57.273 180.636 1.00 23.70 117 ASP H O 1
ATOM 13275 N N . GLN H 1 118 ? 51.972 -59.152 181.804 1.00 25.33 118 GLN H N 1
ATOM 13276 C CA . GLN H 1 118 ? 50.987 -59.732 180.919 1.00 26.30 118 GLN H CA 1
ATOM 13277 C C . GLN H 1 118 ? 50.032 -60.566 181.746 1.00 26.32 118 GLN H C 1
ATOM 13278 O O . GLN H 1 118 ? 50.375 -61.028 182.830 1.00 26.68 118 GLN H O 1
ATOM 13284 N N . ARG H 1 119 ? 48.813 -60.698 181.231 1.00 26.85 119 ARG H N 1
ATOM 13285 C CA . ARG H 1 119 ? 47.748 -61.479 181.847 1.00 27.96 119 ARG H CA 1
ATOM 13286 C C . ARG H 1 119 ? 47.182 -62.450 180.808 1.00 28.94 119 ARG H C 1
ATOM 13287 O O . ARG H 1 119 ? 46.848 -62.030 179.689 1.00 28.43 119 ARG H O 1
ATOM 13295 N N . LEU H 1 120 ? 47.090 -63.734 181.175 1.00 30.19 120 LEU H N 1
ATOM 13296 C CA . LEU H 1 120 ? 46.253 -64.667 180.453 1.00 31.84 120 LEU H CA 1
ATOM 13297 C C . LEU H 1 120 ? 45.140 -65.081 181.354 1.00 32.68 120 LEU H C 1
ATOM 13298 O O . LEU H 1 120 ? 45.338 -65.192 182.566 1.00 33.51 120 LEU H O 1
ATOM 13303 N N . MET H 1 121 ? 43.965 -65.309 180.793 1.00 33.42 121 MET H N 1
ATOM 13304 C CA . MET H 1 121 ? 42.879 -65.827 181.578 1.00 34.95 121 MET H CA 1
ATOM 13305 C C . MET H 1 121 ? 42.262 -67.040 180.922 1.00 36.94 121 MET H C 1
ATOM 13306 O O . MET H 1 121 ? 42.396 -67.263 179.724 1.00 37.45 121 MET H O 1
ATOM 13311 N N . ALA H 1 122 ? 41.594 -67.845 181.736 1.00 38.68 122 ALA H N 1
ATOM 13312 C CA . ALA H 1 122 ? 40.839 -68.967 181.244 1.00 40.94 122 ALA H CA 1
ATOM 13313 C C . ALA H 1 122 ? 39.535 -68.446 180.663 1.00 41.46 122 ALA H C 1
ATOM 13314 O O . ALA H 1 122 ? 39.009 -67.441 181.107 1.00 39.71 122 ALA H O 1
ATOM 13316 N N . SER H 1 123 ? 39.011 -69.159 179.673 1.00 43.92 123 SER H N 1
ATOM 13317 C CA . SER H 1 123 ? 37.813 -68.747 178.976 1.00 45.05 123 SER H CA 1
ATOM 13318 C C . SER H 1 123 ? 36.607 -68.747 179.919 1.00 46.60 123 SER H C 1
ATOM 13319 O O . SER H 1 123 ? 35.586 -68.124 179.620 1.00 47.03 123 SER H O 1
ATOM 13322 N N . THR H 1 124 ? 36.750 -69.428 181.059 1.00 47.41 124 THR H N 1
ATOM 13323 C CA . THR H 1 124 ? 35.676 -69.535 182.065 1.00 48.99 124 THR H CA 1
ATOM 13324 C C . THR H 1 124 ? 35.944 -68.678 183.306 1.00 47.17 124 THR H C 1
ATOM 13325 O O . THR H 1 124 ? 35.235 -68.784 184.309 1.00 48.51 124 THR H O 1
ATOM 13329 N N . ALA H 1 125 ? 36.960 -67.820 183.219 1.00 43.95 125 ALA H N 1
ATOM 13330 C CA . ALA H 1 125 ? 37.328 -66.941 184.306 1.00 41.84 125 ALA H CA 1
ATOM 13331 C C . ALA H 1 125 ? 36.534 -65.624 184.259 1.00 40.80 125 ALA H C 1
ATOM 13332 O O . ALA H 1 125 ? 35.896 -65.303 183.253 1.00 40.53 125 ALA H O 1
ATOM 13334 N N . ASN H 1 126 ? 36.567 -64.893 185.373 1.00 40.03 126 ASN H N 1
ATOM 13335 C CA . ASN H 1 126 ? 35.835 -63.615 185.517 1.00 39.20 126 ASN H CA 1
ATOM 13336 C C . ASN H 1 126 ? 36.640 -62.625 186.302 1.00 36.81 126 ASN H C 1
ATOM 13337 O O . ASN H 1 126 ? 37.197 -62.979 187.328 1.00 37.00 126 ASN H O 1
ATOM 13342 N N . PHE H 1 127 ? 36.726 -61.396 185.808 1.00 35.41 127 PHE H N 1
ATOM 13343 C CA . PHE H 1 127 ? 37.270 -60.275 186.553 1.00 33.71 127 PHE H CA 1
ATOM 13344 C C . PHE H 1 127 ? 36.080 -59.461 187.103 1.00 34.67 127 PHE H C 1
ATOM 13345 O O . PHE H 1 127 ? 35.076 -59.264 186.413 1.00 35.24 127 PHE H O 1
ATOM 13353 N N . VAL H 1 128 ? 36.182 -58.993 188.342 1.00 34.89 128 VAL H N 1
ATOM 13354 C CA . VAL H 1 128 ? 35.112 -58.182 188.943 1.00 35.60 128 VAL H CA 1
ATOM 13355 C C . VAL H 1 128 ? 35.700 -57.078 189.823 1.00 34.39 128 VAL H C 1
ATOM 13356 O O . VAL H 1 128 ? 36.666 -57.309 190.542 1.00 34.30 128 VAL H O 1
ATOM 13360 N N . MET H 1 129 ? 35.129 -55.880 189.729 1.00 33.89 129 MET H N 1
ATOM 13361 C CA . MET H 1 129 ? 35.487 -54.776 190.616 1.00 33.50 129 MET H CA 1
ATOM 13362 C C . MET H 1 129 ? 34.182 -54.264 191.267 1.00 35.23 129 MET H C 1
ATOM 13363 O O . MET H 1 129 ? 33.707 -53.166 190.967 1.00 34.55 129 MET H O 1
ATOM 13368 N N . PRO H 1 130 ? 33.588 -55.095 192.148 1.00 36.68 130 PRO H N 1
ATOM 13369 C CA . PRO H 1 130 ? 32.252 -54.824 192.654 1.00 38.85 130 PRO H CA 1
ATOM 13370 C C . PRO H 1 130 ? 32.190 -53.991 193.940 1.00 39.27 130 PRO H C 1
ATOM 13371 O O . PRO H 1 130 ? 31.151 -53.944 194.559 1.00 41.39 130 PRO H O 1
ATOM 13375 N N . GLU H 1 131 ? 33.296 -53.366 194.323 1.00 37.98 131 GLU H N 1
ATOM 13376 C CA . GLU H 1 131 ? 33.420 -52.686 195.606 1.00 39.05 131 GLU H CA 1
ATOM 13377 C C . GLU H 1 131 ? 32.225 -51.811 195.907 1.00 39.86 131 GLU H C 1
ATOM 13378 O O . GLU H 1 131 ? 31.625 -51.954 196.941 1.00 42.11 131 GLU H O 1
ATOM 13384 N N . LEU H 1 132 ? 31.885 -50.908 194.993 1.00 38.83 132 LEU H N 1
ATOM 13385 C CA . LEU H 1 132 ? 30.826 -49.915 195.224 1.00 39.71 132 LEU H CA 1
ATOM 13386 C C . LEU H 1 132 ? 29.466 -50.547 195.456 1.00 42.04 132 LEU H C 1
ATOM 13387 O O . LEU H 1 132 ? 28.700 -50.097 196.296 1.00 43.72 132 LEU H O 1
ATOM 13392 N N . LYS H 1 133 ? 29.174 -51.594 194.702 1.00 42.33 133 LYS H N 1
ATOM 13393 C CA . LYS H 1 133 ? 27.932 -52.352 194.876 1.00 45.45 133 LYS H CA 1
ATOM 13394 C C . LYS H 1 133 ? 27.819 -52.923 196.295 1.00 47.96 133 LYS H C 1
ATOM 13395 O O . LYS H 1 133 ? 26.702 -53.078 196.812 1.00 50.52 133 LYS H O 1
ATOM 13401 N N . HIS H 1 134 ? 28.960 -53.206 196.919 1.00 47.42 134 HIS H N 1
ATOM 13402 C CA . HIS H 1 134 ? 28.999 -53.774 198.254 1.00 50.65 134 HIS H CA 1
ATOM 13403 C C . HIS H 1 134 ? 29.285 -52.784 199.378 1.00 51.22 134 HIS H C 1
ATOM 13404 O O . HIS H 1 134 ? 29.448 -53.187 200.531 1.00 53.28 134 HIS H O 1
ATOM 13411 N N . GLY H 1 135 ? 29.330 -51.490 199.041 1.00 49.08 135 GLY H N 1
ATOM 13412 C CA . GLY H 1 135 ? 29.565 -50.438 200.026 1.00 49.31 135 GLY H CA 1
ATOM 13413 C C . GLY H 1 135 ? 31.011 -50.372 200.466 1.00 48.03 135 GLY H C 1
ATOM 13414 O O . GLY H 1 135 ? 31.306 -49.948 201.568 1.00 49.17 135 GLY H O 1
ATOM 13415 N N . ILE H 1 136 ? 31.912 -50.799 199.584 1.00 45.65 136 ILE H N 1
ATOM 13416 C CA . ILE H 1 136 ? 33.340 -50.726 199.824 1.00 44.99 136 ILE H CA 1
ATOM 13417 C C . ILE H 1 136 ? 33.910 -49.625 198.921 1.00 42.35 136 ILE H C 1
ATOM 13418 O O . ILE H 1 136 ? 33.571 -49.538 197.746 1.00 40.19 136 ILE H O 1
ATOM 13423 N N . GLY H 1 137 ? 34.767 -48.783 199.486 1.00 42.81 137 GLY H N 1
ATOM 13424 C CA . GLY H 1 137 ? 35.453 -47.759 198.713 1.00 40.61 137 GLY H CA 1
ATOM 13425 C C . GLY H 1 137 ? 36.265 -48.372 197.595 1.00 38.18 137 GLY H C 1
ATOM 13426 O O . GLY H 1 137 ? 36.891 -49.423 197.741 1.00 38.56 137 GLY H O 1
ATOM 13427 N N . CYS H 1 138 ? 36.271 -47.718 196.452 1.00 36.36 138 CYS H N 1
ATOM 13428 C CA . CYS H 1 138 ? 37.029 -48.247 195.325 1.00 34.08 138 CYS H CA 1
ATOM 13429 C C . CYS H 1 138 ? 38.092 -47.272 194.806 1.00 32.11 138 CYS H C 1
ATOM 13430 O O . CYS H 1 138 ? 38.481 -47.332 193.646 1.00 30.30 138 CYS H O 1
ATOM 13433 N N . SER H 1 139 ? 38.556 -46.375 195.664 1.00 32.62 139 SER H N 1
ATOM 13434 C CA . SER H 1 139 ? 39.442 -45.325 195.192 1.00 32.14 139 SER H CA 1
ATOM 13435 C C . SER H 1 139 ? 40.801 -45.919 194.748 1.00 30.73 139 SER H C 1
ATOM 13436 O O . SER H 1 139 ? 41.447 -45.397 193.818 1.00 29.91 139 SER H O 1
ATOM 13439 N N . VAL H 1 140 ? 41.233 -47.012 195.372 1.00 31.10 140 VAL H N 1
ATOM 13440 C CA . VAL H 1 140 ? 42.496 -47.674 194.967 1.00 30.17 140 VAL H CA 1
ATOM 13441 C C . VAL H 1 140 ? 42.369 -48.381 193.619 1.00 28.51 140 VAL H C 1
ATOM 13442 O O . VAL H 1 140 ? 43.245 -48.274 192.759 1.00 26.70 140 VAL H O 1
ATOM 13446 N N . GLY H 1 141 ? 41.279 -49.136 193.465 1.00 28.79 141 GLY H N 1
ATOM 13447 C CA . GLY H 1 141 ? 40.944 -49.793 192.214 1.00 27.57 141 GLY H CA 1
ATOM 13448 C C . GLY H 1 141 ? 40.758 -48.822 191.078 1.00 26.79 141 GLY H C 1
ATOM 13449 O O . GLY H 1 141 ? 41.166 -49.087 189.939 1.00 26.21 141 GLY H O 1
ATOM 13450 N N . ALA H 1 142 ? 40.143 -47.681 191.384 1.00 27.05 142 ALA H N 1
ATOM 13451 C CA . ALA H 1 142 ? 39.900 -46.640 190.413 1.00 26.10 142 ALA H CA 1
ATOM 13452 C C . ALA H 1 142 ? 41.202 -46.001 189.942 1.00 25.22 142 ALA H C 1
ATOM 13453 O O . ALA H 1 142 ? 41.365 -45.776 188.765 1.00 24.21 142 ALA H O 1
ATOM 13455 N N . ALA H 1 143 ? 42.099 -45.696 190.872 1.00 25.75 143 ALA H N 1
ATOM 13456 C CA . ALA H 1 143 ? 43.363 -45.106 190.548 1.00 25.36 143 ALA H CA 1
ATOM 13457 C C . ALA H 1 143 ? 44.170 -46.048 189.652 1.00 24.43 143 ALA H C 1
ATOM 13458 O O . ALA H 1 143 ? 44.757 -45.630 188.652 1.00 23.47 143 ALA H O 1
ATOM 13460 N N . ILE H 1 144 ? 44.163 -47.332 189.998 1.00 24.69 144 ILE H N 1
ATOM 13461 C CA . ILE H 1 144 ? 44.916 -48.333 189.253 1.00 24.16 144 ILE H CA 1
ATOM 13462 C C . ILE H 1 144 ? 44.398 -48.487 187.817 1.00 23.21 144 ILE H C 1
ATOM 13463 O O . ILE H 1 144 ? 45.159 -48.436 186.868 1.00 22.62 144 ILE H O 1
ATOM 13468 N N . LEU H 1 145 ? 43.101 -48.629 187.680 1.00 23.37 145 LEU H N 1
ATOM 13469 C CA . LEU H 1 145 ? 42.498 -48.913 186.413 1.00 23.63 145 LEU H CA 1
ATOM 13470 C C . LEU H 1 145 ? 42.545 -47.715 185.510 1.00 23.29 145 LEU H C 1
ATOM 13471 O O . LEU H 1 145 ? 42.717 -47.828 184.288 1.00 22.80 145 LEU H O 1
ATOM 13476 N N . GLY H 1 146 ? 42.366 -46.548 186.108 1.00 23.18 146 GLY H N 1
ATOM 13477 C CA . GLY H 1 146 ? 42.521 -45.320 185.394 1.00 23.31 146 GLY H CA 1
ATOM 13478 C C . GLY H 1 146 ? 43.934 -45.131 184.836 1.00 22.72 146 GLY H C 1
ATOM 13479 O O . GLY H 1 146 ? 44.117 -44.577 183.765 1.00 22.73 146 GLY H O 1
ATOM 13480 N N . PHE H 1 147 ? 44.919 -45.562 185.579 1.00 22.44 147 PHE H N 1
ATOM 13481 C CA . PHE H 1 147 ? 46.277 -45.548 185.102 1.00 22.43 147 PHE H CA 1
ATOM 13482 C C . PHE H 1 147 ? 46.501 -46.585 183.975 1.00 21.94 147 PHE H C 1
ATOM 13483 O O . PHE H 1 147 ? 47.103 -46.286 182.940 1.00 22.46 147 PHE H O 1
ATOM 13491 N N . THR H 1 148 ? 46.024 -47.798 184.192 1.00 21.72 148 THR H N 1
ATOM 13492 C CA . THR H 1 148 ? 46.308 -48.899 183.284 1.00 21.33 148 THR H CA 1
ATOM 13493 C C . THR H 1 148 ? 45.482 -48.847 182.032 1.00 21.32 148 THR H C 1
ATOM 13494 O O . THR H 1 148 ? 46.022 -49.130 180.975 1.00 21.31 148 THR H O 1
ATOM 13498 N N . HIS H 1 149 ? 44.201 -48.476 182.159 1.00 21.23 149 HIS H N 1
ATOM 13499 C CA . HIS H 1 149 ? 43.238 -48.542 181.072 1.00 21.64 149 HIS H CA 1
ATOM 13500 C C . HIS H 1 149 ? 42.526 -47.251 180.731 1.00 22.10 149 HIS H C 1
ATOM 13501 O O . HIS H 1 149 ? 41.676 -47.234 179.880 1.00 22.72 149 HIS H O 1
ATOM 13508 N N . GLY H 1 150 ? 42.903 -46.170 181.390 1.00 22.32 150 GLY H N 1
ATOM 13509 C CA . GLY H 1 150 ? 42.346 -44.871 181.140 1.00 23.10 150 GLY H CA 1
ATOM 13510 C C . GLY H 1 150 ? 41.063 -44.584 181.910 1.00 23.14 150 GLY H C 1
ATOM 13511 O O . GLY H 1 150 ? 40.411 -45.460 182.432 1.00 22.55 150 GLY H O 1
ATOM 13512 N N . PHE H 1 151 ? 40.698 -43.303 181.923 1.00 24.16 151 PHE H N 1
ATOM 13513 C CA . PHE H 1 151 ? 39.637 -42.795 182.777 1.00 24.25 151 PHE H CA 1
ATOM 13514 C C . PHE H 1 151 ? 38.255 -43.380 182.487 1.00 24.59 151 PHE H C 1
ATOM 13515 O O . PHE H 1 151 ? 37.618 -43.871 183.407 1.00 23.34 151 PHE H O 1
ATOM 13523 N N . SER H 1 152 ? 37.809 -43.339 181.229 1.00 25.71 152 SER H N 1
ATOM 13524 C CA . SER H 1 152 ? 36.450 -43.731 180.885 1.00 27.10 152 SER H CA 1
ATOM 13525 C C . SER H 1 152 ? 36.204 -45.234 181.007 1.00 26.32 152 SER H C 1
ATOM 13526 O O . SER H 1 152 ? 35.126 -45.641 181.386 1.00 26.49 152 SER H O 1
ATOM 13529 N N . THR H 1 153 ? 37.201 -46.048 180.681 1.00 25.32 153 THR H N 1
ATOM 13530 C CA . THR H 1 153 ? 37.116 -47.480 180.908 1.00 25.38 153 THR H CA 1
ATOM 13531 C C . THR H 1 153 ? 37.012 -47.789 182.402 1.00 24.63 153 THR H C 1
ATOM 13532 O O . THR H 1 153 ? 36.241 -48.628 182.794 1.00 24.78 153 THR H O 1
ATOM 13536 N N . MET H 1 154 ? 37.815 -47.119 183.207 1.00 23.87 154 MET H N 1
ATOM 13537 C CA . MET H 1 154 ? 37.770 -47.281 184.629 1.00 23.86 154 MET H CA 1
ATOM 13538 C C . MET H 1 154 ? 36.413 -46.915 185.190 1.00 24.85 154 MET H C 1
ATOM 13539 O O . MET H 1 154 ? 35.878 -47.663 185.975 1.00 24.47 154 MET H O 1
ATOM 13544 N N . GLN H 1 155 ? 35.859 -45.777 184.773 1.00 25.08 155 GLN H N 1
ATOM 13545 C CA . GLN H 1 155 ? 34.542 -45.345 185.241 1.00 27.04 155 GLN H CA 1
ATOM 13546 C C . GLN H 1 155 ? 33.493 -46.402 184.940 1.00 27.87 155 GLN H C 1
ATOM 13547 O O . GLN H 1 155 ? 32.706 -46.762 185.774 1.00 28.46 155 GLN H O 1
ATOM 13553 N N . GLU H 1 156 ? 33.496 -46.913 183.727 1.00 28.69 156 GLU H N 1
ATOM 13554 C CA . GLU H 1 156 ? 32.529 -47.940 183.321 1.00 30.52 156 GLU H CA 1
ATOM 13555 C C . GLU H 1 156 ? 32.643 -49.150 184.245 1.00 29.79 156 GLU H C 1
ATOM 13556 O O . GLU H 1 156 ? 31.650 -49.641 184.771 1.00 30.95 156 GLU H O 1
ATOM 13562 N N . ILE H 1 157 ? 33.861 -49.611 184.467 1.00 28.57 157 ILE H N 1
ATOM 13563 C CA . ILE H 1 157 ? 34.080 -50.836 185.223 1.00 28.74 157 ILE H CA 1
ATOM 13564 C C . ILE H 1 157 ? 33.685 -50.693 186.709 1.00 29.33 157 ILE H C 1
ATOM 13565 O O . ILE H 1 157 ? 32.973 -51.537 187.259 1.00 30.02 157 ILE H O 1
ATOM 13570 N N . ILE H 1 158 ? 34.152 -49.626 187.348 1.00 28.59 158 ILE H N 1
ATOM 13571 C CA . ILE H 1 158 ? 33.886 -49.436 188.773 1.00 29.95 158 ILE H CA 1
ATOM 13572 C C . ILE H 1 158 ? 32.436 -49.041 189.083 1.00 31.06 158 ILE H C 1
ATOM 13573 O O . ILE H 1 158 ? 31.956 -49.301 190.174 1.00 33.23 158 ILE H O 1
ATOM 13578 N N . TYR H 1 159 ? 31.742 -48.425 188.142 1.00 30.94 159 TYR H N 1
ATOM 13579 C CA . TYR H 1 159 ? 30.381 -47.949 188.389 1.00 32.44 159 TYR H CA 1
ATOM 13580 C C . TYR H 1 159 ? 29.315 -48.964 187.955 1.00 34.42 159 TYR H C 1
ATOM 13581 O O . TYR H 1 159 ? 28.172 -48.874 188.408 1.00 36.03 159 TYR H O 1
ATOM 13590 N N . GLN H 1 160 ? 29.685 -49.915 187.092 1.00 34.03 160 GLN H N 1
ATOM 13591 C CA . GLN H 1 160 ? 28.781 -50.941 186.679 1.00 36.31 160 GLN H CA 1
ATOM 13592 C C . GLN H 1 160 ? 28.892 -52.193 187.548 1.00 37.33 160 GLN H C 1
ATOM 13593 O O . GLN H 1 160 ? 27.926 -52.918 187.694 1.00 39.02 160 GLN H O 1
ATOM 13599 N N . CYS H 1 161 ? 30.059 -52.446 188.124 1.00 36.37 161 CYS H N 1
ATOM 13600 C CA . CYS H 1 161 ? 30.250 -53.594 189.033 1.00 37.79 161 CYS H CA 1
ATOM 13601 C C . CYS H 1 161 ? 29.763 -54.921 188.453 1.00 39.40 161 CYS H C 1
ATOM 13602 O O . CYS H 1 161 ? 29.114 -55.715 189.149 1.00 41.11 161 CYS H O 1
ATOM 13605 N N . GLN H 1 162 ? 30.071 -55.139 187.180 1.00 38.46 162 GLN H N 1
ATOM 13606 C CA . GLN H 1 162 ? 29.654 -56.334 186.481 1.00 41.00 162 GLN H CA 1
ATOM 13607 C C . GLN H 1 162 ? 30.766 -57.387 186.537 1.00 39.55 162 GLN H C 1
ATOM 13608 O O . GLN H 1 162 ? 31.937 -57.045 186.674 1.00 37.09 162 GLN H O 1
ATOM 13614 N N . SER H 1 163 ? 30.363 -58.650 186.457 1.00 41.28 163 SER H N 1
ATOM 13615 C CA . SER H 1 163 ? 31.292 -59.755 186.233 1.00 41.46 163 SER H CA 1
ATOM 13616 C C . SER H 1 163 ? 31.748 -59.681 184.798 1.00 39.96 163 SER H C 1
ATOM 13617 O O . SER H 1 163 ? 30.925 -59.735 183.877 1.00 41.23 163 SER H O 1
ATOM 13620 N N . LEU H 1 164 ? 33.057 -59.560 184.619 1.00 37.69 164 LEU H N 1
ATOM 13621 C CA . LEU H 1 164 ? 33.647 -59.433 183.291 1.00 36.45 164 LEU H CA 1
ATOM 13622 C C . LEU H 1 164 ? 34.172 -60.767 182.837 1.00 37.20 164 LEU H C 1
ATOM 13623 O O . LEU H 1 164 ? 35.193 -61.225 183.320 1.00 36.44 164 LEU H O 1
ATOM 13628 N N . ASP H 1 165 ? 33.451 -61.401 181.913 1.00 39.63 165 ASP H N 1
ATOM 13629 C CA . ASP H 1 165 ? 33.856 -62.693 181.378 1.00 40.76 165 ASP H CA 1
ATOM 13630 C C . ASP H 1 165 ? 34.963 -62.538 180.322 1.00 39.34 165 ASP H C 1
ATOM 13631 O O . ASP H 1 165 ? 35.393 -61.435 180.005 1.00 37.99 165 ASP H O 1
ATOM 13636 N N . ALA H 1 166 ? 35.456 -63.650 179.812 1.00 40.28 166 ALA H N 1
ATOM 13637 C CA . ALA H 1 166 ? 36.607 -63.618 178.929 1.00 38.93 166 ALA H CA 1
ATOM 13638 C C . ALA H 1 166 ? 36.433 -62.653 177.728 1.00 38.37 166 ALA H C 1
ATOM 13639 O O . ALA H 1 166 ? 37.284 -61.832 177.496 1.00 36.44 166 ALA H O 1
ATOM 13641 N N . PRO H 1 167 ? 35.329 -62.763 176.961 1.00 40.78 167 PRO H N 1
ATOM 13642 C CA . PRO H 1 167 ? 35.096 -61.821 175.854 1.00 40.92 167 PRO H CA 1
ATOM 13643 C C . PRO H 1 167 ? 35.047 -60.357 176.286 1.00 39.57 167 PRO H C 1
ATOM 13644 O O . PRO H 1 167 ? 35.533 -59.464 175.570 1.00 39.10 167 PRO H O 1
ATOM 13648 N N . ARG H 1 168 ? 34.488 -60.097 177.459 1.00 39.42 168 ARG H N 1
ATOM 13649 C CA . ARG H 1 168 ? 34.414 -58.731 177.967 1.00 38.30 168 ARG H CA 1
ATOM 13650 C C . ARG H 1 168 ? 35.784 -58.182 178.334 1.00 35.29 168 ARG H C 1
ATOM 13651 O O . ARG H 1 168 ? 36.087 -56.994 178.103 1.00 33.98 168 ARG H O 1
ATOM 13659 N N . CYS H 1 169 ? 36.609 -59.064 178.907 1.00 34.44 169 CYS H N 1
ATOM 13660 C CA . CYS H 1 169 ? 37.992 -58.754 179.252 1.00 32.19 169 CYS H CA 1
ATOM 13661 C C . CYS H 1 169 ? 38.886 -58.546 178.004 1.00 31.71 169 CYS H C 1
ATOM 13662 O O . CYS H 1 169 ? 39.760 -57.700 178.016 1.00 30.37 169 CYS H O 1
ATOM 13665 N N . VAL H 1 170 ? 38.651 -59.312 176.944 1.00 33.48 170 VAL H N 1
ATOM 13666 C CA . VAL H 1 170 ? 39.318 -59.093 175.658 1.00 33.96 170 VAL H CA 1
ATOM 13667 C C . VAL H 1 170 ? 38.936 -57.715 175.084 1.00 34.11 170 VAL H C 1
ATOM 13668 O O . VAL H 1 170 ? 39.805 -56.913 174.698 1.00 33.68 170 VAL H O 1
ATOM 13672 N N . ASP H 1 171 ? 37.648 -57.421 175.087 1.00 35.33 171 ASP H N 1
ATOM 13673 C CA . ASP H 1 171 ? 37.129 -56.122 174.663 1.00 35.95 171 ASP H CA 1
ATOM 13674 C C . ASP H 1 171 ? 37.755 -54.933 175.414 1.00 33.72 171 ASP H C 1
ATOM 13675 O O . ASP H 1 171 ? 38.064 -53.921 174.812 1.00 33.70 171 ASP H O 1
ATOM 13680 N N . TYR H 1 172 ? 37.913 -55.059 176.729 1.00 32.08 172 TYR H N 1
ATOM 13681 C CA . TYR H 1 172 ? 38.530 -54.010 177.527 1.00 30.03 172 TYR H CA 1
ATOM 13682 C C . TYR H 1 172 ? 40.040 -54.045 177.476 1.00 29.17 172 TYR H C 1
ATOM 13683 O O . TYR H 1 172 ? 40.669 -53.159 178.016 1.00 28.29 172 TYR H O 1
ATOM 13692 N N . ARG H 1 173 ? 40.617 -55.067 176.850 1.00 30.13 173 ARG H N 1
ATOM 13693 C CA . ARG H 1 173 ? 42.073 -55.259 176.818 1.00 29.76 173 ARG H CA 1
ATOM 13694 C C . ARG H 1 173 ? 42.640 -55.485 178.194 1.00 27.42 173 ARG H C 1
ATOM 13695 O O . ARG H 1 173 ? 43.752 -54.970 178.524 1.00 25.66 173 ARG H O 1
ATOM 13703 N N . LEU H 1 174 ? 41.894 -56.222 179.025 1.00 27.40 174 LEU H N 1
ATOM 13704 C CA . LEU H 1 174 ? 42.354 -56.498 180.392 1.00 26.47 174 LEU H CA 1
ATOM 13705 C C . LEU H 1 174 ? 43.294 -57.685 180.390 1.00 26.45 174 LEU H C 1
ATOM 13706 O O . LEU H 1 174 ? 44.039 -57.923 181.334 1.00 26.35 174 LEU H O 1
ATOM 13711 N N . VAL H 1 175 ? 43.248 -58.452 179.323 1.00 27.46 175 VAL H N 1
ATOM 13712 C CA . VAL H 1 175 ? 44.053 -59.647 179.225 1.00 27.71 175 VAL H CA 1
ATOM 13713 C C . VAL H 1 175 ? 44.652 -59.712 177.823 1.00 28.36 175 VAL H C 1
ATOM 13714 O O . VAL H 1 175 ? 44.142 -59.112 176.886 1.00 28.86 175 VAL H O 1
ATOM 13718 N N . ASN H 1 176 ? 45.730 -60.471 177.710 1.00 28.93 176 ASN H N 1
ATOM 13719 C CA . ASN H 1 176 ? 46.504 -60.579 176.492 1.00 29.95 176 ASN H CA 1
ATOM 13720 C C . ASN H 1 176 ? 46.130 -61.814 175.747 1.00 31.81 176 ASN H C 1
ATOM 13721 O O . ASN H 1 176 ? 46.226 -61.859 174.545 1.00 33.31 176 ASN H O 1
ATOM 13726 N N . GLN H 1 177 ? 45.637 -62.817 176.469 1.00 32.82 177 GLN H N 1
ATOM 13727 C CA . GLN H 1 177 ? 45.243 -64.081 175.872 1.00 34.67 177 GLN H CA 1
ATOM 13728 C C . GLN H 1 177 ? 44.114 -64.728 176.668 1.00 34.78 177 GLN H C 1
ATOM 13729 O O . GLN H 1 177 ? 44.025 -64.576 177.886 1.00 33.19 177 GLN H O 1
ATOM 13735 N N . VAL H 1 178 ? 43.263 -65.471 175.966 1.00 36.95 178 VAL H N 1
ATOM 13736 C CA . VAL H 1 178 ? 42.252 -66.330 176.592 1.00 38.05 178 VAL H CA 1
ATOM 13737 C C . VAL H 1 178 ? 42.481 -67.764 176.132 1.00 40.54 178 VAL H C 1
ATOM 13738 O O . VAL H 1 178 ? 42.597 -68.020 174.928 1.00 41.32 178 VAL H O 1
ATOM 13742 N N . VAL H 1 179 ? 42.553 -68.699 177.082 1.00 41.51 179 VAL H N 1
ATOM 13743 C CA . VAL H 1 179 ? 42.656 -70.136 176.760 1.00 44.22 179 VAL H CA 1
ATOM 13744 C C . VAL H 1 179 ? 41.800 -70.967 177.692 1.00 45.70 179 VAL H C 1
ATOM 13745 O O . VAL H 1 179 ? 41.226 -70.470 178.636 1.00 45.19 179 VAL H O 1
ATOM 13749 N N . GLU H 1 180 ? 41.710 -72.248 177.421 1.00 48.53 180 GLU H N 1
ATOM 13750 C CA . GLU H 1 180 ? 40.958 -73.165 178.275 1.00 51.16 180 GLU H CA 1
ATOM 13751 C C . GLU H 1 180 ? 41.699 -73.368 179.593 1.00 49.96 180 GLU H C 1
ATOM 13752 O O . GLU H 1 180 ? 42.935 -73.387 179.624 1.00 48.65 180 GLU H O 1
ATOM 13758 N N . SER H 1 181 ? 40.949 -73.514 180.683 1.00 50.85 181 SER H N 1
ATOM 13759 C CA . SER H 1 181 ? 41.563 -73.658 182.011 1.00 50.41 181 SER H CA 1
ATOM 13760 C C . SER H 1 181 ? 42.707 -74.675 181.982 1.00 51.06 181 SER H C 1
ATOM 13761 O O . SER H 1 181 ? 43.771 -74.433 182.565 1.00 49.50 181 SER H O 1
ATOM 13764 N N . SER H 1 182 ? 42.497 -75.798 181.292 1.00 53.85 182 SER H N 1
ATOM 13765 C CA . SER H 1 182 ? 43.487 -76.881 181.286 1.00 55.30 182 SER H CA 1
ATOM 13766 C C . SER H 1 182 ? 44.757 -76.528 180.528 1.00 52.91 182 SER H C 1
ATOM 13767 O O . SER H 1 182 ? 45.776 -77.196 180.698 1.00 53.64 182 SER H O 1
ATOM 13770 N N . ALA H 1 183 ? 44.690 -75.506 179.685 1.00 50.76 183 ALA H N 1
ATOM 13771 C CA . ALA H 1 183 ? 45.828 -75.071 178.875 1.00 48.97 183 ALA H CA 1
ATOM 13772 C C . ALA H 1 183 ? 46.472 -73.777 179.430 1.00 45.83 183 ALA H C 1
ATOM 13773 O O . ALA H 1 183 ? 47.500 -73.329 178.950 1.00 44.75 183 ALA H O 1
ATOM 13775 N N . LEU H 1 184 ? 45.864 -73.204 180.461 1.00 44.86 184 LEU H N 1
ATOM 13776 C CA . LEU H 1 184 ? 46.228 -71.887 180.961 1.00 41.89 184 LEU H CA 1
ATOM 13777 C C . LEU H 1 184 ? 47.634 -71.795 181.518 1.00 40.71 184 LEU H C 1
ATOM 13778 O O . LEU H 1 184 ? 48.402 -70.921 181.146 1.00 38.20 184 LEU H O 1
ATOM 13783 N N . LEU H 1 185 ? 47.968 -72.694 182.435 1.00 42.22 185 LEU H N 1
ATOM 13784 C CA . LEU H 1 185 ? 49.232 -72.565 183.128 1.00 41.54 185 LEU H CA 1
ATOM 13785 C C . LEU H 1 185 ? 50.380 -72.782 182.141 1.00 41.28 185 LEU H C 1
ATOM 13786 O O . LEU H 1 185 ? 51.377 -72.064 182.209 1.00 39.62 185 LEU H O 1
ATOM 13791 N N . ASP H 1 186 ? 50.223 -73.731 181.215 1.00 42.87 186 ASP H N 1
ATOM 13792 C CA . ASP H 1 186 ? 51.245 -73.960 180.207 1.00 43.19 186 ASP H CA 1
ATOM 13793 C C . ASP H 1 186 ? 51.383 -72.807 179.221 1.00 40.57 186 ASP H C 1
ATOM 13794 O O . ASP H 1 186 ? 52.496 -72.464 178.823 1.00 39.64 186 ASP H O 1
ATOM 13799 N N . ALA H 1 187 ? 50.266 -72.203 178.843 1.00 39.99 187 ALA H N 1
ATOM 13800 C CA . ALA H 1 187 ? 50.275 -71.014 177.995 1.00 38.39 187 ALA H CA 1
ATOM 13801 C C . ALA H 1 187 ? 51.019 -69.839 178.653 1.00 36.09 187 ALA H C 1
ATOM 13802 O O . ALA H 1 187 ? 51.739 -69.073 178.004 1.00 34.95 187 ALA H O 1
ATOM 13804 N N . ALA H 1 188 ? 50.837 -69.713 179.960 1.00 35.87 188 ALA H N 1
ATOM 13805 C CA . ALA H 1 188 ? 51.495 -68.663 180.753 1.00 33.65 188 ALA H CA 1
ATOM 13806 C C . ALA H 1 188 ? 52.986 -68.898 180.901 1.00 33.70 188 ALA H C 1
ATOM 13807 O O . ALA H 1 188 ? 53.782 -67.985 180.759 1.00 32.37 188 ALA H O 1
ATOM 13809 N N . ILE H 1 189 ? 53.356 -70.138 181.199 1.00 35.87 189 ILE H N 1
ATOM 13810 C CA . ILE H 1 189 ? 54.754 -70.537 181.232 1.00 36.28 189 ILE H CA 1
ATOM 13811 C C . ILE H 1 189 ? 55.433 -70.348 179.873 1.00 36.08 189 ILE H C 1
ATOM 13812 O O . ILE H 1 189 ? 56.574 -69.902 179.804 1.00 36.02 189 ILE H O 1
ATOM 13817 N N . THR H 1 190 ? 54.740 -70.703 178.796 1.00 37.00 190 THR H N 1
ATOM 13818 C CA . THR H 1 190 ? 55.270 -70.494 177.435 1.00 37.37 190 THR H CA 1
ATOM 13819 C C . THR H 1 190 ? 55.604 -69.007 177.185 1.00 35.75 190 THR H C 1
ATOM 13820 O O . THR H 1 190 ? 56.697 -68.679 176.749 1.00 35.96 190 THR H O 1
ATOM 13824 N N . GLN H 1 191 ? 54.670 -68.122 177.507 1.00 34.99 191 GLN H N 1
ATOM 13825 C CA . GLN H 1 191 ? 54.885 -66.695 177.406 1.00 34.02 191 GLN H CA 1
ATOM 13826 C C . GLN H 1 191 ? 56.034 -66.202 178.265 1.00 32.75 191 GLN H C 1
ATOM 13827 O O . GLN H 1 191 ? 56.804 -65.330 177.840 1.00 32.14 191 GLN H O 1
ATOM 13833 N N . ALA H 1 192 ? 56.137 -66.753 179.468 1.00 32.42 192 ALA H N 1
ATOM 13834 C CA . ALA H 1 192 ? 57.211 -66.416 180.376 1.00 31.99 192 ALA H CA 1
ATOM 13835 C C . ALA H 1 192 ? 58.579 -66.828 179.790 1.00 32.76 192 ALA H C 1
ATOM 13836 O O . ALA H 1 192 ? 59.564 -66.110 179.945 1.00 32.62 192 ALA H O 1
ATOM 13838 N N . HIS H 1 193 ? 58.632 -67.969 179.108 1.00 33.63 193 HIS H N 1
ATOM 13839 C CA . HIS H 1 193 ? 59.868 -68.397 178.428 1.00 34.81 193 HIS H CA 1
ATOM 13840 C C . HIS H 1 193 ? 60.246 -67.454 177.277 1.00 34.17 193 HIS H C 1
ATOM 13841 O O . HIS H 1 193 ? 61.427 -67.168 177.077 1.00 34.56 193 HIS H O 1
ATOM 13848 N N . VAL H 1 194 ? 59.245 -66.986 176.529 1.00 33.41 194 VAL H N 1
ATOM 13849 C CA . VAL H 1 194 ? 59.461 -66.018 175.454 1.00 33.54 194 VAL H CA 1
ATOM 13850 C C . VAL H 1 194 ? 60.046 -64.696 175.972 1.00 32.35 194 VAL H C 1
ATOM 13851 O O . VAL H 1 194 ? 61.032 -64.192 175.434 1.00 33.38 194 VAL H O 1
ATOM 13855 N N . MET H 1 195 ? 59.460 -64.147 177.027 1.00 30.94 195 MET H N 1
ATOM 13856 C CA . MET H 1 195 ? 59.961 -62.906 177.604 1.00 30.79 195 MET H CA 1
ATOM 13857 C C . MET H 1 195 ? 61.322 -63.090 178.337 1.00 30.83 195 MET H C 1
ATOM 13858 O O . MET H 1 195 ? 62.175 -62.183 178.357 1.00 30.94 195 MET H O 1
ATOM 13863 N N . ALA H 1 196 ? 61.509 -64.251 178.953 1.00 31.42 196 ALA H N 1
ATOM 13864 C CA . ALA H 1 196 ? 62.766 -64.595 179.583 1.00 32.53 196 ALA H CA 1
ATOM 13865 C C . ALA H 1 196 ? 63.915 -64.668 178.595 1.00 33.47 196 ALA H C 1
ATOM 13866 O O . ALA H 1 196 ? 65.057 -64.502 178.977 1.00 34.67 196 ALA H O 1
ATOM 13868 N N . SER H 1 197 ? 63.624 -64.928 177.328 1.00 34.13 197 SER H N 1
ATOM 13869 C CA . SER H 1 197 ? 64.651 -64.986 176.282 1.00 35.37 197 SER H CA 1
ATOM 13870 C C . SER H 1 197 ? 65.098 -63.587 175.811 1.00 35.01 197 SER H C 1
ATOM 13871 O O . SER H 1 197 ? 66.124 -63.457 175.173 1.00 36.39 197 SER H O 1
ATOM 13874 N N . TYR H 1 198 ? 64.340 -62.545 176.121 1.00 33.40 198 TYR H N 1
ATOM 13875 C CA . TYR H 1 198 ? 64.785 -61.179 175.868 1.00 33.46 198 TYR H CA 1
ATOM 13876 C C . TYR H 1 198 ? 66.011 -60.901 176.722 1.00 34.11 198 TYR H C 1
ATOM 13877 O O . TYR H 1 198 ? 65.965 -61.106 177.964 1.00 33.78 198 TYR H O 1
ATOM 13886 N N . PRO H 1 199 ? 67.111 -60.442 176.087 1.00 35.27 199 PRO H N 1
ATOM 13887 C CA . PRO H 1 199 ? 68.255 -60.015 176.878 1.00 36.27 199 PRO H CA 1
ATOM 13888 C C . PRO H 1 199 ? 67.852 -59.206 178.136 1.00 35.55 199 PRO H C 1
ATOM 13889 O O . PRO H 1 199 ? 67.097 -58.240 178.070 1.00 34.31 199 PRO H O 1
ATOM 13893 N N . ALA H 1 200 ? 68.379 -59.643 179.269 1.00 36.27 200 ALA H N 1
ATOM 13894 C CA . ALA H 1 200 ? 67.924 -59.220 180.593 1.00 35.55 200 ALA H CA 1
ATOM 13895 C C . ALA H 1 200 ? 68.210 -57.775 180.901 1.00 35.89 200 ALA H C 1
ATOM 13896 O O . ALA H 1 200 ? 67.375 -57.084 181.438 1.00 35.42 200 ALA H O 1
ATOM 13898 N N . SER H 1 201 ? 69.383 -57.302 180.529 1.00 37.84 201 SER H N 1
ATOM 13899 C CA . SER H 1 201 ? 69.769 -55.935 180.824 1.00 39.20 201 SER H CA 1
ATOM 13900 C C . SER H 1 201 ? 68.829 -54.915 180.181 1.00 37.85 201 SER H C 1
ATOM 13901 O O . SER H 1 201 ? 68.312 -54.042 180.872 1.00 37.38 201 SER H O 1
ATOM 13904 N N . ALA H 1 202 ? 68.603 -55.028 178.871 1.00 37.46 202 ALA H N 1
ATOM 13905 C CA . ALA H 1 202 ? 67.685 -54.135 178.182 1.00 36.24 202 ALA H CA 1
ATOM 13906 C C . ALA H 1 202 ? 66.260 -54.279 178.723 1.00 33.72 202 ALA H C 1
ATOM 13907 O O . ALA H 1 202 ? 65.547 -53.283 178.789 1.00 32.75 202 ALA H O 1
ATOM 13909 N N . PHE H 1 203 ? 65.843 -55.504 179.073 1.00 32.48 203 PHE H N 1
ATOM 13910 C CA . PHE H 1 203 ? 64.493 -55.734 179.620 1.00 30.78 203 PHE H CA 1
ATOM 13911 C C . PHE H 1 203 ? 64.282 -55.082 180.992 1.00 30.65 203 PHE H C 1
ATOM 13912 O O . PHE H 1 203 ? 63.288 -54.391 181.231 1.00 29.02 203 PHE H O 1
ATOM 13920 N N . ILE H 1 204 ? 65.223 -55.330 181.886 1.00 32.19 204 ILE H N 1
ATOM 13921 C CA . ILE H 1 204 ? 65.206 -54.783 183.243 1.00 32.76 204 ILE H CA 1
ATOM 13922 C C . ILE H 1 204 ? 65.207 -53.262 183.260 1.00 33.06 204 ILE H C 1
ATOM 13923 O O . ILE H 1 204 ? 64.464 -52.653 184.017 1.00 32.97 204 ILE H O 1
ATOM 13928 N N . ASN H 1 205 ? 66.044 -52.647 182.442 1.00 34.42 205 ASN H N 1
ATOM 13929 C CA . ASN H 1 205 ? 66.124 -51.215 182.410 1.00 35.41 205 ASN H CA 1
ATOM 13930 C C . ASN H 1 205 ? 64.876 -50.592 181.780 1.00 33.46 205 ASN H C 1
ATOM 13931 O O . ASN H 1 205 ? 64.395 -49.565 182.234 1.00 32.96 205 ASN H O 1
ATOM 13936 N N . THR H 1 206 ? 64.323 -51.252 180.772 1.00 31.93 206 THR H N 1
ATOM 13937 C CA . THR H 1 206 ? 63.102 -50.827 180.170 1.00 30.43 206 THR H CA 1
ATOM 13938 C C . THR H 1 206 ? 61.959 -50.929 181.167 1.00 28.72 206 THR H C 1
ATOM 13939 O O . THR H 1 206 ? 61.253 -49.956 181.386 1.00 27.86 206 THR H O 1
ATOM 13943 N N . LYS H 1 207 ? 61.793 -52.093 181.773 1.00 27.92 207 LYS H N 1
ATOM 13944 C CA . LYS H 1 207 ? 60.695 -52.313 182.694 1.00 27.44 207 LYS H CA 1
ATOM 13945 C C . LYS H 1 207 ? 60.722 -51.361 183.894 1.00 27.91 207 LYS H C 1
ATOM 13946 O O . LYS H 1 207 ? 59.710 -50.964 184.352 1.00 27.05 207 LYS H O 1
ATOM 13952 N N . ARG H 1 208 ? 61.902 -51.011 184.392 1.00 30.18 208 ARG H N 1
ATOM 13953 C CA . ARG H 1 208 ? 62.038 -50.001 185.465 1.00 31.48 208 ARG H CA 1
ATOM 13954 C C . ARG H 1 208 ? 61.484 -48.664 185.032 1.00 30.66 208 ARG H C 1
ATOM 13955 O O . ARG H 1 208 ? 60.764 -48.045 185.792 1.00 30.46 208 ARG H O 1
ATOM 13963 N N . ALA H 1 209 ? 61.828 -48.226 183.819 1.00 30.71 209 ALA H N 1
ATOM 13964 C CA . ALA H 1 209 ? 61.334 -46.978 183.254 1.00 30.51 209 ALA H CA 1
ATOM 13965 C C . ALA H 1 209 ? 59.807 -47.029 183.002 1.00 28.74 209 ALA H C 1
ATOM 13966 O O . ALA H 1 209 ? 59.104 -46.045 183.249 1.00 29.29 209 ALA H O 1
ATOM 13968 N N . VAL H 1 210 ? 59.311 -48.184 182.541 1.00 27.26 210 VAL H N 1
ATOM 13969 C CA . VAL H 1 210 ? 57.892 -48.431 182.289 1.00 25.64 210 VAL H CA 1
ATOM 13970 C C . VAL H 1 210 ? 57.060 -48.403 183.570 1.00 25.21 210 VAL H C 1
ATOM 13971 O O . VAL H 1 210 ? 56.008 -47.760 183.647 1.00 24.27 210 VAL H O 1
ATOM 13975 N N . ASN H 1 211 ? 57.539 -49.113 184.577 1.00 25.58 211 ASN H N 1
ATOM 13976 C CA . ASN H 1 211 ? 56.783 -49.256 185.822 1.00 25.62 211 ASN H CA 1
ATOM 13977 C C . ASN H 1 211 ? 56.925 -48.092 186.800 1.00 26.65 211 ASN H C 1
ATOM 13978 O O . ASN H 1 211 ? 56.082 -47.943 187.688 1.00 26.68 211 ASN H O 1
ATOM 13983 N N . LYS H 1 212 ? 57.963 -47.268 186.630 1.00 27.99 212 LYS H N 1
ATOM 13984 C CA . LYS H 1 212 ? 58.232 -46.154 187.532 1.00 29.42 212 LYS H CA 1
ATOM 13985 C C . LYS H 1 212 ? 57.025 -45.229 187.753 1.00 28.81 212 LYS H C 1
ATOM 13986 O O . LYS H 1 212 ? 56.672 -44.948 188.899 1.00 28.80 212 LYS H O 1
ATOM 13992 N N . PRO H 1 213 ? 56.387 -44.755 186.677 1.00 27.86 213 PRO H N 1
ATOM 13993 C CA . PRO H 1 213 ? 55.155 -43.959 186.876 1.00 27.38 213 PRO H CA 1
ATOM 13994 C C . PRO H 1 213 ? 53.986 -44.708 187.550 1.00 26.38 213 PRO H C 1
ATOM 13995 O O . PRO H 1 213 ? 53.168 -44.094 188.217 1.00 26.47 213 PRO H O 1
ATOM 13999 N N . PHE H 1 214 ? 53.927 -46.019 187.376 1.00 25.37 214 PHE H N 1
ATOM 14000 C CA . PHE H 1 214 ? 52.907 -46.850 187.996 1.00 25.06 214 PHE H CA 1
ATOM 14001 C C . PHE H 1 214 ? 53.179 -46.942 189.507 1.00 26.63 214 PHE H C 1
ATOM 14002 O O . PHE H 1 214 ? 52.283 -46.789 190.342 1.00 27.07 214 PHE H O 1
ATOM 14010 N N . ILE H 1 215 ? 54.431 -47.179 189.846 1.00 27.62 215 ILE H N 1
ATOM 14011 C CA . ILE H 1 215 ? 54.874 -47.202 191.211 1.00 28.74 215 ILE H CA 1
ATOM 14012 C C . ILE H 1 215 ? 54.630 -45.858 191.878 1.00 30.18 215 ILE H C 1
ATOM 14013 O O . ILE H 1 215 ? 54.143 -45.796 193.026 1.00 31.00 215 ILE H O 1
ATOM 14018 N N . HIS H 1 216 ? 54.910 -44.772 191.169 1.00 30.54 216 HIS H N 1
ATOM 14019 C CA . HIS H 1 216 ? 54.708 -43.434 191.727 1.00 32.14 216 HIS H CA 1
ATOM 14020 C C . HIS H 1 216 ? 53.208 -43.156 191.935 1.00 31.25 216 HIS H C 1
ATOM 14021 O O . HIS H 1 216 ? 52.824 -42.596 192.950 1.00 32.18 216 HIS H O 1
ATOM 14028 N N . LEU H 1 217 ? 52.374 -43.567 190.987 1.00 29.53 217 LEU H N 1
ATOM 14029 C CA . LEU H 1 217 ? 50.948 -43.475 191.123 1.00 28.65 217 LEU H CA 1
ATOM 14030 C C . LEU H 1 217 ? 50.451 -44.211 192.374 1.00 29.01 217 LEU H C 1
ATOM 14031 O O . LEU H 1 217 ? 49.624 -43.684 193.112 1.00 29.60 217 LEU H O 1
ATOM 14036 N N . LEU H 1 218 ? 50.916 -45.436 192.591 1.00 28.82 218 LEU H N 1
ATOM 14037 C CA . LEU H 1 218 ? 50.484 -46.214 193.741 1.00 29.63 218 LEU H CA 1
ATOM 14038 C C . LEU H 1 218 ? 50.866 -45.557 195.068 1.00 31.67 218 LEU H C 1
ATOM 14039 O O . LEU H 1 218 ? 50.114 -45.592 196.022 1.00 32.08 218 LEU H O 1
ATOM 14044 N N . GLU H 1 219 ? 52.031 -44.936 195.103 1.00 33.22 219 GLU H N 1
ATOM 14045 C CA . GLU H 1 219 ? 52.529 -44.234 196.284 1.00 36.03 219 GLU H CA 1
ATOM 14046 C C . GLU H 1 219 ? 51.693 -42.946 196.570 1.00 36.73 219 GLU H C 1
ATOM 14047 O O . GLU H 1 219 ? 51.380 -42.619 197.733 1.00 38.22 219 GLU H O 1
ATOM 14053 N N . GLN H 1 220 ? 51.309 -42.228 195.524 1.00 35.81 220 GLN H N 1
ATOM 14054 C CA . GLN H 1 220 ? 50.388 -41.112 195.666 1.00 36.93 220 GLN H CA 1
ATOM 14055 C C . GLN H 1 220 ? 49.058 -41.592 196.161 1.00 35.78 220 GLN H C 1
ATOM 14056 O O . GLN H 1 220 ? 48.428 -40.918 196.946 1.00 37.13 220 GLN H O 1
ATOM 14062 N N . THR H 1 221 ? 48.616 -42.741 195.654 1.00 33.89 221 THR H N 1
ATOM 14063 C CA . THR H 1 221 ? 47.338 -43.313 196.068 1.00 33.45 221 THR H CA 1
ATOM 14064 C C . THR H 1 221 ? 47.380 -43.726 197.564 1.00 35.77 221 THR H C 1
ATOM 14065 O O . THR H 1 221 ? 46.446 -43.494 198.304 1.00 36.87 221 THR H O 1
ATOM 14069 N N . ARG H 1 222 ? 48.482 -44.346 197.977 1.00 36.49 222 ARG H N 1
ATOM 14070 C CA . ARG H 1 222 ? 48.707 -44.724 199.376 1.00 39.00 222 ARG H CA 1
ATOM 14071 C C . ARG H 1 222 ? 48.488 -43.500 200.253 1.00 41.40 222 ARG H C 1
ATOM 14072 O O . ARG H 1 222 ? 47.709 -43.529 201.197 1.00 42.93 222 ARG H O 1
ATOM 14080 N N . ASP H 1 223 ? 49.133 -42.401 199.893 1.00 42.01 223 ASP H N 1
ATOM 14081 C CA . ASP H 1 223 ? 49.080 -41.199 200.696 1.00 44.82 223 ASP H CA 1
ATOM 14082 C C . ASP H 1 223 ? 47.697 -40.501 200.614 1.00 44.36 223 ASP H C 1
ATOM 14083 O O . ASP H 1 223 ? 47.196 -40.013 201.619 1.00 46.49 223 ASP H O 1
ATOM 14088 N N . ALA H 1 224 ? 47.060 -40.499 199.447 1.00 41.91 224 ALA H N 1
ATOM 14089 C CA . ALA H 1 224 ? 45.741 -39.880 199.278 1.00 41.66 224 ALA H CA 1
ATOM 14090 C C . ALA H 1 224 ? 44.627 -40.660 200.008 1.00 42.34 224 ALA H C 1
ATOM 14091 O O . ALA H 1 224 ? 43.808 -40.049 200.674 1.00 44.15 224 ALA H O 1
ATOM 14093 N N . SER H 1 225 ? 44.604 -41.994 199.864 1.00 42.22 225 SER H N 1
ATOM 14094 C CA . SER H 1 225 ? 43.674 -42.837 200.597 1.00 44.31 225 SER H CA 1
ATOM 14095 C C . SER H 1 225 ? 43.756 -42.622 202.139 1.00 48.29 225 SER H C 1
ATOM 14096 O O . SER H 1 225 ? 42.726 -42.635 202.836 1.00 50.29 225 SER H O 1
ATOM 14099 N N . LYS H 1 226 ? 44.978 -42.399 202.649 1.00 50.32 226 LYS H N 1
ATOM 14100 C CA . LYS H 1 226 ? 45.253 -42.220 204.078 1.00 54.37 226 LYS H CA 1
ATOM 14101 C C . LYS H 1 226 ? 44.884 -40.822 204.626 1.00 58.37 226 LYS H C 1
ATOM 14102 O O . LYS H 1 226 ? 44.355 -40.682 205.753 1.00 61.51 226 LYS H O 1
ATOM 14108 N N . ALA H 1 227 ? 45.212 -39.789 203.851 1.00 58.48 227 ALA H N 1
ATOM 14109 C CA . ALA H 1 227 ? 44.880 -38.440 204.229 1.00 61.01 227 ALA H CA 1
ATOM 14110 C C . ALA H 1 227 ? 43.377 -38.340 204.301 1.00 62.02 227 ALA H C 1
ATOM 14111 O O . ALA H 1 227 ? 42.857 -37.771 205.254 1.00 65.37 227 ALA H O 1
ATOM 14113 N N . VAL H 1 228 ? 42.683 -38.906 203.312 1.00 60.66 228 VAL H N 1
ATOM 14114 C CA . VAL H 1 228 ? 41.215 -38.888 203.282 1.00 61.84 228 VAL H CA 1
ATOM 14115 C C . VAL H 1 228 ? 40.604 -39.461 204.550 1.00 65.90 228 VAL H C 1
ATOM 14116 O O . VAL H 1 228 ? 39.736 -38.819 205.169 1.00 68.25 228 VAL H O 1
ATOM 14120 N N . HIS H 1 229 ? 41.055 -40.653 204.944 1.00 67.57 229 HIS H N 1
ATOM 14121 C CA . HIS H 1 229 ? 40.557 -41.294 206.171 1.00 71.58 229 HIS H CA 1
ATOM 14122 C C . HIS H 1 229 ? 40.925 -40.593 207.464 1.00 75.66 229 HIS H C 1
ATOM 14123 O O . HIS H 1 229 ? 40.553 -41.044 208.539 1.00 78.94 229 HIS H O 1
ATOM 14130 N N . LYS H 1 230 ? 41.646 -39.485 207.358 1.00 76.21 230 LYS H N 1
ATOM 14131 C CA . LYS H 1 230 ? 41.682 -38.505 208.427 1.00 79.98 230 LYS H CA 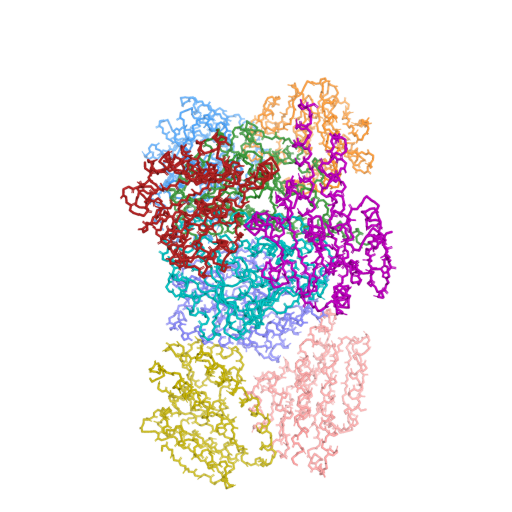1
ATOM 14132 C C . LYS H 1 230 ? 40.647 -37.377 208.154 1.00 79.94 230 LYS H C 1
ATOM 14133 O O . LYS H 1 230 ? 40.971 -36.182 208.181 1.00 81.00 230 LYS H O 1
ATOM 14139 N N . ALA H 1 231 ? 39.405 -37.788 207.876 1.00 79.05 231 ALA H N 1
ATOM 14140 C CA . ALA H 1 231 ? 38.229 -36.920 207.995 1.00 80.12 231 ALA H CA 1
ATOM 14141 C C . ALA H 1 231 ? 37.773 -36.883 209.466 1.00 84.59 231 ALA H C 1
ATOM 14142 O O . ALA H 1 231 ? 37.791 -37.910 210.164 1.00 85.88 231 ALA H O 1
ATOM 14144 N N . MET I 1 1 ? 68.797 -36.771 151.118 1.00 46.13 1 MET I N 1
ATOM 14145 C CA . MET I 1 1 ? 68.169 -38.047 151.609 1.00 43.81 1 MET I CA 1
ATOM 14146 C C . MET I 1 1 ? 66.650 -37.960 151.756 1.00 41.06 1 MET I C 1
ATOM 14147 O O . MET I 1 1 ? 66.021 -38.859 152.302 1.00 39.52 1 MET I O 1
ATOM 14152 N N . VAL I 1 2 ? 66.059 -36.873 151.271 1.00 41.38 2 VAL I N 1
ATOM 14153 C CA . VAL I 1 2 ? 64.608 -36.788 151.135 1.00 40.02 2 VAL I CA 1
ATOM 14154 C C . VAL I 1 2 ? 64.354 -36.061 149.840 1.00 42.05 2 VAL I C 1
ATOM 14155 O O . VAL I 1 2 ? 65.215 -35.314 149.387 1.00 43.73 2 VAL I O 1
ATOM 14159 N N . PHE I 1 3 ? 63.183 -36.248 149.244 1.00 42.21 3 PHE I N 1
ATOM 14160 C CA . PHE I 1 3 ? 62.715 -35.267 148.284 1.00 44.31 3 PHE I CA 1
ATOM 14161 C C . PHE I 1 3 ? 61.473 -34.587 148.758 1.00 42.98 3 PHE I C 1
ATOM 14162 O O . PHE I 1 3 ? 60.726 -35.132 149.549 1.00 40.90 3 PHE I O 1
ATOM 14170 N N . GLU I 1 4 ? 61.303 -33.356 148.288 1.00 44.75 4 GLU I N 1
ATOM 14171 C CA . GLU I 1 4 ? 60.221 -32.492 148.711 1.00 44.50 4 GLU I CA 1
ATOM 14172 C C . GLU I 1 4 ? 59.427 -32.172 147.498 1.00 46.10 4 GLU I C 1
ATOM 14173 O O . GLU I 1 4 ? 59.978 -31.726 146.487 1.00 49.05 4 GLU I O 1
ATOM 14179 N N . GLU I 1 5 ? 58.129 -32.399 147.591 1.00 45.04 5 GLU I N 1
ATOM 14180 C CA . GLU I 1 5 ? 57.223 -32.120 146.491 1.00 47.26 5 GLU I CA 1
ATOM 14181 C C . GLU I 1 5 ? 56.012 -31.417 147.031 1.00 46.31 5 GLU I C 1
ATOM 14182 O O . GLU I 1 5 ? 55.738 -31.469 148.219 1.00 43.90 5 GLU I O 1
ATOM 14188 N N . ASN I 1 6 ? 55.284 -30.767 146.143 1.00 48.53 6 ASN I N 1
ATOM 14189 C CA . ASN I 1 6 ? 54.103 -30.036 146.537 1.00 48.84 6 ASN I CA 1
ATOM 14190 C C . ASN I 1 6 ? 52.858 -30.443 145.757 1.00 49.61 6 ASN I C 1
ATOM 14191 O O . ASN I 1 6 ? 52.876 -30.583 144.525 1.00 51.34 6 ASN I O 1
ATOM 14196 N N . SER I 1 7 ? 51.788 -30.667 146.507 1.00 48.13 7 SER I N 1
ATOM 14197 C CA . SER I 1 7 ? 50.463 -30.738 145.945 1.00 49.49 7 SER I CA 1
ATOM 14198 C C . SER I 1 7 ? 49.748 -29.476 146.451 1.00 50.40 7 SER I C 1
ATOM 14199 O O . SER I 1 7 ? 49.054 -29.474 147.478 1.00 48.65 7 SER I O 1
ATOM 14202 N N . ASP I 1 8 ? 49.947 -28.396 145.706 1.00 53.10 8 ASP I N 1
ATOM 14203 C CA . ASP I 1 8 ? 49.523 -27.071 146.110 1.00 54.75 8 ASP I CA 1
ATOM 14204 C C . ASP I 1 8 ? 50.053 -26.729 147.511 1.00 52.35 8 ASP I C 1
ATOM 14205 O O . ASP I 1 8 ? 51.255 -26.581 147.695 1.00 52.09 8 ASP I O 1
ATOM 14210 N N . GLU I 1 9 ? 49.159 -26.593 148.491 1.00 51.04 9 GLU I N 1
ATOM 14211 C CA . GLU I 1 9 ? 49.544 -26.149 149.830 1.00 49.38 9 GLU I CA 1
ATOM 14212 C C . GLU I 1 9 ? 50.083 -27.302 150.696 1.00 45.76 9 GLU I C 1
ATOM 14213 O O . GLU I 1 9 ? 50.516 -27.096 151.830 1.00 43.79 9 GLU I O 1
ATOM 14219 N N . VAL I 1 10 ? 50.042 -28.512 150.149 1.00 44.43 10 VAL I N 1
ATOM 14220 C CA . VAL I 1 10 ? 50.508 -29.700 150.833 1.00 41.77 10 VAL I CA 1
ATOM 14221 C C . VAL I 1 10 ? 51.959 -30.013 150.421 1.00 41.63 10 VAL I C 1
ATOM 14222 O O . VAL I 1 10 ? 52.227 -30.260 149.242 1.00 42.97 10 VAL I O 1
ATOM 14226 N N . ARG I 1 11 ? 52.877 -29.967 151.390 1.00 40.22 11 ARG I N 1
ATOM 14227 C CA . ARG I 1 11 ? 54.246 -30.390 151.165 1.00 39.89 11 ARG I CA 1
ATOM 14228 C C . ARG I 1 11 ? 54.380 -31.861 151.444 1.00 37.55 11 ARG I C 1
ATOM 14229 O O . ARG I 1 11 ? 54.070 -32.313 152.545 1.00 34.75 11 ARG I O 1
ATOM 14237 N N . VAL I 1 12 ? 54.879 -32.589 150.449 1.00 38.41 12 VAL I N 1
ATOM 14238 C CA . VAL I 1 12 ? 55.147 -34.008 150.582 1.00 37.10 12 VAL I CA 1
ATOM 14239 C C . VAL I 1 12 ? 56.649 -34.270 150.691 1.00 36.79 12 VAL I C 1
ATOM 14240 O O . VAL I 1 12 ? 57.419 -33.976 149.790 1.00 38.53 12 VAL I O 1
ATOM 14244 N N . ILE I 1 13 ? 57.040 -34.852 151.809 1.00 34.89 13 ILE I N 1
ATOM 14245 C CA . ILE I 1 13 ? 58.428 -35.217 152.064 1.00 34.89 13 ILE I CA 1
ATOM 14246 C C . ILE I 1 13 ? 58.564 -36.735 151.954 1.00 34.07 13 ILE I C 1
ATOM 14247 O O . ILE I 1 13 ? 57.953 -37.511 152.714 1.00 32.13 13 ILE I O 1
ATOM 14252 N N . THR I 1 14 ? 59.356 -37.158 150.982 1.00 35.44 14 THR I N 1
ATOM 14253 C CA . THR I 1 14 ? 59.583 -38.564 150.776 1.00 35.15 14 THR I CA 1
ATOM 14254 C C . THR I 1 14 ? 60.963 -38.911 151.227 1.00 34.97 14 THR I C 1
ATOM 14255 O O . THR I 1 14 ? 61.941 -38.339 150.759 1.00 35.91 14 THR I O 1
ATOM 14259 N N . LEU I 1 15 ? 61.031 -39.860 152.146 1.00 33.82 15 LEU I N 1
ATOM 14260 C CA . LEU I 1 15 ? 62.290 -40.339 152.663 1.00 34.02 15 LEU I CA 1
ATOM 14261 C C . LEU I 1 15 ? 62.994 -41.102 151.545 1.00 35.48 15 LEU I C 1
ATOM 14262 O O . LEU I 1 15 ? 62.375 -41.925 150.881 1.00 35.40 15 LEU I O 1
ATOM 14267 N N . ASP I 1 16 ? 64.287 -40.807 151.365 1.00 36.50 16 ASP I N 1
ATOM 14268 C CA . ASP I 1 16 ? 65.064 -41.297 150.252 1.00 38.54 16 ASP I CA 1
ATOM 14269 C C . ASP I 1 16 ? 66.501 -41.722 150.695 1.00 39.16 16 ASP I C 1
ATOM 14270 O O . ASP I 1 16 ? 67.504 -41.365 150.068 1.00 40.70 16 ASP I O 1
ATOM 14275 N N . HIS I 1 17 ? 66.589 -42.499 151.767 1.00 37.42 17 HIS I N 1
ATOM 14276 C CA . HIS I 1 17 ? 67.827 -43.178 152.101 1.00 38.12 17 HIS I CA 1
ATOM 14277 C C . HIS I 1 17 ? 68.225 -44.082 150.937 1.00 39.79 17 HIS I C 1
ATOM 14278 O O . HIS I 1 17 ? 67.362 -44.623 150.264 1.00 39.28 17 HIS I O 1
ATOM 14285 N N . PRO I 1 18 ? 69.528 -44.236 150.659 1.00 42.22 18 PRO I N 1
ATOM 14286 C CA . PRO I 1 18 ? 69.886 -45.263 149.687 1.00 44.13 18 PRO I CA 1
ATOM 14287 C C . PRO I 1 18 ? 69.278 -46.640 149.908 1.00 43.29 18 PRO I C 1
ATOM 14288 O O . PRO I 1 18 ? 68.941 -47.278 148.919 1.00 44.09 18 PRO I O 1
ATOM 14292 N N . ASN I 1 19 ? 69.153 -47.100 151.155 1.00 41.78 19 ASN I N 1
ATOM 14293 C CA . ASN I 1 19 ? 68.443 -48.342 151.450 1.00 41.10 19 ASN I CA 1
ATOM 14294 C C . ASN I 1 19 ? 66.919 -48.118 151.425 1.00 39.29 19 ASN I C 1
ATOM 14295 O O . ASN I 1 19 ? 66.431 -47.153 152.002 1.00 37.54 19 ASN I O 1
ATOM 14300 N N . LYS I 1 20 ? 66.196 -49.009 150.740 1.00 39.99 20 LYS I N 1
ATOM 14301 C CA . LYS I 1 20 ? 64.747 -48.897 150.552 1.00 39.06 20 LYS I CA 1
ATOM 14302 C C . LYS I 1 20 ? 63.913 -48.984 151.855 1.00 36.26 20 LYS I C 1
ATOM 14303 O O . LYS I 1 20 ? 62.730 -48.637 151.842 1.00 35.01 20 LYS I O 1
ATOM 14309 N N . HIS I 1 21 ? 64.517 -49.390 152.974 1.00 35.33 21 HIS I N 1
ATOM 14310 C CA . HIS I 1 21 ? 63.809 -49.417 154.253 1.00 33.44 21 HIS I CA 1
ATOM 14311 C C . HIS I 1 21 ? 63.981 -48.175 155.109 1.00 31.51 21 HIS I C 1
ATOM 14312 O O . HIS I 1 21 ? 63.508 -48.129 156.227 1.00 28.95 21 HIS I O 1
ATOM 14319 N N . ASN I 1 22 ? 64.664 -47.173 154.566 1.00 32.43 22 ASN I N 1
ATOM 14320 C CA . ASN I 1 22 ? 64.756 -45.844 155.197 1.00 31.68 22 ASN I CA 1
ATOM 14321 C C . ASN I 1 22 ? 65.184 -45.917 156.662 1.00 30.46 22 ASN I C 1
ATOM 14322 O O . ASN I 1 22 ? 64.537 -45.357 157.537 1.00 29.07 22 ASN I O 1
ATOM 14327 N N . PRO I 1 23 ? 66.306 -46.585 156.915 1.00 31.72 23 PRO I N 1
ATOM 14328 C CA . PRO I 1 23 ? 66.853 -46.611 158.251 1.00 31.36 23 PRO I CA 1
ATOM 14329 C C . PRO I 1 23 ? 67.219 -45.208 158.701 1.00 31.52 23 PRO I C 1
ATOM 14330 O O . PRO I 1 23 ? 67.718 -44.397 157.897 1.00 32.05 23 PRO I O 1
ATOM 14334 N N . PHE I 1 24 ? 66.956 -44.908 159.963 1.00 30.75 24 PHE I N 1
ATOM 14335 C CA . PHE I 1 24 ? 67.312 -43.611 160.511 1.00 31.19 24 PHE I CA 1
ATOM 14336 C C . PHE I 1 24 ? 68.770 -43.586 160.866 1.00 33.26 24 PHE I C 1
ATOM 14337 O O . PHE I 1 24 ? 69.140 -43.841 162.014 1.00 33.98 24 PHE I O 1
ATOM 14345 N N . SER I 1 25 ? 69.585 -43.301 159.857 1.00 34.90 25 SER I N 1
ATOM 14346 C CA . SER I 1 25 ? 70.950 -42.927 160.019 1.00 36.39 25 SER I CA 1
ATOM 14347 C C . SER I 1 25 ? 70.957 -41.465 160.454 1.00 36.77 25 SER I C 1
ATOM 14348 O O . SER I 1 25 ? 69.931 -40.784 160.418 1.00 34.77 25 SER I O 1
ATOM 14351 N N . ARG I 1 26 ? 72.139 -41.025 160.882 1.00 39.98 26 ARG I N 1
ATOM 14352 C CA . ARG I 1 26 ? 72.328 -39.666 161.309 1.00 41.27 26 ARG I CA 1
ATOM 14353 C C . ARG I 1 26 ? 71.917 -38.693 160.195 1.00 40.88 26 ARG I C 1
ATOM 14354 O O . ARG I 1 26 ? 71.155 -37.757 160.465 1.00 40.18 26 ARG I O 1
ATOM 14362 N N . THR I 1 27 ? 72.372 -38.962 158.960 1.00 41.16 27 THR I N 1
ATOM 14363 C CA . THR I 1 27 ? 72.071 -38.193 157.728 1.00 41.69 27 THR I CA 1
ATOM 14364 C C . THR I 1 27 ? 70.569 -38.114 157.427 1.00 39.26 27 THR I C 1
ATOM 14365 O O . THR I 1 27 ? 70.031 -37.038 157.199 1.00 39.48 27 THR I O 1
ATOM 14369 N N . LEU I 1 28 ? 69.879 -39.248 157.444 1.00 37.16 28 LEU I N 1
ATOM 14370 C CA . LEU I 1 28 ? 68.431 -39.209 157.178 1.00 35.71 28 LEU I CA 1
ATOM 14371 C C . LEU I 1 28 ? 67.663 -38.412 158.253 1.00 34.45 28 LEU I C 1
ATOM 14372 O O . LEU I 1 28 ? 66.727 -37.678 157.946 1.00 34.17 28 LEU I O 1
ATOM 14377 N N . GLU I 1 29 ? 68.056 -38.560 159.511 1.00 33.97 29 GLU I N 1
ATOM 14378 C CA . GLU I 1 29 ? 67.446 -37.750 160.574 1.00 33.33 29 GLU I CA 1
ATOM 14379 C C . GLU I 1 29 ? 67.646 -36.246 160.339 1.00 34.51 29 GLU I C 1
ATOM 14380 O O . GLU I 1 29 ? 66.730 -35.472 160.530 1.00 33.49 29 GLU I O 1
ATOM 14386 N N . THR I 1 30 ? 68.848 -35.852 159.936 1.00 37.04 30 THR I N 1
ATOM 14387 C CA . THR I 1 30 ? 69.150 -34.459 159.652 1.00 39.14 30 THR I CA 1
ATOM 14388 C C . THR I 1 30 ? 68.328 -33.934 158.463 1.00 39.23 30 THR I C 1
ATOM 14389 O O . THR I 1 30 ? 67.740 -32.878 158.560 1.00 40.12 30 THR I O 1
ATOM 14393 N N . SER I 1 31 ? 68.260 -34.683 157.374 1.00 39.14 31 SER I N 1
ATOM 14394 C CA . SER I 1 31 ? 67.495 -34.278 156.184 1.00 39.36 31 SER I CA 1
ATOM 14395 C C . SER I 1 31 ? 66.021 -34.086 156.488 1.00 37.22 31 SER I C 1
ATOM 14396 O O . SER I 1 31 ? 65.396 -33.145 156.014 1.00 37.54 31 SER I O 1
ATOM 14399 N N . VAL I 1 32 ? 65.493 -35.010 157.282 1.00 35.13 32 VAL I N 1
ATOM 14400 C CA . VAL I 1 32 ? 64.105 -35.015 157.688 1.00 33.37 32 VAL I CA 1
ATOM 14401 C C . VAL I 1 32 ? 63.807 -33.830 158.601 1.00 33.69 32 VAL I C 1
ATOM 14402 O O . VAL I 1 32 ? 62.830 -33.100 158.386 1.00 33.58 32 VAL I O 1
ATOM 14406 N N . LYS I 1 33 ? 64.651 -33.623 159.605 1.00 34.17 33 LYS I N 1
ATOM 14407 C CA . LYS I 1 33 ? 64.477 -32.484 160.508 1.00 34.64 33 LYS I CA 1
ATOM 14408 C C . LYS I 1 33 ? 64.525 -31.173 159.724 1.00 36.83 33 LYS I C 1
ATOM 14409 O O . LYS I 1 33 ? 63.696 -30.304 159.950 1.00 37.66 33 LYS I O 1
ATOM 14415 N N . ASP I 1 34 ? 65.483 -31.037 158.814 1.00 38.76 34 ASP I N 1
ATOM 14416 C CA . ASP I 1 34 ? 65.634 -29.834 158.010 1.00 41.23 34 ASP I CA 1
ATOM 14417 C C . ASP I 1 34 ? 64.437 -29.590 157.066 1.00 40.82 34 ASP I C 1
ATOM 14418 O O . ASP I 1 34 ? 63.959 -28.466 156.910 1.00 42.51 34 ASP I O 1
ATOM 14423 N N . ALA I 1 35 ? 63.952 -30.649 156.446 1.00 39.35 35 ALA I N 1
ATOM 14424 C CA . ALA I 1 35 ? 62.792 -30.569 155.553 1.00 39.17 35 ALA I CA 1
ATOM 14425 C C . ALA I 1 35 ? 61.513 -30.134 156.276 1.00 38.13 35 ALA I C 1
ATOM 14426 O O . ALA I 1 35 ? 60.715 -29.368 155.723 1.00 39.59 35 ALA I O 1
ATOM 14428 N N . LEU I 1 36 ? 61.348 -30.635 157.497 1.00 36.40 36 LEU I N 1
ATOM 14429 C CA . LEU I 1 36 ? 60.219 -30.316 158.391 1.00 35.80 36 LEU I CA 1
ATOM 14430 C C . LEU I 1 36 ? 60.282 -28.850 158.847 1.00 37.17 36 LEU I C 1
ATOM 14431 O O . LEU I 1 36 ? 59.259 -28.175 158.969 1.00 37.77 36 LEU I O 1
ATOM 14436 N N . ALA I 1 37 ? 61.491 -28.385 159.125 1.00 38.89 37 ALA I N 1
ATOM 14437 C CA . ALA I 1 37 ? 61.732 -27.002 159.541 1.00 41.07 37 ALA I CA 1
ATOM 14438 C C . ALA I 1 37 ? 61.448 -26.049 158.407 1.00 42.92 37 ALA I C 1
ATOM 14439 O O . ALA I 1 37 ? 60.874 -24.973 158.605 1.00 44.72 37 ALA I O 1
ATOM 14441 N N . ARG I 1 38 ? 61.852 -26.444 157.213 1.00 43.26 38 ARG I N 1
ATOM 14442 C CA . ARG I 1 38 ? 61.541 -25.666 156.028 1.00 45.46 38 ARG I CA 1
ATOM 14443 C C . ARG I 1 38 ? 60.030 -25.586 155.761 1.00 44.46 38 ARG I C 1
ATOM 14444 O O . ARG I 1 38 ? 59.498 -24.509 155.443 1.00 46.36 38 ARG I O 1
ATOM 14452 N N . ALA I 1 39 ? 59.360 -26.732 155.883 1.00 42.01 39 ALA I N 1
ATOM 14453 C CA . ALA I 1 39 ? 57.920 -26.817 155.687 1.00 41.19 39 ALA I CA 1
ATOM 14454 C C . ALA I 1 39 ? 57.183 -25.906 156.681 1.00 41.56 39 ALA I C 1
ATOM 14455 O O . ALA I 1 39 ? 56.228 -25.232 156.316 1.00 43.31 39 ALA I O 1
ATOM 14457 N N . ASN I 1 40 ? 57.644 -25.883 157.920 1.00 40.72 40 ASN I N 1
ATOM 14458 C CA . ASN I 1 40 ? 56.970 -25.149 158.972 1.00 41.11 40 ASN I CA 1
ATOM 14459 C C . ASN I 1 40 ? 57.148 -23.634 158.813 1.00 44.04 40 ASN I C 1
ATOM 14460 O O . ASN I 1 40 ? 56.278 -22.845 159.204 1.00 44.90 40 ASN I O 1
ATOM 14465 N N . ALA I 1 41 ? 58.268 -23.225 158.219 1.00 45.62 41 ALA I N 1
ATOM 14466 C CA . ALA I 1 41 ? 58.590 -21.797 158.068 1.00 48.77 41 ALA I CA 1
ATOM 14467 C C . ALA I 1 41 ? 58.085 -21.231 156.743 1.00 50.75 41 ALA I C 1
ATOM 14468 O O . ALA I 1 41 ? 57.915 -20.039 156.624 1.00 53.45 41 ALA I O 1
ATOM 14470 N N . ASP I 1 42 ? 57.825 -22.109 155.775 1.00 49.84 42 ASP I N 1
ATOM 14471 C CA . ASP I 1 42 ? 57.301 -21.750 154.459 1.00 51.60 42 ASP I CA 1
ATOM 14472 C C . ASP I 1 42 ? 55.776 -21.468 154.522 1.00 51.58 42 ASP I C 1
ATOM 14473 O O . ASP I 1 42 ? 54.983 -22.359 154.784 1.00 49.54 42 ASP I O 1
ATOM 14478 N N . ASP I 1 43 ? 55.387 -20.214 154.319 1.00 54.70 43 ASP I N 1
ATOM 14479 C CA . ASP I 1 43 ? 53.999 -19.779 154.445 1.00 55.48 43 ASP I CA 1
ATOM 14480 C C . ASP I 1 43 ? 53.099 -20.356 153.372 1.00 55.08 43 ASP I C 1
ATOM 14481 O O . ASP I 1 43 ? 51.877 -20.371 153.537 1.00 55.23 43 ASP I O 1
ATOM 14486 N N . SER I 1 44 ? 53.692 -20.808 152.271 1.00 55.15 44 SER I N 1
ATOM 14487 C CA . SER I 1 44 ? 52.936 -21.433 151.187 1.00 55.11 44 SER I CA 1
ATOM 14488 C C . SER I 1 44 ? 52.549 -22.872 151.496 1.00 51.75 44 SER I C 1
ATOM 14489 O O . SER I 1 44 ? 51.760 -23.479 150.774 1.00 52.11 44 SER I O 1
ATOM 14492 N N . VAL I 1 45 ? 53.109 -23.422 152.567 1.00 49.49 45 VAL I N 1
ATOM 14493 C CA . VAL I 1 45 ? 52.831 -24.769 152.972 1.00 45.85 45 VAL I CA 1
ATOM 14494 C C . VAL I 1 45 ? 51.827 -24.706 154.110 1.00 45.24 45 VAL I C 1
ATOM 14495 O O . VAL I 1 45 ? 52.070 -24.026 155.108 1.00 45.34 45 VAL I O 1
ATOM 14499 N N . ARG I 1 46 ? 50.703 -25.419 153.973 1.00 44.68 46 ARG I N 1
ATOM 14500 C CA . ARG I 1 46 ? 49.671 -25.436 155.023 1.00 44.38 46 ARG I CA 1
ATOM 14501 C C . ARG I 1 46 ? 49.450 -26.836 155.623 1.00 40.90 46 ARG I C 1
ATOM 14502 O O . ARG I 1 46 ? 48.717 -26.999 156.597 1.00 40.17 46 ARG I O 1
ATOM 14510 N N . ALA I 1 47 ? 50.081 -27.852 155.049 1.00 39.44 47 ALA I N 1
ATOM 14511 C CA . ALA I 1 47 ? 50.029 -29.201 155.615 1.00 36.55 47 ALA I CA 1
ATOM 14512 C C . ALA I 1 47 ? 51.213 -29.981 155.096 1.00 35.81 47 ALA I C 1
ATOM 14513 O O . ALA I 1 47 ? 51.791 -29.634 154.057 1.00 37.00 47 ALA I O 1
ATOM 14515 N N . VAL I 1 48 ? 51.566 -31.045 155.813 1.00 33.62 48 VAL I N 1
ATOM 14516 C CA . VAL I 1 48 ? 52.751 -31.801 155.494 1.00 33.22 48 VAL I CA 1
ATOM 14517 C C . VAL I 1 48 ? 52.455 -33.308 155.515 1.00 31.58 48 VAL I C 1
ATOM 14518 O O . VAL I 1 48 ? 51.810 -33.819 156.424 1.00 30.32 48 VAL I O 1
ATOM 14522 N N . VAL I 1 49 ? 52.911 -33.993 154.481 1.00 31.99 49 VAL I N 1
ATOM 14523 C CA . VAL I 1 49 ? 52.845 -35.451 154.411 1.00 30.98 49 VAL I CA 1
ATOM 14524 C C . VAL I 1 49 ? 54.276 -36.004 154.412 1.00 30.02 49 VAL I C 1
ATOM 14525 O O . VAL I 1 49 ? 55.116 -35.530 153.694 1.00 30.85 49 VAL I O 1
ATOM 14529 N N . VAL I 1 50 ? 54.533 -36.997 155.242 1.00 28.77 50 VAL I N 1
ATOM 14530 C CA . VAL I 1 50 ? 55.795 -37.727 155.225 1.00 28.72 50 VAL I CA 1
ATOM 14531 C C . VAL I 1 50 ? 55.513 -39.182 154.810 1.00 28.04 50 VAL I C 1
ATOM 14532 O O . VAL I 1 50 ? 54.661 -39.838 155.387 1.00 26.92 50 VAL I O 1
ATOM 14536 N N . TYR I 1 51 ? 56.269 -39.644 153.807 1.00 29.16 51 TYR I N 1
ATOM 14537 C CA . TYR I 1 51 ? 56.058 -40.900 153.106 1.00 29.15 51 TYR I CA 1
ATOM 14538 C C . TYR I 1 51 ? 57.418 -41.528 152.857 1.00 29.72 51 TYR I C 1
ATOM 14539 O O . TYR I 1 51 ? 58.362 -40.820 152.528 1.00 30.49 51 TYR I O 1
ATOM 14548 N N . GLY I 1 52 ? 57.523 -42.839 153.033 1.00 29.38 52 GLY I N 1
ATOM 14549 C CA . GLY I 1 52 ? 58.771 -43.561 152.741 1.00 30.39 52 GLY I CA 1
ATOM 14550 C C . GLY I 1 52 ? 59.072 -43.764 151.264 1.00 32.31 52 GLY I C 1
ATOM 14551 O O . GLY I 1 52 ? 60.172 -44.104 150.884 1.00 33.43 52 GLY I O 1
ATOM 14552 N N . GLY I 1 53 ? 58.081 -43.552 150.415 1.00 33.11 53 GLY I N 1
ATOM 14553 C CA . GLY I 1 53 ? 58.231 -43.798 149.002 1.00 35.05 53 GLY I CA 1
ATOM 14554 C C . GLY I 1 53 ? 57.575 -45.088 148.530 1.00 35.75 53 GLY I C 1
ATOM 14555 O O . GLY I 1 53 ? 57.274 -46.007 149.306 1.00 33.94 53 GLY I O 1
ATOM 14556 N N . ALA I 1 54 ? 57.338 -45.163 147.227 1.00 38.26 54 ALA I N 1
ATOM 14557 C CA . ALA I 1 54 ? 56.720 -46.329 146.635 1.00 39.65 54 ALA I CA 1
ATOM 14558 C C . ALA I 1 54 ? 57.656 -47.530 146.707 1.00 40.50 54 ALA I C 1
ATOM 14559 O O . ALA I 1 54 ? 58.827 -47.440 146.327 1.00 41.53 54 ALA I O 1
ATOM 14561 N N . GLU I 1 55 ? 57.105 -48.653 147.158 1.00 40.34 55 GLU I N 1
ATOM 14562 C CA . GLU I 1 55 ? 57.833 -49.903 147.354 1.00 40.65 55 GLU I CA 1
ATOM 14563 C C . GLU I 1 55 ? 59.052 -49.726 148.244 1.00 38.89 55 GLU I C 1
ATOM 14564 O O . GLU I 1 55 ? 60.081 -50.339 148.050 1.00 39.45 55 GLU I O 1
ATOM 14570 N N . ARG I 1 56 ? 58.878 -48.898 149.274 1.00 36.97 56 ARG I N 1
ATOM 14571 C CA . ARG I 1 56 ? 59.875 -48.697 150.308 1.00 35.39 56 ARG I CA 1
ATOM 14572 C C . ARG I 1 56 ? 59.170 -48.820 151.644 1.00 33.25 56 ARG I C 1
ATOM 14573 O O . ARG I 1 56 ? 57.958 -48.863 151.693 1.00 33.42 56 ARG I O 1
ATOM 14581 N N . SER I 1 57 ? 59.933 -48.885 152.719 1.00 32.24 57 SER I N 1
ATOM 14582 C CA . SER I 1 57 ? 59.372 -48.833 154.055 1.00 29.70 57 SER I CA 1
ATOM 14583 C C . SER I 1 57 ? 59.350 -47.396 154.529 1.00 29.05 57 SER I C 1
ATOM 14584 O O . SER I 1 57 ? 60.191 -46.595 154.120 1.00 29.64 57 SER I O 1
ATOM 14587 N N . PHE I 1 58 ? 58.378 -47.100 155.402 1.00 27.66 58 PHE I N 1
ATOM 14588 C CA . PHE I 1 58 ? 58.323 -45.839 156.108 1.00 27.06 58 PHE I CA 1
ATOM 14589 C C . PHE I 1 58 ? 59.665 -45.624 156.810 1.00 26.72 58 PHE I C 1
ATOM 14590 O O . PHE I 1 58 ? 60.359 -44.656 156.507 1.00 27.23 58 PHE I O 1
ATOM 14598 N N . SER I 1 59 ? 60.018 -46.538 157.717 1.00 26.38 59 SER I N 1
ATOM 14599 C CA . SER I 1 59 ? 61.384 -46.609 158.280 1.00 26.53 59 SER I CA 1
ATOM 14600 C C . SER I 1 59 ? 61.542 -47.843 159.123 1.00 26.26 59 SER I C 1
ATOM 14601 O O . SER I 1 59 ? 60.772 -48.064 160.069 1.00 24.82 59 SER I O 1
ATOM 14604 N N . ALA I 1 60 ? 62.551 -48.642 158.774 1.00 27.74 60 ALA I N 1
ATOM 14605 C CA . ALA I 1 60 ? 63.012 -49.751 159.599 1.00 28.25 60 ALA I CA 1
ATOM 14606 C C . ALA I 1 60 ? 63.675 -49.304 160.933 1.00 27.92 60 ALA I C 1
ATOM 14607 O O . ALA I 1 60 ? 64.080 -50.135 161.706 1.00 28.27 60 ALA I O 1
ATOM 14609 N N . GLY I 1 61 ? 63.801 -47.993 161.157 1.00 27.74 61 GLY I N 1
ATOM 14610 C CA . GLY I 1 61 ? 64.283 -47.428 162.412 1.00 27.61 61 GLY I CA 1
ATOM 14611 C C . GLY I 1 61 ? 65.777 -47.293 162.438 1.00 29.43 61 GLY I C 1
ATOM 14612 O O . GLY I 1 61 ? 66.431 -47.321 161.389 1.00 30.83 61 GLY I O 1
ATOM 14613 N N . GLY I 1 62 ? 66.328 -47.172 163.633 1.00 30.57 62 GLY I N 1
ATOM 14614 C CA . GLY I 1 62 ? 67.775 -47.101 163.808 1.00 33.45 62 GLY I CA 1
ATOM 14615 C C . GLY I 1 62 ? 68.434 -48.461 163.730 1.00 36.09 62 GLY I C 1
ATOM 14616 O O . GLY I 1 62 ? 67.788 -49.468 163.978 1.00 35.94 62 GLY I O 1
ATOM 14617 N N . ASP I 1 63 ? 69.720 -48.510 163.391 1.00 39.02 63 ASP I N 1
ATOM 14618 C CA . ASP I 1 63 ? 70.419 -49.801 163.282 1.00 41.00 63 ASP I CA 1
ATOM 14619 C C . ASP I 1 63 ? 70.691 -50.317 164.677 1.00 41.46 63 ASP I C 1
ATOM 14620 O O . ASP I 1 63 ? 71.423 -49.674 165.427 1.00 42.53 63 ASP I O 1
ATOM 14625 N N . PHE I 1 64 ? 70.098 -51.460 165.038 1.00 40.99 64 PHE I N 1
ATOM 14626 C CA . PHE I 1 64 ? 70.251 -52.005 166.401 1.00 41.59 64 PHE I CA 1
ATOM 14627 C C . PHE I 1 64 ? 71.697 -52.416 166.722 1.00 44.20 64 PHE I C 1
ATOM 14628 O O . PHE I 1 64 ? 72.076 -52.432 167.880 1.00 44.85 64 PHE I O 1
ATOM 14636 N N . ASN I 1 65 ? 72.498 -52.758 165.720 1.00 46.65 65 ASN I N 1
ATOM 14637 C CA . ASN I 1 65 ? 73.923 -53.075 165.988 1.00 50.40 65 ASN I CA 1
ATOM 14638 C C . ASN I 1 65 ? 74.710 -51.842 166.406 1.00 52.05 65 ASN I C 1
ATOM 14639 O O . ASN I 1 65 ? 75.512 -51.898 167.335 1.00 54.21 65 ASN I O 1
ATOM 14644 N N . GLU I 1 66 ? 74.493 -50.740 165.695 1.00 52.00 66 GLU I N 1
ATOM 14645 C CA . GLU I 1 66 ? 74.993 -49.448 166.121 1.00 53.28 66 GLU I CA 1
ATOM 14646 C C . GLU I 1 66 ? 74.728 -49.315 167.622 1.00 53.27 66 GLU I C 1
ATOM 14647 O O . GLU I 1 66 ? 75.663 -49.130 168.411 1.00 55.90 66 GLU I O 1
ATOM 14649 N N . VAL I 1 67 ? 73.460 -49.448 168.012 1.00 51.21 67 VAL I N 1
ATOM 14650 C CA . VAL I 1 67 ? 73.034 -49.228 169.392 1.00 50.67 67 VAL I CA 1
ATOM 14651 C C . VAL I 1 67 ? 73.771 -50.173 170.368 1.00 53.28 67 VAL I C 1
ATOM 14652 O O . VAL I 1 67 ? 74.283 -49.748 171.408 1.00 55.03 67 VAL I O 1
ATOM 14656 N N . LYS I 1 68 ? 73.854 -51.451 170.027 1.00 54.09 68 LYS I N 1
ATOM 14657 C CA . LYS I 1 68 ? 74.516 -52.415 170.890 1.00 56.22 68 LYS I CA 1
ATOM 14658 C C . LYS I 1 68 ? 75.988 -52.096 171.141 1.00 59.87 68 LYS I C 1
ATOM 14659 O O . LYS I 1 68 ? 76.563 -52.524 172.146 1.00 62.04 68 LYS I O 1
ATOM 14665 N N . GLN I 1 69 ? 76.613 -51.350 170.240 1.00 61.24 69 GLN I N 1
ATOM 14666 C CA . GLN I 1 69 ? 78.053 -51.167 170.314 1.00 65.01 69 GLN I CA 1
ATOM 14667 C C . GLN I 1 69 ? 78.474 -49.795 170.860 1.00 66.30 69 GLN I C 1
ATOM 14668 O O . GLN I 1 69 ? 79.653 -49.447 170.822 1.00 69.82 69 GLN I O 1
ATOM 14674 N N . LEU I 1 70 ? 77.529 -49.037 171.402 1.00 64.63 70 LEU I N 1
ATOM 14675 C CA . LEU I 1 70 ? 77.814 -47.682 171.869 1.00 65.60 70 LEU I CA 1
ATOM 14676 C C . LEU I 1 70 ? 78.932 -47.580 172.936 1.00 69.03 70 LEU I C 1
ATOM 14677 O O . LEU I 1 70 ? 78.846 -48.145 174.029 1.00 69.66 70 LEU I O 1
ATOM 14682 N N . ARG I 1 72 ? 80.697 -46.297 175.041 1.00 65.42 72 ARG I N 1
ATOM 14683 C CA . ARG I 1 72 ? 80.777 -45.332 176.147 1.00 66.86 72 ARG I CA 1
ATOM 14684 C C . ARG I 1 72 ? 79.419 -44.664 176.428 1.00 63.68 72 ARG I C 1
ATOM 14685 O O . ARG I 1 72 ? 78.461 -44.852 175.685 1.00 60.76 72 ARG I O 1
ATOM 14687 N N . SER I 1 73 ? 79.351 -43.883 177.507 1.00 64.89 73 SER I N 1
ATOM 14688 C CA . SER I 1 73 ? 78.083 -43.316 178.020 1.00 62.40 73 SER I CA 1
ATOM 14689 C C . SER I 1 73 ? 77.686 -41.972 177.399 1.00 61.16 73 SER I C 1
ATOM 14690 O O . SER I 1 73 ? 76.520 -41.729 177.164 1.00 58.28 73 SER I O 1
ATOM 14693 N N . GLU I 1 74 ? 78.665 -41.097 177.165 1.00 64.02 74 GLU I N 1
ATOM 14694 C CA . GLU I 1 74 ? 78.459 -39.889 176.368 1.00 63.36 74 GLU I CA 1
ATOM 14695 C C . GLU I 1 74 ? 77.839 -40.247 175.025 1.00 60.33 74 GLU I C 1
ATOM 14696 O O . GLU I 1 74 ? 77.014 -39.507 174.503 1.00 58.64 74 GLU I O 1
ATOM 14702 N N . ASP I 1 75 ? 78.245 -41.392 174.478 1.00 59.99 75 ASP I N 1
ATOM 14703 C CA . ASP I 1 75 ? 77.738 -41.894 173.203 1.00 56.96 75 ASP I CA 1
ATOM 14704 C C . ASP I 1 75 ? 76.284 -42.267 173.292 1.00 53.77 75 ASP I C 1
ATOM 14705 O O . ASP I 1 75 ? 75.523 -41.960 172.381 1.00 51.37 75 ASP I O 1
ATOM 14710 N N . ILE I 1 76 ? 75.898 -42.918 174.389 1.00 54.00 76 ILE I N 1
ATOM 14711 C CA . ILE I 1 76 ? 74.471 -43.283 174.613 1.00 50.93 76 ILE I CA 1
ATOM 14712 C C . ILE I 1 76 ? 73.611 -42.037 174.643 1.00 49.28 76 ILE I C 1
ATOM 14713 O O . ILE I 1 76 ? 72.502 -41.993 174.081 1.00 45.95 76 ILE I O 1
ATOM 14718 N N . GLU I 1 77 ? 74.151 -41.048 175.348 1.00 50.98 77 GLU I N 1
ATOM 14719 C CA . GLU I 1 77 ? 73.479 -39.798 175.603 1.00 50.88 77 GLU I CA 1
ATOM 14720 C C . GLU I 1 77 ? 73.228 -38.977 174.347 1.00 49.10 77 GLU I C 1
ATOM 14721 O O . GLU I 1 77 ? 72.203 -38.327 174.246 1.00 47.21 77 GLU I O 1
ATOM 14727 N N . GLU I 1 78 ? 74.178 -38.990 173.415 1.00 50.10 78 GLU I N 1
ATOM 14728 C CA . GLU I 1 78 ? 74.075 -38.186 172.204 1.00 49.45 78 GLU I CA 1
ATOM 14729 C C . GLU I 1 78 ? 72.984 -38.809 171.346 1.00 45.16 78 GLU I C 1
ATOM 14730 O O . GLU I 1 78 ? 72.117 -38.136 170.844 1.00 42.65 78 GLU I O 1
ATOM 14736 N N . TRP I 1 79 ? 73.071 -40.111 171.168 1.00 44.27 79 TRP I N 1
ATOM 14737 C CA . TRP I 1 79 ? 72.110 -40.872 170.394 1.00 41.63 79 TRP I CA 1
ATOM 14738 C C . TRP I 1 79 ? 70.694 -40.651 170.889 1.00 38.12 79 TRP I C 1
ATOM 14739 O O . TRP I 1 79 ? 69.760 -40.477 170.134 1.00 36.15 79 TRP I O 1
ATOM 14750 N N . ILE I 1 80 ? 70.529 -40.663 172.199 1.00 37.82 80 ILE I N 1
ATOM 14751 C CA . ILE I 1 80 ? 69.198 -40.384 172.795 1.00 35.81 80 ILE I CA 1
ATOM 14752 C C . ILE I 1 80 ? 68.716 -38.995 172.418 1.00 34.80 80 ILE I C 1
ATOM 14753 O O . ILE I 1 80 ? 67.548 -38.825 172.060 1.00 32.90 80 ILE I O 1
ATOM 14758 N N . ASP I 1 81 ? 69.614 -38.013 172.487 1.00 36.60 81 ASP I N 1
ATOM 14759 C CA . ASP I 1 81 ? 69.282 -36.668 172.072 1.00 36.85 81 ASP I CA 1
ATOM 14760 C C . ASP I 1 81 ? 68.829 -36.624 170.608 1.00 35.49 81 ASP I C 1
ATOM 14761 O O . ASP I 1 81 ? 67.779 -36.033 170.343 1.00 34.84 81 ASP I O 1
ATOM 14766 N N . ARG I 1 82 ? 69.549 -37.283 169.692 1.00 35.73 82 ARG I N 1
ATOM 14767 C CA . ARG I 1 82 ? 69.167 -37.348 168.279 1.00 35.32 82 ARG I CA 1
ATOM 14768 C C . ARG I 1 82 ? 67.765 -37.908 168.137 1.00 32.61 82 ARG I C 1
ATOM 14769 O O . ARG I 1 82 ? 66.969 -37.407 167.370 1.00 31.82 82 ARG I O 1
ATOM 14777 N N . VAL I 1 83 ? 67.480 -38.977 168.869 1.00 31.47 83 VAL I N 1
ATOM 14778 C CA . VAL I 1 83 ? 66.171 -39.650 168.775 1.00 29.56 83 VAL I CA 1
ATOM 14779 C C . VAL I 1 83 ? 65.043 -38.717 169.189 1.00 28.15 83 VAL I C 1
ATOM 14780 O O . VAL I 1 83 ? 64.088 -38.556 168.448 1.00 26.23 83 VAL I O 1
ATOM 14784 N N . ILE I 1 84 ? 65.195 -38.093 170.361 1.00 28.98 84 ILE I N 1
ATOM 14785 C CA . ILE I 1 84 ? 64.172 -37.189 170.906 1.00 28.35 84 ILE I CA 1
ATOM 14786 C C . ILE I 1 84 ? 64.106 -35.915 170.066 1.00 29.00 84 ILE I C 1
ATOM 14787 O O . ILE I 1 84 ? 63.030 -35.419 169.829 1.00 27.57 84 ILE I O 1
ATOM 14792 N N . ASP I 1 85 ? 65.246 -35.398 169.616 1.00 30.58 85 ASP I N 1
ATOM 14793 C CA . ASP I 1 85 ? 65.229 -34.254 168.721 1.00 31.98 85 ASP I CA 1
ATOM 14794 C C . ASP I 1 85 ? 64.425 -34.495 167.461 1.00 30.85 85 ASP I C 1
ATOM 14795 O O . ASP I 1 85 ? 63.669 -33.628 167.073 1.00 31.51 85 ASP I O 1
ATOM 14800 N N . LEU I 1 86 ? 64.610 -35.649 166.828 1.00 30.21 86 LEU I N 1
ATOM 14801 C CA . LEU I 1 86 ? 63.864 -36.040 165.650 1.00 29.35 86 LEU I CA 1
ATOM 14802 C C . LEU I 1 86 ? 62.369 -35.896 165.872 1.00 27.97 86 LEU I C 1
ATOM 14803 O O . LEU I 1 86 ? 61.664 -35.308 165.056 1.00 28.78 86 LEU I O 1
ATOM 14808 N N . TYR I 1 87 ? 61.879 -36.462 166.975 1.00 26.90 87 TYR I N 1
ATOM 14809 C CA . TYR I 1 87 ? 60.438 -36.509 167.276 1.00 24.81 87 TYR I CA 1
ATOM 14810 C C . TYR I 1 87 ? 59.903 -35.134 167.648 1.00 26.08 87 TYR I C 1
ATOM 14811 O O . TYR I 1 87 ? 58.801 -34.741 167.259 1.00 25.22 87 TYR I O 1
ATOM 14820 N N . GLN I 1 88 ? 60.697 -34.373 168.399 1.00 28.05 88 GLN I N 1
ATOM 14821 C CA . GLN I 1 88 ? 60.308 -32.998 168.748 1.00 29.22 88 GLN I CA 1
ATOM 14822 C C . GLN I 1 88 ? 60.155 -32.180 167.485 1.00 29.55 88 GLN I C 1
ATOM 14823 O O . GLN I 1 88 ? 59.277 -31.320 167.423 1.00 30.01 88 GLN I O 1
ATOM 14829 N N . ALA I 1 89 ? 61.015 -32.439 166.500 1.00 29.84 89 ALA I N 1
ATOM 14830 C CA . ALA I 1 89 ? 60.959 -31.761 165.208 1.00 31.05 89 ALA I CA 1
ATOM 14831 C C . ALA I 1 89 ? 59.600 -31.925 164.546 1.00 29.61 89 ALA I C 1
ATOM 14832 O O . ALA I 1 89 ? 59.062 -30.971 163.981 1.00 31.72 89 ALA I O 1
ATOM 14834 N N . VAL I 1 90 ? 59.029 -33.122 164.636 1.00 27.81 90 VAL I N 1
ATOM 14835 C CA . VAL I 1 90 ? 57.692 -33.377 164.091 1.00 26.67 90 VAL I CA 1
ATOM 14836 C C . VAL I 1 90 ? 56.595 -32.706 164.929 1.00 26.89 90 VAL I C 1
ATOM 14837 O O . VAL I 1 90 ? 55.651 -32.071 164.391 1.00 27.06 90 VAL I O 1
ATOM 14841 N N . LEU I 1 91 ? 56.702 -32.861 166.243 1.00 26.19 91 LEU I N 1
ATOM 14842 C CA . LEU I 1 91 ? 55.689 -32.302 167.132 1.00 26.63 91 LEU I CA 1
ATOM 14843 C C . LEU I 1 91 ? 55.680 -30.776 167.070 1.00 28.52 91 LEU I C 1
ATOM 14844 O O . LEU I 1 91 ? 54.660 -30.170 167.301 1.00 29.48 91 LEU I O 1
ATOM 14849 N N . ASN I 1 92 ? 56.813 -30.151 166.733 1.00 30.49 92 ASN I N 1
ATOM 14850 C CA . ASN I 1 92 ? 56.891 -28.689 166.707 1.00 32.97 92 ASN I CA 1
ATOM 14851 C C . ASN I 1 92 ? 56.472 -28.053 165.371 1.00 33.43 92 ASN I C 1
ATOM 14852 O O . ASN I 1 92 ? 56.516 -26.833 165.254 1.00 34.93 92 ASN I O 1
ATOM 14857 N N . VAL I 1 93 ? 56.049 -28.876 164.404 1.00 32.26 93 VAL I N 1
ATOM 14858 C CA . VAL I 1 93 ? 55.457 -28.390 163.151 1.00 33.39 93 VAL I CA 1
ATOM 14859 C C . VAL I 1 93 ? 54.007 -27.980 163.434 1.00 34.28 93 VAL I C 1
ATOM 14860 O O . VAL I 1 93 ? 53.179 -28.785 163.828 1.00 33.22 93 VAL I O 1
ATOM 14864 N N . ASN I 1 94 ? 53.695 -26.710 163.271 1.00 37.40 94 ASN I N 1
ATOM 14865 C CA . ASN I 1 94 ? 52.375 -26.266 163.746 1.00 39.12 94 ASN I CA 1
ATOM 14866 C C . ASN I 1 94 ? 51.278 -26.297 162.670 1.00 39.33 94 ASN I C 1
ATOM 14867 O O . ASN I 1 94 ? 50.154 -25.830 162.897 1.00 42.07 94 ASN I O 1
ATOM 14872 N N . LYS I 1 95 ? 51.613 -26.910 161.532 1.00 37.74 95 LYS I N 1
ATOM 14873 C CA . LYS I 1 95 ? 50.673 -27.196 160.458 1.00 36.96 95 LYS I CA 1
ATOM 14874 C C . LYS I 1 95 ? 50.340 -28.676 160.554 1.00 34.12 95 LYS I C 1
ATOM 14875 O O . LYS I 1 95 ? 51.117 -29.447 161.106 1.00 32.38 95 LYS I O 1
ATOM 14881 N N . PRO I 1 96 ? 49.175 -29.082 160.034 1.00 33.73 96 PRO I N 1
ATOM 14882 C CA . PRO I 1 96 ? 48.803 -30.505 159.991 1.00 31.73 96 PRO I CA 1
ATOM 14883 C C . PRO I 1 96 ? 49.936 -31.415 159.459 1.00 30.81 96 PRO I C 1
ATOM 14884 O O . PRO I 1 96 ? 50.588 -31.105 158.441 1.00 31.09 96 PRO I O 1
ATOM 14888 N N . THR I 1 97 ? 50.174 -32.517 160.157 1.00 28.97 97 THR I N 1
ATOM 14889 C CA . THR I 1 97 ? 51.164 -33.490 159.700 1.00 28.18 97 THR I CA 1
ATOM 14890 C C . THR I 1 97 ? 50.504 -34.857 159.545 1.00 27.39 97 THR I C 1
ATOM 14891 O O . THR I 1 97 ? 49.712 -35.277 160.390 1.00 25.80 97 THR I O 1
ATOM 14895 N N . ILE I 1 98 ? 50.812 -35.501 158.415 1.00 27.49 98 ILE I N 1
ATOM 14896 C CA . ILE I 1 98 ? 50.271 -36.797 158.060 1.00 27.54 98 ILE I CA 1
ATOM 14897 C C . ILE I 1 98 ? 51.421 -37.749 157.735 1.00 26.50 98 ILE I C 1
ATOM 14898 O O . ILE I 1 98 ? 52.286 -37.420 156.937 1.00 27.44 98 ILE I O 1
ATOM 14903 N N . ALA I 1 99 ? 51.412 -38.915 158.368 1.00 25.76 99 ALA I N 1
ATOM 14904 C CA . ALA I 1 99 ? 52.338 -39.993 158.059 1.00 24.96 99 ALA I CA 1
ATOM 14905 C C . ALA I 1 99 ? 51.629 -41.003 157.177 1.00 25.46 99 ALA I C 1
ATOM 14906 O O . ALA I 1 99 ? 50.546 -41.490 157.523 1.00 25.18 99 ALA I O 1
ATOM 14908 N N . ALA I 1 100 ? 52.238 -41.282 156.017 1.00 26.70 100 ALA I N 1
ATOM 14909 C CA . ALA I 1 100 ? 51.755 -42.313 155.083 1.00 27.29 100 ALA I CA 1
ATOM 14910 C C . ALA I 1 100 ? 52.668 -43.537 155.176 1.00 26.67 100 ALA I C 1
ATOM 14911 O O . ALA I 1 100 ? 53.713 -43.571 154.556 1.00 27.35 100 ALA I O 1
ATOM 14913 N N . VAL I 1 101 ? 52.244 -44.559 155.917 1.00 25.91 101 VAL I N 1
ATOM 14914 C CA . VAL I 1 101 ? 53.110 -45.694 156.253 1.00 25.17 101 VAL I CA 1
ATOM 14915 C C . VAL I 1 101 ? 52.901 -46.907 155.348 1.00 26.49 101 VAL I C 1
ATOM 14916 O O . VAL I 1 101 ? 51.862 -47.543 155.354 1.00 26.67 101 VAL I O 1
ATOM 14920 N N . ASP I 1 102 ? 53.912 -47.223 154.565 1.00 27.51 102 ASP I N 1
ATOM 14921 C CA . ASP I 1 102 ? 53.906 -48.445 153.786 1.00 29.11 102 ASP I CA 1
ATOM 14922 C C . ASP I 1 102 ? 55.154 -49.218 154.203 1.00 28.99 102 ASP I C 1
ATOM 14923 O O . ASP I 1 102 ? 56.067 -48.655 154.795 1.00 28.13 102 ASP I O 1
ATOM 14928 N N . GLY I 1 103 ? 55.184 -50.505 153.874 1.00 30.48 103 GLY I N 1
ATOM 14929 C CA . GLY I 1 103 ? 56.243 -51.398 154.294 1.00 30.57 103 GLY I CA 1
ATOM 14930 C C . GLY I 1 103 ? 56.290 -51.455 155.798 1.00 29.03 103 GLY I C 1
ATOM 14931 O O . GLY I 1 103 ? 55.255 -51.563 156.451 1.00 28.24 103 GLY I O 1
ATOM 14932 N N . TYR I 1 104 ? 57.500 -51.359 156.341 1.00 29.23 104 TYR I N 1
ATOM 14933 C CA . TYR I 1 104 ? 57.731 -51.442 157.792 1.00 28.15 104 TYR I CA 1
ATOM 14934 C C . TYR I 1 104 ? 57.894 -50.088 158.449 1.00 26.47 104 TYR I C 1
ATOM 14935 O O . TYR I 1 104 ? 58.525 -49.180 157.880 1.00 26.91 104 TYR I O 1
ATOM 14944 N N . ALA I 1 105 ? 57.282 -49.966 159.623 1.00 24.59 105 ALA I N 1
ATOM 14945 C CA . ALA I 1 105 ? 57.579 -48.928 160.595 1.00 23.51 105 ALA I CA 1
ATOM 14946 C C . ALA I 1 105 ? 58.043 -49.661 161.859 1.00 22.98 105 ALA I C 1
ATOM 14947 O O . ALA I 1 105 ? 57.230 -50.097 162.635 1.00 22.36 105 ALA I O 1
ATOM 14949 N N . ILE I 1 106 ? 59.359 -49.771 162.041 1.00 23.28 106 ILE I N 1
ATOM 14950 C CA . ILE I 1 106 ? 59.965 -50.543 163.115 1.00 23.46 106 ILE I CA 1
ATOM 14951 C C . ILE I 1 106 ? 60.743 -49.627 164.053 1.00 23.31 106 ILE I C 1
ATOM 14952 O O . ILE I 1 106 ? 61.510 -48.785 163.593 1.00 23.53 106 ILE I O 1
ATOM 14957 N N . GLY I 1 107 ? 60.541 -49.796 165.356 1.00 23.16 107 GLY I N 1
ATOM 14958 C CA . GLY I 1 107 ? 61.325 -49.089 166.351 1.00 23.26 107 GLY I CA 1
ATOM 14959 C C . GLY I 1 107 ? 61.141 -47.604 166.251 1.00 22.73 107 GLY I C 1
ATOM 14960 O O . GLY I 1 107 ? 60.029 -47.082 166.360 1.00 21.67 107 GLY I O 1
ATOM 14961 N N . MET I 1 108 ? 62.249 -46.913 166.042 1.00 23.61 108 MET I N 1
ATOM 14962 C CA . MET I 1 108 ? 62.215 -45.489 165.801 1.00 24.00 108 MET I CA 1
ATOM 14963 C C . MET I 1 108 ? 61.242 -45.107 164.690 1.00 23.07 108 MET I C 1
ATOM 14964 O O . MET I 1 108 ? 60.660 -44.051 164.758 1.00 22.55 108 MET I O 1
ATOM 14969 N N . GLY I 1 109 ? 61.076 -45.969 163.668 1.00 23.13 109 GLY I N 1
ATOM 14970 C CA . GLY I 1 109 ? 60.115 -45.732 162.601 1.00 22.63 109 GLY I CA 1
ATOM 14971 C C . GLY I 1 109 ? 58.661 -45.693 163.113 1.00 21.57 109 GLY I C 1
ATOM 14972 O O . GLY I 1 109 ? 57.860 -44.904 162.685 1.00 21.31 109 GLY I O 1
ATOM 14973 N N . PHE I 1 110 ? 58.358 -46.570 164.047 1.00 21.34 110 PHE I N 1
ATOM 14974 C CA . PHE I 1 110 ? 57.059 -46.667 164.670 1.00 20.68 110 PHE I CA 1
ATOM 14975 C C . PHE I 1 110 ? 56.847 -45.452 165.589 1.00 20.35 110 PHE I C 1
ATOM 14976 O O . PHE I 1 110 ? 55.803 -44.771 165.515 1.00 19.95 110 PHE I O 1
ATOM 14984 N N . GLN I 1 111 ? 57.857 -45.166 166.421 1.00 20.61 111 GLN I N 1
ATOM 14985 C CA . GLN I 1 111 ? 57.863 -44.000 167.321 1.00 20.65 111 GLN I CA 1
ATOM 14986 C C . GLN I 1 111 ? 57.717 -42.676 166.577 1.00 20.61 111 GLN I C 1
ATOM 14987 O O . GLN I 1 111 ? 56.976 -41.797 166.969 1.00 20.24 111 GLN I O 1
ATOM 14993 N N . PHE I 1 112 ? 58.465 -42.548 165.491 1.00 22.00 112 PHE I N 1
ATOM 14994 C CA . PHE I 1 112 ? 58.382 -41.375 164.587 1.00 21.81 112 PHE I CA 1
ATOM 14995 C C . PHE I 1 112 ? 56.954 -41.170 164.004 1.00 21.39 112 PHE I C 1
ATOM 14996 O O . PHE I 1 112 ? 56.420 -40.048 163.976 1.00 21.91 112 PHE I O 1
ATOM 15004 N N . ALA I 1 113 ? 56.325 -42.243 163.542 1.00 20.66 113 ALA I N 1
ATOM 15005 C CA . ALA I 1 113 ? 54.939 -42.160 163.070 1.00 20.68 113 ALA I CA 1
ATOM 15006 C C . ALA I 1 113 ? 53.933 -41.665 164.126 1.00 20.45 113 ALA I C 1
ATOM 15007 O O . ALA I 1 113 ? 52.960 -40.972 163.817 1.00 20.56 113 ALA I O 1
ATOM 15009 N N . LEU I 1 114 ? 54.163 -42.025 165.378 1.00 20.06 114 LEU I N 1
ATOM 15010 C CA . LEU I 1 114 ? 53.311 -41.611 166.449 1.00 19.58 114 LEU I CA 1
ATOM 15011 C C . LEU I 1 114 ? 53.325 -40.115 166.753 1.00 20.33 114 LEU I C 1
ATOM 15012 O O . LEU I 1 114 ? 52.485 -39.654 167.557 1.00 20.41 114 LEU I O 1
ATOM 15017 N N . MET I 1 115 ? 54.268 -39.384 166.162 1.00 20.62 115 MET I N 1
ATOM 15018 C CA . MET I 1 115 ? 54.397 -37.948 166.379 1.00 21.84 115 MET I CA 1
ATOM 15019 C C . MET I 1 115 ? 53.510 -37.119 165.428 1.00 22.50 115 MET I C 1
ATOM 15020 O O . MET I 1 115 ? 53.316 -35.919 165.643 1.00 23.91 115 MET I O 1
ATOM 15025 N N . PHE I 1 116 ? 52.995 -37.773 164.384 1.00 22.01 116 PHE I N 1
ATOM 15026 C CA . PHE I 1 116 ? 52.153 -37.136 163.380 1.00 22.34 116 PHE I CA 1
ATOM 15027 C C . PHE I 1 116 ? 50.727 -37.015 163.868 1.00 22.47 116 PHE I C 1
ATOM 15028 O O . PHE I 1 116 ? 50.273 -37.773 164.728 1.00 21.18 116 PHE I O 1
ATOM 15036 N N . ASP I 1 117 ? 50.037 -36.015 163.352 1.00 23.55 117 ASP I N 1
ATOM 15037 C CA . ASP I 1 117 ? 48.673 -35.745 163.763 1.00 24.33 117 ASP I CA 1
ATOM 15038 C C . ASP I 1 117 ? 47.756 -36.889 163.346 1.00 24.31 117 ASP I C 1
ATOM 15039 O O . ASP I 1 117 ? 46.833 -37.244 164.044 1.00 23.73 117 ASP I O 1
ATOM 15044 N N . GLN I 1 118 ? 48.035 -37.451 162.172 1.00 25.25 118 GLN I N 1
ATOM 15045 C CA . GLN I 1 118 ? 47.270 -38.551 161.634 1.00 26.10 118 GLN I CA 1
ATOM 15046 C C . GLN I 1 118 ? 48.241 -39.521 160.994 1.00 24.65 118 GLN I C 1
ATOM 15047 O O . GLN I 1 118 ? 49.308 -39.114 160.519 1.00 24.09 118 GLN I O 1
ATOM 15053 N N . ARG I 1 119 ? 47.830 -40.793 160.976 1.00 24.42 119 ARG I N 1
ATOM 15054 C CA . ARG I 1 119 ? 48.542 -41.872 160.299 1.00 24.51 119 ARG I CA 1
ATOM 15055 C C . ARG I 1 119 ? 47.616 -42.620 159.386 1.00 25.33 119 ARG I C 1
ATOM 15056 O O . ARG I 1 119 ? 46.533 -43.007 159.787 1.00 24.88 119 ARG I O 1
ATOM 15064 N N . LEU I 1 120 ? 48.049 -42.837 158.143 1.00 26.70 120 LEU I N 1
ATOM 15065 C CA . LEU I 1 120 ? 47.393 -43.826 157.263 1.00 27.88 120 LEU I CA 1
ATOM 15066 C C . LEU I 1 120 ? 48.430 -44.875 156.975 1.00 27.01 120 LEU I C 1
ATOM 15067 O O . LEU I 1 120 ? 49.602 -44.537 156.902 1.00 27.21 120 LEU I O 1
ATOM 15072 N N . MET I 1 121 ? 48.025 -46.126 156.856 1.00 27.21 121 MET I N 1
ATOM 15073 C CA . MET I 1 121 ? 48.964 -47.167 156.440 1.00 27.72 121 MET I CA 1
ATOM 15074 C C . MET I 1 121 ? 48.397 -47.961 155.282 1.00 28.85 121 MET I C 1
ATOM 15075 O O . MET I 1 121 ? 47.213 -47.931 155.032 1.00 29.59 121 MET I O 1
ATOM 15080 N N . ALA I 1 122 ? 49.276 -48.669 154.583 1.00 29.63 122 ALA I N 1
ATOM 15081 C CA . ALA I 1 122 ? 48.863 -49.603 153.555 1.00 31.00 122 ALA I CA 1
ATOM 15082 C C . ALA I 1 122 ? 48.382 -50.886 154.197 1.00 31.15 122 ALA I C 1
ATOM 15083 O O . ALA I 1 122 ? 48.836 -51.282 155.267 1.00 29.43 122 ALA I O 1
ATOM 15085 N N . SER I 1 123 ? 47.478 -51.571 153.513 1.00 33.45 123 SER I N 1
ATOM 15086 C CA . SER I 1 123 ? 46.901 -52.795 154.019 1.00 34.18 123 SER I CA 1
ATOM 15087 C C . SER I 1 123 ? 47.970 -53.872 154.165 1.00 34.33 123 SER I C 1
ATOM 15088 O O . SER I 1 123 ? 47.788 -54.837 154.893 1.00 34.70 123 SER I O 1
ATOM 15091 N N . THR I 1 124 ? 49.100 -53.681 153.497 1.00 34.30 124 THR I N 1
ATOM 15092 C CA . THR I 1 124 ? 50.186 -54.634 153.504 1.00 34.46 124 THR I CA 1
ATOM 15093 C C . THR I 1 124 ? 51.368 -54.123 154.354 1.00 32.59 124 THR I C 1
ATOM 15094 O O . THR I 1 124 ? 52.424 -54.724 154.346 1.00 33.22 124 THR I O 1
ATOM 15098 N N . ALA I 1 125 ? 51.190 -53.023 155.084 1.00 30.68 125 ALA I N 1
ATOM 15099 C CA . ALA I 1 125 ? 52.216 -52.494 155.966 1.00 28.63 125 ALA I CA 1
ATOM 15100 C C . ALA I 1 125 ? 52.193 -53.151 157.350 1.00 27.65 125 ALA I C 1
ATOM 15101 O O . ALA I 1 125 ? 51.209 -53.740 157.752 1.00 27.52 125 ALA I O 1
ATOM 15103 N N . ASN I 1 126 ? 53.290 -52.982 158.079 1.00 26.93 126 ASN I N 1
ATOM 15104 C CA . ASN I 1 126 ? 53.465 -53.501 159.444 1.00 26.46 126 ASN I CA 1
ATOM 15105 C C . ASN I 1 126 ? 54.146 -52.479 160.361 1.00 24.88 126 ASN I C 1
ATOM 15106 O O . ASN I 1 126 ? 55.110 -51.820 159.972 1.00 23.80 126 ASN I O 1
ATOM 15111 N N . PHE I 1 127 ? 53.607 -52.352 161.575 1.00 23.87 127 PHE I N 1
ATOM 15112 C CA . PHE I 1 127 ? 54.262 -51.643 162.652 1.00 22.80 127 PHE I CA 1
ATOM 15113 C C . PHE I 1 127 ? 54.872 -52.672 163.587 1.00 23.65 127 PHE I C 1
ATOM 15114 O O . PHE I 1 127 ? 54.269 -53.723 163.861 1.00 24.00 127 PHE I O 1
ATOM 15122 N N . VAL I 1 128 ? 56.072 -52.384 164.082 1.00 23.58 128 VAL I N 1
ATOM 15123 C CA . VAL I 1 128 ? 56.761 -53.313 165.000 1.00 24.11 128 VAL I CA 1
ATOM 15124 C C . VAL I 1 128 ? 57.571 -52.526 166.039 1.00 23.55 128 VAL I C 1
ATOM 15125 O O . VAL I 1 128 ? 58.247 -51.521 165.679 1.00 23.11 128 VAL I O 1
ATOM 15129 N N . MET I 1 129 ? 57.494 -52.966 167.298 1.00 23.50 129 MET I N 1
ATOM 15130 C CA . MET I 1 129 ? 58.353 -52.454 168.358 1.00 23.62 129 MET I CA 1
ATOM 15131 C C . MET I 1 129 ? 59.152 -53.604 168.977 1.00 24.65 129 MET I C 1
ATOM 15132 O O . MET I 1 129 ? 58.903 -54.015 170.117 1.00 25.34 129 MET I O 1
ATOM 15137 N N . PRO I 1 130 ? 60.136 -54.123 168.227 1.00 24.99 130 PRO I N 1
ATOM 15138 C CA . PRO I 1 130 ? 60.778 -55.395 168.607 1.00 26.78 130 PRO I CA 1
ATOM 15139 C C . PRO I 1 130 ? 62.022 -55.244 169.458 1.00 26.97 130 PRO I C 1
ATOM 15140 O O . PRO I 1 130 ? 62.704 -56.215 169.674 1.00 28.94 130 PRO I O 1
ATOM 15144 N N . GLU I 1 131 ? 62.270 -54.047 169.968 1.00 26.48 131 GLU I N 1
ATOM 15145 C CA . GLU I 1 131 ? 63.487 -53.724 170.690 1.00 27.29 131 GLU I CA 1
ATOM 15146 C C . GLU I 1 131 ? 63.860 -54.767 171.734 1.00 28.61 131 GLU I C 1
ATOM 15147 O O . GLU I 1 131 ? 64.978 -55.235 171.742 1.00 29.92 131 GLU I O 1
ATOM 15153 N N . LEU I 1 132 ? 62.936 -55.143 172.612 1.00 28.62 132 LEU I N 1
ATOM 15154 C CA . LEU I 1 132 ? 63.256 -56.060 173.718 1.00 30.44 132 LEU I CA 1
ATOM 15155 C C . LEU I 1 132 ? 63.669 -57.473 173.253 1.00 31.97 132 LEU I C 1
ATOM 15156 O O . LEU I 1 132 ? 64.566 -58.096 173.845 1.00 33.30 132 LEU I O 1
ATOM 15161 N N . LYS I 1 133 ? 62.993 -57.966 172.219 1.00 31.59 133 LYS I N 1
ATOM 15162 C CA . LYS I 1 133 ? 63.316 -59.265 171.597 1.00 33.69 133 LYS I CA 1
ATOM 15163 C C . LYS I 1 133 ? 64.742 -59.269 171.085 1.00 34.81 133 LYS I C 1
ATOM 15164 O O . LYS I 1 133 ? 65.399 -60.297 171.069 1.00 36.80 133 LYS I O 1
ATOM 15170 N N . HIS I 1 134 ? 65.223 -58.100 170.674 1.00 34.02 134 HIS I N 1
ATOM 15171 C CA . HIS I 1 134 ? 66.567 -57.966 170.122 1.00 35.57 134 HIS I CA 1
ATOM 15172 C C . HIS I 1 134 ? 67.616 -57.460 171.129 1.00 36.53 134 HIS I C 1
ATOM 15173 O O . HIS I 1 134 ? 68.753 -57.175 170.751 1.00 37.37 134 HIS I O 1
ATOM 15180 N N . GLY I 1 135 ? 67.245 -57.344 172.402 1.00 35.91 135 GLY I N 1
ATOM 15181 C CA . GLY I 1 135 ? 68.181 -56.905 173.428 1.00 36.77 135 GLY I CA 1
ATOM 15182 C C . GLY I 1 135 ? 68.450 -55.412 173.397 1.00 35.51 135 GLY I C 1
ATOM 15183 O O . GLY I 1 135 ? 69.485 -54.951 173.843 1.00 36.66 135 GLY I O 1
ATOM 15184 N N . ILE I 1 136 ? 67.522 -54.661 172.850 1.00 33.46 136 ILE I N 1
ATOM 15185 C CA . ILE I 1 136 ? 67.634 -53.204 172.775 1.00 33.06 136 ILE I CA 1
ATOM 15186 C C . ILE I 1 136 ? 66.649 -52.622 173.794 1.00 31.94 136 ILE I C 1
ATOM 15187 O O . ILE I 1 136 ? 65.515 -53.087 173.902 1.00 30.66 136 ILE I O 1
ATOM 15192 N N . GLY I 1 137 ? 67.104 -51.640 174.569 1.00 32.81 137 GLY I N 1
ATOM 15193 C CA . GLY I 1 137 ? 66.231 -50.928 175.511 1.00 32.10 137 GLY I CA 1
ATOM 15194 C C . GLY I 1 137 ? 65.052 -50.262 174.818 1.00 29.56 137 GLY I C 1
ATOM 15195 O O . GLY I 1 137 ? 65.198 -49.712 173.751 1.00 29.15 137 GLY I O 1
ATOM 15196 N N . CYS I 1 138 ? 63.873 -50.332 175.419 1.00 28.88 138 CYS I N 1
ATOM 15197 C CA . CYS I 1 138 ? 62.692 -49.738 174.814 1.00 26.92 138 CYS I CA 1
ATOM 15198 C C . CYS I 1 138 ? 62.027 -48.654 175.681 1.00 26.03 138 CYS I C 1
ATOM 15199 O O . CYS I 1 138 ? 60.829 -48.425 175.607 1.00 25.05 138 CYS I O 1
ATOM 15202 N N . SER I 1 139 ? 62.798 -48.002 176.518 1.00 26.86 139 SER I N 1
ATOM 15203 C CA . SER I 1 139 ? 62.214 -47.067 177.444 1.00 27.22 139 SER I CA 1
ATOM 15204 C C . SER I 1 139 ? 61.659 -45.815 176.720 1.00 25.69 139 SER I C 1
ATOM 15205 O O . SER I 1 139 ? 60.632 -45.241 177.126 1.00 25.11 139 SER I O 1
ATOM 15208 N N . VAL I 1 140 ? 62.287 -45.427 175.615 1.00 25.25 140 VAL I N 1
ATOM 15209 C CA . VAL I 1 140 ? 61.780 -44.311 174.822 1.00 24.19 140 VAL I CA 1
ATOM 15210 C C . VAL I 1 140 ? 60.491 -44.725 174.097 1.00 22.96 140 VAL I C 1
ATOM 15211 O O . VAL I 1 140 ? 59.508 -44.008 174.166 1.00 22.39 140 VAL I O 1
ATOM 15215 N N . GLY I 1 141 ? 60.487 -45.878 173.426 1.00 22.31 141 GLY I N 1
ATOM 15216 C CA . GLY I 1 141 ? 59.306 -46.366 172.778 1.00 21.45 141 GLY I CA 1
ATOM 15217 C C . GLY I 1 141 ? 58.155 -46.572 173.739 1.00 21.34 141 GLY I C 1
ATOM 15218 O O . GLY I 1 141 ? 57.021 -46.337 173.379 1.00 21.46 141 GLY I O 1
ATOM 15219 N N . ALA I 1 142 ? 58.458 -47.028 174.948 1.00 22.05 142 ALA I N 1
ATOM 15220 C CA . ALA I 1 142 ? 57.456 -47.227 175.977 1.00 22.15 142 ALA I CA 1
ATOM 15221 C C . ALA I 1 142 ? 56.865 -45.914 176.454 1.00 21.47 142 ALA I C 1
ATOM 15222 O O . ALA I 1 142 ? 55.690 -45.798 176.642 1.00 21.15 142 ALA I O 1
ATOM 15224 N N . ALA I 1 143 ? 57.704 -44.929 176.706 1.00 22.62 143 ALA I N 1
ATOM 15225 C CA . ALA I 1 143 ? 57.203 -43.650 177.176 1.00 22.63 143 ALA I CA 1
ATOM 15226 C C . ALA I 1 143 ? 56.224 -43.051 176.173 1.00 21.46 143 ALA I C 1
ATOM 15227 O O . ALA I 1 143 ? 55.204 -42.510 176.563 1.00 21.50 143 ALA I O 1
ATOM 15229 N N . ILE I 1 144 ? 56.554 -43.176 174.893 1.00 21.21 144 ILE I N 1
ATOM 15230 C CA . ILE I 1 144 ? 55.792 -42.594 173.817 1.00 20.68 144 ILE I CA 1
ATOM 15231 C C . ILE I 1 144 ? 54.483 -43.306 173.644 1.00 20.33 144 ILE I C 1
ATOM 15232 O O . ILE I 1 144 ? 53.433 -42.714 173.586 1.00 20.51 144 ILE I O 1
ATOM 15237 N N . LEU I 1 145 ? 54.542 -44.600 173.573 1.00 20.48 145 LEU I N 1
ATOM 15238 C CA . LEU I 1 145 ? 53.333 -45.376 173.351 1.00 20.91 145 LEU I CA 1
ATOM 15239 C C . LEU I 1 145 ? 52.409 -45.367 174.583 1.00 20.52 145 LEU I C 1
ATOM 15240 O O . LEU I 1 145 ? 51.211 -45.343 174.471 1.00 20.62 145 LEU I O 1
ATOM 15245 N N . GLY I 1 146 ? 52.966 -45.342 175.778 1.00 20.60 146 GLY I N 1
ATOM 15246 C CA . GLY I 1 146 ? 52.141 -45.160 176.941 1.00 20.95 146 GLY I CA 1
ATOM 15247 C C . GLY I 1 146 ? 51.452 -43.809 176.948 1.00 21.19 146 GLY I C 1
ATOM 15248 O O . GLY I 1 146 ? 50.344 -43.687 177.422 1.00 21.60 146 GLY I O 1
ATOM 15249 N N . PHE I 1 147 ? 52.120 -42.774 176.440 1.00 21.29 147 PHE I N 1
ATOM 15250 C CA . PHE I 1 147 ? 51.519 -41.467 176.352 1.00 21.14 147 PHE I CA 1
ATOM 15251 C C . PHE I 1 147 ? 50.399 -41.424 175.290 1.00 20.47 147 PHE I C 1
ATOM 15252 O O . PHE I 1 147 ? 49.329 -40.891 175.549 1.00 20.85 147 PHE I O 1
ATOM 15260 N N . THR I 1 148 ? 50.679 -41.987 174.117 1.00 19.83 148 THR I N 1
ATOM 15261 C CA . THR I 1 148 ? 49.763 -41.920 172.968 1.00 19.61 148 THR I CA 1
ATOM 15262 C C . THR I 1 148 ? 48.592 -42.890 173.063 1.00 19.65 148 THR I C 1
ATOM 15263 O O . THR I 1 148 ? 47.447 -42.526 172.739 1.00 19.75 148 THR I O 1
ATOM 15267 N N . HIS I 1 149 ? 48.871 -44.116 173.534 1.00 19.28 149 HIS I N 1
ATOM 15268 C CA . HIS I 1 149 ? 47.883 -45.193 173.537 1.00 19.20 149 HIS I CA 1
ATOM 15269 C C . HIS I 1 149 ? 47.579 -45.806 174.923 1.00 20.28 149 HIS I C 1
ATOM 15270 O O . HIS I 1 149 ? 46.803 -46.746 175.045 1.00 20.37 149 HIS I O 1
ATOM 15277 N N . GLY I 1 150 ? 48.154 -45.238 175.970 1.00 20.44 150 GLY I N 1
ATOM 15278 C CA . GLY I 1 150 ? 47.898 -45.706 177.312 1.00 21.45 150 GLY I CA 1
ATOM 15279 C C . GLY I 1 150 ? 48.770 -46.896 177.709 1.00 21.46 150 GLY I C 1
ATOM 15280 O O . GLY I 1 150 ? 49.402 -47.558 176.880 1.00 19.66 150 GLY I O 1
ATOM 15281 N N . PHE I 1 151 ? 48.766 -47.158 179.014 1.00 22.44 151 PHE I N 1
ATOM 15282 C CA . PHE I 1 151 ? 49.741 -48.036 179.609 1.00 22.71 151 PHE I CA 1
ATOM 15283 C C . PHE I 1 151 ? 49.606 -49.520 179.191 1.00 22.78 151 PHE I C 1
ATOM 15284 O O . PHE I 1 151 ? 50.559 -50.141 178.773 1.00 21.67 151 PHE I O 1
ATOM 15292 N N . SER I 1 152 ? 48.415 -50.073 179.263 1.00 24.09 152 SER I N 1
ATOM 15293 C CA . SER I 1 152 ? 48.246 -51.495 178.983 1.00 25.37 152 SER I CA 1
ATOM 15294 C C . SER I 1 152 ? 48.433 -51.832 177.503 1.00 23.93 152 SER I C 1
ATOM 15295 O O . SER I 1 152 ? 48.955 -52.899 177.179 1.00 24.03 152 SER I O 1
ATOM 15298 N N . THR I 1 153 ? 48.009 -50.954 176.611 1.00 22.47 153 THR I N 1
ATOM 15299 C CA . THR I 1 153 ? 48.300 -51.163 175.192 1.00 22.32 153 THR I CA 1
ATOM 15300 C C . THR I 1 153 ? 49.801 -51.140 174.912 1.00 21.38 153 THR I C 1
ATOM 15301 O O . THR I 1 153 ? 50.319 -51.965 174.158 1.00 20.37 153 THR I O 1
ATOM 15305 N N . MET I 1 154 ? 50.480 -50.162 175.515 1.00 20.85 154 MET I N 1
ATOM 15306 C CA . MET I 1 154 ? 51.897 -50.055 175.429 1.00 20.69 154 MET I CA 1
ATOM 15307 C C . MET I 1 154 ? 52.600 -51.307 175.930 1.00 21.41 154 MET I C 1
ATOM 15308 O O . MET I 1 154 ? 53.463 -51.831 175.215 1.00 20.46 154 MET I O 1
ATOM 15313 N N . GLN I 1 155 ? 52.222 -51.789 177.119 1.00 22.29 155 GLN I N 1
ATOM 15314 C CA . GLN I 1 155 ? 52.798 -53.028 177.663 1.00 24.29 155 GLN I CA 1
ATOM 15315 C C . GLN I 1 155 ? 52.683 -54.180 176.694 1.00 24.50 155 GLN I C 1
ATOM 15316 O O . GLN I 1 155 ? 53.611 -54.948 176.502 1.00 24.23 155 GLN I O 1
ATOM 15322 N N . GLU I 1 156 ? 51.479 -54.340 176.153 1.00 25.33 156 GLU I N 1
ATOM 15323 C CA . GLU I 1 156 ? 51.179 -55.449 175.226 1.00 26.06 156 GLU I CA 1
ATOM 15324 C C . GLU I 1 156 ? 52.126 -55.376 174.035 1.00 24.66 156 GLU I C 1
ATOM 15325 O O . GLU I 1 156 ? 52.765 -56.346 173.694 1.00 25.61 156 GLU I O 1
ATOM 15331 N N . ILE I 1 157 ? 52.251 -54.200 173.450 1.00 23.19 157 ILE I N 1
ATOM 15332 C CA . ILE I 1 157 ? 53.045 -54.042 172.234 1.00 22.70 157 ILE I CA 1
ATOM 15333 C C . ILE I 1 157 ? 54.550 -54.229 172.483 1.00 22.90 157 ILE I C 1
ATOM 15334 O O . ILE I 1 157 ? 55.233 -54.953 171.749 1.00 22.84 157 ILE I O 1
ATOM 15339 N N . ILE I 1 158 ? 55.078 -53.584 173.515 1.00 22.88 158 ILE I N 1
ATOM 15340 C CA . ILE I 1 158 ? 56.515 -53.685 173.740 1.00 23.90 158 ILE I CA 1
ATOM 15341 C C . ILE I 1 158 ? 56.968 -55.039 174.329 1.00 25.14 158 ILE I C 1
ATOM 15342 O O . ILE I 1 158 ? 58.152 -55.363 174.238 1.00 26.58 158 ILE I O 1
ATOM 15347 N N . TYR I 1 159 ? 56.069 -55.789 174.957 1.00 25.32 159 TYR I N 1
ATOM 15348 C CA . TYR I 1 159 ? 56.452 -57.070 175.553 1.00 27.27 159 TYR I CA 1
ATOM 15349 C C . TYR I 1 159 ? 56.218 -58.245 174.616 1.00 28.33 159 TYR I C 1
ATOM 15350 O O . TYR I 1 159 ? 56.869 -59.302 174.739 1.00 29.90 159 TYR I O 1
ATOM 15359 N N . GLN I 1 160 ? 55.290 -58.071 173.678 1.00 27.68 160 GLN I N 1
ATOM 15360 C CA . GLN I 1 160 ? 55.014 -59.137 172.706 1.00 29.24 160 GLN I CA 1
ATOM 15361 C C . GLN I 1 160 ? 55.928 -59.040 171.498 1.00 28.57 160 GLN I C 1
ATOM 15362 O O . GLN I 1 160 ? 56.213 -60.026 170.877 1.00 29.92 160 GLN I O 1
ATOM 15368 N N . CYS I 1 161 ? 56.381 -57.849 171.163 1.00 27.46 161 CYS I N 1
ATOM 15369 C CA . CYS I 1 161 ? 57.296 -57.646 170.032 1.00 27.96 161 CYS I CA 1
ATOM 15370 C C . CYS I 1 161 ? 56.800 -58.306 168.730 1.00 28.37 161 CYS I C 1
ATOM 15371 O O . CYS I 1 161 ? 57.573 -58.921 168.005 1.00 29.09 161 CYS I O 1
ATOM 15374 N N . GLN I 1 162 ? 55.516 -58.177 168.444 1.00 28.02 162 GLN I N 1
ATOM 15375 C CA . GLN I 1 162 ? 54.945 -58.794 167.248 1.00 29.46 162 GLN I CA 1
ATOM 15376 C C . GLN I 1 162 ? 54.871 -57.813 166.109 1.00 27.68 162 GLN I C 1
ATOM 15377 O O . GLN I 1 162 ? 54.860 -56.620 166.277 1.00 26.35 162 GLN I O 1
ATOM 15383 N N . SER I 1 163 ? 54.832 -58.354 164.924 1.00 28.92 163 SER I N 1
ATOM 15384 C CA . SER I 1 163 ? 54.591 -57.574 163.758 1.00 28.63 163 SER I CA 1
ATOM 15385 C C . SER I 1 163 ? 53.107 -57.295 163.726 1.00 28.01 163 SER I C 1
ATOM 15386 O O . SER I 1 163 ? 52.312 -58.239 163.719 1.00 29.33 163 SER I O 1
ATOM 15389 N N . LEU I 1 164 ? 52.755 -56.011 163.744 1.00 26.13 164 LEU I N 1
ATOM 15390 C CA . LEU I 1 164 ? 51.369 -55.551 163.796 1.00 26.10 164 LEU I CA 1
ATOM 15391 C C . LEU I 1 164 ? 50.931 -55.203 162.356 1.00 26.57 164 LEU I C 1
ATOM 15392 O O . LEU I 1 164 ? 51.381 -54.220 161.774 1.00 25.99 164 LEU I O 1
ATOM 15397 N N . ASP I 1 165 ? 50.077 -56.041 161.792 1.00 28.48 165 ASP I N 1
ATOM 15398 C CA . ASP I 1 165 ? 49.552 -55.834 160.457 1.00 29.37 165 ASP I CA 1
ATOM 15399 C C . ASP I 1 165 ? 48.390 -54.845 160.518 1.00 28.91 165 ASP I C 1
ATOM 15400 O O . ASP I 1 165 ? 47.998 -54.387 161.582 1.00 28.66 165 ASP I O 1
ATOM 15405 N N . ALA I 1 166 ? 47.858 -54.491 159.369 1.00 29.83 166 ALA I N 1
ATOM 15406 C CA . ALA I 1 166 ? 46.858 -53.445 159.282 1.00 29.39 166 ALA I CA 1
ATOM 15407 C C . ALA I 1 166 ? 45.677 -53.656 160.256 1.00 29.53 166 ALA I C 1
ATOM 15408 O O . ALA I 1 166 ? 45.377 -52.774 161.061 1.00 28.11 166 ALA I O 1
ATOM 15410 N N . PRO I 1 167 ? 45.002 -54.813 160.180 1.00 31.43 167 PRO I N 1
ATOM 15411 C CA . PRO I 1 167 ? 43.910 -55.062 161.120 1.00 32.30 167 PRO I CA 1
ATOM 15412 C C . PRO I 1 167 ? 44.279 -54.899 162.598 1.00 31.30 167 PRO I C 1
ATOM 15413 O O . PRO I 1 167 ? 43.477 -54.435 163.406 1.00 31.30 167 PRO I O 1
ATOM 15417 N N . ARG I 1 168 ? 45.489 -55.301 162.941 1.00 30.84 168 ARG I N 1
ATOM 15418 C CA . ARG I 1 168 ? 45.963 -55.195 164.295 1.00 29.99 168 ARG I CA 1
ATOM 15419 C C . ARG I 1 168 ? 46.211 -53.746 164.697 1.00 27.85 168 ARG I C 1
ATOM 15420 O O . ARG I 1 168 ? 45.947 -53.341 165.844 1.00 27.34 168 ARG I O 1
ATOM 15428 N N . CYS I 1 169 ? 46.712 -52.961 163.751 1.00 26.66 169 CYS I N 1
ATOM 15429 C CA . CYS I 1 169 ? 46.871 -51.525 163.945 1.00 25.02 169 CYS I CA 1
ATOM 15430 C C . CYS I 1 169 ? 45.527 -50.775 164.072 1.00 25.72 169 CYS I C 1
ATOM 15431 O O . CYS I 1 169 ? 45.410 -49.858 164.872 1.00 24.88 169 CYS I O 1
ATOM 15434 N N . VAL I 1 170 ? 44.524 -51.185 163.294 1.00 27.27 170 VAL I N 1
ATOM 15435 C CA . VAL I 1 170 ? 43.191 -50.662 163.432 1.00 28.27 170 VAL I CA 1
ATOM 15436 C C . VAL I 1 170 ? 42.655 -50.977 164.842 1.00 28.78 170 VAL I C 1
ATOM 15437 O O . VAL I 1 170 ? 42.128 -50.112 165.537 1.00 29.07 170 VAL I O 1
ATOM 15441 N N . ASP I 1 171 ? 42.785 -52.213 165.267 1.00 29.42 171 ASP I N 1
ATOM 15442 C CA . ASP I 1 171 ? 42.309 -52.616 166.579 1.00 30.20 171 ASP I CA 1
ATOM 15443 C C . ASP I 1 171 ? 43.000 -51.875 167.750 1.00 28.58 171 ASP I C 1
ATOM 15444 O O . ASP I 1 171 ? 42.354 -51.535 168.738 1.00 28.90 171 ASP I O 1
ATOM 15449 N N . TYR I 1 172 ? 44.300 -51.607 167.622 1.00 26.84 172 TYR I N 1
ATOM 15450 C CA . TYR I 1 172 ? 45.052 -50.771 168.571 1.00 25.25 172 TYR I CA 1
ATOM 15451 C C . TYR I 1 172 ? 44.795 -49.255 168.414 1.00 24.86 172 TYR I C 1
ATOM 15452 O O . TYR I 1 172 ? 45.162 -48.505 169.301 1.00 23.93 172 TYR I O 1
ATOM 15461 N N . ARG I 1 173 ? 44.136 -48.851 167.316 1.00 25.72 173 ARG I N 1
ATOM 15462 C CA . ARG I 1 173 ? 43.915 -47.468 166.948 1.00 26.09 173 ARG I CA 1
ATOM 15463 C C . ARG I 1 173 ? 45.236 -46.765 166.707 1.00 23.60 173 ARG I C 1
ATOM 15464 O O . ARG I 1 173 ? 45.426 -45.582 167.066 1.00 22.58 173 ARG I O 1
ATOM 15472 N N . LEU I 1 174 ? 46.165 -47.494 166.092 1.00 23.12 174 LEU I N 1
ATOM 15473 C CA . LEU I 1 174 ? 47.479 -46.940 165.784 1.00 21.99 174 LEU I CA 1
ATOM 15474 C C . LEU I 1 174 ? 47.439 -46.091 164.533 1.00 22.09 174 LEU I C 1
ATOM 15475 O O . LEU I 1 174 ? 48.340 -45.276 164.282 1.00 22.13 174 LEU I O 1
ATOM 15480 N N . VAL I 1 175 ? 46.420 -46.316 163.718 1.00 23.02 175 VAL I N 1
ATOM 15481 C CA . VAL I 1 175 ? 46.281 -45.612 162.438 1.00 23.70 175 VAL I CA 1
ATOM 15482 C C . VAL I 1 175 ? 44.838 -45.159 162.301 1.00 25.22 175 VAL I C 1
ATOM 15483 O O . VAL I 1 175 ? 43.937 -45.655 162.953 1.00 25.69 175 VAL I O 1
ATOM 15487 N N . ASN I 1 176 ? 44.643 -44.192 161.438 1.00 26.27 176 ASN I N 1
ATOM 15488 C CA . ASN I 1 176 ? 43.346 -43.567 161.252 1.00 27.85 176 ASN I CA 1
ATOM 15489 C C . ASN I 1 176 ? 42.647 -44.115 160.041 1.00 29.58 176 ASN I C 1
ATOM 15490 O O . ASN I 1 176 ? 41.450 -44.042 160.003 1.00 31.05 176 ASN I O 1
ATOM 15495 N N . GLN I 1 177 ? 43.415 -44.657 159.073 1.00 29.65 177 GLN I N 1
ATOM 15496 C CA . GLN I 1 177 ? 42.898 -45.273 157.838 1.00 31.84 177 GLN I CA 1
ATOM 15497 C C . GLN I 1 177 ? 43.841 -46.345 157.321 1.00 30.67 177 GLN I C 1
ATOM 15498 O O . GLN I 1 177 ? 45.046 -46.226 157.449 1.00 29.01 177 GLN I O 1
ATOM 15504 N N . VAL I 1 178 ? 43.271 -47.358 156.676 1.00 32.09 178 VAL I N 1
ATOM 15505 C CA . VAL I 1 178 ? 44.040 -48.371 155.957 1.00 32.39 178 VAL I CA 1
ATOM 15506 C C . VAL I 1 178 ? 43.581 -48.345 154.509 1.00 34.80 178 VAL I C 1
ATOM 15507 O O . VAL I 1 178 ? 42.376 -48.428 154.249 1.00 35.90 178 VAL I O 1
ATOM 15511 N N . VAL I 1 179 ? 44.534 -48.247 153.573 1.00 35.27 179 VAL I N 1
ATOM 15512 C CA . VAL I 1 179 ? 44.206 -48.287 152.130 1.00 37.77 179 VAL I CA 1
ATOM 15513 C C . VAL I 1 179 ? 45.248 -49.142 151.414 1.00 37.91 179 VAL I C 1
ATOM 15514 O O . VAL I 1 179 ? 46.220 -49.547 152.032 1.00 36.28 179 VAL I O 1
ATOM 15518 N N . GLU I 1 180 ? 45.039 -49.419 150.135 1.00 40.28 180 GLU I N 1
ATOM 15519 C CA . GLU I 1 180 ? 46.006 -50.167 149.343 1.00 41.53 180 GLU I CA 1
ATOM 15520 C C . GLU I 1 180 ? 47.250 -49.316 149.103 1.00 40.19 180 GLU I C 1
ATOM 15521 O O . GLU I 1 180 ? 47.152 -48.085 149.013 1.00 40.06 180 GLU I O 1
ATOM 15527 N N . SER I 1 181 ? 48.416 -49.965 149.014 1.00 39.69 181 SER I N 1
ATOM 15528 C CA . SER I 1 181 ? 49.676 -49.257 148.782 1.00 38.90 181 SER I CA 1
ATOM 15529 C C . SER I 1 181 ? 49.540 -48.222 147.661 1.00 40.26 181 SER I C 1
ATOM 15530 O O . SER I 1 181 ? 50.009 -47.097 147.797 1.00 39.59 181 SER I O 1
ATOM 15533 N N . SER I 1 182 ? 48.901 -48.612 146.557 1.00 42.91 182 SER I N 1
ATOM 15534 C CA . SER I 1 182 ? 48.791 -47.761 145.367 1.00 44.94 182 SER I CA 1
ATOM 15535 C C . SER I 1 182 ? 47.906 -46.534 145.576 1.00 44.65 182 SER I C 1
ATOM 15536 O O . SER I 1 182 ? 47.975 -45.582 144.823 1.00 46.00 182 SER I O 1
ATOM 15539 N N . ALA I 1 183 ? 47.079 -46.561 146.612 1.00 43.57 183 ALA I N 1
ATOM 15540 C CA . ALA I 1 183 ? 46.171 -45.461 146.916 1.00 43.32 183 ALA I CA 1
ATOM 15541 C C . ALA I 1 183 ? 46.596 -44.683 148.151 1.00 40.41 183 ALA I C 1
ATOM 15542 O O . ALA I 1 183 ? 45.977 -43.682 148.489 1.00 40.65 183 ALA I O 1
ATOM 15544 N N . LEU I 1 184 ? 47.664 -45.121 148.815 1.00 38.55 184 LEU I N 1
ATOM 15545 C CA . LEU I 1 184 ? 48.049 -44.550 150.113 1.00 35.73 184 LEU I CA 1
ATOM 15546 C C . LEU I 1 184 ? 48.509 -43.101 150.074 1.00 35.44 184 LEU I C 1
ATOM 15547 O O . LEU I 1 184 ? 48.094 -42.300 150.899 1.00 34.05 184 LEU I O 1
ATOM 15552 N N . LEU I 1 185 ? 49.388 -42.756 149.146 1.00 36.56 185 LEU I N 1
ATOM 15553 C CA . LEU I 1 185 ? 49.939 -41.401 149.134 1.00 36.51 185 LEU I CA 1
ATOM 15554 C C . LEU I 1 185 ? 48.849 -40.393 148.824 1.00 37.83 185 LEU I C 1
ATOM 15555 O O . LEU I 1 185 ? 48.780 -39.337 149.437 1.00 37.48 185 LEU I O 1
ATOM 15560 N N . ASP I 1 186 ? 47.989 -40.734 147.877 1.00 40.11 186 ASP I N 1
ATOM 15561 C CA . ASP I 1 186 ? 46.878 -39.873 147.505 1.00 41.99 186 ASP I CA 1
ATOM 15562 C C . ASP I 1 186 ? 45.886 -39.704 148.646 1.00 40.14 186 ASP I C 1
ATOM 15563 O O . ASP I 1 186 ? 45.383 -38.619 148.878 1.00 40.00 186 ASP I O 1
ATOM 15568 N N . ALA I 1 187 ? 45.608 -40.785 149.360 1.00 38.79 187 ALA I N 1
ATOM 15569 C CA . ALA I 1 187 ? 44.697 -40.712 150.495 1.00 37.60 187 ALA I CA 1
ATOM 15570 C C . ALA I 1 187 ? 45.280 -39.821 151.597 1.00 35.98 187 ALA I C 1
ATOM 15571 O O . ALA I 1 187 ? 44.553 -39.086 152.271 1.00 35.91 187 ALA I O 1
ATOM 15573 N N . ALA I 1 188 ? 46.600 -39.868 151.765 1.00 34.77 188 ALA I N 1
ATOM 15574 C CA . ALA I 1 188 ? 47.274 -39.025 152.733 1.00 32.87 188 ALA I CA 1
ATOM 15575 C C . ALA I 1 188 ? 47.274 -37.562 152.320 1.00 34.15 188 ALA I C 1
ATOM 15576 O O . ALA I 1 188 ? 46.992 -36.699 153.133 1.00 33.58 188 ALA I O 1
ATOM 15578 N N . ILE I 1 189 ? 47.596 -37.286 151.060 1.00 36.07 189 ILE I N 1
ATOM 15579 C CA . ILE I 1 189 ? 47.516 -35.938 150.516 1.00 37.93 189 ILE I CA 1
ATOM 15580 C C . ILE I 1 189 ? 46.104 -35.368 150.652 1.00 39.27 189 ILE I C 1
ATOM 15581 O O . ILE I 1 189 ? 45.930 -34.186 150.956 1.00 40.05 189 ILE I O 1
ATOM 15586 N N . THR I 1 190 ? 45.108 -36.212 150.388 1.00 40.06 190 THR I N 1
ATOM 15587 C CA . THR I 1 190 ? 43.712 -35.855 150.531 1.00 41.65 190 THR I CA 1
ATOM 15588 C C . THR I 1 190 ? 43.416 -35.373 151.949 1.00 40.29 190 THR I C 1
ATOM 15589 O O . THR I 1 190 ? 42.859 -34.313 152.146 1.00 41.67 190 THR I O 1
ATOM 15593 N N . GLN I 1 191 ? 43.822 -36.155 152.936 1.00 38.30 191 GLN I N 1
ATOM 15594 C CA . GLN I 1 191 ? 43.640 -35.775 154.334 1.00 37.60 191 GLN I CA 1
ATOM 15595 C C . GLN I 1 191 ? 44.344 -34.473 154.675 1.00 36.81 191 GLN I C 1
ATOM 15596 O O . GLN I 1 191 ? 43.869 -33.670 155.472 1.00 36.71 191 GLN I O 1
ATOM 15602 N N . ALA I 1 192 ? 45.528 -34.316 154.120 1.00 36.31 192 ALA I N 1
ATOM 15603 C CA . ALA I 1 192 ? 46.344 -33.147 154.385 1.00 36.16 192 ALA I CA 1
ATOM 15604 C C . ALA I 1 192 ? 45.660 -31.890 153.828 1.00 38.35 192 ALA I C 1
ATOM 15605 O O . ALA I 1 192 ? 45.756 -30.826 154.455 1.00 38.56 192 ALA I O 1
ATOM 15607 N N . HIS I 1 193 ? 44.980 -32.039 152.672 1.00 39.88 193 HIS I N 1
ATOM 15608 C CA . HIS I 1 193 ? 44.148 -30.972 152.107 1.00 42.61 193 HIS I CA 1
ATOM 15609 C C . HIS I 1 193 ? 42.980 -30.609 153.025 1.00 42.63 193 HIS I C 1
ATOM 15610 O O . HIS I 1 193 ? 42.692 -29.439 153.233 1.00 44.01 193 HIS I O 1
ATOM 15617 N N . VAL I 1 194 ? 42.309 -31.622 153.558 1.00 41.40 194 VAL I N 1
ATOM 15618 C CA . VAL I 1 194 ? 41.182 -31.389 154.466 1.00 42.12 194 VAL I CA 1
ATOM 15619 C C . VAL I 1 194 ? 41.619 -30.601 155.715 1.00 40.83 194 VAL I C 1
ATOM 15620 O O . VAL I 1 194 ? 41.003 -29.616 156.095 1.00 42.85 194 VAL I O 1
ATOM 15624 N N . MET I 1 195 ? 42.690 -31.042 156.345 1.00 38.52 195 MET I N 1
ATOM 15625 C CA . MET I 1 195 ? 43.180 -30.390 157.535 1.00 37.82 195 MET I CA 1
ATOM 15626 C C . MET I 1 195 ? 43.822 -29.036 157.253 1.00 38.68 195 MET I C 1
ATOM 15627 O O . MET I 1 195 ? 43.793 -28.162 158.109 1.00 38.88 195 MET I O 1
ATOM 15632 N N . ALA I 1 196 ? 44.416 -28.874 156.067 1.00 39.78 196 ALA I N 1
ATOM 15633 C CA . ALA I 1 196 ? 44.931 -27.570 155.618 1.00 41.53 196 ALA I CA 1
ATOM 15634 C C . ALA I 1 196 ? 43.815 -26.534 155.437 1.00 44.31 196 ALA I C 1
ATOM 15635 O O . ALA I 1 196 ? 44.067 -25.330 155.529 1.00 46.08 196 ALA I O 1
ATOM 15637 N N . SER I 1 197 ? 42.591 -26.990 155.162 1.00 44.98 197 SER I N 1
ATOM 15638 C CA . SER I 1 197 ? 41.477 -26.066 154.986 1.00 47.71 197 SER I CA 1
ATOM 15639 C C . SER I 1 197 ? 40.945 -25.548 156.337 1.00 47.41 197 SER I C 1
ATOM 15640 O O . SER I 1 197 ? 40.197 -24.566 156.372 1.00 50.07 197 SER I O 1
ATOM 15643 N N . TYR I 1 198 ? 41.305 -26.187 157.448 1.00 44.59 198 TYR I N 1
ATOM 15644 C CA . TYR I 1 198 ? 40.933 -25.644 158.748 1.00 44.47 198 TYR I CA 1
ATOM 15645 C C . TYR I 1 198 ? 41.611 -24.293 158.934 1.00 45.83 198 TYR I C 1
ATOM 15646 O O . TYR I 1 198 ? 42.799 -24.173 158.736 1.00 45.55 198 TYR I O 1
ATOM 15655 N N . PRO I 1 199 ? 40.864 -23.267 159.334 1.00 47.87 199 PRO I N 1
ATOM 15656 C CA . PRO I 1 199 ? 41.555 -21.986 159.571 1.00 49.64 199 PRO I CA 1
ATOM 15657 C C . PRO I 1 199 ? 42.814 -22.132 160.435 1.00 47.63 199 PRO I C 1
ATOM 15658 O O . PRO I 1 199 ? 42.788 -22.769 161.489 1.00 45.48 199 PRO I O 1
ATOM 15662 N N . ALA I 1 200 ? 43.900 -21.521 159.969 1.00 48.42 200 ALA I N 1
ATOM 15663 C CA . ALA I 1 200 ? 45.244 -21.810 160.469 1.00 47.01 200 ALA I CA 1
ATOM 15664 C C . ALA I 1 200 ? 45.450 -21.372 161.890 1.00 46.79 200 ALA I C 1
ATOM 15665 O O . ALA I 1 200 ? 46.064 -22.074 162.655 1.00 45.27 200 ALA I O 1
ATOM 15667 N N . SER I 1 201 ? 44.932 -20.213 162.243 1.00 49.49 201 SER I N 1
ATOM 15668 C CA . SER I 1 201 ? 45.150 -19.673 163.594 1.00 50.39 201 SER I CA 1
ATOM 15669 C C . SER I 1 201 ? 44.602 -20.582 164.687 1.00 48.10 201 SER I C 1
ATOM 15670 O O . SER I 1 201 ? 45.311 -20.911 165.635 1.00 46.67 201 SER I O 1
ATOM 15673 N N . ALA I 1 202 ? 43.339 -20.970 164.551 1.00 47.84 202 ALA I N 1
ATOM 15674 C CA . ALA I 1 202 ? 42.713 -21.863 165.513 1.00 45.60 202 ALA I CA 1
ATOM 15675 C C . ALA I 1 202 ? 43.430 -23.196 165.501 1.00 42.22 202 ALA I C 1
ATOM 15676 O O . ALA I 1 202 ? 43.657 -23.783 166.557 1.00 40.14 202 ALA I O 1
ATOM 15678 N N . PHE I 1 203 ? 43.809 -23.674 164.316 1.00 41.21 203 PHE I N 1
ATOM 15679 C CA . PHE I 1 203 ? 44.532 -24.936 164.234 1.00 38.83 203 PHE I CA 1
ATOM 15680 C C . PHE I 1 203 ? 45.878 -24.956 164.965 1.00 37.88 203 PHE I C 1
ATOM 15681 O O . PHE I 1 203 ? 46.193 -25.880 165.727 1.00 35.23 203 PHE I O 1
ATOM 15689 N N . ILE I 1 204 ? 46.676 -23.947 164.670 1.00 39.74 204 ILE I N 1
ATOM 15690 C CA . ILE I 1 204 ? 47.999 -23.797 165.230 1.00 39.73 204 ILE I CA 1
ATOM 15691 C C . ILE I 1 204 ? 47.946 -23.695 166.732 1.00 39.35 204 ILE I C 1
ATOM 15692 O O . ILE I 1 204 ? 48.701 -24.348 167.418 1.00 38.03 204 ILE I O 1
ATOM 15697 N N . ASN I 1 205 ? 47.059 -22.857 167.243 1.00 41.39 205 ASN I N 1
ATOM 15698 C CA . ASN I 1 205 ? 46.932 -22.684 168.689 1.00 41.91 205 ASN I CA 1
ATOM 15699 C C . ASN I 1 205 ? 46.445 -23.931 169.421 1.00 39.23 205 ASN I C 1
ATOM 15700 O O . ASN I 1 205 ? 46.901 -24.224 170.526 1.00 38.00 205 ASN I O 1
ATOM 15705 N N . THR I 1 206 ? 45.520 -24.649 168.793 1.00 37.88 206 THR I N 1
ATOM 15706 C CA . THR I 1 206 ? 44.998 -25.888 169.329 1.00 35.50 206 THR I CA 1
ATOM 15707 C C . THR I 1 206 ? 46.086 -26.964 169.324 1.00 33.07 206 THR I C 1
ATOM 15708 O O . THR I 1 206 ? 46.308 -27.629 170.313 1.00 31.09 206 THR I O 1
ATOM 15712 N N . LYS I 1 207 ? 46.766 -27.130 168.202 1.00 32.74 207 LYS I N 1
ATOM 15713 C CA . LYS I 1 207 ? 47.790 -28.141 168.097 1.00 30.97 207 LYS I CA 1
ATOM 15714 C C . LYS I 1 207 ? 48.910 -27.903 169.096 1.00 31.42 207 LYS I C 1
ATOM 15715 O O . LYS I 1 207 ? 49.386 -28.842 169.697 1.00 29.72 207 LYS I O 1
ATOM 15721 N N . ARG I 1 208 ? 49.333 -26.655 169.253 1.00 33.35 208 ARG I N 1
ATOM 15722 C CA . ARG I 1 208 ? 50.330 -26.299 170.256 1.00 34.82 208 ARG I CA 1
ATOM 15723 C C . ARG I 1 208 ? 49.927 -26.739 171.6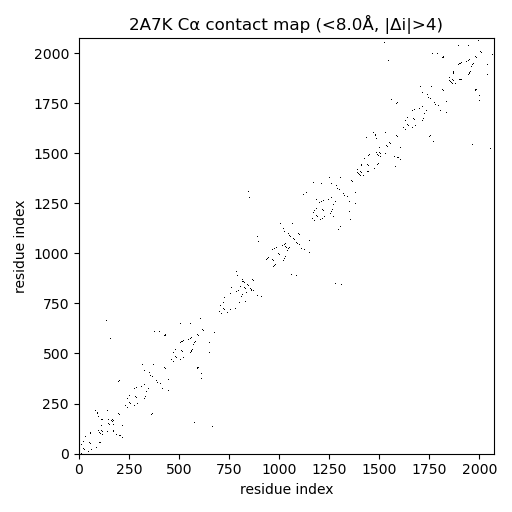68 1.00 33.67 208 ARG I C 1
ATOM 15724 O O . ARG I 1 208 ? 50.720 -27.337 172.397 1.00 32.39 208 ARG I O 1
ATOM 15732 N N . ALA I 1 209 ? 48.680 -26.462 172.029 1.00 33.90 209 ALA I N 1
ATOM 15733 C CA . ALA I 1 209 ? 48.131 -26.886 173.316 1.00 33.49 209 ALA I CA 1
ATOM 15734 C C . ALA I 1 209 ? 48.063 -28.389 173.454 1.00 31.20 209 ALA I C 1
ATOM 15735 O O . ALA I 1 209 ? 48.363 -28.922 174.533 1.00 31.34 209 ALA I O 1
ATOM 15737 N N . VAL I 1 210 ? 47.685 -29.058 172.362 1.00 29.92 210 VAL I N 1
ATOM 15738 C CA . VAL I 1 210 ? 47.625 -30.522 172.270 1.00 27.99 210 VAL I CA 1
ATOM 15739 C C . VAL I 1 210 ? 48.994 -31.219 172.437 1.00 26.89 210 VAL I C 1
ATOM 15740 O O . VAL I 1 210 ? 49.113 -32.252 173.153 1.00 25.47 210 VAL I O 1
ATOM 15744 N N . ASN I 1 211 ? 49.993 -30.669 171.748 1.00 27.09 211 ASN I N 1
ATOM 15745 C CA . ASN I 1 211 ? 51.290 -31.274 171.643 1.00 26.62 211 ASN I CA 1
ATOM 15746 C C . ASN I 1 211 ? 52.178 -30.950 172.804 1.00 27.44 211 ASN I C 1
ATOM 15747 O O . ASN I 1 211 ? 53.146 -31.659 173.069 1.00 27.18 211 ASN I O 1
ATOM 15752 N N . LYS I 1 212 ? 51.837 -29.901 173.515 1.00 29.04 212 LYS I N 1
ATOM 15753 C CA . LYS I 1 212 ? 52.654 -29.418 174.625 1.00 30.43 212 LYS I CA 1
ATOM 15754 C C . LYS I 1 212 ? 53.001 -30.498 175.668 1.00 29.26 212 LYS I C 1
ATOM 15755 O O . LYS I 1 212 ? 54.163 -30.671 175.990 1.00 28.73 212 LYS I O 1
ATOM 15761 N N . PRO I 1 213 ? 51.998 -31.231 176.209 1.00 28.47 213 PRO I N 1
ATOM 15762 C CA . PRO I 1 213 ? 52.362 -32.342 177.112 1.00 27.72 213 PRO I CA 1
ATOM 15763 C C . PRO I 1 213 ? 53.139 -33.507 176.479 1.00 26.23 213 PRO I C 1
ATOM 15764 O O . PRO I 1 213 ? 53.845 -34.215 177.182 1.00 26.12 213 PRO I O 1
ATOM 15768 N N . PHE I 1 214 ? 53.006 -33.707 175.177 1.00 25.24 214 PHE I N 1
ATOM 15769 C CA . PHE I 1 214 ? 53.771 -34.727 174.452 1.00 24.18 214 PHE I CA 1
ATOM 15770 C C . PHE I 1 214 ? 55.248 -34.283 174.376 1.00 25.45 214 PHE I C 1
ATOM 15771 O O . PHE I 1 214 ? 56.190 -35.057 174.605 1.00 25.25 214 PHE I O 1
ATOM 15779 N N . ILE I 1 215 ? 55.447 -33.008 174.069 1.00 26.52 215 ILE I N 1
ATOM 15780 C CA . ILE I 1 215 ? 56.776 -32.428 174.028 1.00 27.62 215 ILE I CA 1
ATOM 15781 C C . ILE I 1 215 ? 57.436 -32.501 175.395 1.00 28.77 215 ILE I C 1
ATOM 15782 O O . ILE I 1 215 ? 58.603 -32.858 175.551 1.00 28.32 215 ILE I O 1
ATOM 15787 N N . HIS I 1 216 ? 56.662 -32.161 176.411 1.00 29.93 216 HIS I N 1
ATOM 15788 C CA . HIS I 1 216 ? 57.161 -32.206 177.769 1.00 31.36 216 HIS I CA 1
ATOM 15789 C C . HIS I 1 216 ? 57.502 -33.657 178.166 1.00 30.07 216 HIS I C 1
ATOM 15790 O O . HIS I 1 216 ? 58.530 -33.887 178.794 1.00 30.59 216 HIS I O 1
ATOM 15797 N N . LEU I 1 217 ? 56.649 -34.611 177.788 1.00 28.23 217 LEU I N 1
ATOM 15798 C CA . LEU I 1 217 ? 56.911 -36.010 178.028 1.00 27.51 217 LEU I CA 1
ATOM 15799 C C . LEU I 1 217 ? 58.241 -36.428 177.393 1.00 27.10 217 LEU I C 1
ATOM 15800 O O . LEU I 1 217 ? 59.074 -37.037 178.045 1.00 27.22 217 LEU I O 1
ATOM 15805 N N . LEU I 1 218 ? 58.444 -36.072 176.128 1.00 26.45 218 LEU I N 1
ATOM 15806 C CA . LEU I 1 218 ? 59.679 -36.437 175.453 1.00 26.52 218 LEU I CA 1
ATOM 15807 C C . LEU I 1 218 ? 60.912 -35.854 176.131 1.00 28.30 218 LEU I C 1
ATOM 15808 O O . LEU I 1 218 ? 61.954 -36.483 176.161 1.00 28.13 218 LEU I O 1
ATOM 15813 N N . GLU I 1 219 ? 60.779 -34.640 176.648 1.00 29.84 219 GLU I N 1
ATOM 15814 C CA . GLU I 1 219 ? 61.865 -33.941 177.309 1.00 32.77 219 GLU I CA 1
ATOM 15815 C C . GLU I 1 219 ? 62.241 -34.611 178.632 1.00 33.76 219 GLU I C 1
ATOM 15816 O O . GLU I 1 219 ? 63.409 -34.745 178.963 1.00 34.92 219 GLU I O 1
ATOM 15822 N N . GLN I 1 220 ? 61.227 -35.026 179.381 1.00 33.49 220 GLN I N 1
ATOM 15823 C CA . GLN I 1 220 ? 61.420 -35.812 180.589 1.00 34.71 220 GLN I CA 1
ATOM 15824 C C . GLN I 1 220 ? 62.071 -37.148 180.233 1.00 33.27 220 GLN I C 1
ATOM 15825 O O . GLN I 1 220 ? 62.960 -37.607 180.964 1.00 34.80 220 GLN I O 1
ATOM 15831 N N . THR I 1 221 ? 61.645 -37.747 179.122 1.00 30.95 221 THR I N 1
ATOM 15832 C CA . THR I 1 221 ? 62.166 -39.033 178.688 1.00 30.17 221 THR I CA 1
ATOM 15833 C C . THR I 1 221 ? 63.656 -38.916 178.288 1.00 31.89 221 THR I C 1
ATOM 15834 O O . THR I 1 221 ? 64.469 -39.786 178.601 1.00 32.45 221 THR I O 1
ATOM 15838 N N . ARG I 1 222 ? 63.994 -37.829 177.595 1.00 32.35 222 ARG I N 1
ATOM 15839 C CA . ARG I 1 222 ? 65.356 -37.512 177.239 1.00 33.59 222 ARG I CA 1
ATOM 15840 C C . ARG I 1 222 ? 66.184 -37.616 178.505 1.00 36.26 222 ARG I C 1
ATOM 15841 O O . ARG I 1 222 ? 67.185 -38.347 178.598 1.00 36.89 222 ARG I O 1
ATOM 15849 N N . ASP I 1 223 ? 65.739 -36.870 179.504 1.00 37.68 223 ASP I N 1
ATOM 15850 C CA . ASP I 1 223 ? 66.512 -36.719 180.727 1.00 40.92 223 ASP I CA 1
ATOM 15851 C C . ASP I 1 223 ? 66.606 -38.058 181.465 1.00 40.68 223 ASP I C 1
ATOM 15852 O O . ASP I 1 223 ? 67.658 -38.419 182.029 1.00 42.90 223 ASP I O 1
ATOM 15857 N N . ALA I 1 224 ? 65.490 -38.774 181.490 1.00 38.37 224 ALA I N 1
ATOM 15858 C CA . ALA I 1 224 ? 65.381 -40.033 182.222 1.00 38.40 224 ALA I CA 1
ATOM 15859 C C . ALA I 1 224 ? 66.172 -41.169 181.586 1.00 38.45 224 ALA I C 1
ATOM 15860 O O . ALA I 1 224 ? 66.849 -41.910 182.288 1.00 40.58 224 ALA I O 1
ATOM 15862 N N . SER I 1 225 ? 66.095 -41.299 180.266 1.00 37.59 225 SER I N 1
ATOM 15863 C CA . SER I 1 225 ? 66.914 -42.261 179.505 1.00 39.13 225 SER I CA 1
ATOM 15864 C C . SER I 1 225 ? 68.453 -42.007 179.589 1.00 42.34 225 SER I C 1
ATOM 15865 O O . SER I 1 225 ? 69.230 -42.936 179.838 1.00 44.12 225 SER I O 1
ATOM 15868 N N . LYS I 1 226 ? 68.908 -40.767 179.423 1.00 46.08 226 LYS I N 1
ATOM 15869 C CA . LYS I 1 226 ? 70.341 -40.513 179.511 1.00 49.97 226 LYS I CA 1
ATOM 15870 C C . LYS I 1 226 ? 70.887 -41.011 180.881 1.00 54.65 226 LYS I C 1
ATOM 15871 O O . LYS I 1 226 ? 72.116 -41.292 181.032 1.00 57.81 226 LYS I O 1
ATOM 15877 N N . ALA I 1 227 ? 69.983 -41.056 181.878 1.00 55.64 227 ALA I N 1
ATOM 15878 C CA . ALA I 1 227 ? 70.276 -41.557 183.228 1.00 57.86 227 ALA I CA 1
ATOM 15879 C C . ALA I 1 227 ? 69.580 -42.926 183.488 1.00 58.23 227 ALA I C 1
ATOM 15880 O O . ALA I 1 227 ? 69.212 -43.238 184.605 1.00 58.76 227 ALA I O 1
ATOM 15882 N N . VAL I 1 228 ? 69.372 -43.727 182.444 1.00 58.36 228 VAL I N 1
ATOM 15883 C CA . VAL I 1 228 ? 69.316 -45.183 182.629 1.00 59.98 228 VAL I CA 1
ATOM 15884 C C . VAL I 1 228 ? 70.807 -45.460 182.870 1.00 63.43 228 VAL I C 1
ATOM 15885 O O . VAL I 1 228 ? 71.185 -46.153 183.816 1.00 66.18 228 VAL I O 1
ATOM 15889 N N . HIS I 1 229 ? 71.650 -44.837 182.041 1.00 64.83 229 HIS I N 1
ATOM 15890 C CA . HIS I 1 229 ? 73.114 -45.047 182.046 1.00 67.63 229 HIS I CA 1
ATOM 15891 C C . HIS I 1 229 ? 73.893 -43.960 182.811 1.00 70.78 229 HIS I C 1
ATOM 15892 O O . HIS I 1 229 ? 74.723 -43.236 182.244 1.00 71.68 229 HIS I O 1
#

Radius of gyration: 44.17 Å; Cα contacts (8 Å, |Δi|>4): 4554; chains: 9; bounding box: 113×117×114 Å

Foldseek 3Di:
DWDWDDPFQEIEIEQPDVAQQREDDVVSLVVQLVNLVCLLPDPRHQFYEYHPDAPGFLHQYYDQVDQVDAPQVGVLVVLCSLLSSLVSLLPRLHAYEYQGEAEQEASSLLNRLSGPAYEYEQAHWYWDQQVVVVHDCLLVLLSCCVRQNNVLSCCRNVVRDTQGPVNCVVSVSHDYYHHSVCRVVVRVVVRVVRSPPPRVVSSVVSCVVCVVVSVSSVVSSVVSNVVVD/DWDWDDPFQEIEIEQDDVALQREDDVVSLVVQLVVLVCLLPDPRHQEYEYEPDAPGFLHQYHDQVVQVVQDDLVRNLVVLCSLLSSLVSLLPRLHAYEYQGEAEQEASSLLSRLSHPFYEYEQAHWYWDQQVVSVHDRLLVLLSCCVRQNNVLSCCRNVVRDTQG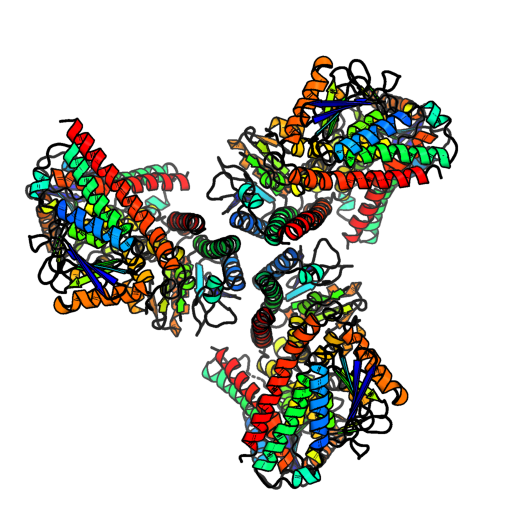DVNCVVSVSHDYYHHSVCRVVVRVVVRVVRSPPPRVVSSVVSCVVCVVVSVSSVVSSVVVSVVSD/DWDWDDPFQEIEIEQDDVALQREDDVVSLVVLLVVLVCLLVDPRHQAYEYEPDAPGFLHQYYDLVVQVPDQALVSNLVVLCSLLSSLVSLLPRLHAYEYQGEAEQEASNLLSRLSHPAYEYEQAHWYWDQQVVSVHDCLLVLLSCCVRQNNVLSCCRNVVRDIQGPVNCVVSVSHDYYHHSVCRVVVRVVVRVVRSPPPRVVSSVVSCVVSVVVSVSSVVSSVVVSPVSVVVVVVVVD/DWDWDDPFQEIEIEQPDVALQREDDVVSLVVQLVNLVCLLVDPRHQEYEYEPDAPGFLHQYHDLVCQVVWLVRVLVVLVSLLSSLVSLLLRLHAYEYQGEAEQEASSLLSNLSHPFYEYEQAHWYWDQQVVSVHDCLLVLLSCCVRQNNVLSCCRNVVRDTQGPVNCVVSVSHDYYHHSVCRVVVRVVVRVVRSPPPRVVSSVVSCVVSVVVSVSSVVSSVVVSVVSD/DWDWDDPFQEIEIEQDDVALQNEDDVVSLVVLLVNLVCLLPDPRHQFYEYEPDQPGFLHQYHDLVVVVVQDDLVSVLVVLCSLLSSLVSLLPRLHAYEYQGEAEQEASSLLSRLSHPFYEYEQAHWYWDQQVVVVHDRLLVLLRCCVRQNNVLSCCRNVVRDTQGPVNCVVSVSHDYYHHSVCRVVVRVVVRVVRSPPPRVVSSVVSCVVCVVVSVSSVVSSVVSSVVVCVVVVVD/DWDWDDPFQEIEIEQDDVAQQNEDDVVSLVVQLVSLVCLLPDPRHQEYEYEPDAPGFLHQYHDPVVLVVPDDVVVQLVVLCSLLSSLVSLLPRLHAYEYQGEAEQEASSLLSRLSHPFYEYEQAHWYWDQQVVSVHDCLLVLLSCCVRQNNVLSCCRNVVRDTQGPVNCVVSVSHDYYHHSVCRVVVRVVVSVVRSPPPRVVSSVVSCVVCVVVSVSSVVSSVVSD/DWDWDDPFQEIEIEQDDVAQQREDDVVSLVVLLVVLVCLLPDPRHQFYEYEPDAPGFLHQYHDPQVPDDDQVGNLVVLCSLLSSLVSLLPRLHAYEYQGEAEQEASSLLSNLSHPAYEYEQAHWYWDQQVVVVHDCLLVLLSCCVRQNNVLSCCRNVVRDTQGDVNCVVSVSHDYYHHSVCRVVVRVVVRVVRSPPPRVVSSVVSCVVCVVVSVSSVVSSVVSSVVVD/DWDWDDPFQEIEIEQDDVAQQNEDDVVSLVVQLVSLVCLLVDPRHQAYEYEPDAPGFLHQYHDLVVQVVPPDLVSQLVVLCSLLSSLVSLLPRLHAYEYQGEAEQEASSLLSRLSHPFYEYEQAHWYWDQQVVSVHDCLLVLLSCCVRQNNPLSCCRNVVRDTQGPVNCVVSVSHDYYHHSVCRVVVRVVVRVVRSPPPRVVSSVVSCVVSVVVSVSSVVSSVVSSVVVVD/DWDWDDPFQEIEIEQPDVALQREDDVVSLVVQLVVLVCLLVDPRHQFYEYEPDQPGFLHQYHDVVPVVPAPLVRQLVVLVSLLSSLVSLLPRLHAYEYQGEAEQEASSLLSRLSHPFYEYEQAHWYWDQQVVVVHDCLLVLLSCCVRQNNVLSCCRNVVRDTQGDVNCVVSVSHDYYHHSVCRVVVRVVVRVVRSPPPRVVSSVVSCVVSVVVSVSSVVSSVVSSVVD

Nearest PDB structures (foldseek):
  2a7k-assembly3_G  TM=1.003E+00  e=7.906E-46  Pectobacterium carotovorum
  2a7k-assembly2_E  TM=1.003E+00  e=1.125E-45  Pectobacterium carotovorum
  2a7k-assembly2_D  TM=1.003E+00  e=2.027E-45  Pectobacterium carotovorum
  2a7k-assembly3_I  TM=1.003E+00  e=3.246E-45  Pectobacterium carotovorum
  5o34-assembly1_C  TM=9.487E-01  e=5.418E-20  Streptantibioticus cattleyicolor

Secondary structure (DSSP, 8-state):
-EEEEEETTEEEEEE--SSTT-B--HHHHHHHHHHHHHHHH-TT--EEEEE--TTS-SB-BS-HHHHHT--HHHHHHHHHHHHHHHHHHHT--S-EEEEE-SEEETHHHHHHTTSSEEEEETT-EEE--GGGGT---HHHHHHHHHHH-HHHHHHHHHH---B-HHHHHHHT--SEEE-HHHHHHHHHHHHHHHHTS-HHHHHHHHHHHHHHHHHHHHHHHHHHHHH--/-EEEEEETTEEEEEE--SSTT-B--HHHHHHHHHHHHHHHH-TT--EEEEE--TTS-SB-BS-HHHHHH--SHHHHHHHHHHHHHHHHHHHT--S-EEEEE-SEEETHHHHHHTTSSEEEEETT-EEE--GGGGT---HHHHHHHHHHH-HHHHHHHHHH---B-HHHHHHHT--SEEE-HHHHHHHHHHHHHHHHTS-HHHHHHHHHHHHHHHHHHHHHHHHHHHHHT-/-EEEEEETTEEEEEE--SSTT-B--HHHHHHHHHHHHHHHH-TT--EEEEE--TTS-SB-BS-HHHHHH--SHHHHHHHHHHHHHHHHHHHT--S-EEEEE-SEEETHHHHHHTTSSEEEEETT-EEE--GGGGT---HHHHHHHHHHH-HHHHHHHHHH--EE-HHHHHHTT--SEEE-HHHHHHHHHHHHHHHHTS-HHHHHHHHHHHHHHHHHHHHHHHHHHHHHHHHHHHHHH-/-EEEEEETTEEEEEE--SSTT-B--HHHHHHHHHHHHHHHH-TT--EEEEE--TTS-SB-BS-HHHHHH--HHHHHHHHHHHHHHHHHHT--S-EEEEE-SEEETHHHHHHTTSSEEEEETT-EEE--GGGGT---HHHHHHHHHHH-HHHHHHHHHH---EEHHHHHHHT--SEEE-HHHHHHHHHHHHHHHHTS-HHHHHHHHHHHHHHHHHHHHHHHHHHHHHH-/-EEEEEETTEEEEEE--SSTT-B--HHHHHHHHHHHHHHHH-TT--EEEEE--TTS-SB-BS-HHHHHH--SHHHHHHHHHHHHHHHHHHHT--S-EEEEE-SEEETHHHHHHTTSSEEEEETT-EEE--GGGGT---HHHHHHHHHHH-HHHHHHHHHH---EEHHHHHHHT--SEEE-HHHHHHHHHHHHHHHHTS-HHHHHHHHHHHHHHHHHHHHHHHHHHHHHHHHHHHH-/-EEEEEETTEEEEEE--SSTT----HHHHHHHHHHHHHHHH-TT--EEEEE--TTS-SB--S-HHHHHH--SHHHHHHHHHHHHHHHHHHHT--S-EEEEE-SEEETHHHHHHTTSSEEEEETT-EEE--TGGGT---HHHHHHHHHHH-HHHHHHHHHH---EEHHHHHHHT--SEEE-HHHHHHHHHHHHHHHHTS-HHHHHHHHHHHHHHHHHHHHHHHHHH-/-EEEEEETTEEEEEE--SSTT-B--HHHHHHHHHHHHHHHH-TT--EEEEE--TTS-SB-B----TT--SHHHHHHHHHHHHHHHHHHHT--S-EEEEE-SEEETHHHHHHTTSSEEEEETT-EEE--GGGGT---HHHHHHHHHHH-HHHHHHHHHH---B-HHHHHHHT--SEEE-HHHHHHHHHHHHHHHHTS-HHHHHHHHHHHHHHHHHHHHHHHHHHHHH--/-EEEEEETTEEEEEE--SSTT-B--HHHHHHHHHHHHHHHH-TT--EEEEE--TTS-SB-BS-HHHHTT--SHHHHHHHHHHHHHHHHHHHT--S-EEEEE-SEEETHHHHHHTTSSEEEEETT-EEE--TGGGT---HHHHHHHHHHH-HHHHHHHHHH--EEEHHHHHHTT--SEEE-HHHHHHHHHHHHHHHHTS-HHHHHHHHHHHHHHHHHHHHHHHHHHHHHT--/-EEEEEETTEEEEEE--SSTT-B--HHHHHHHHHHHHHHHH-TT--EEEEE--TTS-SB-BS-HHHHHT--HHHHHHHHHHHHHHHHHHHT--S-EEEEE-SEEETHHHHHHTTSSEEEEETT-EEE--GGGGT---HHHHHHHHHHH-HHHHHHHHHH---B-HHHHHHHT--SEEE-HHHHHHHHHHHHHHHHTS-HHHHHHHHHHHHHHHHHHHHHHHHHHHTT-

Sequence (2074 aa):
MVFEENSDEVRVITLDHPNKHNPFSRTLETSVKDALARANADDSVRAVVVYGGAERSFSAGGDFNEVKQLRSEDIEEWIDRVIDLYQAVLNVNKPTIAAVDGYAIGMGFQFALMFDQRLMASTANFVMPELKHGIGCSVGAAILGFTHGFSTMQEIIYQCQSLDAPRCVDYRLVNQVVESSALLDAAITQAHVMASYPASAFINTKRAVNKPFIHLLEQTRDASKAVHKMVFEENSDEVRVITLDHPNKHNPFSRTLETSVKDALARANADDSVRAVVVYGGAERSFSAGGDFNEVKQLSRSEDIEEWIDRVIDLYQAVLNVNKPTIAAVDGYAIGMGFQFALMFDQRLMASTANFVMPELKHGIGCSVGAAILGFTHGFSTMQEIIYQCQSLDAPRCVDYRLVNQVVESSALLDAAITQAHVMASYPASAFINTKRAVNKPFIHLLEQTRDASKAVHKMVFEENSDEVRVITLDHPNKHNPFSRTLETSVKDALARANADDSVRAVVVYGGAERSFSAGGDFNEVKQLSRSEDIEEWIDRVIDLYQAVLNVNKPTIAAVDGYAIGMGFQFALMFDQRLMASTANFVMPELKHGIGCSVGAAILGFTHGFSTMQEIIYQCQSLDAPRCVDYRLVNQVVESSALLDAAITQAHVMASYPASAFINTKRAVNKPFIHLLEQTRDASKAVHKAAFQARDAMVFEENSDEVRVITLDHPNKHNPFSRTLETSVKDALARANADDSVRAVVVYGGAERSFSAGGDFNEVKQLSEDIEEWIDRVIDLYQAVLNVNKPTIAAVDGYAIGMGFQFALMFDQRLMASTANFVMPELKHGIGCSVGAAILGFTHGFSTMQEIIYQCQSLDAPRCVDYRLVNQVVESSALLDAAITQAHVMASYPASAFINTKRAVNKPFIHLLEQTRDASKAVHKMVFEENSDEVRVITLDHPNKHNPFSRTLETSVKDALARANADDSVRAVVVYGGAERSFSAGGDFNEVKQLSRSEDIEEWIDRVIDLYQAVLNVNKPTIAAVDGYAIGMGFQFALMFDQRLMASTANFVMPELKHGIGCSVGAAILGFTHGFSTMQEIIYQCQSLDAPRCVDYRLVNQVVESSALLDAAITQAHVMASYPASAFINTKRAVNKPFIHLLEQTRDASKAVHKAAFQARMVFEENSDEVRVITLDHPNKHNPFSRTLETSVKDALARANADDSVRAVVVYGGAERSFSAGGDFNEVKQLSRSEDIEEWIDRVIDLYQAVLNVNKPTIAAVDGYAIGMGFQFALMFDQRLMASTANFVMPELKHGIGCSVGAAILGFTHGFSTMQEIIYQCQSLDAPRCVDYRLVNQVVESSALLDAAITQAHVMASYPASAFINTKRAVNKPFIHLLEQTRDASKMVFEENSDEVRVITLDHPNKHNPFSRTLETSVKDALARANADDSVRAVVVYGGAERSFSAGGDEVKQLSRSEDIEEWIDRVIDLYQAVLNVNKPTIAAVDGYAIGMGFQFALMFDQRLMASTANFVMPELKHGIGCSVGAAILGFTHGFSTMQEIIYQCQSLDAPRCVDYRLVNQVVESSALLDAAITQAHVMASYPASAFINTKRAVNKPFIHLLEQTRDASKAVHKMVFEENSDEVRVITLDHPNKHNPFSRTLETSVKDALARANADDSVRAVVVYGGAERSFSAGGDFNEVKQLSRSEDIEEWIDRVIDLYQAVLNVNKPTIAAVDGYAIGMGFQFALMFDQRLMASTANFVMPELKHGIGCSVGAAILGFTHGFSTMQEIIYQCQSLDAPRCVDYRLVNQVVESSALLDAAITQAHVMASYPASAFINTKRAVNKPFIHLLEQTRDASKAVHKAMVFEENSDEVRVITLDHPNKHNPFSRTLETSVKDALARANADDSVRAVVVYGGAERSFSAGGDFNEVKQLRSEDIEEWIDRVIDLYQAVLNVNKPTIAAVDGYAIGMGFQFALMFDQRLMASTANFVMPELKHGIGCSVGAAILGFTHGFSTMQEIIYQCQSLDAPRCVDYRLVNQVVESSALLDAAITQAHVMASYPASAFINTKRAVNKPFIHLLEQTRDASKAVH

CATH classification: 3.90.226.10 (+1 more: 1.20.5.1610)

InterPro domains:
  IPR001753 Enoyl-CoA hydratase/isomerase-like domain [PF00378] (7-239)
  IPR029045 ClpP/crotonase-like domain superfamily [SSF52096] (5-248)